Protein 1M5W (pdb70)

Secondary structure (DSSP, 8-state):
---EEEEE-HHHHHHHHTSS---S-HHHHHHHHHTTT-SEEEEE--TT-SSS-HHHHHHHHHH-SSEEEEEE-SSHHHHHHHHHH--SEEEE----SS-SS--S---SGGGHHHHHHHHHHHHHTT-EEEEEE-S-HHHHHHHHHTT-SEEEEE-HHHHH--SHHHHHHHHHHHHHHHHHHHHTT-EEEEESS--TTTHHHHHT-TTEEEEEE-HHHHHHHHHH-HHHHHHHHHHHHHHHH-/---EEEEE-HHHHHHHHTTTSS-S-HHHHHHHHHTTT-SEEEEE--TT-SSS-HHHHHHHHHH-SSEEEEEE-SSHHHHHHHHHH--SEEEE---SSSSTTBSSSB--GGGHHHHHHHHHHHHHTT-EEEEEE-S-HHHHHHHHHTT-SEEEEE-HHHHH-SSHHHHHHHHHHHHHHHHHHHHTT-EEEEESS--TTTHHHHHTSTTEEEEEE-HHHHHHHHHH-HHHHHHHHHHHHHHH--/---EEEEE-HHHHHHHHTSSS-PSPHHHHHHHHHTTT-SEEEEE--TT-SSS-HHHHHHHHHH-SSEEEEEEESSHHHHHHHHHH--SEEEEE---TT-SS--S----GGGHHHHHHHHHHHHHTT-EEEEEE-S-HHHHHHHHHHT-SEEEEE-HHHHH-SSHHHHHHHHHHHHHHHHHHHHTT-EEEEESS--TTTHHHHHT-TTEEEEEE-HHHHHHHHHH-HHHHHHHHHHHHHHHH-/---EEEEE-HHHHHHHHTTT-S-S-HHHHHHHHHTTT-SEEEEE--TT-SSS-HHHHHHHHHH-SS-EEEEE-S-HHHHHHHHHH--SEEEE---STTTB-SSSSB-SGGGHHHHHHHHHHHHHTT-EEEEEE-S-HHHHHHHHHHT-SEEEE--HHHHT-SSHHHHHHHHHHHHHHHHHHHHTT-EEEE-SS--TTTHHHHHT-TTEEEEEE-HHHHHHHHHH-HHHHHHHHHHHHHHHH-/---EEEEE-HHHHHHHTTTT---S-HHHHHHHHHTTT-SEEEEE--TT-SSS-HHHHHHHHHH-SS-EEEEE-SSHHHHHHHHHH--SEEEE---STT-SSSSSS--TTTSHHHHHHHHHHHHTTT-EEEEEE-S-HHHHHHHHHTT-SEEEE-THHHHH-SSHHHHHHHHHHHHHHHHHHHHTT-EEEE-SS--TTTHHHHHT-TTEEEEEE-HHHHHHHHHH-HHHHHHHHHHHHHHHH-/---EEEEE-HHHHHHHHTTT---S-HHHHHHHHHTTT-SEEEEE--TT-SSS-HHHHHHHHHH-SSEEEEEE-S-HHHHHHHHHH--SEEEE---SSSSB-SSS-B--GGGHHHHHHHHHHHHTTTPEEEEEE-S-HHHHHHHHHHT-SEEEEE-HHHHH-SSHHHHHHHHHHHHHHHHHHHHTT-EEEEESS--TTTHHHHHT-TTEEEEEE-HHHHHHHHHH-HHHHHHHHHHHHHHHH-/---EEEEE-HHHHHHHHHHTSS-S-HHHHHHHHHTTT-SEEEEE--TT-SSS-HHHHHHHHHH-SS-EEEEE-S-HHHHHHHHHH--SEEEE---STTS-SSS-----GGGHHHHHHHHHHHHTTTPEEEEEE-S-HHHHHHHHHTT-SEEEEE-HHHHH--SHHHHHHHHHHHHHHHHHHHHTT-EEEEESS--TTTHHHHHT-TTEEEEEE-HHHHHHHHHH-HHHHHHHHHHHHHHHH-/---EEEEE-HHHHHHHHTSS---S-HHHHHHHHHTTT-SEEEEE--TT-SSS-HHHHHHHHHH-SS-EEEEE-SSHHHHHHHHHH--SEEEE---SGGGB-SSSSB--GGGHHHHHHHHHHHHHTT-EEEEEE-S-TTHHHHHHHTT-SEEEEE-HHHHH--SHHHHHHHHHHHHHHHHHHHHTT-EEEEESS--TTTHHHHHT-TTEEEEEE-HHHHHHHHHH-HHHHHHHHHHHHHHHT-

Nearest PDB structures (foldseek):
  1ho1-assembly1_C  TM=9.970E-01  e=2.681E-41  Escherichia coli
  6rg0-assembly2_B  TM=9.934E-01  e=9.640E-39  Escherichia coli K-12
  3f4n-assembly2_C  TM=9.989E-01  e=5.238E-37  Yersinia pestis
  5dlc-assembly2_D  TM=9.945E-01  e=2.257E-33  Pseudomonas aeruginosa
  3gk0-assembly1_A  TM=9.957E-01  e=3.121E-33  Burkholderia pseudomallei 1710b

Organism: Escherichia coli (strain K12) (NCBI:txid83333)

CATH classification: 3.20.20.70

Foldseek 3Di:
DDEAEEEEAQVQQLVCLVDVHCPPPVLVLLVLLVVQRHQEYEYECEPLNNGPHLVNLVVCLVRHPHFYEYEYEQDPVVLVSCLVSVTQEYEYAHHDSPDPDGPFADQLVVPLVSLLVSLVSSVVSVYQYEYTHALDLSSLVSCVVSPHQHYEHECAQLLPDPDPVSNVVSLVSNLVSLVSSVVSNHQYAYEDNDALPRVLSVLLRVRHHYYYYYDRLVVVCVPVNNSVSSNSSNVSSVVSND/DDEAEEEEAQVQQLVCVVDVDCPPPVLVLQVLLVVQGHQEYEYECEPVNNGPHPVNLVVCLVRHPHFYEYEYELDPVVLVSCLVSVTQEYEHFHPPQPDPQDPQTGDCLVPLVSLLCSQVSNVVSNHQYEGEEALDPSRLVSCVVSPHQEYEHECVQLLVQPDPVSNVVSLVSNLVSLVVSVVSVHQYAYEDNDALPRVLSVLLSVRHHYYYYYVRLVVVCVPVNNSCSSNSSNVSSRVSHD/DDEAEEEEAQVQQLVCVVDVHCPPPVLVLLVLLVVQGHQEYEYECEPVSNGPHLVNLQVCLVRHPHFYEYEYALDPVVLVSCLVSLTQEYEHAHDDDPDPDGDAFDDLPVQVVSLLVSCVSSVVSVHQYEGEHALDPRRLVSCLVSPHQHYEHECAQLLVDDDPVSNVVSLVSNLVSLVVSVVSNHQYAYEDNDALPRVLSVLLRPSHHYYYYYPRLVVCCVPVHNSCSSNSVNVSSVVSND/DDEAEEEEAQVQQLVCVVVVHCPPPSLVLLVLLVVQGHQYYEYECEPVNNGPHPVNLVVCLVRHPHFYEYEYAQDPVVLVVCLVSVGQEYEHFDDDPVQADPVGFGDCLVVVVSLLVSCVSNVVSVYQYEGEGELDPSRLLSCLVSPHQEYEYECPQLLPQPDPVSNVVSLVSNLVSLVSSVVSNHQYAYEDNDALPRVLSVLLRPRHHYYYYYDRLVVVCVVVNNSVSSNSSNVSSVVSND/DDEAEEAEAQVQQLVQVVDVHCPPPVLVLQVLLVVQGHQEYEYECAPVRNGPHPVNLVVCLVRHPHFYEYEYELDPVVLVVCLVSVTQEYEYFAHPPPGDAPDRFHQCLVPLPSLLVSCVSNVVSNYQYEGEGALDPSSLVSCLVSPRQHYEHECPQLLPDPDPVSNVVRLVSNLVSLVSNVVSNHQYAYEDNDALPRQLSVLLRVRHHYYYYYVRLVVVCVVVNNSCSSNSSSVSSVVSHD/DAEAEEEEAQVQQLVQLVDVHCPPPSLVLQVLLVVQGHQEYEYECEPVSNGPHLVNLVVCLVRHPHFYEYEYELDPVVLVSCLVSVGQEYEYADDDPNAADPVGFHNLLVVLPSLLVSCCSNVVSVYQYEGEGELDLSSLVSCLVSPHQEYEHECQQLLPDPDPVSNVVRLVSNLVSLVSSVVSNHQYAYEDNDALPRQLSVLLNVRHHYYYYYVRLVVVCVPVNNSCSSNSSNVSSNVSND/DDEAEEEEAQVQQLVCVVVVHCPPPSLVLQVLLVVQGHQYYEYECEPVRNGPHPVNLVVCLVRHPHFYEYEYALDPVVLVVCLVSVTQEYEHADDPPQFDPPQTFGNCLVVLVSLLVSQVSSVVSNYQYEGGGALDDSSLVSCVVSPHQEYEHECQQLLPQDDPVSNVVSLVSVLVSLVSSVVSNHQYAYEDNDALPRVLSVLLRVSHHYYYYYVNLVVVCVPVHNSVSSNSSSVSSRVSVD/DDEAEEEEAQVQQLVQVVDVHCPPPSLVLQVLLVVQGHQEYEYECEPVNNGPHPVSLVVCLVRHPHFYEYEYELDPVVLVSCLVSVTQEYEYADDDPVQADPVGFGQLLVPLVSLLVSLVSSVVSNYQYEGEGELDPRSLVSCLVSPHQEYEYECQQLLVDDDPVSNVVSLVSNLVSLVVSVVSNHQYEYEDSDALVNLLSVLLRVRHHYYYYYDRLVVVCVPVNNSVSSNSSNVSSVVSVD

Radius of gyration: 36.1 Å; Cα contacts (8 Å, |Δi|>4): 4221; chains: 8; bounding box: 92×96×103 Å

Sequence (1936 aa):
AELLLGVNIDHIATLRNARGTAYPDPVQAAFIAEQAGADGITVHLREDRRHITDRDVRILRQTLDTRMNLEMAVTEEMLAIAVETKPHFCCLVPEKRQEVTTEGGLDVAGQRDKMRDACKRLADAGIQVSLFIDADEEQIKAAAEVGAPFIEIHTGCYADAKTDAEQAQELARIAKAATFAASLGLKVNAGHGLTYHNVKAIAAIPEMHELNIGHAIIGRAVMTGLKDAVAEMKRLMLEARGAELLLGVNIDHIATLRNARGTAYPDPVQAAFIAEQAGADGITVHLREDRRHITDRDVRILRQTLDTRMNLEMAVTEEMLAIAVETKPHFCCLVPEKRQEVTTEGGLDVAGQRDKMRDACKRLADAGIQVSLFIDADEEQIKAAAEVGAPFIEIHTGCYADAKTDAEQAQELARIAKAATFAASLGLKVNAGHGLTYHNVKAIAAIPEMHELNIGHAIIGRAVMTGLKDAVAEMKRLMLEARGAELLLGVNIDHIATLRNARGTAYPDPVQAAFIAEQAGADGITVHLREDRRHITDRDVRILRQTLDTRMNLEMAVTEEMLAIAVETKPHFCCLVPEKRQEVTTEGGLDVAGQRDKMRDACKRLADAGIQVSLFIDADEEQIKAAAEVGAPFIEIHTGCYADAKTDAEQAQELARIAKAATFAASLGLKVNAGHGLTYHNVKAIAAIPEMHELNIGHAIIGRAVMTGLKDAVAEMKRLMLEARGAELLLGVNIDHIATLRNARGTAYPDPVQAAFIAEQAGADGITVHLREDRRHITDRDVRILRQTLDTRMNLEMAVTEEMLAIAVETKPHFCCLVPEKRQEVTTEGGLDVAGQRDKMRDACKRLADAGIQVSLFIDADEEQIKAAAEVGAPFIEIHTGCYADAKTDAEQAQELARIAKAATFAASLGLKVNAGHGLTYHNVKAIAAIPEMHELNIGHAIIGRAVMTGLKDAVAEMKRLMLEARGAELLLGVNIDHIATLRNARGTAYPDPVQAAFIAEQAGADGITVHLREDRRHITDRDVRILRQTLDTRMNLEMAVTEEMLAIAVETKPHFCCLVPEKRQEVTTEGGLDVAGQRDKMRDACKRLADAGIQVSLFIDADEEQIKAAAEVGAPFIEIHTGCYADAKTDAEQAQELARIAKAATFAASLGLKVNAGHGLTYHNVKAIAAIPEMHELNIGHAIIGRAVMTGLKDAVAEMKRLMLEARGAELLLGVNIDHIATLRNARGTAYPDPVQAAFIAEQAGADGITVHLREDRRHITDRDVRILRQTLDTRMNLEMAVTEEMLAIAVETKPHFCCLVPEKRQEVTTEGGLDVAGQRDKMRDACKRLADAGIQVSLFIDADEEQIKAAAEVGAPFIEIHTGCYADAKTDAEQAQELARIAKAATFAASLGLKVNAGHGLTYHNVKAIAAIPEMHELNIGHAIIGRAVMTGLKDAVAEMKRLMLEARGAELLLGVNIDHIATLRNARGTAYPDPVQAAFIAEQAGADGITVHLREDRRHITDRDVRILRQTLDTRMNLEMAVTEEMLAIAVETKPHFCCLVPEKRQEVTTEGGLDVAGQRDKMRDACKRLADAGIQVSLFIDADEEQIKAAAEVGAPFIEIHTGCYADAKTDAEQAQELARIAKAATFAASLGLKVNAGHGLTYHNVKAIAAIPEMHELNIGHAIIGRAVMTGLKDAVAEMKRLMLEARGAELLLGVNIDHIATLRNARGTAYPDPVQAAFIAEQAGADGITVHLREDRRHITDRDVRILRQTLDTRMNLEMAVTEEMLAIAVETKPHFCCLVPEKRQEVTTEGGLDVAGQRDKMRDACKRLADAGIQVSLFIDADEEQIKAAAEVGAPFIEIHTGCYADAKTDAEQAQELARIAKAATFAASLGLKVNAGHGLTYHNVKAIAAIPEMHELNIGHAIIGRAVMTGLKDAVAEMKRLMLEARG

Solvent-accessible surface area: 69215 Å² total; per-residue (Å²): 127,117,5,36,0,0,0,20,0,10,13,0,0,25,0,16,54,45,70,89,39,65,47,3,8,0,0,9,0,2,7,25,0,3,42,14,22,1,25,3,0,0,0,3,0,11,36,63,61,80,7,0,36,61,61,0,2,117,0,0,105,71,5,23,69,17,81,6,10,0,18,1,6,17,42,108,74,1,16,42,48,0,41,147,17,98,2,48,21,0,1,0,6,24,15,115,103,158,17,99,29,13,101,14,18,6,67,0,21,54,63,84,117,99,2,74,101,0,4,88,86,0,56,127,16,64,4,52,1,6,0,6,0,52,8,47,90,116,32,0,106,0,0,35,72,0,45,1,55,15,0,6,0,19,0,2,72,6,26,102,20,183,80,73,82,65,63,61,120,29,52,61,109,5,32,154,4,0,74,45,0,42,89,50,66,13,105,2,12,0,0,40,24,3,27,25,76,20,0,40,35,1,0,53,9,105,52,3,41,11,0,8,5,12,8,5,0,0,3,18,0,1,14,39,4,0,106,75,0,0,43,44,0,30,105,21,0,45,68,23,48,116,127,70,0,35,0,0,0,19,0,9,26,2,0,29,0,16,56,41,73,84,38,61,41,2,5,0,0,9,0,2,9,24,0,4,44,10,19,1,25,5,1,1,0,24,0,24,80,77,57,146,14,0,36,64,58,0,4,117,0,0,105,72,8,25,67,18,64,6,9,1,18,0,10,19,42,108,76,1,18,45,52,0,41,130,16,109,1,42,18,0,1,0,12,21,18,122,195,158,78,139,26,21,102,30,0,0,27,0,20,58,25,75,102,96,0,88,88,1,6,130,88,0,54,116,25,65,5,38,0,5,0,18,0,20,5,50,81,100,10,0,106,0,0,28,93,7,49,3,42,1,0,5,0,31,0,6,72,5,26,108,22,181,70,55,75,74,50,59,134,39,52,59,100,5,36,149,1,0,77,56,0,46,84,64,65,13,83,1,11,0,0,68,29,1,25,22,72,17,0,68,35,0,0,50,10,98,48,2,49,10,0,11,2,12,16,5,0,1,2,21,0,0,13,32,1,3,111,72,0,0,41,45,0,28,110,20,0,29,68,30,39,91,116,87,1,36,0,0,0,20,0,8,15,1,0,20,0,17,55,49,64,92,38,62,42,2,7,0,0,8,0,1,9,30,0,4,43,12,21,1,26,3,0,1,0,10,0,9,66,42,72,88,13,0,34,61,61,0,3,117,0,0,106,70,7,27,64,18,56,5,9,2,18,0,8,12,50,116,103,2,17,46,44,0,42,158,22,100,1,50,22,0,1,0,4,34,33,133,135,185,10,96,34,17,90,35,18,12,67,0,20,67,61,85,106,107,1,94,92,1,6,128,90,0,55,105,16,61,7,50,3,6,0,6,0,40,4,54,105,112,30,0,77,0,0,30,81,7,54,4,49,7,0,5,0,18,0,1,57,8,28,95,20,176,81,60,80,78,52,62,128,26,44,52,95,4,25,154,0,0,71,69,0,47,86,49,64,10,93,2,13,0,0,38,19,2,24,24,72,21,0,38,46,0,0,51,11,94,53,1,60,10,0,11,3,12,8,7,0,0,3,21,0,0,15,46,4,1,108,61,0,0,43,46,0,27,102,21,0,36,58,26,50,107,128,88,2,36,0,0,0,19,0,9,16,0,0,22,2,16,53,47,102,67,41,64,48,2,7,0,0,10,0,2,8,34,0,4,46,14,22,1,27,1,0,0,0,22,1,49,90,81,57,148,14,0,34,65,64,0,5,119,0,0,101,70,6,25,64,35,43,5,9,0,24,0,3,13,35,119,81,1,4,51,52,0,43,147,22,96,1,50,23,0,2,0,14,19,48,122,231,166,14,60,34,154,46,18,0,2,39,0,18,60,32,80,114,93,1,97,72,0,6,126,82,0,57,99,19,62,6,47,2,6,0,14,0,7,3,55,91,83,19,0,83,1,0,35,95,6,50,3,48,5,0,5,0,18,0,9,40,5,26,112,23,178,74,65,80,54,59,64,116,28,41,58,63,0,30,100,1,0,74,56,0,46,90,63,62,7,107,2,11,0,4,70,27,2,25,22,73,18,0,39,44,0,0,50,8,103,48,2,62,10,0,12,5,11,8,6,0,1,3,21,0,0,9,51,4,0,109,68,0,0,42,38,0,27,111,18,0,39,56,25,52,106,129,113,8,36,0,0,0,18,0,10,18,0,0,21,1,17,54,21,48,89,42,61,49,3,7,0,0,16,0,2,8,33,0,3,38,12,19,1,33,5,0,1,0,7,2,11,110,86,53,114,8,0,36,70,57,0,5,114,0,0,105,68,5,27,58,29,81,5,10,0,23,0,20,20,46,117,78,2,9,54,37,0,53,152,23,101,1,47,27,0,1,0,14,9,66,62,168,113,48,111,22,114,117,12,0,4,40,0,18,54,52,88,105,99,2,100,81,1,6,135,98,0,60,100,18,63,5,48,1,8,0,8,0,16,8,54,63,95,23,0,98,0,0,32,77,9,51,2,47,5,0,2,0,28,0,7,53,6,32,110,22,178,73,62,80,55,63,62,130,31,43,58,96,3,28,129,2,0,73,47,0,45,86,62,65,11,103,2,11,0,4,57,15,1,22,23,76,14,0,46,41,0,0,51,12,102,50,3,42,14,0,7,2,8,5,6,0,0,3,20,0,0,12,49,4,1,97,67,0,0,44,48,0,30,102,22,0,44,67,27,44,114,153,76,0,39,0,0,0,19,0,8,23,0,0,25,0,18,54,31,41,77,38,66,50,2,6,0,0,13,0,2,9,30,0,3,40,10,17,1,32,5,1,0,0,17,0,39,112,89,64,130,10,0,38,62,52,0,3,119,0,0,100,70,8,26,68,20,71,5,12,0,21,0,3,6,40,109,75,1,15,37,53,0,40,152,22,107,1,56,23,0,1,0,12,21,19,181,147,56,6,44,31,154,53,21,0,0,37,0,22,58,45,71,102,84,0,102,94,1,4,130,87,0,53,100,13,62,6,44,1,10,0,19,0,7,11,58,90,86,14,0,103,0,0,34,103,7,49,4,48,8,0,5,0,18,0,4,44,4,28,101,25,179,75,47,79,74,55,59,118,16,49,41,77,5,36,144,3,0,73,44,0,44,88,75,64,12,105,1,14,0,0,73,13,1,25,24,73,17,0,65,37,0,0,51,10,108,53,2,51,12,0,11,2,10,8,6,0,0,2,21,0,1,14,33,4,0,116,65,0,0,42,52,0,28,108,20,0,37,64,25,58,111,116,96,1,44,0,0,0,20,1,9,10,0,0,16,0,19,50,46,123,62,44,60,47,3,8,0,0,10,0,2,7,25,0,5,41,10,21,1,38,7,0,1,0,26,0,55,69,88,49,115,5,0,38,69,59,0,4,118,0,0,103,72,7,26,65,27,88,5,9,0,18,0,1,10,38,111,92,0,11,48,54,0,46,145,23,100,2,55,30,0,0,0,13,23,46,104,200,14,93,46,118,116,30,9,0,1,35,0,37,58,32,84,110,90,0,87,82,1,4,132,88,0,59,103,24,60,4,55,2,8,0,15,1,5,12,60,90,114,9,2,103,0,0,33,107,9,50,4,54,5,0,5,1,19,0,6,36,6,22,95,25,175,64,74,77,86,53,62,132,26,47,39,76,3,29,141,5,0,75,51,0,44,88,58,67,11,112,2,13,0,0,80,18,2,24,24,75,15,0,49,44,0,0,53,10,99,52,1,58,12,0,10,2,10,7,5,0,2,4,27,0,2,14,42,3,2,112,59,0,0,44,57,0,32,109,25,0,44,66,21,41,110,120,98,3,31,0,0,0,18,1,9,15,0,0,24,3,16,57,44,87,93,40,62,47,2,6,0,0,13,0,2,8,36,0,3,37,10,21,1,28,5,0,0,0,22,0,40,86,86,52,155,14,0,34,67,57,0,4,118,0,0,104,70,6,27,60,28,63,6,10,0,21,0,4,12,44,115,79,2,4,52,39,0,53,146,20,112,1,47,25,0,0,0,13,22,42,117,209,147,18,50,37,154,47,22,0,2,36,0,26,56,26,94,117,91,0,109,77,0,5,136,84,0,59,105,21,59,6,58,2,9,0,15,0,6,11,56,111,100,14,7,96,1,0,33,76,6,53,3,48,8,0,5,2,15,0,7,51,10,32,114,12,143,53,62,75,58,57,61,124,32,48,58,77,2,27,152,16,0,74,57,0,42,88,63,61,14,95,2,12,0,0,73,22,2,27,25,74,17,0,50,33,0,0,49,12,94,53,1,52,11,0,10,2,11,5,7,0,2,2,22,0,0,14,50,4,1,108,65,0,0,43,41,0,28,108,20,0,44,62,24,59,112

InterPro domains:
  IPR004569 Pyridoxal phosphate (active vitamin B6) biosynthesis PdxJ [MF_00279] (1-243)
  IPR004569 Pyridoxal phosphate (active vitamin B6) biosynthesis PdxJ [PF03740] (6-238)
  IPR004569 Pyridoxal phosphate (active vitamin B6) biosynthesis PdxJ [PTHR30456] (4-242)
  IPR004569 Pyridoxal phosphate (active vitamin B6) biosynthesis PdxJ [TIGR00559] (6-239)
  IPR004569 Pyridoxal phosphate (active vitamin B6) biosynthesis PdxJ [cd00003] (5-238)
  IPR013785 Aldolase-type TIM barrel [G3DSA:3.20.20.70] (1-243)
  IPR036130 Pyridoxine 5'-phosphate synthase [SSF63892] (4-241)

GO terms:
  GO:0005829 cytosol (C, IDA)
  GO:0033856 pyridoxine 5'-phosphate synthase activity (F, IDA)
  GO:0042802 identical protein binding (F, IDA)
  GO:0008615 pyridoxine biosynthetic process (P, IMP)
  GO:0005829 cytosol (C, HDA)

B-factor: mean 33.82, std 7.11, range [15.05, 55.72]

Structure (mmCIF, N/CA/C/O backbone):
data_1M5W
#
_entry.id   1M5W
#
_cell.length_a   100.007
_cell.length_b   129.404
_cell.length_c   176.088
_cell.angle_alpha   90.00
_cell.angle_beta   90.00
_cell.angle_gamma   90.00
#
_symmetry.space_group_name_H-M   'P 21 21 21'
#
loop_
_entity.id
_entity.type
_entity.pdbx_description
1 polymer 'Pyridoxal phosphate biosynthetic protein pdxJ'
2 non-polymer 1-DEOXY-D-XYLULOSE-5-PHOSPHATE
3 non-polymer 'PHOSPHATE ION'
4 water water
#
loop_
_atom_site.group_PDB
_atom_site.id
_atom_site.type_symbol
_atom_site.label_atom_id
_atom_site.label_alt_id
_atom_site.label_comp_id
_atom_site.label_asym_id
_atom_site.label_entity_id
_atom_site.label_seq_id
_atom_site.pdbx_PDB_ins_code
_atom_site.Cartn_x
_atom_site.Cartn_y
_atom_site.Cartn_z
_atom_site.occupancy
_atom_site.B_iso_or_equiv
_atom_site.auth_seq_id
_atom_site.auth_comp_id
_atom_site.auth_asym_id
_atom_site.auth_atom_id
_atom_site.pdbx_PDB_model_num
ATOM 1 N N . ALA A 1 2 ? 11.595 -10.970 43.291 1.00 46.47 2 ALA A N 1
ATOM 2 C CA . ALA A 1 2 ? 11.451 -9.540 43.669 1.00 45.74 2 ALA A CA 1
ATOM 3 C C . ALA A 1 2 ? 12.619 -9.112 44.551 1.00 44.15 2 ALA A C 1
ATOM 4 O O . ALA A 1 2 ? 12.589 -8.052 45.180 1.00 43.26 2 ALA A O 1
ATOM 6 N N . GLU A 1 3 ? 13.641 -9.960 44.606 1.00 42.58 3 GLU A N 1
ATOM 7 C CA . GLU A 1 3 ? 14.836 -9.677 45.396 1.00 41.68 3 GLU A CA 1
ATOM 8 C C . GLU A 1 3 ? 15.719 -8.692 44.648 1.00 38.29 3 GLU A C 1
ATOM 9 O O . GLU A 1 3 ? 15.771 -8.697 43.415 1.00 38.70 3 GLU A O 1
ATOM 15 N N . LEU A 1 4 ? 16.400 -7.839 45.403 1.00 34.77 4 LEU A N 1
ATOM 16 C CA . LEU A 1 4 ? 17.267 -6.831 44.818 1.00 31.09 4 LEU A CA 1
ATOM 17 C C . LEU A 1 4 ? 18.698 -7.099 45.244 1.00 29.88 4 LEU A C 1
ATOM 18 O O . LEU A 1 4 ? 19.006 -7.105 46.437 1.00 27.70 4 LEU A O 1
ATOM 23 N N . LEU A 1 5 ? 19.570 -7.321 44.264 1.00 27.20 5 LEU A N 1
ATOM 24 C CA . LEU A 1 5 ? 20.974 -7.610 44.539 1.00 28.11 5 LEU A CA 1
ATOM 25 C C . LEU A 1 5 ? 21.873 -6.380 44.405 1.00 27.12 5 LEU A C 1
ATOM 26 O O . LEU A 1 5 ? 21.498 -5.403 43.767 1.00 27.84 5 LEU A O 1
ATOM 31 N N . LEU A 1 6 ? 23.051 -6.442 45.019 1.00 26.64 6 LEU A N 1
ATOM 32 C CA . LEU A 1 6 ? 24.005 -5.345 44.970 1.00 26.50 6 LEU A CA 1
ATOM 33 C C . LEU A 1 6 ? 25.316 -5.845 44.367 1.00 25.43 6 LEU A C 1
ATOM 34 O O . LEU A 1 6 ? 25.898 -6.826 44.841 1.00 27.06 6 LEU A O 1
ATOM 39 N N . GLY A 1 7 ? 25.770 -5.179 43.317 1.00 24.73 7 GLY A N 1
ATOM 40 C CA . GLY A 1 7 ? 27.032 -5.553 42.720 1.00 24.09 7 GLY A CA 1
ATOM 41 C C . GLY A 1 7 ? 27.955 -4.416 43.102 1.00 24.08 7 GLY A C 1
ATOM 42 O O . GLY A 1 7 ? 27.624 -3.255 42.867 1.00 26.61 7 GLY A O 1
ATOM 43 N N . VAL A 1 8 ? 29.092 -4.717 43.713 1.00 23.63 8 VAL A N 1
ATOM 44 C CA . VAL A 1 8 ? 30.013 -3.652 44.100 1.00 23.21 8 VAL A CA 1
ATOM 45 C C . VAL A 1 8 ? 31.195 -3.536 43.151 1.00 24.69 8 VAL A C 1
ATOM 46 O O . VAL A 1 8 ? 32.007 -4.458 43.042 1.00 26.25 8 VAL A O 1
ATOM 50 N N . ASN A 1 9 ? 31.279 -2.394 42.471 1.00 23.57 9 ASN A N 1
ATOM 51 C CA . ASN A 1 9 ? 32.367 -2.116 41.532 1.00 24.56 9 ASN A CA 1
ATOM 52 C C . ASN A 1 9 ? 33.537 -1.563 42.345 1.00 23.48 9 ASN A C 1
ATOM 53 O O . ASN A 1 9 ? 33.445 -0.484 42.942 1.00 22.25 9 ASN A O 1
ATOM 58 N N . ILE A 1 10 ? 34.636 -2.310 42.368 1.00 22.66 10 ILE A N 1
ATOM 59 C CA . ILE A 1 10 ? 35.804 -1.905 43.130 1.00 22.79 10 ILE A CA 1
ATOM 60 C C . ILE A 1 10 ? 36.901 -1.219 42.320 1.00 23.52 10 ILE A C 1
ATOM 61 O O . ILE A 1 10 ? 38.024 -1.076 42.800 1.00 22.98 10 ILE A O 1
ATOM 66 N N . ASP A 1 11 ? 36.579 -0.768 41.109 1.00 24.08 11 ASP A N 1
ATOM 67 C CA . ASP A 1 11 ? 37.568 -0.101 40.258 1.00 24.90 11 ASP A CA 1
ATOM 68 C C . ASP A 1 11 ? 38.345 0.999 40.973 1.00 26.39 11 ASP A C 1
ATOM 69 O O . ASP A 1 11 ? 39.572 1.070 40.875 1.00 26.52 11 ASP A O 1
ATOM 74 N N . HIS A 1 12 ? 37.635 1.861 41.694 1.00 24.45 12 HIS A N 1
ATOM 75 C CA . HIS A 1 12 ? 38.312 2.974 42.339 1.00 26.23 12 HIS A CA 1
ATOM 76 C C . HIS A 1 12 ? 39.263 2.638 43.478 1.00 26.81 12 HIS A C 1
ATOM 77 O O . HIS A 1 12 ? 39.968 3.514 43.985 1.00 28.21 12 HIS A O 1
ATOM 84 N N . ILE A 1 13 ? 39.296 1.368 43.870 1.00 25.79 13 ILE A N 1
ATOM 85 C CA . ILE A 1 13 ? 40.228 0.933 44.898 1.00 24.88 13 ILE A CA 1
ATOM 86 C C . ILE A 1 13 ? 41.566 0.947 44.150 1.00 25.74 13 ILE A C 1
ATOM 87 O O . ILE A 1 13 ? 42.564 1.484 44.635 1.00 26.25 13 ILE A O 1
ATOM 92 N N . ALA A 1 14 ? 41.561 0.385 42.944 1.00 26.12 14 ALA A N 1
ATOM 93 C CA . ALA A 1 14 ? 42.758 0.353 42.105 1.00 26.83 14 ALA A CA 1
ATOM 94 C C . ALA A 1 14 ? 43.162 1.763 41.655 1.00 27.89 14 ALA A C 1
ATOM 95 O O . ALA A 1 14 ? 44.325 2.008 41.329 1.00 28.18 14 ALA A O 1
ATOM 97 N N . THR A 1 15 ? 42.200 2.680 41.608 1.00 28.94 15 THR A N 1
ATOM 98 C CA . THR A 1 15 ? 42.499 4.057 41.219 1.00 29.77 15 THR A CA 1
ATOM 99 C C . THR A 1 15 ? 43.503 4.624 42.222 1.00 32.16 15 THR A C 1
ATOM 100 O O . THR A 1 15 ? 44.519 5.210 41.846 1.00 33.22 15 THR A O 1
ATOM 104 N N . LEU A 1 16 ? 43.209 4.440 43.505 1.00 32.35 16 LEU A N 1
ATOM 105 C CA . LEU A 1 16 ? 44.083 4.916 44.566 1.00 32.71 16 LEU A CA 1
ATOM 106 C C . LEU A 1 16 ? 45.421 4.169 44.560 1.00 32.64 16 LEU A C 1
ATOM 107 O O . LEU A 1 16 ? 46.468 4.758 44.830 1.00 34.40 16 LEU A O 1
ATOM 112 N N . ARG A 1 17 ? 45.393 2.878 44.240 1.00 30.16 17 ARG A N 1
ATOM 113 C CA . ARG A 1 17 ? 46.619 2.078 44.199 1.00 28.35 17 ARG A CA 1
ATOM 114 C C . ARG A 1 17 ? 47.524 2.528 43.065 1.00 30.55 17 ARG A C 1
ATOM 115 O O . ARG A 1 17 ? 48.717 2.778 43.252 1.00 31.11 17 ARG A O 1
ATOM 123 N N . ASN A 1 18 ? 46.935 2.607 41.880 1.00 31.19 18 ASN A N 1
ATOM 124 C CA . ASN A 1 18 ? 47.648 2.990 40.678 1.00 33.66 18 ASN A CA 1
ATOM 125 C C . ASN A 1 18 ? 48.175 4.425 40.703 1.00 34.80 18 ASN A C 1
ATOM 126 O O . ASN A 1 18 ? 49.061 4.774 39.925 1.00 36.66 18 ASN A O 1
ATOM 131 N N . ALA A 1 19 ? 47.641 5.250 41.599 1.00 36.06 19 ALA A N 1
ATOM 132 C CA . ALA A 1 19 ? 48.113 6.623 41.713 1.00 38.44 19 ALA A CA 1
ATOM 133 C C . ALA A 1 19 ? 49.607 6.579 42.070 1.00 38.46 19 ALA A C 1
ATOM 134 O O . ALA A 1 19 ? 50.328 7.554 41.882 1.00 39.57 19 ALA A O 1
ATOM 136 N N . ARG A 1 20 ? 50.054 5.438 42.590 1.00 40.16 20 ARG A N 1
ATOM 137 C CA . ARG A 1 20 ? 51.451 5.203 42.945 1.00 40.39 20 ARG A CA 1
ATOM 138 C C . ARG A 1 20 ? 51.807 3.859 42.334 1.00 41.50 20 ARG A C 1
ATOM 139 O O . ARG A 1 20 ? 50.940 3.162 41.811 1.00 41.79 20 ARG A O 1
ATOM 147 N N . GLY A 1 21 ? 53.074 3.478 42.396 1.00 41.90 21 GLY A N 1
ATOM 148 C CA . GLY A 1 21 ? 53.435 2.185 41.844 1.00 41.59 21 GLY A CA 1
ATOM 149 C C . GLY A 1 21 ? 53.270 1.126 42.918 1.00 40.12 21 GLY A C 1
ATOM 150 O O . GLY A 1 21 ? 53.688 -0.019 42.754 1.00 41.64 21 GLY A O 1
ATOM 151 N N . THR A 1 22 ? 52.649 1.510 44.027 1.00 39.87 22 THR A N 1
ATOM 152 C CA . THR A 1 22 ? 52.463 0.595 45.148 1.00 38.14 22 THR A CA 1
ATOM 153 C C . THR A 1 22 ? 51.545 -0.573 44.814 1.00 36.97 22 THR A C 1
ATOM 154 O O . THR A 1 22 ? 50.999 -0.654 43.713 1.00 37.37 22 THR A O 1
ATOM 158 N N . ALA A 1 23 ? 51.381 -1.474 45.777 1.00 34.25 23 ALA A N 1
ATOM 159 C CA . ALA A 1 23 ? 50.527 -2.640 45.602 1.00 31.36 23 ALA A CA 1
ATOM 160 C C . ALA A 1 23 ? 49.259 -2.466 46.433 1.00 29.28 23 ALA A C 1
ATOM 161 O O . ALA A 1 23 ? 48.293 -3.221 46.285 1.00 29.69 23 ALA A O 1
ATOM 163 N N . TYR A 1 24 ? 49.276 -1.466 47.310 1.00 27.99 24 TYR A N 1
ATOM 164 C CA . TYR A 1 24 ? 48.140 -1.157 48.172 1.00 28.27 24 TYR A CA 1
ATOM 165 C C . TYR A 1 24 ? 47.520 0.166 47.725 1.00 26.61 24 TYR A C 1
ATOM 166 O O . TYR A 1 24 ? 48.212 1.041 47.199 1.00 26.56 24 TYR A O 1
ATOM 175 N N . PRO A 1 25 ? 46.194 0.308 47.887 1.00 26.27 25 PRO A N 1
ATOM 176 C CA . PRO A 1 25 ? 45.287 -0.704 48.450 1.00 24.22 25 PRO A CA 1
ATOM 177 C C . PRO A 1 25 ? 45.041 -1.771 47.395 1.00 24.38 25 PRO A C 1
ATOM 178 O O . PRO A 1 25 ? 44.952 -1.455 46.211 1.00 26.44 25 PRO A O 1
ATOM 182 N N . ASP A 1 26 ? 44.940 -3.025 47.817 1.00 25.27 26 ASP A N 1
ATOM 183 C CA . ASP A 1 26 ? 44.724 -4.115 46.882 1.00 25.04 26 ASP A CA 1
ATOM 184 C C . ASP A 1 26 ? 43.241 -4.435 46.702 1.00 24.23 26 ASP A C 1
ATOM 185 O O . ASP A 1 26 ? 42.521 -4.673 47.678 1.00 24.98 26 ASP A O 1
ATOM 190 N N . PRO A 1 27 ? 42.762 -4.427 45.450 1.00 25.03 27 PRO A N 1
ATOM 191 C CA . PRO A 1 27 ? 41.355 -4.731 45.175 1.00 24.73 27 PRO A CA 1
ATOM 192 C C . PRO A 1 27 ? 40.952 -6.082 45.765 1.00 24.88 27 PRO A C 1
ATOM 193 O O . PRO A 1 27 ? 39.805 -6.274 46.158 1.00 25.01 27 PRO A O 1
ATOM 197 N N . VAL A 1 28 ? 41.900 -7.016 45.819 1.00 23.71 28 VAL A N 1
ATOM 198 C CA . VAL A 1 28 ? 41.625 -8.341 46.372 1.00 22.51 28 VAL A CA 1
ATOM 199 C C . VAL A 1 28 ? 41.083 -8.230 47.796 1.00 22.44 28 VAL A C 1
ATOM 200 O O . VAL A 1 28 ? 40.149 -8.956 48.164 1.00 22.28 28 VAL A O 1
ATOM 204 N N . GLN A 1 29 ? 41.655 -7.327 48.595 1.00 21.84 29 GLN A N 1
ATOM 205 C CA . GLN A 1 29 ? 41.192 -7.135 49.973 1.00 20.60 29 GLN A CA 1
ATOM 206 C C . GLN A 1 29 ? 39.791 -6.552 49.993 1.00 20.87 29 GLN A C 1
ATOM 207 O O . GLN A 1 29 ? 38.926 -7.006 50.739 1.00 21.54 29 GLN A O 1
ATOM 213 N N . ALA A 1 30 ? 39.574 -5.530 49.178 1.00 21.78 30 ALA A N 1
ATOM 214 C CA . ALA A 1 30 ? 38.271 -4.875 49.130 1.00 20.99 30 ALA A CA 1
ATOM 215 C C . ALA A 1 30 ? 37.167 -5.858 48.772 1.00 21.44 30 ALA A C 1
ATOM 216 O O . ALA A 1 30 ? 36.082 -5.810 49.336 1.00 22.68 30 ALA A O 1
ATOM 218 N N . ALA A 1 31 ? 37.439 -6.750 47.827 1.00 22.60 31 ALA A N 1
ATOM 219 C CA . ALA A 1 31 ? 36.427 -7.723 47.426 1.00 22.81 31 ALA A CA 1
ATOM 220 C C . ALA A 1 31 ? 35.925 -8.543 48.625 1.00 23.28 31 ALA A C 1
ATOM 221 O O . ALA A 1 31 ? 34.719 -8.651 48.824 1.00 25.84 31 ALA A O 1
ATOM 223 N N . PHE A 1 32 ? 36.830 -9.103 49.429 1.00 22.52 32 PHE A N 1
ATOM 224 C CA . PHE A 1 32 ? 36.410 -9.875 50.609 1.00 23.79 32 PHE A CA 1
ATOM 225 C C . PHE A 1 32 ? 35.553 -9.026 51.542 1.00 24.12 32 PHE A C 1
ATOM 226 O O . PHE A 1 32 ? 34.509 -9.468 52.018 1.00 23.75 32 PHE A O 1
ATOM 234 N N . ILE A 1 33 ? 36.019 -7.810 51.816 1.00 22.88 33 ILE A N 1
ATOM 235 C CA . ILE A 1 33 ? 35.296 -6.896 52.692 1.00 23.30 33 ILE A CA 1
ATOM 236 C C . ILE A 1 33 ? 33.880 -6.655 52.176 1.00 24.51 33 ILE A C 1
ATOM 237 O O . ILE A 1 33 ? 32.897 -6.822 52.913 1.00 25.50 33 ILE A O 1
ATOM 242 N N . ALA A 1 34 ? 33.773 -6.277 50.905 1.00 23.37 34 ALA A N 1
ATOM 243 C CA . ALA A 1 34 ? 32.467 -6.003 50.304 1.00 22.95 34 ALA A CA 1
ATOM 244 C C . ALA A 1 34 ? 31.562 -7.236 50.242 1.00 23.17 34 ALA A C 1
ATOM 245 O O . ALA A 1 34 ? 30.373 -7.157 50.551 1.00 23.34 34 ALA A O 1
ATOM 247 N N . GLU A 1 35 ? 32.132 -8.373 49.854 1.00 23.50 35 GLU A N 1
ATOM 248 C CA . GLU A 1 35 ? 31.370 -9.619 49.742 1.00 23.41 35 GLU A CA 1
ATOM 249 C C . GLU A 1 35 ? 30.765 -10.065 51.065 1.00 22.76 35 GLU A C 1
ATOM 250 O O . GLU A 1 35 ? 29.771 -10.788 51.098 1.00 26.00 35 GLU A O 1
ATOM 256 N N . GLN A 1 36 ? 31.375 -9.648 52.162 1.00 22.68 36 GLN A N 1
ATOM 257 C CA . GLN A 1 36 ? 30.879 -10.043 53.465 1.00 22.11 36 GLN A CA 1
ATOM 258 C C . GLN A 1 36 ? 30.101 -8.924 54.143 1.00 23.03 36 GLN A C 1
ATOM 259 O O . GLN A 1 36 ? 29.679 -9.065 55.293 1.00 24.00 36 GLN A O 1
ATOM 265 N N . ALA A 1 37 ? 29.893 -7.824 53.419 1.00 23.61 37 ALA A N 1
ATOM 266 C CA . ALA A 1 37 ? 29.174 -6.678 53.966 1.00 22.84 37 ALA A CA 1
ATOM 267 C C . ALA A 1 37 ? 27.893 -6.306 53.228 1.00 24.42 37 ALA A C 1
ATOM 268 O O . ALA A 1 37 ? 27.305 -5.257 53.501 1.00 24.35 37 ALA A O 1
ATOM 270 N N . GLY A 1 38 ? 27.463 -7.152 52.299 1.00 24.69 38 GLY A N 1
ATOM 271 C CA . GLY A 1 38 ? 26.251 -6.856 51.562 1.00 26.91 38 GLY A CA 1
ATOM 272 C C . GLY A 1 38 ? 26.394 -6.956 50.057 1.00 27.47 38 GLY A C 1
ATOM 273 O O . GLY A 1 38 ? 25.411 -6.765 49.334 1.00 29.45 38 GLY A O 1
ATOM 274 N N . ALA A 1 39 ? 27.603 -7.250 49.580 1.00 27.07 39 ALA A N 1
ATOM 275 C CA . ALA A 1 39 ? 27.833 -7.376 48.143 1.00 28.69 39 ALA A CA 1
ATOM 276 C C . ALA A 1 39 ? 27.434 -8.768 47.689 1.00 29.13 39 ALA A C 1
ATOM 277 O O . ALA A 1 39 ? 27.887 -9.769 48.243 1.00 29.92 39 ALA A O 1
ATOM 279 N N . ASP A 1 40 ? 26.576 -8.824 46.678 1.00 26.61 40 ASP A N 1
ATOM 280 C CA . ASP A 1 40 ? 26.112 -10.096 46.140 1.00 27.15 40 ASP A CA 1
ATOM 281 C C . ASP A 1 40 ? 26.984 -10.493 44.956 1.00 25.63 40 ASP A C 1
ATOM 282 O O . ASP A 1 40 ? 26.855 -11.584 44.394 1.00 26.50 40 ASP A O 1
ATOM 287 N N . GLY A 1 41 ? 27.883 -9.592 44.591 1.00 25.82 41 GLY A N 1
ATOM 288 C CA . GLY A 1 41 ? 28.774 -9.849 43.483 1.00 23.86 41 GLY A CA 1
ATOM 289 C C . GLY A 1 41 ? 29.789 -8.731 43.417 1.00 23.50 41 GLY A C 1
ATOM 290 O O . GLY A 1 41 ? 29.594 -7.660 43.999 1.00 23.43 41 GLY A O 1
ATOM 291 N N . ILE A 1 42 ? 30.883 -8.974 42.715 1.00 24.66 42 ILE A N 1
ATOM 292 C CA . ILE A 1 42 ? 31.910 -7.959 42.586 1.00 23.79 42 ILE A CA 1
ATOM 293 C C . ILE A 1 42 ? 32.092 -7.615 41.121 1.00 23.97 42 ILE A C 1
ATOM 294 O O . ILE A 1 42 ? 32.144 -8.494 40.264 1.00 25.04 42 ILE A O 1
ATOM 299 N N . THR A 1 43 ? 32.171 -6.320 40.838 1.00 24.60 43 THR A N 1
ATOM 300 C CA . THR A 1 43 ? 32.341 -5.843 39.480 1.00 24.97 43 THR A CA 1
ATOM 301 C C . THR A 1 43 ? 33.691 -5.166 39.319 1.00 25.65 43 THR A C 1
ATOM 302 O O . THR A 1 43 ? 34.149 -4.461 40.208 1.00 25.48 43 THR A O 1
ATOM 306 N N . VAL A 1 44 ? 34.353 -5.434 38.201 1.00 26.68 44 VAL A N 1
ATOM 307 C CA . VAL A 1 44 ? 35.621 -4.780 37.888 1.00 28.21 44 VAL A CA 1
ATOM 308 C C . VAL A 1 44 ? 35.575 -4.466 36.391 1.00 27.90 44 VAL A C 1
ATOM 309 O O . VAL A 1 44 ? 35.057 -5.255 35.600 1.00 29.56 44 VAL A O 1
ATOM 313 N N . HIS A 1 45 ? 36.071 -3.295 36.012 1.00 27.68 45 HIS A N 1
ATOM 314 C CA . HIS A 1 45 ? 36.101 -2.900 34.607 1.00 27.57 45 HIS A CA 1
ATOM 315 C C . HIS A 1 45 ? 37.563 -2.950 34.156 1.00 28.11 45 HIS A C 1
ATOM 316 O O . HIS A 1 45 ? 38.399 -2.182 34.633 1.00 26.03 45 HIS A O 1
ATOM 323 N N . LEU A 1 46 ? 37.879 -3.886 33.264 1.00 27.45 46 LEU A N 1
ATOM 324 C CA . LEU A 1 46 ? 39.239 -4.007 32.753 1.00 29.18 46 LEU A CA 1
ATOM 325 C C . LEU A 1 46 ? 39.309 -3.052 31.564 1.00 28.91 46 LEU A C 1
ATOM 326 O O . LEU A 1 46 ? 38.888 -3.396 30.461 1.00 29.04 46 LEU A O 1
ATOM 331 N N . ARG A 1 47 ? 39.799 -1.842 31.801 1.00 29.70 47 ARG A N 1
ATOM 332 C CA . ARG A 1 47 ? 39.930 -0.857 30.735 1.00 33.16 47 ARG A CA 1
ATOM 333 C C . ARG A 1 47 ? 41.137 -1.192 29.864 1.00 32.80 47 ARG A C 1
ATOM 334 O O . ARG A 1 47 ? 42.140 -1.716 30.349 1.00 31.75 47 ARG A O 1
ATOM 342 N N . GLU A 1 48 ? 41.031 -0.890 28.575 1.00 34.45 48 GLU A N 1
ATOM 343 C CA . GLU A 1 48 ? 42.109 -1.169 27.639 1.00 34.59 48 GLU A CA 1
ATOM 344 C C . GLU A 1 48 ? 43.411 -0.545 28.127 1.00 33.76 48 GLU A C 1
ATOM 345 O O . GLU A 1 48 ? 44.473 -1.159 28.024 1.00 33.82 48 GLU A O 1
ATOM 351 N N . ASP A 1 49 ? 43.321 0.667 28.673 1.00 34.23 49 ASP A N 1
ATOM 352 C CA . ASP A 1 49 ? 44.491 1.378 29.189 1.00 35.37 49 ASP A CA 1
ATOM 353 C C . ASP A 1 49 ? 44.891 0.892 30.580 1.00 35.47 49 ASP A C 1
ATOM 354 O O . ASP A 1 49 ? 45.879 1.364 31.150 1.00 34.59 49 ASP A O 1
ATOM 359 N N . ARG A 1 50 ? 44.116 -0.042 31.126 1.00 33.50 50 ARG A N 1
ATOM 360 C CA . ARG A 1 50 ? 44.404 -0.596 32.444 1.00 32.86 50 ARG A CA 1
ATOM 361 C C . ARG A 1 50 ? 44.668 0.522 33.453 1.00 32.63 50 ARG A C 1
ATOM 362 O O . ARG A 1 50 ? 45.576 0.416 34.282 1.00 32.69 50 ARG A O 1
ATOM 370 N N . ARG A 1 51 ? 43.886 1.595 33.384 1.00 33.46 51 ARG A N 1
ATOM 371 C CA . ARG A 1 51 ? 44.085 2.739 34.278 1.00 33.19 51 ARG A CA 1
ATOM 372 C C . ARG A 1 51 ? 43.937 2.406 35.761 1.00 31.47 51 ARG A C 1
ATOM 373 O O . ARG A 1 51 ? 44.647 2.970 36.594 1.00 30.63 51 ARG A O 1
ATOM 381 N N . HIS A 1 52 ? 43.001 1.520 36.096 1.00 29.74 52 HIS A N 1
ATOM 382 C CA . HIS A 1 52 ? 42.816 1.117 37.487 1.00 27.87 52 HIS A CA 1
ATOM 383 C C . HIS A 1 52 ? 42.944 -0.395 37.622 1.00 27.02 52 HIS A C 1
ATOM 384 O O . HIS A 1 52 ? 44.008 -0.883 37.996 1.00 27.41 52 HIS A O 1
ATOM 391 N N . ILE A 1 53 ? 41.887 -1.141 37.308 1.00 25.32 53 ILE A N 1
ATOM 392 C CA . ILE A 1 53 ? 41.949 -2.600 37.385 1.00 25.73 53 ILE A CA 1
ATOM 393 C C . ILE A 1 53 ? 42.947 -3.121 36.343 1.00 26.00 53 ILE A C 1
ATOM 394 O O . ILE A 1 53 ? 42.958 -2.671 35.191 1.00 27.26 53 ILE A O 1
ATOM 399 N N . THR A 1 54 ? 43.791 -4.060 36.760 1.00 26.70 54 THR A N 1
ATOM 400 C CA . THR A 1 54 ? 44.812 -4.639 35.891 1.00 26.64 54 THR A CA 1
ATOM 401 C C . THR A 1 54 ? 44.519 -6.091 35.549 1.00 27.18 54 THR A C 1
ATOM 402 O O . THR A 1 54 ? 43.592 -6.689 36.094 1.00 25.85 54 THR A O 1
ATOM 406 N N . ASP A 1 55 ? 45.323 -6.660 34.655 1.00 27.21 55 ASP A N 1
ATOM 407 C CA . ASP A 1 55 ? 45.139 -8.051 34.265 1.00 27.97 55 ASP A CA 1
ATOM 408 C C . ASP A 1 55 ? 45.401 -8.939 35.476 1.00 28.24 55 ASP A C 1
ATOM 409 O O . ASP A 1 55 ? 44.733 -9.961 35.680 1.00 27.00 55 ASP A O 1
ATOM 414 N N . ARG A 1 56 ? 46.375 -8.530 36.286 1.00 27.80 56 ARG A N 1
ATOM 415 C CA . ARG A 1 56 ? 46.718 -9.258 37.510 1.00 28.46 56 ARG A CA 1
ATOM 416 C C . ARG A 1 56 ? 45.471 -9.305 38.401 1.00 27.95 56 ARG A C 1
ATOM 417 O O . ARG A 1 56 ? 45.132 -10.344 38.973 1.00 27.86 56 ARG A O 1
ATOM 425 N N . ASP A 1 57 ? 44.808 -8.159 38.527 1.00 26.84 57 ASP A N 1
ATOM 426 C CA . ASP A 1 57 ? 43.612 -8.067 39.343 1.00 27.30 57 ASP A CA 1
ATOM 427 C C . ASP A 1 57 ? 42.550 -9.074 38.890 1.00 26.78 57 ASP A C 1
ATOM 428 O O . ASP A 1 57 ? 42.101 -9.902 39.681 1.00 29.10 57 ASP A O 1
ATOM 433 N N . VAL A 1 58 ? 42.154 -9.021 37.624 1.00 27.84 58 VAL A N 1
ATOM 434 C CA . VAL A 1 58 ? 41.140 -9.951 37.124 1.00 27.49 58 VAL A CA 1
ATOM 435 C C . VAL A 1 58 ? 41.550 -11.399 37.402 1.00 27.56 58 VAL A C 1
ATOM 436 O O . VAL A 1 58 ? 40.748 -12.193 37.896 1.00 27.75 58 VAL A O 1
ATOM 440 N N . ARG A 1 59 ? 42.802 -11.729 37.089 1.00 26.52 59 ARG A N 1
ATOM 441 C CA . ARG A 1 59 ? 43.328 -13.074 37.306 1.00 27.24 59 ARG A CA 1
ATOM 442 C C . ARG A 1 59 ? 43.256 -13.558 38.763 1.00 26.49 59 ARG A C 1
ATOM 443 O O . ARG A 1 59 ? 42.870 -14.695 39.018 1.00 26.35 59 ARG A O 1
ATOM 451 N N . ILE A 1 60 ? 43.637 -12.711 39.714 1.00 25.88 60 ILE A N 1
ATOM 452 C CA . ILE A 1 60 ? 43.600 -13.121 41.109 1.00 26.44 60 ILE A CA 1
ATOM 453 C C . ILE A 1 60 ? 42.175 -13.109 41.661 1.00 27.28 60 ILE A C 1
ATOM 454 O O . ILE A 1 60 ? 41.774 -14.030 42.385 1.00 28.06 60 ILE A O 1
ATOM 459 N N . LEU A 1 61 ? 41.402 -12.091 41.300 1.00 25.75 61 LEU A N 1
ATOM 460 C CA . LEU A 1 61 ? 40.012 -11.996 41.742 1.00 25.23 61 LEU A CA 1
ATOM 461 C C . LEU A 1 61 ? 39.199 -13.225 41.333 1.00 24.66 61 LEU A C 1
ATOM 462 O O . LEU A 1 61 ? 38.437 -13.765 42.137 1.00 24.86 61 LEU A O 1
ATOM 467 N N . ARG A 1 62 ? 39.362 -13.675 40.091 1.00 25.61 62 ARG A N 1
ATOM 468 C CA . ARG A 1 62 ? 38.601 -14.831 39.613 1.00 26.06 62 ARG A CA 1
ATOM 469 C C . ARG A 1 62 ? 38.800 -16.023 40.537 1.00 26.64 62 ARG A C 1
ATOM 470 O O . ARG A 1 62 ? 37.925 -16.880 40.648 1.00 27.09 62 ARG A O 1
ATOM 478 N N . GLN A 1 63 ? 39.963 -16.053 41.186 1.00 24.77 63 GLN A N 1
ATOM 479 C CA . GLN A 1 63 ? 40.336 -17.110 42.106 1.00 27.16 63 GLN A CA 1
ATOM 480 C C . GLN A 1 63 ? 39.974 -16.843 43.571 1.00 27.15 63 GLN A C 1
ATOM 481 O O . GLN A 1 63 ? 39.778 -17.782 44.340 1.00 30.52 63 GLN A O 1
ATOM 487 N N . THR A 1 64 ? 39.871 -15.580 43.969 1.00 26.15 64 THR A N 1
ATOM 488 C CA . THR A 1 64 ? 39.552 -15.288 45.367 1.00 24.72 64 THR A CA 1
ATOM 489 C C . THR A 1 64 ? 38.111 -14.880 45.661 1.00 25.14 64 THR A C 1
ATOM 490 O O . THR A 1 64 ? 37.655 -14.998 46.798 1.00 25.12 64 THR A O 1
ATOM 494 N N . LEU A 1 65 ? 37.395 -14.385 44.659 1.00 25.56 65 LEU A N 1
ATOM 495 C CA . LEU A 1 65 ? 36.013 -13.982 44.880 1.00 26.50 65 LEU A CA 1
ATOM 496 C C . LEU A 1 65 ? 35.206 -15.166 45.393 1.00 27.63 65 LEU A C 1
ATOM 497 O O . LEU A 1 65 ? 35.385 -16.299 44.940 1.00 27.20 65 LEU A O 1
ATOM 502 N N . ASP A 1 66 ? 34.332 -14.901 46.353 1.00 27.61 66 ASP A N 1
ATOM 503 C CA . ASP A 1 66 ? 33.488 -15.944 46.924 1.00 29.47 66 ASP A CA 1
ATOM 504 C C . ASP A 1 66 ? 32.120 -15.855 46.245 1.00 28.91 66 ASP A C 1
ATOM 505 O O . ASP A 1 66 ? 31.313 -16.786 46.300 1.00 30.01 66 ASP A O 1
ATOM 510 N N . THR A 1 67 ? 31.874 -14.718 45.604 1.00 29.03 67 THR A N 1
ATOM 511 C CA . THR A 1 67 ? 30.630 -14.485 44.879 1.00 30.58 67 THR A CA 1
ATOM 512 C C . THR A 1 67 ? 30.945 -14.409 43.389 1.00 31.26 67 THR A C 1
ATOM 513 O O . THR A 1 67 ? 32.109 -14.445 42.990 1.00 33.96 67 THR A O 1
ATOM 517 N N . ARG A 1 68 ? 29.917 -14.278 42.564 1.00 32.01 68 ARG A N 1
ATOM 518 C CA . ARG A 1 68 ? 30.132 -14.210 41.126 1.00 31.17 68 ARG A CA 1
ATOM 519 C C . ARG A 1 68 ? 30.886 -12.952 40.696 1.00 29.97 68 ARG A C 1
ATOM 520 O O . ARG A 1 68 ? 30.734 -11.878 41.294 1.00 30.28 68 ARG A O 1
ATOM 528 N N . MET A 1 69 ? 31.704 -13.096 39.658 1.00 28.43 69 MET A N 1
ATOM 529 C CA . MET A 1 69 ? 32.458 -11.979 39.114 1.00 27.30 69 MET A CA 1
ATOM 530 C C . MET A 1 69 ? 31.698 -11.361 37.953 1.00 26.74 69 MET A C 1
ATOM 531 O O . MET A 1 69 ? 31.137 -12.076 37.114 1.00 26.63 69 MET A O 1
ATOM 536 N N . ASN A 1 70 ? 31.667 -10.032 37.918 1.00 26.66 70 ASN A N 1
ATOM 537 C CA . ASN A 1 70 ? 31.033 -9.320 36.816 1.00 26.42 70 ASN A CA 1
ATOM 538 C C . ASN A 1 70 ? 32.142 -8.530 36.148 1.00 27.48 70 ASN A C 1
ATOM 539 O O . ASN A 1 70 ? 32.635 -7.542 36.693 1.00 28.97 70 ASN A O 1
ATOM 544 N N . LEU A 1 71 ? 32.535 -8.992 34.967 1.00 26.72 71 LEU A N 1
ATOM 545 C CA . LEU A 1 71 ? 33.602 -8.375 34.196 1.00 27.21 71 LEU A CA 1
ATOM 546 C C . LEU A 1 71 ? 33.085 -7.346 33.173 1.00 26.28 71 LEU A C 1
ATOM 547 O O . LEU A 1 71 ? 32.438 -7.717 32.190 1.00 26.26 71 LEU A O 1
ATOM 552 N N . GLU A 1 72 ? 33.357 -6.063 33.431 1.00 27.37 72 GLU A N 1
ATOM 553 C CA . GLU A 1 72 ? 32.978 -4.956 32.539 1.00 28.00 72 GLU A CA 1
ATOM 554 C C . GLU A 1 72 ? 34.140 -4.721 31.586 1.00 28.30 72 GLU A C 1
ATOM 555 O O . GLU A 1 72 ? 35.280 -4.558 32.018 1.00 28.71 72 GLU A O 1
ATOM 561 N N . MET A 1 73 ? 33.845 -4.672 30.294 1.00 27.12 73 MET A N 1
ATOM 562 C CA . MET A 1 73 ? 34.881 -4.498 29.280 1.00 28.64 73 MET A CA 1
ATOM 563 C C . MET A 1 73 ? 34.267 -4.030 27.974 1.00 29.38 73 MET A C 1
ATOM 564 O O . MET A 1 73 ? 33.081 -4.247 27.726 1.00 27.83 73 MET A O 1
ATOM 569 N N . ALA A 1 74 ? 35.091 -3.399 27.143 1.00 30.75 74 ALA A N 1
ATOM 570 C CA . ALA A 1 74 ? 34.666 -2.923 25.830 1.00 32.02 74 ALA A CA 1
ATOM 571 C C . ALA A 1 74 ? 34.657 -4.127 24.881 1.00 32.86 74 ALA A C 1
ATOM 572 O O . ALA A 1 74 ? 35.233 -5.171 25.197 1.00 32.11 74 ALA A O 1
ATOM 574 N N . VAL A 1 75 ? 34.015 -3.977 23.723 1.00 33.58 75 VAL A N 1
ATOM 575 C CA . VAL A 1 75 ? 33.918 -5.055 22.741 1.00 34.80 75 VAL A CA 1
ATOM 576 C C . VAL A 1 75 ? 35.066 -5.056 21.741 1.00 35.35 75 VAL A C 1
ATOM 577 O O . VAL A 1 75 ? 35.000 -4.413 20.691 1.00 35.74 75 VAL A O 1
ATOM 581 N N . THR A 1 76 ? 36.122 -5.781 22.076 1.00 35.00 76 THR A N 1
ATOM 582 C CA . THR A 1 76 ? 37.282 -5.882 21.209 1.00 33.46 76 THR A CA 1
ATOM 583 C C . THR A 1 76 ? 37.762 -7.316 21.296 1.00 34.15 76 THR A C 1
ATOM 584 O O . THR A 1 76 ? 37.453 -8.023 22.260 1.00 33.19 76 THR A O 1
ATOM 588 N N . GLU A 1 77 ? 38.511 -7.752 20.292 1.00 33.14 77 GLU A N 1
ATOM 589 C CA . GLU A 1 77 ? 39.012 -9.114 20.295 1.00 33.65 77 GLU A CA 1
ATOM 590 C C . GLU A 1 77 ? 39.858 -9.367 21.536 1.00 33.54 77 GLU A C 1
ATOM 591 O O . GLU A 1 77 ? 39.824 -10.458 22.103 1.00 32.57 77 GLU A O 1
ATOM 597 N N . GLU A 1 78 ? 40.614 -8.356 21.957 1.00 33.26 78 GLU A N 1
ATOM 598 C CA . GLU A 1 78 ? 41.463 -8.497 23.133 1.00 33.32 78 GLU A CA 1
ATOM 599 C C . GLU A 1 78 ? 40.617 -8.892 24.335 1.00 33.23 78 GLU A C 1
ATOM 600 O O . GLU A 1 78 ? 40.859 -9.926 24.947 1.00 32.25 78 GLU A O 1
ATOM 606 N N . MET A 1 79 ? 39.616 -8.072 24.657 1.00 32.90 79 MET A N 1
ATOM 607 C CA . MET A 1 79 ? 38.745 -8.332 25.797 1.00 32.15 79 MET A CA 1
ATOM 608 C C . MET A 1 79 ? 37.895 -9.602 25.667 1.00 31.58 79 MET A C 1
ATOM 609 O O . MET A 1 79 ? 37.658 -10.289 26.661 1.00 32.69 79 MET A O 1
ATOM 614 N N . LEU A 1 80 ? 37.433 -9.923 24.461 1.00 31.36 80 LEU A N 1
ATOM 615 C CA . LEU A 1 80 ? 36.634 -11.132 24.276 1.00 31.14 80 LEU A CA 1
ATOM 616 C C . LEU A 1 80 ? 37.471 -12.368 24.628 1.00 31.87 80 LEU A C 1
ATOM 617 O O . LEU A 1 80 ? 36.990 -13.284 25.297 1.00 31.08 80 LEU A O 1
ATOM 622 N N . ALA A 1 81 ? 38.728 -12.379 24.193 1.00 30.50 81 ALA A N 1
ATOM 623 C CA . ALA A 1 81 ? 39.628 -13.494 24.473 1.00 32.49 81 ALA A CA 1
ATOM 624 C C . ALA A 1 81 ? 39.911 -13.601 25.972 1.00 32.62 81 ALA A C 1
ATOM 625 O O . ALA A 1 81 ? 39.926 -14.700 26.534 1.00 33.44 81 ALA A O 1
ATOM 627 N N . ILE A 1 82 ? 40.139 -12.452 26.609 1.00 32.87 82 ILE A N 1
ATOM 628 C CA . ILE A 1 82 ? 40.431 -12.394 28.040 1.00 33.23 82 ILE A CA 1
ATOM 629 C C . ILE A 1 82 ? 39.251 -12.940 28.828 1.00 30.05 82 ILE A C 1
ATOM 630 O O . ILE A 1 82 ? 39.419 -13.778 29.709 1.00 30.24 82 ILE A O 1
ATOM 635 N N . ALA A 1 83 ? 38.054 -12.463 28.507 1.00 30.06 83 ALA A N 1
ATOM 636 C CA . ALA A 1 83 ? 36.858 -12.924 29.206 1.00 30.68 83 ALA A CA 1
ATOM 637 C C . ALA A 1 83 ? 36.645 -14.431 29.022 1.00 30.90 83 ALA A C 1
ATOM 638 O O . ALA A 1 83 ? 36.271 -15.129 29.963 1.00 29.93 83 ALA A O 1
ATOM 640 N N . VAL A 1 84 ? 36.889 -14.932 27.813 1.00 31.86 84 VAL A N 1
ATOM 641 C CA . VAL A 1 84 ? 36.723 -16.356 27.541 1.00 31.26 84 VAL A CA 1
ATOM 642 C C . VAL A 1 84 ? 37.631 -17.232 28.407 1.00 31.86 84 VAL A C 1
ATOM 643 O O . VAL A 1 84 ? 37.176 -18.240 28.949 1.00 31.74 84 VAL A O 1
ATOM 647 N N . GLU A 1 85 ? 38.904 -16.863 28.554 1.00 31.98 85 GLU A N 1
ATOM 648 C CA . GLU A 1 85 ? 39.787 -17.673 29.389 1.00 33.30 85 GLU A CA 1
ATOM 649 C C . GLU A 1 85 ? 39.533 -17.432 30.878 1.00 31.96 85 GLU A C 1
ATOM 650 O O . GLU A 1 85 ? 39.830 -18.290 31.708 1.00 32.33 85 GLU A O 1
ATOM 656 N N . THR A 1 86 ? 38.961 -16.277 31.207 1.00 31.04 86 THR A N 1
ATOM 657 C CA . THR A 1 86 ? 38.674 -15.918 32.597 1.00 31.46 86 THR A CA 1
ATOM 658 C C . THR A 1 86 ? 37.375 -16.544 33.108 1.00 31.24 86 THR A C 1
ATOM 659 O O . THR A 1 86 ? 37.239 -16.826 34.297 1.00 30.70 86 THR A O 1
ATOM 663 N N . LYS A 1 87 ? 36.433 -16.756 32.193 1.00 30.07 87 LYS A N 1
ATOM 664 C CA . LYS A 1 87 ? 35.136 -17.330 32.509 1.00 30.97 87 LYS A CA 1
ATOM 665 C C . LYS A 1 87 ? 34.447 -16.729 33.725 1.00 30.07 87 LYS A C 1
ATOM 666 O O . LYS A 1 87 ? 34.106 -17.432 34.671 1.00 29.15 87 LYS A O 1
ATOM 672 N N . PRO A 1 88 ? 34.237 -15.407 33.712 1.00 30.68 88 PRO A N 1
ATOM 673 C CA . PRO A 1 88 ? 33.568 -14.754 34.840 1.00 29.82 88 PRO A CA 1
ATOM 674 C C . PRO A 1 88 ? 32.119 -15.197 34.753 1.00 29.50 88 PRO A C 1
ATOM 675 O O . PRO A 1 88 ? 31.670 -15.626 33.692 1.00 27.54 88 PRO A O 1
ATOM 679 N N . HIS A 1 89 ? 31.390 -15.094 35.854 1.00 29.30 89 HIS A N 1
ATOM 680 C CA . HIS A 1 89 ? 29.988 -15.482 35.849 1.00 31.09 89 HIS A CA 1
ATOM 681 C C . HIS A 1 89 ? 29.206 -14.550 34.917 1.00 30.66 89 HIS A C 1
ATOM 682 O O . HIS A 1 89 ? 28.363 -14.985 34.131 1.00 29.08 89 HIS A O 1
ATOM 689 N N . PHE A 1 90 ? 29.504 -13.259 35.024 1.00 29.62 90 PHE A N 1
ATOM 690 C CA . PHE A 1 90 ? 28.867 -12.233 34.216 1.00 29.88 90 PHE A CA 1
ATOM 691 C C . PHE A 1 90 ? 29.894 -11.426 33.433 1.00 31.33 90 PHE A C 1
ATOM 692 O O . PHE A 1 90 ? 31.074 -11.355 33.789 1.00 27.76 90 PHE A O 1
ATOM 700 N N . CYS A 1 91 ? 29.410 -10.796 32.373 1.00 31.55 91 CYS A N 1
ATOM 701 C CA . CYS A 1 91 ? 30.226 -9.963 31.515 1.00 33.12 91 CYS A CA 1
ATOM 702 C C . CYS A 1 91 ? 29.349 -8.780 31.122 1.00 33.26 91 CYS A C 1
ATOM 703 O O . CYS A 1 91 ? 28.291 -8.974 30.530 1.00 35.67 91 CYS A O 1
ATOM 706 N N . CYS A 1 92 ? 29.750 -7.562 31.460 1.00 31.32 92 CYS A N 1
ATOM 707 C CA . CYS A 1 92 ? 28.943 -6.412 31.069 1.00 30.25 92 CYS A CA 1
ATOM 708 C C . CYS A 1 92 ? 29.707 -5.621 30.015 1.00 29.81 92 CYS A C 1
ATOM 709 O O . CYS A 1 92 ? 30.791 -5.089 30.277 1.00 30.12 92 CYS A O 1
ATOM 712 N N . LEU A 1 93 ? 29.145 -5.560 28.813 1.00 29.73 93 LEU A N 1
ATOM 713 C CA . LEU A 1 93 ? 29.783 -4.846 27.710 1.00 29.53 93 LEU A CA 1
ATOM 714 C C . LEU A 1 93 ? 29.400 -3.372 27.712 1.00 28.49 93 LEU A C 1
ATOM 715 O O . LEU A 1 93 ? 28.222 -3.019 27.697 1.00 28.03 93 LEU A O 1
ATOM 720 N N . VAL A 1 94 ? 30.409 -2.514 27.719 1.00 30.17 94 VAL A N 1
ATOM 721 C CA . VAL A 1 94 ? 30.180 -1.082 27.755 1.00 30.17 94 VAL A CA 1
ATOM 722 C C . VAL A 1 94 ? 31.003 -0.353 26.703 1.00 32.88 94 VAL A C 1
ATOM 723 O O . VAL A 1 94 ? 31.951 -0.908 26.145 1.00 31.56 94 VAL A O 1
ATOM 727 N N . PRO A 1 95 ? 30.634 0.905 26.410 1.00 33.86 95 PRO A N 1
ATOM 728 C CA . PRO A 1 95 ? 31.370 1.699 25.425 1.00 34.76 95 PRO A CA 1
ATOM 729 C C . PRO A 1 95 ? 32.628 2.186 26.133 1.00 36.98 95 PRO A C 1
ATOM 730 O O . PRO A 1 95 ? 32.595 2.462 27.328 1.00 38.16 95 PRO A O 1
ATOM 734 N N . GLU A 1 96 ? 33.732 2.298 25.410 1.00 37.29 96 GLU A N 1
ATOM 735 C CA . GLU A 1 96 ? 34.966 2.762 26.022 1.00 39.95 96 GLU A CA 1
ATOM 736 C C . GLU A 1 96 ? 35.775 3.585 25.023 1.00 41.49 96 GLU A C 1
ATOM 737 O O . GLU A 1 96 ? 35.863 3.233 23.844 1.00 43.26 96 GLU A O 1
ATOM 743 N N . LYS A 1 97 ? 36.349 4.690 25.489 1.00 43.70 97 LYS A N 1
ATOM 744 C CA . LYS A 1 97 ? 37.133 5.569 24.620 1.00 42.51 97 LYS A CA 1
ATOM 745 C C . LYS A 1 97 ? 38.645 5.533 24.881 1.00 43.28 97 LYS A C 1
ATOM 746 O O . LYS A 1 97 ? 39.434 6.017 24.065 1.00 43.75 97 LYS A O 1
ATOM 752 N N . ARG A 1 98 ? 39.037 4.960 26.016 1.00 43.39 98 ARG A N 1
ATOM 753 C CA . ARG A 1 98 ? 40.447 4.850 26.410 1.00 42.81 98 ARG A CA 1
ATOM 754 C C . ARG A 1 98 ? 41.040 6.183 26.829 1.00 39.74 98 ARG A C 1
ATOM 755 O O . ARG A 1 98 ? 42.257 6.319 26.961 1.00 41.41 98 ARG A O 1
ATOM 763 N N . GLN A 1 99 ? 40.183 7.171 27.042 1.00 38.99 99 GLN A N 1
ATOM 764 C CA . GLN A 1 99 ? 40.664 8.479 27.458 1.00 37.77 99 GLN A CA 1
ATOM 765 C C . GLN A 1 99 ? 39.561 9.216 28.210 1.00 37.12 99 GLN A C 1
ATOM 766 O O . GLN A 1 99 ? 39.771 10.301 28.747 1.00 36.55 99 GLN A O 1
ATOM 772 N N . GLU A 1 100 ? 38.385 8.601 28.245 1.00 35.77 100 GLU A N 1
ATOM 773 C CA . GLU A 1 100 ? 37.225 9.166 28.920 1.00 35.16 100 GLU A CA 1
ATOM 774 C C . GLU A 1 100 ? 37.438 9.245 30.432 1.00 35.25 100 GLU A C 1
ATOM 775 O O . GLU A 1 100 ? 38.365 8.640 30.977 1.00 34.61 100 GLU A O 1
ATOM 781 N N . VAL A 1 101 ? 36.571 10.001 31.099 1.00 34.96 101 VAL A N 1
ATOM 782 C CA . VAL A 1 101 ? 36.628 10.150 32.547 1.00 35.71 101 VAL A CA 1
ATOM 783 C C . VAL A 1 101 ? 35.946 8.914 33.124 1.00 35.08 101 VAL A C 1
ATOM 784 O O . VAL A 1 101 ? 36.372 8.353 34.138 1.00 35.74 101 VAL A O 1
ATOM 788 N N . THR A 1 102 ? 34.892 8.483 32.442 1.00 35.24 102 THR A N 1
ATOM 789 C CA . THR A 1 102 ? 34.128 7.319 32.856 1.00 35.27 102 THR A CA 1
ATOM 790 C C . THR A 1 102 ? 33.238 6.890 31.687 1.00 38.90 102 THR A C 1
ATOM 791 O O . THR A 1 102 ? 33.162 7.580 30.669 1.00 38.40 102 THR A O 1
ATOM 795 N N . THR A 1 103 ? 32.568 5.753 31.822 1.00 37.00 103 THR A N 1
ATOM 796 C CA . THR A 1 103 ? 31.706 5.286 30.750 1.00 37.05 103 THR A CA 1
ATOM 797 C C . THR A 1 103 ? 30.731 6.387 30.335 1.00 35.43 103 THR A C 1
ATOM 798 O O . THR A 1 103 ? 29.924 6.855 31.142 1.00 34.80 103 THR A O 1
ATOM 802 N N . GLU A 1 104 ? 30.820 6.805 29.076 1.00 36.35 104 GLU A N 1
ATOM 803 C CA . GLU A 1 104 ? 29.956 7.858 28.551 1.00 38.35 104 GLU A CA 1
ATOM 804 C C . GLU A 1 104 ? 28.506 7.389 28.555 1.00 38.52 104 GLU A C 1
ATOM 805 O O . GLU A 1 104 ? 27.595 8.121 28.162 1.00 39.02 104 GLU A O 1
ATOM 811 N N . GLY A 1 105 ? 28.305 6.155 29.003 1.00 38.85 105 GLY A N 1
ATOM 812 C CA . GLY A 1 105 ? 26.969 5.597 29.075 1.00 39.33 105 GLY A CA 1
ATOM 813 C C . GLY A 1 105 ? 26.261 5.423 27.748 1.00 38.19 105 GLY A C 1
ATOM 814 O O . GLY A 1 105 ? 26.196 6.346 26.934 1.00 39.64 105 GLY A O 1
ATOM 815 N N . GLY A 1 106 ? 25.716 4.229 27.538 1.00 37.47 106 GLY A N 1
ATOM 816 C CA . GLY A 1 106 ? 25.001 3.947 26.310 1.00 39.52 106 GLY A CA 1
ATOM 817 C C . GLY A 1 106 ? 25.821 3.226 25.256 1.00 39.39 106 GLY A C 1
ATOM 818 O O . GLY A 1 106 ? 26.613 3.843 24.537 1.00 38.21 106 GLY A O 1
ATOM 819 N N . LEU A 1 107 ? 25.639 1.915 25.162 1.00 38.56 107 LEU A N 1
ATOM 820 C CA . LEU A 1 107 ? 26.357 1.137 24.166 1.00 37.60 107 LEU A CA 1
ATOM 821 C C . LEU A 1 107 ? 25.462 1.135 22.931 1.00 36.45 107 LEU A C 1
ATOM 822 O O . LEU A 1 107 ? 24.251 0.959 23.045 1.00 35.50 107 LEU A O 1
ATOM 827 N N . ASP A 1 108 ? 26.041 1.356 21.755 1.00 37.10 108 ASP A N 1
ATOM 828 C CA . ASP A 1 108 ? 25.238 1.343 20.532 1.00 36.44 108 ASP A CA 1
ATOM 829 C C . ASP A 1 108 ? 25.131 -0.090 20.040 1.00 36.46 108 ASP A C 1
ATOM 830 O O . ASP A 1 108 ? 25.972 -0.560 19.273 1.00 37.80 108 ASP A O 1
ATOM 835 N N . VAL A 1 109 ? 24.095 -0.785 20.497 1.00 36.64 109 VAL A N 1
ATOM 836 C CA . VAL A 1 109 ? 23.870 -2.171 20.109 1.00 36.54 109 VAL A CA 1
ATOM 837 C C . VAL A 1 109 ? 23.175 -2.237 18.744 1.00 37.99 109 VAL A C 1
ATOM 838 O O . VAL A 1 109 ? 23.573 -3.013 17.880 1.00 36.25 109 VAL A O 1
ATOM 842 N N . ALA A 1 110 ? 22.149 -1.410 18.550 1.00 37.21 110 ALA A N 1
ATOM 843 C CA . ALA A 1 110 ? 21.417 -1.389 17.287 1.00 36.98 110 ALA A CA 1
ATOM 844 C C . ALA A 1 110 ? 22.311 -0.939 16.135 1.00 36.55 110 ALA A C 1
ATOM 845 O O . ALA A 1 110 ? 22.113 -1.342 14.989 1.00 37.65 110 ALA A O 1
ATOM 847 N N . GLY A 1 111 ? 23.290 -0.093 16.440 1.00 37.32 111 GLY A N 1
ATOM 848 C CA . GLY A 1 111 ? 24.198 0.394 15.416 1.00 37.58 111 GLY A CA 1
ATOM 849 C C . GLY A 1 111 ? 25.410 -0.488 15.169 1.00 38.54 111 GLY A C 1
ATOM 850 O O . GLY A 1 111 ? 26.259 -0.161 14.339 1.00 37.96 111 GLY A O 1
ATOM 851 N N . GLN A 1 112 ? 25.495 -1.597 15.900 1.00 38.53 112 GLN A N 1
ATOM 852 C CA . GLN A 1 112 ? 26.597 -2.557 15.774 1.00 38.96 112 GLN A CA 1
ATOM 853 C C . GLN A 1 112 ? 26.072 -3.981 15.940 1.00 38.99 112 GLN A C 1
ATOM 854 O O . GLN A 1 112 ? 26.716 -4.827 16.565 1.00 38.97 112 GLN A O 1
ATOM 860 N N . ARG A 1 113 ? 24.896 -4.234 15.373 1.00 40.03 113 ARG A N 1
ATOM 861 C CA . ARG A 1 113 ? 24.250 -5.543 15.444 1.00 40.71 113 ARG A CA 1
ATOM 862 C C . ARG A 1 113 ? 25.211 -6.714 15.239 1.00 41.60 113 ARG A C 1
ATOM 863 O O . ARG A 1 113 ? 25.439 -7.501 16.156 1.00 42.28 113 ARG A O 1
ATOM 871 N N . ASP A 1 114 ? 25.761 -6.832 14.030 1.00 40.89 114 ASP A N 1
ATOM 872 C CA . ASP A 1 114 ? 26.679 -7.929 13.715 1.00 41.20 114 ASP A CA 1
ATOM 873 C C . ASP A 1 114 ? 27.746 -8.149 14.781 1.00 39.79 114 ASP A C 1
ATOM 874 O O . ASP A 1 114 ? 27.847 -9.245 15.333 1.00 38.71 114 ASP A O 1
ATOM 879 N N . LYS A 1 115 ? 28.542 -7.119 15.064 1.00 38.81 115 LYS A N 1
ATOM 880 C CA . LYS A 1 115 ? 29.599 -7.235 16.063 1.00 38.49 115 LYS A CA 1
ATOM 881 C C . LYS A 1 115 ? 29.072 -7.732 17.405 1.00 37.97 115 LYS A C 1
ATOM 882 O O . LYS A 1 115 ? 29.646 -8.638 18.017 1.00 38.32 115 LYS A O 1
ATOM 888 N N . MET A 1 116 ? 27.977 -7.138 17.866 1.00 36.88 116 MET A N 1
ATOM 889 C CA . MET A 1 116 ? 27.403 -7.530 19.148 1.00 35.88 116 MET A CA 1
ATOM 890 C C . MET A 1 116 ? 26.870 -8.950 19.151 1.00 35.92 116 MET A C 1
ATOM 891 O O . MET A 1 116 ? 27.033 -9.682 20.131 1.00 35.73 116 MET A O 1
ATOM 896 N N . ARG A 1 117 ? 26.229 -9.345 18.061 1.00 35.03 117 ARG A N 1
ATOM 897 C CA . ARG A 1 117 ? 25.696 -10.695 17.964 1.00 35.04 117 ARG A CA 1
ATOM 898 C C . ARG A 1 117 ? 26.820 -11.723 18.148 1.00 34.20 117 ARG A C 1
ATOM 899 O O . ARG A 1 117 ? 26.653 -12.709 18.870 1.00 32.41 117 ARG A O 1
ATOM 907 N N . ASP A 1 118 ? 27.955 -11.488 17.487 1.00 34.86 118 ASP A N 1
ATOM 908 C CA . ASP A 1 118 ? 29.115 -12.378 17.583 1.00 35.36 118 ASP A CA 1
ATOM 909 C C . ASP A 1 118 ? 29.705 -12.356 18.984 1.00 34.87 118 ASP A C 1
ATOM 910 O O . ASP A 1 118 ? 30.175 -13.377 19.483 1.00 33.69 118 ASP A O 1
ATOM 915 N N . ALA A 1 119 ? 29.698 -11.185 19.608 1.00 35.22 119 ALA A N 1
ATOM 916 C CA . ALA A 1 119 ? 30.244 -11.057 20.947 1.00 34.51 119 ALA A CA 1
ATOM 917 C C . ALA A 1 119 ? 29.399 -11.847 21.936 1.00 34.19 119 ALA A C 1
ATOM 918 O O . ALA A 1 119 ? 29.926 -12.623 22.732 1.00 33.27 119 ALA A O 1
ATOM 920 N N . CYS A 1 120 ? 28.086 -11.657 21.876 1.00 33.31 120 CYS A N 1
ATOM 921 C CA . CYS A 1 120 ? 27.189 -12.343 22.792 1.00 32.82 120 CYS A CA 1
ATOM 922 C C . CYS A 1 120 ? 27.248 -13.867 22.687 1.00 33.98 120 CYS A C 1
ATOM 923 O O . CYS A 1 120 ? 27.177 -14.571 23.697 1.00 34.52 120 CYS A O 1
ATOM 926 N N . LYS A 1 121 ? 27.407 -14.380 21.473 1.00 34.40 121 LYS A N 1
ATOM 927 C CA . LYS A 1 121 ? 27.469 -15.822 21.278 1.00 34.31 121 LYS A CA 1
ATOM 928 C C . LYS A 1 121 ? 28.788 -16.417 21.762 1.00 33.76 121 LYS A C 1
ATOM 929 O O . LYS A 1 121 ? 28.809 -17.470 22.401 1.00 35.01 121 LYS A O 1
ATOM 935 N N . ARG A 1 122 ? 29.892 -15.748 21.460 1.00 33.28 122 ARG A N 1
ATOM 936 C CA . ARG A 1 122 ? 31.190 -16.249 21.884 1.00 33.96 122 ARG A CA 1
ATOM 937 C C . ARG A 1 122 ? 31.261 -16.302 23.407 1.00 32.88 122 ARG A C 1
ATOM 938 O O . ARG A 1 122 ? 31.773 -17.262 23.982 1.00 31.03 122 ARG A O 1
ATOM 946 N N . LEU A 1 123 ? 30.742 -15.270 24.061 1.00 32.38 123 LEU A N 1
ATOM 947 C CA . LEU A 1 123 ? 30.758 -15.239 25.512 1.00 31.90 123 LEU A CA 1
ATOM 948 C C . LEU A 1 123 ? 29.814 -16.317 26.058 1.00 31.24 123 LEU A C 1
ATOM 949 O O . LEU A 1 123 ? 30.183 -17.072 26.958 1.00 32.06 123 LEU A O 1
ATOM 954 N N . ALA A 1 124 ? 28.605 -16.413 25.513 1.00 30.45 124 ALA A N 1
ATOM 955 C CA . ALA A 1 124 ? 27.675 -17.430 25.991 1.00 30.19 124 ALA A CA 1
ATOM 956 C C . ALA A 1 124 ? 28.256 -18.827 25.793 1.00 29.89 124 ALA A C 1
ATOM 957 O O . ALA A 1 124 ? 28.023 -19.722 26.607 1.00 31.00 124 ALA A O 1
ATOM 959 N N . ASP A 1 125 ? 28.991 -19.036 24.706 1.00 31.35 125 ASP A N 1
ATOM 960 C CA . ASP A 1 125 ? 29.579 -20.354 24.477 1.00 33.10 125 ASP A CA 1
ATOM 961 C C . ASP A 1 125 ? 30.552 -20.708 25.587 1.00 33.07 125 ASP A C 1
ATOM 962 O O . ASP A 1 125 ? 30.807 -21.886 25.838 1.00 34.22 125 ASP A O 1
ATOM 967 N N . ALA A 1 126 ? 31.091 -19.691 26.252 1.00 32.94 126 ALA A N 1
ATOM 968 C CA . ALA A 1 126 ? 32.019 -19.915 27.352 1.00 33.77 126 ALA A CA 1
ATOM 969 C C . ALA A 1 126 ? 31.243 -19.976 28.669 1.00 33.34 126 ALA A C 1
ATOM 970 O O . ALA A 1 126 ? 31.837 -19.933 29.742 1.00 35.92 126 ALA A O 1
ATOM 972 N N . GLY A 1 127 ? 29.917 -20.071 28.581 1.00 35.30 127 GLY A N 1
ATOM 973 C CA . GLY A 1 127 ? 29.094 -20.152 29.776 1.00 33.68 127 GLY A CA 1
ATOM 974 C C . GLY A 1 127 ? 28.982 -18.857 30.553 1.00 32.26 127 GLY A C 1
ATOM 975 O O . GLY A 1 127 ? 28.653 -18.864 31.742 1.00 32.66 127 GLY A O 1
ATOM 976 N N . ILE A 1 128 ? 29.247 -17.747 29.873 1.00 31.13 128 ILE A N 1
ATOM 977 C CA . ILE A 1 128 ? 29.191 -16.427 30.485 1.00 28.61 128 ILE A CA 1
ATOM 978 C C . ILE A 1 128 ? 27.852 -15.766 30.182 1.00 28.14 128 ILE A C 1
ATOM 979 O O . ILE A 1 128 ? 27.427 -15.741 29.033 1.00 27.02 128 ILE A O 1
ATOM 984 N N . GLN A 1 129 ? 27.185 -15.257 31.213 1.00 27.57 129 GLN A N 1
ATOM 985 C CA . GLN A 1 129 ? 25.906 -14.581 31.036 1.00 29.07 129 GLN A CA 1
ATOM 986 C C . GLN A 1 129 ? 26.211 -13.136 30.697 1.00 29.85 129 GLN A C 1
ATOM 987 O O . GLN A 1 129 ? 26.765 -12.396 31.513 1.00 29.62 129 GLN A O 1
ATOM 993 N N . VAL A 1 130 ? 25.839 -12.735 29.490 1.00 29.13 130 VAL A N 1
ATOM 994 C CA . VAL A 1 130 ? 26.124 -11.393 29.010 1.00 29.88 130 VAL A CA 1
ATOM 995 C C . VAL A 1 130 ? 25.115 -10.312 29.372 1.00 30.60 130 VAL A C 1
ATOM 996 O O . VAL A 1 130 ? 23.902 -10.524 29.359 1.00 31.91 130 VAL A O 1
ATOM 1000 N N . SER A 1 131 ? 25.642 -9.148 29.726 1.00 30.02 131 SER A N 1
ATOM 1001 C CA . SER A 1 131 ? 24.816 -8.000 30.064 1.00 29.51 131 SER A CA 1
ATOM 1002 C C . SER A 1 131 ? 25.279 -6.837 29.204 1.00 29.50 131 SER A C 1
ATOM 1003 O O . SER A 1 131 ? 26.472 -6.558 29.120 1.00 30.21 131 SER A O 1
ATOM 1006 N N . LEU A 1 132 ? 24.344 -6.157 28.561 1.00 29.73 132 LEU A N 1
ATOM 1007 C CA . LEU A 1 132 ? 24.717 -5.031 27.730 1.00 30.92 132 LEU A CA 1
ATOM 1008 C C . LEU A 1 132 ? 24.381 -3.712 28.427 1.00 30.01 132 LEU A C 1
ATOM 1009 O O . LEU A 1 132 ? 23.243 -3.491 28.841 1.00 30.38 132 LEU A O 1
ATOM 1014 N N . PHE A 1 133 ? 25.385 -2.858 28.582 1.00 29.58 133 PHE A N 1
ATOM 1015 C CA . PHE A 1 133 ? 25.190 -1.566 29.223 1.00 31.13 133 PHE A CA 1
ATOM 1016 C C . PHE A 1 133 ? 24.627 -0.609 28.167 1.00 30.99 133 PHE A C 1
ATOM 1017 O O . PHE A 1 133 ? 25.330 -0.217 27.236 1.00 33.47 133 PHE A O 1
ATOM 1025 N N . ILE A 1 134 ? 23.352 -0.250 28.302 1.00 31.27 134 ILE A N 1
ATOM 1026 C CA . ILE A 1 134 ? 22.698 0.636 27.337 1.00 32.58 134 ILE A CA 1
ATOM 1027 C C . ILE A 1 134 ? 21.835 1.745 27.954 1.00 32.60 134 ILE A C 1
ATOM 1028 O O . ILE A 1 134 ? 21.627 1.794 29.168 1.00 31.66 134 ILE A O 1
ATOM 1033 N N . ASP A 1 135 ? 21.316 2.618 27.094 1.00 32.25 135 ASP A N 1
ATOM 1034 C CA . ASP A 1 135 ? 20.470 3.719 27.521 1.00 32.49 135 ASP A CA 1
ATOM 1035 C C . ASP A 1 135 ? 19.036 3.249 27.690 1.00 32.68 135 ASP A C 1
ATOM 1036 O O . ASP A 1 135 ? 18.649 2.195 27.167 1.00 32.84 135 ASP A O 1
ATOM 1041 N N . ALA A 1 136 ? 18.250 4.026 28.426 1.00 29.88 136 ALA A N 1
ATOM 1042 C CA . ALA A 1 136 ? 16.850 3.688 28.644 1.00 30.09 136 ALA A CA 1
ATOM 1043 C C . ALA A 1 136 ? 16.096 4.044 27.366 1.00 30.51 136 ALA A C 1
ATOM 1044 O O . ALA A 1 136 ? 15.280 4.968 27.338 1.00 29.08 136 ALA A O 1
ATOM 1046 N N . ASP A 1 137 ? 16.392 3.285 26.316 1.00 31.64 137 ASP A N 1
ATOM 1047 C CA . ASP A 1 137 ? 15.813 3.477 24.988 1.00 33.21 137 ASP A CA 1
ATOM 1048 C C . ASP A 1 137 ? 15.299 2.157 24.428 1.00 34.44 137 ASP A C 1
ATOM 1049 O O . ASP A 1 137 ? 16.042 1.176 24.349 1.00 33.87 137 ASP A O 1
ATOM 1054 N N . GLU A 1 138 ? 14.028 2.136 24.037 1.00 35.82 138 GLU A N 1
ATOM 1055 C CA . GLU A 1 138 ? 13.414 0.920 23.503 1.00 37.07 138 GLU A CA 1
ATOM 1056 C C . GLU A 1 138 ? 14.146 0.290 22.315 1.00 36.57 138 GLU A C 1
ATOM 1057 O O . GLU A 1 138 ? 14.260 -0.933 22.238 1.00 37.00 138 GLU A O 1
ATOM 1063 N N . GLU A 1 139 ? 14.653 1.114 21.402 1.00 36.93 139 GLU A N 1
ATOM 1064 C CA . GLU A 1 139 ? 15.365 0.594 20.239 1.00 37.99 139 GLU A CA 1
ATOM 1065 C C . GLU A 1 139 ? 16.642 -0.154 20.654 1.00 37.24 139 GLU A C 1
ATOM 1066 O O . GLU A 1 139 ? 16.882 -1.284 20.213 1.00 37.00 139 GLU A O 1
ATOM 1072 N N . GLN A 1 140 ? 17.453 0.475 21.500 1.00 35.57 140 GLN A N 1
ATOM 1073 C CA . GLN A 1 140 ? 18.686 -0.144 21.980 1.00 34.65 140 GLN A CA 1
ATOM 1074 C C . GLN A 1 140 ? 18.430 -1.425 22.761 1.00 33.41 140 GLN A C 1
ATOM 1075 O O . GLN A 1 140 ? 19.203 -2.387 22.681 1.00 33.09 140 GLN A O 1
ATOM 1081 N N . ILE A 1 141 ? 17.340 -1.430 23.520 1.00 34.09 141 ILE A N 1
ATOM 1082 C CA . ILE A 1 141 ? 16.960 -2.589 24.320 1.00 33.69 141 ILE A CA 1
ATOM 1083 C C . ILE A 1 141 ? 16.481 -3.747 23.440 1.00 34.73 141 ILE A C 1
ATOM 1084 O O . ILE A 1 141 ? 16.865 -4.894 23.658 1.00 34.22 141 ILE A O 1
ATOM 1089 N N . LYS A 1 142 ? 15.643 -3.450 22.452 1.00 35.46 142 LYS A N 1
ATOM 1090 C CA . LYS A 1 142 ? 15.157 -4.489 21.556 1.00 35.28 142 LYS A CA 1
ATOM 1091 C C . LYS A 1 142 ? 16.379 -5.104 20.886 1.00 34.93 142 LYS A C 1
ATOM 1092 O O . LYS A 1 142 ? 16.481 -6.324 20.747 1.00 34.61 142 LYS A O 1
ATOM 1098 N N . ALA A 1 143 ? 17.308 -4.245 20.484 1.00 33.87 143 ALA A N 1
ATOM 1099 C CA . ALA A 1 143 ? 18.539 -4.681 19.838 1.00 35.06 143 ALA A CA 1
ATOM 1100 C C . ALA A 1 143 ? 19.373 -5.544 20.784 1.00 35.06 143 ALA A C 1
ATOM 1101 O O . ALA A 1 143 ? 20.123 -6.418 20.342 1.00 36.85 143 ALA A O 1
ATOM 1103 N N . ALA A 1 144 ? 19.236 -5.300 22.085 1.00 34.37 144 ALA A N 1
ATOM 1104 C CA . ALA A 1 144 ? 19.972 -6.067 23.084 1.00 33.47 144 ALA A CA 1
ATOM 1105 C C . ALA A 1 144 ? 19.476 -7.511 23.124 1.00 35.11 144 ALA A C 1
ATOM 1106 O O . ALA A 1 144 ? 20.272 -8.446 23.051 1.00 34.51 144 ALA A O 1
ATOM 1108 N N . ALA A 1 145 ? 18.162 -7.692 23.242 1.00 34.28 145 ALA A N 1
ATOM 1109 C CA . ALA A 1 145 ? 17.576 -9.031 23.283 1.00 36.02 145 ALA A CA 1
ATOM 1110 C C . ALA A 1 145 ? 17.603 -9.685 21.903 1.00 37.31 145 ALA A C 1
ATOM 1111 O O . ALA A 1 145 ? 17.515 -10.909 21.783 1.00 37.59 145 ALA A O 1
ATOM 1113 N N . GLU A 1 146 ? 17.721 -8.862 20.866 1.00 37.57 146 GLU A N 1
ATOM 1114 C CA . GLU A 1 146 ? 17.757 -9.359 19.499 1.00 39.37 146 GLU A CA 1
ATOM 1115 C C . GLU A 1 146 ? 19.101 -10.029 19.200 1.00 39.14 146 GLU A C 1
ATOM 1116 O O . GLU A 1 146 ? 19.166 -10.969 18.408 1.00 37.88 146 GLU A O 1
ATOM 1122 N N . VAL A 1 147 ? 20.171 -9.559 19.839 1.00 37.89 147 VAL A N 1
ATOM 1123 C CA . VAL A 1 147 ? 21.497 -10.140 19.612 1.00 36.40 147 VAL A CA 1
ATOM 1124 C C . VAL A 1 147 ? 21.850 -11.271 20.571 1.00 35.99 147 VAL A C 1
ATOM 1125 O O . VAL A 1 147 ? 22.975 -11.770 20.546 1.00 36.53 147 VAL A O 1
ATOM 1129 N N . GLY A 1 148 ? 20.903 -11.655 21.423 1.00 35.32 148 GLY A N 1
ATOM 1130 C CA . GLY A 1 148 ? 21.141 -12.751 22.347 1.00 35.66 148 GLY A CA 1
ATOM 1131 C C . GLY A 1 148 ? 21.340 -12.419 23.817 1.00 35.15 148 GLY A C 1
ATOM 1132 O O . GLY A 1 148 ? 21.024 -13.237 24.683 1.00 36.93 148 GLY A O 1
ATOM 1133 N N . ALA A 1 149 ? 21.853 -11.227 24.107 1.00 34.72 149 ALA A N 1
ATOM 1134 C CA . ALA A 1 149 ? 22.117 -10.802 25.485 1.00 33.51 149 ALA A CA 1
ATOM 1135 C C . ALA A 1 149 ? 20.993 -11.115 26.470 1.00 33.42 149 ALA A C 1
ATOM 1136 O O . ALA A 1 149 ? 19.876 -10.620 26.330 1.00 33.25 149 ALA A O 1
ATOM 1138 N N . PRO A 1 150 ? 21.278 -11.946 27.490 1.00 32.85 150 PRO A N 1
ATOM 1139 C CA . PRO A 1 150 ? 20.262 -12.301 28.486 1.00 31.92 150 PRO A CA 1
ATOM 1140 C C . PRO A 1 150 ? 19.999 -11.187 29.498 1.00 31.92 150 PRO A C 1
ATOM 1141 O O . PRO A 1 150 ? 18.924 -11.120 30.089 1.00 29.61 150 PRO A O 1
ATOM 1145 N N . PHE A 1 151 ? 20.989 -10.313 29.677 1.00 32.70 151 PHE A N 1
ATOM 1146 C CA . PHE A 1 151 ? 20.918 -9.196 30.623 1.00 32.16 151 PHE A CA 1
ATOM 1147 C C . PHE A 1 151 ? 21.201 -7.836 29.975 1.00 32.43 151 PHE A C 1
ATOM 1148 O O . PHE A 1 151 ? 21.823 -7.752 28.918 1.00 31.80 151 PHE A O 1
ATOM 1156 N N . ILE A 1 152 ? 20.737 -6.779 30.632 1.00 32.48 152 ILE A N 1
ATOM 1157 C CA . ILE A 1 152 ? 21.006 -5.414 30.205 1.00 31.17 152 ILE A CA 1
ATOM 1158 C C . ILE A 1 152 ? 21.181 -4.600 31.486 1.00 30.46 152 ILE A C 1
ATOM 1159 O O . ILE A 1 152 ? 20.660 -4.971 32.538 1.00 30.09 152 ILE A O 1
ATOM 1164 N N . GLU A 1 153 ? 21.944 -3.516 31.403 1.00 30.06 153 GLU A N 1
ATOM 1165 C CA . GLU A 1 153 ? 22.139 -2.634 32.547 1.00 30.06 153 GLU A CA 1
ATOM 1166 C C . GLU A 1 153 ? 21.852 -1.218 32.078 1.00 29.58 153 GLU A C 1
ATOM 1167 O O . GLU A 1 153 ? 22.653 -0.614 31.359 1.00 28.47 153 GLU A O 1
ATOM 1173 N N . ILE A 1 154 ? 20.700 -0.695 32.488 1.00 29.27 154 ILE A N 1
ATOM 1174 C CA . ILE A 1 154 ? 20.295 0.650 32.109 1.00 26.67 154 ILE A CA 1
ATOM 1175 C C . ILE A 1 154 ? 21.182 1.712 32.750 1.00 26.70 154 ILE A C 1
ATOM 1176 O O . ILE A 1 154 ? 21.389 1.721 33.965 1.00 24.61 154 ILE A O 1
ATOM 1181 N N . HIS A 1 155 ? 21.706 2.600 31.915 1.00 28.03 155 HIS A N 1
ATOM 1182 C CA . HIS A 1 155 ? 22.575 3.680 32.367 1.00 30.44 155 HIS A CA 1
ATOM 1183 C C . HIS A 1 155 ? 21.796 4.663 33.239 1.00 29.25 155 HIS A C 1
ATOM 1184 O O . HIS A 1 155 ? 20.846 5.280 32.770 1.00 31.22 155 HIS A O 1
ATOM 1191 N N . THR A 1 156 ? 22.202 4.830 34.495 1.00 29.61 156 THR A N 1
ATOM 1192 C CA . THR A 1 156 ? 21.494 5.758 35.379 1.00 29.29 156 THR A CA 1
ATOM 1193 C C . THR A 1 156 ? 22.201 7.092 35.572 1.00 30.62 156 THR A C 1
ATOM 1194 O O . THR A 1 156 ? 21.798 7.894 36.415 1.00 31.30 156 THR A O 1
ATOM 1198 N N . GLY A 1 157 ? 23.239 7.333 34.776 1.00 29.67 157 GLY A N 1
ATOM 1199 C CA . GLY A 1 157 ? 23.994 8.571 34.885 1.00 31.85 157 GLY A CA 1
ATOM 1200 C C . GLY A 1 157 ? 23.208 9.852 34.642 1.00 33.38 157 GLY A C 1
ATOM 1201 O O . GLY A 1 157 ? 23.447 10.858 35.309 1.00 34.59 157 GLY A O 1
ATOM 1202 N N . CYS A 1 158 ? 22.279 9.837 33.691 1.00 33.09 158 CYS A N 1
ATOM 1203 C CA . CYS A 1 158 ? 21.495 11.035 33.410 1.00 33.70 158 CYS A CA 1
ATOM 1204 C C . CYS A 1 158 ? 20.592 11.322 34.598 1.00 32.02 158 CYS A C 1
ATOM 1205 O O . CYS A 1 158 ? 20.397 12.476 34.979 1.00 32.62 158 CYS A O 1
ATOM 1208 N N . TYR A 1 159 ? 20.042 10.264 35.181 1.00 31.02 159 TYR A N 1
ATOM 1209 C CA . TYR A 1 159 ? 19.193 10.416 36.353 1.00 29.48 159 TYR A CA 1
ATOM 1210 C C . TYR A 1 159 ? 20.027 10.977 37.505 1.00 29.96 159 TYR A C 1
ATOM 1211 O O . TYR A 1 159 ? 19.601 11.893 38.199 1.00 30.52 159 TYR A O 1
ATOM 1220 N N . ALA A 1 160 ? 21.220 10.439 37.712 1.00 29.99 160 ALA A N 1
ATOM 1221 C CA . ALA A 1 160 ? 22.054 10.945 38.790 1.00 32.71 160 ALA A CA 1
ATOM 1222 C C . ALA A 1 160 ? 22.503 12.378 38.513 1.00 33.61 160 ALA A C 1
ATOM 1223 O O . ALA A 1 160 ? 22.638 13.165 39.434 1.00 33.40 160 ALA A O 1
ATOM 1225 N N . ASP A 1 161 ? 22.725 12.728 37.250 1.00 36.56 161 ASP A N 1
ATOM 1226 C CA . ASP A 1 161 ? 23.192 14.078 36.939 1.00 39.14 161 ASP A CA 1
ATOM 1227 C C . ASP A 1 161 ? 22.117 15.137 36.760 1.00 39.56 161 ASP A C 1
ATOM 1228 O O . ASP A 1 161 ? 22.437 16.288 36.502 1.00 40.54 161 ASP A O 1
ATOM 1233 N N . ALA A 1 162 ? 20.851 14.757 36.892 1.00 39.67 162 ALA A N 1
ATOM 1234 C CA . ALA A 1 162 ? 19.766 15.718 36.736 1.00 41.17 162 ALA A CA 1
ATOM 1235 C C . ALA A 1 162 ? 20.030 16.939 37.610 1.00 41.87 162 ALA A C 1
ATOM 1236 O O . ALA A 1 162 ? 20.367 16.814 38.788 1.00 42.98 162 ALA A O 1
ATOM 1238 N N . LYS A 1 163 ? 19.871 18.118 37.023 1.00 42.60 163 LYS A N 1
ATOM 1239 C CA . LYS A 1 163 ? 20.103 19.352 37.743 1.00 42.83 163 LYS A CA 1
ATOM 1240 C C . LYS A 1 163 ? 18.862 19.966 38.392 1.00 42.76 163 LYS A C 1
ATOM 1241 O O . LYS A 1 163 ? 18.977 20.863 39.225 1.00 43.04 163 LYS A O 1
ATOM 1247 N N . THR A 1 164 ? 17.682 19.476 38.031 1.00 40.75 164 THR A N 1
ATOM 1248 C CA . THR A 1 164 ? 16.445 19.994 38.606 1.00 40.53 164 THR A CA 1
ATOM 1249 C C . THR A 1 164 ? 15.496 18.852 38.950 1.00 39.76 164 THR A C 1
ATOM 1250 O O . THR A 1 164 ? 15.615 17.758 38.407 1.00 38.41 164 THR A O 1
ATOM 1254 N N . ASP A 1 165 ? 14.554 19.106 39.850 1.00 39.43 165 ASP A N 1
ATOM 1255 C CA . ASP A 1 165 ? 13.598 18.077 40.232 1.00 40.23 165 ASP A CA 1
ATOM 1256 C C . ASP A 1 165 ? 12.831 17.539 39.028 1.00 39.55 165 ASP A C 1
ATOM 1257 O O . ASP A 1 165 ? 12.651 16.324 38.887 1.00 37.91 165 ASP A O 1
ATOM 1262 N N . ALA A 1 166 ? 12.364 18.440 38.168 1.00 38.49 166 ALA A N 1
ATOM 1263 C CA . ALA A 1 166 ? 11.603 18.033 36.987 1.00 37.35 166 ALA A CA 1
ATOM 1264 C C . ALA A 1 166 ? 12.455 17.144 36.089 1.00 35.70 166 ALA A C 1
ATOM 1265 O O . ALA A 1 166 ? 11.991 16.119 35.592 1.00 35.05 166 ALA A O 1
ATOM 1267 N N . GLU A 1 167 ? 13.704 17.540 35.878 1.00 34.85 167 GLU A N 1
ATOM 1268 C CA . GLU A 1 167 ? 14.591 16.743 35.050 1.00 34.66 167 GLU A CA 1
ATOM 1269 C C . GLU A 1 167 ? 14.842 15.381 35.705 1.00 32.88 167 GLU A C 1
ATOM 1270 O O . GLU A 1 167 ? 14.867 14.359 35.021 1.00 32.49 167 GLU A O 1
ATOM 1276 N N . GLN A 1 168 ? 14.998 15.353 37.026 1.00 32.23 168 GLN A N 1
ATOM 1277 C CA . GLN A 1 168 ? 15.244 14.079 37.702 1.00 31.86 168 GLN A CA 1
ATOM 1278 C C . GLN A 1 168 ? 14.052 13.134 37.637 1.00 31.27 168 GLN A C 1
ATOM 1279 O O . GLN A 1 168 ? 14.219 11.947 37.369 1.00 31.56 168 GLN A O 1
ATOM 1285 N N . ALA A 1 169 ? 12.853 13.653 37.880 1.00 29.16 169 ALA A N 1
ATOM 1286 C CA . ALA A 1 169 ? 11.652 12.822 37.844 1.00 31.14 169 ALA A CA 1
ATOM 1287 C C . ALA A 1 169 ? 11.407 12.287 36.438 1.00 31.17 169 ALA A C 1
ATOM 1288 O O . ALA A 1 169 ? 10.894 11.184 36.273 1.00 32.05 169 ALA A O 1
ATOM 1290 N N . GLN A 1 170 ? 11.756 13.083 35.429 1.00 32.16 170 GLN A N 1
ATOM 1291 C CA . GLN A 1 170 ? 11.580 12.650 34.054 1.00 32.00 170 GLN A CA 1
ATOM 1292 C C . GLN A 1 170 ? 12.535 11.484 33.762 1.00 31.59 170 GLN A C 1
ATOM 1293 O O . GLN A 1 170 ? 12.137 10.476 33.182 1.00 30.15 170 GLN A O 1
ATOM 1299 N N . GLU A 1 171 ? 13.789 11.610 34.178 1.00 31.70 171 GLU A N 1
ATOM 1300 C CA . GLU A 1 171 ? 14.754 10.543 33.936 1.00 31.61 171 GLU A CA 1
ATOM 1301 C C . GLU A 1 171 ? 14.450 9.286 34.744 1.00 31.22 171 GLU A C 1
ATOM 1302 O O . GLU A 1 171 ? 14.821 8.184 34.347 1.00 31.09 171 GLU A O 1
ATOM 1308 N N . LEU A 1 172 ? 13.778 9.454 35.876 1.00 29.81 172 LEU A N 1
ATOM 1309 C CA . LEU A 1 172 ? 13.411 8.325 36.718 1.00 30.51 172 LEU A CA 1
ATOM 1310 C C . LEU A 1 172 ? 12.287 7.589 36.003 1.00 30.51 172 LEU A C 1
ATOM 1311 O O . LEU A 1 172 ? 12.279 6.359 35.916 1.00 29.95 172 LEU A O 1
ATOM 1316 N N . ALA A 1 173 ? 11.326 8.354 35.496 1.00 29.87 173 ALA A N 1
ATOM 1317 C CA . ALA A 1 173 ? 10.197 7.770 34.787 1.00 28.97 173 ALA A CA 1
ATOM 1318 C C . ALA A 1 173 ? 10.683 7.020 33.547 1.00 28.74 173 ALA A C 1
ATOM 1319 O O . ALA A 1 173 ? 10.192 5.936 33.228 1.00 29.35 173 ALA A O 1
ATOM 1321 N N . ARG A 1 174 ? 11.664 7.597 32.859 1.00 28.85 174 ARG A N 1
ATOM 1322 C CA . ARG A 1 174 ? 12.227 6.992 31.649 1.00 30.53 174 ARG A CA 1
ATOM 1323 C C . ARG A 1 174 ? 12.862 5.626 31.956 1.00 32.00 174 ARG A C 1
ATOM 1324 O O . ARG A 1 174 ? 12.604 4.630 31.270 1.00 32.21 174 ARG A O 1
ATOM 1332 N N . ILE A 1 175 ? 13.699 5.590 32.987 1.00 31.57 175 ILE A N 1
ATOM 1333 C CA . ILE A 1 175 ? 14.350 4.346 33.399 1.00 31.47 175 ILE A CA 1
ATOM 1334 C C . ILE A 1 175 ? 13.303 3.302 33.789 1.00 31.42 175 ILE A C 1
ATOM 1335 O O . ILE A 1 175 ? 13.396 2.134 33.402 1.00 31.07 175 ILE A O 1
ATOM 1340 N N . ALA A 1 176 ? 12.306 3.720 34.559 1.00 31.37 176 ALA A N 1
ATOM 1341 C CA . ALA A 1 176 ? 11.259 2.801 34.982 1.00 31.41 176 ALA A CA 1
ATOM 1342 C C . ALA A 1 176 ? 10.505 2.250 33.772 1.00 32.78 176 ALA A C 1
ATOM 1343 O O . ALA A 1 176 ? 10.342 1.036 33.627 1.00 33.76 176 ALA A O 1
ATOM 1345 N N . LYS A 1 177 ? 10.040 3.150 32.909 1.00 33.67 177 LYS A N 1
ATOM 1346 C CA . LYS A 1 177 ? 9.310 2.757 31.705 1.00 33.40 177 LYS A CA 1
ATOM 1347 C C . LYS A 1 177 ? 10.170 1.761 30.928 1.00 31.53 177 LYS A C 1
ATOM 1348 O O . LYS A 1 177 ? 9.706 0.685 30.561 1.00 31.23 177 LYS A O 1
ATOM 1354 N N . ALA A 1 178 ? 11.430 2.115 30.700 1.00 30.03 178 ALA A N 1
ATOM 1355 C CA . ALA A 1 178 ? 12.332 1.233 29.973 1.00 30.40 178 ALA A CA 1
ATOM 1356 C C . ALA A 1 178 ? 12.499 -0.137 30.645 1.00 31.76 178 ALA A C 1
ATOM 1357 O O . ALA A 1 178 ? 12.568 -1.163 29.959 1.00 32.97 178 ALA A O 1
ATOM 1359 N N . ALA A 1 179 ? 12.572 -0.163 31.976 1.00 32.06 179 ALA A N 1
ATOM 1360 C CA . ALA A 1 179 ? 12.747 -1.424 32.704 1.00 32.10 179 ALA A CA 1
ATOM 1361 C C . ALA A 1 179 ? 11.598 -2.378 32.412 1.00 33.09 179 ALA A C 1
ATOM 1362 O O . ALA A 1 179 ? 11.799 -3.562 32.132 1.00 33.29 179 ALA A O 1
ATOM 1364 N N . THR A 1 180 ? 10.387 -1.847 32.497 1.00 34.77 180 THR A N 1
ATOM 1365 C CA . THR A 1 180 ? 9.186 -2.620 32.232 1.00 34.26 180 THR A CA 1
ATOM 1366 C C . THR A 1 180 ? 9.230 -3.175 30.816 1.00 34.89 180 THR A C 1
ATOM 1367 O O . THR A 1 180 ? 8.869 -4.329 30.574 1.00 36.35 180 THR A O 1
ATOM 1371 N N . PHE A 1 181 ? 9.671 -2.335 29.884 1.00 34.03 181 PHE A N 1
ATOM 1372 C CA . PHE A 1 181 ? 9.775 -2.716 28.481 1.00 34.60 181 PHE A CA 1
ATOM 1373 C C . PHE A 1 181 ? 10.771 -3.865 28.293 1.00 35.64 181 PHE A C 1
ATOM 1374 O O . PHE A 1 181 ? 10.479 -4.847 27.613 1.00 34.28 181 PHE A O 1
ATOM 1382 N N . ALA A 1 182 ? 11.945 -3.745 28.898 1.00 34.13 182 ALA A N 1
ATOM 1383 C CA . ALA A 1 182 ? 12.960 -4.780 28.770 1.00 34.56 182 ALA A CA 1
ATOM 1384 C C . ALA A 1 182 ? 12.477 -6.092 29.381 1.00 33.57 182 ALA A C 1
ATOM 1385 O O . ALA A 1 182 ? 12.766 -7.168 28.860 1.00 35.44 182 ALA A O 1
ATOM 1387 N N . ALA A 1 183 ? 11.739 -5.999 30.483 1.00 33.85 183 ALA A N 1
ATOM 1388 C CA . ALA A 1 183 ? 11.217 -7.186 31.154 1.00 34.59 183 ALA A CA 1
ATOM 1389 C C . ALA A 1 183 ? 10.223 -7.943 30.276 1.00 36.61 183 ALA A C 1
ATOM 1390 O O . ALA A 1 183 ? 10.212 -9.179 30.247 1.00 36.51 183 ALA A O 1
ATOM 1392 N N . SER A 1 184 ? 9.390 -7.197 29.555 1.00 36.94 184 SER A N 1
ATOM 1393 C CA . SER A 1 184 ? 8.388 -7.812 28.686 1.00 37.86 184 SER A CA 1
ATOM 1394 C C . SER A 1 184 ? 9.055 -8.593 27.554 1.00 37.86 184 SER A C 1
ATOM 1395 O O . SER A 1 184 ? 8.422 -9.430 26.910 1.00 38.35 184 SER A O 1
ATOM 1398 N N . LEU A 1 185 ? 10.335 -8.313 27.318 1.00 38.14 185 LEU A N 1
ATOM 1399 C CA . LEU A 1 185 ? 11.098 -8.997 26.278 1.00 36.93 185 LEU A CA 1
ATOM 1400 C C . LEU A 1 185 ? 11.827 -10.210 26.845 1.00 36.91 185 LEU A C 1
ATOM 1401 O O . LEU A 1 185 ? 12.583 -10.874 26.135 1.00 38.89 185 LEU A O 1
ATOM 1406 N N . GLY A 1 186 ? 11.605 -10.502 28.121 1.00 36.51 186 GLY A N 1
ATOM 1407 C CA . GLY A 1 186 ? 12.274 -11.638 28.733 1.00 37.10 186 GLY A CA 1
ATOM 1408 C C . GLY A 1 186 ? 13.676 -11.324 29.233 1.00 36.54 186 GLY A C 1
ATOM 1409 O O . GLY A 1 186 ? 14.386 -12.216 29.696 1.00 38.07 186 GLY A O 1
ATOM 1410 N N . LEU A 1 187 ? 14.075 -10.059 29.146 1.00 35.35 187 LEU A N 1
ATOM 1411 C CA . LEU A 1 187 ? 15.400 -9.638 29.599 1.00 34.85 187 LEU A CA 1
ATOM 1412 C C . LEU A 1 187 ? 15.467 -9.427 31.111 1.00 33.91 187 LEU A C 1
ATOM 1413 O O . LEU A 1 187 ? 14.459 -9.145 31.760 1.00 32.63 187 LEU A O 1
ATOM 1418 N N . LYS A 1 188 ? 16.666 -9.569 31.666 1.00 33.65 188 LYS A N 1
ATOM 1419 C CA . LYS A 1 188 ? 16.882 -9.349 33.087 1.00 33.38 188 LYS A CA 1
ATOM 1420 C C . LYS A 1 188 ? 17.446 -7.931 33.129 1.00 32.63 188 LYS A C 1
ATOM 1421 O O . LYS A 1 188 ? 18.342 -7.598 32.354 1.00 33.56 188 LYS A O 1
ATOM 1427 N N . VAL A 1 189 ? 16.931 -7.093 34.022 1.00 32.50 189 VAL A N 1
ATOM 1428 C CA . VAL A 1 189 ? 17.390 -5.713 34.069 1.00 31.19 189 VAL A CA 1
ATOM 1429 C C . VAL A 1 189 ? 18.103 -5.256 35.333 1.00 29.57 189 VAL A C 1
ATOM 1430 O O . VAL A 1 189 ? 17.600 -5.397 36.445 1.00 28.96 189 VAL A O 1
ATOM 1434 N N . ASN A 1 190 ? 19.301 -4.718 35.124 1.00 28.28 190 ASN A N 1
ATOM 1435 C CA . ASN A 1 190 ? 20.139 -4.186 36.180 1.00 26.61 190 ASN A CA 1
ATOM 1436 C C . ASN A 1 190 ? 20.273 -2.697 35.866 1.00 27.91 190 ASN A C 1
ATOM 1437 O O . ASN A 1 190 ? 19.818 -2.238 34.813 1.00 29.00 190 ASN A O 1
ATOM 1442 N N . ALA A 1 191 ? 20.895 -1.950 36.773 1.00 28.17 191 ALA A N 1
ATOM 1443 C CA . ALA A 1 191 ? 21.103 -0.515 36.583 1.00 28.92 191 ALA A CA 1
ATOM 1444 C C . ALA A 1 191 ? 22.359 -0.098 37.323 1.00 29.76 191 ALA A C 1
ATOM 1445 O O . ALA A 1 191 ? 22.793 -0.779 38.252 1.00 29.01 191 ALA A O 1
ATOM 1447 N N . GLY A 1 192 ? 22.954 1.012 36.904 1.00 32.89 192 GLY A N 1
ATOM 1448 C CA . GLY A 1 192 ? 24.159 1.477 37.558 1.00 35.13 192 GLY A CA 1
ATOM 1449 C C . GLY A 1 192 ? 24.796 2.686 36.902 1.00 36.05 192 GLY A C 1
ATOM 1450 O O . GLY A 1 192 ? 24.451 3.058 35.776 1.00 38.24 192 GLY A O 1
ATOM 1451 N N . HIS A 1 193 ? 25.741 3.272 37.629 1.00 36.49 193 HIS A N 1
ATOM 1452 C CA . HIS A 1 193 ? 26.495 4.460 37.245 1.00 35.22 193 HIS A CA 1
ATOM 1453 C C . HIS A 1 193 ? 25.837 5.699 37.821 1.00 32.91 193 HIS A C 1
ATOM 1454 O O . HIS A 1 193 ? 24.695 6.040 37.490 1.00 32.00 193 HIS A O 1
ATOM 1461 N N . GLY A 1 194 ? 26.573 6.355 38.706 1.00 30.30 194 GLY A N 1
ATOM 1462 C CA . GLY A 1 194 ? 26.085 7.564 39.337 1.00 29.47 194 GLY A CA 1
ATOM 1463 C C . GLY A 1 194 ? 25.176 7.381 40.542 1.00 27.83 194 GLY A C 1
ATOM 1464 O O . GLY A 1 194 ? 24.785 8.372 41.152 1.00 29.32 194 GLY A O 1
ATOM 1465 N N . LEU A 1 195 ? 24.820 6.150 40.902 1.00 26.24 195 LEU A N 1
ATOM 1466 C CA . LEU A 1 195 ? 23.950 5.979 42.066 1.00 25.32 195 LEU A CA 1
ATOM 1467 C C . LEU A 1 195 ? 24.706 6.326 43.343 1.00 25.53 195 LEU A C 1
ATOM 1468 O O . LEU A 1 195 ? 25.867 5.947 43.513 1.00 24.42 195 LEU A O 1
ATOM 1473 N N . THR A 1 196 ? 24.042 7.066 44.227 1.00 24.03 196 THR A N 1
ATOM 1474 C CA . THR A 1 196 ? 24.643 7.486 45.483 1.00 23.97 196 THR A CA 1
ATOM 1475 C C . THR A 1 196 ? 23.737 7.097 46.642 1.00 24.24 196 THR A C 1
ATOM 1476 O O . THR A 1 196 ? 22.671 6.503 46.448 1.00 23.23 196 THR A O 1
ATOM 1480 N N . TYR A 1 197 ? 24.170 7.429 47.851 1.00 23.80 197 TYR A N 1
ATOM 1481 C CA . TYR A 1 197 ? 23.394 7.128 49.037 1.00 24.10 197 TYR A CA 1
ATOM 1482 C C . TYR A 1 197 ? 22.145 8.012 49.111 1.00 25.26 197 TYR A C 1
ATOM 1483 O O . TYR A 1 197 ? 21.261 7.767 49.930 1.00 26.83 197 TYR A O 1
ATOM 1492 N N . HIS A 1 198 ? 22.065 9.022 48.246 1.00 25.71 198 HIS A N 1
ATOM 1493 C CA . HIS A 1 198 ? 20.915 9.928 48.251 1.00 27.42 198 HIS A CA 1
ATOM 1494 C C . HIS A 1 198 ? 19.947 9.806 47.069 1.00 28.18 198 HIS A C 1
ATOM 1495 O O . HIS A 1 198 ? 18.898 10.448 47.071 1.00 28.25 198 HIS A O 1
ATOM 1502 N N . ASN A 1 199 ? 20.278 8.972 46.081 1.00 27.34 199 ASN A N 1
ATOM 1503 C CA . ASN A 1 199 ? 19.398 8.795 44.928 1.00 27.82 199 ASN A CA 1
ATOM 1504 C C . ASN A 1 199 ? 19.172 7.329 44.565 1.00 27.95 199 ASN A C 1
ATOM 1505 O O . ASN A 1 199 ? 18.488 7.021 43.592 1.00 29.01 199 ASN A O 1
ATOM 1510 N N . VAL A 1 200 ? 19.742 6.420 45.347 1.00 27.15 200 VAL A N 1
ATOM 1511 C CA . VAL A 1 200 ? 19.588 5.001 45.058 1.00 26.39 200 VAL A CA 1
ATOM 1512 C C . VAL A 1 200 ? 18.177 4.465 45.301 1.00 26.27 200 VAL A C 1
ATOM 1513 O O . VAL A 1 200 ? 17.678 3.659 44.520 1.00 28.63 200 VAL A O 1
ATOM 1517 N N . LYS A 1 201 ? 17.528 4.922 46.363 1.00 26.38 201 LYS A N 1
ATOM 1518 C CA . LYS A 1 201 ? 16.199 4.430 46.698 1.00 27.98 201 LYS A CA 1
ATOM 1519 C C . LYS A 1 201 ? 15.182 4.468 45.575 1.00 27.25 201 LYS A C 1
ATOM 1520 O O . LYS A 1 201 ? 14.418 3.519 45.401 1.00 27.82 201 LYS A O 1
ATOM 1526 N N . ALA A 1 202 ? 15.171 5.558 44.819 1.00 27.23 202 ALA A N 1
ATOM 1527 C CA . ALA A 1 202 ? 14.242 5.694 43.705 1.00 28.76 202 ALA A CA 1
ATOM 1528 C C . ALA A 1 202 ? 14.449 4.590 42.658 1.00 28.85 202 ALA A C 1
ATOM 1529 O O . ALA A 1 202 ? 13.489 4.116 42.054 1.00 27.65 202 ALA A O 1
ATOM 1531 N N . ILE A 1 203 ? 15.700 4.181 42.444 1.00 29.65 203 ILE A N 1
ATOM 1532 C CA . ILE A 1 203 ? 16.003 3.118 41.472 1.00 28.05 203 ILE A CA 1
ATOM 1533 C C . ILE A 1 203 ? 15.718 1.734 42.043 1.00 27.81 203 ILE A C 1
ATOM 1534 O O . ILE A 1 203 ? 15.254 0.845 41.332 1.00 26.79 203 ILE A O 1
ATOM 1539 N N . ALA A 1 204 ? 16.027 1.548 43.323 1.00 28.17 204 ALA A N 1
ATOM 1540 C CA . ALA A 1 204 ? 15.797 0.273 43.988 1.00 27.95 204 ALA A CA 1
ATOM 1541 C C . ALA A 1 204 ? 14.306 -0.051 43.962 1.00 29.54 204 ALA A C 1
ATOM 1542 O O . ALA A 1 204 ? 13.918 -1.206 43.820 1.00 28.85 204 ALA A O 1
ATOM 1544 N N . ALA A 1 205 ? 13.483 0.989 44.079 1.00 29.81 205 ALA A N 1
ATOM 1545 C CA . ALA A 1 205 ? 12.028 0.858 44.086 1.00 30.34 205 ALA A CA 1
ATOM 1546 C C . ALA A 1 205 ? 11.435 0.302 42.789 1.00 30.28 205 ALA A C 1
ATOM 1547 O O . ALA A 1 205 ? 10.327 -0.227 42.789 1.00 32.35 205 ALA A O 1
ATOM 1549 N N . ILE A 1 206 ? 12.161 0.433 41.684 1.00 30.09 206 ILE A N 1
ATOM 1550 C CA . ILE A 1 206 ? 11.683 -0.076 40.404 1.00 30.58 206 ILE A CA 1
ATOM 1551 C C . ILE A 1 206 ? 11.614 -1.601 40.479 1.00 32.22 206 ILE A C 1
ATOM 1552 O O . ILE A 1 206 ? 12.642 -2.277 40.530 1.00 31.35 206 ILE A O 1
ATOM 1557 N N . PRO A 1 207 ? 10.389 -2.159 40.472 1.00 32.78 207 PRO A N 1
ATOM 1558 C CA . PRO A 1 207 ? 10.143 -3.601 40.551 1.00 33.81 207 PRO A CA 1
ATOM 1559 C C . PRO A 1 207 ? 11.032 -4.468 39.674 1.00 33.34 207 PRO A C 1
ATOM 1560 O O . PRO A 1 207 ? 11.612 -5.450 40.141 1.00 34.52 207 PRO A O 1
ATOM 1564 N N . GLU A 1 208 ? 11.141 -4.106 38.404 1.00 32.43 208 GLU A N 1
ATOM 1565 C CA . GLU A 1 208 ? 11.925 -4.900 37.464 1.00 31.99 208 GLU A CA 1
ATOM 1566 C C . GLU A 1 208 ? 13.418 -5.022 37.731 1.00 31.46 208 GLU A C 1
ATOM 1567 O O . GLU A 1 208 ? 14.045 -5.972 37.258 1.00 31.49 208 GLU A O 1
ATOM 1573 N N . MET A 1 209 ? 13.998 -4.081 38.472 1.00 31.59 209 MET A N 1
ATOM 1574 C CA . MET A 1 209 ? 15.436 -4.144 38.744 1.00 31.20 209 MET A CA 1
ATOM 1575 C C . MET A 1 209 ? 15.866 -5.408 39.479 1.00 30.34 209 MET A C 1
ATOM 1576 O O . MET A 1 209 ? 15.294 -5.775 40.503 1.00 31.09 209 MET A O 1
ATOM 1581 N N . HIS A 1 210 ? 16.897 -6.058 38.947 1.00 30.84 210 HIS A N 1
ATOM 1582 C CA . HIS A 1 210 ? 17.434 -7.285 39.523 1.00 31.97 210 HIS A CA 1
ATOM 1583 C C . HIS A 1 210 ? 18.701 -7.033 40.352 1.00 30.42 210 HIS A C 1
ATOM 1584 O O . HIS A 1 210 ? 18.792 -7.480 41.493 1.00 30.04 210 HIS A O 1
ATOM 1591 N N . GLU A 1 211 ? 19.671 -6.322 39.780 1.00 29.68 211 GLU A N 1
ATOM 1592 C CA . GLU A 1 211 ? 20.914 -6.002 40.488 1.00 28.59 211 GLU A CA 1
ATOM 1593 C C . GLU A 1 211 ? 21.409 -4.592 40.169 1.00 27.02 211 GLU A C 1
ATOM 1594 O O . GLU A 1 211 ? 21.380 -4.154 39.019 1.00 26.36 211 GLU A O 1
ATOM 1600 N N . LEU A 1 212 ? 21.858 -3.880 41.195 1.00 26.47 212 LEU A N 1
ATOM 1601 C CA . LEU A 1 212 ? 22.395 -2.544 40.999 1.00 26.96 212 LEU A CA 1
ATOM 1602 C C . LEU A 1 212 ? 23.908 -2.637 41.166 1.00 27.97 212 LEU A C 1
ATOM 1603 O O . LEU A 1 212 ? 24.403 -3.246 42.121 1.00 28.31 212 LEU A O 1
ATOM 1608 N N . ASN A 1 213 ? 24.639 -2.051 40.225 1.00 29.16 213 ASN A N 1
ATOM 1609 C CA . ASN A 1 213 ? 26.089 -2.056 40.289 1.00 31.59 213 ASN A CA 1
ATOM 1610 C C . ASN A 1 213 ? 26.495 -0.650 40.665 1.00 30.13 213 ASN A C 1
ATOM 1611 O O . ASN A 1 213 ? 26.223 0.307 39.937 1.00 29.34 213 ASN A O 1
ATOM 1616 N N . ILE A 1 214 ? 27.129 -0.534 41.823 1.00 28.19 214 ILE A N 1
ATOM 1617 C CA . ILE A 1 214 ? 27.554 0.755 42.334 1.00 25.70 214 ILE A CA 1
ATOM 1618 C C . ILE A 1 214 ? 29.029 0.710 42.691 1.00 25.41 214 ILE A C 1
ATOM 1619 O O . ILE A 1 214 ? 29.502 -0.257 43.286 1.00 25.47 214 ILE A O 1
ATOM 1624 N N . GLY A 1 215 ? 29.762 1.757 42.332 1.00 23.80 215 GLY A N 1
ATOM 1625 C CA . GLY A 1 215 ? 31.180 1.772 42.635 1.00 22.53 215 GLY A CA 1
ATOM 1626 C C . GLY A 1 215 ? 31.664 3.022 43.340 1.00 20.43 215 GLY A C 1
ATOM 1627 O O . GLY A 1 215 ? 31.797 3.040 44.562 1.00 21.74 215 GLY A O 1
ATOM 1628 N N . HIS A 1 216 ? 31.898 4.074 42.564 1.00 22.44 216 HIS A N 1
ATOM 1629 C CA . HIS A 1 216 ? 32.421 5.332 43.077 1.00 22.76 216 HIS A CA 1
ATOM 1630 C C . HIS A 1 216 ? 31.825 5.882 44.376 1.00 23.16 216 HIS A C 1
ATOM 1631 O O . HIS A 1 216 ? 32.574 6.207 45.298 1.00 23.40 216 HIS A O 1
ATOM 1638 N N . ALA A 1 217 ? 30.501 5.998 44.455 1.00 22.55 217 ALA A N 1
ATOM 1639 C CA . ALA A 1 217 ? 29.863 6.516 45.668 1.00 22.64 217 ALA A CA 1
ATOM 1640 C C . ALA A 1 217 ? 30.238 5.699 46.904 1.00 23.46 217 ALA A C 1
ATOM 1641 O O . ALA A 1 217 ? 30.470 6.253 47.984 1.00 23.19 217 ALA A O 1
ATOM 1643 N N . ILE A 1 218 ? 30.298 4.382 46.745 1.00 24.37 218 ILE A N 1
ATOM 1644 C CA . ILE A 1 218 ? 30.657 3.502 47.851 1.00 23.32 218 ILE A CA 1
ATOM 1645 C C . ILE A 1 218 ? 32.105 3.713 48.264 1.00 23.32 218 ILE A C 1
ATOM 1646 O O . ILE A 1 218 ? 32.403 3.924 49.441 1.00 25.34 218 ILE A O 1
ATOM 1651 N N . ILE A 1 219 ? 33.009 3.667 47.294 1.00 23.84 219 ILE A N 1
ATOM 1652 C CA . ILE A 1 219 ? 34.414 3.857 47.608 1.00 22.99 219 ILE A CA 1
ATOM 1653 C C . ILE A 1 219 ? 34.613 5.246 48.213 1.00 22.76 219 ILE A C 1
ATOM 1654 O O . ILE A 1 219 ? 35.383 5.407 49.156 1.00 23.86 219 ILE A O 1
ATOM 1659 N N . GLY A 1 220 ? 33.914 6.241 47.675 1.00 22.01 220 GLY A N 1
ATOM 1660 C CA . GLY A 1 220 ? 34.026 7.590 48.204 1.00 22.78 220 GLY A CA 1
ATOM 1661 C C . GLY A 1 220 ? 33.629 7.642 49.670 1.00 21.76 220 GLY A C 1
ATOM 1662 O O . GLY A 1 220 ? 34.205 8.406 50.449 1.00 22.00 220 GLY A O 1
ATOM 1663 N N . ARG A 1 221 ? 32.631 6.838 50.038 1.00 21.19 221 ARG A N 1
ATOM 1664 C CA . ARG A 1 221 ? 32.158 6.757 51.413 1.00 18.76 221 ARG A CA 1
ATOM 1665 C C . ARG A 1 221 ? 33.198 5.985 52.217 1.00 21.09 221 ARG A C 1
ATOM 1666 O O . ARG A 1 221 ? 33.591 6.393 53.312 1.00 20.71 221 ARG A O 1
ATOM 1674 N N . ALA A 1 222 ? 33.648 4.870 51.654 1.00 21.46 222 ALA A N 1
ATOM 1675 C CA . ALA A 1 222 ? 34.623 4.014 52.315 1.00 22.46 222 ALA A CA 1
ATOM 1676 C C . ALA A 1 222 ? 35.872 4.715 52.856 1.00 23.54 222 ALA A C 1
ATOM 1677 O O . ALA A 1 222 ? 36.331 4.364 53.936 1.00 26.38 222 ALA A O 1
ATOM 1679 N N . VAL A 1 223 ? 36.434 5.688 52.137 1.00 24.80 223 VAL A N 1
ATOM 1680 C CA . VAL A 1 223 ? 37.643 6.351 52.646 1.00 26.86 223 VAL A CA 1
ATOM 1681 C C . VAL A 1 223 ? 37.376 7.075 53.958 1.00 27.77 223 VAL A C 1
ATOM 1682 O O . VAL A 1 223 ? 38.288 7.313 54.743 1.00 27.54 223 VAL A O 1
ATOM 1686 N N . MET A 1 224 ? 36.116 7.416 54.197 1.00 27.92 224 MET A N 1
ATOM 1687 C CA . MET A 1 224 ? 35.761 8.086 55.429 1.00 28.80 224 MET A CA 1
ATOM 1688 C C . MET A 1 224 ? 35.362 7.069 56.506 1.00 29.22 224 MET A C 1
ATOM 1689 O O . MET A 1 224 ? 35.949 7.044 57.583 1.00 32.84 224 MET A O 1
ATOM 1694 N N . THR A 1 225 ? 34.391 6.211 56.195 1.00 29.94 225 THR A N 1
ATOM 1695 C CA . THR A 1 225 ? 33.873 5.229 57.153 1.00 28.72 225 THR A CA 1
ATOM 1696 C C . THR A 1 225 ? 34.392 3.796 57.071 1.00 28.05 225 THR A C 1
ATOM 1697 O O . THR A 1 225 ? 34.078 2.987 57.937 1.00 28.78 225 THR A O 1
ATOM 1701 N N . GLY A 1 226 ? 35.175 3.476 56.047 1.00 28.10 226 GLY A N 1
ATOM 1702 C CA . GLY A 1 226 ? 35.659 2.114 55.891 1.00 24.06 226 GLY A CA 1
ATOM 1703 C C . GLY A 1 226 ? 34.733 1.391 54.924 1.00 23.02 226 GLY A C 1
ATOM 1704 O O . GLY A 1 226 ? 33.538 1.671 54.903 1.00 23.58 226 GLY A O 1
ATOM 1705 N N . LEU A 1 227 ? 35.264 0.452 54.146 1.00 22.00 227 LEU A N 1
ATOM 1706 C CA . LEU A 1 227 ? 34.483 -0.265 53.136 1.00 23.92 227 LEU A CA 1
ATOM 1707 C C . LEU A 1 227 ? 33.298 -1.099 53.633 1.00 23.11 227 LEU A C 1
ATOM 1708 O O . LEU A 1 227 ? 32.283 -1.197 52.949 1.00 23.79 227 LEU A O 1
ATOM 1713 N N . LYS A 1 228 ? 33.445 -1.716 54.802 1.00 23.52 228 LYS A N 1
ATOM 1714 C CA . LYS A 1 228 ? 32.379 -2.547 55.362 1.00 24.34 228 LYS A CA 1
ATOM 1715 C C . LYS A 1 228 ? 31.108 -1.737 55.616 1.00 24.24 228 LYS A C 1
ATOM 1716 O O . LYS A 1 228 ? 30.026 -2.073 55.120 1.00 23.87 228 LYS A O 1
ATOM 1722 N N . ASP A 1 229 ? 31.230 -0.664 56.384 1.00 23.86 229 ASP A N 1
ATOM 1723 C CA . ASP A 1 229 ? 30.048 0.141 56.657 1.00 23.72 229 ASP A CA 1
ATOM 1724 C C . ASP A 1 229 ? 29.519 0.801 55.393 1.00 23.33 229 ASP A C 1
ATOM 1725 O O . ASP A 1 229 ? 28.308 0.966 55.238 1.00 22.27 229 ASP A O 1
ATOM 1730 N N . ALA A 1 230 ? 30.412 1.171 54.481 1.00 21.37 230 ALA A N 1
ATOM 1731 C CA . ALA A 1 230 ? 29.971 1.811 53.240 1.00 22.06 230 ALA A CA 1
ATOM 1732 C C . ALA A 1 230 ? 29.081 0.871 52.431 1.00 21.81 230 ALA A C 1
ATOM 1733 O O . ALA A 1 230 ? 28.024 1.273 51.926 1.00 23.44 230 ALA A O 1
ATOM 1735 N N . VAL A 1 231 ? 29.517 -0.378 52.302 1.00 21.04 231 VAL A N 1
ATOM 1736 C CA . VAL A 1 231 ? 28.740 -1.371 51.572 1.00 20.55 231 VAL A CA 1
ATOM 1737 C C . VAL A 1 231 ? 27.450 -1.702 52.326 1.00 22.52 231 VAL A C 1
ATOM 1738 O O . VAL A 1 231 ? 26.369 -1.729 51.740 1.00 21.79 231 VAL A O 1
ATOM 1742 N N . ALA A 1 232 ? 27.565 -1.950 53.629 1.00 22.14 232 ALA A N 1
ATOM 1743 C CA . ALA A 1 232 ? 26.394 -2.292 54.435 1.00 24.07 232 ALA A CA 1
ATOM 1744 C C . ALA A 1 232 ? 25.329 -1.198 54.365 1.00 24.41 232 ALA A C 1
ATOM 1745 O O . ALA A 1 232 ? 24.133 -1.490 54.279 1.00 24.45 232 ALA A O 1
ATOM 1747 N N . GLU A 1 233 ? 25.776 0.056 54.395 1.00 24.01 233 GLU A N 1
ATOM 1748 C CA . GLU A 1 233 ? 24.878 1.208 54.328 1.00 26.34 233 GLU A CA 1
ATOM 1749 C C . GLU A 1 233 ? 24.076 1.183 53.031 1.00 25.66 233 GLU A C 1
ATOM 1750 O O . GLU A 1 233 ? 22.845 1.287 53.040 1.00 26.23 233 GLU A O 1
ATOM 1756 N N . MET A 1 234 ? 24.788 1.031 51.918 1.00 23.48 234 MET A N 1
ATOM 1757 C CA . MET A 1 234 ? 24.170 1.005 50.598 1.00 23.36 234 MET A CA 1
ATOM 1758 C C . MET A 1 234 ? 23.156 -0.124 50.460 1.00 23.72 234 MET A C 1
ATOM 1759 O O . MET A 1 234 ? 22.045 0.085 49.975 1.00 21.97 234 MET A O 1
ATOM 1764 N N . LYS A 1 235 ? 23.545 -1.317 50.897 1.00 24.42 235 LYS A N 1
ATOM 1765 C CA . LYS A 1 235 ? 22.665 -2.478 50.806 1.00 24.37 235 LYS A CA 1
ATOM 1766 C C . LYS A 1 235 ? 21.386 -2.294 51.615 1.00 24.82 235 LYS A C 1
ATOM 1767 O O . LYS A 1 235 ? 20.300 -2.683 51.178 1.00 25.27 235 LYS A O 1
ATOM 1773 N N . ARG A 1 236 ? 21.519 -1.706 52.799 1.00 25.40 236 ARG A N 1
ATOM 1774 C CA . ARG A 1 236 ? 20.373 -1.484 53.673 1.00 26.80 236 ARG A CA 1
ATOM 1775 C C . ARG A 1 236 ? 19.377 -0.518 53.033 1.00 26.36 236 ARG A C 1
ATOM 1776 O O . ARG A 1 236 ? 18.171 -0.758 53.058 1.00 26.28 236 ARG A O 1
ATOM 1784 N N . LEU A 1 237 ? 19.884 0.570 52.457 1.00 26.35 237 LEU A N 1
ATOM 1785 C CA . LEU A 1 237 ? 19.026 1.556 51.804 1.00 25.54 237 LEU A CA 1
ATOM 1786 C C . LEU A 1 237 ? 18.279 0.911 50.629 1.00 27.06 237 LEU A C 1
ATOM 1787 O O . LEU A 1 237 ? 17.095 1.182 50.398 1.00 26.70 237 LEU A O 1
ATOM 1792 N N . MET A 1 238 ? 18.963 0.050 49.886 1.00 25.15 238 MET A N 1
ATOM 1793 C CA . MET A 1 238 ? 18.319 -0.606 48.757 1.00 24.60 238 MET A CA 1
ATOM 1794 C C . MET A 1 238 ? 17.189 -1.512 49.225 1.00 25.62 238 MET A C 1
ATOM 1795 O O . MET A 1 238 ? 16.102 -1.476 48.659 1.00 25.78 238 MET A O 1
ATOM 1800 N N . LEU A 1 239 ? 17.437 -2.316 50.257 1.00 25.98 239 LEU A N 1
ATOM 1801 C CA . LEU A 1 239 ? 16.398 -3.208 50.749 1.00 28.16 239 LEU A CA 1
ATOM 1802 C C . LEU A 1 239 ? 15.230 -2.425 51.342 1.00 28.72 239 LEU A C 1
ATOM 1803 O O . LEU A 1 239 ? 14.082 -2.843 51.214 1.00 30.00 239 LEU A O 1
ATOM 1808 N N . GLU A 1 240 ? 15.510 -1.291 51.979 1.00 27.53 240 GLU A N 1
ATOM 1809 C CA . GLU A 1 240 ? 14.437 -0.484 52.549 1.00 27.47 240 GLU A CA 1
ATOM 1810 C C . GLU A 1 240 ? 13.520 0.010 51.434 1.00 29.07 240 GLU A C 1
ATOM 1811 O O . GLU A 1 240 ? 12.293 0.015 51.578 1.00 28.18 240 GLU A O 1
ATOM 1817 N N . ALA A 1 241 ? 14.117 0.394 50.311 1.00 29.71 241 ALA A N 1
ATOM 1818 C CA . ALA A 1 241 ? 13.362 0.890 49.168 1.00 29.77 241 ALA A CA 1
ATOM 1819 C C . ALA A 1 241 ? 12.483 -0.199 48.557 1.00 31.48 241 ALA A C 1
ATOM 1820 O O . ALA A 1 241 ? 11.417 0.096 48.020 1.00 29.97 241 ALA A O 1
ATOM 1822 N N . ARG A 1 242 ? 12.934 -1.448 48.636 1.00 32.49 242 ARG A N 1
ATOM 1823 C CA . ARG A 1 242 ? 12.182 -2.576 48.095 1.00 37.20 242 ARG A CA 1
ATOM 1824 C C . ARG A 1 242 ? 11.081 -3.042 49.029 1.00 39.53 242 ARG A C 1
ATOM 1825 O O . ARG A 1 242 ? 10.109 -3.648 48.589 1.00 41.98 242 ARG A O 1
ATOM 1833 N N . GLY A 1 243 ? 11.248 -2.766 50.320 1.00 42.40 243 GLY A N 1
ATOM 1834 C CA . GLY A 1 243 ? 10.275 -3.170 51.323 1.00 47.24 243 GLY A CA 1
ATOM 1835 C C . GLY A 1 243 ? 8.813 -2.914 50.990 1.00 49.51 243 GLY A C 1
ATOM 1836 O O . GLY A 1 243 ? 7.997 -3.849 51.126 1.00 33.82 243 GLY A O 1
ATOM 1838 N N . ALA B 1 2 ? 54.330 14.259 90.334 1.00 39.23 2 ALA B N 1
ATOM 1839 C CA . ALA B 1 2 ? 54.291 12.806 90.002 1.00 39.57 2 ALA B CA 1
ATOM 1840 C C . ALA B 1 2 ? 53.261 12.563 88.906 1.00 39.91 2 ALA B C 1
ATOM 1841 O O . ALA B 1 2 ? 53.497 12.875 87.741 1.00 40.62 2 ALA B O 1
ATOM 1843 N N . GLU B 1 3 ? 52.109 12.018 89.272 1.00 38.80 3 GLU B N 1
ATOM 1844 C CA . GLU B 1 3 ? 51.094 11.764 88.273 1.00 38.89 3 GLU B CA 1
ATOM 1845 C C . GLU B 1 3 ? 50.333 13.037 87.900 1.00 36.15 3 GLU B C 1
ATOM 1846 O O . GLU B 1 3 ? 50.388 14.047 88.605 1.00 35.57 3 GLU B O 1
ATOM 1852 N N . LEU B 1 4 ? 49.647 12.972 86.766 1.00 33.36 4 LEU B N 1
ATOM 1853 C CA . LEU B 1 4 ? 48.865 14.081 86.253 1.00 31.53 4 LEU B CA 1
ATOM 1854 C C . LEU B 1 4 ? 47.395 13.671 86.249 1.00 30.72 4 LEU B C 1
ATOM 1855 O O . LEU B 1 4 ? 47.050 12.583 85.790 1.00 33.16 4 LEU B O 1
ATOM 1860 N N . LEU B 1 5 ? 46.530 14.545 86.746 1.00 30.79 5 LEU B N 1
ATOM 1861 C CA . LEU B 1 5 ? 45.107 14.241 86.797 1.00 29.89 5 LEU B CA 1
ATOM 1862 C C . LEU B 1 5 ? 44.315 15.042 85.787 1.00 28.57 5 LEU B C 1
ATOM 1863 O O . LEU B 1 5 ? 44.751 16.100 85.336 1.00 27.82 5 LEU B O 1
ATOM 1868 N N . LEU B 1 6 ? 43.137 14.540 85.440 1.00 26.76 6 LEU B N 1
ATOM 1869 C CA . LEU B 1 6 ? 42.291 15.236 84.488 1.00 26.49 6 LEU B CA 1
ATOM 1870 C C . LEU B 1 6 ? 40.966 15.593 85.150 1.00 25.56 6 LEU B C 1
ATOM 1871 O O . LEU B 1 6 ? 40.271 14.728 85.683 1.00 25.86 6 LEU B O 1
ATOM 1876 N N . GLY B 1 7 ? 40.633 16.875 85.121 1.00 24.79 7 GLY B N 1
ATOM 1877 C CA . GLY B 1 7 ? 39.379 17.335 85.683 1.00 23.90 7 GLY B CA 1
ATOM 1878 C C . GLY B 1 7 ? 38.553 17.791 84.501 1.00 23.89 7 GLY B C 1
ATOM 1879 O O . GLY B 1 7 ? 38.981 18.659 83.739 1.00 24.81 7 GLY B O 1
ATOM 1880 N N . VAL B 1 8 ? 37.379 17.198 84.320 1.00 23.92 8 VAL B N 1
ATOM 1881 C CA . VAL B 1 8 ? 36.535 17.572 83.195 1.00 23.62 8 VAL B CA 1
ATOM 1882 C C . VAL B 1 8 ? 35.441 18.554 83.588 1.00 22.90 8 VAL B C 1
ATOM 1883 O O . VAL B 1 8 ? 34.598 18.252 84.430 1.00 24.52 8 VAL B O 1
ATOM 1887 N N . ASN B 1 9 ? 35.454 19.721 82.951 1.00 23.58 9 ASN B N 1
ATOM 1888 C CA . ASN B 1 9 ? 34.453 20.758 83.190 1.00 22.63 9 ASN B CA 1
ATOM 1889 C C . ASN B 1 9 ? 33.293 20.488 82.235 1.00 23.75 9 ASN B C 1
ATOM 1890 O O . ASN B 1 9 ? 33.459 20.567 81.014 1.00 23.22 9 ASN B O 1
ATOM 1895 N N . ILE B 1 10 ? 32.121 20.185 82.784 1.00 23.32 10 ILE B N 1
ATOM 1896 C CA . ILE B 1 10 ? 30.969 19.885 81.955 1.00 23.46 10 ILE B CA 1
ATOM 1897 C C . ILE B 1 10 ? 30.004 21.047 81.775 1.00 24.01 10 ILE B C 1
ATOM 1898 O O . ILE B 1 10 ? 28.866 20.836 81.367 1.00 26.03 10 ILE B O 1
ATOM 1903 N N . ASP B 1 11 ? 30.467 22.264 82.060 1.00 25.22 11 ASP B N 1
ATOM 1904 C CA . ASP B 1 11 ? 29.643 23.465 81.923 1.00 25.37 11 ASP B CA 1
ATOM 1905 C C . ASP B 1 11 ? 28.923 23.546 80.577 1.00 26.29 11 ASP B C 1
ATOM 1906 O O . ASP B 1 11 ? 27.722 23.811 80.524 1.00 24.66 11 ASP B O 1
ATOM 1911 N N . HIS B 1 12 ? 29.641 23.311 79.482 1.00 24.64 12 HIS B N 1
ATOM 1912 C CA . HIS B 1 12 ? 29.013 23.439 78.168 1.00 26.98 12 HIS B CA 1
ATOM 1913 C C . HIS B 1 12 ? 27.954 22.404 77.811 1.00 27.24 12 HIS B C 1
ATOM 1914 O O . HIS B 1 12 ? 27.260 22.544 76.804 1.00 25.33 12 HIS B O 1
ATOM 1921 N N . ILE B 1 13 ? 27.826 21.366 78.633 1.00 27.76 13 ILE B N 1
ATOM 1922 C CA . ILE B 1 13 ? 26.769 20.383 78.417 1.00 25.83 13 ILE B CA 1
ATOM 1923 C C . ILE B 1 13 ? 25.519 21.204 78.756 1.00 26.60 13 ILE B C 1
ATOM 1924 O O . ILE B 1 13 ? 24.513 21.165 78.051 1.00 27.00 13 ILE B O 1
ATOM 1929 N N . ALA B 1 14 ? 25.621 21.973 79.837 1.00 26.14 14 ALA B N 1
ATOM 1930 C CA . ALA B 1 14 ? 24.517 22.807 80.291 1.00 25.89 14 ALA B CA 1
ATOM 1931 C C . ALA B 1 14 ? 24.239 23.951 79.324 1.00 27.05 14 ALA B C 1
ATOM 1932 O O . ALA B 1 14 ? 23.094 24.374 79.171 1.00 28.72 14 ALA B O 1
ATOM 1934 N N . THR B 1 15 ? 25.286 24.446 78.672 1.00 28.26 15 THR B N 1
ATOM 1935 C CA . THR B 1 15 ? 25.130 25.524 77.716 1.00 29.21 15 THR B CA 1
ATOM 1936 C C . THR B 1 15 ? 24.168 25.069 76.628 1.00 30.19 15 THR B C 1
ATOM 1937 O O . THR B 1 15 ? 23.229 25.779 76.266 1.00 31.78 15 THR B O 1
ATOM 1941 N N . LEU B 1 16 ? 24.414 23.872 76.112 1.00 30.14 16 LEU B N 1
ATOM 1942 C CA . LEU B 1 16 ? 23.585 23.304 75.062 1.00 30.83 16 LEU B CA 1
ATOM 1943 C C . LEU B 1 16 ? 22.156 23.060 75.557 1.00 30.69 16 LEU B C 1
ATOM 1944 O O . LEU B 1 16 ? 21.199 23.253 74.811 1.00 32.08 16 LEU B O 1
ATOM 1949 N N . ARG B 1 17 ? 22.009 22.636 76.808 1.00 29.48 17 ARG B N 1
ATOM 1950 C CA . ARG B 1 17 ? 20.681 22.382 77.365 1.00 30.11 17 ARG B CA 1
ATOM 1951 C C . ARG B 1 17 ? 19.912 23.687 77.573 1.00 32.53 17 ARG B C 1
ATOM 1952 O O . ARG B 1 17 ? 18.762 23.816 77.162 1.00 31.38 17 ARG B O 1
ATOM 1960 N N . ASN B 1 18 ? 20.564 24.638 78.233 1.00 34.21 18 ASN B N 1
ATOM 1961 C CA . ASN B 1 18 ? 19.979 25.938 78.521 1.00 35.99 18 ASN B CA 1
ATOM 1962 C C . ASN B 1 18 ? 19.626 26.679 77.241 1.00 37.58 18 ASN B C 1
ATOM 1963 O O . ASN B 1 18 ? 18.778 27.571 77.248 1.00 37.86 18 ASN B O 1
ATOM 1968 N N . ALA B 1 19 ? 20.278 26.308 76.143 1.00 38.45 19 ALA B N 1
ATOM 1969 C CA . ALA B 1 19 ? 20.009 26.929 74.851 1.00 39.44 19 ALA B CA 1
ATOM 1970 C C . ALA B 1 19 ? 18.505 26.835 74.649 1.00 40.97 19 ALA B C 1
ATOM 1971 O O . ALA B 1 19 ? 17.872 27.744 74.119 1.00 41.71 19 ALA B O 1
ATOM 1973 N N . ARG B 1 20 ? 17.940 25.717 75.080 1.00 40.94 20 ARG B N 1
ATOM 1974 C CA . ARG B 1 20 ? 16.508 25.503 74.989 1.00 42.62 20 ARG B CA 1
ATOM 1975 C C . ARG B 1 20 ? 16.036 25.412 76.440 1.00 42.88 20 ARG B C 1
ATOM 1976 O O . ARG B 1 20 ? 16.834 25.595 77.357 1.00 44.39 20 ARG B O 1
ATOM 1984 N N . GLY B 1 21 ? 14.758 25.141 76.668 1.00 42.96 21 GLY B N 1
ATOM 1985 C CA . GLY B 1 21 ? 14.298 25.065 78.045 1.00 43.17 21 GLY B CA 1
ATOM 1986 C C . GLY B 1 21 ? 14.144 23.638 78.526 1.00 42.29 21 GLY B C 1
ATOM 1987 O O . GLY B 1 21 ? 13.485 23.393 79.529 1.00 42.77 21 GLY B O 1
ATOM 1988 N N . THR B 1 22 ? 14.771 22.704 77.814 1.00 40.57 22 THR B N 1
ATOM 1989 C CA . THR B 1 22 ? 14.684 21.280 78.125 1.00 37.46 22 THR B CA 1
ATOM 1990 C C . THR B 1 22 ? 15.618 20.812 79.232 1.00 36.59 22 THR B C 1
ATOM 1991 O O . THR B 1 22 ? 16.455 21.570 79.726 1.00 36.54 22 THR B O 1
ATOM 1995 N N . ALA B 1 23 ? 15.472 19.546 79.610 1.00 34.54 23 ALA B N 1
ATOM 1996 C CA . ALA B 1 23 ? 16.298 18.949 80.657 1.00 33.93 23 ALA B CA 1
ATOM 1997 C C . ALA B 1 23 ? 17.500 18.184 80.092 1.00 32.98 23 ALA B C 1
ATOM 1998 O O . ALA B 1 23 ? 18.319 17.652 80.846 1.00 33.58 23 ALA B O 1
ATOM 2000 N N . TYR B 1 24 ? 17.591 18.119 78.764 1.00 31.77 24 TYR B N 1
ATOM 2001 C CA . TYR B 1 24 ? 18.691 17.422 78.093 1.00 29.44 24 TYR B CA 1
ATOM 2002 C C . TYR B 1 24 ? 19.447 18.410 77.210 1.00 28.10 24 TYR B C 1
ATOM 2003 O O . TYR B 1 24 ? 18.864 19.371 76.711 1.00 26.77 24 TYR B O 1
ATOM 2012 N N . PRO B 1 25 ? 20.768 18.212 77.048 1.00 27.48 25 PRO B N 1
ATOM 2013 C CA . PRO B 1 25 ? 21.523 17.120 77.660 1.00 26.28 25 PRO B CA 1
ATOM 2014 C C . PRO B 1 25 ? 21.704 17.464 79.132 1.00 25.34 25 PRO B C 1
ATOM 2015 O O . PRO B 1 25 ? 21.925 18.626 79.476 1.00 26.87 25 PRO B O 1
ATOM 2019 N N . ASP B 1 26 ? 21.598 16.449 79.986 1.00 23.76 26 ASP B N 1
ATOM 2020 C CA . ASP B 1 26 ? 21.714 16.595 81.432 1.00 23.78 26 ASP B CA 1
ATOM 2021 C C . ASP B 1 26 ? 23.163 16.431 81.872 1.00 24.27 26 ASP B C 1
ATOM 2022 O O . ASP B 1 26 ? 23.793 15.411 81.576 1.00 23.71 26 ASP B O 1
ATOM 2027 N N . PRO B 1 27 ? 23.716 17.437 82.571 1.00 23.51 27 PRO B N 1
ATOM 2028 C CA . PRO B 1 27 ? 25.107 17.357 83.038 1.00 22.84 27 PRO B CA 1
ATOM 2029 C C . PRO B 1 27 ? 25.346 16.104 83.883 1.00 22.66 27 PRO B C 1
ATOM 2030 O O . PRO B 1 27 ? 26.447 15.555 83.903 1.00 22.16 27 PRO B O 1
ATOM 2034 N N . VAL B 1 28 ? 24.309 15.665 84.593 1.00 21.50 28 VAL B N 1
ATOM 2035 C CA . VAL B 1 28 ? 24.416 14.472 85.431 1.00 20.36 28 VAL B CA 1
ATOM 2036 C C . VAL B 1 28 ? 24.831 13.246 84.610 1.00 22.61 28 VAL B C 1
ATOM 2037 O O . VAL B 1 28 ? 25.602 12.413 85.088 1.00 22.47 28 VAL B O 1
ATOM 2041 N N . GLN B 1 29 ? 24.323 13.125 83.384 1.00 23.47 29 GLN B N 1
ATOM 2042 C CA . GLN B 1 29 ? 24.706 11.990 82.549 1.00 24.59 29 GLN B CA 1
ATOM 2043 C C . GLN B 1 29 ? 26.161 12.153 82.111 1.00 24.23 29 GLN B C 1
ATOM 2044 O O . GLN B 1 29 ? 26.956 11.232 82.220 1.00 22.45 29 GLN B O 1
ATOM 2050 N N . ALA B 1 30 ? 26.506 13.338 81.623 1.00 24.06 30 ALA B N 1
ATOM 2051 C CA . ALA B 1 30 ? 27.866 13.620 81.167 1.00 22.90 30 ALA B CA 1
ATOM 2052 C C . ALA B 1 30 ? 28.905 13.284 82.236 1.00 22.69 30 ALA B C 1
ATOM 2053 O O . ALA B 1 30 ? 29.962 12.729 81.937 1.00 24.40 30 ALA B O 1
ATOM 2055 N N . ALA B 1 31 ? 28.593 13.612 83.485 1.00 23.02 31 ALA B N 1
ATOM 2056 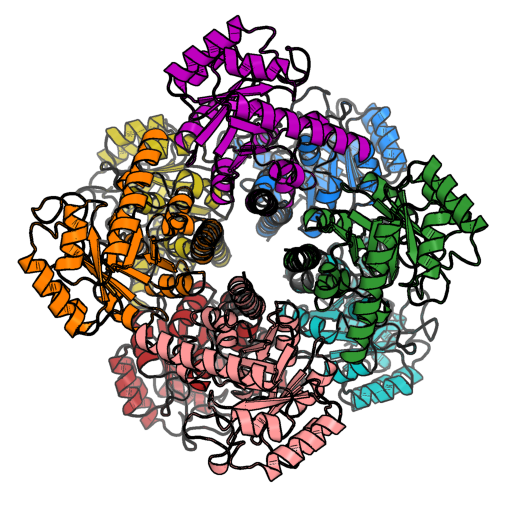C CA . ALA B 1 31 ? 29.505 13.348 84.595 1.00 22.91 31 ALA B CA 1
ATOM 2057 C C . ALA B 1 31 ? 29.842 11.859 84.724 1.00 22.80 31 ALA B C 1
ATOM 2058 O O . ALA B 1 31 ? 31.009 11.501 84.903 1.00 22.33 31 ALA B O 1
ATOM 2060 N N . PHE B 1 32 ? 28.832 10.991 84.644 1.00 20.59 32 PHE B N 1
ATOM 2061 C CA . PHE B 1 32 ? 29.093 9.554 84.731 1.00 20.08 32 PHE B CA 1
ATOM 2062 C C . PHE B 1 32 ? 29.979 9.104 83.578 1.00 21.15 32 PHE B C 1
ATOM 2063 O O . PHE B 1 32 ? 30.930 8.347 83.772 1.00 21.61 32 PHE B O 1
ATOM 2071 N N . ILE B 1 33 ? 29.649 9.553 82.370 1.00 20.74 33 ILE B N 1
ATOM 2072 C CA . ILE B 1 33 ? 30.426 9.169 81.198 1.00 20.72 33 ILE B CA 1
ATOM 2073 C C . ILE B 1 33 ? 31.878 9.595 81.371 1.00 21.88 33 ILE B C 1
ATOM 2074 O O . ILE B 1 33 ? 32.798 8.795 81.194 1.00 21.64 33 ILE B O 1
ATOM 2079 N N . ALA B 1 34 ? 32.081 10.851 81.748 1.00 21.99 34 ALA B N 1
ATOM 2080 C CA . ALA B 1 34 ? 33.427 11.376 81.936 1.00 22.55 34 ALA B CA 1
ATOM 2081 C C . ALA B 1 34 ? 34.214 10.615 83.010 1.00 24.76 34 ALA B C 1
ATOM 2082 O O . ALA B 1 34 ? 35.335 10.160 82.761 1.00 26.71 34 ALA B O 1
ATOM 2084 N N . GLU B 1 35 ? 33.618 10.460 84.191 1.00 23.92 35 GLU B N 1
ATOM 2085 C CA . GLU B 1 35 ? 34.276 9.764 85.294 1.00 24.41 35 GLU B CA 1
ATOM 2086 C C . GLU B 1 35 ? 34.651 8.326 84.976 1.00 24.43 35 GLU B C 1
ATOM 2087 O O . GLU B 1 35 ? 35.425 7.700 85.709 1.00 25.92 35 GLU B O 1
ATOM 2093 N N . GLN B 1 36 ? 34.101 7.784 83.900 1.00 24.60 36 GLN B N 1
ATOM 2094 C CA . GLN B 1 36 ? 34.397 6.401 83.552 1.00 23.31 36 GLN B CA 1
ATOM 2095 C C . GLN B 1 36 ? 35.287 6.262 82.341 1.00 22.74 36 GLN B C 1
ATOM 2096 O O . GLN B 1 36 ? 35.659 5.149 81.959 1.00 23.98 36 GLN B O 1
ATOM 2102 N N . ALA B 1 37 ? 35.663 7.406 81.773 1.00 23.85 37 ALA B N 1
ATOM 2103 C CA . ALA B 1 37 ? 36.499 7.436 80.583 1.00 22.81 37 ALA B CA 1
ATOM 2104 C C . ALA B 1 37 ? 37.812 8.197 80.735 1.00 23.50 37 ALA B C 1
ATOM 2105 O O . ALA B 1 37 ? 38.442 8.527 79.733 1.00 24.52 37 ALA B O 1
ATOM 2107 N N . GLY B 1 38 ? 38.226 8.485 81.968 1.00 23.47 38 GLY B N 1
ATOM 2108 C CA . GLY B 1 38 ? 39.481 9.196 82.146 1.00 22.75 38 GLY B CA 1
ATOM 2109 C C . GLY B 1 38 ? 39.468 10.369 83.105 1.00 23.03 38 GLY B C 1
ATOM 2110 O O . GLY B 1 38 ? 40.529 10.814 83.550 1.00 25.63 38 GLY B O 1
ATOM 2111 N N . ALA B 1 39 ? 38.284 10.882 83.424 1.00 22.64 39 ALA B N 1
ATOM 2112 C CA . ALA B 1 39 ? 38.178 12.004 84.344 1.00 22.01 39 ALA B CA 1
ATOM 2113 C C . ALA B 1 39 ? 38.426 11.557 85.776 1.00 23.45 39 ALA B C 1
ATOM 2114 O O . ALA B 1 39 ? 37.852 10.566 86.236 1.00 25.15 39 ALA B O 1
ATOM 2116 N N . ASP B 1 40 ? 39.274 12.302 86.477 1.00 22.90 40 ASP B N 1
ATOM 2117 C CA . ASP B 1 40 ? 39.626 12.010 87.867 1.00 24.33 40 ASP B CA 1
ATOM 2118 C C . ASP B 1 40 ? 38.900 12.965 88.801 1.00 23.07 40 ASP B C 1
ATOM 2119 O O . ASP B 1 40 ? 39.165 12.997 89.996 1.00 25.76 40 ASP B O 1
ATOM 2124 N N . GLY B 1 41 ? 37.995 13.745 88.218 1.00 25.59 41 GLY B N 1
ATOM 2125 C CA . GLY B 1 41 ? 37.202 14.703 88.957 1.00 23.76 41 GLY B CA 1
ATOM 2126 C C . GLY B 1 41 ? 36.294 15.416 87.973 1.00 25.03 41 GLY B C 1
ATOM 2127 O O . GLY B 1 41 ? 36.525 15.363 86.760 1.00 25.23 41 GLY B O 1
ATOM 2128 N N . ILE B 1 42 ? 35.251 16.070 88.475 1.00 23.58 42 ILE B N 1
ATOM 2129 C CA . ILE B 1 42 ? 34.324 16.802 87.609 1.00 23.72 42 ILE B CA 1
ATOM 2130 C C . ILE B 1 42 ? 34.225 18.238 88.088 1.00 22.72 42 ILE B C 1
ATOM 2131 O O . ILE B 1 42 ? 34.056 18.497 89.279 1.00 23.78 42 ILE B O 1
ATOM 2136 N N . THR B 1 43 ? 34.338 19.172 87.152 1.00 23.52 43 THR B N 1
ATOM 2137 C CA . THR B 1 43 ? 34.280 20.595 87.477 1.00 23.59 43 THR B CA 1
ATOM 2138 C C . THR B 1 43 ? 33.042 21.288 86.914 1.00 23.81 43 THR B C 1
ATOM 2139 O O . THR B 1 43 ? 32.643 21.022 85.786 1.00 24.13 43 THR B O 1
ATOM 2143 N N . VAL B 1 44 ? 32.430 22.164 87.704 1.00 24.30 44 VAL B N 1
ATOM 2144 C CA . VAL B 1 44 ? 31.282 22.936 87.243 1.00 25.76 44 VAL B CA 1
ATOM 2145 C C . VAL B 1 44 ? 31.450 24.333 87.811 1.00 24.97 44 VAL B C 1
ATOM 2146 O O . VAL B 1 44 ? 31.913 24.501 88.943 1.00 28.48 44 VAL B O 1
ATOM 2150 N N . HIS B 1 45 ? 31.124 25.337 87.006 1.00 26.21 45 HIS B N 1
ATOM 2151 C CA . HIS B 1 45 ? 31.231 26.731 87.438 1.00 27.75 45 HIS B CA 1
ATOM 2152 C C . HIS B 1 45 ? 29.809 27.262 87.598 1.00 27.16 45 HIS B C 1
ATOM 2153 O O . HIS B 1 45 ? 29.112 27.451 86.610 1.00 28.01 45 HIS B O 1
ATOM 2160 N N . LEU B 1 46 ? 29.373 27.468 88.837 1.00 27.07 46 LEU B N 1
ATOM 2161 C CA . LEU B 1 46 ? 28.027 27.980 89.093 1.00 28.67 46 LEU B CA 1
ATOM 2162 C C . LEU B 1 46 ? 28.120 29.503 89.026 1.00 28.83 46 LEU B C 1
ATOM 2163 O O . LEU B 1 46 ? 28.528 30.145 89.993 1.00 29.46 46 LEU B O 1
ATOM 2168 N N . ARG B 1 47 ? 27.770 30.072 87.875 1.00 29.84 47 ARG B N 1
ATOM 2169 C CA . ARG B 1 47 ? 27.819 31.521 87.682 1.00 32.12 47 ARG B CA 1
ATOM 2170 C C . ARG B 1 47 ? 26.679 32.194 88.438 1.00 33.81 47 ARG B C 1
ATOM 2171 O O . ARG B 1 47 ? 25.607 31.613 88.594 1.00 33.71 47 ARG B O 1
ATOM 2179 N N . GLU B 1 48 ? 26.898 33.416 88.915 1.00 36.10 48 GLU B N 1
ATOM 2180 C CA . GLU B 1 48 ? 25.845 34.101 89.657 1.00 39.00 48 GLU B CA 1
ATOM 2181 C C . GLU B 1 48 ? 24.614 34.277 88.775 1.00 38.62 48 GLU B C 1
ATOM 2182 O O . GLU B 1 48 ? 23.489 34.293 89.264 1.00 40.32 48 GLU B O 1
ATOM 2188 N N . ASP B 1 49 ? 24.833 34.386 87.470 1.00 38.58 49 ASP B N 1
ATOM 2189 C CA . ASP B 1 49 ? 23.730 34.547 86.528 1.00 39.84 49 ASP B CA 1
ATOM 2190 C C . ASP B 1 49 ? 23.175 33.188 86.084 1.00 38.60 49 ASP B C 1
ATOM 2191 O O . ASP B 1 49 ? 22.216 33.118 85.311 1.00 36.88 49 ASP B O 1
ATOM 2196 N N . ARG B 1 50 ? 23.792 32.113 86.572 1.00 38.76 50 ARG B N 1
ATOM 2197 C CA . ARG B 1 50 ? 23.367 30.752 86.245 1.00 38.29 50 ARG B CA 1
ATOM 2198 C C . ARG B 1 50 ? 23.246 30.539 84.733 1.00 37.35 50 ARG B C 1
ATOM 2199 O O . ARG B 1 50 ? 22.296 29.910 84.256 1.00 37.31 50 ARG B O 1
ATOM 2207 N N . ARG B 1 51 ? 24.214 31.067 83.987 1.00 37.54 51 ARG B N 1
ATOM 2208 C CA . ARG B 1 51 ? 24.237 30.960 82.528 1.00 36.77 51 ARG B CA 1
ATOM 2209 C C . ARG B 1 51 ? 24.077 29.526 82.019 1.00 35.74 51 ARG B C 1
ATOM 2210 O O . ARG B 1 51 ? 23.277 29.261 81.119 1.00 32.31 51 ARG B O 1
ATOM 2218 N N . HIS B 1 52 ? 24.857 28.609 82.583 1.00 34.08 52 HIS B N 1
ATOM 2219 C CA . HIS B 1 52 ? 24.781 27.203 82.194 1.00 31.80 52 HIS B CA 1
ATOM 2220 C C . HIS B 1 52 ? 24.457 26.328 83.399 1.00 31.57 52 HIS B C 1
ATOM 2221 O O . HIS B 1 52 ? 23.289 26.030 83.658 1.00 30.88 52 HIS B O 1
ATOM 2228 N N . ILE B 1 53 ? 25.485 25.917 84.136 1.00 29.93 53 ILE B N 1
ATOM 2229 C CA . ILE B 1 53 ? 25.287 25.107 85.327 1.00 28.49 53 ILE B CA 1
ATOM 2230 C C . ILE B 1 53 ? 24.338 25.858 86.262 1.00 28.75 53 ILE B C 1
ATOM 2231 O O . ILE B 1 53 ? 24.484 27.061 86.470 1.00 28.45 53 ILE B O 1
ATOM 2236 N N . THR B 1 54 ? 23.367 25.145 86.823 1.00 27.14 54 THR B N 1
ATOM 2237 C CA . THR B 1 54 ? 22.386 25.745 87.725 1.00 27.51 54 THR B CA 1
ATOM 2238 C C . THR B 1 54 ? 22.499 25.174 89.136 1.00 27.54 54 THR B C 1
ATOM 2239 O O . THR B 1 54 ? 23.323 24.288 89.386 1.00 27.72 54 THR B O 1
ATOM 2243 N N . ASP B 1 55 ? 21.672 25.673 90.056 1.00 27.70 55 ASP B N 1
ATOM 2244 C CA . ASP B 1 55 ? 21.695 25.173 91.428 1.00 25.81 55 ASP B CA 1
ATOM 2245 C C . ASP B 1 55 ? 21.253 23.720 91.450 1.00 26.63 55 ASP B C 1
ATOM 2246 O O . ASP B 1 55 ? 21.814 22.909 92.182 1.00 25.15 55 ASP B O 1
ATOM 2251 N N . ARG B 1 56 ? 20.254 23.385 90.637 1.00 26.76 56 ARG B N 1
ATOM 2252 C CA . ARG B 1 56 ? 19.787 22.004 90.577 1.00 26.64 56 ARG B CA 1
ATOM 2253 C C . ARG B 1 56 ? 20.981 21.125 90.205 1.00 26.35 56 ARG B C 1
ATOM 2254 O O . ARG B 1 56 ? 21.250 20.115 90.857 1.00 25.50 56 ARG B O 1
ATOM 2262 N N . ASP B 1 57 ? 21.698 21.517 89.156 1.00 26.33 57 ASP B N 1
ATOM 2263 C CA . ASP B 1 57 ? 22.855 20.735 88.706 1.00 26.65 57 ASP B CA 1
ATOM 2264 C C . ASP B 1 57 ? 23.831 20.456 89.854 1.00 25.74 57 ASP B C 1
ATOM 2265 O O . ASP B 1 57 ? 24.235 19.310 90.079 1.00 25.81 57 ASP B O 1
ATOM 2270 N N . VAL B 1 58 ? 24.202 21.496 90.590 1.00 25.39 58 VAL B N 1
ATOM 2271 C CA . VAL B 1 58 ? 25.155 21.327 91.682 1.00 24.62 58 VAL B CA 1
ATOM 2272 C C . VAL B 1 58 ? 24.623 20.424 92.787 1.00 25.61 58 VAL B C 1
ATOM 2273 O O . VAL B 1 58 ? 25.356 19.607 93.355 1.00 22.72 58 VAL B O 1
ATOM 2277 N N . ARG B 1 59 ? 23.337 20.566 93.081 1.00 25.38 59 ARG B N 1
ATOM 2278 C CA . ARG B 1 59 ? 22.704 19.758 94.116 1.00 26.24 59 ARG B CA 1
ATOM 2279 C C . ARG B 1 59 ? 22.677 18.266 93.755 1.00 24.19 59 ARG B C 1
ATOM 2280 O O . ARG B 1 59 ? 22.993 17.425 94.592 1.00 23.84 59 ARG B O 1
ATOM 2288 N N . ILE B 1 60 ? 22.318 17.931 92.517 1.00 24.75 60 ILE B N 1
ATOM 2289 C CA . ILE B 1 60 ? 22.258 16.520 92.134 1.00 24.11 60 ILE B CA 1
ATOM 2290 C C . ILE B 1 60 ? 23.636 15.910 91.913 1.00 23.40 60 ILE B C 1
ATOM 2291 O O . ILE B 1 60 ? 23.890 14.773 92.309 1.00 24.80 60 ILE B O 1
ATOM 2296 N N . LEU B 1 61 ? 24.516 16.676 91.276 1.00 22.29 61 LEU B N 1
ATOM 2297 C CA . LEU B 1 61 ? 25.875 16.242 91.004 1.00 22.43 61 LEU B CA 1
ATOM 2298 C C . LEU B 1 61 ? 26.598 15.870 92.303 1.00 21.41 61 LEU B C 1
ATOM 2299 O O . LEU B 1 61 ? 27.324 14.884 92.342 1.00 23.05 61 LEU B O 1
ATOM 2304 N N . ARG B 1 62 ? 26.404 16.658 93.360 1.00 24.56 62 ARG B N 1
ATOM 2305 C CA . ARG B 1 62 ? 27.059 16.362 94.629 1.00 24.39 62 ARG B CA 1
ATOM 2306 C C . ARG B 1 62 ? 26.623 14.993 95.132 1.00 26.49 62 ARG B C 1
ATOM 2307 O O . ARG B 1 62 ? 27.352 14.318 95.863 1.00 25.90 62 ARG B O 1
ATOM 2315 N N . GLN B 1 63 ? 25.432 14.582 94.715 1.00 26.41 63 GLN B N 1
ATOM 2316 C CA . GLN B 1 63 ? 24.860 13.300 95.106 1.00 28.00 63 GLN B CA 1
ATOM 2317 C C . GLN B 1 63 ? 25.169 12.146 94.147 1.00 26.89 63 GLN B C 1
ATOM 2318 O O . GLN B 1 63 ? 25.204 10.987 94.560 1.00 28.63 63 GLN B O 1
ATOM 2324 N N . THR B 1 64 ? 25.389 12.461 92.875 1.00 24.62 64 THR B N 1
ATOM 2325 C CA . THR B 1 64 ? 25.674 11.433 91.884 1.00 24.39 64 THR B CA 1
ATOM 2326 C C . THR B 1 64 ? 27.154 11.229 91.537 1.00 25.00 64 THR B C 1
ATOM 2327 O O . THR B 1 64 ? 27.533 10.134 91.106 1.00 25.85 64 THR B O 1
ATOM 2331 N N . LEU B 1 65 ? 27.985 12.255 91.722 1.00 24.21 65 LEU B N 1
ATOM 2332 C CA . LEU B 1 65 ? 29.408 12.140 91.399 1.00 25.15 65 LEU B CA 1
ATOM 2333 C C . LEU B 1 65 ? 30.105 11.020 92.155 1.00 25.10 65 LEU B C 1
ATOM 2334 O O . LEU B 1 65 ? 29.944 10.864 93.367 1.00 25.67 65 LEU B O 1
ATOM 2339 N N . ASP B 1 66 ? 30.870 10.229 91.412 1.00 27.29 66 ASP B N 1
ATOM 2340 C CA . ASP B 1 66 ? 31.625 9.116 91.979 1.00 28.05 66 ASP B CA 1
ATOM 2341 C C . ASP B 1 66 ? 33.046 9.605 92.320 1.00 29.24 66 ASP B C 1
ATOM 2342 O O . ASP B 1 66 ? 33.779 8.964 93.083 1.00 27.25 66 ASP B O 1
ATOM 2347 N N . THR B 1 67 ? 33.415 10.752 91.754 1.00 29.38 67 THR B N 1
ATOM 2348 C CA . THR B 1 67 ? 34.735 11.359 91.956 1.00 29.34 67 THR B CA 1
ATOM 2349 C C . THR B 1 67 ? 34.640 12.724 92.662 1.00 30.67 67 THR B C 1
ATOM 2350 O O . THR B 1 67 ? 33.548 13.234 92.893 1.00 30.78 67 THR B O 1
ATOM 2354 N N . ARG B 1 68 ? 35.782 13.328 92.978 1.00 31.21 68 ARG B N 1
ATOM 2355 C CA . ARG B 1 68 ? 35.773 14.617 93.662 1.00 31.22 68 ARG B CA 1
ATOM 2356 C C . ARG B 1 68 ? 35.158 15.753 92.827 1.00 30.51 68 ARG B C 1
ATOM 2357 O O . ARG B 1 68 ? 35.439 15.888 91.637 1.00 28.83 68 ARG B O 1
ATOM 2365 N N . MET B 1 69 ? 34.309 16.560 93.458 1.00 28.95 69 MET B N 1
ATOM 2366 C CA . MET B 1 69 ? 33.686 17.679 92.770 1.00 27.10 69 MET B CA 1
ATOM 2367 C C . MET B 1 69 ? 34.493 18.954 92.996 1.00 26.71 69 MET B C 1
ATOM 2368 O O . MET B 1 69 ? 34.874 19.275 94.129 1.00 27.16 69 MET B O 1
ATOM 2373 N N . ASN B 1 70 ? 34.748 19.667 91.902 1.00 26.44 70 ASN B N 1
ATOM 2374 C CA . ASN B 1 70 ? 35.475 20.937 91.921 1.00 27.14 70 ASN B CA 1
ATOM 2375 C C . ASN B 1 70 ? 34.457 22.007 91.555 1.00 27.48 70 ASN B C 1
ATOM 2376 O O . ASN B 1 70 ? 33.981 22.053 90.422 1.00 28.29 70 ASN B O 1
ATOM 2381 N N . LEU B 1 71 ? 34.126 22.863 92.515 1.00 26.78 71 LEU B N 1
ATOM 2382 C CA . LEU B 1 71 ? 33.148 23.921 92.299 1.00 27.20 71 LEU B CA 1
ATOM 2383 C C . LEU B 1 71 ? 33.841 25.256 91.992 1.00 28.96 71 LEU B C 1
ATOM 2384 O O . LEU B 1 71 ? 34.530 25.799 92.850 1.00 29.93 71 LEU B O 1
ATOM 2389 N N . GLU B 1 72 ? 33.672 25.771 90.774 1.00 29.36 72 GLU B N 1
ATOM 2390 C CA . GLU B 1 72 ? 34.262 27.055 90.403 1.00 30.46 72 GLU B CA 1
ATOM 2391 C C . GLU B 1 72 ? 33.203 28.114 90.667 1.00 30.72 72 GLU B C 1
ATOM 2392 O O . GLU B 1 72 ? 32.068 27.998 90.203 1.00 30.35 72 GLU B O 1
ATOM 2398 N N . MET B 1 73 ? 33.574 29.157 91.396 1.00 31.18 73 MET B N 1
ATOM 2399 C CA . MET B 1 73 ? 32.619 30.202 91.739 1.00 32.01 73 MET B CA 1
ATOM 2400 C C . MET B 1 73 ? 33.351 31.495 92.013 1.00 31.02 73 MET B C 1
ATOM 2401 O O . MET B 1 73 ? 34.566 31.505 92.217 1.00 29.93 73 MET B O 1
ATOM 2406 N N . ALA B 1 74 ? 32.594 32.585 92.015 1.00 30.00 74 ALA B N 1
ATOM 2407 C CA . ALA B 1 74 ? 33.141 33.906 92.301 1.00 31.66 74 ALA B CA 1
ATOM 2408 C C . ALA B 1 74 ? 33.217 34.055 93.821 1.00 32.09 74 ALA B C 1
ATOM 2409 O O . ALA B 1 74 ? 32.581 33.298 94.552 1.00 32.70 74 ALA B O 1
ATOM 2411 N N . VAL B 1 75 ? 34.002 35.021 94.290 1.00 33.06 75 VAL B N 1
ATOM 2412 C CA . VAL B 1 75 ? 34.152 35.263 95.721 1.00 33.63 75 VAL B CA 1
ATOM 2413 C C . VAL B 1 75 ? 33.028 36.178 96.213 1.00 34.78 75 VAL B C 1
ATOM 2414 O O . VAL B 1 75 ? 33.117 37.398 96.096 1.00 34.89 75 VAL B O 1
ATOM 2418 N N . THR B 1 76 ? 31.961 35.586 96.740 1.00 35.95 76 THR B N 1
ATOM 2419 C CA . THR B 1 76 ? 30.833 36.362 97.250 1.00 36.62 76 THR B CA 1
ATOM 2420 C C . THR B 1 76 ? 30.212 35.602 98.412 1.00 37.21 76 THR B C 1
ATOM 2421 O O . THR B 1 76 ? 30.453 34.405 98.578 1.00 36.54 76 THR B O 1
ATOM 2425 N N . GLU B 1 77 ? 29.415 36.296 99.218 1.00 36.19 77 GLU B N 1
ATOM 2426 C CA . GLU B 1 77 ? 28.781 35.658 100.354 1.00 36.36 77 GLU B CA 1
ATOM 2427 C C . GLU B 1 77 ? 27.815 34.573 99.889 1.00 35.60 77 GLU B C 1
ATOM 2428 O O . GLU B 1 77 ? 27.737 33.498 100.488 1.00 35.74 77 GLU B O 1
ATOM 2434 N N . GLU B 1 78 ? 27.073 34.859 98.826 1.00 34.31 78 GLU B N 1
ATOM 2435 C CA . GLU B 1 78 ? 26.128 33.884 98.298 1.00 35.16 78 GLU B CA 1
ATOM 2436 C C . GLU B 1 78 ? 26.866 32.595 97.928 1.00 34.40 78 GLU B C 1
ATOM 2437 O O . GLU B 1 78 ? 26.512 31.509 98.390 1.00 34.80 78 GLU B O 1
ATOM 2443 N N . MET B 1 79 ? 27.901 32.722 97.105 1.00 33.75 79 MET B N 1
ATOM 2444 C CA . MET B 1 79 ? 28.680 31.559 96.679 1.00 33.19 79 MET B CA 1
ATOM 2445 C C . MET B 1 79 ? 29.377 30.857 97.836 1.00 31.66 79 MET B C 1
ATOM 2446 O O . MET B 1 79 ? 29.406 29.629 97.893 1.00 30.85 79 MET B O 1
ATOM 2451 N N . LEU B 1 80 ? 29.962 31.632 98.744 1.00 31.79 80 LEU B N 1
ATOM 2452 C CA . LEU B 1 80 ? 30.626 31.050 99.897 1.00 30.21 80 LEU B CA 1
ATOM 2453 C C . LEU B 1 80 ? 29.630 30.232 100.707 1.00 29.45 80 LEU B C 1
ATOM 2454 O O . LEU B 1 80 ? 29.967 29.175 101.231 1.00 30.87 80 LEU B O 1
ATOM 2459 N N . ALA B 1 81 ? 28.401 30.723 100.807 1.00 30.09 81 ALA B N 1
ATOM 2460 C CA . ALA B 1 81 ? 27.370 30.030 101.570 1.00 29.23 81 ALA B CA 1
ATOM 2461 C C . ALA B 1 81 ? 27.004 28.722 100.885 1.00 27.87 81 ALA B C 1
ATOM 2462 O O . ALA B 1 81 ? 26.859 27.692 101.540 1.00 27.37 81 ALA B O 1
ATOM 2464 N N . ILE B 1 82 ? 26.869 28.774 99.564 1.00 28.72 82 ILE B N 1
ATOM 2465 C CA . ILE B 1 82 ? 26.511 27.598 98.782 1.00 28.93 82 ILE B CA 1
ATOM 2466 C C . ILE B 1 82 ? 27.607 26.539 98.852 1.00 28.76 82 ILE B C 1
ATOM 2467 O O . ILE B 1 82 ? 27.326 25.352 99.003 1.00 29.12 82 ILE B O 1
ATOM 2472 N N . ALA B 1 83 ? 28.859 26.971 98.741 1.00 29.23 83 ALA B N 1
ATOM 2473 C CA . ALA B 1 83 ? 29.988 26.042 98.792 1.00 28.59 83 ALA B CA 1
ATOM 2474 C C . ALA B 1 83 ? 30.057 25.328 100.137 1.00 29.73 83 ALA B C 1
ATOM 2475 O O . ALA B 1 83 ? 30.180 24.100 100.200 1.00 28.43 83 ALA B O 1
ATOM 2477 N N . VAL B 1 84 ? 29.970 26.098 101.214 1.00 30.31 84 VAL B N 1
ATOM 2478 C CA . VAL B 1 84 ? 30.025 25.533 102.553 1.00 33.33 84 VAL B CA 1
ATOM 2479 C C . VAL B 1 84 ? 28.929 24.499 102.749 1.00 33.23 84 VAL B C 1
ATOM 2480 O O . VAL B 1 84 ? 29.148 23.461 103.363 1.00 34.10 84 VAL B O 1
ATOM 2484 N N . GLU B 1 85 ? 27.747 24.780 102.223 1.00 34.60 85 GLU B N 1
ATOM 2485 C CA . GLU B 1 85 ? 26.644 23.849 102.372 1.00 34.71 85 GLU B CA 1
ATOM 2486 C C . GLU B 1 85 ? 26.827 22.622 101.466 1.00 33.12 85 GLU B C 1
ATOM 2487 O O . GLU B 1 85 ? 26.540 21.500 101.867 1.00 33.03 85 GLU B O 1
ATOM 2493 N N . THR B 1 86 ? 27.339 22.841 100.259 1.00 31.52 86 THR B N 1
ATOM 2494 C CA . THR B 1 86 ? 27.553 21.768 99.286 1.00 29.87 86 THR B CA 1
ATOM 2495 C C . THR B 1 86 ? 28.722 20.842 99.637 1.00 29.25 86 THR B C 1
ATOM 2496 O O . THR B 1 86 ? 28.683 19.637 99.362 1.00 28.72 86 THR B O 1
ATOM 2500 N N . LYS B 1 87 ? 29.755 21.408 100.250 1.00 29.17 87 LYS B N 1
ATOM 2501 C CA . LYS B 1 87 ? 30.930 20.647 100.646 1.00 29.00 87 LYS B CA 1
ATOM 2502 C C . LYS B 1 87 ? 31.607 19.917 99.494 1.00 28.19 87 LYS B C 1
ATOM 2503 O O . LYS B 1 87 ? 31.834 18.714 99.550 1.00 28.48 87 LYS B O 1
ATOM 2509 N N . PRO B 1 88 ? 31.924 20.637 98.414 1.00 28.73 88 PRO B N 1
ATOM 2510 C CA . PRO B 1 88 ? 32.591 19.957 97.302 1.00 27.53 88 PRO B CA 1
ATOM 2511 C C . PRO B 1 88 ? 33.998 19.666 97.821 1.00 28.01 88 PRO B C 1
ATOM 2512 O O . PRO B 1 88 ? 34.421 20.288 98.790 1.00 25.16 88 PRO B O 1
ATOM 2516 N N . HIS B 1 89 ? 34.724 18.740 97.200 1.00 28.02 89 HIS B N 1
ATOM 2517 C CA . HIS B 1 89 ? 36.079 18.437 97.659 1.00 30.21 89 HIS B CA 1
ATOM 2518 C C . HIS B 1 89 ? 36.988 19.625 97.341 1.00 30.59 89 HIS B C 1
ATOM 2519 O O . HIS B 1 89 ? 37.869 19.970 98.128 1.00 30.36 89 HIS B O 1
ATOM 2526 N N . PHE B 1 90 ? 36.764 20.248 96.185 1.00 30.18 90 PHE B N 1
ATOM 2527 C CA . PHE B 1 90 ? 37.554 21.405 95.781 1.00 30.72 90 PHE B CA 1
ATOM 2528 C C . PHE B 1 90 ? 36.672 22.600 95.514 1.00 31.41 90 PHE B C 1
ATOM 2529 O O . PHE B 1 90 ? 35.479 22.461 95.274 1.00 29.72 90 PHE B O 1
ATOM 2537 N N . CYS B 1 91 ? 37.275 23.779 95.562 1.00 32.54 91 CYS B N 1
ATOM 2538 C CA . CYS B 1 91 ? 36.565 25.005 95.273 1.00 34.07 91 CYS B CA 1
ATOM 2539 C C . CYS B 1 91 ? 37.544 25.959 94.608 1.00 35.11 91 CYS B C 1
ATOM 2540 O O . CYS B 1 91 ? 38.547 26.360 95.205 1.00 36.80 91 CYS B O 1
ATOM 2543 N N . CYS B 1 92 ? 37.256 26.302 93.360 1.00 32.78 92 CYS B N 1
ATOM 2544 C CA . CYS B 1 92 ? 38.108 27.206 92.606 1.00 33.04 92 CYS B CA 1
ATOM 2545 C C . CYS B 1 92 ? 37.487 28.590 92.484 1.00 32.07 92 CYS B C 1
ATOM 2546 O O . CYS B 1 92 ? 36.443 28.769 91.858 1.00 31.47 92 CYS B O 1
ATOM 2549 N N . LEU B 1 93 ? 38.154 29.566 93.088 1.00 32.98 93 LEU B N 1
ATOM 2550 C CA . LEU B 1 93 ? 37.707 30.947 93.072 1.00 31.02 93 LEU B CA 1
ATOM 2551 C C . LEU B 1 93 ? 38.146 31.610 91.776 1.00 31.92 93 LEU B C 1
ATOM 2552 O O . LEU B 1 93 ? 39.323 31.561 91.406 1.00 32.79 93 LEU B O 1
ATOM 2557 N N . VAL B 1 94 ? 37.198 32.232 91.087 1.00 32.28 94 VAL B N 1
ATOM 2558 C CA . VAL B 1 94 ? 37.502 32.889 89.824 1.00 34.33 94 VAL B CA 1
ATOM 2559 C C . VAL B 1 94 ? 36.794 34.231 89.705 1.00 35.28 94 VAL B C 1
ATOM 2560 O O . VAL B 1 94 ? 35.810 34.476 90.391 1.00 35.95 94 VAL B O 1
ATOM 2564 N N . PRO B 1 95 ? 37.314 35.130 88.849 1.00 36.27 95 PRO B N 1
ATOM 2565 C CA . PRO B 1 95 ? 36.724 36.459 88.628 1.00 37.50 95 PRO B CA 1
ATOM 2566 C C . PRO B 1 95 ? 35.474 36.239 87.790 1.00 40.03 95 PRO B C 1
ATOM 2567 O O . PRO B 1 95 ? 35.442 35.296 87.002 1.00 40.83 95 PRO B O 1
ATOM 2571 N N . GLU B 1 96 ? 34.462 37.093 87.933 1.00 42.68 96 GLU B N 1
ATOM 2572 C CA . GLU B 1 96 ? 33.243 36.918 87.151 1.00 43.31 96 GLU B CA 1
ATOM 2573 C C . GLU B 1 96 ? 32.656 38.194 86.553 1.00 43.96 96 GLU B C 1
ATOM 2574 O O . GLU B 1 96 ? 32.361 39.151 87.272 1.00 43.26 96 GLU B O 1
ATOM 2580 N N . LYS B 1 97 ? 32.488 38.168 85.228 1.00 43.00 97 LYS B N 1
ATOM 2581 C CA . LYS B 1 97 ? 31.937 39.262 84.408 1.00 44.62 97 LYS B CA 1
ATOM 2582 C C . LYS B 1 97 ? 33.012 39.989 83.588 1.00 46.18 97 LYS B C 1
ATOM 2583 O O . LYS B 1 97 ? 32.715 40.600 82.556 1.00 46.34 97 LYS B O 1
ATOM 2589 N N . ARG B 1 98 ? 34.259 39.908 84.047 1.00 47.88 98 ARG B N 1
ATOM 2590 C CA . ARG B 1 98 ? 35.397 40.533 83.369 1.00 47.28 98 ARG B CA 1
ATOM 2591 C C . ARG B 1 98 ? 35.121 41.991 82.995 1.00 48.96 98 ARG B C 1
ATOM 2592 O O . ARG B 1 98 ? 35.174 42.373 81.822 1.00 49.27 98 ARG B O 1
ATOM 2600 N N . GLN B 1 99 ? 34.826 42.793 84.014 1.00 49.55 99 GLN B N 1
ATOM 2601 C CA . GLN B 1 99 ? 34.539 44.219 83.858 1.00 49.59 99 GLN B CA 1
ATOM 2602 C C . GLN B 1 99 ? 34.424 44.773 85.277 1.00 48.03 99 GLN B C 1
ATOM 2603 O O . GLN B 1 99 ? 33.559 45.597 85.580 1.00 48.05 99 GLN B O 1
ATOM 2609 N N . GLU B 1 100 ? 35.299 44.295 86.153 1.00 47.32 100 GLU B N 1
ATOM 2610 C CA . GLU B 1 100 ? 35.279 44.729 87.542 1.00 47.86 100 GLU B CA 1
ATOM 2611 C C . GLU B 1 100 ? 36.686 44.863 88.066 1.00 47.10 100 GLU B C 1
ATOM 2612 O O . GLU B 1 100 ? 37.655 44.671 87.330 1.00 48.25 100 GLU B O 1
ATOM 2618 N N . VAL B 1 101 ? 36.791 45.192 89.348 1.00 49.77 101 VAL B N 1
ATOM 2619 C CA . VAL B 1 101 ? 38.090 45.342 89.991 1.00 49.78 101 VAL B CA 1
ATOM 2620 C C . VAL B 1 101 ? 38.536 44.005 90.574 1.00 49.38 101 VAL B C 1
ATOM 2621 O O . VAL B 1 101 ? 39.461 43.939 91.388 1.00 50.09 101 VAL B O 1
ATOM 2625 N N . THR B 1 102 ? 37.876 42.932 90.150 1.00 49.01 102 THR B N 1
ATOM 2626 C CA . THR B 1 102 ? 38.224 41.593 90.640 1.00 48.34 102 THR B CA 1
ATOM 2627 C C . THR B 1 102 ? 38.945 40.794 89.552 1.00 47.94 102 THR B C 1
ATOM 2628 O O . THR B 1 102 ? 39.579 39.766 89.822 1.00 46.58 102 THR B O 1
ATOM 2632 N N . THR B 1 103 ? 38.859 41.299 88.324 1.00 48.18 103 THR B N 1
ATOM 2633 C CA . THR B 1 103 ? 39.483 40.657 87.181 1.00 47.94 103 THR B CA 1
ATOM 2634 C C . THR B 1 103 ? 40.477 41.558 86.455 1.00 47.95 103 THR B C 1
ATOM 2635 O O . THR B 1 103 ? 40.295 42.776 86.359 1.00 48.67 103 THR B O 1
ATOM 2639 N N . GLU B 1 104 ? 41.522 40.925 85.936 1.00 44.07 104 GLU B N 1
ATOM 2640 C CA . GLU B 1 104 ? 42.571 41.585 85.167 1.00 44.52 104 GLU B CA 1
ATOM 2641 C C . GLU B 1 104 ? 43.107 40.530 84.196 1.00 44.11 104 GLU B C 1
ATOM 2642 O O . GLU B 1 104 ? 43.834 40.829 83.247 1.00 43.45 104 GLU B O 1
ATOM 2648 N N . GLY B 1 105 ? 42.697 39.293 84.463 1.00 39.93 105 GLY B N 1
ATOM 2649 C CA . GLY B 1 105 ? 43.059 38.128 83.673 1.00 38.22 105 GLY B CA 1
ATOM 2650 C C . GLY B 1 105 ? 42.565 36.970 84.524 1.00 37.38 105 GLY B C 1
ATOM 2651 O O . GLY B 1 105 ? 41.527 36.363 84.257 1.00 37.82 105 GLY B O 1
ATOM 2652 N N . GLY B 1 106 ? 43.328 36.675 85.570 1.00 36.26 106 GLY B N 1
ATOM 2653 C CA . GLY B 1 106 ? 42.958 35.636 86.510 1.00 42.96 106 GLY B CA 1
ATOM 2654 C C . GLY B 1 106 ? 42.352 36.383 87.687 1.00 42.34 106 GLY B C 1
ATOM 2655 O O . GLY B 1 106 ? 41.913 37.529 87.532 1.00 39.19 106 GLY B O 1
ATOM 2656 N N . LEU B 1 107 ? 42.337 35.755 88.858 1.00 41.17 107 LEU B N 1
ATOM 2657 C CA . LEU B 1 107 ? 41.790 36.379 90.053 1.00 40.28 107 LEU B CA 1
ATOM 2658 C C . LEU B 1 107 ? 42.805 37.352 90.632 1.00 39.85 107 LEU B C 1
ATOM 2659 O O . 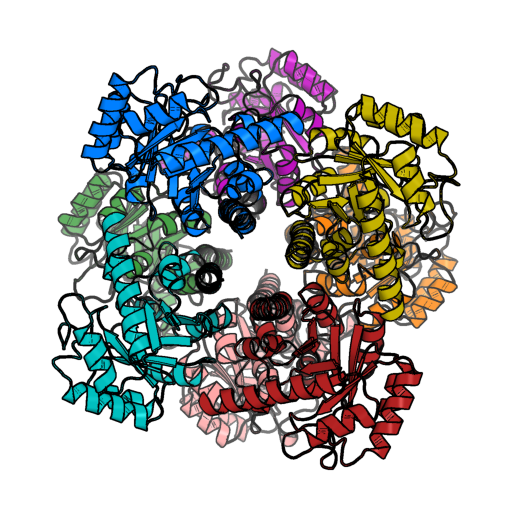LEU B 1 107 ? 44.000 37.060 90.670 1.00 39.98 107 LEU B O 1
ATOM 2664 N N . ASP B 1 108 ? 42.333 38.508 91.080 1.00 38.17 108 ASP B N 1
ATOM 2665 C CA . ASP B 1 108 ? 43.225 39.489 91.689 1.00 38.01 108 ASP B CA 1
ATOM 2666 C C . ASP B 1 108 ? 43.276 39.182 93.183 1.00 36.51 108 ASP B C 1
ATOM 2667 O O . ASP B 1 108 ? 42.437 39.653 93.949 1.00 38.17 108 ASP B O 1
ATOM 2672 N N . VAL B 1 109 ? 44.250 38.377 93.590 1.00 35.23 109 VAL B N 1
ATOM 2673 C CA . VAL B 1 109 ? 44.398 38.013 94.991 1.00 35.98 109 VAL B CA 1
ATOM 2674 C C . VAL B 1 109 ? 45.207 39.091 95.713 1.00 37.10 109 VAL B C 1
ATOM 2675 O O . VAL B 1 109 ? 44.827 39.540 96.793 1.00 37.49 109 VAL B O 1
ATOM 2679 N N . ALA B 1 110 ? 46.301 39.527 95.095 1.00 37.15 110 ALA B N 1
ATOM 2680 C CA . ALA B 1 110 ? 47.161 40.558 95.677 1.00 36.76 110 ALA B CA 1
ATOM 2681 C C . ALA B 1 110 ? 46.395 41.830 96.027 1.00 35.90 110 ALA B C 1
ATOM 2682 O O . ALA B 1 110 ? 46.660 42.457 97.053 1.00 37.65 110 ALA B O 1
ATOM 2684 N N . GLY B 1 111 ? 45.446 42.207 95.178 1.00 36.08 111 GLY B N 1
ATOM 2685 C CA . GLY B 1 111 ? 44.676 43.411 95.428 1.00 37.01 111 GLY B CA 1
ATOM 2686 C C . GLY B 1 111 ? 43.493 43.254 96.367 1.00 37.55 111 GLY B C 1
ATOM 2687 O O . GLY B 1 111 ? 42.866 44.248 96.735 1.00 39.65 111 GLY B O 1
ATOM 2688 N N . GLN B 1 112 ? 43.185 42.020 96.760 1.00 37.65 112 GLN B N 1
ATOM 2689 C CA . GLN B 1 112 ? 42.064 41.761 97.657 1.00 37.71 112 GLN B CA 1
ATOM 2690 C C . GLN B 1 112 ? 42.501 40.759 98.709 1.00 37.62 112 GLN B C 1
ATOM 2691 O O . GLN B 1 112 ? 41.760 39.841 99.059 1.00 37.88 112 GLN B O 1
ATOM 2697 N N . ARG B 1 113 ? 43.705 40.964 99.226 1.00 38.13 113 ARG B N 1
ATOM 2698 C CA . ARG B 1 113 ? 44.292 40.071 100.216 1.00 39.38 113 ARG B CA 1
ATOM 2699 C C . ARG B 1 113 ? 43.374 39.767 101.403 1.00 39.40 113 ARG B C 1
ATOM 2700 O O . ARG B 1 113 ? 43.317 38.627 101.873 1.00 40.22 113 ARG B O 1
ATOM 2708 N N . ASP B 1 114 ? 42.656 40.774 101.886 1.00 39.24 114 ASP B N 1
ATOM 2709 C CA . ASP B 1 114 ? 41.739 40.576 103.005 1.00 38.96 114 ASP B CA 1
ATOM 2710 C C . ASP B 1 114 ? 40.553 39.683 102.610 1.00 37.90 114 ASP B C 1
ATOM 2711 O O . ASP B 1 114 ? 40.235 38.722 103.311 1.00 37.40 114 ASP B O 1
ATOM 2716 N N . LYS B 1 115 ? 39.912 39.992 101.485 1.00 37.43 115 LYS B N 1
ATOM 2717 C CA . LYS B 1 115 ? 38.772 39.205 101.026 1.00 35.98 115 LYS B CA 1
ATOM 2718 C C . LYS B 1 115 ? 39.144 37.747 100.795 1.00 35.00 115 LYS B C 1
ATOM 2719 O O . LYS B 1 115 ? 38.407 36.837 101.183 1.00 35.13 115 LYS B O 1
ATOM 2725 N N . MET B 1 116 ? 40.284 37.521 100.155 1.00 34.94 116 MET B N 1
ATOM 2726 C CA . MET B 1 116 ? 40.714 36.159 99.876 1.00 34.89 116 MET B CA 1
ATOM 2727 C C . MET B 1 116 ? 41.118 35.393 101.132 1.00 35.60 116 MET B C 1
ATOM 2728 O O . MET B 1 116 ? 40.862 34.190 101.237 1.00 36.27 116 MET B O 1
ATOM 2733 N N . ARG B 1 117 ? 41.746 36.077 102.087 1.00 33.57 117 ARG B N 1
ATOM 2734 C CA . ARG B 1 117 ? 42.161 35.427 103.330 1.00 33.82 117 ARG B CA 1
ATOM 2735 C C . ARG B 1 117 ? 40.934 34.852 104.029 1.00 33.58 117 ARG B C 1
ATOM 2736 O O . ARG B 1 117 ? 40.944 33.714 104.491 1.00 31.62 117 ARG B O 1
ATOM 2744 N N . ASP B 1 118 ? 39.878 35.654 104.096 1.00 33.70 118 ASP B N 1
ATOM 2745 C CA . ASP B 1 118 ? 38.643 35.242 104.734 1.00 35.07 118 ASP B CA 1
ATOM 2746 C C . ASP B 1 118 ? 37.979 34.109 103.945 1.00 34.20 118 ASP B C 1
ATOM 2747 O O . ASP B 1 118 ? 37.494 33.147 104.528 1.00 34.09 118 ASP B O 1
ATOM 2752 N N . ALA B 1 119 ? 37.974 34.221 102.621 1.00 33.37 119 ALA B N 1
ATOM 2753 C CA . ALA B 1 119 ? 37.374 33.196 101.776 1.00 33.14 119 ALA B CA 1
ATOM 2754 C C . ALA B 1 119 ? 38.068 31.848 101.966 1.00 32.88 119 ALA B C 1
ATOM 2755 O O . ALA B 1 119 ? 37.411 30.826 102.179 1.00 33.02 119 ALA B O 1
ATOM 2757 N N . CYS B 1 120 ? 39.397 31.847 101.904 1.00 32.55 120 CYS B N 1
ATOM 2758 C CA . CYS B 1 120 ? 40.153 30.607 102.056 1.00 32.55 120 CYS B CA 1
ATOM 2759 C C . CYS B 1 120 ? 39.922 29.977 103.414 1.00 33.56 120 CYS B C 1
ATOM 2760 O O . CYS B 1 120 ? 39.766 28.758 103.537 1.00 31.99 120 CYS B O 1
ATOM 2763 N N . LYS B 1 121 ? 39.881 30.817 104.441 1.00 34.49 121 LYS B N 1
ATOM 2764 C CA . LYS B 1 121 ? 39.673 30.321 105.788 1.00 35.43 121 LYS B CA 1
ATOM 2765 C C . LYS B 1 121 ? 38.252 29.780 105.948 1.00 35.40 121 LYS B C 1
ATOM 2766 O O . LYS B 1 121 ? 38.040 28.711 106.523 1.00 35.07 121 LYS B O 1
ATOM 2772 N N . ARG B 1 122 ? 37.286 30.527 105.430 1.00 35.48 122 ARG B N 1
ATOM 2773 C CA . ARG B 1 122 ? 35.886 30.139 105.512 1.00 35.20 122 ARG B CA 1
ATOM 2774 C C . ARG B 1 122 ? 35.684 28.780 104.825 1.00 35.27 122 ARG B C 1
ATOM 2775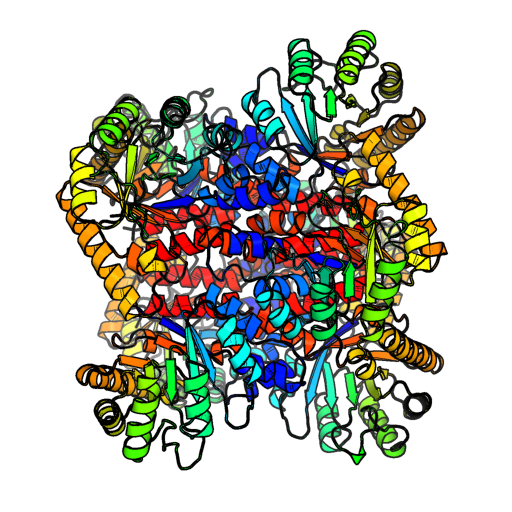 O O . ARG B 1 122 ? 35.076 27.861 105.387 1.00 33.98 122 ARG B O 1
ATOM 2783 N N . LEU B 1 123 ? 36.211 28.643 103.613 1.00 34.95 123 LEU B N 1
ATOM 2784 C CA . LEU B 1 123 ? 36.063 27.387 102.885 1.00 34.07 123 LEU B CA 1
ATOM 2785 C C . LEU B 1 123 ? 36.884 26.256 103.510 1.00 34.46 123 LEU B C 1
ATOM 2786 O O . LEU B 1 123 ? 36.392 25.134 103.644 1.00 34.43 123 LEU B O 1
ATOM 2791 N N . ALA B 1 124 ? 38.120 26.542 103.913 1.00 34.59 124 ALA B N 1
ATOM 2792 C CA . ALA B 1 124 ? 38.941 25.505 104.526 1.00 35.72 124 ALA B CA 1
ATOM 2793 C C . ALA B 1 124 ? 38.293 24.981 105.806 1.00 37.76 124 ALA B C 1
ATOM 2794 O O . ALA B 1 124 ? 38.373 23.787 106.103 1.00 38.26 124 ALA B O 1
ATOM 2796 N N . ASP B 1 125 ? 37.650 25.858 106.571 1.00 37.59 125 ASP B N 1
ATOM 2797 C CA . ASP B 1 125 ? 37.017 25.401 107.801 1.00 37.59 125 ASP B CA 1
ATOM 2798 C C . ASP B 1 125 ? 35.919 24.385 107.525 1.00 37.27 125 ASP B C 1
ATOM 2799 O O . ASP B 1 125 ? 35.604 23.566 108.387 1.00 37.19 125 ASP B O 1
ATOM 2804 N N . ALA B 1 126 ? 35.330 24.440 106.334 1.00 35.69 126 ALA B N 1
ATOM 2805 C CA . ALA B 1 126 ? 34.269 23.505 105.988 1.00 34.90 126 ALA B CA 1
ATOM 2806 C C . ALA B 1 126 ? 34.841 22.217 105.400 1.00 34.91 126 ALA B C 1
ATOM 2807 O O . ALA B 1 126 ? 34.098 21.341 104.958 1.00 33.59 126 ALA B O 1
ATOM 2809 N N . GLY B 1 127 ? 36.164 22.100 105.416 1.00 34.12 127 GLY B N 1
ATOM 2810 C CA . GLY B 1 127 ? 36.808 20.913 104.881 1.00 34.14 127 GLY B CA 1
ATOM 2811 C C . GLY B 1 127 ? 36.926 20.924 103.368 1.00 32.66 127 GLY B C 1
ATOM 2812 O O . GLY B 1 127 ? 36.912 19.874 102.729 1.00 34.22 127 GLY B O 1
ATOM 2813 N N . ILE B 1 128 ? 37.059 22.117 102.795 1.00 32.55 128 ILE B N 1
ATOM 2814 C CA . ILE B 1 128 ? 37.171 22.279 101.350 1.00 31.58 128 ILE B CA 1
ATOM 2815 C C . ILE B 1 128 ? 38.574 22.693 100.900 1.00 32.02 128 ILE B C 1
ATOM 2816 O O . ILE B 1 128 ? 39.164 23.592 101.487 1.00 33.28 128 ILE B O 1
ATOM 2821 N N . GLN B 1 129 ? 39.112 22.043 99.869 1.00 31.28 129 GLN B N 1
ATOM 2822 C CA . GLN B 1 129 ? 40.436 22.414 99.371 1.00 31.82 129 GLN B CA 1
ATOM 2823 C C . GLN B 1 129 ? 40.266 23.527 98.350 1.00 31.55 129 GLN B C 1
ATOM 2824 O O . GLN B 1 129 ? 39.654 23.334 97.294 1.00 32.52 129 GLN B O 1
ATOM 2830 N N . VAL B 1 130 ? 40.822 24.690 98.664 1.00 30.91 130 VAL B N 1
ATOM 2831 C CA . VAL B 1 130 ? 40.692 25.851 97.800 1.00 29.21 130 VAL B CA 1
ATOM 2832 C C . VAL B 1 130 ? 41.786 26.075 96.769 1.00 30.00 130 VAL B C 1
ATOM 2833 O O . VAL B 1 130 ? 42.979 25.913 97.038 1.00 30.06 130 VAL B O 1
ATOM 2837 N N . SER B 1 131 ? 41.349 26.474 95.584 1.00 29.24 131 SER B N 1
ATOM 2838 C CA . SER B 1 131 ? 42.249 26.757 94.483 1.00 30.01 131 SER B CA 1
ATOM 2839 C C . SER B 1 131 ? 41.918 28.155 93.962 1.00 30.28 131 SER B C 1
ATOM 2840 O O . SER B 1 131 ? 40.751 28.487 93.750 1.00 30.02 131 SER B O 1
ATOM 2843 N N . LEU B 1 132 ? 42.950 28.970 93.777 1.00 31.27 132 LEU B N 1
ATOM 2844 C CA . LEU B 1 132 ? 42.788 30.322 93.264 1.00 29.94 132 LEU B CA 1
ATOM 2845 C C . LEU B 1 132 ? 43.204 30.342 91.796 1.00 29.54 132 LEU B C 1
ATOM 2846 O O . LEU B 1 132 ? 44.332 29.974 91.456 1.00 28.12 132 LEU B O 1
ATOM 2851 N N . PHE B 1 133 ? 42.277 30.755 90.936 1.00 27.55 133 PHE B N 1
ATOM 2852 C CA . PHE B 1 133 ? 42.512 30.837 89.496 1.00 29.44 133 PHE B CA 1
ATOM 2853 C C . PHE B 1 133 ? 43.210 32.178 89.233 1.00 29.28 133 PHE B C 1
ATOM 2854 O O . PHE B 1 133 ? 42.586 33.229 89.353 1.00 29.09 133 PHE B O 1
ATOM 2862 N N . ILE B 1 134 ? 44.504 32.138 88.908 1.00 29.52 134 ILE B N 1
ATOM 2863 C CA . ILE B 1 134 ? 45.289 33.355 88.663 1.00 31.86 134 ILE B CA 1
ATOM 2864 C C . ILE B 1 134 ? 46.252 33.229 87.481 1.00 32.93 134 ILE B C 1
ATOM 2865 O O . ILE B 1 134 ? 46.571 32.122 87.048 1.00 32.28 134 ILE B O 1
ATOM 2870 N N . ASP B 1 135 ? 46.734 34.365 86.979 1.00 35.20 135 ASP B N 1
ATOM 2871 C CA . ASP B 1 135 ? 47.674 34.346 85.865 1.00 37.34 135 ASP B CA 1
ATOM 2872 C C . ASP B 1 135 ? 49.032 33.914 86.400 1.00 36.41 135 ASP B C 1
ATOM 2873 O O . ASP B 1 135 ? 49.238 33.850 87.614 1.00 35.49 135 ASP B O 1
ATOM 2878 N N . ALA B 1 136 ? 49.944 33.607 85.482 1.00 37.58 136 ALA B N 1
ATOM 2879 C CA . ALA B 1 136 ? 51.298 33.192 85.826 1.00 38.73 136 ALA B CA 1
ATOM 2880 C C . ALA B 1 136 ? 52.074 34.450 86.207 1.00 39.52 136 ALA B C 1
ATOM 2881 O O . ALA B 1 136 ? 53.077 34.796 85.580 1.00 40.74 136 ALA B O 1
ATOM 2883 N N . ASP B 1 137 ? 51.585 35.120 87.247 1.00 40.08 137 ASP B N 1
ATOM 2884 C CA . ASP B 1 137 ? 52.154 36.365 87.756 1.00 41.57 137 ASP B CA 1
ATOM 2885 C C . ASP B 1 137 ? 52.765 36.196 89.147 1.00 41.76 137 ASP B C 1
ATOM 2886 O O . ASP B 1 137 ? 52.112 35.707 90.070 1.00 42.73 137 ASP B O 1
ATOM 2891 N N . GLU B 1 138 ? 54.016 36.627 89.287 1.00 43.41 138 GLU B N 1
ATOM 2892 C CA . GLU B 1 138 ? 54.755 36.532 90.545 1.00 44.29 138 GLU B CA 1
ATOM 2893 C C . GLU B 1 138 ? 53.994 37.074 91.760 1.00 43.46 138 GLU B C 1
ATOM 2894 O O . GLU B 1 138 ? 53.938 36.422 92.807 1.00 43.72 138 GLU B O 1
ATOM 2900 N N . GLU B 1 139 ? 53.422 38.269 91.620 1.00 43.31 139 GLU B N 1
ATOM 2901 C CA . GLU B 1 139 ? 52.680 38.904 92.710 1.00 43.53 139 GLU B CA 1
ATOM 2902 C C . GLU B 1 139 ? 51.462 38.071 93.122 1.00 42.38 139 GLU B C 1
ATOM 2903 O O . GLU B 1 139 ? 51.250 37.809 94.307 1.00 42.94 139 GLU B O 1
ATOM 2909 N N . GLN B 1 140 ? 50.665 37.651 92.144 1.00 40.37 140 GLN B N 1
ATOM 2910 C CA . GLN B 1 140 ? 49.473 36.851 92.426 1.00 38.19 140 GLN B CA 1
ATOM 2911 C C . GLN B 1 140 ? 49.810 35.506 93.067 1.00 37.77 140 GLN B C 1
ATOM 2912 O O . GLN B 1 140 ? 49.142 35.071 94.007 1.00 39.58 140 GLN B O 1
ATOM 2918 N N . ILE B 1 141 ? 50.847 34.849 92.554 1.00 37.63 141 ILE B N 1
ATOM 2919 C CA . ILE B 1 141 ? 51.270 33.557 93.083 1.00 36.93 141 ILE B CA 1
ATOM 2920 C C . ILE B 1 141 ? 51.662 33.655 94.560 1.00 36.59 141 ILE B C 1
ATOM 2921 O O . ILE B 1 141 ? 51.199 32.866 95.386 1.00 34.24 141 ILE B O 1
ATOM 2926 N N . LYS B 1 142 ? 52.505 34.625 94.897 1.00 36.60 142 LYS B N 1
ATOM 2927 C CA . LYS B 1 142 ? 52.921 34.800 96.282 1.00 35.94 142 LYS B CA 1
ATOM 2928 C C . LYS B 1 142 ? 51.723 35.123 97.157 1.00 33.52 142 LYS B C 1
ATOM 2929 O O . LYS B 1 142 ? 51.625 34.651 98.286 1.00 31.25 142 LYS B O 1
ATOM 2935 N N . ALA B 1 143 ? 50.817 35.936 96.631 1.00 33.34 143 ALA B N 1
ATOM 2936 C CA . ALA B 1 143 ? 49.632 36.320 97.377 1.00 34.69 143 ALA B CA 1
ATOM 2937 C C . ALA B 1 143 ? 48.744 35.113 97.663 1.00 35.31 143 ALA B C 1
ATOM 2938 O O . ALA B 1 143 ? 48.158 35.008 98.740 1.00 33.56 143 ALA B O 1
ATOM 2940 N N . ALA B 1 144 ? 48.655 34.198 96.700 1.00 35.27 144 ALA B N 1
ATOM 2941 C CA . ALA B 1 144 ? 47.836 32.999 96.860 1.00 35.33 144 ALA B CA 1
ATOM 2942 C C . ALA B 1 144 ? 48.351 32.156 98.018 1.00 34.83 144 ALA B C 1
ATOM 2943 O O . ALA B 1 144 ? 47.572 31.677 98.840 1.00 36.22 144 ALA B O 1
ATOM 2945 N N . ALA B 1 145 ? 49.665 31.974 98.088 1.00 35.00 145 ALA B N 1
ATOM 2946 C CA . ALA B 1 145 ? 50.239 31.193 99.168 1.00 36.01 145 ALA B CA 1
ATOM 2947 C C . ALA B 1 145 ? 50.065 31.936 100.493 1.00 36.38 145 ALA B C 1
ATOM 2948 O O . ALA B 1 145 ? 49.738 31.320 101.505 1.00 37.28 145 ALA B O 1
ATOM 2950 N N . GLU B 1 146 ? 50.262 33.254 100.479 1.00 38.36 146 GLU B N 1
ATOM 2951 C CA . GLU B 1 146 ? 50.133 34.071 101.691 1.00 41.27 146 GLU B CA 1
ATOM 2952 C C . GLU B 1 146 ? 48.729 33.964 102.277 1.00 41.61 146 GLU B C 1
ATOM 2953 O O . GLU B 1 146 ? 48.569 33.830 103.488 1.00 42.35 146 GLU B O 1
ATOM 2959 N N . VAL B 1 147 ? 47.724 34.005 101.405 1.00 41.11 147 VAL B N 1
ATOM 2960 C CA . VAL B 1 147 ? 46.316 33.919 101.795 1.00 40.11 147 VAL B CA 1
ATOM 2961 C C . VAL B 1 147 ? 45.937 32.536 102.332 1.00 39.45 147 VAL B C 1
ATOM 2962 O O . VAL B 1 147 ? 44.850 32.345 102.879 1.00 37.83 147 VAL B O 1
ATOM 2966 N N . GLY B 1 148 ? 46.839 31.574 102.170 1.00 38.94 148 GLY B N 1
ATOM 2967 C CA . GLY B 1 148 ? 46.588 30.235 102.672 1.00 38.16 148 GLY B CA 1
ATOM 2968 C C . GLY B 1 148 ? 45.963 29.224 101.725 1.00 37.87 148 GLY B C 1
ATOM 2969 O O . GLY B 1 148 ? 45.692 28.097 102.136 1.00 38.42 148 GLY B O 1
ATOM 2970 N N . ALA B 1 149 ? 45.723 29.602 100.473 1.00 37.65 149 ALA B N 1
ATOM 2971 C CA . ALA B 1 149 ? 45.128 28.671 99.515 1.00 37.22 149 ALA B CA 1
ATOM 2972 C C . ALA B 1 149 ? 46.079 27.505 99.259 1.00 36.98 149 ALA B C 1
ATOM 2973 O O . ALA B 1 149 ? 47.281 27.696 99.080 1.00 36.49 149 ALA B O 1
ATOM 2975 N N . PRO B 1 150 ? 45.547 26.275 99.264 1.00 35.97 150 PRO B N 1
ATOM 2976 C CA . PRO B 1 150 ? 46.291 25.032 99.036 1.00 36.01 150 PRO B CA 1
ATOM 2977 C C . PRO B 1 150 ? 46.759 24.868 97.584 1.00 34.65 150 PRO B C 1
ATOM 2978 O O . PRO B 1 150 ? 47.886 24.437 97.326 1.00 34.15 150 PRO B O 1
ATOM 2982 N N . PHE B 1 151 ? 45.872 25.205 96.649 1.00 34.58 151 PHE B N 1
ATOM 2983 C CA . PHE B 1 151 ? 46.130 25.093 95.211 1.00 33.24 151 PHE B CA 1
ATOM 2984 C C . PHE B 1 151 ? 45.949 26.419 94.491 1.00 32.38 151 PHE B C 1
ATOM 2985 O O . PHE B 1 151 ? 45.330 27.350 95.007 1.00 31.77 151 PHE B O 1
ATOM 2993 N N . ILE B 1 152 ? 46.481 26.477 93.277 1.00 32.20 152 ILE B N 1
ATOM 2994 C CA . ILE B 1 152 ? 46.305 27.632 92.413 1.00 32.97 152 ILE B CA 1
ATOM 2995 C C . ILE B 1 152 ? 46.108 27.026 91.031 1.00 31.80 152 ILE B C 1
ATOM 2996 O O . ILE B 1 152 ? 46.565 25.912 90.769 1.00 31.58 152 ILE B O 1
ATOM 3001 N N . GLU B 1 153 ? 45.387 27.724 90.168 1.00 32.00 153 GLU B N 1
ATOM 3002 C CA . GLU B 1 153 ? 45.185 27.241 88.815 1.00 32.72 153 GLU B CA 1
ATOM 3003 C C . GLU B 1 153 ? 45.643 28.352 87.887 1.00 31.89 153 GLU B C 1
ATOM 3004 O O . GLU B 1 153 ? 45.032 29.421 87.832 1.00 33.69 153 GLU B O 1
ATOM 3010 N N . ILE B 1 154 ? 46.737 28.094 87.176 1.00 32.31 154 ILE B N 1
ATOM 3011 C CA . ILE B 1 154 ? 47.312 29.061 86.249 1.00 32.55 154 ILE B CA 1
ATOM 3012 C C . ILE B 1 154 ? 46.415 29.234 85.031 1.00 32.19 154 ILE B C 1
ATOM 3013 O O . ILE B 1 154 ? 45.971 28.257 84.435 1.00 32.55 154 ILE B O 1
ATOM 3018 N N . HIS B 1 155 ? 46.155 30.485 84.670 1.00 33.03 155 HIS B N 1
ATOM 3019 C CA . HIS B 1 155 ? 45.328 30.809 83.517 1.00 32.88 155 HIS B CA 1
ATOM 3020 C C . HIS B 1 155 ? 46.155 30.521 82.262 1.00 33.39 155 HIS B C 1
ATOM 3021 O O . HIS B 1 155 ? 47.107 31.244 81.962 1.00 33.48 155 HIS B O 1
ATOM 3028 N N . THR B 1 156 ? 45.798 29.462 81.538 1.00 32.39 156 THR B N 1
ATOM 3029 C CA . THR B 1 156 ? 46.524 29.086 80.323 1.00 29.97 156 THR B CA 1
ATOM 3030 C C . THR B 1 156 ? 45.917 29.703 79.062 1.00 31.36 156 THR B C 1
ATOM 3031 O O . THR B 1 156 ? 46.248 29.325 77.936 1.00 29.93 156 THR B O 1
ATOM 3035 N N . GLY B 1 157 ? 45.034 30.672 79.265 1.00 31.34 157 GLY B N 1
ATOM 3036 C CA . GLY B 1 157 ? 44.388 31.334 78.145 1.00 33.59 157 GLY B CA 1
ATOM 3037 C C . GLY B 1 157 ? 45.347 31.965 77.150 1.00 35.11 157 GLY B C 1
ATOM 3038 O O . GLY B 1 157 ? 45.325 31.620 75.970 1.00 36.02 157 GLY B O 1
ATOM 3039 N N . CYS B 1 158 ? 46.185 32.886 77.615 1.00 35.08 158 CYS B N 1
ATOM 3040 C CA . CYS B 1 158 ? 47.132 33.562 76.736 1.00 37.58 158 CYS B CA 1
ATOM 3041 C C . CYS B 1 158 ? 47.940 32.564 75.915 1.00 36.35 158 CYS B C 1
ATOM 3042 O O . CYS B 1 158 ? 48.250 32.809 74.747 1.00 35.81 158 CYS B O 1
ATOM 3045 N N . TYR B 1 159 ? 48.274 31.437 76.530 1.00 34.74 159 TYR B N 1
ATOM 3046 C CA . TYR B 1 159 ? 49.032 30.400 75.849 1.00 35.18 159 TYR B CA 1
ATOM 3047 C C . TYR B 1 159 ? 48.169 29.763 74.758 1.00 35.44 159 TYR B C 1
ATOM 3048 O O . TYR B 1 159 ? 48.615 29.574 73.625 1.00 36.87 159 TYR B O 1
ATOM 3057 N N . ALA B 1 160 ? 46.925 29.453 75.096 1.00 36.09 160 ALA B N 1
ATOM 3058 C CA . ALA B 1 160 ? 46.020 28.851 74.129 1.00 38.65 160 ALA B CA 1
ATOM 3059 C C . ALA B 1 160 ? 45.678 29.840 73.011 1.00 38.89 160 ALA B C 1
ATOM 3060 O O . ALA B 1 160 ? 45.388 29.435 71.891 1.00 40.29 160 ALA B O 1
ATOM 3062 N N . ASP B 1 161 ? 45.719 31.134 73.311 1.00 39.89 161 ASP B N 1
ATOM 3063 C CA . ASP B 1 161 ? 45.398 32.144 72.309 1.00 41.23 161 ASP B CA 1
ATOM 3064 C C . ASP B 1 161 ? 46.600 32.685 71.533 1.00 40.71 161 ASP B C 1
ATOM 3065 O O . ASP B 1 161 ? 46.443 33.515 70.634 1.00 40.42 161 ASP B O 1
ATOM 3070 N N . ALA B 1 162 ? 47.797 32.224 71.881 1.00 41.08 162 ALA B N 1
ATOM 3071 C CA . ALA B 1 162 ? 49.013 32.663 71.197 1.00 42.16 162 ALA B CA 1
ATOM 3072 C C . ALA B 1 162 ? 48.818 32.598 69.680 1.00 42.69 162 ALA B C 1
ATOM 3073 O O . ALA B 1 162 ? 48.557 31.529 69.119 1.00 42.35 162 ALA B O 1
ATOM 3075 N N . LYS B 1 163 ? 48.957 33.749 69.025 1.00 43.54 163 LYS B N 1
ATOM 3076 C CA . LYS B 1 163 ? 48.787 33.853 67.577 1.00 44.23 163 LYS B CA 1
ATOM 3077 C C . LYS B 1 163 ? 49.884 33.168 66.765 1.00 44.34 163 LYS B C 1
ATOM 3078 O O . LYS B 1 163 ? 49.604 32.545 65.739 1.00 44.16 163 LYS B O 1
ATOM 3084 N N . THR B 1 164 ? 51.125 33.284 67.229 1.00 43.78 164 THR B N 1
ATOM 3085 C CA . THR B 1 164 ? 52.272 32.699 66.536 1.00 43.46 164 THR B CA 1
ATOM 3086 C C . THR B 1 164 ? 53.008 31.649 67.375 1.00 44.41 164 THR B C 1
ATOM 3087 O O . THR B 1 164 ? 52.724 31.481 68.559 1.00 44.06 164 THR B O 1
ATOM 3091 N N . ASP B 1 165 ? 53.960 30.951 66.757 1.00 44.42 165 ASP B N 1
ATOM 3092 C CA . ASP B 1 165 ? 54.739 29.934 67.460 1.00 45.27 165 ASP B CA 1
ATOM 3093 C C . ASP B 1 165 ? 55.638 30.592 68.497 1.00 45.04 165 ASP B C 1
ATOM 3094 O O . ASP B 1 165 ? 55.849 30.051 69.580 1.00 45.41 165 ASP B O 1
ATOM 3099 N N . ALA B 1 166 ? 56.172 31.762 68.158 1.00 44.67 166 ALA B N 1
ATOM 3100 C CA . ALA B 1 166 ? 57.051 32.490 69.068 1.00 43.95 166 ALA B CA 1
ATOM 3101 C C . ALA B 1 166 ? 56.266 32.904 70.306 1.00 43.18 166 ALA B C 1
ATOM 3102 O O . ALA B 1 166 ? 56.728 32.739 71.433 1.00 43.05 166 ALA B O 1
ATOM 3104 N N . GLU B 1 167 ? 55.082 33.460 70.081 1.00 43.26 167 GLU B N 1
ATOM 3105 C CA . GLU B 1 167 ? 54.232 33.887 71.176 1.00 43.58 167 GLU B CA 1
ATOM 3106 C C . GLU B 1 167 ? 53.893 32.737 72.104 1.00 42.47 167 GLU B C 1
ATOM 3107 O O . GLU B 1 167 ? 53.981 32.871 73.328 1.00 41.00 167 GLU B O 1
ATOM 3113 N N . GLN B 1 168 ? 53.502 31.606 71.526 1.00 40.68 168 GLN B N 1
ATOM 3114 C CA . GLN B 1 168 ? 53.135 30.453 72.340 1.00 40.00 168 GLN B CA 1
ATOM 3115 C C . GLN B 1 168 ? 54.341 29.957 73.130 1.00 38.17 168 GLN B C 1
ATOM 3116 O O . GLN B 1 168 ? 54.197 29.488 74.256 1.00 37.32 168 GLN B O 1
ATOM 3122 N N . ALA B 1 169 ? 55.529 30.082 72.546 1.00 38.07 169 ALA B N 1
ATOM 3123 C CA . ALA B 1 169 ? 56.755 29.643 73.209 1.00 37.99 169 ALA B CA 1
ATOM 3124 C C . ALA B 1 169 ? 56.992 30.459 74.477 1.00 38.18 169 ALA B C 1
ATOM 3125 O O . ALA B 1 169 ? 57.342 29.914 75.521 1.00 37.87 169 ALA B O 1
ATOM 3127 N N . GLN B 1 170 ? 56.805 31.771 74.361 1.00 40.25 170 GLN B N 1
ATOM 3128 C CA . GLN B 1 170 ? 56.979 32.703 75.472 1.00 41.05 170 GLN B CA 1
ATOM 3129 C C . GLN B 1 170 ? 56.022 32.362 76.606 1.00 40.64 170 GLN B C 1
ATOM 3130 O O . GLN B 1 170 ? 56.425 32.189 77.761 1.00 40.02 170 GLN B O 1
ATOM 3136 N N . GLU B 1 171 ? 54.745 32.272 76.258 1.00 39.81 171 GLU B N 1
ATOM 3137 C CA . GLU B 1 171 ? 53.702 31.945 77.223 1.00 39.26 171 GLU B CA 1
ATOM 3138 C C . GLU B 1 171 ? 53.953 30.619 77.925 1.00 37.12 171 GLU B C 1
ATOM 3139 O O . GLU B 1 171 ? 53.705 30.488 79.123 1.00 37.03 171 GLU B O 1
ATOM 3145 N N . LEU B 1 172 ? 54.438 29.633 77.177 1.00 36.57 172 LEU B N 1
ATOM 3146 C CA . LEU B 1 172 ? 54.722 28.321 77.750 1.00 36.85 172 LEU B CA 1
ATOM 3147 C C . LEU B 1 172 ? 55.815 28.476 78.797 1.00 36.67 172 LEU B C 1
ATOM 3148 O O . LEU B 1 172 ? 55.742 27.900 79.880 1.00 36.67 172 LEU B O 1
ATOM 3153 N N . ALA B 1 173 ? 56.834 29.258 78.459 1.00 37.31 173 ALA B N 1
ATOM 3154 C CA . ALA B 1 173 ? 57.951 29.485 79.365 1.00 36.95 173 ALA B CA 1
ATOM 3155 C C . ALA B 1 173 ? 57.483 30.270 80.576 1.00 35.89 173 ALA B C 1
ATOM 3156 O O . ALA B 1 173 ? 57.886 29.993 81.699 1.00 35.64 173 ALA B O 1
ATOM 3158 N N . ARG B 1 174 ? 56.622 31.251 80.347 1.00 36.52 174 ARG B N 1
ATOM 3159 C CA . ARG B 1 174 ? 56.115 32.047 81.444 1.00 36.01 174 ARG B CA 1
ATOM 3160 C C . ARG B 1 174 ? 55.307 31.170 82.409 1.00 35.78 174 ARG B C 1
ATOM 3161 O O . ARG B 1 174 ? 55.305 31.413 83.617 1.00 35.77 174 ARG B O 1
ATOM 3169 N N . ILE B 1 175 ? 54.633 30.149 81.873 1.00 35.06 175 ILE B N 1
ATOM 3170 C CA . ILE B 1 175 ? 53.828 29.230 82.687 1.00 33.90 175 ILE B CA 1
ATOM 3171 C C . ILE B 1 175 ? 54.743 28.277 83.447 1.00 34.01 175 ILE B C 1
ATOM 3172 O O . ILE B 1 175 ? 54.618 28.110 84.663 1.00 33.69 175 ILE B O 1
ATOM 3177 N N . ALA B 1 176 ? 55.659 27.646 82.715 1.00 35.40 176 ALA B N 1
ATOM 3178 C CA . ALA B 1 176 ? 56.612 26.704 83.295 1.00 36.37 176 ALA B CA 1
ATOM 3179 C C . ALA B 1 176 ? 57.378 27.351 84.449 1.00 37.38 176 ALA B C 1
ATOM 3180 O O . ALA B 1 176 ? 57.642 26.710 85.468 1.00 37.55 176 ALA B O 1
ATOM 3182 N N . LYS B 1 177 ? 57.725 28.624 84.285 1.00 37.74 177 LYS B N 1
ATOM 3183 C CA . LYS B 1 177 ? 58.458 29.346 85.318 1.00 38.89 177 LYS B CA 1
ATOM 3184 C C . LYS B 1 177 ? 57.568 29.593 86.529 1.00 39.03 177 LYS B C 1
ATOM 3185 O O . LYS B 1 177 ? 57.995 29.423 87.667 1.00 39.89 177 LYS B O 1
ATOM 3191 N N . ALA B 1 178 ? 56.330 29.996 86.272 1.00 38.81 178 ALA B N 1
ATOM 3192 C CA . ALA B 1 178 ? 55.379 30.267 87.338 1.00 37.19 178 ALA B CA 1
ATOM 3193 C C . ALA B 1 178 ? 55.056 29.003 88.132 1.00 37.30 178 ALA B C 1
ATOM 3194 O O . ALA B 1 178 ? 54.816 29.066 89.339 1.00 37.93 178 ALA B O 1
ATOM 3196 N N . ALA B 1 179 ? 55.064 27.857 87.457 1.00 36.78 179 ALA B N 1
ATOM 3197 C CA . ALA B 1 179 ? 54.771 26.583 88.104 1.00 35.81 179 ALA B CA 1
ATOM 3198 C C . ALA B 1 179 ? 55.851 26.220 89.112 1.00 36.55 179 ALA B C 1
ATOM 3199 O O . ALA B 1 179 ? 55.557 25.884 90.262 1.00 35.84 179 ALA B O 1
ATOM 3201 N N . THR B 1 180 ? 57.107 26.278 88.683 1.00 36.50 180 THR B N 1
ATOM 3202 C CA . THR B 1 180 ? 58.211 25.944 89.578 1.00 35.47 180 THR B CA 1
ATOM 3203 C C . THR B 1 180 ? 58.223 26.887 90.786 1.00 34.91 180 THR B C 1
ATOM 3204 O O . THR B 1 180 ? 58.432 26.455 91.921 1.00 32.80 180 THR B O 1
ATOM 3208 N N . PHE B 1 181 ? 57.985 28.171 90.531 1.00 35.48 181 PHE B N 1
ATOM 3209 C CA . PHE B 1 181 ? 57.955 29.182 91.586 1.00 37.47 181 PHE B CA 1
ATOM 3210 C C . PHE B 1 181 ? 56.840 28.941 92.606 1.00 38.46 181 PHE B C 1
ATOM 3211 O O . PHE B 1 181 ? 57.002 29.223 93.795 1.00 39.03 181 PHE B O 1
ATOM 3219 N N . ALA B 1 182 ? 55.707 28.425 92.139 1.00 39.80 182 ALA B N 1
ATOM 3220 C CA . ALA B 1 182 ? 54.575 28.153 93.022 1.00 39.13 182 ALA B CA 1
ATOM 3221 C C . ALA B 1 182 ? 54.813 26.884 93.834 1.00 38.43 182 ALA B C 1
ATOM 3222 O O . ALA B 1 182 ? 54.376 26.776 94.980 1.00 38.26 182 ALA B O 1
ATOM 3224 N N . ALA B 1 183 ? 55.517 25.929 93.237 1.00 37.42 183 ALA B N 1
ATOM 3225 C CA . ALA B 1 183 ? 55.816 24.670 93.905 1.00 36.89 183 ALA B CA 1
ATOM 3226 C C . ALA B 1 183 ? 56.832 24.892 95.021 1.00 38.60 183 ALA B C 1
ATOM 3227 O O . ALA B 1 183 ? 56.859 24.152 96.007 1.00 38.23 183 ALA B O 1
ATOM 3229 N N . SER B 1 184 ? 57.666 25.916 94.869 1.00 39.31 184 SER B N 1
ATOM 3230 C CA . SER B 1 184 ? 58.679 26.202 95.880 1.00 39.70 184 SER B CA 1
ATOM 3231 C C . SER B 1 184 ? 58.034 26.871 97.094 1.00 40.87 184 SER B C 1
ATOM 3232 O O . SER B 1 184 ? 58.592 26.850 98.190 1.00 41.53 184 SER B O 1
ATOM 3235 N N . LEU B 1 185 ? 56.857 27.463 96.891 1.00 41.41 185 LEU B N 1
ATOM 3236 C CA . LEU B 1 185 ? 56.128 28.107 97.982 1.00 41.39 185 LEU B CA 1
ATOM 3237 C C . LEU B 1 185 ? 55.207 27.089 98.651 1.00 41.28 185 LEU B C 1
ATOM 3238 O O . LEU B 1 185 ? 54.358 27.444 99.471 1.00 42.45 185 LEU B O 1
ATOM 3243 N N . GLY B 1 186 ? 55.374 25.822 98.280 1.00 41.46 186 GLY B N 1
ATOM 3244 C CA . GLY B 1 186 ? 54.567 24.755 98.850 1.00 39.16 186 GLY B CA 1
ATOM 3245 C C . GLY B 1 186 ? 53.184 24.604 98.237 1.00 38.99 186 GLY B C 1
ATOM 3246 O O . GLY B 1 186 ? 52.370 23.802 98.702 1.00 37.78 186 GLY B O 1
ATOM 3247 N N . LEU B 1 187 ? 52.920 25.360 97.178 1.00 38.58 187 LEU B N 1
ATOM 3248 C CA . LEU B 1 187 ? 51.620 25.312 96.516 1.00 37.77 187 LEU B CA 1
ATOM 3249 C C . LEU B 1 187 ? 51.500 24.236 95.452 1.00 37.61 187 LEU B C 1
ATOM 3250 O O . LEU B 1 187 ? 52.468 23.903 94.773 1.00 36.68 187 LEU B O 1
ATOM 3255 N N . LYS B 1 188 ? 50.295 23.694 95.319 1.00 37.70 188 LYS B N 1
ATOM 3256 C CA . LYS B 1 188 ? 50.031 22.690 94.308 1.00 36.63 188 LYS B CA 1
ATOM 3257 C C . LYS B 1 188 ? 49.459 23.455 93.128 1.00 34.64 188 LYS B C 1
ATOM 3258 O O . LYS B 1 188 ? 48.587 24.303 93.289 1.00 34.15 188 LYS B O 1
ATOM 3264 N N . VAL B 1 189 ? 49.972 23.159 91.943 1.00 34.81 189 VAL B N 1
ATOM 3265 C CA . VAL B 1 189 ? 49.571 23.871 90.746 1.00 32.15 189 VAL B CA 1
ATOM 3266 C C . VAL B 1 189 ? 48.743 23.084 89.735 1.00 32.33 189 VAL B C 1
ATOM 3267 O O . VAL B 1 189 ? 49.092 21.966 89.337 1.00 30.39 189 VAL B O 1
ATOM 3271 N N . ASN B 1 190 ? 47.637 23.701 89.331 1.00 32.83 190 ASN B N 1
ATOM 3272 C CA . ASN B 1 190 ? 46.732 23.136 88.341 1.00 33.46 190 ASN B CA 1
ATOM 3273 C C . ASN B 1 190 ? 46.733 24.092 87.160 1.00 33.28 190 ASN B C 1
ATOM 3274 O O . ASN B 1 190 ? 47.433 25.105 87.180 1.00 33.37 190 ASN B O 1
ATOM 3279 N N . ALA B 1 191 ? 45.963 23.764 86.131 1.00 33.64 191 ALA B N 1
ATOM 3280 C CA . ALA B 1 191 ? 45.883 24.598 84.946 1.00 33.94 191 ALA B CA 1
ATOM 3281 C C . ALA B 1 191 ? 44.690 24.191 84.097 1.00 36.60 191 ALA B C 1
ATOM 3282 O O . ALA B 1 191 ? 44.113 23.116 84.283 1.00 34.99 191 ALA B O 1
ATOM 3284 N N . GLY B 1 192 ? 44.325 25.065 83.166 1.00 38.15 192 GLY B N 1
ATOM 3285 C CA . GLY B 1 192 ? 43.202 24.798 82.292 1.00 39.96 192 GLY B CA 1
ATOM 3286 C C . GLY B 1 192 ? 42.702 26.074 81.651 1.00 40.70 192 GLY B C 1
ATOM 3287 O O . GLY B 1 192 ? 43.245 27.155 81.883 1.00 43.93 192 GLY B O 1
ATOM 3288 N N . HIS B 1 193 ? 41.651 25.937 80.857 1.00 41.06 193 HIS B N 1
ATOM 3289 C CA . HIS B 1 193 ? 41.039 27.045 80.143 1.00 41.03 193 HIS B CA 1
ATOM 3290 C C . HIS B 1 193 ? 41.779 27.209 78.838 1.00 38.90 193 HIS B C 1
ATOM 3291 O O . HIS B 1 193 ? 42.976 27.494 78.822 1.00 39.77 193 HIS B O 1
ATOM 3298 N N . GLY B 1 194 ? 41.060 26.984 77.745 1.00 37.35 194 GLY B N 1
ATOM 3299 C CA . GLY B 1 194 ? 41.648 27.111 76.426 1.00 33.78 194 GLY B CA 1
ATOM 3300 C C . GLY B 1 194 ? 42.520 25.949 75.988 1.00 31.43 194 GLY B C 1
ATOM 3301 O O . GLY B 1 194 ? 43.013 25.957 74.864 1.00 33.23 194 GLY B O 1
ATOM 3302 N N . LEU B 1 195 ? 42.740 24.955 76.844 1.00 29.95 195 LEU B N 1
ATOM 3303 C CA . LEU B 1 195 ? 43.570 23.840 76.414 1.00 28.33 195 LEU B CA 1
ATOM 3304 C C . LEU B 1 195 ? 42.772 22.952 75.454 1.00 28.88 195 LEU B C 1
ATOM 3305 O O . LEU B 1 195 ? 41.569 22.727 75.637 1.00 29.07 195 LEU B O 1
ATOM 3310 N N . THR B 1 196 ? 43.449 22.471 74.418 1.00 28.41 196 THR B N 1
ATOM 3311 C CA . THR B 1 196 ? 42.831 21.640 73.395 1.00 27.32 196 THR B CA 1
ATOM 3312 C C . THR B 1 196 ? 43.676 20.404 73.174 1.00 27.23 196 THR B C 1
ATOM 3313 O O . THR B 1 196 ? 44.744 20.257 73.762 1.00 26.15 196 THR B O 1
ATOM 3317 N N . TYR B 1 197 ? 43.197 19.531 72.296 1.00 25.60 197 TYR B N 1
ATOM 3318 C CA . TYR B 1 197 ? 43.911 18.307 71.968 1.00 26.05 197 TYR B CA 1
ATOM 3319 C C . TYR B 1 197 ? 45.243 18.586 71.268 1.00 27.00 197 TYR B C 1
ATOM 3320 O O . TYR B 1 197 ? 46.081 17.694 71.145 1.00 26.03 197 TYR B O 1
ATOM 3329 N N . HIS B 1 198 ? 45.441 19.826 70.823 1.00 27.32 198 HIS B N 1
ATOM 3330 C CA . HIS B 1 198 ? 46.665 20.175 70.114 1.00 27.30 198 HIS B CA 1
ATOM 3331 C C . HIS B 1 198 ? 47.678 21.027 70.864 1.00 26.28 198 HIS B C 1
ATOM 3332 O O . HIS B 1 198 ? 48.781 21.241 70.375 1.00 26.29 198 HIS B O 1
ATOM 3339 N N . ASN B 1 199 ? 47.320 21.519 72.045 1.00 27.89 199 ASN B N 1
ATOM 3340 C CA . ASN B 1 199 ? 48.269 22.317 72.811 1.00 27.80 199 ASN B CA 1
ATOM 3341 C C . ASN B 1 199 ? 48.369 21.839 74.249 1.00 27.90 199 ASN B C 1
ATOM 3342 O O . ASN B 1 199 ? 49.102 22.410 75.045 1.00 26.50 199 ASN B O 1
ATOM 3347 N N . VAL B 1 200 ? 47.643 20.775 74.578 1.00 26.11 200 VAL B N 1
ATOM 3348 C CA . VAL B 1 200 ? 47.660 20.261 75.939 1.00 24.73 200 VAL B CA 1
ATOM 3349 C C . VAL B 1 200 ? 48.969 19.592 76.344 1.00 24.08 200 VAL B C 1
ATOM 3350 O O . VAL B 1 200 ? 49.380 19.704 77.491 1.00 23.07 200 VAL B O 1
ATOM 3354 N N . LYS B 1 201 ? 49.632 18.905 75.417 1.00 24.82 201 LYS B N 1
ATOM 3355 C CA . LYS B 1 201 ? 50.871 18.208 75.766 1.00 26.05 201 LYS B CA 1
ATOM 3356 C C . LYS B 1 201 ? 51.980 19.046 76.405 1.00 26.91 201 LYS B C 1
ATOM 3357 O O . LYS B 1 201 ? 52.598 18.603 77.372 1.00 29.49 201 LYS B O 1
ATOM 3363 N N . ALA B 1 202 ? 52.236 20.241 75.881 1.00 27.78 202 ALA B N 1
ATOM 3364 C CA . ALA B 1 202 ? 53.285 21.094 76.439 1.00 29.14 202 ALA B CA 1
ATOM 3365 C C . ALA B 1 202 ? 53.006 21.445 77.896 1.00 29.25 202 ALA B C 1
ATOM 3366 O O . ALA B 1 202 ? 53.927 21.569 78.701 1.00 29.30 202 ALA B O 1
ATOM 3368 N N . ILE B 1 203 ? 51.733 21.598 78.235 1.00 29.17 203 ILE B N 1
ATOM 3369 C CA . ILE B 1 203 ? 51.370 21.934 79.605 1.00 28.44 203 ILE B CA 1
ATOM 3370 C C . ILE B 1 203 ? 51.477 20.706 80.500 1.00 27.81 203 ILE B C 1
ATOM 3371 O O . ILE B 1 203 ? 52.025 20.770 81.602 1.00 28.67 203 ILE B O 1
ATOM 3376 N N . ALA B 1 204 ? 50.958 19.582 80.018 1.00 28.61 204 ALA B N 1
ATOM 3377 C CA . ALA B 1 204 ? 51.002 18.334 80.772 1.00 27.53 204 ALA B CA 1
ATOM 3378 C C . ALA B 1 204 ? 52.445 17.913 81.030 1.00 29.05 204 ALA B C 1
ATOM 3379 O O . ALA B 1 204 ? 52.724 17.133 81.943 1.00 27.22 204 ALA B O 1
ATOM 3381 N N . ALA B 1 205 ? 53.364 18.427 80.218 1.00 28.77 205 ALA B N 1
ATOM 3382 C CA . ALA B 1 205 ? 54.775 18.091 80.374 1.00 29.74 205 ALA B CA 1
ATOM 3383 C C . ALA B 1 205 ? 55.415 18.813 81.564 1.00 30.60 205 ALA B C 1
ATOM 3384 O O . ALA B 1 205 ? 56.402 18.343 82.123 1.00 31.51 205 ALA B O 1
ATOM 3386 N N . ILE B 1 206 ? 54.863 19.955 81.952 1.00 32.14 206 ILE B N 1
ATOM 3387 C CA . ILE B 1 206 ? 55.402 20.694 83.091 1.00 33.55 206 ILE B CA 1
ATOM 3388 C C . ILE B 1 206 ? 55.236 19.803 84.328 1.00 33.53 206 ILE B C 1
ATOM 3389 O O . ILE B 1 206 ? 54.115 19.559 84.775 1.00 33.40 206 ILE B O 1
ATOM 3394 N N . PRO B 1 207 ? 56.353 19.317 84.900 1.00 33.26 207 PRO B N 1
ATOM 3395 C CA . PRO B 1 207 ? 56.375 18.440 86.078 1.00 33.78 207 PRO B CA 1
ATOM 3396 C C . PRO B 1 207 ? 55.523 18.870 87.270 1.00 33.46 207 PRO B C 1
ATOM 3397 O O . PRO B 1 207 ? 54.923 18.029 87.943 1.00 33.51 207 PRO B O 1
ATOM 3401 N N . GLU B 1 208 ? 55.476 20.172 87.529 1.00 33.56 208 GLU B N 1
ATOM 3402 C CA . GLU B 1 208 ? 54.714 20.709 88.652 1.00 33.68 208 GLU B CA 1
ATOM 3403 C C . GLU B 1 208 ? 53.194 20.551 88.553 1.00 33.38 208 GLU B C 1
ATOM 3404 O O . GLU B 1 208 ? 52.506 20.521 89.574 1.00 34.12 208 GLU B O 1
ATOM 3410 N N . MET B 1 209 ? 52.664 20.456 87.339 1.00 32.11 209 MET B N 1
ATOM 3411 C CA . MET B 1 209 ? 51.218 20.336 87.175 1.00 31.38 209 MET B CA 1
ATOM 3412 C C . MET B 1 209 ? 50.638 19.096 87.851 1.00 31.22 209 MET B C 1
ATOM 3413 O O . MET B 1 209 ? 51.125 17.978 87.669 1.00 31.27 209 MET B O 1
ATOM 3418 N N . HIS B 1 210 ? 49.588 19.311 88.635 1.00 30.62 210 HIS B N 1
ATOM 3419 C CA . HIS B 1 210 ? 48.934 18.227 89.347 1.00 30.72 210 HIS B CA 1
ATOM 3420 C C . HIS B 1 210 ? 47.672 17.750 88.629 1.00 30.50 210 HIS B C 1
ATOM 3421 O O . HIS B 1 210 ? 47.461 16.550 88.434 1.00 30.69 210 HIS B O 1
ATOM 3428 N N . GLU B 1 211 ? 46.833 18.702 88.245 1.00 30.10 211 GLU B N 1
ATOM 3429 C CA . GLU B 1 211 ? 45.597 18.380 87.561 1.00 30.27 211 GLU B CA 1
ATOM 3430 C C . GLU B 1 211 ? 45.219 19.440 86.544 1.00 29.40 211 GLU B C 1
ATOM 3431 O O . GLU B 1 211 ? 45.297 20.637 86.823 1.00 30.07 211 GLU B O 1
ATOM 3437 N N . LEU B 1 212 ? 44.823 18.999 85.356 1.00 27.10 212 LEU B N 1
ATOM 3438 C CA . LEU B 1 212 ? 44.397 19.931 84.328 1.00 27.07 212 LEU B CA 1
ATOM 3439 C C . LEU B 1 212 ? 42.878 19.856 84.285 1.00 28.52 212 LEU B C 1
ATOM 3440 O O . LEU B 1 212 ? 42.300 18.766 84.282 1.00 27.47 212 LEU B O 1
ATOM 3445 N N . ASN B 1 213 ? 42.240 21.021 84.302 1.00 29.97 213 ASN B N 1
ATOM 3446 C CA . ASN B 1 213 ? 40.792 21.109 84.235 1.00 30.01 213 ASN B CA 1
ATOM 3447 C C . ASN B 1 213 ? 40.452 21.642 82.845 1.00 30.17 213 ASN B C 1
ATOM 3448 O O . ASN B 1 213 ? 40.748 22.798 82.516 1.00 32.32 213 ASN B O 1
ATOM 3453 N N . ILE B 1 214 ? 39.843 20.784 82.031 1.00 28.16 214 ILE B N 1
ATOM 3454 C CA . ILE B 1 214 ? 39.479 21.122 80.654 1.00 27.57 214 ILE B CA 1
ATOM 3455 C C . ILE B 1 214 ? 37.981 21.029 80.433 1.00 25.60 214 ILE B C 1
ATOM 3456 O O . ILE B 1 214 ? 37.349 20.058 80.848 1.00 25.64 214 ILE B O 1
ATOM 3461 N N . GLY B 1 215 ? 37.422 22.027 79.760 1.00 25.85 215 GLY B N 1
ATOM 3462 C CA . GLY B 1 215 ? 35.999 22.014 79.496 1.00 24.75 215 GLY B CA 1
ATOM 3463 C C . GLY B 1 215 ? 35.622 22.048 78.027 1.00 23.74 215 GLY B C 1
ATOM 3464 O O . GLY B 1 215 ? 35.403 21.011 77.402 1.00 22.27 215 GLY B O 1
ATOM 3465 N N . HIS B 1 216 ? 35.571 23.255 77.474 1.00 25.22 216 HIS B N 1
ATOM 3466 C CA . HIS B 1 216 ? 35.177 23.488 76.089 1.00 26.83 216 HIS B CA 1
ATOM 3467 C C . HIS B 1 216 ? 35.749 22.566 75.007 1.00 26.79 216 HIS B C 1
ATOM 3468 O O . HIS B 1 216 ? 34.994 22.011 74.205 1.00 27.72 216 HIS B O 1
ATOM 3475 N N . ALA B 1 217 ? 37.070 22.397 74.974 1.00 27.30 217 ALA B N 1
ATOM 3476 C CA . ALA B 1 217 ? 37.693 21.542 73.959 1.00 26.17 217 ALA B CA 1
ATOM 3477 C C . ALA B 1 217 ? 37.102 20.136 73.950 1.00 25.53 217 ALA B C 1
ATOM 3478 O O . ALA B 1 217 ? 36.824 19.559 72.891 1.00 24.83 217 ALA B O 1
ATOM 3480 N N . ILE B 1 218 ? 36.918 19.584 75.140 1.00 25.30 218 ILE B N 1
ATOM 3481 C CA . ILE B 1 218 ? 36.365 18.239 75.282 1.00 25.86 218 ILE B CA 1
ATOM 3482 C C . ILE B 1 218 ? 34.914 18.167 74.817 1.00 24.34 218 ILE B C 1
ATOM 3483 O O . ILE B 1 218 ? 34.532 17.247 74.103 1.00 24.45 218 ILE B O 1
ATOM 3488 N N . ILE B 1 219 ? 34.095 19.128 75.223 1.00 25.05 219 ILE B N 1
ATOM 3489 C CA . ILE B 1 219 ? 32.707 19.091 74.800 1.00 24.01 219 ILE B CA 1
ATOM 3490 C C . ILE B 1 219 ? 32.578 19.338 73.297 1.00 23.56 219 ILE B C 1
ATOM 3491 O O . ILE B 1 219 ? 31.697 18.777 72.643 1.00 23.07 219 ILE B O 1
ATOM 3496 N N . GLY B 1 220 ? 33.464 20.168 72.753 1.00 24.38 220 GLY B N 1
ATOM 3497 C CA . GLY B 1 220 ? 33.440 20.444 71.329 1.00 23.49 220 GLY B CA 1
ATOM 3498 C C . GLY B 1 220 ? 33.771 19.187 70.546 1.00 23.19 220 GLY B C 1
ATOM 3499 O O . GLY B 1 220 ? 33.235 18.963 69.459 1.00 25.00 220 GLY B O 1
ATOM 3500 N N . ARG B 1 221 ? 34.667 18.364 71.083 1.00 22.61 221 ARG B N 1
ATOM 3501 C CA . ARG B 1 221 ? 35.024 17.122 70.416 1.00 22.86 221 ARG B CA 1
ATOM 3502 C C . ARG B 1 221 ? 33.837 16.170 70.545 1.00 23.46 221 ARG B C 1
ATOM 3503 O O . ARG B 1 221 ? 33.415 15.566 69.566 1.00 24.66 221 ARG B O 1
ATOM 3511 N N . ALA B 1 222 ? 33.289 16.072 71.753 1.00 23.22 222 ALA B N 1
ATOM 3512 C CA . ALA B 1 222 ? 32.168 15.179 72.049 1.00 24.63 222 ALA B CA 1
ATOM 3513 C C . ALA B 1 222 ? 30.964 15.253 71.115 1.00 25.45 222 ALA B C 1
ATOM 3514 O O . ALA B 1 222 ? 30.358 14.229 70.815 1.00 27.07 222 ALA B O 1
ATOM 3516 N N . VAL B 1 223 ? 30.592 16.449 70.675 1.00 25.81 223 VAL B N 1
ATOM 3517 C CA . VAL B 1 223 ? 29.448 16.566 69.782 1.00 28.07 223 VAL B CA 1
ATOM 3518 C C . VAL B 1 223 ? 29.694 15.764 68.515 1.00 28.91 223 VAL B C 1
ATOM 3519 O O . VAL B 1 223 ? 28.757 15.370 67.834 1.00 29.76 223 VAL B O 1
ATOM 3523 N N . MET B 1 224 ? 30.964 15.517 68.215 1.00 28.21 224 MET B N 1
ATOM 3524 C CA . MET B 1 224 ? 31.339 14.758 67.039 1.00 29.93 224 MET B CA 1
ATOM 3525 C C . MET B 1 224 ? 31.579 13.287 67.372 1.00 30.73 224 MET B C 1
ATOM 3526 O O . MET B 1 224 ? 30.900 12.413 66.846 1.00 33.92 224 MET B O 1
ATOM 3531 N N . THR B 1 225 ? 32.540 13.031 68.255 1.00 29.78 225 THR B N 1
ATOM 3532 C CA . THR B 1 225 ? 32.930 11.675 68.646 1.00 28.60 225 THR B CA 1
ATOM 3533 C C . THR B 1 225 ? 32.206 11.064 69.841 1.00 26.54 225 THR B C 1
ATOM 3534 O O . THR B 1 225 ? 32.311 9.866 70.068 1.00 27.75 225 THR B O 1
ATOM 3538 N N . GLY B 1 226 ? 31.500 11.876 70.616 1.00 25.98 226 GLY B N 1
ATOM 3539 C CA . GLY B 1 226 ? 30.825 11.359 71.794 1.00 23.85 226 GLY B CA 1
ATOM 3540 C C . GLY B 1 226 ? 31.750 11.623 72.972 1.00 23.44 226 GLY B C 1
ATOM 3541 O O . GLY B 1 226 ? 32.968 11.610 72.806 1.00 23.35 226 GLY B O 1
ATOM 3542 N N . LEU B 1 227 ? 31.184 11.846 74.154 1.00 24.07 227 LEU B N 1
ATOM 3543 C CA . LEU B 1 227 ? 31.959 12.157 75.349 1.00 26.07 227 LEU B CA 1
ATOM 3544 C C . LEU B 1 227 ? 32.979 11.136 75.793 1.00 26.47 227 LEU B C 1
ATOM 3545 O O . LEU B 1 227 ? 34.092 11.496 76.183 1.00 24.86 227 LEU B O 1
ATOM 3550 N N . LYS B 1 228 ? 32.599 9.867 75.778 1.00 26.49 228 LYS B N 1
ATOM 3551 C CA . LYS B 1 228 ? 33.519 8.834 76.228 1.00 27.12 228 LYS B CA 1
ATOM 3552 C C . LYS B 1 228 ? 34.844 9.004 75.498 1.00 27.31 228 LYS B C 1
ATOM 3553 O O . LYS B 1 228 ? 35.894 9.205 76.111 1.00 24.97 228 LYS B O 1
ATOM 3559 N N . ASP B 1 229 ? 34.769 8.931 74.177 1.00 26.58 229 ASP B N 1
ATOM 3560 C CA . ASP B 1 229 ? 35.925 9.077 73.298 1.00 28.24 229 ASP B CA 1
ATOM 3561 C C . ASP B 1 229 ? 36.701 10.355 73.566 1.00 26.85 229 ASP B C 1
ATOM 3562 O O . ASP B 1 229 ? 37.924 10.333 73.694 1.00 25.44 229 ASP B O 1
ATOM 3567 N N . ALA B 1 230 ? 35.979 11.469 73.618 1.00 25.06 230 ALA B N 1
ATOM 3568 C CA . ALA B 1 230 ? 36.582 12.775 73.847 1.00 24.27 230 ALA B CA 1
ATOM 3569 C C . ALA B 1 230 ? 37.436 12.829 75.104 1.00 24.15 230 ALA B C 1
ATOM 3570 O O . ALA B 1 230 ? 38.553 13.331 75.073 1.00 24.60 230 ALA B O 1
ATOM 3572 N N . VAL B 1 231 ? 36.906 12.312 76.206 1.00 23.36 231 VAL B N 1
ATOM 3573 C CA . VAL B 1 231 ? 37.620 12.325 77.470 1.00 22.13 231 VAL B CA 1
ATOM 3574 C C . VAL B 1 231 ? 38.793 11.354 77.466 1.00 22.91 231 VAL B C 1
ATOM 3575 O O . VAL B 1 231 ? 39.890 11.698 77.898 1.00 21.53 231 VAL B O 1
ATOM 3579 N N . ALA B 1 232 ? 38.556 10.139 76.980 1.00 22.76 232 ALA B N 1
ATOM 3580 C CA . ALA B 1 232 ? 39.608 9.122 76.914 1.00 23.88 232 ALA B CA 1
ATOM 3581 C C . ALA B 1 232 ? 40.778 9.646 76.080 1.00 24.62 232 ALA B C 1
ATOM 3582 O O . ALA B 1 232 ? 41.941 9.483 76.449 1.00 23.92 232 ALA B O 1
ATOM 3584 N N . GLU B 1 233 ? 40.446 10.283 74.959 1.00 24.34 233 GLU B N 1
ATOM 3585 C CA . GLU B 1 233 ? 41.438 10.847 74.052 1.00 25.62 233 GLU B CA 1
ATOM 3586 C C . GLU B 1 233 ? 42.321 11.843 74.804 1.00 23.59 233 GLU B C 1
ATOM 3587 O O . GLU B 1 233 ? 43.550 11.734 74.792 1.00 25.44 233 GLU B O 1
ATOM 3593 N N . MET B 1 234 ? 41.686 12.804 75.467 1.00 22.32 234 MET B N 1
ATOM 3594 C CA . MET B 1 234 ? 42.406 13.841 76.206 1.00 22.12 234 MET B CA 1
ATOM 3595 C C . MET B 1 234 ? 43.282 13.291 77.331 1.00 21.99 234 MET B C 1
ATOM 3596 O O . MET B 1 234 ? 44.404 13.765 77.544 1.00 23.84 234 MET B O 1
ATOM 3601 N N . LYS B 1 235 ? 42.768 12.306 78.059 1.00 21.13 235 LYS B N 1
ATOM 3602 C CA . LYS B 1 235 ? 43.524 11.711 79.149 1.00 22.52 235 LYS B CA 1
ATOM 3603 C C . LYS B 1 235 ? 44.754 10.983 78.616 1.00 23.42 235 LYS B C 1
ATOM 3604 O O . LYS B 1 235 ? 45.842 11.105 79.178 1.00 25.19 235 LYS B O 1
ATOM 3610 N N . ARG B 1 236 ? 44.592 10.246 77.520 1.00 23.22 236 ARG B N 1
ATOM 3611 C CA . ARG B 1 236 ? 45.715 9.512 76.935 1.00 24.79 236 ARG B CA 1
ATOM 3612 C C . ARG B 1 236 ? 46.818 10.464 76.493 1.00 24.94 236 ARG B C 1
ATOM 3613 O O . ARG B 1 236 ? 47.997 10.187 76.690 1.00 25.57 236 ARG B O 1
ATOM 3621 N N . LEU B 1 237 ? 46.435 11.583 75.886 1.00 24.17 237 LEU B N 1
ATOM 3622 C CA . LEU B 1 237 ? 47.423 12.557 75.433 1.00 24.03 237 LEU B CA 1
ATOM 3623 C C . LEU B 1 237 ? 48.202 13.102 76.624 1.00 26.85 237 LEU B C 1
ATOM 3624 O O . LEU B 1 237 ? 49.433 13.184 76.587 1.00 26.80 237 LEU B O 1
ATOM 3629 N N . MET B 1 238 ? 47.478 13.483 77.674 1.00 26.14 238 MET B N 1
ATOM 3630 C CA . MET B 1 238 ? 48.105 14.003 78.883 1.00 27.18 238 MET B CA 1
ATOM 3631 C C . MET B 1 238 ? 49.090 13.001 79.468 1.00 28.25 238 MET B C 1
ATOM 3632 O O . MET B 1 238 ? 50.228 13.352 79.787 1.00 28.14 238 MET B O 1
ATOM 3637 N N . LEU B 1 239 ? 48.671 11.747 79.596 1.00 27.73 239 LEU B N 1
ATOM 3638 C CA . LEU B 1 239 ? 49.570 10.758 80.164 1.00 28.23 239 LEU B CA 1
ATOM 3639 C C . LEU B 1 239 ? 50.780 10.479 79.271 1.00 28.55 239 LEU B C 1
ATOM 3640 O O . LEU B 1 239 ? 51.843 10.131 79.782 1.00 28.56 239 LEU B O 1
ATOM 3645 N N . GLU B 1 240 ? 50.632 10.642 77.955 1.00 28.03 240 GLU B N 1
ATOM 3646 C CA . GLU B 1 240 ? 51.749 10.428 77.037 1.00 28.74 240 GLU B CA 1
ATOM 3647 C C . GLU B 1 240 ? 52.792 11.527 77.270 1.00 29.19 240 GLU B C 1
ATOM 3648 O O . GLU B 1 240 ? 53.986 11.250 77.342 1.00 28.42 240 GLU B O 1
ATOM 3654 N N . ALA B 1 241 ? 52.336 12.768 77.411 1.00 30.63 241 ALA B N 1
ATOM 3655 C CA . ALA B 1 241 ? 53.242 13.891 77.626 1.00 31.92 241 ALA B CA 1
ATOM 3656 C C . ALA B 1 241 ? 53.965 13.848 78.972 1.00 33.35 241 ALA B C 1
ATOM 3657 O O . ALA B 1 241 ? 55.124 14.242 79.065 1.00 33.69 241 ALA B O 1
ATOM 3659 N N . ARG B 1 242 ? 53.276 13.374 80.007 1.00 34.75 242 ARG B N 1
ATOM 3660 C CA . ARG B 1 242 ? 53.830 13.317 81.358 1.00 37.24 242 ARG B CA 1
ATOM 3661 C C . ARG B 1 242 ? 54.576 12.044 81.713 1.00 39.96 242 ARG B C 1
ATOM 3662 O O . ARG B 1 242 ? 55.803 12.007 81.683 1.00 39.66 242 ARG B O 1
ATOM 3670 N N . GLY B 1 243 ? 53.814 11.022 82.098 1.00 44.26 243 GLY B N 1
ATOM 3671 C CA . GLY B 1 243 ? 54.387 9.738 82.478 1.00 45.37 243 GLY B CA 1
ATOM 3672 C C . GLY B 1 243 ? 55.490 9.330 81.534 1.00 45.97 243 GLY B C 1
ATOM 3673 O O . GLY B 1 243 ? 56.507 8.772 81.996 1.00 33.82 243 GLY B O 1
ATOM 3675 N N . ALA C 1 2 ? 66.172 -4.329 71.551 1.00 41.16 2 ALA C N 1
ATOM 3676 C CA . ALA C 1 2 ? 65.916 -4.565 70.104 1.00 41.81 2 ALA C CA 1
ATOM 3677 C C . ALA C 1 2 ? 64.414 -4.600 69.803 1.00 41.53 2 ALA C C 1
ATOM 3678 O O . ALA C 1 2 ? 63.591 -4.753 70.706 1.00 40.84 2 ALA C O 1
ATOM 3680 N N . GLU C 1 3 ? 64.061 -4.467 68.529 1.00 41.55 3 GLU C N 1
ATOM 3681 C CA . GLU C 1 3 ? 62.659 -4.483 68.130 1.00 42.85 3 GLU C CA 1
ATOM 3682 C C . GLU C 1 3 ? 62.175 -5.928 68.093 1.00 41.18 3 GLU C C 1
ATOM 3683 O O . GLU C 1 3 ? 62.949 -6.852 67.816 1.00 41.50 3 GLU C O 1
ATOM 3689 N N . LEU C 1 4 ? 60.894 -6.117 68.394 1.00 37.41 4 LEU C N 1
ATOM 3690 C CA . LEU C 1 4 ? 60.284 -7.443 68.401 1.00 34.66 4 LEU C CA 1
ATOM 3691 C C . LEU C 1 4 ? 59.206 -7.492 67.319 1.00 32.31 4 LEU C C 1
ATOM 3692 O O . LEU C 1 4 ? 58.304 -6.667 67.307 1.00 33.64 4 LEU C O 1
ATOM 3697 N N . LEU C 1 5 ? 59.317 -8.459 66.415 1.00 30.92 5 LEU C N 1
ATOM 3698 C CA . LEU C 1 5 ? 58.375 -8.625 65.316 1.00 29.37 5 LEU C CA 1
ATOM 3699 C C . LEU C 1 5 ? 57.430 -9.793 65.545 1.00 27.52 5 LEU C C 1
ATOM 3700 O O . LEU C 1 5 ? 57.756 -10.745 66.251 1.00 26.48 5 LEU C O 1
ATOM 3705 N N . LEU C 1 6 ? 56.271 -9.734 64.902 1.00 25.36 6 LEU C N 1
ATOM 3706 C CA . LEU C 1 6 ? 55.282 -10.784 65.049 1.00 24.61 6 LEU C CA 1
ATOM 3707 C C . LEU C 1 6 ? 54.964 -11.392 63.692 1.00 24.19 6 LEU C C 1
ATOM 3708 O O . LEU C 1 6 ? 54.652 -10.680 62.738 1.00 25.19 6 LEU C O 1
ATOM 3713 N N . GLY C 1 7 ? 55.066 -12.712 63.601 1.00 23.99 7 GLY C N 1
ATOM 3714 C CA . GLY C 1 7 ? 54.749 -13.382 62.356 1.00 24.44 7 GLY C CA 1
ATOM 3715 C C . GLY C 1 7 ? 53.489 -14.174 62.614 1.00 25.07 7 GLY C C 1
ATOM 3716 O O . GLY C 1 7 ? 53.504 -15.086 63.432 1.00 26.77 7 GLY C O 1
ATOM 3717 N N . VAL C 1 8 ? 52.390 -13.822 61.955 1.00 25.36 8 VAL C N 1
ATOM 3718 C CA . VAL C 1 8 ? 51.156 -14.562 62.168 1.00 22.78 8 VAL C CA 1
ATOM 3719 C C . VAL C 1 8 ? 51.109 -15.763 61.234 1.00 21.46 8 VAL C C 1
ATOM 3720 O O . VAL C 1 8 ? 51.318 -15.642 60.024 1.00 22.44 8 VAL C O 1
ATOM 3724 N N . ASN C 1 9 ? 50.880 -16.935 61.810 1.00 23.87 9 ASN C N 1
ATOM 3725 C CA . ASN C 1 9 ? 50.779 -18.155 61.027 1.00 24.95 9 ASN C CA 1
ATOM 3726 C C . ASN C 1 9 ? 49.280 -18.356 60.819 1.00 24.40 9 ASN C C 1
ATOM 3727 O O . ASN C 1 9 ? 48.524 -18.456 61.785 1.00 23.41 9 ASN C O 1
ATOM 3732 N N . ILE C 1 10 ? 48.854 -18.431 59.563 1.00 24.58 10 ILE C N 1
ATOM 3733 C CA . ILE C 1 10 ? 47.438 -18.570 59.258 1.00 24.25 10 ILE C CA 1
ATOM 3734 C C . ILE C 1 10 ? 46.996 -19.953 58.813 1.00 24.38 10 ILE C C 1
ATOM 3735 O O . ILE C 1 10 ? 45.917 -20.103 58.237 1.00 24.34 10 ILE C O 1
ATOM 3740 N N . ASP C 1 11 ? 47.815 -20.961 59.110 1.00 23.07 11 ASP C N 1
ATOM 3741 C CA . ASP C 1 11 ? 47.507 -22.346 58.753 1.00 25.31 11 ASP C CA 1
ATOM 3742 C C . ASP C 1 11 ? 46.125 -22.769 59.238 1.00 24.85 11 ASP C C 1
ATOM 3743 O O . ASP C 1 11 ? 45.382 -23.407 58.502 1.00 28.21 11 ASP C O 1
ATOM 3748 N N . HIS C 1 12 ? 45.777 -22.411 60.470 1.00 25.41 12 HIS C N 1
ATOM 3749 C CA . HIS C 1 12 ? 44.495 -22.837 60.999 1.00 26.35 12 HIS C CA 1
ATOM 3750 C C . HIS C 1 12 ? 43.264 -22.234 60.347 1.00 26.16 12 HIS C C 1
ATOM 3751 O O . HIS C 1 12 ? 42.150 -22.726 60.569 1.00 25.75 12 HIS C O 1
ATOM 3758 N N . ILE C 1 13 ? 43.445 -21.176 59.553 1.00 25.37 13 ILE C N 1
ATOM 3759 C CA . ILE C 1 13 ? 42.315 -20.609 58.825 1.00 24.24 13 ILE C CA 1
ATOM 3760 C C . ILE C 1 13 ? 42.019 -21.663 57.749 1.00 24.48 13 ILE C C 1
ATOM 3761 O O . ILE C 1 13 ? 40.865 -21.977 57.461 1.00 25.17 13 ILE C O 1
ATOM 3766 N N . ALA C 1 14 ? 43.078 -22.228 57.171 1.00 25.74 14 ALA C N 1
ATOM 3767 C CA . ALA C 1 14 ? 42.917 -23.256 56.152 1.00 24.80 14 ALA C CA 1
ATOM 3768 C C . ALA C 1 14 ? 42.419 -24.561 56.766 1.00 26.21 14 ALA C C 1
ATOM 3769 O O . ALA C 1 14 ? 41.701 -25.318 56.110 1.00 25.79 14 ALA C O 1
ATOM 3771 N N . THR C 1 15 ? 42.795 -24.842 58.012 1.00 26.51 15 THR C N 1
ATOM 3772 C CA . THR C 1 15 ? 42.331 -26.080 58.626 1.00 29.46 15 THR C CA 1
ATOM 3773 C C . THR C 1 15 ? 40.812 -26.015 58.720 1.00 30.17 15 THR C C 1
ATOM 3774 O O . THR C 1 15 ? 40.132 -27.030 58.606 1.00 31.15 15 THR C O 1
ATOM 3778 N N . LEU C 1 16 ? 40.287 -24.807 58.889 1.00 29.58 16 LEU C N 1
ATOM 3779 C CA . LEU C 1 16 ? 38.851 -24.601 58.997 1.00 29.94 16 LEU C CA 1
ATOM 3780 C C . LEU C 1 16 ? 38.176 -24.733 57.632 1.00 29.04 16 LEU C C 1
ATOM 3781 O O . LEU C 1 16 ? 37.074 -25.274 57.515 1.00 28.42 16 LEU C O 1
ATOM 3786 N N . ARG C 1 17 ? 38.839 -24.226 56.598 1.00 28.80 17 ARG C N 1
ATOM 3787 C CA . ARG C 1 17 ? 38.301 -24.286 55.236 1.00 27.82 17 ARG C CA 1
ATOM 3788 C C . ARG C 1 17 ? 38.247 -25.731 54.748 1.00 29.43 17 ARG C C 1
ATOM 3789 O O . ARG C 1 17 ? 37.223 -26.197 54.237 1.00 28.90 17 ARG C O 1
ATOM 3797 N N . ASN C 1 18 ? 39.372 -26.418 54.916 1.00 29.12 18 ASN C N 1
ATOM 3798 C CA . ASN C 1 18 ? 39.540 -27.805 54.511 1.00 30.54 18 ASN C CA 1
ATOM 3799 C C . ASN C 1 18 ? 38.566 -28.775 55.191 1.00 32.02 18 ASN C C 1
ATOM 3800 O O . ASN C 1 18 ? 38.291 -29.852 54.664 1.00 32.29 18 ASN C O 1
ATOM 3805 N N . ALA C 1 19 ? 38.051 -28.403 56.359 1.00 32.77 19 ALA C N 1
ATOM 3806 C CA . ALA C 1 19 ? 37.089 -29.256 57.052 1.00 35.27 19 ALA C CA 1
ATOM 3807 C C . ALA C 1 19 ? 35.957 -29.573 56.068 1.00 36.80 19 ALA C C 1
ATOM 3808 O O . ALA C 1 19 ? 35.310 -30.611 56.167 1.00 37.85 19 ALA C O 1
ATOM 3810 N N . ARG C 1 20 ? 35.732 -28.658 55.126 1.00 37.38 20 ARG C N 1
ATOM 3811 C CA . ARG C 1 20 ? 34.730 -28.798 54.061 1.00 39.33 20 ARG C CA 1
ATOM 3812 C C . ARG C 1 20 ? 35.429 -28.536 52.720 1.00 38.81 20 ARG C C 1
ATOM 3813 O O . ARG C 1 20 ? 36.577 -28.097 52.687 1.00 40.18 20 ARG C O 1
ATOM 3821 N N . GLY C 1 21 ? 34.743 -28.784 51.613 1.00 39.05 21 GLY C N 1
ATOM 3822 C CA . GLY C 1 21 ? 35.369 -28.545 50.322 1.00 39.22 21 GLY C CA 1
ATOM 3823 C C . GLY C 1 21 ? 35.230 -27.112 49.834 1.00 38.41 21 GLY C C 1
ATOM 3824 O O . GLY C 1 21 ? 35.557 -26.804 48.691 1.00 38.25 21 GLY C O 1
ATOM 3825 N N . THR C 1 22 ? 34.764 -26.239 50.720 1.00 37.51 22 THR C N 1
ATOM 3826 C CA . THR C 1 22 ? 34.533 -24.828 50.418 1.00 37.48 22 THR C CA 1
ATOM 3827 C C . THR C 1 22 ? 35.799 -23.989 50.230 1.00 36.29 22 THR C C 1
ATOM 3828 O O . THR C 1 22 ? 36.911 -24.446 50.496 1.00 36.47 22 THR C O 1
ATOM 3832 N N . ALA C 1 23 ? 35.623 -22.748 49.786 1.00 34.81 23 ALA C N 1
ATOM 3833 C CA . ALA C 1 23 ? 36.764 -21.854 49.589 1.00 33.12 23 ALA C CA 1
ATOM 3834 C C . ALA C 1 23 ? 36.977 -20.938 50.801 1.00 30.66 23 ALA C C 1
ATOM 3835 O O . ALA C 1 23 ? 38.061 -20.375 50.976 1.00 29.98 23 ALA C O 1
ATOM 3837 N N . TYR C 1 24 ? 35.941 -20.797 51.627 1.00 27.69 24 TYR C N 1
ATOM 3838 C CA . TYR C 1 24 ? 35.986 -19.967 52.833 1.00 27.55 24 TYR C CA 1
ATOM 3839 C C . TYR C 1 24 ? 36.188 -20.827 54.093 1.00 24.88 24 TYR C C 1
ATOM 3840 O O . TYR C 1 24 ? 35.764 -21.976 54.134 1.00 27.27 24 TYR C O 1
ATOM 3849 N N . PRO C 1 25 ? 36.890 -20.299 55.111 1.00 24.42 25 PRO C N 1
ATOM 3850 C CA . PRO C 1 25 ? 37.473 -18.959 55.111 1.00 24.78 25 PRO C CA 1
ATOM 3851 C C . PRO C 1 25 ? 38.744 -18.995 54.274 1.00 24.57 25 PRO C C 1
ATOM 3852 O O . PRO C 1 25 ? 39.448 -20.001 54.262 1.00 27.98 25 PRO C O 1
ATOM 3856 N N . ASP C 1 26 ? 39.038 -17.898 53.584 1.00 26.34 26 ASP C N 1
ATOM 3857 C CA . ASP C 1 26 ? 40.208 -17.842 52.713 1.00 25.78 26 ASP C CA 1
ATOM 3858 C C . ASP C 1 26 ? 41.433 -17.249 53.385 1.00 25.52 26 ASP C C 1
ATOM 3859 O O . ASP C 1 26 ? 41.386 -16.121 53.874 1.00 24.51 26 ASP C O 1
ATOM 3864 N N . PRO C 1 27 ? 42.547 -18.002 53.418 1.00 23.37 27 PRO C N 1
ATOM 3865 C CA . PRO C 1 27 ? 43.776 -17.513 54.039 1.00 22.58 27 PRO C CA 1
ATOM 3866 C C . PRO C 1 27 ? 44.229 -16.171 53.445 1.00 22.44 27 PRO C C 1
ATOM 3867 O O . PRO C 1 27 ? 44.887 -15.382 54.121 1.00 23.12 27 PRO C O 1
ATOM 3871 N N . VAL C 1 28 ? 43.871 -15.915 52.185 1.00 22.20 28 VAL C N 1
ATOM 3872 C CA . VAL C 1 28 ? 44.255 -14.665 51.519 1.00 23.39 28 VAL C CA 1
ATOM 3873 C C . VAL C 1 28 ? 43.647 -13.463 52.241 1.00 24.47 28 VAL C C 1
ATOM 3874 O O . VAL C 1 28 ? 44.292 -12.428 52.391 1.00 23.44 28 VAL C O 1
ATOM 3878 N N . GLN C 1 29 ? 42.412 -13.613 52.707 1.00 23.36 29 GLN C N 1
ATOM 3879 C CA . GLN C 1 29 ? 41.725 -12.547 53.435 1.00 22.56 29 GLN C CA 1
ATOM 3880 C C . GLN C 1 29 ? 42.346 -12.358 54.809 1.00 22.69 29 GLN C C 1
ATOM 3881 O O . GLN C 1 29 ? 42.573 -11.236 55.255 1.00 24.01 29 GLN C O 1
ATOM 3887 N N . ALA C 1 30 ? 42.607 -13.470 55.487 1.00 22.86 30 ALA C N 1
ATOM 3888 C CA . ALA C 1 30 ? 43.204 -13.414 56.813 1.00 23.11 30 ALA C CA 1
ATOM 3889 C C . ALA C 1 30 ? 44.552 -12.693 56.760 1.00 21.79 30 ALA C C 1
ATOM 3890 O O . ALA C 1 30 ? 44.890 -11.927 57.664 1.00 22.54 30 ALA C O 1
ATOM 3892 N N . ALA C 1 31 ? 45.324 -12.950 55.708 1.00 22.75 31 ALA C N 1
ATOM 3893 C CA . ALA C 1 31 ? 46.638 -12.318 55.561 1.00 22.20 31 ALA C CA 1
ATOM 3894 C C . ALA C 1 31 ? 46.511 -10.797 55.581 1.00 21.55 31 ALA C C 1
ATOM 3895 O O . ALA C 1 31 ? 47.232 -10.116 56.315 1.00 22.33 31 ALA C O 1
ATOM 3897 N N . PHE C 1 32 ? 45.591 -10.263 54.783 1.00 21.14 32 PHE C N 1
ATOM 3898 C CA . PHE C 1 32 ? 45.386 -8.818 54.743 1.00 20.76 32 PHE C CA 1
ATOM 3899 C C . PHE C 1 32 ? 45.049 -8.256 56.120 1.00 21.21 32 PHE C C 1
ATOM 3900 O O . PHE C 1 32 ? 45.670 -7.291 56.573 1.00 22.75 32 PHE C O 1
ATOM 3908 N N . ILE C 1 33 ? 44.074 -8.867 56.785 1.00 19.98 33 ILE C N 1
ATOM 3909 C CA . ILE C 1 33 ? 43.650 -8.431 58.116 1.00 20.13 33 ILE C CA 1
ATOM 3910 C C . ILE C 1 33 ? 44.802 -8.446 59.117 1.00 19.78 33 ILE C C 1
ATOM 3911 O O . ILE C 1 33 ? 45.014 -7.470 59.853 1.00 19.56 33 ILE C O 1
ATOM 3916 N N . ALA C 1 34 ? 45.541 -9.555 59.147 1.00 19.19 34 ALA C N 1
ATOM 3917 C CA . ALA C 1 34 ? 46.659 -9.702 60.076 1.00 23.67 34 ALA C CA 1
ATOM 3918 C C . ALA C 1 34 ? 47.750 -8.665 59.804 1.00 22.57 34 ALA C C 1
ATOM 3919 O O . ALA C 1 34 ? 48.260 -8.047 60.729 1.00 25.53 34 ALA C O 1
ATOM 3921 N N . GLU C 1 35 ? 48.098 -8.483 58.532 1.00 23.98 35 GLU C N 1
ATOM 3922 C CA . GLU C 1 35 ? 49.126 -7.523 58.143 1.00 24.37 35 GLU C CA 1
ATOM 3923 C C . GLU C 1 35 ? 48.771 -6.085 58.492 1.00 24.48 35 GLU C C 1
ATOM 3924 O O . GLU C 1 35 ? 49.645 -5.228 58.609 1.00 25.49 35 GLU C O 1
ATOM 3930 N N . GLN C 1 36 ? 47.484 -5.812 58.641 1.00 24.74 36 GLN C N 1
ATOM 3931 C CA . GLN C 1 36 ? 47.061 -4.469 58.973 1.00 22.42 36 GLN C CA 1
ATOM 3932 C C . GLN C 1 36 ? 46.683 -4.329 60.446 1.00 23.18 36 GLN C C 1
ATOM 3933 O O . GLN C 1 36 ? 46.298 -3.253 60.898 1.00 25.48 36 GLN C O 1
ATOM 3939 N N . ALA C 1 37 ? 46.853 -5.412 61.203 1.00 22.47 37 ALA C N 1
ATOM 3940 C CA . ALA C 1 37 ? 46.515 -5.408 62.626 1.00 22.23 37 ALA C CA 1
ATOM 3941 C C . ALA C 1 37 ? 47.695 -5.637 63.569 1.00 21.84 37 ALA C C 1
ATOM 3942 O O . ALA C 1 37 ? 47.500 -5.758 64.779 1.00 22.53 37 ALA C O 1
ATOM 3944 N N . GLY C 1 38 ? 48.909 -5.707 63.031 1.00 23.90 38 GLY C N 1
ATOM 3945 C CA . GLY C 1 38 ? 50.054 -5.923 63.890 1.00 23.64 38 GLY C CA 1
ATOM 3946 C C . GLY C 1 38 ? 51.031 -6.979 63.420 1.00 23.49 38 GLY C C 1
ATOM 3947 O O . GLY C 1 38 ? 52.092 -7.139 64.028 1.00 24.11 38 GLY C O 1
ATOM 3948 N N . ALA C 1 39 ? 50.680 -7.708 62.363 1.00 23.35 39 ALA C N 1
ATOM 3949 C CA . ALA C 1 39 ? 51.563 -8.737 61.819 1.00 23.70 39 ALA C CA 1
ATOM 3950 C C . ALA C 1 39 ? 52.653 -8.090 60.969 1.00 25.19 39 ALA C C 1
ATOM 3951 O O . ALA C 1 39 ? 52.376 -7.283 60.073 1.00 25.77 39 ALA C O 1
ATOM 3953 N N . ASP C 1 40 ? 53.894 -8.451 61.259 1.00 25.80 40 ASP C N 1
ATOM 3954 C CA . ASP C 1 40 ? 55.039 -7.919 60.539 1.00 26.15 40 ASP C CA 1
ATOM 3955 C C . ASP C 1 40 ? 55.420 -8.847 59.400 1.00 26.24 40 ASP C C 1
ATOM 3956 O O . ASP C 1 40 ? 56.262 -8.525 58.563 1.00 27.33 40 ASP C O 1
ATOM 3961 N N . GLY C 1 41 ? 54.764 -9.999 59.381 1.00 23.88 41 GLY C N 1
ATOM 3962 C CA . GLY C 1 41 ? 54.992 -10.997 58.360 1.00 24.15 41 GLY C CA 1
ATOM 3963 C C . GLY C 1 41 ? 53.937 -12.073 58.496 1.00 23.87 41 GLY C C 1
ATOM 3964 O O . GLY C 1 41 ? 53.309 -12.209 59.545 1.00 23.72 41 GLY C O 1
ATOM 3965 N N . ILE C 1 42 ? 53.725 -12.825 57.422 1.00 23.40 42 ILE C N 1
ATOM 3966 C CA . ILE C 1 42 ? 52.750 -13.910 57.423 1.00 24.15 42 ILE C CA 1
ATOM 3967 C C . ILE C 1 42 ? 53.482 -15.228 57.216 1.00 24.29 42 ILE C C 1
ATOM 3968 O O . ILE C 1 42 ? 54.287 -15.363 56.302 1.00 24.53 42 ILE C O 1
ATOM 3973 N N . THR C 1 43 ? 53.183 -16.196 58.071 1.00 25.65 43 THR C N 1
ATOM 3974 C CA . THR C 1 43 ? 53.796 -17.508 58.009 1.00 26.44 43 THR C CA 1
ATOM 3975 C C . THR C 1 43 ? 52.771 -18.552 57.580 1.00 27.82 43 THR C C 1
ATOM 3976 O O . THR C 1 43 ? 51.612 -18.516 58.000 1.00 25.28 43 THR C O 1
ATOM 3980 N N . VAL C 1 44 ? 53.195 -19.458 56.710 1.00 27.17 44 VAL C N 1
ATOM 3981 C CA . VAL C 1 44 ? 52.339 -20.548 56.266 1.00 28.93 44 VAL C CA 1
ATOM 3982 C C . VAL C 1 44 ? 53.219 -21.792 56.219 1.00 31.08 44 VAL C C 1
ATOM 3983 O O . VAL C 1 44 ? 54.398 -21.721 55.863 1.00 31.06 44 VAL C O 1
ATOM 3987 N N . HIS C 1 45 ? 52.648 -22.926 56.598 1.00 31.06 45 HIS C N 1
ATOM 3988 C CA . HIS C 1 45 ? 53.375 -24.184 56.591 1.00 30.84 45 HIS C CA 1
ATOM 3989 C C . HIS C 1 45 ? 52.715 -25.063 55.546 1.00 31.60 45 HIS C C 1
ATOM 3990 O O . HIS C 1 45 ? 51.589 -25.534 55.732 1.00 31.23 45 HIS C O 1
ATOM 3997 N N . LEU C 1 46 ? 53.408 -25.246 54.428 1.00 29.87 46 LEU C N 1
ATOM 3998 C CA . LEU C 1 46 ? 52.908 -26.078 53.347 1.00 30.85 46 LEU C CA 1
ATOM 3999 C C . LEU C 1 46 ? 53.309 -27.514 53.673 1.00 31.29 46 LEU C C 1
ATOM 4000 O O . LEU C 1 46 ? 54.454 -27.911 53.437 1.00 32.09 46 LEU C O 1
ATOM 4005 N N . ARG C 1 47 ? 52.376 -28.284 54.225 1.00 30.90 47 ARG C N 1
ATOM 4006 C CA . ARG C 1 47 ? 52.645 -29.675 54.585 1.00 31.79 47 ARG C CA 1
ATOM 4007 C C . ARG C 1 47 ? 52.584 -30.570 53.354 1.00 31.72 47 ARG C C 1
ATOM 4008 O O . ARG C 1 47 ? 51.820 -30.301 52.428 1.00 30.53 47 ARG C O 1
ATOM 4016 N N . GLU C 1 48 ? 53.386 -31.632 53.333 1.00 32.26 48 GLU C N 1
ATOM 4017 C CA . GLU C 1 48 ? 53.366 -32.524 52.178 1.00 34.96 48 GLU C CA 1
ATOM 4018 C C . GLU C 1 48 ? 51.956 -33.105 51.987 1.00 33.96 48 GLU C C 1
ATOM 4019 O O . GLU C 1 48 ? 51.520 -33.296 50.854 1.00 34.50 48 GLU C O 1
ATOM 4025 N N . ASP C 1 49 ? 51.238 -33.375 53.078 1.00 34.80 49 ASP C N 1
ATOM 4026 C CA . ASP C 1 49 ? 49.880 -33.913 52.947 1.00 35.43 49 ASP C CA 1
ATOM 4027 C C . ASP C 1 49 ? 48.852 -32.797 52.714 1.00 35.42 49 ASP C C 1
ATOM 4028 O O . ASP C 1 49 ? 47.642 -33.041 52.714 1.00 35.20 49 ASP C O 1
ATOM 4033 N N . ARG C 1 50 ? 49.348 -31.581 52.507 1.00 34.89 50 ARG C N 1
ATOM 4034 C CA . ARG C 1 50 ? 48.502 -30.415 52.266 1.00 34.14 50 ARG C CA 1
ATOM 4035 C C . ARG C 1 50 ? 47.284 -30.458 53.180 1.00 33.76 50 ARG C C 1
ATOM 4036 O O . ARG C 1 50 ? 46.158 -30.262 52.735 1.00 33.58 50 ARG C O 1
ATOM 4044 N N . ARG C 1 51 ? 47.539 -30.720 54.459 1.00 33.68 51 ARG C N 1
ATOM 4045 C CA . ARG C 1 51 ? 46.510 -30.811 55.485 1.00 33.18 51 ARG C CA 1
ATOM 4046 C C . ARG C 1 51 ? 45.682 -29.527 55.573 1.00 32.22 51 ARG C C 1
ATOM 4047 O O . ARG C 1 51 ? 44.458 -29.578 55.648 1.00 29.54 51 ARG C O 1
ATOM 4055 N N . HIS C 1 52 ? 46.345 -28.376 55.573 1.00 29.74 52 HIS C N 1
ATOM 4056 C CA . HIS C 1 52 ? 45.620 -27.117 55.639 1.00 29.41 52 HIS C CA 1
ATOM 4057 C C . HIS C 1 52 ? 46.013 -26.172 54.510 1.00 27.84 52 HIS C C 1
ATOM 4058 O O . HIS C 1 52 ? 45.280 -26.051 53.530 1.00 27.30 52 HIS C O 1
ATOM 4065 N N . ILE C 1 53 ? 47.152 -25.498 54.636 1.00 28.29 53 ILE C N 1
ATOM 4066 C CA . ILE C 1 53 ? 47.599 -24.614 53.571 1.00 27.03 53 ILE C CA 1
ATOM 4067 C C . ILE C 1 53 ? 47.866 -25.496 52.351 1.00 27.54 53 ILE C C 1
ATOM 4068 O O . ILE C 1 53 ? 48.370 -26.613 52.489 1.00 29.61 53 ILE C O 1
ATOM 4073 N N . THR C 1 54 ? 47.517 -24.993 51.171 1.00 26.56 54 THR C N 1
ATOM 4074 C CA . THR C 1 54 ? 47.698 -25.719 49.912 1.00 27.27 54 THR C CA 1
ATOM 4075 C C . THR C 1 54 ? 48.639 -24.957 48.988 1.00 27.80 54 THR C C 1
ATOM 4076 O O . THR C 1 54 ? 49.027 -23.827 49.279 1.00 29.05 54 THR C O 1
ATOM 4080 N N . ASP C 1 55 ? 48.983 -25.577 47.862 1.00 28.84 55 ASP C N 1
ATOM 4081 C CA . ASP C 1 55 ? 49.854 -24.956 46.871 1.00 28.40 55 ASP C CA 1
ATOM 4082 C C . ASP C 1 55 ? 49.183 -23.703 46.324 1.00 27.62 55 ASP C C 1
ATOM 4083 O O . ASP C 1 55 ? 49.843 -22.693 46.067 1.00 25.99 55 ASP C O 1
ATOM 4088 N N . ARG C 1 56 ? 47.864 -23.783 46.157 1.00 25.22 56 ARG C N 1
ATOM 4089 C CA . ARG C 1 56 ? 47.056 -22.669 45.672 1.00 24.50 56 ARG C CA 1
ATOM 4090 C C . ARG C 1 56 ? 47.238 -21.472 46.597 1.00 24.40 56 ARG C C 1
ATOM 4091 O O . ARG C 1 56 ? 47.492 -20.365 46.142 1.00 26.79 56 ARG C O 1
ATOM 4099 N N . ASP C 1 57 ? 47.115 -21.701 47.899 1.00 25.27 57 ASP C N 1
ATOM 4100 C CA . ASP C 1 57 ? 47.259 -20.619 48.868 1.00 23.87 57 ASP C CA 1
ATOM 4101 C C . ASP C 1 57 ? 48.628 -19.954 48.755 1.00 24.72 57 ASP C C 1
ATOM 4102 O O . ASP C 1 57 ? 48.719 -18.738 48.592 1.00 22.43 57 ASP C O 1
ATOM 4107 N N . VAL C 1 58 ? 49.693 -20.750 48.831 1.00 24.75 58 VAL C N 1
ATOM 4108 C CA . VAL C 1 58 ? 51.048 -20.213 48.733 1.00 26.64 58 VAL C CA 1
ATOM 4109 C C . VAL C 1 58 ? 51.255 -19.405 47.451 1.00 28.71 58 VAL C C 1
ATOM 4110 O O . VAL C 1 58 ? 51.852 -18.325 47.482 1.00 28.75 58 VAL C O 1
ATOM 4114 N N . ARG C 1 59 ? 50.754 -19.918 46.331 1.00 29.11 59 ARG C N 1
ATOM 4115 C CA . ARG C 1 59 ? 50.896 -19.229 45.050 1.00 30.82 59 ARG C CA 1
ATOM 4116 C C . ARG C 1 59 ? 50.230 -17.854 45.072 1.00 30.50 59 ARG C C 1
ATOM 4117 O O . ARG C 1 59 ? 50.826 -16.873 44.638 1.00 31.11 59 ARG C O 1
ATOM 4125 N N . ILE C 1 60 ? 48.999 -17.783 45.573 1.00 29.64 60 ILE C N 1
ATOM 4126 C CA . ILE C 1 60 ? 48.285 -16.508 45.629 1.00 28.11 60 ILE C CA 1
ATOM 4127 C C . ILE C 1 60 ? 48.902 -15.585 46.673 1.00 28.75 60 ILE C C 1
ATOM 4128 O O . ILE C 1 60 ? 49.210 -14.424 46.383 1.00 29.07 60 ILE C O 1
ATOM 4133 N N . LEU C 1 61 ? 49.101 -16.104 47.881 1.00 28.63 61 LEU C N 1
ATOM 4134 C CA . LEU C 1 61 ? 49.697 -15.316 48.960 1.00 28.68 61 LEU C CA 1
ATOM 4135 C C . LEU C 1 61 ? 50.966 -14.592 48.504 1.00 28.75 61 LEU C C 1
ATOM 4136 O O . LEU C 1 61 ? 51.177 -13.416 48.824 1.00 27.76 61 LEU C O 1
ATOM 4141 N N . ARG C 1 62 ? 51.808 -15.283 47.743 1.00 29.27 62 ARG C N 1
ATOM 4142 C CA . ARG C 1 62 ? 53.043 -14.669 47.261 1.00 28.90 62 ARG C CA 1
ATOM 4143 C C . ARG C 1 62 ? 52.771 -13.421 46.425 1.00 28.11 62 ARG C C 1
ATOM 4144 O O . ARG C 1 62 ? 53.622 -12.538 46.325 1.00 27.48 62 ARG C O 1
ATOM 4152 N N . GLN C 1 63 ? 51.590 -13.353 45.817 1.00 27.06 63 GLN C N 1
ATOM 4153 C CA . GLN C 1 63 ? 51.228 -12.206 44.987 1.00 27.37 63 GLN C CA 1
ATOM 4154 C C . GLN C 1 63 ? 50.414 -11.132 45.710 1.00 27.03 63 GLN C C 1
ATOM 4155 O O . GLN C 1 63 ? 50.370 -9.985 45.261 1.00 26.81 63 GLN C O 1
ATOM 4161 N N . THR C 1 64 ? 49.784 -11.495 46.824 1.00 24.99 64 THR C N 1
ATOM 4162 C CA . THR C 1 64 ? 48.953 -10.554 47.568 1.00 25.62 64 THR C CA 1
ATOM 4163 C C . THR C 1 64 ? 49.558 -10.010 48.855 1.00 25.40 64 THR C C 1
ATOM 4164 O O . THR C 1 64 ? 49.239 -8.902 49.273 1.00 25.78 64 THR C O 1
ATOM 4168 N N . LEU C 1 65 ? 50.425 -10.790 49.487 1.00 24.60 65 LEU C N 1
ATOM 4169 C CA . LEU C 1 65 ? 51.060 -10.361 50.725 1.00 25.62 65 LEU C CA 1
ATOM 4170 C C . LEU C 1 65 ? 51.703 -8.987 50.563 1.00 26.99 65 LEU C C 1
ATOM 4171 O O . LEU C 1 65 ? 52.296 -8.686 49.528 1.00 25.38 65 LEU C O 1
ATOM 4176 N N . ASP C 1 66 ? 51.571 -8.158 51.591 1.00 28.31 66 ASP C N 1
ATOM 4177 C CA . ASP C 1 66 ? 52.130 -6.818 51.577 1.00 30.10 66 ASP C CA 1
ATOM 4178 C C . ASP C 1 66 ? 53.410 -6.828 52.403 1.00 29.72 66 ASP C C 1
ATOM 4179 O O . ASP C 1 66 ? 54.233 -5.918 52.307 1.00 29.71 66 ASP C O 1
ATOM 4184 N N . THR C 1 67 ? 53.564 -7.873 53.214 1.00 30.43 67 THR C N 1
ATOM 4185 C CA . THR C 1 67 ? 54.742 -8.047 54.063 1.00 31.72 67 THR C CA 1
ATOM 4186 C C . THR C 1 67 ? 55.491 -9.302 53.615 1.00 33.21 67 THR C C 1
ATOM 4187 O O . THR C 1 67 ? 55.021 -10.032 52.747 1.00 34.36 67 THR C O 1
ATOM 4191 N N . ARG C 1 68 ? 56.646 -9.562 54.210 1.00 35.87 68 ARG C N 1
ATOM 4192 C CA . ARG C 1 68 ? 57.418 -10.726 53.815 1.00 35.52 68 ARG C CA 1
ATOM 4193 C C . ARG C 1 68 ? 56.759 -12.053 54.173 1.00 34.60 68 ARG C C 1
ATOM 4194 O O . ARG C 1 68 ? 56.149 -12.212 55.238 1.00 32.98 68 ARG C O 1
ATOM 4202 N N . MET C 1 69 ? 56.887 -13.007 53.261 1.00 34.04 69 MET C N 1
ATOM 4203 C CA . MET C 1 69 ? 56.323 -14.324 53.468 1.00 33.89 69 MET C CA 1
ATOM 4204 C C . MET C 1 69 ? 57.337 -15.247 54.135 1.00 34.02 69 MET C C 1
ATOM 4205 O O . MET C 1 69 ? 58.522 -15.228 53.806 1.00 36.11 69 MET C O 1
ATOM 4210 N N . ASN C 1 70 ? 56.862 -16.043 55.085 1.00 33.64 70 ASN C N 1
ATOM 4211 C CA . ASN C 1 70 ? 57.699 -17.017 55.774 1.00 32.90 70 ASN C CA 1
ATOM 4212 C C . ASN C 1 70 ? 57.080 -18.373 55.471 1.00 33.75 70 ASN C C 1
ATOM 4213 O O . ASN C 1 70 ? 55.996 -18.696 55.964 1.00 32.40 70 ASN C O 1
ATOM 4218 N N . LEU C 1 71 ? 57.759 -19.169 54.654 1.00 33.14 71 LEU C N 1
ATOM 4219 C CA . LEU C 1 71 ? 57.241 -20.484 54.289 1.00 33.79 71 LEU C CA 1
ATOM 4220 C C . LEU C 1 71 ? 57.883 -21.571 55.135 1.00 33.70 71 LEU C C 1
ATOM 4221 O O . LEU C 1 71 ? 59.083 -21.805 55.035 1.00 33.12 71 LEU C O 1
ATOM 4226 N N . GLU C 1 72 ? 57.091 -22.216 55.986 1.00 33.29 72 GLU C N 1
ATOM 4227 C CA . GLU C 1 72 ? 57.614 -23.302 56.811 1.00 34.87 72 GLU C CA 1
ATOM 4228 C C . GLU C 1 72 ? 57.397 -24.568 56.005 1.00 34.62 72 GLU C C 1
ATOM 4229 O O . GLU C 1 72 ? 56.336 -24.759 55.410 1.00 33.40 72 GLU C O 1
ATOM 4235 N N . MET C 1 73 ? 58.408 -25.427 55.980 1.00 34.86 73 MET C N 1
ATOM 4236 C CA . MET C 1 73 ? 58.337 -26.640 55.188 1.00 35.96 73 MET C CA 1
ATOM 4237 C C . MET C 1 73 ? 59.311 -27.704 55.664 1.00 36.06 73 MET C C 1
ATOM 4238 O O . MET C 1 73 ? 60.235 -27.430 56.431 1.00 34.54 73 MET C O 1
ATOM 4243 N N . ALA C 1 74 ? 59.093 -28.922 55.183 1.00 36.69 74 ALA C N 1
ATOM 4244 C CA . ALA C 1 74 ? 59.948 -30.050 55.512 1.00 36.49 74 ALA C CA 1
ATOM 4245 C C . ALA C 1 74 ? 61.139 -30.002 54.562 1.00 37.00 74 ALA C C 1
ATOM 4246 O O . ALA C 1 74 ? 61.026 -29.518 53.436 1.00 35.47 74 ALA C O 1
ATOM 4248 N N . VAL C 1 75 ? 62.279 -30.515 55.003 1.00 38.70 75 VAL C N 1
ATOM 4249 C CA . VAL C 1 75 ? 63.462 -30.500 54.155 1.00 40.28 75 VAL C CA 1
ATOM 4250 C C . VAL C 1 75 ? 63.442 -31.670 53.176 1.00 41.08 75 VAL C C 1
ATOM 4251 O O . VAL C 1 75 ? 64.162 -32.654 53.362 1.00 42.39 75 VAL C O 1
ATOM 4255 N N . THR C 1 76 ? 62.603 -31.563 52.146 1.00 41.69 76 THR C N 1
ATOM 4256 C CA . THR C 1 76 ? 62.490 -32.604 51.125 1.00 41.54 76 THR C CA 1
ATOM 4257 C C . THR C 1 76 ? 62.635 -31.990 49.740 1.00 41.32 76 THR C C 1
ATOM 4258 O O . THR C 1 76 ? 62.379 -30.802 49.549 1.00 42.01 76 THR C O 1
ATOM 4262 N N . GLU C 1 77 ? 63.039 -32.804 48.770 1.00 42.50 77 GLU C N 1
ATOM 4263 C CA . GLU C 1 77 ? 63.214 -32.330 47.401 1.00 41.62 77 GLU C CA 1
ATOM 4264 C C . GLU C 1 77 ? 61.956 -31.618 46.894 1.00 41.13 77 GLU C C 1
ATOM 4265 O O . GLU C 1 77 ? 62.042 -30.582 46.230 1.00 40.49 77 GLU C O 1
ATOM 4271 N N . GLU C 1 78 ? 60.795 -32.190 47.201 1.00 39.67 78 GLU C N 1
ATOM 4272 C CA . GLU C 1 78 ? 59.512 -31.618 46.798 1.00 40.00 78 GLU C CA 1
ATOM 4273 C C . GLU C 1 78 ? 59.358 -30.176 47.283 1.00 38.83 78 GLU C C 1
ATOM 4274 O O . GLU C 1 78 ? 58.995 -29.282 46.518 1.00 38.23 78 GLU C O 1
ATOM 4280 N N . MET C 1 79 ? 59.635 -29.949 48.560 1.00 38.02 79 MET C N 1
ATOM 4281 C CA . MET C 1 79 ? 59.482 -28.613 49.098 1.00 37.36 79 MET C CA 1
ATOM 4282 C C . MET C 1 79 ? 60.600 -27.669 48.659 1.00 37.56 79 MET C C 1
ATOM 4283 O O . MET C 1 79 ? 60.333 -26.528 48.281 1.00 36.64 79 MET C O 1
ATOM 4288 N N . LEU C 1 80 ? 61.844 -28.135 48.688 1.00 36.70 80 LEU C N 1
ATOM 4289 C CA . LEU C 1 80 ? 62.946 -27.286 48.259 1.00 36.21 80 LEU C CA 1
ATOM 4290 C C . LEU C 1 80 ? 62.655 -26.698 46.875 1.00 35.09 80 LEU C C 1
ATOM 4291 O O . LEU C 1 80 ? 62.927 -25.525 46.628 1.00 35.77 80 LEU C O 1
ATOM 4296 N N . ALA C 1 81 ? 62.080 -27.504 45.984 1.00 35.61 81 ALA C N 1
ATOM 4297 C CA . ALA C 1 81 ? 61.759 -27.049 44.630 1.00 35.09 81 ALA C CA 1
ATOM 4298 C C . ALA C 1 81 ? 60.682 -25.970 44.611 1.00 35.19 81 ALA C C 1
ATOM 4299 O O . ALA C 1 81 ? 60.786 -24.990 43.876 1.00 35.85 81 ALA C O 1
ATOM 4301 N N . ILE C 1 82 ? 59.637 -26.166 45.403 1.00 35.44 82 ILE C N 1
ATOM 4302 C CA . ILE C 1 82 ? 58.547 -25.207 45.463 1.00 35.51 82 ILE C CA 1
ATOM 4303 C C . ILE C 1 82 ? 59.061 -23.910 46.060 1.00 35.10 82 ILE C C 1
ATOM 4304 O O . ILE C 1 82 ? 58.728 -22.826 45.585 1.00 36.41 82 ILE C O 1
ATOM 4309 N N . ALA C 1 83 ? 59.886 -24.030 47.094 1.00 36.10 83 ALA C N 1
ATOM 4310 C CA . ALA C 1 83 ? 60.452 -22.860 47.758 1.00 36.62 83 ALA C CA 1
ATOM 4311 C C . ALA C 1 83 ? 61.240 -21.978 46.795 1.00 36.16 83 ALA C C 1
ATOM 4312 O O . ALA C 1 83 ? 61.047 -20.762 46.758 1.00 37.62 83 ALA C O 1
ATOM 4314 N N . VAL C 1 84 ? 62.113 -22.596 46.006 1.00 37.00 84 VAL C N 1
ATOM 4315 C CA . VAL C 1 84 ? 62.939 -21.866 45.050 1.00 36.50 84 VAL C CA 1
ATOM 4316 C C . VAL C 1 84 ? 62.102 -21.125 44.016 1.00 36.89 84 VAL C C 1
ATOM 4317 O O . VAL C 1 84 ? 62.414 -19.991 43.645 1.00 37.04 84 VAL C O 1
ATOM 4321 N N . GLU C 1 85 ? 61.030 -21.756 43.553 1.00 36.96 85 GLU C N 1
ATOM 4322 C CA . GLU C 1 85 ? 60.178 -21.117 42.559 1.00 36.83 85 GLU C CA 1
ATOM 4323 C C . GLU C 1 85 ? 59.333 -20.010 43.187 1.00 36.13 85 GLU C C 1
ATOM 4324 O O . GLU C 1 85 ? 59.059 -18.994 42.551 1.00 35.96 85 GLU C O 1
ATOM 4330 N N . THR C 1 86 ? 58.929 -20.211 44.437 1.00 34.36 86 THR C N 1
ATOM 4331 C CA . THR C 1 86 ? 58.113 -19.229 45.144 1.00 34.68 86 THR C CA 1
ATOM 4332 C C . THR C 1 86 ? 58.931 -18.044 45.646 1.00 34.71 86 THR C C 1
ATOM 4333 O O . THR C 1 86 ? 58.427 -16.924 45.759 1.00 34.77 86 THR C O 1
ATOM 4337 N N . LYS C 1 87 ? 60.193 -18.301 45.962 1.00 34.89 87 LYS C N 1
ATOM 4338 C CA . LYS C 1 87 ? 61.074 -17.258 46.454 1.00 35.02 87 LYS C CA 1
ATOM 4339 C C . LYS C 1 87 ? 60.465 -16.410 47.579 1.00 35.43 87 LYS C C 1
ATOM 4340 O O . LYS C 1 87 ? 60.275 -15.196 47.428 1.00 35.46 87 LYS C O 1
ATOM 4346 N N . PRO C 1 88 ? 60.111 -17.043 48.712 1.00 33.40 88 PRO C N 1
ATOM 4347 C CA . PRO C 1 88 ? 59.542 -16.261 49.810 1.00 34.15 88 PRO C CA 1
ATOM 4348 C C . PRO C 1 88 ? 60.714 -15.565 50.483 1.00 35.03 88 PRO C C 1
ATOM 4349 O O . PRO C 1 88 ? 61.865 -15.983 50.317 1.00 34.30 88 PRO C O 1
ATOM 4353 N N . HIS C 1 89 ? 60.431 -14.511 51.237 1.00 35.07 89 HIS C N 1
ATOM 4354 C CA . HIS C 1 89 ? 61.490 -13.788 51.917 1.00 36.35 89 HIS C CA 1
ATOM 4355 C C . HIS C 1 89 ? 62.183 -14.700 52.925 1.00 36.92 89 HIS C C 1
ATOM 4356 O O . HIS C 1 89 ? 63.414 -14.738 53.011 1.00 35.93 89 HIS C O 1
ATOM 4363 N N . PHE C 1 90 ? 61.372 -15.425 53.689 1.00 35.99 90 PHE C N 1
ATOM 4364 C CA . PHE C 1 90 ? 61.862 -16.338 54.709 1.00 36.55 90 PHE C CA 1
ATOM 4365 C C . PHE C 1 90 ? 61.424 -17.773 54.455 1.00 37.28 90 PHE C C 1
ATOM 4366 O O . PHE C 1 90 ? 60.390 -18.031 53.834 1.00 36.23 90 PHE C O 1
ATOM 4374 N N . CYS C 1 91 ? 62.223 -18.700 54.967 1.00 38.70 91 CYS C N 1
ATOM 4375 C CA . CYS C 1 91 ? 61.954 -20.124 54.836 1.00 40.65 91 CYS C CA 1
ATOM 4376 C C . CYS C 1 91 ? 62.360 -20.786 56.151 1.00 39.93 91 CYS C C 1
ATOM 4377 O O . CYS C 1 91 ? 63.514 -20.689 56.564 1.00 40.30 91 CYS C O 1
ATOM 4380 N N . CYS C 1 92 ? 61.416 -21.449 56.812 1.00 38.56 92 CYS C N 1
ATOM 4381 C CA . CYS C 1 92 ? 61.708 -22.120 58.076 1.00 36.58 92 CYS C CA 1
ATOM 4382 C C . CYS C 1 92 ? 61.586 -23.626 57.874 1.00 35.48 92 CYS C C 1
ATOM 4383 O O . CYS C 1 92 ? 60.496 -24.146 57.637 1.00 34.59 92 CYS C O 1
ATOM 4386 N N . LEU C 1 93 ? 62.715 -24.323 57.949 1.00 35.56 93 LEU C N 1
ATOM 4387 C CA . LEU C 1 93 ? 62.723 -25.765 57.773 1.00 34.39 93 LEU C CA 1
ATOM 4388 C C . LEU C 1 93 ? 62.358 -26.434 59.099 1.00 34.28 93 LEU C C 1
ATOM 4389 O O . LEU C 1 93 ? 62.947 -26.138 60.137 1.00 36.61 93 LEU C O 1
ATOM 4394 N N . VAL C 1 94 ? 61.377 -27.328 59.060 1.00 35.11 94 VAL C N 1
ATOM 4395 C CA . VAL C 1 94 ? 60.929 -28.023 60.262 1.00 35.36 94 VAL C CA 1
ATOM 4396 C C . VAL C 1 94 ? 60.780 -29.517 59.976 1.00 35.53 94 VAL C C 1
ATOM 4397 O O . VAL C 1 94 ? 60.743 -29.932 58.814 1.00 36.59 94 VAL C O 1
ATOM 4401 N N . PRO C 1 95 ? 60.709 -30.346 61.034 1.00 37.53 95 PRO C N 1
ATOM 4402 C CA . PRO C 1 95 ? 60.552 -31.793 60.864 1.00 38.33 95 PRO C CA 1
ATOM 4403 C C . PRO C 1 95 ? 59.087 -32.013 60.518 1.00 39.78 95 PRO C C 1
ATOM 4404 O O . PRO C 1 95 ? 58.247 -31.203 60.894 1.00 39.42 95 PRO C O 1
ATOM 4408 N N . GLU C 1 96 ? 58.769 -33.091 59.809 1.00 40.47 96 GLU C N 1
ATOM 4409 C CA . GLU C 1 96 ? 57.380 -33.316 59.436 1.00 41.64 96 GLU C CA 1
ATOM 4410 C C . GLU C 1 96 ? 57.050 -34.791 59.268 1.00 42.13 96 GLU C C 1
ATOM 4411 O O . GLU C 1 96 ? 57.875 -35.577 58.802 1.00 42.17 96 GLU C O 1
ATOM 4417 N N . LYS C 1 97 ? 55.832 -35.150 59.658 1.00 41.56 97 LYS C N 1
ATOM 4418 C CA . LYS C 1 97 ? 55.332 -36.515 59.563 1.00 41.29 97 LYS C CA 1
ATOM 4419 C C . LYS C 1 97 ? 53.852 -36.452 59.212 1.00 40.76 97 LYS C C 1
ATOM 4420 O O . LYS C 1 97 ? 53.146 -35.539 59.639 1.00 41.66 97 LYS C O 1
ATOM 4426 N N . ARG C 1 98 ? 53.385 -37.427 58.438 1.00 41.76 98 ARG C N 1
ATOM 4427 C CA . ARG C 1 98 ? 51.986 -37.465 58.016 1.00 40.43 98 ARG C CA 1
ATOM 4428 C C . ARG C 1 98 ? 50.975 -37.667 59.141 1.00 36.69 98 ARG C C 1
ATOM 4429 O O . ARG C 1 98 ? 49.906 -37.053 59.131 1.00 37.33 98 ARG C O 1
ATOM 4437 N N . GLN C 1 99 ? 51.298 -38.519 60.110 1.00 36.76 99 GLN C N 1
ATOM 4438 C CA . GLN C 1 99 ? 50.373 -38.762 61.213 1.00 37.27 99 GLN C CA 1
ATOM 4439 C C . GLN C 1 99 ? 50.638 -37.914 62.456 1.00 36.96 99 GLN C C 1
ATOM 4440 O O . GLN C 1 99 ? 50.201 -38.262 63.552 1.00 37.94 99 GLN C O 1
ATOM 4446 N N . GLU C 1 100 ? 51.338 -36.798 62.295 1.00 36.14 100 GLU C N 1
ATOM 4447 C CA . GLU C 1 100 ? 51.619 -35.940 63.439 1.00 37.14 100 GLU C CA 1
ATOM 4448 C C . GLU C 1 100 ? 50.519 -34.891 63.606 1.00 40.81 100 GLU C C 1
ATOM 4449 O O . GLU C 1 100 ? 49.985 -34.376 62.622 1.00 40.05 100 GLU C O 1
ATOM 4455 N N . VAL C 1 101 ? 50.188 -34.585 64.858 1.00 40.64 101 VAL C N 1
ATOM 4456 C CA . VAL C 1 101 ? 49.168 -33.586 65.177 1.00 41.20 101 VAL C CA 1
ATOM 4457 C C . VAL C 1 101 ? 49.678 -32.203 64.776 1.00 40.26 101 VAL C C 1
ATOM 4458 O O . VAL C 1 101 ? 48.929 -31.370 64.263 1.00 40.49 101 VAL C O 1
ATOM 4462 N N . THR C 1 102 ? 50.961 -31.964 65.023 1.00 39.47 102 THR C N 1
ATOM 4463 C CA . THR C 1 102 ? 51.588 -30.695 64.676 1.00 38.93 102 THR C CA 1
ATOM 4464 C C . THR C 1 102 ? 53.107 -30.892 64.684 1.00 40.52 102 THR C C 1
ATOM 4465 O O . THR C 1 102 ? 53.596 -32.009 64.882 1.00 40.03 102 THR C O 1
ATOM 4469 N N . THR C 1 103 ? 53.853 -29.816 64.461 1.00 40.16 103 THR C N 1
ATOM 4470 C CA . THR C 1 103 ? 55.306 -29.904 64.457 1.00 41.25 103 THR C CA 1
ATOM 4471 C C . THR C 1 103 ? 55.767 -30.357 65.832 1.00 40.68 103 THR C C 1
ATOM 4472 O O . THR C 1 103 ? 55.576 -29.652 66.821 1.00 38.36 103 THR C O 1
ATOM 4476 N N . GLU C 1 104 ? 56.358 -31.546 65.893 1.00 38.06 104 GLU C N 1
ATOM 4477 C CA . GLU C 1 104 ? 56.839 -32.109 67.153 1.00 38.89 104 GLU C CA 1
ATOM 4478 C C . GLU C 1 104 ? 58.134 -31.427 67.609 1.00 38.89 104 GLU C C 1
ATOM 4479 O O . GLU C 1 104 ? 58.249 -30.203 67.554 1.00 40.62 104 GLU C O 1
ATOM 4485 N N . GLY C 1 105 ? 59.104 -32.220 68.053 1.00 38.12 105 GLY C N 1
ATOM 4486 C CA . GLY C 1 105 ? 60.364 -31.661 68.510 1.00 36.94 105 GLY C CA 1
ATOM 4487 C C . GLY C 1 105 ? 61.023 -30.786 67.464 1.00 36.11 105 GLY C C 1
ATOM 4488 O O . GLY C 1 105 ? 60.418 -30.454 66.444 1.00 36.15 105 GLY C O 1
ATOM 4489 N N . GLY C 1 106 ? 62.272 -30.410 67.713 1.00 37.03 106 GLY C N 1
ATOM 4490 C CA . GLY C 1 106 ? 62.980 -29.576 66.765 1.00 38.62 106 GLY C CA 1
ATOM 4491 C C . GLY C 1 106 ? 63.519 -30.386 65.607 1.00 38.56 106 GLY C C 1
ATOM 4492 O O . GLY C 1 106 ? 63.355 -31.606 65.547 1.00 39.71 106 GLY C O 1
ATOM 4493 N N . LEU C 1 107 ? 64.165 -29.694 64.678 1.00 38.47 107 LEU C N 1
ATOM 4494 C CA . LEU C 1 107 ? 64.752 -30.328 63.502 1.00 38.04 107 LEU C CA 1
ATOM 4495 C C . LEU C 1 107 ? 66.162 -30.804 63.857 1.00 43.31 107 LEU C C 1
ATOM 4496 O O . LEU C 1 107 ? 66.948 -30.064 64.454 1.00 42.46 107 LEU C O 1
ATOM 4501 N N . ASP C 1 108 ? 66.475 -32.045 63.500 1.00 43.81 108 ASP C N 1
ATOM 4502 C CA . ASP C 1 108 ? 67.790 -32.611 63.784 1.00 43.84 108 ASP C CA 1
ATOM 4503 C C . ASP C 1 108 ? 68.806 -32.109 62.764 1.00 43.33 108 ASP C C 1
ATOM 4504 O O . ASP C 1 108 ? 68.834 -32.563 61.620 1.00 45.54 108 ASP C O 1
ATOM 4509 N N . VAL C 1 109 ? 69.632 -31.160 63.184 1.00 43.00 109 VAL C N 1
ATOM 4510 C CA . VAL C 1 109 ? 70.650 -30.597 62.312 1.00 42.79 109 VAL C CA 1
ATOM 4511 C C . VAL C 1 109 ? 71.976 -31.337 62.513 1.00 44.55 109 VAL C C 1
ATOM 4512 O O . VAL C 1 109 ? 72.772 -31.453 61.584 1.00 44.49 109 VAL C O 1
ATOM 4516 N N . ALA C 1 110 ? 72.209 -31.848 63.719 1.00 43.55 110 ALA C N 1
ATOM 4517 C CA . ALA C 1 110 ? 73.452 -32.571 63.992 1.00 43.08 110 ALA C CA 1
ATOM 4518 C C . ALA C 1 110 ? 73.588 -33.807 63.108 1.00 43.80 110 ALA C C 1
ATOM 4519 O O . ALA C 1 110 ? 74.369 -33.820 62.156 1.00 44.37 110 ALA C O 1
ATOM 4521 N N . GLY C 1 111 ? 72.825 -34.846 63.431 1.00 42.97 111 GLY C N 1
ATOM 4522 C CA . GLY C 1 111 ? 72.881 -36.079 62.665 1.00 42.60 111 GLY C CA 1
ATOM 4523 C C . GLY C 1 111 ? 72.266 -35.964 61.284 1.00 42.57 111 GLY C C 1
ATOM 4524 O O . GLY C 1 111 ? 71.640 -36.903 60.787 1.00 42.09 111 GLY C O 1
ATOM 4525 N N . GLN C 1 112 ? 72.456 -34.815 60.648 1.00 41.88 112 GLN C N 1
ATOM 4526 C CA . GLN C 1 112 ? 71.890 -34.598 59.327 1.00 41.78 112 GLN C CA 1
ATOM 4527 C C . GLN C 1 112 ? 72.475 -33.318 58.763 1.00 43.84 112 GLN C C 1
ATOM 4528 O O . GLN C 1 112 ? 71.777 -32.520 58.139 1.00 43.25 112 GLN C O 1
ATOM 4534 N N . ARG C 1 113 ? 73.771 -33.137 58.989 1.00 42.81 113 ARG C N 1
ATOM 4535 C CA . ARG C 1 113 ? 74.483 -31.952 58.532 1.00 42.40 113 ARG C CA 1
ATOM 4536 C C . ARG C 1 113 ? 74.499 -31.724 57.023 1.00 45.97 113 ARG C C 1
ATOM 4537 O O . ARG C 1 113 ? 74.026 -30.689 56.547 1.00 46.74 113 ARG C O 1
ATOM 4545 N N . ASP C 1 114 ? 75.041 -32.675 56.267 1.00 45.23 114 ASP C N 1
ATOM 4546 C CA . ASP C 1 114 ? 75.105 -32.522 54.819 1.00 44.53 114 ASP C CA 1
ATOM 4547 C C . ASP C 1 114 ? 73.741 -32.228 54.208 1.00 41.57 114 ASP C C 1
ATOM 4548 O O . ASP C 1 114 ? 73.636 -31.449 53.262 1.00 41.21 114 ASP C O 1
ATOM 4553 N N . LYS C 1 115 ? 72.692 -32.846 54.738 1.00 41.60 115 LYS C N 1
ATOM 4554 C CA . LYS C 1 115 ? 71.361 -32.600 54.198 1.00 42.70 115 LYS C CA 1
ATOM 4555 C C . LYS C 1 115 ? 70.965 -31.133 54.405 1.00 41.66 115 LYS C C 1
ATOM 4556 O O . LYS C 1 115 ? 70.487 -30.487 53.478 1.00 41.44 115 LYS C O 1
ATOM 4562 N N . MET C 1 116 ? 71.184 -30.607 55.607 1.00 42.38 116 MET C N 1
ATOM 4563 C CA . MET C 1 116 ? 70.840 -29.219 55.901 1.00 43.64 116 MET C CA 1
ATOM 4564 C C . MET C 1 116 ? 71.767 -28.216 55.216 1.00 43.82 116 MET C C 1
ATOM 4565 O O . MET C 1 116 ? 71.376 -27.081 54.935 1.00 43.78 116 MET C O 1
ATOM 4570 N N . ARG C 1 117 ? 73.001 -28.632 54.960 1.00 44.08 117 ARG C N 1
ATOM 4571 C CA . ARG C 1 117 ? 73.981 -27.768 54.312 1.00 43.52 117 ARG C CA 1
ATOM 4572 C C . ARG C 1 117 ? 73.550 -27.449 52.886 1.00 43.13 117 ARG C C 1
ATOM 4573 O O . ARG C 1 117 ? 73.564 -26.295 52.460 1.00 44.41 117 ARG C O 1
ATOM 4581 N N . ASP C 1 118 ? 73.165 -28.487 52.154 1.00 42.83 118 ASP C N 1
ATOM 4582 C CA . ASP C 1 118 ? 72.734 -28.339 50.770 1.00 42.04 118 ASP C CA 1
ATOM 4583 C C . ASP C 1 118 ? 71.417 -27.588 50.661 1.00 40.65 118 ASP C C 1
ATOM 4584 O O . ASP C 1 118 ? 71.190 -26.855 49.695 1.00 40.54 118 ASP C O 1
ATOM 4589 N N . ALA C 1 119 ? 70.549 -27.776 51.648 1.00 40.83 119 ALA C N 1
ATOM 4590 C CA . ALA C 1 119 ? 69.257 -27.103 51.658 1.00 41.30 119 ALA C CA 1
ATOM 4591 C C . ALA C 1 119 ? 69.450 -25.596 51.826 1.00 40.66 119 ALA C C 1
ATOM 4592 O O . ALA C 1 119 ? 68.928 -24.815 51.036 1.00 41.92 119 ALA C O 1
ATOM 4594 N N . CYS C 1 120 ? 70.198 -25.197 52.852 1.00 40.50 120 CYS C N 1
ATOM 4595 C CA . CYS C 1 120 ? 70.454 -23.782 53.112 1.00 41.11 120 CYS C CA 1
ATOM 4596 C C . CYS C 1 120 ? 71.096 -23.086 51.918 1.00 41.68 120 CYS C C 1
ATOM 4597 O O . CYS C 1 120 ? 70.772 -21.939 51.608 1.00 43.04 120 CYS C O 1
ATOM 4600 N N . LYS C 1 121 ? 72.007 -23.780 51.244 1.00 41.52 121 LYS C N 1
ATOM 4601 C CA . LYS C 1 121 ? 72.682 -23.202 50.090 1.00 42.07 121 LYS C CA 1
ATOM 4602 C C . LYS C 1 121 ? 71.715 -23.046 48.915 1.00 40.27 121 LYS C C 1
ATOM 4603 O O . LYS C 1 121 ? 71.707 -22.010 48.256 1.00 39.51 121 LYS C O 1
ATOM 4609 N N . ARG C 1 122 ? 70.901 -24.067 48.647 1.00 40.08 122 ARG C N 1
ATOM 4610 C CA . ARG C 1 122 ? 69.944 -23.992 47.538 1.00 40.94 122 ARG C CA 1
ATOM 4611 C C . ARG C 1 122 ? 68.971 -22.841 47.730 1.00 40.41 122 ARG C C 1
ATOM 4612 O O . ARG C 1 122 ? 68.727 -22.052 46.810 1.00 41.68 122 ARG C O 1
ATOM 4620 N N . LEU C 1 123 ? 68.404 -22.755 48.927 1.00 40.12 123 LEU C N 1
ATOM 4621 C CA . LEU C 1 123 ? 67.457 -21.692 49.231 1.00 39.64 123 LEU C CA 1
ATOM 4622 C C . LEU C 1 123 ? 68.174 -20.351 49.206 1.00 39.80 123 LEU C C 1
ATOM 4623 O O . LEU C 1 123 ? 67.632 -19.347 48.735 1.00 38.96 123 LEU C O 1
ATOM 4628 N N . ALA C 1 124 ? 69.405 -20.334 49.703 1.00 41.21 124 ALA C N 1
ATOM 4629 C CA . ALA C 1 124 ? 70.174 -19.095 49.716 1.00 42.03 124 ALA C CA 1
ATOM 4630 C C . ALA C 1 124 ? 70.410 -18.581 48.297 1.00 42.50 124 ALA C C 1
ATOM 4631 O O . ALA C 1 124 ? 70.327 -17.377 48.046 1.00 43.44 124 ALA C O 1
ATOM 4633 N N . ASP C 1 125 ? 70.691 -19.491 47.367 1.00 42.66 125 ASP C N 1
ATOM 4634 C CA . ASP C 1 125 ? 70.930 -19.099 45.980 1.00 42.14 125 ASP C CA 1
ATOM 4635 C C . ASP C 1 125 ? 69.702 -18.433 45.362 1.00 42.02 125 ASP C C 1
ATOM 4636 O O . ASP C 1 125 ? 69.822 -17.612 44.446 1.00 40.83 125 ASP C O 1
ATOM 4641 N N . ALA C 1 126 ? 68.522 -18.793 45.861 1.00 42.12 126 ALA C N 1
ATOM 4642 C CA . ALA C 1 126 ? 67.273 -18.220 45.364 1.00 41.41 126 ALA C CA 1
ATOM 4643 C C . ALA C 1 126 ? 66.990 -16.880 46.044 1.00 40.44 126 ALA C C 1
ATOM 4644 O O . ALA C 1 126 ? 66.059 -16.171 45.663 1.00 41.80 126 ALA C O 1
ATOM 4646 N N . GLY C 1 127 ? 67.800 -16.544 47.047 1.00 40.01 127 GLY C N 1
ATOM 4647 C CA . GLY C 1 127 ? 67.634 -15.286 47.756 1.00 39.84 127 GLY C CA 1
ATOM 4648 C C . GLY C 1 127 ? 66.729 -15.373 48.971 1.00 40.52 127 GLY C C 1
ATOM 4649 O O . GLY C 1 127 ? 66.170 -14.372 49.422 1.00 41.26 127 GLY C O 1
ATOM 4650 N N . ILE C 1 128 ? 66.595 -16.579 49.508 1.00 40.36 128 ILE C N 1
ATOM 4651 C CA . ILE C 1 128 ? 65.755 -16.817 50.670 1.00 38.42 128 ILE C CA 1
ATOM 4652 C C . ILE C 1 128 ? 66.572 -16.895 51.950 1.00 39.48 128 ILE C C 1
ATOM 4653 O O . ILE C 1 128 ? 67.637 -17.514 51.983 1.00 39.57 128 ILE C O 1
ATOM 4658 N N . GLN C 1 129 ? 66.074 -16.261 53.005 1.00 38.64 129 GLN C N 1
ATOM 4659 C CA . GLN C 1 129 ? 66.752 -16.297 54.294 1.00 38.14 129 GLN C CA 1
ATOM 4660 C C . GLN C 1 129 ? 66.195 -17.490 55.054 1.00 38.15 129 GLN C C 1
ATOM 4661 O O . GLN C 1 129 ? 65.019 -17.518 55.424 1.00 38.42 129 GLN C O 1
ATOM 4667 N N . VAL C 1 130 ? 67.052 -18.477 55.286 1.00 37.44 130 VAL C N 1
ATOM 4668 C CA . VAL C 1 130 ? 66.643 -19.706 55.956 1.00 36.45 130 VAL C CA 1
ATOM 4669 C C . VAL C 1 130 ? 66.734 -19.709 57.470 1.00 37.25 130 VAL C C 1
ATOM 4670 O O . VAL C 1 130 ? 67.726 -19.272 58.053 1.00 37.45 130 VAL C O 1
ATOM 4674 N N . SER C 1 131 ? 65.687 -20.228 58.100 1.00 35.76 131 SER C N 1
ATOM 4675 C CA . SER C 1 131 ? 65.644 -20.329 59.547 1.00 34.80 131 SER C CA 1
ATOM 4676 C C . SER C 1 131 ? 65.483 -21.796 59.887 1.00 35.88 131 SER C C 1
ATOM 4677 O O . SER C 1 131 ? 64.730 -22.507 59.224 1.00 37.05 131 SER C O 1
ATOM 4680 N N . LEU C 1 132 ? 66.211 -22.257 60.898 1.00 36.33 132 LEU C N 1
ATOM 4681 C CA . LEU C 1 132 ? 66.120 -23.649 61.305 1.00 37.67 132 LEU C CA 1
ATOM 4682 C C . LEU C 1 132 ? 65.354 -23.781 62.612 1.00 37.58 132 LEU C C 1
ATOM 4683 O O . LEU C 1 132 ? 65.723 -23.195 63.628 1.00 39.26 132 LEU C O 1
ATOM 4688 N N . PHE C 1 133 ? 64.275 -24.553 62.568 1.00 38.62 133 PHE C N 1
ATOM 4689 C CA . PHE C 1 133 ? 63.420 -24.778 63.727 1.00 38.72 133 PHE C CA 1
ATOM 4690 C C . PHE C 1 133 ? 63.986 -25.905 64.590 1.00 39.26 133 PHE C C 1
ATOM 4691 O O . PHE C 1 133 ? 63.790 -27.077 64.285 1.00 39.98 133 PHE C O 1
ATOM 4699 N N . ILE C 1 134 ? 64.686 -25.556 65.667 1.00 41.33 134 ILE C N 1
ATOM 4700 C CA . ILE C 1 134 ? 65.274 -26.574 66.536 1.00 42.57 134 ILE C CA 1
ATOM 4701 C C . ILE C 1 134 ? 64.965 -26.364 68.021 1.00 42.96 134 ILE C C 1
ATOM 4702 O O . ILE C 1 134 ? 64.476 -25.309 68.431 1.00 43.85 134 ILE C O 1
ATOM 4707 N N . ASP C 1 135 ? 65.252 -27.380 68.828 1.00 43.65 135 ASP C N 1
ATOM 4708 C CA . ASP C 1 135 ? 65.008 -27.293 70.261 1.00 43.68 135 ASP C CA 1
ATOM 4709 C C . ASP C 1 135 ? 66.051 -26.386 70.890 1.00 43.35 135 ASP C C 1
ATOM 4710 O O . ASP C 1 135 ? 67.024 -26.011 70.240 1.00 43.70 135 ASP C O 1
ATOM 4715 N N . ALA C 1 136 ? 65.850 -26.026 72.152 1.00 43.43 136 ALA C N 1
ATOM 4716 C CA . ALA C 1 136 ? 66.803 -25.162 72.837 1.00 44.21 136 ALA C CA 1
ATOM 4717 C C . ALA C 1 136 ? 67.977 -26.027 73.271 1.00 45.01 136 ALA C C 1
ATOM 4718 O O . ALA C 1 136 ? 68.292 -26.126 74.457 1.00 45.64 136 ALA C O 1
ATOM 4720 N N . ASP C 1 137 ? 68.625 -26.638 72.284 1.00 45.91 137 ASP C N 1
ATOM 4721 C CA . ASP C 1 137 ? 69.749 -27.539 72.509 1.00 47.80 137 ASP C CA 1
ATOM 4722 C C . ASP C 1 137 ? 71.074 -26.959 72.008 1.00 48.02 137 ASP C C 1
ATOM 4723 O O . ASP C 1 137 ? 71.222 -26.618 70.833 1.00 47.70 137 ASP C O 1
ATOM 4728 N N . GLU C 1 138 ? 72.036 -26.845 72.921 1.00 48.69 138 GLU C N 1
ATOM 4729 C CA . GLU C 1 138 ? 73.355 -26.301 72.599 1.00 48.40 138 GLU C CA 1
ATOM 4730 C C . GLU C 1 138 ? 74.006 -26.986 71.394 1.00 47.74 138 GLU C C 1
ATOM 4731 O O . GLU C 1 138 ? 74.697 -26.339 70.598 1.00 46.84 138 GLU C O 1
ATOM 4737 N N . GLU C 1 139 ? 73.777 -28.290 71.254 1.00 46.31 139 GLU C N 1
ATOM 4738 C CA . GLU C 1 139 ? 74.348 -29.036 70.139 1.00 46.49 139 GLU C CA 1
ATOM 4739 C C . GLU C 1 139 ? 73.636 -28.718 68.831 1.00 46.23 139 GLU C C 1
ATOM 4740 O O . GLU C 1 139 ? 74.257 -28.678 67.768 1.00 45.60 139 GLU C O 1
ATOM 4746 N N . GLN C 1 140 ? 72.327 -28.498 68.906 1.00 45.75 140 GLN C N 1
ATOM 4747 C CA . GLN C 1 140 ? 71.556 -28.178 67.712 1.00 44.42 140 GLN C CA 1
ATOM 4748 C C . GLN C 1 140 ? 71.895 -26.768 67.245 1.00 43.72 140 GLN C C 1
ATOM 4749 O O . GLN C 1 140 ? 71.910 -26.485 66.048 1.00 43.86 140 GLN C O 1
ATOM 4755 N N . ILE C 1 141 ? 72.171 -25.889 68.200 1.00 43.86 141 ILE C N 1
ATOM 4756 C CA . ILE C 1 141 ? 72.502 -24.503 67.889 1.00 43.33 141 ILE C CA 1
ATOM 4757 C C . ILE C 1 141 ? 73.824 -24.397 67.149 1.00 44.03 141 ILE C C 1
ATOM 4758 O O . ILE C 1 141 ? 73.956 -23.626 66.196 1.00 44.10 141 ILE C O 1
ATOM 4763 N N . LYS C 1 142 ? 74.807 -25.173 67.595 1.00 45.14 142 LYS C N 1
ATOM 4764 C CA . LYS C 1 142 ? 76.127 -25.159 66.973 1.00 44.92 142 LYS C CA 1
ATOM 4765 C C . LYS C 1 142 ? 76.033 -25.629 65.518 1.00 44.19 142 LYS C C 1
ATOM 4766 O O . LYS C 1 142 ? 76.681 -25.073 64.626 1.00 43.83 142 LYS C O 1
ATOM 4772 N N . ALA C 1 143 ? 75.220 -26.656 65.287 1.00 42.54 143 ALA C N 1
ATOM 4773 C CA . ALA C 1 143 ? 75.035 -27.200 63.950 1.00 42.47 143 ALA C CA 1
ATOM 4774 C C . ALA C 1 143 ? 74.421 -26.160 63.015 1.00 43.17 143 ALA C C 1
ATOM 4775 O O . ALA C 1 143 ? 74.945 -25.895 61.929 1.00 42.90 143 ALA C O 1
ATOM 4777 N N . ALA C 1 144 ? 73.310 -25.568 63.446 1.00 42.42 144 ALA C N 1
ATOM 4778 C CA . ALA C 1 144 ? 72.628 -24.558 62.646 1.00 41.70 144 ALA C CA 1
ATOM 4779 C C . ALA C 1 144 ? 73.616 -23.515 62.147 1.00 41.43 144 ALA C C 1
ATOM 4780 O O . ALA C 1 144 ? 73.635 -23.184 60.958 1.00 42.62 144 ALA C O 1
ATOM 4782 N N . ALA C 1 145 ? 74.444 -23.002 63.050 1.00 40.93 145 ALA C N 1
ATOM 4783 C CA . ALA C 1 145 ? 75.425 -21.996 62.668 1.00 41.18 145 ALA C CA 1
ATOM 4784 C C . ALA C 1 145 ? 76.473 -22.556 61.714 1.00 42.71 145 ALA C C 1
ATOM 4785 O O . ALA C 1 145 ? 77.015 -21.828 60.883 1.00 44.19 145 ALA C O 1
ATOM 4787 N N . GLU C 1 146 ? 76.749 -23.851 61.815 1.00 43.57 146 GLU C N 1
ATOM 4788 C CA . GLU C 1 146 ? 77.755 -24.467 60.953 1.00 45.48 146 GLU C CA 1
ATOM 4789 C C . GLU C 1 146 ? 77.269 -24.846 59.561 1.00 45.56 146 GLU C C 1
ATOM 4790 O O . GLU C 1 146 ? 78.058 -24.864 58.614 1.00 45.22 146 GLU C O 1
ATOM 4796 N N . VAL C 1 147 ? 75.978 -25.147 59.432 1.00 44.92 147 VAL C N 1
ATOM 4797 C CA . VAL C 1 147 ? 75.425 -25.509 58.133 1.00 44.13 147 VAL C CA 1
ATOM 4798 C C . VAL C 1 147 ? 75.248 -24.279 57.257 1.00 44.02 147 VAL C C 1
ATOM 4799 O O . VAL C 1 147 ? 75.042 -24.396 56.051 1.00 45.46 147 VAL C O 1
ATOM 4803 N N . GLY C 1 148 ? 75.329 -23.101 57.868 1.00 44.18 148 GLY C N 1
ATOM 4804 C CA . GLY C 1 148 ? 75.200 -21.867 57.111 1.00 43.50 148 GLY C CA 1
ATOM 4805 C C . GLY C 1 148 ? 73.878 -21.135 57.234 1.00 44.05 148 GLY C C 1
ATOM 4806 O O . GLY C 1 148 ? 73.650 -20.157 56.521 1.00 45.47 148 GLY C O 1
ATOM 4807 N N . ALA C 1 149 ? 73.008 -21.597 58.129 1.00 43.27 149 ALA C N 1
ATOM 4808 C CA . ALA C 1 149 ? 71.705 -20.958 58.326 1.00 41.95 149 ALA C CA 1
ATOM 4809 C C . ALA C 1 149 ? 71.866 -19.705 59.173 1.00 40.42 149 ALA C C 1
ATOM 4810 O O . ALA C 1 149 ? 72.488 -19.737 60.225 1.00 42.38 149 ALA C O 1
ATOM 4812 N N . PRO C 1 150 ? 71.308 -18.576 58.718 1.00 39.45 150 PRO C N 1
ATOM 4813 C CA . PRO C 1 150 ? 71.408 -17.312 59.456 1.00 39.49 150 PRO C CA 1
ATOM 4814 C C . PRO C 1 150 ? 70.449 -17.209 60.635 1.00 39.74 150 PRO C C 1
ATOM 4815 O O . PRO C 1 150 ? 70.741 -16.541 61.629 1.00 40.44 150 PRO C O 1
ATOM 4819 N N . PHE C 1 151 ? 69.303 -17.872 60.515 1.00 38.99 151 PHE C N 1
ATOM 4820 C CA . PHE C 1 151 ? 68.288 -17.860 61.561 1.00 38.14 151 PHE C CA 1
ATOM 4821 C C . PHE C 1 151 ? 68.044 -19.251 62.134 1.00 37.99 151 PHE C C 1
ATOM 4822 O O . PHE C 1 151 ? 68.406 -20.265 61.535 1.00 38.46 151 PHE C O 1
ATOM 4830 N N . ILE C 1 152 ? 67.416 -19.269 63.304 1.00 38.16 152 ILE C N 1
ATOM 4831 C CA . ILE C 1 152 ? 67.015 -20.492 63.983 1.00 37.77 152 ILE C CA 1
ATOM 4832 C C . ILE C 1 152 ? 65.779 -20.096 64.779 1.00 38.25 152 ILE C C 1
ATOM 4833 O O . ILE C 1 152 ? 65.715 -18.997 65.336 1.00 38.45 152 ILE C O 1
ATOM 4838 N N . GLU C 1 153 ? 64.786 -20.973 64.805 1.00 37.34 153 GLU C N 1
ATOM 4839 C CA . GLU C 1 153 ? 63.581 -20.715 65.576 1.00 36.70 153 GLU C CA 1
ATOM 4840 C C . GLU C 1 153 ? 63.570 -21.746 66.694 1.00 36.70 153 GLU C C 1
ATOM 4841 O O . GLU C 1 153 ? 63.592 -22.953 66.435 1.00 37.38 153 GLU C O 1
ATOM 4847 N N . ILE C 1 154 ? 63.554 -21.268 67.937 1.00 36.76 154 ILE C N 1
ATOM 4848 C CA . ILE C 1 154 ? 63.565 -22.152 69.101 1.00 36.63 154 ILE C CA 1
ATOM 4849 C C . ILE C 1 154 ? 62.173 -22.672 69.441 1.00 37.95 154 ILE C C 1
ATOM 4850 O O . ILE C 1 154 ? 61.253 -21.897 69.691 1.00 38.01 154 ILE C O 1
ATOM 4855 N N . HIS C 1 155 ? 62.028 -23.990 69.439 1.00 37.80 155 HIS C N 1
ATOM 4856 C CA . HIS C 1 155 ? 60.753 -24.615 69.744 1.00 37.88 155 HIS C CA 1
ATOM 4857 C C . HIS C 1 155 ? 60.322 -24.277 71.172 1.00 38.72 155 HIS C C 1
ATOM 4858 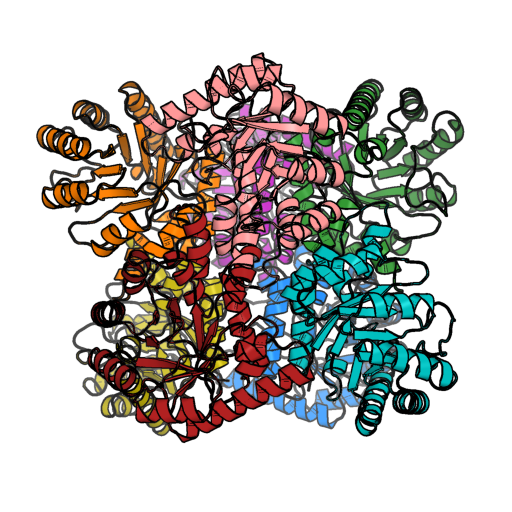O O . HIS C 1 155 ? 61.030 -24.578 72.135 1.00 38.98 155 HIS C O 1
ATOM 4865 N N . THR C 1 156 ? 59.165 -23.635 71.306 1.00 36.67 156 THR C N 1
ATOM 4866 C CA . THR C 1 156 ? 58.652 -23.254 72.623 1.00 34.59 156 THR C CA 1
ATOM 4867 C C . THR C 1 156 ? 57.496 -24.137 73.076 1.00 35.01 156 THR C C 1
ATOM 4868 O O . THR C 1 156 ? 56.830 -23.851 74.072 1.00 32.59 156 THR C O 1
ATOM 4872 N N . GLY C 1 157 ? 57.276 -25.218 72.340 1.00 35.00 157 GLY C N 1
ATOM 4873 C CA . GLY C 1 157 ? 56.208 -26.141 72.670 1.00 36.43 157 GLY C CA 1
ATOM 4874 C C . GLY C 1 157 ? 56.322 -26.741 74.060 1.00 37.37 157 GLY C C 1
ATOM 4875 O O . GLY C 1 157 ? 55.314 -26.904 74.741 1.00 37.48 157 GLY C O 1
ATOM 4876 N N . CYS C 1 158 ? 57.534 -27.076 74.494 1.00 37.81 158 CYS C N 1
ATOM 4877 C CA . CYS C 1 158 ? 57.704 -27.653 75.825 1.00 39.24 158 CYS C CA 1
ATOM 4878 C C . CYS C 1 158 ? 57.368 -26.608 76.874 1.00 37.85 158 CYS C C 1
ATOM 4879 O O . CYS C 1 158 ? 56.683 -26.902 77.853 1.00 38.94 158 CYS C O 1
ATOM 4882 N N . TYR C 1 159 ? 57.867 -25.392 76.664 1.00 37.62 159 TYR C N 1
ATOM 4883 C CA . TYR C 1 159 ? 57.615 -24.270 77.568 1.00 36.20 159 TYR C CA 1
ATOM 4884 C C . TYR C 1 159 ? 56.112 -24.078 77.757 1.00 35.81 159 TYR C C 1
ATOM 4885 O O . TYR C 1 159 ? 55.626 -24.027 78.881 1.00 36.41 159 TYR C O 1
ATOM 4894 N N . ALA C 1 160 ? 55.386 -23.994 76.650 1.00 35.02 160 ALA C N 1
ATOM 4895 C CA . ALA C 1 160 ? 53.942 -23.800 76.680 1.00 36.16 160 ALA C CA 1
ATOM 4896 C C . ALA C 1 160 ? 53.187 -25.010 77.224 1.00 37.44 160 ALA C C 1
ATOM 4897 O O . ALA C 1 160 ? 52.071 -24.871 77.724 1.00 35.42 160 ALA C O 1
ATOM 4899 N N . ASP C 1 161 ? 53.797 -26.190 77.129 1.00 39.11 161 ASP C N 1
ATOM 4900 C CA . ASP C 1 161 ? 53.166 -27.422 77.602 1.00 41.82 161 ASP C CA 1
ATOM 4901 C C . ASP C 1 161 ? 53.437 -27.752 79.073 1.00 42.50 161 ASP C C 1
ATOM 4902 O O . ASP C 1 161 ? 52.855 -28.692 79.616 1.00 42.88 161 ASP C O 1
ATOM 4907 N N . ALA C 1 162 ? 54.316 -26.989 79.715 1.00 43.49 162 ALA C N 1
ATOM 4908 C CA . ALA C 1 162 ? 54.651 -27.223 81.120 1.00 44.72 162 ALA C CA 1
ATOM 4909 C C . ALA C 1 162 ? 53.388 -27.333 81.978 1.00 46.27 162 ALA C C 1
ATOM 4910 O O . ALA C 1 162 ? 52.456 -26.539 81.825 1.00 47.19 162 ALA C O 1
ATOM 4912 N N . LYS C 1 163 ? 53.372 -28.314 82.879 1.00 47.27 163 LYS C N 1
ATOM 4913 C CA . LYS C 1 163 ? 52.229 -28.558 83.755 1.00 47.53 163 LYS C CA 1
ATOM 4914 C C . LYS C 1 163 ? 52.294 -27.730 85.033 1.00 47.80 163 LYS C C 1
ATOM 4915 O O . LYS C 1 163 ? 51.292 -27.151 85.469 1.00 49.54 163 LYS C O 1
ATOM 4921 N N . THR C 1 164 ? 53.480 -27.680 85.628 1.00 46.69 164 THR C N 1
ATOM 4922 C CA . THR C 1 164 ? 53.693 -26.933 86.857 1.00 45.31 164 THR C CA 1
ATOM 4923 C C . THR C 1 164 ? 54.464 -25.651 86.585 1.00 45.85 164 THR C C 1
ATOM 4924 O O . THR C 1 164 ? 55.124 -25.524 85.553 1.00 45.42 164 THR C O 1
ATOM 4928 N N . ASP C 1 165 ? 54.369 -24.702 87.512 1.00 45.77 165 ASP C N 1
ATOM 4929 C CA . ASP C 1 165 ? 55.068 -23.426 87.381 1.00 45.77 165 ASP C CA 1
ATOM 4930 C C . ASP C 1 165 ? 56.574 -23.620 87.419 1.00 44.53 165 ASP C C 1
ATOM 4931 O O . ASP C 1 165 ? 57.328 -22.870 86.797 1.00 45.06 165 ASP C O 1
ATOM 4936 N N . ALA C 1 166 ? 57.011 -24.630 88.159 1.00 45.12 166 ALA C N 1
ATOM 4937 C CA . ALA C 1 166 ? 58.435 -24.911 88.284 1.00 44.77 166 ALA C CA 1
ATOM 4938 C C . ALA C 1 166 ? 59.005 -25.479 86.988 1.00 44.70 166 ALA C C 1
ATOM 4939 O O . ALA C 1 166 ? 60.134 -25.162 86.607 1.00 43.89 166 ALA C O 1
ATOM 4941 N N . GLU C 1 167 ? 58.233 -26.326 86.318 1.00 44.03 167 GLU C N 1
ATOM 4942 C CA . GLU C 1 167 ? 58.698 -26.915 85.074 1.00 44.84 167 GLU C CA 1
ATOM 4943 C C . GLU C 1 167 ? 58.764 -25.854 83.995 1.00 45.02 167 GLU C C 1
ATOM 4944 O O . GLU C 1 167 ? 59.643 -25.874 83.133 1.00 44.35 167 GLU C O 1
ATOM 4950 N N . GLN C 1 168 ? 57.817 -24.929 84.043 1.00 44.34 168 GLN C N 1
ATOM 4951 C CA . GLN C 1 168 ? 57.770 -23.858 83.068 1.00 43.89 168 GLN C CA 1
ATOM 4952 C C . GLN C 1 168 ? 58.973 -22.937 83.235 1.00 42.40 168 GLN C C 1
ATOM 4953 O O . GLN C 1 168 ? 59.564 -22.503 82.253 1.00 41.57 168 GLN C O 1
ATOM 4959 N N . ALA C 1 169 ? 59.346 -22.657 84.482 1.00 42.43 169 ALA C N 1
ATOM 4960 C CA . ALA C 1 169 ? 60.491 -21.790 84.754 1.00 41.09 169 ALA C CA 1
ATOM 4961 C C . ALA C 1 169 ? 61.760 -22.422 84.203 1.00 41.65 169 ALA C C 1
ATOM 4962 O O . ALA C 1 169 ? 62.669 -21.729 83.738 1.00 41.29 169 ALA C O 1
ATOM 4964 N N . GLN C 1 170 ? 61.811 -23.749 84.263 1.00 42.40 170 GLN C N 1
ATOM 4965 C CA . GLN C 1 170 ? 62.957 -24.500 83.770 1.00 43.25 170 GLN C CA 1
ATOM 4966 C C . GLN C 1 170 ? 63.067 -24.377 82.251 1.00 42.63 170 GLN C C 1
ATOM 4967 O O . GLN C 1 170 ? 64.138 -24.083 81.719 1.00 42.00 170 GLN C O 1
ATOM 4973 N N . GLU C 1 171 ? 61.957 -24.599 81.557 1.00 42.36 171 GLU C N 1
ATOM 4974 C CA . GLU C 1 171 ? 61.952 -24.497 80.105 1.00 41.41 171 GLU C CA 1
ATOM 4975 C C . GLU C 1 171 ? 62.274 -23.079 79.676 1.00 41.05 171 GLU C C 1
ATOM 4976 O O . GLU C 1 171 ? 62.985 -22.866 78.694 1.00 41.22 171 GLU C O 1
ATOM 4982 N N . LEU C 1 172 ? 61.751 -22.111 80.423 1.00 40.19 172 LEU C N 1
ATOM 4983 C CA . LEU C 1 172 ? 61.975 -20.704 80.130 1.00 39.82 172 LEU C CA 1
ATOM 4984 C C . LEU C 1 172 ? 63.461 -20.359 80.251 1.00 40.26 172 LEU C C 1
ATOM 4985 O O . LEU C 1 172 ? 64.034 -19.718 79.366 1.00 40.38 172 LEU C O 1
ATOM 4990 N N . ALA C 1 173 ? 64.084 -20.786 81.344 1.00 40.17 173 ALA C N 1
ATOM 4991 C CA . ALA C 1 173 ? 65.507 -20.525 81.554 1.00 39.73 173 ALA C CA 1
ATOM 4992 C C . ALA C 1 173 ? 66.307 -21.212 80.453 1.00 39.89 173 ALA C C 1
ATOM 4993 O O . ALA C 1 173 ? 67.285 -20.664 79.942 1.00 39.75 173 ALA C O 1
ATOM 4995 N N . ARG C 1 174 ? 65.870 -22.414 80.083 1.00 40.53 174 ARG C N 1
ATOM 4996 C CA . ARG C 1 174 ? 66.520 -23.197 79.034 1.00 41.04 174 ARG C CA 1
ATOM 4997 C C . ARG C 1 174 ? 66.504 -22.460 77.699 1.00 41.71 174 ARG C C 1
ATOM 4998 O O . ARG C 1 174 ? 67.519 -22.392 76.997 1.00 42.06 174 ARG C O 1
ATOM 5006 N N . ILE C 1 175 ? 65.336 -21.926 77.351 1.00 40.67 175 ILE C N 1
ATOM 5007 C CA . ILE C 1 175 ? 65.164 -21.180 76.110 1.00 39.22 175 ILE C CA 1
ATOM 5008 C C . ILE C 1 175 ? 66.041 -19.927 76.123 1.00 39.79 175 ILE C C 1
ATOM 5009 O O . ILE C 1 175 ? 66.823 -19.710 75.206 1.00 38.84 175 ILE C O 1
ATOM 5014 N N . ALA C 1 176 ? 65.914 -19.120 77.175 1.00 40.43 176 ALA C N 1
ATOM 5015 C CA . ALA C 1 176 ? 66.686 -17.885 77.305 1.00 41.52 176 ALA C CA 1
ATOM 5016 C C . ALA C 1 176 ? 68.181 -18.123 77.121 1.00 41.80 176 ALA C C 1
ATOM 5017 O O . ALA C 1 176 ? 68.839 -17.446 76.323 1.00 42.62 176 ALA C O 1
ATOM 5019 N N . LYS C 1 177 ? 68.718 -19.081 77.866 1.00 42.49 177 LYS C N 1
ATOM 5020 C CA . LYS C 1 177 ? 70.135 -19.392 77.763 1.00 42.98 177 LYS C CA 1
ATOM 5021 C C . LYS C 1 177 ? 70.449 -19.797 76.330 1.00 42.85 177 LYS C C 1
ATOM 5022 O O . LYS C 1 177 ? 71.353 -19.248 75.703 1.00 41.59 177 LYS C O 1
ATOM 5028 N N . ALA C 1 178 ? 69.684 -20.749 75.808 1.00 42.44 178 ALA C N 1
ATOM 5029 C CA . ALA C 1 178 ? 69.886 -21.215 74.445 1.00 42.42 178 ALA C CA 1
ATOM 5030 C C . ALA C 1 178 ? 69.874 -20.043 73.471 1.00 42.69 178 ALA C C 1
ATOM 5031 O O . ALA C 1 178 ? 70.658 -20.013 72.521 1.00 43.42 178 ALA C O 1
ATOM 5033 N N . ALA C 1 179 ? 68.998 -19.070 73.707 1.00 42.91 179 ALA C N 1
ATOM 5034 C CA . ALA C 1 179 ? 68.907 -17.910 72.823 1.00 42.65 179 ALA C CA 1
ATOM 5035 C C . ALA C 1 179 ? 70.152 -17.034 72.926 1.00 42.95 179 ALA C C 1
ATOM 5036 O O . ALA C 1 179 ? 70.603 -16.446 71.939 1.00 41.74 179 ALA C O 1
ATOM 5038 N N . THR C 1 180 ? 70.698 -16.940 74.132 1.00 42.66 180 THR C N 1
ATOM 5039 C CA . THR C 1 180 ? 71.887 -16.126 74.378 1.00 43.03 180 THR C CA 1
ATOM 5040 C C . THR C 1 180 ? 73.107 -16.699 73.662 1.00 42.69 180 THR C C 1
ATOM 5041 O O . THR C 1 180 ? 73.882 -15.966 73.044 1.00 44.00 180 THR C O 1
ATOM 5045 N N . PHE C 1 181 ? 73.272 -18.013 73.753 1.00 43.65 181 PHE C N 1
ATOM 5046 C CA . PHE C 1 181 ? 74.388 -18.691 73.107 1.00 43.31 181 PHE C CA 1
ATOM 5047 C C . PHE C 1 181 ? 74.291 -18.593 71.583 1.00 43.25 181 PHE C C 1
ATOM 5048 O O . PHE C 1 181 ? 75.293 -18.387 70.894 1.00 43.65 181 PHE C O 1
ATOM 5056 N N . ALA C 1 182 ? 73.081 -18.741 71.057 1.00 42.06 182 ALA C N 1
ATOM 5057 C CA . ALA C 1 182 ? 72.862 -18.671 69.618 1.00 41.33 182 ALA C CA 1
ATOM 5058 C C . ALA C 1 182 ? 73.392 -17.358 69.069 1.00 40.54 182 ALA C C 1
ATOM 5059 O O . ALA C 1 182 ? 74.022 -17.319 68.015 1.00 39.76 182 ALA C O 1
ATOM 5061 N N . ALA C 1 183 ? 73.117 -16.283 69.799 1.00 42.35 183 ALA C N 1
ATOM 5062 C CA . ALA C 1 183 ? 73.541 -14.948 69.407 1.00 43.58 183 ALA C CA 1
ATOM 5063 C C . ALA C 1 183 ? 75.058 -14.819 69.363 1.00 45.01 183 ALA C C 1
ATOM 5064 O O . ALA C 1 183 ? 75.600 -14.105 68.515 1.00 45.87 183 ALA C O 1
ATOM 5066 N N . SER C 1 184 ? 75.748 -15.496 70.275 1.00 45.62 184 SER C N 1
ATOM 5067 C CA . SER C 1 184 ? 77.207 -15.419 70.296 1.00 46.85 184 SER C CA 1
ATOM 5068 C C . SER C 1 184 ? 77.770 -16.072 69.037 1.00 47.28 184 SER C C 1
ATOM 5069 O O . SER C 1 184 ? 78.866 -15.734 68.583 1.00 48.68 184 SER C O 1
ATOM 5072 N N . LEU C 1 185 ? 77.011 -17.005 68.472 1.00 46.54 185 LEU C N 1
ATOM 5073 C CA . LEU C 1 185 ? 77.427 -17.694 67.256 1.00 45.21 185 LEU C CA 1
ATOM 5074 C C . LEU C 1 185 ? 77.011 -16.914 66.016 1.00 44.53 185 LEU C C 1
ATOM 5075 O O . LEU C 1 185 ? 77.117 -17.413 64.895 1.00 45.38 185 LEU C O 1
ATOM 5080 N N . GLY C 1 186 ? 76.542 -15.686 66.222 1.00 44.74 186 GLY C N 1
ATOM 5081 C CA . GLY C 1 186 ? 76.123 -14.855 65.105 1.00 43.94 186 GLY C CA 1
ATOM 5082 C C . GLY C 1 186 ? 74.742 -15.187 64.563 1.00 43.78 186 GLY C C 1
ATOM 5083 O O . GLY C 1 186 ? 74.297 -14.592 63.580 1.00 43.32 186 GLY C O 1
ATOM 5084 N N . LEU C 1 187 ? 74.063 -16.138 65.199 1.00 43.24 187 LEU C N 1
ATOM 5085 C CA . LEU C 1 187 ? 72.722 -16.546 64.776 1.00 42.24 187 LEU C CA 1
ATOM 5086 C C . LEU C 1 187 ? 71.635 -15.575 65.232 1.00 42.11 187 LEU C C 1
ATOM 5087 O O . LEU C 1 187 ? 71.668 -15.070 66.359 1.00 41.91 187 LEU C O 1
ATOM 5092 N N . LYS C 1 188 ? 70.676 -15.313 64.348 1.00 41.97 188 LYS C N 1
ATOM 5093 C CA . LYS C 1 188 ? 69.538 -14.448 64.666 1.00 42.24 188 LYS C CA 1
ATOM 5094 C C . LYS C 1 188 ? 68.467 -15.402 65.199 1.00 42.13 188 LYS C C 1
ATOM 5095 O O . LYS C 1 188 ? 68.120 -16.377 64.538 1.00 41.90 188 LYS C O 1
ATOM 5101 N N . VAL C 1 189 ? 67.935 -15.118 66.382 1.00 40.86 189 VAL C N 1
ATOM 5102 C CA . VAL C 1 189 ? 66.974 -16.026 66.994 1.00 39.70 189 VAL C CA 1
ATOM 5103 C C . VAL C 1 189 ? 65.486 -15.663 67.024 1.00 39.64 189 VAL C C 1
ATOM 5104 O O . VAL C 1 189 ? 65.098 -14.561 67.421 1.00 39.50 189 VAL C O 1
ATOM 5108 N N . ASN C 1 190 ? 64.658 -16.612 66.591 1.00 38.12 190 ASN C N 1
ATOM 5109 C CA . ASN C 1 190 ? 63.207 -16.450 66.604 1.00 36.86 190 ASN C CA 1
ATOM 5110 C C . ASN C 1 190 ? 62.669 -17.555 67.498 1.00 37.03 190 ASN C C 1
ATOM 5111 O O . ASN C 1 190 ? 63.398 -18.473 67.881 1.00 36.56 190 ASN C O 1
ATOM 5116 N N . ALA C 1 191 ? 61.392 -17.459 67.842 1.00 35.79 191 ALA C N 1
ATOM 5117 C CA . ALA C 1 191 ? 60.754 -18.465 68.679 1.00 35.24 191 ALA C CA 1
ATOM 5118 C C . ALA C 1 191 ? 59.311 -18.622 68.240 1.00 36.18 191 ALA C C 1
ATOM 5119 O O . ALA C 1 191 ? 58.750 -17.736 67.598 1.00 33.94 191 ALA C O 1
ATOM 5121 N N . GLY C 1 192 ? 58.719 -19.754 68.589 1.00 36.33 192 GLY C N 1
ATOM 5122 C CA . GLY C 1 192 ? 57.348 -19.999 68.218 1.00 36.97 192 GLY C CA 1
ATOM 5123 C C . GLY C 1 192 ? 56.906 -21.407 68.558 1.00 38.02 192 GLY C C 1
ATOM 5124 O O . GLY C 1 192 ? 57.721 -22.289 68.875 1.00 38.44 192 GLY C O 1
ATOM 5125 N N . HIS C 1 193 ? 55.593 -21.592 68.475 1.00 37.55 193 HIS C N 1
ATOM 5126 C CA . HIS C 1 193 ? 54.886 -22.839 68.753 1.00 36.86 193 HIS C CA 1
ATOM 5127 C C . HIS C 1 193 ? 54.359 -22.931 70.184 1.00 35.73 193 HIS C C 1
ATOM 5128 O O . HIS C 1 193 ? 55.122 -22.994 71.158 1.00 34.47 193 HIS C O 1
ATOM 5135 N N . GLY C 1 194 ? 53.034 -22.931 70.292 1.00 33.69 194 GLY C N 1
ATOM 5136 C CA . GLY C 1 194 ? 52.386 -23.036 71.583 1.00 31.74 194 GLY C CA 1
ATOM 5137 C C . GLY C 1 194 ? 52.289 -21.732 72.349 1.00 32.16 194 GLY C C 1
ATOM 5138 O O . GLY C 1 194 ? 51.788 -21.724 73.470 1.00 33.10 194 GLY C O 1
ATOM 5139 N N . LEU C 1 195 ? 52.761 -20.628 71.773 1.00 30.87 195 LEU C N 1
ATOM 5140 C CA . LEU C 1 195 ? 52.674 -19.356 72.484 1.00 28.71 195 LEU C CA 1
ATOM 5141 C C . LEU C 1 195 ? 51.225 -18.875 72.488 1.00 27.44 195 LEU C C 1
ATOM 5142 O O . LEU C 1 195 ? 50.552 -18.865 71.455 1.00 27.92 195 LEU C O 1
ATOM 5147 N N . THR C 1 196 ? 50.757 -18.508 73.676 1.00 29.29 196 THR C N 1
ATOM 5148 C CA . THR C 1 196 ? 49.388 -18.052 73.891 1.00 28.08 196 THR C CA 1
ATOM 5149 C C . THR C 1 196 ? 49.362 -16.640 74.437 1.00 27.72 196 THR C C 1
ATOM 5150 O O . THR C 1 196 ? 50.406 -16.032 74.657 1.00 27.85 196 THR C O 1
ATOM 5154 N N . TYR C 1 197 ? 48.157 -16.123 74.665 1.00 25.89 197 TYR C N 1
ATOM 5155 C CA . TYR C 1 197 ? 48.014 -14.787 75.211 1.00 24.10 197 TYR C CA 1
ATOM 5156 C C . TYR C 1 197 ? 48.438 -14.755 76.675 1.00 25.40 197 TYR C C 1
ATOM 5157 O O . TYR C 1 197 ? 48.703 -13.686 77.221 1.00 25.40 197 TYR C O 1
ATOM 5166 N N . HIS C 1 198 ? 48.530 -15.916 77.317 1.00 26.12 198 HIS C N 1
ATOM 5167 C CA . HIS C 1 198 ? 48.928 -15.916 78.727 1.00 26.74 198 HIS C CA 1
ATOM 5168 C C . HIS C 1 198 ? 50.361 -16.375 79.030 1.00 26.63 198 HIS C C 1
ATOM 5169 O O . HIS C 1 198 ? 50.754 -16.442 80.195 1.00 27.05 198 HIS C O 1
ATOM 5176 N N . ASN C 1 199 ? 51.150 -16.683 78.004 1.00 27.36 199 ASN C N 1
ATOM 5177 C CA . ASN C 1 199 ? 52.531 -17.085 78.254 1.00 28.67 199 ASN C CA 1
ATOM 5178 C C . ASN C 1 199 ? 53.513 -16.480 77.266 1.00 29.26 199 ASN C C 1
ATOM 5179 O O . ASN C 1 199 ? 54.696 -16.817 77.272 1.00 29.08 199 ASN C O 1
ATOM 5184 N N . VAL C 1 200 ? 53.033 -15.569 76.429 1.00 28.29 200 VAL C N 1
ATOM 5185 C CA . VAL C 1 200 ? 53.905 -14.966 75.431 1.00 28.35 200 VAL C CA 1
ATOM 5186 C C . VAL C 1 200 ? 54.875 -13.923 75.991 1.00 29.40 200 VAL C C 1
ATOM 5187 O O . VAL C 1 200 ? 56.012 -13.822 75.529 1.00 29.77 200 VAL C O 1
ATOM 5191 N N . LYS C 1 201 ? 54.442 -13.166 76.996 1.00 28.92 201 LYS C N 1
ATOM 5192 C CA . LYS C 1 201 ? 55.288 -12.119 77.566 1.00 29.71 201 LYS C CA 1
ATOM 5193 C C . LYS C 1 201 ? 56.656 -12.549 78.086 1.00 31.79 201 LYS C C 1
ATOM 5194 O O . LYS C 1 201 ? 57.651 -11.862 77.847 1.00 30.87 201 LYS C O 1
ATOM 5200 N N . ALA C 1 202 ? 56.718 -13.677 78.787 1.00 32.21 202 ALA C N 1
ATOM 5201 C CA . ALA C 1 202 ? 57.992 -14.155 79.320 1.00 32.82 202 ALA C CA 1
ATOM 5202 C C . ALA C 1 202 ? 58.975 -14.463 78.186 1.00 33.51 202 ALA C C 1
ATOM 5203 O O . ALA C 1 202 ? 60.191 -14.323 78.348 1.00 31.31 202 ALA C O 1
ATOM 5205 N N . ILE C 1 203 ? 58.440 -14.896 77.046 1.00 32.33 203 ILE C N 1
ATOM 5206 C CA . ILE C 1 203 ? 59.260 -15.217 75.880 1.00 33.02 203 ILE C CA 1
ATOM 5207 C C . ILE C 1 203 ? 59.664 -13.944 75.137 1.00 31.93 203 ILE C C 1
ATOM 5208 O O . ILE C 1 203 ? 60.807 -13.805 74.695 1.00 31.52 203 ILE C O 1
ATOM 5213 N N . ALA C 1 204 ? 58.719 -13.016 75.001 1.00 31.41 204 ALA C N 1
ATOM 5214 C CA . ALA C 1 204 ? 58.970 -11.744 74.326 1.00 31.54 204 ALA C CA 1
ATOM 5215 C C . ALA C 1 204 ? 59.991 -10.924 75.108 1.00 32.78 204 ALA C C 1
ATOM 5216 O O . ALA C 1 2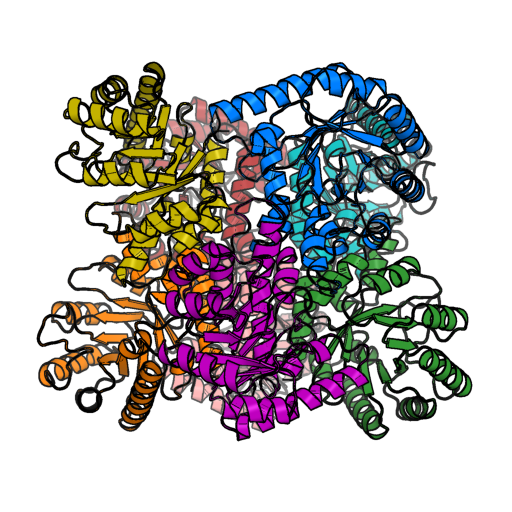04 ? 60.584 -9.979 74.584 1.00 33.51 204 ALA C O 1
ATOM 5218 N N . ALA C 1 205 ? 60.179 -11.288 76.372 1.00 34.17 205 ALA C N 1
ATOM 5219 C CA . ALA C 1 205 ? 61.117 -10.597 77.253 1.00 35.97 205 ALA C CA 1
ATOM 5220 C C . ALA C 1 205 ? 62.577 -10.918 76.927 1.00 35.50 205 ALA C C 1
ATOM 5221 O O . ALA C 1 205 ? 63.470 -10.119 77.219 1.00 37.61 205 ALA C O 1
ATOM 5223 N N . ILE C 1 206 ? 62.808 -12.084 76.327 1.00 36.24 206 ILE C N 1
ATOM 5224 C CA . ILE C 1 206 ? 64.151 -12.518 75.936 1.00 36.33 206 ILE C CA 1
ATOM 5225 C C . ILE C 1 206 ? 64.697 -11.499 74.939 1.00 36.77 206 ILE C C 1
ATOM 5226 O O . ILE C 1 206 ? 64.186 -11.376 73.831 1.00 35.38 206 ILE C O 1
ATOM 5231 N N . PRO C 1 207 ? 65.751 -10.756 75.326 1.00 37.42 207 PRO C N 1
ATOM 5232 C CA . PRO C 1 207 ? 66.385 -9.733 74.492 1.00 37.50 207 PRO C CA 1
ATOM 5233 C C . PRO C 1 207 ? 66.808 -10.198 73.112 1.00 37.70 207 PRO C C 1
ATOM 5234 O O . PRO C 1 207 ? 66.640 -9.476 72.128 1.00 38.85 207 PRO C O 1
ATOM 5238 N N . GLU C 1 208 ? 67.354 -11.403 73.034 1.00 38.05 208 GLU C N 1
ATOM 5239 C CA . GLU C 1 208 ? 67.827 -11.913 71.758 1.00 38.36 208 GLU C CA 1
ATOM 5240 C C . GLU C 1 208 ? 66.728 -12.177 70.742 1.00 37.93 208 GLU C C 1
ATOM 5241 O O . GLU C 1 208 ? 66.979 -12.109 69.541 1.00 38.77 208 GLU C O 1
ATOM 5247 N N . MET C 1 209 ? 65.515 -12.465 71.211 1.00 38.19 209 MET C N 1
ATOM 5248 C CA . MET C 1 209 ? 64.406 -12.755 70.301 1.00 36.46 209 MET C CA 1
ATOM 5249 C C . MET C 1 209 ? 64.155 -11.680 69.247 1.00 35.83 209 MET C C 1
ATOM 5250 O O . MET C 1 209 ? 64.031 -10.496 69.557 1.00 36.08 209 MET C O 1
ATOM 5255 N N . HIS C 1 210 ? 64.083 -12.109 67.992 1.00 35.45 210 HIS C N 1
ATOM 5256 C CA . HIS C 1 210 ? 63.856 -11.197 66.882 1.00 35.50 210 HIS C CA 1
ATOM 5257 C C . HIS C 1 210 ? 62.398 -11.159 66.415 1.00 34.35 210 HIS C C 1
ATOM 5258 O O . HIS C 1 210 ? 61.827 -10.083 66.223 1.00 33.78 210 HIS C O 1
ATOM 5265 N N . GLU C 1 211 ? 61.813 -12.333 66.211 1.00 32.99 211 GLU C N 1
ATOM 5266 C CA . GLU C 1 211 ? 60.424 -12.438 65.774 1.00 32.74 211 GLU C CA 1
ATOM 5267 C C . GLU C 1 211 ? 59.764 -13.666 66.388 1.00 32.48 211 GLU C C 1
ATOM 5268 O O . GLU C 1 211 ? 60.388 -14.720 66.511 1.00 30.54 211 GLU C O 1
ATOM 5274 N N . LEU C 1 212 ? 58.503 -13.525 66.784 1.00 29.78 212 LEU C N 1
ATOM 5275 C CA . LEU C 1 212 ? 57.767 -14.646 67.343 1.00 29.81 212 LEU C CA 1
ATOM 5276 C C . LEU C 1 212 ? 56.753 -15.052 66.281 1.00 30.17 212 LEU C C 1
ATOM 5277 O O . LEU C 1 212 ? 56.051 -14.202 65.731 1.00 30.37 212 LEU C O 1
ATOM 5282 N N . ASN C 1 213 ? 56.711 -16.343 65.961 1.00 30.49 213 ASN C N 1
ATOM 5283 C CA . ASN C 1 213 ? 55.766 -16.862 64.970 1.00 32.05 213 ASN C CA 1
ATOM 5284 C C . ASN C 1 213 ? 54.656 -17.552 65.736 1.00 31.20 213 ASN C C 1
ATOM 5285 O O . ASN C 1 213 ? 54.861 -18.617 66.309 1.00 32.54 213 ASN C O 1
ATOM 5290 N N . ILE C 1 214 ? 53.474 -16.939 65.730 1.00 30.21 214 ILE C N 1
ATOM 5291 C CA . ILE C 1 214 ? 52.326 -17.455 66.469 1.00 25.96 214 ILE C CA 1
ATOM 5292 C C . ILE C 1 214 ? 51.117 -17.699 65.572 1.00 24.60 214 ILE C C 1
ATOM 5293 O O . ILE C 1 214 ? 50.725 -16.825 64.802 1.00 22.35 214 ILE C O 1
ATOM 5298 N N . GLY C 1 215 ? 50.526 -18.883 65.678 1.00 22.19 215 GLY C N 1
ATOM 5299 C CA . GLY C 1 215 ? 49.381 -19.191 64.848 1.00 22.71 215 GLY C CA 1
ATOM 5300 C C . GLY C 1 215 ? 48.147 -19.652 65.599 1.00 23.43 215 GLY C C 1
ATOM 5301 O O . GLY C 1 215 ? 47.227 -18.866 65.813 1.00 23.31 215 GLY C O 1
ATOM 5302 N N . HIS C 1 216 ? 48.130 -20.919 66.001 1.00 24.47 216 HIS C N 1
ATOM 5303 C CA . HIS C 1 216 ? 46.988 -21.507 66.695 1.00 24.54 216 HIS C CA 1
ATOM 5304 C C . HIS C 1 216 ? 46.264 -20.612 67.702 1.00 24.25 216 HIS C C 1
ATOM 5305 O O . HIS C 1 216 ? 45.051 -20.418 67.606 1.00 23.60 216 HIS C O 1
ATOM 5312 N N . ALA C 1 217 ? 47.004 -20.084 68.669 1.00 22.54 217 ALA C N 1
ATOM 5313 C CA . ALA C 1 217 ? 46.421 -19.225 69.697 1.00 23.67 217 ALA C CA 1
ATOM 5314 C C . ALA C 1 217 ? 45.679 -18.011 69.130 1.00 23.85 217 ALA C C 1
ATOM 5315 O O . ALA C 1 217 ? 44.616 -17.623 69.635 1.00 24.29 217 ALA C O 1
ATOM 5317 N N . ILE C 1 218 ? 46.241 -17.404 68.086 1.00 22.65 218 ILE C N 1
ATOM 5318 C CA . ILE C 1 218 ? 45.613 -16.248 67.445 1.00 22.90 218 ILE C CA 1
ATOM 5319 C C . ILE C 1 218 ? 44.302 -16.645 66.764 1.00 22.34 218 ILE C C 1
ATOM 5320 O O . ILE C 1 218 ? 43.288 -15.979 66.943 1.00 22.34 218 ILE C O 1
ATOM 5325 N N . ILE C 1 219 ? 44.341 -17.715 65.971 1.00 21.79 219 ILE C N 1
ATOM 5326 C CA . ILE C 1 219 ? 43.161 -18.170 65.241 1.00 21.96 219 ILE C CA 1
ATOM 5327 C C . ILE C 1 219 ? 42.090 -18.639 66.224 1.00 22.66 219 ILE C C 1
ATOM 5328 O O . ILE C 1 219 ? 40.894 -18.469 65.984 1.00 21.87 219 ILE C O 1
ATOM 5333 N N . GLY C 1 220 ? 42.536 -19.230 67.327 1.00 21.33 220 GLY C N 1
ATOM 5334 C CA . GLY C 1 220 ? 41.620 -19.715 68.339 1.00 23.77 220 GLY C CA 1
ATOM 5335 C C . GLY C 1 220 ? 40.891 -18.549 68.967 1.00 24.07 220 GLY C C 1
ATOM 5336 O O . GLY C 1 220 ? 39.706 -18.624 69.299 1.00 25.01 220 GLY C O 1
ATOM 5337 N N . ARG C 1 221 ? 41.620 -17.458 69.139 1.00 22.99 221 ARG C N 1
ATOM 5338 C CA . ARG C 1 221 ? 41.052 -16.254 69.697 1.00 25.26 221 ARG C CA 1
ATOM 5339 C C . ARG C 1 221 ? 40.165 -15.564 68.655 1.00 24.93 221 ARG C C 1
ATOM 5340 O O . ARG C 1 221 ? 39.078 -15.070 68.967 1.00 25.55 221 ARG C O 1
ATOM 5348 N N . ALA C 1 222 ? 40.620 -15.560 67.408 1.00 23.36 222 ALA C N 1
ATOM 5349 C CA . ALA C 1 222 ? 39.890 -14.911 66.325 1.00 21.95 222 ALA C CA 1
ATOM 5350 C C . ALA C 1 222 ? 38.475 -15.424 66.090 1.00 23.67 222 ALA C C 1
ATOM 5351 O O . ALA C 1 222 ? 37.594 -14.643 65.734 1.00 21.61 222 ALA C O 1
ATOM 5353 N N . VAL C 1 223 ? 38.246 -16.722 66.260 1.00 25.05 223 VAL C N 1
ATOM 5354 C CA . VAL C 1 223 ? 36.898 -17.230 66.036 1.00 28.48 223 VAL C CA 1
ATOM 5355 C C . VAL C 1 223 ? 35.930 -16.545 66.994 1.00 29.94 223 VAL C C 1
ATOM 5356 O O . VAL C 1 223 ? 34.732 -16.468 66.745 1.00 31.84 223 VAL C O 1
ATOM 5360 N N . MET C 1 224 ? 36.456 -15.992 68.073 1.00 29.60 224 MET C N 1
ATOM 5361 C CA . MET C 1 224 ? 35.597 -15.320 69.019 1.00 30.53 224 MET C CA 1
ATOM 5362 C C . MET C 1 224 ? 35.487 -13.802 68.831 1.00 30.51 224 MET C C 1
ATOM 5363 O O . MET C 1 224 ? 34.389 -13.277 68.669 1.00 29.78 224 MET C O 1
ATOM 5368 N N . THR C 1 225 ? 36.628 -13.116 68.834 1.00 28.78 225 THR C N 1
ATOM 5369 C CA . THR C 1 225 ? 36.702 -11.659 68.720 1.00 26.71 225 THR C CA 1
ATOM 5370 C C . THR C 1 225 ? 36.982 -11.125 67.308 1.00 25.96 225 THR C C 1
ATOM 5371 O O . THR C 1 225 ? 36.840 -9.929 67.060 1.00 26.53 225 THR C O 1
ATOM 5375 N N . GLY C 1 226 ? 37.368 -12.006 66.391 1.00 23.13 226 GLY C N 1
ATOM 5376 C CA . GLY C 1 226 ? 37.684 -11.582 65.037 1.00 22.92 226 GLY C CA 1
ATOM 5377 C C . GLY C 1 226 ? 39.199 -11.506 64.913 1.00 21.11 226 GLY C C 1
ATOM 5378 O O . GLY C 1 226 ? 39.876 -11.212 65.897 1.00 22.20 226 GLY C O 1
ATOM 5379 N N . LEU C 1 227 ? 39.733 -11.743 63.720 1.00 22.49 227 LEU C N 1
ATOM 5380 C CA . LEU C 1 227 ? 41.179 -11.738 63.512 1.00 22.84 227 LEU C CA 1
ATOM 5381 C C . LEU C 1 227 ? 41.894 -10.426 63.841 1.00 24.12 227 LEU C C 1
ATOM 5382 O O . LEU C 1 227 ? 42.977 -10.444 64.432 1.00 24.65 227 LEU C O 1
ATOM 5387 N N . LYS C 1 228 ? 41.303 -9.292 63.466 1.00 23.58 228 LYS C N 1
ATOM 5388 C CA . LYS C 1 228 ? 41.941 -7.996 63.725 1.00 24.57 228 LYS C CA 1
ATOM 5389 C C . LYS C 1 228 ? 42.313 -7.806 65.190 1.00 25.80 228 LYS C C 1
ATOM 5390 O O . LYS C 1 228 ? 43.480 -7.575 65.524 1.00 24.61 228 LYS C O 1
ATOM 5396 N N . ASP C 1 229 ? 41.307 -7.882 66.059 1.00 23.69 229 ASP C N 1
ATOM 5397 C CA . ASP C 1 229 ? 41.536 -7.709 67.486 1.00 25.21 229 ASP C CA 1
ATOM 5398 C C . ASP C 1 229 ? 42.456 -8.811 68.040 1.00 23.56 229 ASP C C 1
ATOM 5399 O O . ASP C 1 229 ? 43.251 -8.563 68.943 1.00 22.65 229 ASP C O 1
ATOM 5404 N N . ALA C 1 230 ? 42.348 -10.022 67.504 1.00 22.91 230 ALA C N 1
ATOM 5405 C CA . ALA C 1 230 ? 43.173 -11.124 67.988 1.00 22.26 230 ALA C CA 1
ATOM 5406 C C . ALA C 1 230 ? 44.656 -10.865 67.732 1.00 21.98 230 ALA C C 1
ATOM 5407 O O . ALA C 1 230 ? 45.509 -11.150 68.583 1.00 21.60 230 ALA C O 1
ATOM 5409 N N . VAL C 1 231 ? 44.956 -10.322 66.559 1.00 22.71 231 VAL C N 1
ATOM 5410 C CA . VAL C 1 231 ? 46.331 -10.011 66.183 1.00 22.62 231 VAL C CA 1
ATOM 5411 C C . VAL C 1 231 ? 46.810 -8.753 66.914 1.00 23.35 231 VAL C C 1
ATOM 5412 O O . VAL C 1 231 ? 47.897 -8.737 67.500 1.00 24.05 231 VAL C O 1
ATOM 5416 N N . ALA C 1 232 ? 45.985 -7.711 66.913 1.00 23.10 232 ALA C N 1
ATOM 5417 C CA . ALA C 1 232 ? 46.351 -6.483 67.603 1.00 22.40 232 ALA C CA 1
ATOM 5418 C C . ALA C 1 232 ? 46.632 -6.799 69.066 1.00 23.32 232 ALA C C 1
ATOM 5419 O O . ALA C 1 232 ? 47.610 -6.307 69.637 1.00 23.84 232 ALA C O 1
ATOM 5421 N N . GLU C 1 233 ? 45.772 -7.607 69.680 1.00 22.79 233 GLU C N 1
ATOM 5422 C CA . GLU C 1 233 ? 45.978 -7.969 71.079 1.00 25.30 233 GLU C CA 1
ATOM 5423 C C . GLU C 1 233 ? 47.360 -8.585 71.287 1.00 23.75 233 GLU C C 1
ATOM 5424 O O . GLU C 1 233 ? 48.115 -8.152 72.161 1.00 25.11 233 GLU C O 1
ATOM 5430 N N . MET C 1 234 ? 47.690 -9.589 70.481 1.00 23.98 234 MET C N 1
ATOM 5431 C CA . MET C 1 234 ? 48.976 -10.277 70.592 1.00 22.95 234 MET C CA 1
ATOM 5432 C C . MET C 1 234 ? 50.180 -9.348 70.425 1.00 23.30 234 MET C C 1
ATOM 5433 O O . MET C 1 234 ? 51.131 -9.408 71.206 1.00 20.21 234 MET C O 1
ATOM 5438 N N . LYS C 1 235 ? 50.141 -8.490 69.411 1.00 21.05 235 LYS C N 1
ATOM 5439 C CA . LYS C 1 235 ? 51.245 -7.564 69.168 1.00 24.38 235 LYS C CA 1
ATOM 5440 C C . LYS C 1 235 ? 51.448 -6.656 70.374 1.00 24.03 235 LYS C C 1
ATOM 5441 O O . LYS C 1 235 ? 52.573 -6.466 70.836 1.00 24.96 235 LYS C O 1
ATOM 5447 N N . ARG C 1 236 ? 50.355 -6.101 70.891 1.00 24.38 236 ARG C N 1
ATOM 5448 C CA . ARG C 1 236 ? 50.441 -5.205 72.038 1.00 24.58 236 ARG C CA 1
ATOM 5449 C C . ARG C 1 236 ? 51.115 -5.879 73.235 1.00 24.08 236 ARG C C 1
ATOM 5450 O O . ARG C 1 236 ? 51.985 -5.285 73.878 1.00 24.49 236 ARG C O 1
ATOM 5458 N N . LEU C 1 237 ? 50.710 -7.109 73.542 1.00 23.63 237 LEU C N 1
ATOM 5459 C CA . LEU C 1 237 ? 51.305 -7.831 74.669 1.00 24.28 237 LEU C CA 1
ATOM 5460 C C . LEU C 1 237 ? 52.803 -7.976 74.468 1.00 24.96 237 LEU C C 1
ATOM 5461 O O . LEU C 1 237 ? 53.598 -7.789 75.390 1.00 25.73 237 LEU C O 1
ATOM 5466 N N . MET C 1 238 ? 53.181 -8.304 73.245 1.00 24.76 238 MET C N 1
ATOM 5467 C CA . MET C 1 238 ? 54.580 -8.514 72.925 1.00 26.32 238 MET C CA 1
ATOM 5468 C C . MET C 1 238 ? 55.401 -7.249 73.109 1.00 28.31 238 MET C C 1
ATOM 5469 O O . MET C 1 238 ? 56.504 -7.296 73.657 1.00 27.23 238 MET C O 1
ATOM 5474 N N . LEU C 1 239 ? 54.870 -6.122 72.645 1.00 26.44 239 LEU C N 1
ATOM 5475 C CA . LEU C 1 239 ? 55.585 -4.865 72.782 1.00 27.00 239 LEU C CA 1
ATOM 5476 C C . LEU C 1 239 ? 55.645 -4.444 74.260 1.00 27.01 239 LEU C C 1
ATOM 5477 O O . LEU C 1 239 ? 56.642 -3.854 74.698 1.00 25.79 239 LEU C O 1
ATOM 5482 N N . GLU C 1 240 ? 54.606 -4.752 75.039 1.00 24.89 240 GLU C N 1
ATOM 5483 C CA . GLU C 1 240 ? 54.635 -4.410 76.466 1.00 25.51 240 GLU C CA 1
ATOM 5484 C C . GLU C 1 240 ? 55.750 -5.217 77.150 1.00 26.61 240 GLU C C 1
ATOM 5485 O O . GLU C 1 240 ? 56.450 -4.700 78.026 1.00 27.00 240 GLU C O 1
ATOM 5491 N N . ALA C 1 241 ? 55.935 -6.472 76.748 1.00 25.65 241 ALA C N 1
ATOM 5492 C CA . ALA C 1 241 ? 56.984 -7.289 77.362 1.00 28.03 241 ALA C CA 1
ATOM 5493 C C . ALA C 1 241 ? 58.388 -6.776 77.030 1.00 29.93 241 ALA C C 1
ATOM 5494 O O . ALA C 1 241 ? 59.274 -6.806 77.879 1.00 29.78 241 ALA C O 1
ATOM 5496 N N . ARG C 1 242 ? 58.588 -6.316 75.800 1.00 32.76 242 ARG C N 1
ATOM 5497 C CA . ARG C 1 242 ? 59.891 -5.809 75.380 1.00 37.45 242 ARG C CA 1
ATOM 5498 C C . ARG C 1 242 ? 60.175 -4.448 75.999 1.00 39.96 242 ARG C C 1
ATOM 5499 O O . ARG C 1 242 ? 61.280 -4.187 76.474 1.00 40.58 242 ARG C O 1
ATOM 5507 N N . GLY C 1 243 ? 59.169 -3.582 75.972 1.00 40.71 243 GLY C N 1
ATOM 5508 C CA . GLY C 1 243 ? 59.304 -2.253 76.531 1.00 45.26 243 GLY C CA 1
ATOM 5509 C C . GLY C 1 243 ? 58.518 -2.109 77.820 1.00 47.51 243 GLY C C 1
ATOM 5510 O O . GLY C 1 243 ? 57.433 -1.490 77.794 1.00 33.82 243 GLY C O 1
ATOM 5512 N N . ALA D 1 2 ? -1.435 -0.495 68.161 1.00 43.33 2 ALA D N 1
ATOM 5513 C CA . ALA D 1 2 ? -0.400 -1.313 67.471 1.00 44.02 2 ALA D CA 1
ATOM 5514 C C . ALA D 1 2 ? 0.997 -0.995 68.015 1.00 42.94 2 ALA D C 1
ATOM 5515 O O . ALA D 1 2 ? 1.919 -1.793 67.880 1.00 43.73 2 ALA D O 1
ATOM 5517 N N . GLU D 1 3 ? 1.148 0.174 68.628 1.00 43.03 3 GLU D N 1
ATOM 5518 C CA . GLU D 1 3 ? 2.427 0.592 69.190 1.00 42.49 3 GLU D CA 1
ATOM 5519 C C . GLU D 1 3 ? 2.795 -0.242 70.428 1.00 41.30 3 GLU D C 1
ATOM 5520 O O . GLU D 1 3 ? 1.964 -0.439 71.320 1.00 40.56 3 GLU D O 1
ATOM 5526 N N . LEU D 1 4 ? 4.034 -0.735 70.479 1.00 38.07 4 LEU D N 1
ATOM 5527 C CA . LEU D 1 4 ? 4.492 -1.539 71.615 1.00 35.87 4 LEU D CA 1
ATOM 5528 C C . LEU D 1 4 ? 5.608 -0.800 72.343 1.00 34.73 4 LEU D C 1
ATOM 5529 O O . LEU D 1 4 ? 6.628 -0.463 71.746 1.00 34.15 4 LEU D O 1
ATOM 5534 N N . LEU D 1 5 ? 5.428 -0.564 73.635 1.00 32.26 5 LEU D N 1
ATOM 5535 C CA . LEU D 1 5 ? 6.437 0.157 74.391 1.00 32.04 5 LEU D CA 1
ATOM 5536 C C . LEU D 1 5 ? 7.272 -0.751 75.298 1.00 30.33 5 LEU D C 1
ATOM 5537 O O . LEU D 1 5 ? 6.881 -1.879 75.601 1.00 29.72 5 LEU D O 1
ATOM 5542 N N . LEU D 1 6 ? 8.433 -0.253 75.709 1.00 29.20 6 LEU D N 1
ATOM 5543 C CA . LEU D 1 6 ? 9.317 -1.008 76.581 1.00 27.71 6 LEU D CA 1
ATOM 5544 C C . LEU D 1 6 ? 9.651 -0.210 77.836 1.00 26.37 6 LEU D C 1
ATOM 5545 O O . LEU D 1 6 ? 10.143 0.919 77.764 1.00 27.06 6 LEU D O 1
ATOM 5550 N N . GLY D 1 7 ? 9.350 -0.804 78.984 1.00 26.06 7 GLY D N 1
ATOM 5551 C CA . GLY D 1 7 ? 9.644 -0.174 80.254 1.00 26.91 7 GLY D CA 1
ATOM 5552 C C . GLY D 1 7 ? 10.772 -0.978 80.869 1.00 26.81 7 GLY D C 1
ATOM 5553 O O . GLY D 1 7 ? 10.602 -2.158 81.172 1.00 28.78 7 GLY D O 1
ATOM 5554 N N . VAL D 1 8 ? 11.933 -0.356 81.038 1.00 24.87 8 VAL D N 1
ATOM 5555 C CA . VAL D 1 8 ? 13.078 -1.056 81.603 1.00 24.25 8 VAL D CA 1
ATOM 5556 C C . VAL D 1 8 ? 13.148 -0.917 83.118 1.00 23.76 8 VAL D C 1
ATOM 5557 O O . VAL D 1 8 ? 13.185 0.186 83.656 1.00 24.70 8 VAL D O 1
ATOM 5561 N N . ASN D 1 9 ? 13.155 -2.056 83.797 1.00 23.70 9 ASN D N 1
ATOM 5562 C CA . ASN D 1 9 ? 13.228 -2.087 85.243 1.00 25.37 9 ASN D CA 1
ATOM 5563 C C . ASN D 1 9 ? 14.706 -2.213 85.605 1.00 24.46 9 ASN D C 1
ATOM 5564 O O . ASN D 1 9 ? 15.353 -3.203 85.264 1.00 25.73 9 ASN D O 1
ATOM 5569 N N . ILE D 1 10 ? 15.232 -1.206 86.291 1.00 24.50 10 ILE D N 1
ATOM 5570 C CA . ILE D 1 10 ? 16.638 -1.182 86.675 1.00 23.56 10 ILE D CA 1
ATOM 5571 C C . ILE D 1 10 ? 16.946 -1.599 88.117 1.00 23.42 10 ILE D C 1
ATOM 5572 O O . ILE D 1 10 ? 18.038 -1.322 88.623 1.00 23.21 10 ILE D O 1
ATOM 5577 N N . ASP D 1 11 ? 16.002 -2.279 88.769 1.00 23.24 11 ASP D N 1
ATOM 5578 C CA . ASP D 1 11 ? 16.174 -2.720 90.160 1.00 23.73 11 ASP D CA 1
ATOM 5579 C C . ASP D 1 11 ? 17.482 -3.467 90.383 1.00 25.12 11 ASP D C 1
ATOM 5580 O O . ASP D 1 11 ? 18.202 -3.200 91.335 1.00 26.87 11 ASP D O 1
ATOM 5585 N N . HIS D 1 12 ? 17.771 -4.424 89.509 1.00 25.42 12 HIS D N 1
ATOM 5586 C CA . HIS D 1 12 ? 18.970 -5.226 89.668 1.00 26.14 12 HIS D CA 1
ATOM 5587 C C . HIS D 1 12 ? 20.276 -4.453 89.536 1.00 26.23 12 HIS D C 1
ATOM 5588 O O . HIS D 1 12 ? 21.343 -4.967 89.873 1.00 26.02 12 HIS D O 1
ATOM 5595 N N . ILE D 1 13 ? 20.200 -3.221 89.044 1.00 24.43 13 ILE D N 1
ATOM 5596 C CA . ILE D 1 13 ? 21.399 -2.398 88.972 1.00 24.45 13 ILE D CA 1
ATOM 5597 C C . ILE D 1 13 ? 21.679 -2.118 90.460 1.00 26.49 13 ILE D C 1
ATOM 5598 O O . ILE D 1 13 ? 22.817 -2.210 90.911 1.00 28.58 13 ILE D O 1
ATOM 5603 N N . ALA D 1 14 ? 20.624 -1.810 91.220 1.00 26.28 14 ALA D N 1
ATOM 5604 C CA . ALA D 1 14 ? 20.750 -1.534 92.653 1.00 28.09 14 ALA D CA 1
ATOM 5605 C C . ALA D 1 14 ? 21.159 -2.783 93.431 1.00 27.51 14 ALA D C 1
ATOM 5606 O O . ALA D 1 14 ? 21.867 -2.693 94.432 1.00 27.21 14 ALA D O 1
ATOM 5608 N N . THR D 1 15 ? 20.704 -3.942 92.967 1.00 27.80 15 THR D N 1
ATOM 5609 C CA . THR D 1 15 ? 21.026 -5.209 93.612 1.00 28.33 15 THR D CA 1
ATOM 5610 C C . THR D 1 15 ? 22.541 -5.369 93.653 1.00 29.61 15 THR D C 1
ATOM 5611 O O . THR D 1 15 ? 23.119 -5.672 94.698 1.00 30.82 15 THR D O 1
ATOM 5615 N N . LEU D 1 16 ? 23.180 -5.146 92.511 1.00 29.03 16 LEU D N 1
ATOM 5616 C CA . LEU D 1 16 ? 24.629 -5.255 92.432 1.00 29.50 16 LEU D CA 1
ATOM 5617 C C . LEU D 1 16 ? 25.284 -4.199 93.315 1.00 28.25 16 LEU D C 1
ATOM 5618 O O . LEU D 1 16 ? 26.255 -4.485 94.010 1.00 27.99 16 LEU D O 1
ATOM 5623 N N . ARG D 1 17 ? 24.755 -2.979 93.301 1.00 26.59 17 ARG D N 1
ATOM 5624 C CA . ARG D 1 17 ? 25.330 -1.931 94.134 1.00 27.79 17 ARG D CA 1
ATOM 5625 C C . ARG D 1 17 ? 25.204 -2.266 95.623 1.00 28.06 17 ARG D C 1
ATOM 5626 O O . ARG D 1 17 ? 26.194 -2.253 96.357 1.00 28.00 17 ARG D O 1
ATOM 5634 N N . ASN D 1 18 ? 23.990 -2.579 96.064 1.00 27.86 18 ASN D N 1
ATOM 5635 C CA . ASN D 1 18 ? 23.740 -2.887 97.469 1.00 29.64 18 ASN D CA 1
ATOM 5636 C C . ASN D 1 18 ? 24.558 -4.053 98.040 1.00 31.60 18 ASN D C 1
ATOM 5637 O O . ASN D 1 18 ? 24.799 -4.111 99.247 1.00 32.83 18 ASN D O 1
ATOM 5642 N N . ALA D 1 19 ? 24.997 -4.967 97.181 1.00 32.72 19 ALA D N 1
ATOM 5643 C CA . ALA D 1 19 ? 25.786 -6.110 97.630 1.00 33.65 19 ALA D CA 1
ATOM 5644 C C . ALA D 1 19 ? 27.074 -5.691 98.348 1.00 34.72 19 ALA D C 1
ATOM 5645 O O . ALA D 1 19 ? 27.616 -6.453 99.148 1.00 35.14 19 ALA D O 1
ATOM 5647 N N . ARG D 1 20 ? 27.563 -4.487 98.063 1.00 35.66 20 ARG D N 1
ATOM 5648 C CA . ARG D 1 20 ? 28.784 -3.987 98.699 1.00 36.34 20 ARG D CA 1
ATOM 5649 C C . ARG D 1 20 ? 28.578 -2.670 99.434 1.00 35.94 20 ARG D C 1
ATOM 5650 O O . ARG D 1 20 ? 29.472 -2.203 100.132 1.00 35.85 20 ARG D O 1
ATOM 5658 N N . GLY D 1 21 ? 27.410 -2.062 99.263 1.00 35.25 21 GLY D N 1
ATOM 5659 C CA . GLY D 1 21 ? 27.145 -0.800 99.928 1.00 33.78 21 GLY D CA 1
ATOM 5660 C C . GLY D 1 21 ? 27.856 0.373 99.275 1.00 33.42 21 GLY D C 1
ATOM 5661 O O . GLY D 1 21 ? 27.956 1.446 99.866 1.00 33.05 21 GLY D O 1
ATOM 5662 N N . THR D 1 22 ? 28.350 0.177 98.055 1.00 31.23 22 THR D N 1
ATOM 5663 C CA . THR D 1 22 ? 29.056 1.239 97.336 1.00 30.48 22 THR D CA 1
ATOM 5664 C C . THR D 1 22 ? 28.053 2.152 96.647 1.00 29.11 22 THR D C 1
ATOM 5665 O O . THR D 1 22 ? 26.852 1.921 96.728 1.00 28.66 22 THR D O 1
ATOM 5669 N N . ALA D 1 23 ? 28.530 3.195 95.976 1.00 28.52 23 ALA D N 1
ATOM 5670 C CA . ALA D 1 23 ? 27.608 4.090 95.283 1.00 27.04 23 ALA D CA 1
ATOM 5671 C C . ALA D 1 23 ? 27.388 3.597 93.856 1.00 26.99 23 ALA D C 1
ATOM 5672 O O . ALA D 1 23 ? 26.427 3.981 93.194 1.00 25.83 23 ALA D O 1
ATOM 5674 N N . TYR D 1 24 ? 28.281 2.736 93.385 1.00 26.79 24 TYR D N 1
ATOM 5675 C CA . TYR D 1 24 ? 28.178 2.218 92.027 1.00 26.70 24 TYR D CA 1
ATOM 5676 C C . TYR D 1 24 ? 27.809 0.746 92.063 1.00 24.98 24 TYR D C 1
ATOM 5677 O O . TYR D 1 24 ? 28.069 0.062 93.043 1.00 26.77 24 TYR D O 1
ATOM 5686 N N . PRO D 1 25 ? 27.146 0.251 91.015 1.00 25.67 25 PRO D N 1
ATOM 5687 C CA . PRO D 1 25 ? 26.735 1.017 89.841 1.00 24.99 25 PRO D CA 1
ATOM 5688 C C . PRO D 1 25 ? 25.491 1.798 90.264 1.00 25.74 25 PRO D C 1
ATOM 5689 O O . PRO D 1 25 ? 24.645 1.282 90.995 1.00 24.73 25 PRO D O 1
ATOM 5693 N N . ASP D 1 26 ? 25.399 3.039 89.801 1.00 25.00 26 ASP D N 1
ATOM 5694 C CA . ASP D 1 26 ? 24.306 3.938 90.155 1.00 24.36 26 ASP D CA 1
ATOM 5695 C C . ASP D 1 26 ? 23.089 3.826 89.237 1.00 24.74 26 ASP D C 1
ATOM 5696 O O . ASP D 1 26 ? 23.188 4.017 88.028 1.00 23.22 26 ASP D O 1
ATOM 5701 N N . PRO D 1 27 ? 21.920 3.513 89.808 1.00 24.35 27 PRO D N 1
ATOM 5702 C CA . PRO D 1 27 ? 20.708 3.392 89.003 1.00 25.44 27 PRO D CA 1
ATOM 5703 C C . PRO D 1 27 ? 20.504 4.600 88.098 1.00 25.11 27 PRO D C 1
ATOM 5704 O O . PRO D 1 27 ? 20.028 4.471 86.975 1.00 24.89 27 PRO D O 1
ATOM 5708 N N . VAL D 1 28 ? 20.871 5.774 88.597 1.00 25.85 28 VAL D N 1
ATOM 5709 C CA . VAL D 1 28 ? 20.704 7.017 87.855 1.00 23.89 28 VAL D CA 1
ATOM 5710 C C . VAL D 1 28 ? 21.430 6.979 86.514 1.00 22.97 28 VAL D C 1
ATOM 5711 O O . VAL D 1 28 ? 20.932 7.516 85.527 1.00 21.04 28 VAL D O 1
ATOM 5715 N N . GLN D 1 29 ? 22.613 6.371 86.481 1.00 22.26 29 GLN D N 1
ATOM 5716 C CA . GLN D 1 29 ? 23.357 6.258 85.232 1.00 21.04 29 GLN D CA 1
ATOM 5717 C C . GLN D 1 29 ? 22.639 5.257 84.319 1.00 21.40 29 GLN D C 1
ATOM 5718 O O . GLN D 1 29 ? 22.478 5.485 83.126 1.00 21.79 29 GLN D O 1
ATOM 5724 N N . ALA D 1 30 ? 22.203 4.138 84.885 1.00 21.10 30 ALA D N 1
ATOM 5725 C CA . ALA D 1 30 ? 21.530 3.127 84.079 1.00 20.97 30 ALA D CA 1
ATOM 5726 C C . ALA D 1 30 ? 20.328 3.719 83.369 1.00 21.00 30 ALA D C 1
ATOM 5727 O O . ALA D 1 30 ? 20.086 3.415 82.205 1.00 23.38 30 ALA D O 1
ATOM 5729 N N . ALA D 1 31 ? 19.571 4.551 84.078 1.00 23.19 31 ALA D N 1
ATOM 5730 C CA . ALA D 1 31 ? 18.392 5.189 83.506 1.00 20.56 31 ALA D CA 1
ATOM 5731 C C . ALA D 1 31 ? 18.725 5.998 82.255 1.00 21.20 31 ALA D C 1
ATOM 5732 O O . ALA D 1 31 ? 18.007 5.916 81.260 1.00 22.28 31 ALA D O 1
ATOM 5734 N N . PHE D 1 32 ? 19.798 6.785 82.287 1.00 22.81 32 PHE D N 1
ATOM 5735 C CA . PHE D 1 32 ? 20.156 7.558 81.099 1.00 21.05 32 PHE D CA 1
ATOM 5736 C C . PHE D 1 32 ? 20.467 6.639 79.934 1.00 22.76 32 PHE D C 1
ATOM 5737 O O . PHE D 1 32 ? 20.014 6.873 78.816 1.00 21.42 32 PHE D O 1
ATOM 5745 N N . ILE D 1 33 ? 21.234 5.586 80.200 1.00 19.05 33 ILE D N 1
ATOM 5746 C CA . ILE D 1 33 ? 21.590 4.643 79.152 1.00 22.21 33 ILE D CA 1
ATOM 5747 C C . ILE D 1 33 ? 20.336 4.015 78.542 1.00 20.17 33 ILE D C 1
ATOM 5748 O O . ILE D 1 33 ? 20.135 4.073 77.335 1.00 21.83 33 ILE D O 1
ATOM 5753 N N . ALA D 1 34 ? 19.487 3.430 79.379 1.00 22.00 34 ALA D N 1
ATOM 5754 C CA . ALA D 1 34 ? 18.277 2.778 78.882 1.00 20.73 34 ALA D CA 1
ATOM 5755 C C . ALA D 1 34 ? 17.358 3.697 78.068 1.00 20.91 34 ALA D C 1
ATOM 5756 O O . ALA D 1 34 ? 16.903 3.313 76.983 1.00 20.36 34 ALA D O 1
ATOM 5758 N N . GLU D 1 35 ? 17.079 4.890 78.596 1.00 21.94 35 GLU D N 1
ATOM 5759 C CA . GLU D 1 35 ? 16.207 5.859 77.927 1.00 23.44 35 GLU D CA 1
ATOM 5760 C C . GLU D 1 35 ? 16.746 6.284 76.569 1.00 24.62 35 GLU D C 1
ATOM 5761 O O . GLU D 1 35 ? 16.008 6.799 75.731 1.00 27.12 35 GLU D O 1
ATOM 5767 N N . GLN D 1 36 ? 18.038 6.085 76.350 1.00 23.64 36 GLN D N 1
ATOM 5768 C CA . GLN D 1 36 ? 18.625 6.469 75.082 1.00 23.00 36 GLN D CA 1
ATOM 5769 C C . GLN D 1 36 ? 18.918 5.256 74.198 1.00 24.21 36 GLN D C 1
ATOM 5770 O O . GLN D 1 36 ? 19.464 5.405 73.112 1.00 26.64 36 GLN D O 1
ATOM 5776 N N . ALA D 1 37 ? 18.497 4.071 74.645 1.00 24.42 37 ALA D N 1
ATOM 5777 C CA . ALA D 1 37 ? 18.741 2.831 73.912 1.00 22.55 37 ALA D CA 1
ATOM 5778 C C . ALA D 1 37 ? 17.492 2.017 73.573 1.00 22.96 37 ALA D C 1
ATOM 5779 O O . ALA D 1 37 ? 17.605 0.883 73.108 1.00 24.92 37 ALA D O 1
ATOM 5781 N N . GLY D 1 38 ? 16.311 2.585 73.806 1.00 23.19 38 GLY D N 1
ATOM 5782 C CA . GLY D 1 38 ? 15.091 1.871 73.490 1.00 22.11 38 GLY D CA 1
ATOM 5783 C C . GLY D 1 38 ? 14.046 1.817 74.582 1.00 24.12 38 GLY D C 1
ATOM 5784 O O . GLY D 1 38 ? 12.957 1.293 74.359 1.00 26.08 38 GLY D O 1
ATOM 5785 N N . ALA D 1 39 ? 14.357 2.341 75.762 1.00 23.15 39 ALA D N 1
ATOM 5786 C CA . ALA D 1 39 ? 13.390 2.323 76.855 1.00 24.94 39 ALA D CA 1
ATOM 5787 C C . ALA D 1 39 ? 12.406 3.480 76.736 1.00 25.71 39 ALA D C 1
ATOM 5788 O O . ALA D 1 39 ? 12.805 4.633 76.585 1.00 26.42 39 ALA D O 1
ATOM 5790 N N . ASP D 1 40 ? 11.119 3.176 76.806 1.00 26.14 40 ASP D N 1
ATOM 5791 C CA . ASP D 1 40 ? 10.123 4.222 76.705 1.00 27.60 40 ASP D CA 1
ATOM 5792 C C . ASP D 1 40 ? 9.759 4.719 78.088 1.00 26.54 40 ASP D C 1
ATOM 5793 O O . ASP D 1 40 ? 8.985 5.663 78.252 1.00 28.68 40 ASP D O 1
ATOM 5798 N N . GLY D 1 41 ? 10.348 4.073 79.083 1.00 26.58 41 GLY D N 1
ATOM 5799 C CA . GLY D 1 41 ? 10.103 4.447 80.455 1.00 25.90 41 GLY D CA 1
ATOM 5800 C C . GLY D 1 41 ? 11.010 3.638 81.346 1.00 26.18 41 GLY D C 1
ATOM 5801 O O . GLY D 1 41 ? 11.589 2.636 80.914 1.00 27.46 41 GLY D O 1
ATOM 5802 N N . ILE D 1 42 ? 11.133 4.075 82.591 1.00 25.75 42 ILE D N 1
ATOM 5803 C CA . ILE D 1 42 ? 11.967 3.388 83.552 1.00 23.55 42 ILE D CA 1
ATOM 5804 C C . ILE D 1 42 ? 11.107 2.920 84.710 1.00 27.11 42 ILE D C 1
ATOM 5805 O O . ILE D 1 42 ? 10.277 3.668 85.234 1.00 29.01 42 ILE D O 1
ATOM 5810 N N . THR D 1 43 ? 11.294 1.663 85.084 1.00 26.62 43 THR D N 1
ATOM 5811 C CA . THR D 1 43 ? 10.554 1.079 86.181 1.00 29.57 43 THR D CA 1
ATOM 5812 C C . THR D 1 43 ? 11.472 0.804 87.357 1.00 29.55 43 THR D C 1
ATOM 5813 O O . THR D 1 43 ? 12.590 0.314 87.192 1.00 31.35 43 THR D O 1
ATOM 5817 N N . VAL D 1 44 ? 10.991 1.149 88.543 1.00 30.16 44 VAL D N 1
ATOM 5818 C CA . VAL D 1 44 ? 11.726 0.924 89.775 1.00 30.79 44 VAL D CA 1
ATOM 5819 C C . VAL D 1 44 ? 10.750 0.422 90.818 1.00 31.49 44 VAL D C 1
ATOM 5820 O O . VAL D 1 44 ? 9.680 0.998 91.013 1.00 32.55 44 VAL D O 1
ATOM 5824 N N . HIS D 1 45 ? 11.131 -0.662 91.478 1.00 30.86 45 HIS D N 1
ATOM 5825 C CA . HIS D 1 45 ? 10.304 -1.258 92.508 1.00 30.09 45 HIS D CA 1
ATOM 5826 C C . HIS D 1 45 ? 10.828 -0.863 93.881 1.00 30.07 45 HIS D C 1
ATOM 5827 O O . HIS D 1 45 ? 11.868 -1.353 94.310 1.00 29.94 45 HIS D O 1
ATOM 5834 N N . LEU D 1 46 ? 10.110 0.024 94.567 1.00 29.59 46 LEU D N 1
ATOM 5835 C CA . LEU D 1 46 ? 10.518 0.448 95.903 1.00 30.60 46 LEU D CA 1
ATOM 5836 C C . LEU D 1 46 ? 10.043 -0.603 96.901 1.00 30.87 46 LEU D C 1
ATOM 5837 O O . LEU D 1 46 ? 8.901 -0.556 97.363 1.00 30.61 46 LEU D O 1
ATOM 5842 N N . ARG D 1 47 ? 10.912 -1.553 97.229 1.00 30.78 47 ARG D N 1
ATOM 5843 C CA . ARG D 1 47 ? 10.543 -2.596 98.174 1.00 32.23 47 ARG D CA 1
ATOM 5844 C C . ARG D 1 47 ? 10.477 -2.019 99.574 1.00 33.37 47 ARG D C 1
ATOM 5845 O O . ARG D 1 47 ? 11.277 -1.162 99.949 1.00 33.61 47 ARG D O 1
ATOM 5853 N N . GLU D 1 48 ? 9.512 -2.484 100.350 1.00 33.52 48 GLU D N 1
ATOM 5854 C CA . GLU D 1 48 ? 9.355 -1.989 101.704 1.00 34.78 48 GLU D CA 1
ATOM 5855 C C . GLU D 1 48 ? 10.672 -2.163 102.464 1.00 34.16 48 GLU D C 1
ATOM 5856 O O . GLU D 1 48 ? 11.057 -1.313 103.272 1.00 32.19 48 GLU D O 1
ATOM 5862 N N . ASP D 1 49 ? 11.377 -3.256 102.191 1.00 32.48 49 ASP D N 1
ATOM 5863 C CA . ASP D 1 49 ? 12.647 -3.488 102.864 1.00 33.60 49 ASP D CA 1
ATOM 5864 C C . ASP D 1 49 ? 13.826 -2.830 102.132 1.00 32.86 49 ASP D C 1
ATOM 5865 O O . ASP D 1 49 ? 14.981 -2.975 102.544 1.00 33.66 49 ASP D O 1
ATOM 5870 N N . ARG D 1 50 ? 13.526 -2.091 101.065 1.00 33.06 50 ARG D N 1
ATOM 5871 C CA . ARG D 1 50 ? 14.557 -1.405 100.281 1.00 33.55 50 ARG D CA 1
ATOM 5872 C C . ARG D 1 50 ? 15.689 -2.352 99.881 1.00 33.32 50 ARG D C 1
ATOM 5873 O O . ARG D 1 50 ? 16.854 -1.967 99.903 1.00 34.57 50 ARG D O 1
ATOM 5881 N N . ARG D 1 51 ? 15.341 -3.587 99.529 1.00 34.22 51 ARG D N 1
ATOM 5882 C CA . ARG D 1 51 ? 16.321 -4.593 99.131 1.00 34.96 51 ARG D CA 1
ATOM 5883 C C . ARG D 1 51 ? 17.292 -4.103 98.052 1.00 34.13 51 ARG D C 1
ATOM 5884 O O . ARG D 1 51 ? 18.498 -4.362 98.119 1.00 34.03 51 ARG D O 1
ATOM 5892 N N . HIS D 1 52 ? 16.766 -3.400 97.057 1.00 33.84 52 HIS D N 1
ATOM 5893 C CA . HIS D 1 52 ? 17.596 -2.870 95.985 1.00 31.95 52 HIS D CA 1
ATOM 5894 C C . HIS D 1 52 ? 17.391 -1.366 95.834 1.00 30.18 52 HIS D C 1
ATOM 5895 O O . HIS D 1 52 ? 18.176 -0.580 96.370 1.00 30.17 52 HIS D O 1
ATOM 5902 N N . ILE D 1 53 ? 16.347 -0.954 95.123 1.00 29.99 53 ILE D N 1
ATOM 5903 C CA . ILE D 1 53 ? 16.087 0.474 94.947 1.00 29.95 53 ILE D CA 1
ATOM 5904 C C . ILE D 1 53 ? 15.837 1.092 96.326 1.00 29.12 53 ILE D C 1
ATOM 5905 O O . ILE D 1 53 ? 15.162 0.501 97.174 1.00 29.01 53 ILE D O 1
ATOM 5910 N N . THR D 1 54 ? 16.404 2.273 96.549 1.00 29.22 54 THR D N 1
ATOM 5911 C CA . THR D 1 54 ? 16.254 2.967 97.822 1.00 28.55 54 THR D CA 1
ATOM 5912 C C . THR D 1 54 ? 15.477 4.247 97.633 1.00 27.95 54 THR D C 1
ATOM 5913 O O . THR D 1 54 ? 15.161 4.639 96.512 1.00 27.51 54 THR D O 1
ATOM 5917 N N . ASP D 1 55 ? 15.190 4.912 98.742 1.00 29.57 55 ASP D N 1
ATOM 5918 C CA . ASP D 1 55 ? 14.450 6.158 98.690 1.00 30.00 55 ASP D CA 1
ATOM 5919 C C . ASP D 1 55 ? 15.202 7.231 97.920 1.00 28.85 55 ASP D C 1
ATOM 5920 O O . ASP D 1 55 ? 14.595 7.997 97.160 1.00 26.26 55 ASP D O 1
ATOM 5925 N N . ARG D 1 56 ? 16.523 7.282 98.091 1.00 29.66 56 ARG D N 1
ATOM 5926 C CA . ARG D 1 56 ? 17.308 8.294 97.377 1.00 30.30 56 ARG D CA 1
ATOM 5927 C C . ARG D 1 56 ? 17.230 8.043 95.877 1.00 29.06 56 ARG D C 1
ATOM 5928 O O . ARG D 1 56 ? 17.133 8.980 95.084 1.00 30.77 56 ARG D O 1
ATOM 5936 N N . ASP D 1 57 ? 17.255 6.769 95.494 1.00 29.22 57 ASP D N 1
ATOM 5937 C CA . ASP D 1 57 ? 17.188 6.400 94.083 1.00 27.80 57 ASP D CA 1
ATOM 5938 C C . ASP D 1 57 ? 15.902 6.979 93.483 1.00 28.87 57 ASP D C 1
ATOM 5939 O O . ASP D 1 57 ? 15.933 7.665 92.460 1.00 29.96 57 ASP D O 1
ATOM 5944 N N . VAL D 1 58 ? 14.770 6.720 94.127 1.00 29.63 58 VAL D N 1
ATOM 5945 C CA . VAL D 1 58 ? 13.515 7.243 93.611 1.00 30.83 58 VAL D CA 1
ATOM 5946 C C . VAL D 1 58 ? 13.533 8.767 93.588 1.00 30.34 58 VAL D C 1
ATOM 5947 O O . VAL D 1 58 ? 13.073 9.390 92.631 1.00 30.38 58 VAL D O 1
ATOM 5951 N N . ARG D 1 59 ? 14.070 9.363 94.647 1.00 30.70 59 ARG D N 1
ATOM 5952 C CA . ARG D 1 59 ? 14.139 10.817 94.756 1.00 30.58 59 ARG D CA 1
ATOM 5953 C C . ARG D 1 59 ? 14.925 11.467 93.606 1.00 30.01 59 ARG D C 1
ATOM 5954 O O . ARG D 1 59 ? 14.435 12.397 92.961 1.00 30.67 59 ARG D O 1
ATOM 5962 N N . ILE D 1 60 ? 16.132 10.974 93.342 1.00 28.64 60 ILE D N 1
ATOM 5963 C CA . ILE D 1 60 ? 16.959 11.525 92.275 1.00 28.24 60 ILE D CA 1
ATOM 5964 C C . ILE D 1 60 ? 16.390 11.179 90.909 1.00 26.64 60 ILE D C 1
ATOM 5965 O O . ILE D 1 60 ? 16.333 12.027 90.019 1.00 28.41 60 ILE D O 1
ATOM 5970 N N . LEU D 1 61 ? 15.991 9.926 90.737 1.00 26.11 61 LEU D N 1
ATOM 5971 C CA . LEU D 1 61 ? 15.428 9.479 89.472 1.00 27.66 61 LEU D CA 1
ATOM 5972 C C . LEU D 1 61 ? 14.271 10.371 89.044 1.00 27.51 61 LEU D C 1
ATOM 5973 O O . LEU D 1 61 ? 14.202 10.772 87.886 1.00 26.50 61 LEU D O 1
ATOM 5978 N N . ARG D 1 62 ? 13.371 10.703 89.969 1.00 30.19 62 ARG D N 1
ATOM 5979 C CA . ARG D 1 62 ? 12.234 11.546 89.601 1.00 29.63 62 ARG D CA 1
ATOM 5980 C C . ARG D 1 62 ? 12.699 12.872 89.018 1.00 28.15 62 ARG D C 1
ATOM 5981 O O . ARG D 1 62 ? 11.977 13.514 88.265 1.00 30.35 62 ARG D O 1
ATOM 5989 N N . GLN D 1 63 ? 13.917 13.271 89.364 1.00 29.50 63 GLN D N 1
ATOM 5990 C CA . GLN D 1 63 ? 14.480 14.531 88.895 1.00 29.16 63 GLN D CA 1
ATOM 5991 C C . GLN D 1 63 ? 15.382 14.413 87.668 1.00 30.09 63 GLN D C 1
ATOM 5992 O O . GLN D 1 63 ? 15.598 15.397 86.956 1.00 30.20 63 GLN D O 1
ATOM 5998 N N . THR D 1 64 ? 15.911 13.220 87.417 1.00 28.41 64 THR D N 1
ATOM 5999 C CA . THR D 1 64 ? 16.807 13.028 86.284 1.00 28.28 64 THR D CA 1
ATOM 6000 C C . THR D 1 64 ? 16.195 12.307 85.085 1.00 29.85 64 THR D C 1
ATOM 6001 O O . THR D 1 64 ? 16.672 12.458 83.959 1.00 28.98 64 THR D O 1
ATOM 6005 N N . LEU D 1 65 ? 15.143 11.528 85.318 1.00 29.12 65 LEU D N 1
ATOM 6006 C CA . LEU D 1 65 ? 14.493 10.810 84.226 1.00 28.56 65 LEU D CA 1
ATOM 6007 C C . LEU D 1 65 ? 14.042 11.757 83.125 1.00 29.76 65 LEU D C 1
ATOM 6008 O O . LEU D 1 65 ? 13.408 12.775 83.393 1.00 29.64 65 LEU D O 1
ATOM 6013 N N . ASP D 1 66 ? 14.374 11.402 81.887 1.00 29.06 66 ASP D N 1
ATOM 6014 C CA . ASP D 1 66 ? 13.995 12.176 80.713 1.00 31.37 66 ASP D CA 1
ATOM 6015 C C . ASP D 1 66 ? 12.642 11.662 80.231 1.00 32.31 66 ASP D C 1
ATOM 6016 O O . ASP D 1 66 ? 11.904 12.374 79.547 1.00 33.34 66 ASP D O 1
ATOM 6021 N N . THR D 1 67 ? 12.313 10.423 80.576 1.00 32.76 67 THR D N 1
ATOM 6022 C CA . THR D 1 67 ? 11.035 9.881 80.135 1.00 33.80 67 THR D CA 1
ATOM 6023 C C . THR D 1 67 ? 9.977 9.939 81.228 1.00 34.03 67 THR D C 1
ATOM 6024 O O . THR D 1 67 ? 9.742 11.001 81.810 1.00 34.86 67 THR D O 1
ATOM 6028 N N . ARG D 1 68 ? 9.328 8.813 81.496 1.00 35.63 68 ARG D N 1
ATOM 6029 C CA . ARG D 1 68 ? 8.296 8.757 82.526 1.00 36.43 68 ARG D CA 1
ATOM 6030 C C . ARG D 1 68 ? 8.626 7.660 83.538 1.00 35.62 68 ARG D C 1
ATOM 6031 O O . ARG D 1 68 ? 9.139 6.610 83.165 1.00 36.52 68 ARG D O 1
ATOM 6039 N N . MET D 1 69 ? 8.357 7.907 84.816 1.00 33.46 69 MET D N 1
ATOM 6040 C CA . MET D 1 69 ? 8.643 6.909 85.837 1.00 31.52 69 MET D CA 1
ATOM 6041 C C . MET D 1 69 ? 7.473 5.970 86.119 1.00 30.14 69 MET D C 1
ATOM 6042 O O . MET D 1 69 ? 6.307 6.383 86.152 1.00 29.15 69 MET D O 1
ATOM 6047 N N . ASN D 1 70 ? 7.809 4.700 86.312 1.00 28.42 70 ASN D N 1
ATOM 6048 C CA . ASN D 1 70 ? 6.840 3.669 86.652 1.00 30.80 70 ASN D CA 1
ATOM 6049 C C . ASN D 1 70 ? 7.302 3.077 87.978 1.00 31.28 70 ASN D C 1
ATOM 6050 O O . ASN D 1 70 ? 8.232 2.273 88.030 1.00 30.62 70 ASN D O 1
ATOM 6055 N N . LEU D 1 71 ? 6.651 3.504 89.053 1.00 31.32 71 LEU D N 1
ATOM 6056 C CA . LEU D 1 71 ? 6.974 3.044 90.393 1.00 32.03 71 LEU D CA 1
ATOM 6057 C C . LEU D 1 71 ? 6.172 1.811 90.784 1.00 33.33 71 LEU D C 1
ATOM 6058 O O . LEU D 1 71 ? 4.936 1.842 90.833 1.00 33.11 71 LEU D O 1
ATOM 6063 N N . GLU D 1 72 ? 6.891 0.725 91.046 1.00 33.77 72 GLU D N 1
ATOM 6064 C CA . GLU D 1 72 ? 6.287 -0.533 91.475 1.00 34.94 72 GLU D CA 1
ATOM 6065 C C . GLU D 1 72 ? 6.375 -0.544 92.989 1.00 33.90 72 GLU D C 1
ATOM 6066 O O . GLU D 1 72 ? 7.432 -0.258 93.559 1.00 33.72 72 GLU D O 1
ATOM 6072 N N . MET D 1 73 ? 5.273 -0.904 93.637 1.00 32.78 73 MET D N 1
ATOM 6073 C CA . MET D 1 73 ? 5.209 -0.881 95.098 1.00 32.05 73 MET D CA 1
ATOM 6074 C C . MET D 1 73 ? 3.986 -1.640 95.606 1.00 32.93 73 MET D C 1
ATOM 6075 O O . MET D 1 73 ? 3.035 -1.839 94.861 1.00 30.38 73 MET D O 1
ATOM 6080 N N . ALA D 1 74 ? 4.010 -2.040 96.873 1.00 34.01 74 ALA D N 1
ATOM 6081 C CA . ALA D 1 74 ? 2.879 -2.739 97.466 1.00 36.32 74 ALA D CA 1
ATOM 6082 C C . ALA D 1 74 ? 1.883 -1.678 97.954 1.00 36.85 74 ALA D C 1
ATOM 6083 O O . ALA D 1 74 ? 2.209 -0.488 98.017 1.00 35.21 74 ALA D O 1
ATOM 6085 N N . VAL D 1 75 ? 0.675 -2.113 98.301 1.00 38.21 75 VAL D N 1
ATOM 6086 C CA . VAL D 1 75 ? -0.370 -1.208 98.779 1.00 39.05 75 VAL D CA 1
ATOM 6087 C C . VAL D 1 75 ? -0.285 -1.007 100.292 1.00 39.82 75 VAL D C 1
ATOM 6088 O O . VAL D 1 75 ? -0.787 -1.823 101.063 1.00 39.36 75 VAL D O 1
ATOM 6092 N N . THR D 1 76 ? 0.359 0.080 100.710 1.00 39.34 76 THR D N 1
ATOM 6093 C CA . THR D 1 76 ? 0.513 0.402 102.125 1.00 38.55 76 THR D CA 1
ATOM 6094 C C . THR D 1 76 ? 0.503 1.919 102.272 1.00 39.60 76 THR D C 1
ATOM 6095 O O . THR D 1 76 ? 0.940 2.635 101.370 1.00 39.55 76 THR D O 1
ATOM 6099 N N . GLU D 1 77 ? -0.001 2.413 103.399 1.00 39.15 77 GLU D N 1
ATOM 6100 C CA . GLU D 1 77 ? -0.037 3.853 103.632 1.00 39.18 77 GLU D CA 1
ATOM 6101 C C . GLU D 1 77 ? 1.328 4.492 103.392 1.00 38.33 77 GLU D C 1
ATOM 6102 O O . GLU D 1 77 ? 1.413 5.630 102.919 1.00 38.73 77 GLU D O 1
ATOM 6108 N N . GLU D 1 78 ? 2.392 3.765 103.725 1.00 37.42 78 GLU D N 1
ATOM 6109 C CA . GLU D 1 78 ? 3.735 4.289 103.527 1.00 37.63 78 GLU D CA 1
ATOM 6110 C C . GLU D 1 78 ? 3.975 4.528 102.050 1.00 37.19 78 GLU D C 1
ATOM 6111 O O . GLU D 1 78 ? 4.385 5.618 101.654 1.00 36.41 78 GLU D O 1
ATOM 6117 N N . MET D 1 79 ? 3.711 3.503 101.240 1.00 37.27 79 MET D N 1
ATOM 6118 C CA . MET D 1 79 ? 3.908 3.585 99.793 1.00 36.78 79 MET D CA 1
ATOM 6119 C C . MET D 1 79 ? 2.914 4.513 99.099 1.00 36.69 79 MET D C 1
ATOM 6120 O O . MET D 1 79 ? 3.279 5.221 98.162 1.00 36.22 79 MET D O 1
ATOM 6125 N N . LEU D 1 80 ? 1.660 4.513 99.545 1.00 37.58 80 LEU D N 1
ATOM 6126 C CA . LEU D 1 80 ? 0.672 5.395 98.929 1.00 37.31 80 LEU D CA 1
ATOM 6127 C C . LEU D 1 80 ? 1.136 6.836 99.096 1.00 37.31 80 LEU D C 1
ATOM 6128 O O . LEU D 1 80 ? 1.134 7.612 98.144 1.00 37.02 80 LEU D O 1
ATOM 6133 N N . ALA D 1 81 ? 1.554 7.187 100.306 1.00 37.34 81 ALA D N 1
ATOM 6134 C CA . ALA D 1 81 ? 2.014 8.541 100.576 1.00 37.41 81 ALA D CA 1
ATOM 6135 C C . ALA D 1 81 ? 3.213 8.879 99.690 1.00 38.02 81 ALA D C 1
ATOM 6136 O O . ALA D 1 81 ? 3.279 9.965 99.112 1.00 38.09 81 ALA D O 1
ATOM 6138 N N . ILE D 1 82 ? 4.163 7.948 99.597 1.00 38.36 82 ILE D N 1
ATOM 6139 C CA . ILE D 1 82 ? 5.357 8.133 98.769 1.00 37.38 82 ILE D CA 1
ATOM 6140 C C . ILE D 1 82 ? 4.991 8.417 97.318 1.00 37.13 82 ILE D C 1
ATOM 6141 O O . ILE D 1 82 ? 5.539 9.324 96.679 1.00 35.53 82 ILE D O 1
ATOM 6146 N N . ALA D 1 83 ? 4.062 7.622 96.801 1.00 37.01 83 ALA D N 1
ATOM 6147 C CA . ALA D 1 83 ? 3.603 7.762 95.423 1.00 37.19 83 ALA D CA 1
ATOM 6148 C C . ALA D 1 83 ? 3.019 9.144 95.148 1.00 36.94 83 ALA D C 1
ATOM 6149 O O . ALA D 1 83 ? 3.340 9.772 94.139 1.00 36.52 83 ALA D O 1
ATOM 6151 N N . VAL D 1 84 ? 2.162 9.623 96.045 1.00 38.02 84 VAL D N 1
ATOM 6152 C CA . VAL D 1 84 ? 1.535 10.929 95.859 1.00 37.95 84 VAL D CA 1
ATOM 6153 C C . VAL D 1 84 ? 2.537 12.071 95.964 1.00 38.85 84 VAL D C 1
ATOM 6154 O O . VAL D 1 84 ? 2.389 13.100 95.314 1.00 40.51 84 VAL D O 1
ATOM 6158 N N . GLU D 1 85 ? 3.569 11.875 96.772 1.00 39.00 85 GLU D N 1
ATOM 6159 C CA . GLU D 1 85 ? 4.588 12.894 96.954 1.00 39.74 85 GLU D CA 1
ATOM 6160 C C . GLU D 1 85 ? 5.570 12.875 95.781 1.00 38.84 85 GLU D C 1
ATOM 6161 O O . GLU D 1 85 ? 6.096 13.914 95.370 1.00 38.36 85 GLU D O 1
ATOM 6167 N N . THR D 1 86 ? 5.810 11.688 95.239 1.00 37.42 86 THR D N 1
ATOM 6168 C CA . THR D 1 86 ? 6.743 11.552 94.125 1.00 37.20 86 THR D CA 1
ATOM 6169 C C . THR D 1 86 ? 6.119 11.917 92.781 1.00 37.22 86 THR D C 1
ATOM 6170 O O . THR D 1 86 ? 6.798 12.432 91.888 1.00 36.69 86 THR D O 1
ATOM 6174 N N . LYS D 1 87 ? 4.828 11.645 92.632 1.00 36.83 87 LYS D N 1
ATOM 6175 C CA . LYS D 1 87 ? 4.131 11.959 91.387 1.00 36.67 87 LYS D CA 1
ATOM 6176 C C . LYS D 1 87 ? 4.662 11.170 90.190 1.00 35.75 87 LYS D C 1
ATOM 6177 O O . LYS D 1 87 ? 4.995 11.747 89.160 1.00 34.84 87 LYS D O 1
ATOM 6183 N N . PRO D 1 88 ? 4.766 9.840 90.318 1.00 36.02 88 PRO D N 1
ATOM 6184 C CA . PRO D 1 88 ? 5.265 9.058 89.184 1.00 35.17 88 PRO D CA 1
ATOM 6185 C C . PRO D 1 88 ? 4.183 9.049 88.108 1.00 37.03 88 PRO D C 1
ATOM 6186 O O . PRO D 1 88 ? 2.991 9.107 88.422 1.00 35.95 88 PRO D O 1
ATOM 6190 N N . HIS D 1 89 ? 4.597 8.992 86.845 1.00 37.42 89 HIS D N 1
ATOM 6191 C CA . HIS D 1 89 ? 3.649 8.981 85.737 1.00 37.06 89 HIS D CA 1
ATOM 6192 C C . HIS D 1 89 ? 2.778 7.750 85.889 1.00 37.89 89 HIS D C 1
ATOM 6193 O O . HIS D 1 89 ? 1.563 7.801 85.703 1.00 36.64 89 HIS D O 1
ATOM 6200 N N . PHE D 1 90 ? 3.426 6.643 86.231 1.00 36.26 90 PHE D N 1
ATOM 6201 C CA . PHE D 1 90 ? 2.751 5.372 86.411 1.00 35.96 90 PHE D CA 1
ATOM 6202 C C . PHE D 1 90 ? 3.046 4.720 87.750 1.00 35.93 90 PHE D C 1
ATOM 6203 O O . PHE D 1 90 ? 4.103 4.924 88.340 1.00 35.10 90 PHE D O 1
ATOM 6211 N N . CYS D 1 91 ? 2.102 3.916 88.219 1.00 35.61 91 CYS D N 1
ATOM 6212 C CA . CYS D 1 91 ? 2.265 3.202 89.471 1.00 36.13 91 CYS D CA 1
ATOM 6213 C C . CYS D 1 91 ? 1.790 1.776 89.251 1.00 35.79 91 CYS D C 1
ATOM 6214 O O . CYS D 1 91 ? 0.686 1.563 88.757 1.00 38.45 91 CYS D O 1
ATOM 6217 N N . CYS D 1 92 ? 2.618 0.794 89.575 1.00 34.34 92 CYS D N 1
ATOM 6218 C CA . CYS D 1 92 ? 2.168 -0.580 89.422 1.00 33.59 92 CYS D CA 1
ATOM 6219 C C . CYS D 1 92 ? 2.074 -1.168 90.819 1.00 34.07 92 CYS D C 1
ATOM 6220 O O . CYS D 1 92 ? 3.062 -1.232 91.555 1.00 34.48 92 CYS D O 1
ATOM 6223 N N . LEU D 1 93 ? 0.863 -1.569 91.188 1.00 34.33 93 LEU D N 1
ATOM 6224 C CA . LEU D 1 93 ? 0.608 -2.137 92.501 1.00 34.06 93 LEU D CA 1
ATOM 6225 C C . LEU D 1 93 ? 0.937 -3.621 92.477 1.00 34.40 93 LEU D C 1
ATOM 6226 O O . LEU D 1 93 ? 0.385 -4.377 91.681 1.00 34.56 93 LEU D O 1
ATOM 6231 N N . VAL D 1 94 ? 1.847 -4.028 93.354 1.00 35.09 94 VAL D N 1
ATOM 6232 C CA . VAL D 1 94 ? 2.266 -5.418 93.417 1.00 35.41 94 VAL D CA 1
ATOM 6233 C C . VAL D 1 94 ? 2.227 -5.940 94.837 1.00 37.32 94 VAL D C 1
ATOM 6234 O O . VAL D 1 94 ? 2.300 -5.173 95.796 1.00 38.85 94 VAL D O 1
ATOM 6238 N N . PRO D 1 95 ? 2.115 -7.262 94.992 1.00 38.98 95 PRO D N 1
ATOM 6239 C CA . PRO D 1 95 ? 2.075 -7.866 96.321 1.00 39.39 95 PRO D CA 1
ATOM 6240 C C . PRO D 1 95 ? 3.471 -8.090 96.893 1.00 41.11 95 PRO D C 1
ATOM 6241 O O . PRO D 1 95 ? 4.419 -8.371 96.157 1.00 41.61 95 PRO D O 1
ATOM 6245 N N . GLU D 1 96 ? 3.593 -7.955 98.207 1.00 41.77 96 GLU D N 1
ATOM 6246 C CA . GLU D 1 96 ? 4.866 -8.183 98.866 1.00 42.22 96 GLU D CA 1
ATOM 6247 C C . GLU D 1 96 ? 4.718 -9.058 100.111 1.00 40.87 96 GLU D C 1
ATOM 6248 O O . GLU D 1 96 ? 5.676 -9.717 100.523 1.00 41.99 96 GLU D O 1
ATOM 6254 N N . LYS D 1 97 ? 3.524 -9.076 100.702 1.00 41.68 97 LYS D N 1
ATOM 6255 C CA . LYS D 1 97 ? 3.279 -9.896 101.892 1.00 42.21 97 LYS D CA 1
ATOM 6256 C C . LYS D 1 97 ? 2.583 -11.196 101.515 1.00 42.83 97 LYS D C 1
ATOM 6257 O O . LYS D 1 97 ? 1.869 -11.262 100.516 1.00 42.88 97 LYS D O 1
ATOM 6263 N N . ARG D 1 98 ? 2.795 -12.227 102.323 1.00 42.33 98 ARG D N 1
ATOM 6264 C CA . ARG D 1 98 ? 2.197 -13.535 102.083 1.00 42.26 98 ARG D CA 1
ATOM 6265 C C . ARG D 1 98 ? 0.682 -13.464 101.897 1.00 42.80 98 ARG D C 1
ATOM 6266 O O . ARG D 1 98 ? 0.117 -14.156 101.043 1.00 42.53 98 ARG D O 1
ATOM 6274 N N . GLN D 1 99 ? 0.019 -12.626 102.688 1.00 42.30 99 GLN D N 1
ATOM 6275 C CA . GLN D 1 99 ? -1.436 -12.502 102.595 1.00 43.15 99 GLN D CA 1
ATOM 6276 C C . GLN D 1 99 ? -1.899 -11.603 101.451 1.00 39.95 99 GLN D C 1
ATOM 6277 O O . GLN D 1 99 ? -3.087 -11.289 101.343 1.00 38.24 99 GLN D O 1
ATOM 6283 N N . GLU D 1 100 ? -0.962 -11.206 100.594 1.00 38.40 100 GLU D N 1
ATOM 6284 C CA . GLU D 1 100 ? -1.277 -10.338 99.458 1.00 37.41 100 GLU D CA 1
ATOM 6285 C C . GLU D 1 100 ? -1.066 -11.050 98.125 1.00 40.96 100 GLU D C 1
ATOM 6286 O O . GLU D 1 100 ? -1.710 -10.720 97.128 1.00 40.51 100 GLU D O 1
ATOM 6292 N N . VAL D 1 101 ? -0.161 -12.028 98.124 1.00 41.56 101 VAL D N 1
ATOM 6293 C CA . VAL D 1 101 ? 0.176 -12.800 96.928 1.00 41.44 101 VAL D CA 1
ATOM 6294 C C . VAL D 1 101 ? -0.799 -13.952 96.707 1.00 41.56 101 VAL D C 1
ATOM 6295 O O . VAL D 1 101 ? -1.301 -14.529 97.670 1.00 41.95 101 VAL D O 1
ATOM 6299 N N . THR D 1 102 ? -1.066 -14.282 95.445 1.00 41.94 102 THR D N 1
ATOM 6300 C CA . THR D 1 102 ? -1.965 -15.388 95.123 1.00 42.01 102 THR D CA 1
ATOM 6301 C C . THR D 1 102 ? -1.159 -16.670 94.902 1.00 42.11 102 THR D C 1
ATOM 6302 O O . THR D 1 102 ? 0.051 -16.712 95.158 1.00 42.70 102 THR D O 1
ATOM 6306 N N . THR D 1 103 ? -1.834 -17.714 94.431 1.00 42.03 103 THR D N 1
ATOM 6307 C CA . THR D 1 103 ? -1.183 -19.000 94.178 1.00 42.73 103 THR D CA 1
ATOM 6308 C C . THR D 1 103 ? -0.130 -18.841 93.085 1.00 39.68 103 THR D C 1
ATOM 6309 O O . THR D 1 103 ? 1.007 -19.304 93.219 1.00 39.89 103 THR D O 1
ATOM 6313 N N . GLU D 1 104 ? -0.524 -18.172 92.005 1.00 39.43 104 GLU D N 1
ATOM 6314 C CA . GLU D 1 104 ? 0.356 -17.947 90.865 1.00 39.00 104 GLU D CA 1
ATOM 6315 C C . GLU D 1 104 ? 1.419 -16.872 91.123 1.00 38.00 104 GLU D C 1
ATOM 6316 O O . GLU D 1 104 ? 2.522 -16.938 90.572 1.00 38.96 104 GLU D O 1
ATOM 6322 N N . GLY D 1 105 ? 1.091 -15.886 91.954 1.00 38.84 105 GLY D N 1
ATOM 6323 C CA . GLY D 1 105 ? 2.052 -14.839 92.261 1.00 39.52 105 GLY D CA 1
ATOM 6324 C C . GLY D 1 105 ? 1.584 -13.413 92.028 1.00 39.46 105 GLY D C 1
ATOM 6325 O O . GLY D 1 105 ? 2.262 -12.462 92.417 1.00 40.80 105 GLY D O 1
ATOM 6326 N N . GLY D 1 106 ? 0.430 -13.253 91.392 1.00 42.79 106 GLY D N 1
ATOM 6327 C CA . GLY D 1 106 ? -0.080 -11.919 91.135 1.00 41.62 106 GLY D CA 1
ATOM 6328 C C . GLY D 1 106 ? -0.742 -11.300 92.352 1.00 42.23 106 GLY D C 1
ATOM 6329 O O . GLY D 1 106 ? -0.805 -11.919 93.416 1.00 42.23 106 GLY D O 1
ATOM 6330 N N . LEU D 1 107 ? -1.238 -10.075 92.191 1.00 41.82 107 LEU D N 1
ATOM 6331 C CA . LEU D 1 107 ? -1.909 -9.353 93.267 1.00 41.48 107 LEU D CA 1
ATOM 6332 C C . LEU D 1 107 ? -3.334 -9.876 93.419 1.00 41.80 107 LEU D C 1
ATOM 6333 O O . LEU D 1 107 ? -3.964 -10.290 92.443 1.00 42.22 107 LEU D O 1
ATOM 6338 N N . ASP D 1 108 ? -3.840 -9.856 94.646 1.00 42.94 108 ASP D N 1
ATOM 6339 C CA . ASP D 1 108 ? -5.189 -10.327 94.922 1.00 42.11 108 ASP D CA 1
ATOM 6340 C C . ASP D 1 108 ? -6.112 -9.122 95.028 1.00 42.44 108 ASP D C 1
ATOM 6341 O O . ASP D 1 108 ? -6.325 -8.580 96.111 1.00 43.33 108 ASP D O 1
ATOM 6346 N N . VAL D 1 109 ? -6.643 -8.697 93.889 1.00 42.42 109 VAL D N 1
ATOM 6347 C CA . VAL D 1 109 ? -7.538 -7.554 93.844 1.00 42.67 109 VAL D CA 1
ATOM 6348 C C . VAL D 1 109 ? -8.946 -7.997 94.205 1.00 42.85 109 VAL D C 1
ATOM 6349 O O . VAL D 1 109 ? -9.650 -7.313 94.940 1.00 43.97 109 VAL D O 1
ATOM 6353 N N . ALA D 1 110 ? -9.350 -9.146 93.681 1.00 41.73 110 ALA D N 1
ATOM 6354 C CA . ALA D 1 110 ? -10.675 -9.669 93.950 1.00 42.09 110 ALA D CA 1
ATOM 6355 C C . ALA D 1 110 ? -10.899 -9.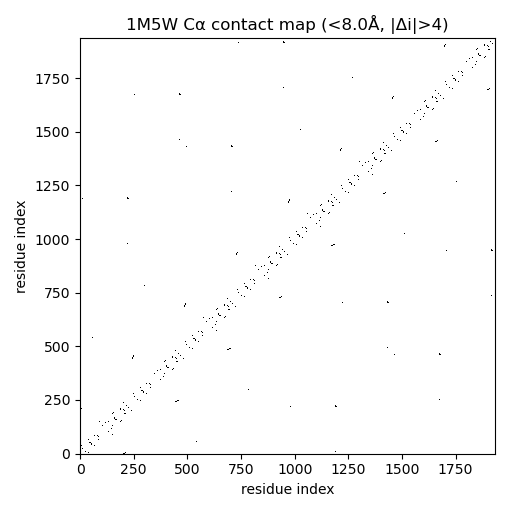813 95.446 1.00 42.22 110 ALA D C 1
ATOM 6356 O O . ALA D 1 110 ? -11.947 -9.428 95.966 1.00 43.15 110 ALA D O 1
ATOM 6358 N N . GLY D 1 111 ? -9.902 -10.352 96.139 1.00 42.55 111 GLY D N 1
ATOM 6359 C CA . GLY D 1 111 ? -10.016 -10.553 97.574 1.00 42.03 111 GLY D CA 1
ATOM 6360 C C . GLY D 1 111 ? -9.899 -9.313 98.444 1.00 42.54 111 GLY D C 1
ATOM 6361 O O . GLY D 1 111 ? -10.297 -9.336 99.611 1.00 42.30 111 GLY D O 1
ATOM 6362 N N . GLN D 1 112 ? -9.357 -8.233 97.882 1.00 42.71 112 GLN D N 1
ATOM 6363 C CA . GLN D 1 112 ? -9.179 -6.977 98.610 1.00 42.35 112 GLN D CA 1
ATOM 6364 C C . GLN D 1 112 ? -9.742 -5.802 97.813 1.00 42.17 112 GLN D C 1
ATOM 6365 O O . GLN D 1 112 ? -9.107 -4.753 97.722 1.00 42.49 112 GLN D O 1
ATOM 6371 N N . ARG D 1 113 ? -10.929 -5.981 97.240 1.00 43.99 113 ARG D N 1
ATOM 6372 C CA . ARG D 1 113 ? -11.560 -4.933 96.436 1.00 43.75 113 ARG D CA 1
ATOM 6373 C C . ARG D 1 113 ? -11.624 -3.565 97.111 1.00 43.02 113 ARG D C 1
ATOM 6374 O O . ARG D 1 113 ? -11.426 -2.534 96.461 1.00 42.21 113 ARG D O 1
ATOM 6382 N N . ASP D 1 114 ? -11.908 -3.547 98.408 1.00 42.14 114 ASP D N 1
ATOM 6383 C CA . ASP D 1 114 ? -11.993 -2.287 99.137 1.00 42.69 114 ASP D CA 1
ATOM 6384 C C . ASP D 1 114 ? -10.639 -1.604 99.203 1.00 42.46 114 ASP D C 1
ATOM 6385 O O . ASP D 1 114 ? -10.523 -0.412 98.901 1.00 42.30 114 ASP D O 1
ATOM 6390 N N . LYS D 1 115 ? -9.618 -2.358 99.603 1.00 43.74 115 LYS D N 1
ATOM 6391 C CA . LYS D 1 115 ? -8.276 -1.802 99.701 1.00 42.08 115 LYS D CA 1
ATOM 6392 C C . LYS D 1 115 ? -7.823 -1.255 98.349 1.00 43.43 115 LYS D C 1
ATOM 6393 O O . LYS D 1 115 ? -7.248 -0.169 98.276 1.00 42.53 115 LYS D O 1
ATOM 6399 N N . MET D 1 116 ? -8.087 -1.995 97.277 1.00 43.05 116 MET D N 1
ATOM 6400 C CA . MET D 1 116 ? -7.681 -1.538 95.956 1.00 43.02 116 MET D CA 1
ATOM 6401 C C . MET D 1 116 ? -8.504 -0.362 95.450 1.00 43.51 116 MET D C 1
ATOM 6402 O O . MET D 1 116 ? -7.957 0.574 94.864 1.00 42.80 116 MET D O 1
ATOM 6407 N N . ARG D 1 117 ? -9.816 -0.401 95.665 1.00 43.78 117 ARG D N 1
ATOM 6408 C CA . ARG D 1 117 ? -10.676 0.681 95.187 1.00 43.66 117 ARG D CA 1
ATOM 6409 C C . ARG D 1 117 ? -10.167 2.025 95.684 1.00 42.94 117 ARG D C 1
ATOM 6410 O O . ARG D 1 117 ? -10.128 2.999 94.937 1.00 43.15 117 ARG D O 1
ATOM 6418 N N . ASP D 1 118 ? -9.774 2.055 96.955 1.00 43.91 118 ASP D N 1
ATOM 6419 C CA . ASP D 1 118 ? -9.260 3.259 97.609 1.00 43.03 118 ASP D CA 1
ATOM 6420 C C . ASP D 1 118 ? -7.920 3.675 97.023 1.00 42.63 118 ASP D C 1
ATOM 6421 O O . ASP D 1 118 ? -7.748 4.800 96.533 1.00 41.68 118 ASP D O 1
ATOM 6426 N N . ALA D 1 119 ? -6.964 2.756 97.102 1.00 42.93 119 ALA D N 1
ATOM 6427 C CA . ALA D 1 119 ? -5.615 2.995 96.592 1.00 41.92 119 ALA D CA 1
ATOM 6428 C C . ALA D 1 119 ? -5.654 3.574 95.176 1.00 41.16 119 ALA D C 1
ATOM 6429 O O . ALA D 1 119 ? -4.930 4.521 94.858 1.00 40.78 119 ALA D O 1
ATOM 6431 N N . CYS D 1 120 ? -6.510 3.010 94.328 1.00 41.17 120 CYS D N 1
ATOM 6432 C CA . CYS D 1 120 ? -6.621 3.493 92.959 1.00 41.45 120 CYS D CA 1
ATOM 6433 C C . CYS D 1 120 ? -7.145 4.932 92.909 1.00 42.37 120 CYS D C 1
ATOM 6434 O O . CYS D 1 120 ? -6.621 5.751 92.154 1.00 43.96 120 CYS D O 1
ATOM 6437 N N . LYS D 1 121 ? -8.169 5.250 93.701 1.00 42.68 121 LYS D N 1
ATOM 6438 C CA . LYS D 1 121 ? -8.707 6.612 93.702 1.00 43.31 121 LYS D CA 1
ATOM 6439 C C . LYS D 1 121 ? -7.672 7.598 94.237 1.00 42.74 121 LYS D C 1
ATOM 6440 O O . LYS D 1 121 ? -7.478 8.665 93.664 1.00 43.72 121 LYS D O 1
ATOM 6446 N N . ARG D 1 122 ? -7.022 7.250 95.344 1.00 42.64 122 ARG D N 1
ATOM 6447 C CA . ARG D 1 122 ? -6.014 8.131 95.923 1.00 42.13 122 ARG D CA 1
ATOM 6448 C C . ARG D 1 122 ? -4.917 8.470 94.914 1.00 41.54 122 ARG D C 1
ATOM 6449 O O . ARG D 1 122 ? -4.555 9.636 94.751 1.00 41.03 122 ARG D O 1
ATOM 6457 N N . LEU D 1 123 ? -4.381 7.456 94.241 1.00 41.47 123 LEU D N 1
ATOM 6458 C CA . LEU D 1 123 ? -3.323 7.697 93.261 1.00 40.12 123 LEU D CA 1
ATOM 6459 C C . LEU D 1 123 ? -3.872 8.490 92.079 1.00 41.23 123 LEU D C 1
ATOM 6460 O O . LEU D 1 123 ? -3.278 9.489 91.655 1.00 40.14 123 LEU D O 1
ATOM 6465 N N . ALA D 1 124 ? -5.020 8.053 91.566 1.00 41.00 124 ALA D N 1
ATOM 6466 C CA . ALA D 1 124 ? -5.654 8.719 90.437 1.00 41.95 124 ALA D CA 1
ATOM 6467 C C . ALA D 1 124 ? -5.877 10.205 90.700 1.00 42.32 124 ALA D C 1
ATOM 6468 O O . ALA D 1 124 ? -5.781 11.021 89.782 1.00 43.52 124 ALA D O 1
ATOM 6470 N N . ASP D 1 125 ? -6.177 10.561 91.947 1.00 42.49 125 ASP D N 1
ATOM 6471 C CA . ASP D 1 125 ? -6.398 11.968 92.282 1.00 41.81 125 ASP D CA 1
ATOM 6472 C C . ASP D 1 125 ? -5.090 12.740 92.264 1.00 41.66 125 ASP D C 1
ATOM 6473 O O . ASP D 1 125 ? -5.072 13.951 92.038 1.00 41.16 125 ASP D O 1
ATOM 6478 N N . ALA D 1 126 ? -3.991 12.032 92.498 1.00 40.72 126 ALA D N 1
ATOM 6479 C CA . ALA D 1 126 ? -2.682 12.664 92.493 1.00 40.81 126 ALA D CA 1
ATOM 6480 C C . ALA D 1 126 ? -2.191 12.787 91.056 1.00 41.29 126 ALA D C 1
ATOM 6481 O O . ALA D 1 126 ? -1.102 13.308 90.802 1.00 41.61 126 ALA D O 1
ATOM 6483 N N . GLY D 1 127 ? -3.012 12.304 90.124 1.00 41.28 127 GLY D N 1
ATOM 6484 C CA . GLY D 1 127 ? -2.667 12.351 88.712 1.00 40.24 127 GLY D CA 1
ATOM 6485 C C . GLY D 1 127 ? -1.779 11.203 88.259 1.00 39.91 127 GLY D C 1
ATOM 6486 O O . GLY D 1 127 ? -1.035 11.331 87.284 1.00 40.11 127 GLY D O 1
ATOM 6487 N N . ILE D 1 128 ? -1.885 10.072 88.949 1.00 38.48 128 ILE D N 1
ATOM 6488 C CA . ILE D 1 128 ? -1.075 8.895 88.660 1.00 37.32 128 ILE D CA 1
ATOM 6489 C C . ILE D 1 128 ? -1.867 7.747 88.029 1.00 37.91 128 ILE D C 1
ATOM 6490 O O . ILE D 1 128 ? -2.883 7.302 88.575 1.00 37.32 128 ILE D O 1
ATOM 6495 N N . GLN D 1 129 ? -1.388 7.269 86.878 1.00 38.00 129 GLN D N 1
ATOM 6496 C CA . GLN D 1 129 ? -2.033 6.164 86.165 1.00 37.08 129 GLN D CA 1
ATOM 6497 C C . GLN D 1 129 ? -1.603 4.857 86.801 1.00 36.97 129 GLN D C 1
ATOM 6498 O O . GLN D 1 129 ? -0.429 4.486 86.759 1.00 36.53 129 GLN D O 1
ATOM 6504 N N . VAL D 1 130 ? -2.566 4.151 87.380 1.00 35.99 130 VAL D N 1
ATOM 6505 C CA . VAL D 1 130 ? -2.283 2.913 88.083 1.00 35.78 130 VAL D CA 1
ATOM 6506 C C . VAL D 1 130 ? -2.484 1.632 87.291 1.00 36.73 130 VAL D C 1
ATOM 6507 O O . VAL D 1 130 ? -3.414 1.504 86.492 1.00 37.65 130 VAL D O 1
ATOM 6511 N N . SER D 1 131 ? -1.576 0.693 87.512 1.00 35.96 131 SER D N 1
ATOM 6512 C CA . SER D 1 131 ? -1.636 -0.601 86.870 1.00 36.63 131 SER D CA 1
ATOM 6513 C C . SER D 1 131 ? -1.662 -1.648 87.971 1.00 37.49 131 SER D C 1
ATOM 6514 O O . SER D 1 131 ? -0.995 -1.496 88.996 1.00 38.09 131 SER D O 1
ATOM 6517 N N . LEU D 1 132 ? -2.445 -2.701 87.764 1.00 38.78 132 LEU D N 1
ATOM 6518 C CA . LEU D 1 132 ? -2.552 -3.777 88.743 1.00 39.23 132 LEU D CA 1
ATOM 6519 C C . LEU D 1 132 ? -1.853 -5.033 88.227 1.00 39.33 132 LEU D C 1
ATOM 6520 O O . LEU D 1 132 ? -2.182 -5.540 87.159 1.00 40.68 132 LEU D O 1
ATOM 6525 N N . PHE D 1 133 ? -0.889 -5.527 88.994 1.00 37.91 133 PHE D N 1
ATOM 6526 C CA . PHE D 1 133 ? -0.142 -6.716 88.614 1.00 37.62 133 PHE D CA 1
ATOM 6527 C C . PHE D 1 133 ? -0.872 -7.977 89.074 1.00 38.00 133 PHE D C 1
ATOM 6528 O O . PHE D 1 133 ? -0.756 -8.389 90.228 1.00 37.28 133 PHE D O 1
ATOM 6536 N N . ILE D 1 134 ? -1.629 -8.580 88.159 1.00 38.79 134 ILE D N 1
ATOM 6537 C CA . ILE D 1 134 ? -2.396 -9.787 88.456 1.00 38.38 134 ILE D CA 1
ATOM 6538 C C . ILE D 1 134 ? -2.117 -10.932 87.485 1.00 39.26 134 ILE D C 1
ATOM 6539 O O . ILE D 1 134 ? -1.555 -10.726 86.405 1.00 39.52 134 ILE D O 1
ATOM 6544 N N . ASP D 1 135 ? -2.538 -12.137 87.871 1.00 40.47 135 ASP D N 1
ATOM 6545 C CA . ASP D 1 135 ? -2.349 -13.326 87.048 1.00 41.46 135 ASP D CA 1
ATOM 6546 C C . ASP D 1 135 ? -3.325 -13.299 85.884 1.00 40.12 135 ASP D C 1
ATOM 6547 O O . ASP D 1 135 ? -4.210 -12.446 85.821 1.00 40.33 135 ASP D O 1
ATOM 6552 N N . ALA D 1 136 ? -3.158 -14.239 84.961 1.00 39.54 136 ALA D N 1
ATOM 6553 C CA . ALA D 1 136 ? -4.050 -14.342 83.811 1.00 39.52 136 ALA D CA 1
ATOM 6554 C C . ALA D 1 136 ? -5.310 -15.053 84.305 1.00 39.70 136 ALA D C 1
ATOM 6555 O O . ALA D 1 136 ? -5.591 -16.182 83.907 1.00 40.53 136 ALA D O 1
ATOM 6557 N N . ASP D 1 137 ? -6.062 -14.375 85.170 1.00 41.48 137 ASP D N 1
ATOM 6558 C CA . ASP D 1 137 ? -7.273 -14.935 85.764 1.00 43.72 137 ASP D CA 1
ATOM 6559 C C . ASP D 1 137 ? -8.477 -14.033 85.508 1.00 44.39 137 ASP D C 1
ATOM 6560 O O . ASP D 1 137 ? -8.461 -12.849 85.848 1.00 44.44 137 ASP D O 1
ATOM 6565 N N . GLU D 1 138 ? -9.526 -14.597 84.916 1.00 44.90 138 GLU D N 1
ATOM 6566 C CA . GLU D 1 138 ? -10.731 -13.829 84.606 1.00 44.36 138 GLU D CA 1
ATOM 6567 C C . GLU D 1 138 ? -11.326 -13.126 85.830 1.00 44.33 138 GLU D C 1
ATOM 6568 O O . GLU D 1 138 ? -11.770 -11.975 85.759 1.00 45.35 138 GLU D O 1
ATOM 6574 N N . GLU D 1 139 ? -11.337 -13.827 86.953 1.00 43.78 139 GLU D N 1
ATOM 6575 C CA . GLU D 1 139 ? -11.867 -13.280 88.190 1.00 44.02 139 GLU D CA 1
ATOM 6576 C C . GLU D 1 139 ? -11.056 -12.050 88.632 1.00 43.68 139 GLU D C 1
ATOM 6577 O O . GLU D 1 139 ? -11.616 -11.026 89.043 1.00 42.29 139 GLU D O 1
ATOM 6583 N N . GLN D 1 140 ? -9.732 -12.147 88.534 1.00 42.34 140 GLN D N 1
ATOM 6584 C CA . GLN D 1 140 ? -8.867 -11.034 88.921 1.00 41.86 140 GLN D CA 1
ATOM 6585 C C . GLN D 1 140 ? -8.975 -9.872 87.944 1.00 41.17 140 GLN D C 1
ATOM 6586 O O . GLN D 1 140 ? -8.813 -8.716 88.333 1.00 41.17 140 GLN D O 1
ATOM 6592 N N . ILE D 1 141 ? -9.260 -10.175 86.679 1.00 41.18 141 ILE D N 1
ATOM 6593 C CA . ILE D 1 141 ? -9.385 -9.142 85.651 1.00 42.29 141 ILE D CA 1
ATOM 6594 C C . ILE D 1 141 ? -10.649 -8.309 85.874 1.00 41.86 141 ILE D C 1
ATOM 6595 O O . ILE D 1 141 ? -10.607 -7.079 85.845 1.00 41.82 141 ILE D O 1
ATOM 6600 N N . LYS D 1 142 ? -11.772 -8.989 86.092 1.00 42.78 142 LYS D N 1
ATOM 6601 C CA . LYS D 1 142 ? -13.047 -8.320 86.326 1.00 42.64 142 LYS D CA 1
ATOM 6602 C C . LYS D 1 142 ? -12.924 -7.346 87.495 1.00 41.74 142 LYS D C 1
ATOM 6603 O O . LYS D 1 142 ? -13.366 -6.199 87.414 1.00 42.05 142 LYS D O 1
ATOM 6609 N N . ALA D 1 143 ? -12.297 -7.799 88.573 1.00 41.01 143 ALA D N 1
ATOM 6610 C CA . ALA D 1 143 ? -12.106 -6.962 89.753 1.00 41.18 143 ALA D CA 1
ATOM 6611 C C . ALA D 1 143 ? -11.263 -5.721 89.454 1.00 41.56 143 ALA D C 1
ATOM 6612 O O . ALA D 1 143 ? -11.423 -4.683 90.099 1.00 40.79 143 ALA D O 1
ATOM 6614 N N . ALA D 1 144 ? -10.375 -5.828 88.467 1.00 41.39 144 ALA D N 1
ATOM 6615 C CA . ALA D 1 144 ? -9.512 -4.713 88.091 1.00 41.06 144 ALA D CA 1
ATOM 6616 C C . ALA D 1 144 ? -10.293 -3.583 87.429 1.00 41.38 144 ALA D C 1
ATOM 6617 O O . ALA D 1 144 ? -10.020 -2.406 87.669 1.00 41.49 144 ALA D O 1
ATOM 6619 N N . ALA D 1 145 ? -11.264 -3.935 86.594 1.00 41.03 145 ALA D N 1
ATOM 6620 C CA . ALA D 1 145 ? -12.066 -2.924 85.912 1.00 42.24 145 ALA D CA 1
ATOM 6621 C C . ALA D 1 145 ? -13.014 -2.235 86.888 1.00 42.55 145 ALA D C 1
ATOM 6622 O O . ALA D 1 145 ? -13.175 -1.013 86.865 1.00 43.59 145 ALA D O 1
ATOM 6624 N N . GLU D 1 146 ? -13.641 -3.031 87.745 1.00 44.72 146 GLU D N 1
ATOM 6625 C CA . GLU D 1 146 ? -14.581 -2.513 88.735 1.00 46.00 146 GLU D CA 1
ATOM 6626 C C . GLU D 1 146 ? -13.861 -1.626 89.746 1.00 45.33 146 GLU D C 1
ATOM 6627 O O . GLU D 1 146 ? -14.384 -0.589 90.157 1.00 44.62 146 GLU D O 1
ATOM 6633 N N . VAL D 1 147 ? -12.660 -2.037 90.142 1.00 44.41 147 VAL D N 1
ATOM 6634 C CA . VAL D 1 147 ? -11.880 -1.280 91.113 1.00 43.27 147 VAL D CA 1
ATOM 6635 C C . VAL D 1 147 ? -11.489 0.092 90.568 1.00 42.90 147 VAL D C 1
ATOM 6636 O O . VAL D 1 147 ? -11.163 0.995 91.335 1.00 41.71 147 VAL D O 1
ATOM 6640 N N . GLY D 1 148 ? -11.520 0.239 89.245 1.00 42.49 148 GLY D N 1
ATOM 6641 C CA . GLY D 1 148 ? -11.188 1.515 88.635 1.00 42.47 148 GLY D CA 1
ATOM 6642 C C . GLY D 1 148 ? -9.811 1.652 88.005 1.00 41.29 148 GLY D C 1
ATOM 6643 O O . GLY D 1 148 ? -9.511 2.674 87.389 1.00 41.83 148 GLY D O 1
ATOM 6644 N N . ALA D 1 149 ? -8.967 0.637 88.144 1.00 41.32 149 ALA D N 1
ATOM 6645 C CA . ALA D 1 149 ? -7.620 0.702 87.572 1.00 40.73 149 ALA D CA 1
ATOM 6646 C C . ALA D 1 149 ? -7.653 0.728 86.045 1.00 40.09 149 ALA D C 1
ATOM 6647 O O . ALA D 1 149 ? -8.251 -0.145 85.415 1.00 41.08 149 ALA D O 1
ATOM 6649 N N . PRO D 1 150 ? -7.000 1.728 85.428 1.00 39.96 150 PRO D N 1
ATOM 6650 C CA . PRO D 1 150 ? -6.968 1.850 83.967 1.00 39.74 150 PRO D CA 1
ATOM 6651 C C . PRO D 1 150 ? -6.064 0.818 83.288 1.00 39.88 150 PRO D C 1
ATOM 6652 O O . PRO D 1 150 ? -6.341 0.378 82.170 1.00 40.44 150 PRO D O 1
ATOM 6656 N N . PHE D 1 151 ? -4.985 0.438 83.969 1.00 39.92 151 PHE D N 1
ATOM 6657 C CA . PHE D 1 151 ? -4.047 -0.544 83.434 1.00 39.07 151 PHE D CA 1
ATOM 6658 C C . PHE D 1 151 ? -4.019 -1.819 84.267 1.00 38.96 151 PHE D C 1
ATOM 6659 O O . PHE D 1 151 ? -4.552 -1.865 85.375 1.00 40.78 151 PHE D O 1
ATOM 6667 N N . ILE D 1 152 ? -3.387 -2.848 83.716 1.00 38.55 152 ILE D N 1
ATOM 6668 C CA . ILE D 1 152 ? -3.209 -4.127 84.391 1.00 38.67 152 ILE D CA 1
ATOM 6669 C C . ILE D 1 152 ? -1.971 -4.757 83.771 1.00 37.47 152 ILE D C 1
ATOM 6670 O O . ILE D 1 152 ? -1.766 -4.674 82.561 1.00 38.45 152 ILE D O 1
ATOM 6675 N N . GLU D 1 153 ? -1.133 -5.371 84.589 1.00 36.97 153 GLU D N 1
ATOM 6676 C CA . GLU D 1 153 ? 0.049 -6.022 84.055 1.00 36.94 153 GLU D CA 1
ATOM 6677 C C . GLU D 1 153 ? -0.038 -7.511 84.365 1.00 36.03 153 GLU D C 1
ATOM 6678 O O . GLU D 1 153 ? 0.018 -7.919 85.526 1.00 37.70 153 GLU D O 1
ATOM 6684 N N . ILE D 1 154 ? -0.181 -8.317 83.315 1.00 35.77 154 ILE D N 1
ATOM 6685 C CA . ILE D 1 154 ? -0.293 -9.766 83.459 1.00 37.51 154 ILE D CA 1
ATOM 6686 C C . ILE D 1 154 ? 1.034 -10.407 83.850 1.00 37.24 154 ILE D C 1
ATOM 6687 O O . ILE D 1 154 ? 2.079 -10.097 83.276 1.00 37.60 154 ILE D O 1
ATOM 6692 N N . HIS D 1 155 ? 0.980 -11.292 84.840 1.00 37.12 155 HIS D N 1
ATOM 6693 C CA . HIS D 1 155 ? 2.166 -11.991 85.327 1.00 37.51 155 HIS D CA 1
ATOM 6694 C C . HIS D 1 155 ? 2.589 -13.032 84.296 1.00 36.80 155 HIS D C 1
ATOM 6695 O O . HIS D 1 155 ? 1.957 -14.082 84.172 1.00 36.15 155 HIS D O 1
ATOM 6702 N N . THR D 1 156 ? 3.649 -12.743 83.550 1.00 35.32 156 THR D N 1
ATOM 6703 C CA . THR D 1 156 ? 4.126 -13.673 82.533 1.00 33.67 156 THR D CA 1
ATOM 6704 C C . THR D 1 156 ? 5.093 -14.702 83.131 1.00 33.70 156 THR D C 1
ATOM 6705 O O . THR D 1 156 ? 5.689 -15.507 82.412 1.00 33.04 156 THR D O 1
ATOM 6709 N N . GLY D 1 157 ? 5.216 -14.684 84.457 1.00 34.36 157 GLY D N 1
ATOM 6710 C CA . GLY D 1 157 ? 6.100 -15.607 85.152 1.00 35.18 157 GLY D CA 1
ATOM 6711 C C . GLY D 1 157 ? 5.873 -17.076 84.838 1.00 39.27 157 GLY D C 1
ATOM 6712 O O . GLY D 1 157 ? 6.830 -17.811 84.568 1.00 38.31 157 GLY D O 1
ATOM 6713 N N . CYS D 1 158 ? 4.617 -17.515 84.887 1.00 39.98 158 CYS D N 1
ATOM 6714 C CA . CYS D 1 158 ? 4.289 -18.913 84.594 1.00 40.63 158 CYS D CA 1
ATOM 6715 C C . CYS D 1 158 ? 4.698 -19.243 83.172 1.00 39.32 158 CYS D C 1
ATOM 6716 O O . CYS D 1 158 ? 5.311 -20.279 82.908 1.00 39.43 158 CYS D O 1
ATOM 6719 N N . TYR D 1 159 ? 4.346 -18.355 82.253 1.00 37.45 159 TYR D N 1
ATOM 6720 C CA . TYR D 1 159 ? 4.709 -18.551 80.866 1.00 35.75 159 TYR D CA 1
ATOM 6721 C C . TYR D 1 159 ? 6.224 -18.697 80.724 1.00 35.85 159 TYR D C 1
ATOM 6722 O O . TYR D 1 159 ? 6.702 -19.509 79.937 1.00 34.84 159 TYR D O 1
ATOM 6731 N N . ALA D 1 160 ? 6.982 -17.920 81.488 1.00 35.39 160 ALA D N 1
ATOM 6732 C CA . ALA D 1 160 ? 8.435 -17.991 81.394 1.00 36.60 160 ALA D CA 1
ATOM 6733 C C . ALA D 1 160 ? 9.015 -19.249 82.030 1.00 37.67 160 ALA D C 1
ATOM 6734 O O . ALA D 1 160 ? 10.010 -19.790 81.550 1.00 38.83 160 ALA D O 1
ATOM 6736 N N . ASP D 1 161 ? 8.400 -19.711 83.113 1.00 39.97 161 ASP D N 1
ATOM 6737 C CA . ASP D 1 161 ? 8.870 -20.897 83.822 1.00 41.33 161 ASP D CA 1
ATOM 6738 C C . ASP D 1 161 ? 8.356 -22.208 83.243 1.00 41.44 161 ASP D C 1
ATOM 6739 O O . ASP D 1 161 ? 8.576 -23.269 83.823 1.00 41.59 161 ASP D O 1
ATOM 6744 N N . ALA D 1 162 ? 7.680 -22.137 82.101 1.00 40.89 162 ALA D N 1
ATOM 6745 C CA . ALA D 1 162 ? 7.139 -23.332 81.458 1.00 42.00 162 ALA D CA 1
ATOM 6746 C C . ALA D 1 162 ? 8.223 -24.403 81.309 1.00 43.14 162 ALA D C 1
ATOM 6747 O O . ALA D 1 162 ? 9.343 -24.103 80.896 1.00 42.64 162 ALA D O 1
ATOM 6749 N N . LYS D 1 163 ? 7.894 -25.647 81.652 1.00 44.13 163 LYS D N 1
ATOM 6750 C CA . LYS D 1 163 ? 8.865 -26.735 81.552 1.00 44.50 163 LYS D CA 1
ATOM 6751 C C . LYS D 1 163 ? 8.893 -27.435 80.191 1.00 45.05 163 LYS D C 1
ATOM 6752 O O . LYS D 1 163 ? 9.930 -27.958 79.783 1.00 45.74 163 LYS D O 1
ATOM 6758 N N . THR D 1 164 ? 7.767 -27.447 79.487 1.00 44.13 164 THR D N 1
ATOM 6759 C CA . THR D 1 164 ? 7.718 -28.087 78.179 1.00 44.10 164 THR D CA 1
ATOM 6760 C C . THR D 1 164 ? 7.115 -27.146 77.146 1.00 44.27 164 THR D C 1
ATOM 6761 O O . THR D 1 164 ? 6.487 -26.147 77.490 1.00 43.15 164 THR D O 1
ATOM 6765 N N . ASP D 1 165 ? 7.316 -27.479 75.875 1.00 43.81 165 ASP D N 1
ATOM 6766 C CA . ASP D 1 165 ? 6.790 -26.692 74.772 1.00 43.95 165 ASP D CA 1
ATOM 6767 C C . ASP D 1 165 ? 5.265 -26.598 74.855 1.00 43.54 165 ASP D C 1
ATOM 6768 O O . ASP D 1 165 ? 4.696 -25.518 74.706 1.00 42.62 165 ASP D O 1
ATOM 6773 N N . ALA D 1 166 ? 4.603 -27.725 75.097 1.00 43.25 166 ALA D N 1
ATOM 6774 C CA . ALA D 1 166 ? 3.146 -27.726 75.190 1.00 43.76 166 ALA D CA 1
ATOM 6775 C C . ALA D 1 166 ? 2.701 -26.898 76.391 1.00 43.26 166 ALA D C 1
ATOM 6776 O O . ALA D 1 166 ? 1.728 -26.146 76.322 1.00 43.38 166 ALA D O 1
ATOM 6778 N N . GLU D 1 167 ? 3.426 -27.048 77.492 1.00 43.67 167 GLU D N 1
ATOM 6779 C CA . GLU D 1 167 ? 3.122 -26.327 78.716 1.00 43.98 167 GLU D CA 1
ATOM 6780 C C . GLU D 1 167 ? 3.259 -24.826 78.483 1.00 43.56 167 GLU D C 1
ATOM 6781 O O . GLU D 1 167 ? 2.442 -24.036 78.957 1.00 43.83 167 GLU D O 1
ATOM 6787 N N . GLN D 1 168 ? 4.286 -24.431 77.740 1.00 42.41 168 GLN D N 1
ATOM 6788 C CA . GLN D 1 168 ? 4.494 -23.019 77.470 1.00 41.54 168 GLN D CA 1
ATOM 6789 C C . GLN D 1 168 ? 3.439 -22.456 76.535 1.00 39.97 168 GLN D C 1
ATOM 6790 O O . GLN D 1 168 ? 2.949 -21.350 76.745 1.00 40.73 168 GLN D O 1
ATOM 6796 N N . ALA D 1 169 ? 3.096 -23.206 75.494 1.00 39.45 169 ALA D N 1
ATOM 6797 C CA . ALA D 1 169 ? 2.090 -22.736 74.547 1.00 39.16 169 ALA D CA 1
ATOM 6798 C C . ALA D 1 169 ? 0.769 -22.563 75.285 1.00 38.75 169 ALA D C 1
ATOM 6799 O O . ALA D 1 169 ? -0.010 -21.661 74.984 1.00 39.63 169 ALA D O 1
ATOM 6801 N N . GLN D 1 170 ? 0.529 -23.435 76.257 1.00 40.14 170 GLN D N 1
ATOM 6802 C CA . GLN D 1 170 ? -0.690 -23.376 77.046 1.00 41.51 170 GLN D CA 1
ATOM 6803 C C . GLN D 1 170 ? -0.750 -22.068 77.835 1.00 41.07 170 GLN D C 1
ATOM 6804 O O . GLN D 1 170 ? -1.763 -21.369 77.813 1.00 42.06 170 GLN D O 1
ATOM 6810 N N . GLU D 1 171 ? 0.339 -21.728 78.520 1.00 40.85 171 GLU D N 1
ATOM 6811 C CA . GLU D 1 171 ? 0.386 -20.488 79.296 1.00 40.01 171 GLU D CA 1
ATOM 6812 C C . GLU D 1 171 ? 0.219 -19.279 78.383 1.00 39.28 171 GLU D C 1
ATOM 6813 O O . GLU D 1 171 ? -0.419 -18.290 78.754 1.00 37.91 171 GLU D O 1
ATOM 6819 N N . LEU D 1 172 ? 0.805 -19.363 77.190 1.00 38.26 172 LEU D N 1
ATOM 6820 C CA . LEU D 1 172 ? 0.719 -18.280 76.219 1.00 38.14 172 LEU D CA 1
ATOM 6821 C C . LEU D 1 172 ? -0.738 -18.070 75.825 1.00 38.05 172 LEU D C 1
ATOM 6822 O O . LEU D 1 172 ? -1.200 -16.934 75.706 1.00 37.33 172 LEU D O 1
ATOM 6827 N N . ALA D 1 173 ? -1.467 -19.165 75.626 1.00 36.78 173 ALA D N 1
ATOM 6828 C CA . ALA D 1 173 ? -2.870 -19.051 75.253 1.00 38.39 173 ALA D CA 1
ATOM 6829 C C . ALA D 1 173 ? -3.625 -18.340 76.371 1.00 37.58 173 ALA D C 1
ATOM 6830 O O . ALA D 1 173 ? -4.425 -17.438 76.110 1.00 39.41 173 ALA D O 1
ATOM 6832 N N . ARG D 1 174 ? -3.356 -18.733 77.613 1.00 38.16 174 ARG D N 1
ATOM 6833 C CA . ARG D 1 174 ? -4.002 -18.122 78.774 1.00 39.15 174 ARG D CA 1
ATOM 6834 C C . ARG D 1 174 ? -3.827 -16.617 78.800 1.00 39.11 174 ARG D C 1
ATOM 6835 O O . ARG D 1 174 ? -4.784 -15.860 78.959 1.00 39.37 174 ARG D O 1
ATOM 6843 N N . ILE D 1 175 ? -2.579 -16.191 78.687 1.00 37.89 175 ILE D N 1
ATOM 6844 C CA . ILE D 1 175 ? -2.266 -14.776 78.708 1.00 36.93 175 ILE D CA 1
ATOM 6845 C C . ILE D 1 175 ? -2.925 -14.059 77.538 1.00 36.20 175 ILE D C 1
ATOM 6846 O O . ILE D 1 175 ? -3.508 -12.993 77.707 1.00 35.44 175 ILE D O 1
ATOM 6851 N N . ALA D 1 176 ? -2.840 -14.660 76.354 1.00 37.26 176 ALA D N 1
ATOM 6852 C CA . ALA D 1 176 ? -3.427 -14.074 75.156 1.00 38.79 176 ALA D CA 1
ATOM 6853 C C . ALA D 1 176 ? -4.940 -13.912 75.300 1.00 40.93 176 ALA D C 1
ATOM 6854 O O . ALA D 1 176 ? -5.515 -12.922 74.839 1.00 42.06 176 ALA D O 1
ATOM 6856 N N . LYS D 1 177 ? -5.579 -14.887 75.941 1.00 41.02 177 LYS D N 1
ATOM 6857 C CA . LYS D 1 177 ? -7.023 -14.850 76.144 1.00 41.61 177 LYS D CA 1
ATOM 6858 C C . LYS D 1 177 ? -7.353 -13.850 77.250 1.00 41.75 177 LYS D C 1
ATOM 6859 O O . LYS D 1 177 ? -8.367 -13.150 77.191 1.00 42.43 177 LYS D O 1
ATOM 6865 N N . ALA D 1 178 ? -6.484 -13.775 78.254 1.00 41.38 178 ALA D N 1
ATOM 6866 C CA . ALA D 1 178 ? -6.688 -12.845 79.358 1.00 41.78 178 ALA D CA 1
ATOM 6867 C C . ALA D 1 178 ? -6.510 -11.406 78.876 1.00 41.68 178 ALA D C 1
ATOM 6868 O O . ALA D 1 178 ? -7.216 -10.503 79.328 1.00 41.11 178 ALA D O 1
ATOM 6870 N N . ALA D 1 179 ? -5.575 -11.199 77.950 1.00 40.71 179 ALA D N 1
ATOM 6871 C CA . ALA D 1 179 ? -5.314 -9.868 77.407 1.00 40.25 179 ALA D CA 1
ATOM 6872 C C . ALA D 1 179 ? -6.502 -9.369 76.594 1.00 39.90 179 ALA D C 1
ATOM 6873 O O . ALA D 1 179 ? -6.908 -8.214 76.709 1.00 38.73 179 ALA D O 1
ATOM 6875 N N . THR D 1 180 ? -7.056 -10.244 75.765 1.00 40.08 180 THR D N 1
ATOM 6876 C CA . THR D 1 180 ? -8.195 -9.883 74.935 1.00 40.76 180 THR D CA 1
ATOM 6877 C C . THR D 1 180 ? -9.398 -9.585 75.822 1.00 41.95 180 THR D C 1
ATOM 6878 O O . THR D 1 180 ? -10.105 -8.595 75.621 1.00 42.79 180 THR D O 1
ATOM 6882 N N . PHE D 1 181 ? -9.621 -10.456 76.802 1.00 41.93 181 PHE D N 1
ATOM 6883 C CA . PHE D 1 181 ? -10.725 -10.295 77.741 1.00 41.70 181 PHE D CA 1
ATOM 6884 C C . PHE D 1 181 ? -10.605 -8.977 78.497 1.00 42.41 181 PHE D C 1
ATOM 6885 O O . PHE D 1 181 ? -11.588 -8.246 78.661 1.00 41.71 181 PHE D O 1
ATOM 6893 N N . ALA D 1 182 ? -9.398 -8.677 78.966 1.00 40.58 182 ALA D N 1
ATOM 6894 C CA . ALA D 1 182 ? -9.172 -7.440 79.709 1.00 40.59 182 ALA D CA 1
ATOM 6895 C C . ALA D 1 182 ? -9.555 -6.248 78.855 1.00 40.67 182 ALA D C 1
ATOM 6896 O O . ALA D 1 182 ? -10.219 -5.314 79.322 1.00 40.39 182 ALA D O 1
ATOM 6898 N N . ALA D 1 183 ? -9.132 -6.289 77.596 1.00 40.67 183 ALA D N 1
ATOM 6899 C CA . ALA D 1 183 ? -9.428 -5.220 76.654 1.00 40.96 183 ALA D CA 1
ATOM 6900 C C . ALA D 1 183 ? -10.937 -4.997 76.476 1.00 42.14 183 ALA D C 1
ATOM 6901 O O . ALA D 1 183 ? -11.396 -3.853 76.406 1.00 41.07 183 ALA D O 1
ATOM 6903 N N . SER D 1 184 ? -11.705 -6.083 76.404 1.00 42.92 184 SER D N 1
ATOM 6904 C CA . SER D 1 184 ? -13.153 -5.962 76.235 1.00 44.07 184 SER D CA 1
ATOM 6905 C C . SER D 1 184 ? -13.751 -5.247 77.437 1.00 44.99 184 SER D C 1
ATOM 6906 O O . SER D 1 184 ? -14.841 -4.679 77.366 1.00 45.95 184 SER D O 1
ATOM 6909 N N . LEU D 1 185 ? -13.018 -5.275 78.543 1.00 45.08 185 LEU D N 1
ATOM 6910 C CA . LEU D 1 185 ? -13.456 -4.640 79.775 1.00 44.46 185 LEU D CA 1
ATOM 6911 C C . LEU D 1 185 ? -13.002 -3.193 79.853 1.00 44.71 185 LEU D C 1
ATOM 6912 O O . LEU D 1 185 ? -13.335 -2.478 80.800 1.00 45.78 185 LEU D O 1
ATOM 6917 N N . GLY D 1 186 ? -12.240 -2.766 78.853 1.00 45.29 186 GLY D N 1
ATOM 6918 C CA . GLY D 1 186 ? -11.747 -1.401 78.828 1.00 44.61 186 GLY D CA 1
ATOM 6919 C C . GLY D 1 186 ? -10.423 -1.257 79.556 1.00 44.13 186 GLY D C 1
ATOM 6920 O O . GLY D 1 186 ? -9.962 -0.147 79.801 1.00 44.54 186 GLY D O 1
ATOM 6921 N N . LEU D 1 187 ? -9.804 -2.382 79.893 1.00 43.12 187 LEU D N 1
ATOM 6922 C CA . LEU D 1 187 ? -8.526 -2.370 80.604 1.00 42.54 187 LEU D CA 1
ATOM 6923 C C . LEU D 1 187 ? -7.330 -2.353 79.668 1.00 42.03 187 LEU D C 1
ATOM 6924 O O . LEU D 1 187 ? -7.180 -3.250 78.842 1.00 43.70 187 LEU D O 1
ATOM 6929 N N . LYS D 1 188 ? -6.475 -1.342 79.793 1.00 41.61 188 LYS D N 1
ATOM 6930 C CA . LYS D 1 188 ? -5.276 -1.285 78.957 1.00 40.30 188 LYS D CA 1
ATOM 6931 C C . LYS D 1 188 ? -4.373 -2.378 79.528 1.00 38.14 188 LYS D C 1
ATOM 6932 O O . LYS D 1 188 ? -4.291 -2.544 80.743 1.00 38.61 188 LYS D O 1
ATOM 6938 N N . VAL D 1 189 ? -3.691 -3.130 78.674 1.00 36.83 189 VAL D N 1
ATOM 6939 C CA . VAL D 1 189 ? -2.886 -4.221 79.201 1.00 36.16 189 VAL D CA 1
ATOM 6940 C C . VAL D 1 189 ? -1.383 -4.218 78.925 1.00 36.16 189 VAL D C 1
ATOM 6941 O O . VAL D 1 189 ? -0.927 -3.942 77.814 1.00 35.60 189 VAL D O 1
ATOM 6945 N N . ASN D 1 190 ? -0.625 -4.513 79.975 1.00 36.02 190 ASN D N 1
ATOM 6946 C CA . ASN D 1 190 ? 0.820 -4.590 79.900 1.00 35.95 190 ASN D CA 1
ATOM 6947 C C . ASN D 1 190 ? 1.218 -5.961 80.417 1.00 36.12 190 ASN D C 1
ATOM 6948 O O . ASN D 1 190 ? 0.370 -6.746 80.838 1.00 38.03 190 ASN D O 1
ATOM 6953 N N . ALA D 1 191 ? 2.510 -6.250 80.385 1.00 35.32 191 ALA D N 1
ATOM 6954 C CA . ALA D 1 191 ? 2.999 -7.526 80.874 1.00 35.51 191 ALA D CA 1
ATOM 6955 C C . ALA D 1 191 ? 4.497 -7.431 81.009 1.00 35.57 191 ALA D C 1
ATOM 6956 O O . ALA D 1 191 ? 5.109 -6.454 80.581 1.00 35.76 191 ALA D O 1
ATOM 6958 N N . GLY D 1 192 ? 5.097 -8.449 81.599 1.00 36.09 192 GLY D N 1
ATOM 6959 C CA . GLY D 1 192 ? 6.532 -8.407 81.754 1.00 37.68 192 GLY D CA 1
ATOM 6960 C C . GLY D 1 192 ? 6.967 -8.867 83.119 1.00 39.64 192 GLY D C 1
ATOM 6961 O O . GLY D 1 192 ? 6.765 -8.190 84.126 1.00 42.05 192 GLY D O 1
ATOM 6962 N N . HIS D 1 193 ? 7.542 -10.057 83.137 1.00 39.38 193 HIS D N 1
ATOM 6963 C CA . HIS D 1 193 ? 8.069 -10.662 84.339 1.00 38.71 193 HIS D CA 1
ATOM 6964 C C . HIS D 1 193 ? 8.581 -12.019 83.908 1.00 36.73 193 HIS D C 1
ATOM 6965 O O . HIS D 1 193 ? 7.813 -12.888 83.497 1.00 36.92 193 HIS D O 1
ATOM 6972 N N . GLY D 1 194 ? 9.895 -12.176 83.971 1.00 35.95 194 GLY D N 1
ATOM 6973 C CA . GLY D 1 194 ? 10.511 -13.424 83.569 1.00 32.44 194 GLY D CA 1
ATOM 6974 C C . GLY D 1 194 ? 10.757 -13.463 82.073 1.00 30.91 194 GLY D C 1
ATOM 6975 O O . GLY D 1 194 ? 11.284 -14.448 81.559 1.00 30.15 194 GLY D O 1
ATOM 6976 N N . LEU D 1 195 ? 10.380 -12.395 81.371 1.00 28.90 195 LEU D N 1
ATOM 6977 C CA . LEU D 1 195 ? 10.578 -12.346 79.931 1.00 28.98 195 LEU D CA 1
ATOM 6978 C C . LEU D 1 195 ? 12.061 -12.230 79.598 1.00 27.68 195 LEU D C 1
ATOM 6979 O O . LEU D 1 195 ? 12.808 -11.478 80.229 1.00 28.80 195 LEU D O 1
ATOM 6984 N N . THR D 1 196 ? 12.479 -12.987 78.595 1.00 28.79 196 THR D N 1
ATOM 6985 C CA . THR D 1 196 ? 13.873 -13.018 78.194 1.00 26.92 196 THR D CA 1
ATOM 6986 C C . THR D 1 196 ? 14.025 -12.726 76.714 1.00 26.80 196 THR D C 1
ATOM 6987 O O . THR D 1 196 ? 13.038 -12.515 76.014 1.00 24.66 196 THR D O 1
ATOM 6991 N N . TYR D 1 197 ? 15.265 -12.696 76.238 1.00 26.12 197 TYR D N 1
ATOM 6992 C CA . TYR D 1 197 ? 15.489 -12.448 74.826 1.00 25.28 197 TYR D CA 1
ATOM 6993 C C . TYR D 1 197 ? 14.940 -13.599 73.990 1.00 26.46 197 TYR D C 1
ATOM 6994 O O . TYR D 1 197 ? 14.753 -13.460 72.785 1.00 25.71 197 TYR D O 1
ATOM 7003 N N . HIS D 1 198 ? 14.656 -14.731 74.625 1.00 26.38 198 HIS D N 1
ATOM 7004 C CA . HIS D 1 198 ? 14.158 -15.871 73.865 1.00 27.81 198 HIS D CA 1
ATOM 7005 C C . HIS D 1 198 ? 12.675 -16.205 73.961 1.00 28.05 198 HIS D C 1
ATOM 7006 O O . HIS D 1 198 ? 12.201 -17.081 73.242 1.00 27.59 198 HIS D O 1
ATOM 7013 N N . ASN D 1 199 ? 11.936 -15.512 74.824 1.00 26.63 199 ASN D N 1
ATOM 7014 C CA . ASN D 1 199 ? 10.502 -15.781 74.953 1.00 27.21 199 ASN D CA 1
ATOM 7015 C C . ASN D 1 199 ? 9.643 -14.535 74.869 1.00 27.53 199 ASN D C 1
ATOM 7016 O O . ASN D 1 199 ? 8.426 -14.616 74.973 1.00 29.46 199 ASN D O 1
ATOM 7021 N N . VAL D 1 200 ? 10.269 -13.381 74.663 1.00 28.35 200 VAL D N 1
ATOM 7022 C CA . VAL D 1 200 ? 9.513 -12.133 74.601 1.00 26.09 200 VAL D CA 1
ATOM 7023 C C . VAL D 1 200 ? 8.639 -11.949 73.356 1.00 26.24 200 VAL D C 1
ATOM 7024 O O . VAL D 1 200 ? 7.559 -11.361 73.444 1.00 26.04 200 VAL D O 1
ATOM 7028 N N . LYS D 1 201 ? 9.094 -12.449 72.207 1.00 27.10 201 LYS D N 1
ATOM 7029 C CA . LYS D 1 201 ? 8.349 -12.286 70.957 1.00 28.33 201 LYS D CA 1
ATOM 7030 C C . LYS D 1 201 ? 6.916 -12.792 70.965 1.00 30.34 201 LYS D C 1
ATOM 7031 O O . LYS D 1 201 ? 6.024 -12.116 70.459 1.00 31.05 201 LYS D O 1
ATOM 7037 N N . ALA D 1 202 ? 6.703 -13.976 71.532 1.00 31.57 202 ALA D N 1
ATOM 7038 C CA . ALA D 1 202 ? 5.371 -14.554 71.597 1.00 33.83 202 ALA D CA 1
ATOM 7039 C C . ALA D 1 202 ? 4.454 -13.621 72.382 1.00 34.99 202 ALA D C 1
ATOM 7040 O O . ALA D 1 202 ? 3.280 -13.462 72.053 1.00 35.40 202 ALA D O 1
ATOM 7042 N N . ILE D 1 203 ? 5.001 -12.985 73.409 1.00 33.37 203 ILE D N 1
ATOM 7043 C CA . ILE D 1 203 ? 4.209 -12.079 74.220 1.00 33.04 203 ILE D CA 1
ATOM 7044 C C . ILE D 1 203 ? 4.017 -10.765 73.485 1.00 33.03 203 ILE D C 1
ATOM 7045 O O . ILE D 1 203 ? 2.906 -10.255 73.391 1.00 35.37 203 ILE D O 1
ATOM 7050 N N . ALA D 1 204 ? 5.108 -10.223 72.960 1.00 32.56 204 ALA D N 1
ATOM 7051 C CA . ALA D 1 204 ? 5.066 -8.971 72.226 1.00 33.69 204 ALA D CA 1
ATOM 7052 C C . ALA D 1 204 ? 4.086 -9.063 71.056 1.00 33.85 204 ALA D C 1
ATOM 7053 O O . ALA D 1 204 ? 3.474 -8.069 70.669 1.00 33.92 204 ALA D O 1
ATOM 7055 N N . ALA D 1 205 ? 3.945 -10.256 70.487 1.00 33.05 205 ALA D N 1
ATOM 7056 C CA . ALA D 1 205 ? 3.031 -10.450 69.362 1.00 34.89 205 ALA D CA 1
ATOM 7057 C C . ALA D 1 205 ? 1.558 -10.269 69.754 1.00 34.21 205 ALA D C 1
ATOM 7058 O O . ALA D 1 205 ? 0.711 -10.046 68.892 1.00 35.74 205 ALA D O 1
ATOM 7060 N N . ILE D 1 206 ? 1.255 -10.367 71.045 1.00 34.54 206 ILE D N 1
ATOM 7061 C CA . ILE D 1 206 ? -0.119 -10.200 71.509 1.00 35.99 206 ILE D CA 1
ATOM 7062 C C . ILE D 1 206 ? -0.570 -8.759 71.235 1.00 36.92 206 ILE D C 1
ATOM 7063 O O . ILE D 1 206 ? -0.030 -7.809 71.802 1.00 36.33 206 ILE D O 1
ATOM 7068 N N . PRO D 1 207 ? -1.559 -8.586 70.340 1.00 37.34 207 PRO D N 1
ATOM 7069 C CA . PRO D 1 207 ? -2.126 -7.296 69.932 1.00 37.81 207 PRO D CA 1
ATOM 7070 C C . PRO D 1 207 ? -2.502 -6.323 71.044 1.00 38.53 207 PRO D C 1
ATOM 7071 O O . PRO D 1 207 ? -2.263 -5.118 70.930 1.00 38.68 207 PRO D O 1
ATOM 7075 N N . GLU D 1 208 ? -3.096 -6.843 72.111 1.00 38.35 208 GLU D N 1
ATOM 7076 C CA . GLU D 1 208 ? -3.527 -6.001 73.219 1.00 37.90 208 GLU D CA 1
ATOM 7077 C C . GLU D 1 208 ? -2.389 -5.378 74.025 1.00 37.80 208 GLU D C 1
ATOM 7078 O O . GLU D 1 208 ? -2.548 -4.285 74.574 1.00 36.20 208 GLU D O 1
ATOM 7084 N N . MET D 1 209 ? -1.248 -6.061 74.099 1.00 36.85 209 MET D N 1
ATOM 7085 C CA . MET D 1 209 ? -0.115 -5.542 74.863 1.00 35.30 209 MET D CA 1
ATOM 7086 C C . MET D 1 209 ? 0.215 -4.100 74.515 1.00 34.50 209 MET D C 1
ATOM 7087 O O . MET D 1 209 ? 0.339 -3.731 73.349 1.00 34.97 209 MET D O 1
ATOM 7092 N N . HIS D 1 210 ? 0.353 -3.283 75.545 1.00 34.04 210 HIS D N 1
ATOM 7093 C CA . HIS D 1 210 ? 0.666 -1.882 75.355 1.00 33.52 210 HIS D CA 1
ATOM 7094 C C . HIS D 1 210 ? 2.135 -1.627 75.686 1.00 32.37 210 HIS D C 1
ATOM 7095 O O . HIS D 1 210 ? 2.839 -0.936 74.953 1.00 32.82 210 HIS D O 1
ATOM 7102 N N . GLU D 1 211 ? 2.598 -2.204 76.787 1.00 34.34 211 GLU D N 1
ATOM 7103 C CA . GLU D 1 211 ? 3.986 -2.034 77.201 1.00 34.01 211 GLU D CA 1
ATOM 7104 C C . GLU D 1 211 ? 4.492 -3.235 77.984 1.00 33.05 211 GLU D C 1
ATOM 7105 O O . GLU D 1 211 ? 3.785 -3.788 78.828 1.00 32.13 211 GLU D O 1
ATOM 7111 N N . LEU D 1 212 ? 5.719 -3.644 77.694 1.00 30.62 212 LEU D N 1
ATOM 7112 C CA . LEU D 1 212 ? 6.312 -4.767 78.399 1.00 29.59 212 LEU D CA 1
ATOM 7113 C C . LEU D 1 212 ? 7.342 -4.184 79.362 1.00 29.32 212 LEU D C 1
ATOM 7114 O O . LEU D 1 212 ? 8.166 -3.362 78.975 1.00 29.04 212 LEU D O 1
ATOM 7119 N N . ASN D 1 213 ? 7.259 -4.582 80.625 1.00 28.88 213 ASN D N 1
ATOM 7120 C CA . ASN D 1 213 ? 8.191 -4.115 81.636 1.00 29.87 213 ASN D CA 1
ATOM 7121 C C . ASN D 1 213 ? 9.141 -5.276 81.895 1.00 30.02 213 ASN D C 1
ATOM 7122 O O . ASN D 1 213 ? 8.758 -6.287 82.482 1.00 30.37 213 ASN D O 1
ATOM 7127 N N . ILE D 1 214 ? 10.379 -5.140 81.433 1.00 27.66 214 ILE D N 1
ATOM 7128 C CA . ILE D 1 214 ? 11.366 -6.199 81.604 1.00 25.93 214 ILE D CA 1
ATOM 7129 C C . ILE D 1 214 ? 12.554 -5.696 82.420 1.00 25.67 214 ILE D C 1
ATOM 7130 O O . ILE D 1 214 ? 12.938 -4.534 82.314 1.00 26.04 214 ILE D O 1
ATOM 7135 N N . GLY D 1 215 ? 13.140 -6.572 83.231 1.00 25.74 215 GLY D N 1
ATOM 7136 C CA . GLY D 1 215 ? 14.265 -6.153 84.039 1.00 25.04 215 GLY D CA 1
ATOM 7137 C C . GLY D 1 215 ? 15.431 -7.108 84.129 1.00 25.88 215 GLY D C 1
ATOM 7138 O O . GLY D 1 215 ? 16.456 -6.912 83.476 1.00 26.38 215 GLY D O 1
ATOM 7139 N N . HIS D 1 216 ? 15.265 -8.162 84.916 1.00 25.44 216 HIS D N 1
ATOM 7140 C CA . HIS D 1 216 ? 16.339 -9.116 85.127 1.00 26.02 216 HIS D CA 1
ATOM 7141 C C . HIS D 1 216 ? 17.024 -9.624 83.863 1.00 24.81 216 HIS D C 1
ATOM 7142 O O . HIS D 1 216 ? 18.248 -9.625 83.797 1.00 25.22 216 HIS D O 1
ATOM 7149 N N . ALA D 1 217 ? 16.259 -10.055 82.865 1.00 23.51 217 ALA D N 1
ATOM 7150 C CA . ALA D 1 217 ? 16.885 -10.545 81.634 1.00 24.52 217 ALA D CA 1
ATOM 7151 C C . ALA D 1 217 ? 17.806 -9.492 81.012 1.00 25.22 217 ALA D C 1
ATOM 7152 O O . ALA D 1 217 ? 18.899 -9.811 80.535 1.00 27.03 217 ALA D O 1
ATOM 7154 N N . ILE D 1 218 ? 17.357 -8.241 81.009 1.00 24.65 218 ILE D N 1
ATOM 7155 C CA . ILE D 1 218 ? 18.148 -7.163 80.432 1.00 24.77 218 ILE D CA 1
ATOM 7156 C C . ILE D 1 218 ? 19.421 -6.835 81.216 1.00 25.38 218 ILE D C 1
ATOM 7157 O O . ILE D 1 218 ? 20.485 -6.614 80.622 1.00 25.76 218 ILE D O 1
ATOM 7162 N N . ILE D 1 219 ? 19.325 -6.795 82.543 1.00 25.37 219 ILE D N 1
ATOM 7163 C CA . ILE D 1 219 ? 20.506 -6.490 83.340 1.00 23.73 219 ILE D CA 1
ATOM 7164 C C . ILE D 1 219 ? 21.493 -7.654 83.349 1.00 24.46 219 ILE D C 1
ATOM 7165 O O . ILE D 1 219 ? 22.705 -7.462 83.495 1.00 23.17 219 ILE D O 1
ATOM 7170 N N . GLY D 1 220 ? 20.969 -8.863 83.192 1.00 22.02 220 GLY D N 1
ATOM 7171 C CA . GLY D 1 220 ? 21.824 -10.030 83.156 1.00 21.77 220 GLY D CA 1
ATOM 7172 C C . GLY D 1 220 ? 22.587 -10.075 81.842 1.00 21.38 220 GLY D C 1
ATOM 7173 O O . GLY D 1 220 ? 23.679 -10.645 81.760 1.00 22.76 220 GLY D O 1
ATOM 7174 N N . ARG D 1 221 ? 22.004 -9.490 80.803 1.00 22.30 221 ARG D N 1
ATOM 7175 C CA . ARG D 1 221 ? 22.656 -9.452 79.497 1.00 22.73 221 ARG D CA 1
ATOM 7176 C C . ARG D 1 221 ? 23.646 -8.306 79.558 1.00 24.27 221 ARG D C 1
ATOM 7177 O O . ARG D 1 221 ? 24.787 -8.418 79.100 1.00 23.14 221 ARG D O 1
ATOM 7185 N N . ALA D 1 222 ? 23.192 -7.203 80.143 1.00 22.04 222 ALA D N 1
ATOM 7186 C CA . ALA D 1 222 ? 24.005 -6.002 80.281 1.00 23.74 222 ALA D CA 1
ATOM 7187 C C . ALA D 1 222 ? 25.401 -6.243 80.869 1.00 25.12 222 ALA D C 1
ATOM 7188 O O . ALA D 1 222 ? 26.376 -5.711 80.355 1.00 28.54 222 ALA D O 1
ATOM 7190 N N . VAL D 1 223 ? 25.502 -7.034 81.933 1.00 27.32 223 VAL D N 1
ATOM 7191 C CA . VAL D 1 223 ? 26.805 -7.302 82.533 1.00 29.81 223 VAL D CA 1
ATOM 7192 C C . VAL D 1 223 ? 27.788 -7.889 81.529 1.00 29.29 223 VAL D C 1
ATOM 7193 O O . VAL D 1 223 ? 29.000 -7.785 81.712 1.00 29.71 223 VAL D O 1
ATOM 7197 N N . MET D 1 224 ? 27.275 -8.518 80.477 1.00 29.40 224 MET D N 1
ATOM 7198 C CA . MET D 1 224 ? 28.150 -9.086 79.461 1.00 30.41 224 MET D CA 1
ATOM 7199 C C . MET D 1 224 ? 28.393 -8.062 78.346 1.00 30.06 224 MET D C 1
ATOM 7200 O O . MET D 1 224 ? 29.536 -7.717 78.045 1.00 31.01 224 MET D O 1
ATOM 7205 N N . THR D 1 225 ? 27.309 -7.537 77.782 1.00 28.80 225 THR D N 1
ATOM 7206 C CA . THR D 1 225 ? 27.384 -6.624 76.643 1.00 27.98 225 THR D CA 1
ATOM 7207 C C . THR D 1 225 ? 27.259 -5.118 76.864 1.00 26.56 225 THR D C 1
ATOM 7208 O O . THR D 1 225 ? 27.445 -4.348 75.921 1.00 29.33 225 THR D O 1
ATOM 7212 N N . GLY D 1 226 ? 26.947 -4.697 78.082 1.00 25.37 226 GLY D N 1
ATOM 7213 C CA . GLY D 1 226 ? 26.757 -3.279 78.338 1.00 23.59 226 GLY D CA 1
ATOM 7214 C C . GLY D 1 226 ? 25.257 -3.039 78.216 1.00 22.63 226 GLY D C 1
ATOM 7215 O O . GLY D 1 226 ? 24.590 -3.699 77.424 1.00 21.91 226 GLY D O 1
ATOM 7216 N N . LEU D 1 227 ? 24.723 -2.110 78.999 1.00 24.68 227 LEU D N 1
ATOM 7217 C CA . LEU D 1 227 ? 23.290 -1.807 79.003 1.00 24.49 227 LEU D CA 1
ATOM 7218 C C . LEU D 1 227 ? 22.740 -1.316 77.669 1.00 23.77 227 LEU D C 1
ATOM 7219 O O . LEU D 1 227 ? 21.648 -1.715 77.271 1.00 26.17 227 LEU D O 1
ATOM 7224 N N . LYS D 1 228 ? 23.474 -0.432 76.995 1.00 24.78 228 LYS D N 1
ATOM 7225 C CA . LYS D 1 228 ? 23.011 0.104 75.721 1.00 23.76 228 LYS D CA 1
ATOM 7226 C C . LYS D 1 228 ? 22.586 -0.980 74.745 1.00 25.03 228 LYS D C 1
ATOM 7227 O O . LYS D 1 228 ? 21.467 -0.955 74.248 1.00 25.10 228 LYS D O 1
ATOM 7233 N N . ASP D 1 229 ? 23.474 -1.935 74.478 1.00 23.47 229 ASP D N 1
ATOM 7234 C CA . ASP D 1 229 ? 23.149 -2.994 73.542 1.00 23.08 229 ASP D CA 1
ATOM 7235 C C . ASP D 1 229 ? 22.078 -3.927 74.086 1.00 22.72 229 ASP D C 1
ATOM 7236 O O . ASP D 1 229 ? 21.260 -4.443 73.321 1.00 20.98 229 ASP D O 1
ATOM 7241 N N . ALA D 1 230 ? 22.087 -4.148 75.400 1.00 21.53 230 ALA D N 1
ATOM 7242 C CA . ALA D 1 230 ? 21.102 -5.029 76.019 1.00 23.69 230 ALA D CA 1
ATOM 7243 C C . ALA D 1 230 ? 19.688 -4.463 75.841 1.00 25.14 230 ALA D C 1
ATOM 7244 O O . ALA D 1 230 ? 18.758 -5.194 75.499 1.00 25.25 230 ALA D O 1
ATOM 7246 N N . VAL D 1 231 ? 19.530 -3.165 76.089 1.00 24.50 231 VAL D N 1
ATOM 7247 C CA . VAL D 1 231 ? 18.232 -2.505 75.935 1.00 24.15 231 VAL D CA 1
ATOM 7248 C C . VAL D 1 231 ? 17.852 -2.457 74.454 1.00 24.26 231 VAL D C 1
ATOM 7249 O O . VAL D 1 231 ? 16.746 -2.857 74.070 1.00 25.50 231 VAL D O 1
ATOM 7253 N N . ALA D 1 232 ? 18.784 -1.992 73.626 1.00 24.74 232 ALA D N 1
ATOM 7254 C CA . ALA D 1 232 ? 18.565 -1.896 72.186 1.00 24.31 232 ALA D CA 1
ATOM 7255 C C . ALA D 1 232 ? 18.128 -3.237 71.598 1.00 23.03 232 ALA D C 1
ATOM 7256 O O . ALA D 1 232 ? 17.159 -3.300 70.839 1.00 25.05 232 ALA D O 1
ATOM 7258 N N . GLU D 1 233 ? 18.833 -4.305 71.960 1.00 22.72 233 GLU D N 1
ATOM 7259 C CA . GLU D 1 233 ? 18.512 -5.645 71.472 1.00 25.43 233 GLU D CA 1
ATOM 7260 C C . GLU D 1 233 ? 17.078 -6.067 71.805 1.00 25.23 233 GLU D C 1
ATOM 7261 O O . GLU D 1 233 ? 16.361 -6.608 70.960 1.00 26.82 233 GLU D O 1
ATOM 7267 N N . MET D 1 234 ? 16.663 -5.827 73.042 1.00 25.17 234 MET D N 1
ATOM 7268 C CA . MET D 1 234 ? 15.320 -6.204 73.462 1.00 24.90 234 MET D CA 1
ATOM 7269 C C . MET D 1 234 ? 14.277 -5.373 72.726 1.00 26.16 234 MET D C 1
ATOM 7270 O O . MET D 1 234 ? 13.255 -5.896 72.283 1.00 25.70 234 MET D O 1
ATOM 7275 N N . LYS D 1 235 ? 14.528 -4.075 72.601 1.00 25.24 235 LYS D N 1
ATOM 7276 C CA . LYS D 1 235 ? 13.577 -3.220 71.907 1.00 26.44 235 LYS D CA 1
ATOM 7277 C C . LYS D 1 235 ? 13.355 -3.683 70.467 1.00 27.81 235 LYS D C 1
ATOM 7278 O O . LYS D 1 235 ? 12.214 -3.726 69.997 1.00 28.35 235 LYS D O 1
ATOM 7284 N N . ARG D 1 236 ? 14.436 -4.039 69.773 1.00 26.28 236 ARG D N 1
ATOM 7285 C CA . ARG D 1 236 ? 14.344 -4.488 68.380 1.00 25.29 236 ARG D CA 1
ATOM 7286 C C . ARG D 1 236 ? 13.530 -5.773 68.237 1.00 25.17 236 ARG D C 1
ATOM 7287 O O . ARG D 1 236 ? 12.735 -5.915 67.310 1.00 22.04 236 ARG D O 1
ATOM 7295 N N . LEU D 1 237 ? 13.763 -6.716 69.146 1.00 24.83 237 LEU D N 1
ATOM 7296 C CA . LEU D 1 237 ? 13.053 -7.986 69.136 1.00 24.75 237 LEU D CA 1
ATOM 7297 C C . LEU D 1 237 ? 11.558 -7.733 69.327 1.00 27.92 237 LEU D C 1
ATOM 7298 O O . LEU D 1 237 ? 10.709 -8.375 68.699 1.00 29.44 237 LEU D O 1
ATOM 7303 N N . MET D 1 238 ? 11.239 -6.781 70.190 1.00 27.41 238 MET D N 1
ATOM 7304 C CA . MET D 1 238 ? 9.850 -6.448 70.469 1.00 27.59 238 MET D CA 1
ATOM 7305 C C . MET D 1 238 ? 9.144 -5.872 69.249 1.00 28.72 238 MET D C 1
ATOM 7306 O O . MET D 1 238 ? 8.037 -6.286 68.911 1.00 29.84 238 MET D O 1
ATOM 7311 N N . LEU D 1 239 ? 9.786 -4.915 68.591 1.00 29.66 239 LEU D N 1
ATOM 7312 C CA . LEU D 1 239 ? 9.206 -4.301 67.413 1.00 29.46 239 LEU D CA 1
ATOM 7313 C C . LEU D 1 239 ? 9.123 -5.319 66.273 1.00 30.22 239 LEU D C 1
ATOM 7314 O O . LEU D 1 239 ? 8.226 -5.243 65.442 1.00 27.70 239 LEU D O 1
ATOM 7319 N N . GLU D 1 240 ? 10.050 -6.274 66.239 1.00 29.55 240 GLU D N 1
ATOM 7320 C CA . GLU D 1 240 ? 10.042 -7.299 65.197 1.00 29.02 240 GLU D CA 1
ATOM 7321 C C . GLU D 1 240 ? 8.816 -8.200 65.314 1.00 29.88 240 GLU D C 1
ATOM 7322 O O . GLU D 1 240 ? 8.211 -8.571 64.312 1.00 30.65 240 GLU D O 1
ATOM 7328 N N . ALA D 1 241 ? 8.459 -8.549 66.541 1.00 29.95 241 ALA D N 1
ATOM 7329 C CA . ALA D 1 241 ? 7.311 -9.398 66.781 1.00 31.58 241 ALA D CA 1
ATOM 7330 C C . ALA D 1 241 ? 6.034 -8.646 66.434 1.00 33.89 241 ALA D C 1
ATOM 7331 O O . ALA D 1 241 ? 5.085 -9.224 65.912 1.00 32.50 241 ALA D O 1
ATOM 7333 N N . ARG D 1 242 ? 6.006 -7.352 66.723 1.00 36.31 242 ARG D N 1
ATOM 7334 C CA . ARG D 1 242 ? 4.814 -6.565 66.439 1.00 40.37 242 ARG D CA 1
ATOM 7335 C C . ARG D 1 242 ? 4.704 -6.096 65.002 1.00 42.86 242 ARG D C 1
ATOM 7336 O O . ARG D 1 242 ? 3.602 -5.969 64.478 1.00 43.40 242 ARG D O 1
ATOM 7344 N N . GLY D 1 243 ? 5.844 -5.844 64.364 1.00 44.76 243 GLY D N 1
ATOM 7345 C CA . GLY D 1 243 ? 5.840 -5.393 62.981 1.00 48.79 243 GLY D CA 1
ATOM 7346 C C . GLY D 1 243 ? 7.192 -5.534 62.292 1.00 51.12 243 GLY D C 1
ATOM 7347 O O . GLY D 1 243 ? 7.646 -4.553 61.667 1.00 33.82 243 GLY D O 1
ATOM 7349 N N . ALA E 1 2 ? 62.087 16.962 71.163 1.00 42.07 2 ALA E N 1
ATOM 7350 C CA . ALA E 1 2 ? 62.078 15.497 70.885 1.00 39.93 2 ALA E CA 1
ATOM 7351 C C . ALA E 1 2 ? 60.686 15.005 70.504 1.00 39.57 2 ALA E C 1
ATOM 7352 O O . ALA E 1 2 ? 60.491 13.822 70.219 1.00 38.97 2 ALA E O 1
ATOM 7354 N N . GLU E 1 3 ? 59.714 15.911 70.502 1.00 38.39 3 GLU E N 1
ATOM 7355 C CA . GLU E 1 3 ? 58.343 15.549 70.140 1.00 38.12 3 GLU E CA 1
ATOM 7356 C C . GLU E 1 3 ? 58.330 15.123 68.669 1.00 36.50 3 GLU E C 1
ATOM 7357 O O . GLU E 1 3 ? 59.078 15.666 67.860 1.00 36.29 3 GLU E O 1
ATOM 7363 N N . LEU E 1 4 ? 57.496 14.144 68.328 1.00 34.36 4 LEU E N 1
ATOM 7364 C CA . LEU E 1 4 ? 57.389 13.672 66.946 1.00 32.26 4 LEU E CA 1
ATOM 7365 C C . LEU E 1 4 ? 55.970 13.985 66.460 1.00 31.20 4 LEU E C 1
ATOM 7366 O O . LEU E 1 4 ? 54.992 13.525 67.049 1.00 30.44 4 LEU E O 1
ATOM 7371 N N . LEU E 1 5 ? 55.866 14.772 65.394 1.00 28.67 5 LEU E N 1
ATOM 7372 C CA . LEU E 1 5 ? 54.573 15.166 64.853 1.00 28.26 5 LEU E CA 1
ATOM 7373 C C . LEU E 1 5 ? 54.196 14.440 63.566 1.00 27.78 5 LEU E C 1
ATOM 7374 O O . LEU E 1 5 ? 55.061 13.984 62.808 1.00 27.17 5 LEU E O 1
ATOM 7379 N N . LEU E 1 6 ? 52.891 14.360 63.322 1.00 26.89 6 LEU E N 1
ATOM 7380 C CA . LEU E 1 6 ? 52.357 13.693 62.142 1.00 25.97 6 LEU E CA 1
ATOM 7381 C C . LEU E 1 6 ? 51.612 14.691 61.263 1.00 27.38 6 LEU E C 1
ATOM 7382 O O . LEU E 1 6 ? 50.726 15.412 61.725 1.00 25.24 6 LEU E O 1
ATOM 7387 N N . GLY E 1 7 ? 52.004 14.740 59.997 1.00 26.51 7 GLY E N 1
ATOM 7388 C CA . GLY E 1 7 ? 51.350 15.607 59.041 1.00 26.70 7 GLY E CA 1
ATOM 7389 C C . GLY E 1 7 ? 50.648 14.655 58.098 1.00 27.68 7 GLY E C 1
ATOM 7390 O O . GLY E 1 7 ? 51.287 13.781 57.498 1.00 28.30 7 GLY E O 1
ATOM 7391 N N . VAL E 1 8 ? 49.332 14.782 57.988 1.00 25.27 8 VAL E N 1
ATOM 7392 C CA . VAL E 1 8 ? 48.586 13.907 57.107 1.00 23.27 8 VAL E CA 1
ATOM 7393 C C . VAL E 1 8 ? 48.338 14.602 55.775 1.00 23.52 8 VAL E C 1
ATOM 7394 O O . VAL E 1 8 ? 47.732 15.673 55.722 1.00 24.29 8 VAL E O 1
ATOM 7398 N N . ASN E 1 9 ? 48.847 14.010 54.701 1.00 23.31 9 ASN E N 1
ATOM 7399 C CA . ASN E 1 9 ? 48.649 14.560 53.366 1.00 24.94 9 ASN E CA 1
ATOM 7400 C C . ASN E 1 9 ? 47.377 13.912 52.824 1.00 25.75 9 ASN E C 1
ATOM 7401 O O . ASN E 1 9 ? 47.296 12.688 52.727 1.00 24.58 9 ASN E O 1
ATOM 7406 N N . ILE E 1 10 ? 46.380 14.718 52.478 1.00 26.34 10 ILE E N 1
ATOM 7407 C CA . ILE E 1 10 ? 45.130 14.156 51.972 1.00 27.86 10 ILE E CA 1
ATOM 7408 C C . ILE E 1 10 ? 44.946 14.294 50.468 1.00 26.58 10 ILE E C 1
ATOM 7409 O O . ILE E 1 10 ? 43.828 14.184 49.976 1.00 25.84 10 ILE E O 1
ATOM 7414 N N . ASP E 1 11 ? 46.039 14.522 49.741 1.00 26.18 11 ASP E N 1
ATOM 7415 C CA . ASP E 1 11 ? 45.966 14.660 48.292 1.00 26.40 11 ASP E CA 1
ATOM 7416 C C . ASP E 1 11 ? 45.138 13.539 47.667 1.00 26.51 11 ASP E C 1
ATOM 7417 O O . ASP E 1 11 ? 44.200 13.804 46.927 1.00 27.14 11 ASP E O 1
ATOM 7422 N N . HIS E 1 12 ? 45.467 12.289 47.981 1.00 26.67 12 HIS E N 1
ATOM 7423 C CA . HIS E 1 12 ? 44.766 11.167 47.369 1.00 28.18 12 HIS E CA 1
ATOM 7424 C C . HIS E 1 12 ? 43.270 11.057 47.633 1.00 28.62 12 HIS E C 1
ATOM 7425 O O . HIS E 1 12 ? 42.581 10.236 47.025 1.00 29.48 12 HIS E O 1
ATOM 7432 N N . ILE E 1 13 ? 42.760 11.880 48.539 1.00 29.16 13 ILE E N 1
ATOM 7433 C CA . ILE E 1 13 ? 41.332 11.885 48.769 1.00 27.80 13 ILE E CA 1
ATOM 7434 C C . ILE E 1 13 ? 40.773 12.606 47.536 1.00 27.14 13 ILE E C 1
ATOM 7435 O O . ILE E 1 13 ? 39.776 12.182 46.952 1.00 25.74 13 ILE E O 1
ATOM 7440 N N . ALA E 1 14 ? 41.453 13.672 47.117 1.00 26.69 14 ALA E N 1
ATOM 7441 C CA . ALA E 1 14 ? 41.042 14.432 45.936 1.00 26.97 14 ALA E CA 1
ATOM 7442 C C . ALA E 1 14 ? 41.230 13.562 44.694 1.00 28.03 14 ALA E C 1
ATOM 7443 O O . ALA E 1 14 ? 40.490 13.688 43.717 1.00 29.00 14 ALA E O 1
ATOM 7445 N N . THR E 1 15 ? 42.231 12.686 44.736 1.00 27.33 15 THR E N 1
ATOM 7446 C CA . THR E 1 15 ? 42.499 11.772 43.631 1.00 27.47 15 THR E CA 1
ATOM 7447 C C . THR E 1 15 ? 41.247 10.942 43.356 1.00 29.14 15 THR E C 1
ATOM 7448 O O . THR E 1 15 ? 40.816 10.791 42.214 1.00 29.16 15 THR E O 1
ATOM 7452 N N . LEU E 1 16 ? 40.667 10.401 44.419 1.00 29.85 16 LEU E N 1
ATOM 7453 C CA . LEU E 1 16 ? 39.469 9.585 44.290 1.00 29.34 16 LEU E CA 1
ATOM 7454 C C . LEU E 1 16 ? 38.277 10.419 43.830 1.00 29.68 16 LEU E C 1
ATOM 7455 O O . LEU E 1 16 ? 37.436 9.950 43.069 1.00 30.48 16 LEU E O 1
ATOM 7460 N N . ARG E 1 17 ? 38.213 11.661 44.292 1.00 29.35 17 ARG E N 1
ATOM 7461 C CA . ARG E 1 17 ? 37.124 12.552 43.920 1.00 28.69 17 ARG E CA 1
ATOM 7462 C C . ARG E 1 17 ? 37.244 12.902 42.447 1.00 29.42 17 ARG E C 1
ATOM 7463 O O . ARG E 1 17 ? 36.284 12.781 41.686 1.00 29.57 17 ARG E O 1
ATOM 7471 N N . ASN E 1 18 ? 38.439 13.337 42.059 1.00 30.05 18 ASN E N 1
ATOM 7472 C CA . ASN E 1 18 ? 38.721 13.739 40.685 1.00 32.06 18 ASN E CA 1
ATOM 7473 C C . ASN E 1 18 ? 38.590 12.628 39.634 1.00 33.92 18 ASN E C 1
ATOM 7474 O O . ASN E 1 18 ? 38.690 12.891 38.434 1.00 34.22 18 ASN E O 1
ATOM 7479 N N . ALA E 1 19 ? 38.356 11.395 40.073 1.00 35.63 19 ALA E N 1
ATOM 7480 C CA . ALA E 1 19 ? 38.175 10.295 39.131 1.00 36.65 19 ALA E CA 1
ATOM 7481 C C . ALA E 1 19 ? 36.858 10.547 38.390 1.00 37.82 19 ALA E C 1
ATOM 7482 O O . ALA E 1 19 ? 36.633 10.020 37.304 1.00 38.78 19 ALA E O 1
ATOM 7484 N N . ARG E 1 20 ? 36.000 11.361 39.003 1.00 39.11 20 ARG E N 1
ATOM 7485 C CA . ARG E 1 20 ? 34.697 11.752 38.456 1.00 39.96 20 ARG E CA 1
ATOM 7486 C C . ARG E 1 20 ? 34.563 13.263 38.647 1.00 40.25 20 ARG E C 1
ATOM 7487 O O . ARG E 1 20 ? 35.419 13.892 39.266 1.00 42.13 20 ARG E O 1
ATOM 7495 N N . GLY E 1 21 ? 33.493 13.855 38.136 1.00 39.79 21 GLY E N 1
ATOM 7496 C CA . GLY E 1 21 ? 33.329 15.282 38.339 1.00 40.27 21 GLY E CA 1
ATOM 7497 C C . GLY E 1 21 ? 32.568 15.554 39.627 1.00 39.90 21 GLY E C 1
ATOM 7498 O O . GLY E 1 21 ? 32.056 16.654 39.815 1.00 40.00 21 GLY E O 1
ATOM 7499 N N . THR E 1 22 ? 32.516 14.559 40.520 1.00 39.74 22 THR E N 1
ATOM 7500 C CA . THR E 1 22 ? 31.781 14.662 41.786 1.00 38.13 22 THR E CA 1
ATOM 7501 C C . THR E 1 22 ? 32.467 15.478 42.882 1.00 36.16 22 THR E C 1
ATOM 7502 O O . THR E 1 22 ? 33.669 15.725 42.819 1.00 35.97 22 THR E O 1
ATOM 7506 N N . ALA E 1 23 ? 31.698 15.899 43.885 1.00 34.98 23 ALA E N 1
ATOM 7507 C CA . ALA E 1 23 ? 32.268 16.670 44.988 1.00 33.22 23 ALA E CA 1
ATOM 7508 C C . ALA E 1 23 ? 32.818 15.749 46.083 1.00 31.96 23 ALA E C 1
ATOM 7509 O O . ALA E 1 23 ? 33.620 16.173 46.913 1.00 30.82 23 ALA E O 1
ATOM 7511 N N . TYR E 1 24 ? 32.387 14.489 46.079 1.00 30.45 24 TYR E N 1
ATOM 7512 C CA . TYR E 1 24 ? 32.843 13.528 47.078 1.00 29.98 24 TYR E CA 1
ATOM 7513 C C . TYR E 1 24 ? 33.809 12.507 46.492 1.00 28.88 24 TYR E C 1
ATOM 7514 O O . TYR E 1 24 ? 33.752 12.196 45.303 1.00 28.54 24 TYR E O 1
ATOM 7523 N N . PRO E 1 25 ? 34.752 12.013 47.314 1.00 27.91 25 PRO E N 1
ATOM 7524 C CA . PRO E 1 25 ? 34.912 12.369 48.727 1.00 25.55 25 PRO E CA 1
ATOM 7525 C C . PRO E 1 25 ? 35.540 13.764 48.864 1.00 26.85 25 PRO E C 1
ATOM 7526 O O . PRO E 1 25 ? 36.437 14.104 48.099 1.00 28.40 25 PRO E O 1
ATOM 7530 N N . ASP E 1 26 ? 35.104 14.553 49.845 1.00 25.53 26 ASP E N 1
ATOM 7531 C CA . ASP E 1 26 ? 35.633 15.913 50.018 1.00 25.80 26 ASP E CA 1
ATOM 7532 C C . ASP E 1 26 ? 36.851 16.015 50.942 1.00 25.32 26 ASP E C 1
ATOM 7533 O O . ASP E 1 26 ? 36.806 15.573 52.086 1.00 24.80 26 ASP E O 1
ATOM 7538 N N . PRO E 1 27 ? 37.959 16.605 50.453 1.00 23.80 27 PRO E N 1
ATOM 7539 C CA . PRO E 1 27 ? 39.168 16.752 51.275 1.00 24.94 27 PRO E CA 1
ATOM 7540 C C . PRO E 1 27 ? 38.840 17.476 52.588 1.00 23.63 27 PRO E C 1
ATOM 7541 O O . PRO E 1 27 ? 39.454 17.228 53.631 1.00 24.68 27 PRO E O 1
ATOM 7545 N N . VAL E 1 28 ? 37.859 18.374 52.530 1.00 24.01 28 VAL E N 1
ATOM 7546 C CA . VAL E 1 28 ? 37.439 19.131 53.713 1.00 23.65 28 VAL E CA 1
ATOM 7547 C C . VAL E 1 28 ? 36.993 18.203 54.843 1.00 23.92 28 VAL E C 1
ATOM 7548 O O . VAL E 1 28 ? 37.336 18.430 56.008 1.00 25.35 28 VAL E O 1
ATOM 7552 N N . GLN E 1 29 ? 36.237 17.162 54.508 1.00 23.61 29 GLN E N 1
ATOM 7553 C CA . GLN E 1 29 ? 35.793 16.215 55.531 1.00 23.04 29 GLN E CA 1
ATOM 7554 C C . GLN E 1 29 ? 36.981 15.422 56.080 1.00 22.16 29 GLN E C 1
ATOM 7555 O O . GLN E 1 29 ? 37.137 15.269 57.292 1.00 22.08 29 GLN E O 1
ATOM 7561 N N . ALA E 1 30 ? 37.825 14.919 55.185 1.00 23.13 30 ALA E N 1
ATOM 7562 C CA . ALA E 1 30 ? 38.995 14.148 55.601 1.00 22.71 30 ALA E CA 1
ATOM 7563 C C . ALA E 1 30 ? 39.879 14.929 56.572 1.00 23.21 30 ALA E C 1
ATOM 7564 O O . ALA E 1 30 ? 40.441 14.353 57.500 1.00 23.08 30 ALA E O 1
ATOM 7566 N N . ALA E 1 31 ? 40.015 16.232 56.331 1.00 23.76 31 ALA E N 1
ATOM 7567 C CA . ALA E 1 31 ? 40.830 17.104 57.173 1.00 23.63 31 ALA E CA 1
ATOM 7568 C C . ALA E 1 31 ? 40.365 17.059 58.625 1.00 23.99 31 ALA E C 1
ATOM 7569 O O . ALA E 1 31 ? 41.166 16.856 59.536 1.00 24.80 31 ALA E O 1
ATOM 7571 N N . PHE E 1 32 ? 39.068 17.253 58.838 1.00 24.80 32 PHE E N 1
ATOM 7572 C CA . PHE E 1 32 ? 38.527 17.226 60.195 1.00 25.33 32 PHE E CA 1
ATOM 7573 C C . PHE E 1 32 ? 38.790 15.878 60.857 1.00 24.27 32 PHE E C 1
ATOM 7574 O O . PHE E 1 32 ? 39.256 15.811 61.992 1.00 23.65 32 PHE E O 1
ATOM 7582 N N . ILE E 1 33 ? 38.481 14.800 60.146 1.00 24.69 33 ILE E N 1
ATOM 7583 C CA . ILE E 1 33 ? 38.694 13.462 60.679 1.00 23.61 33 ILE E CA 1
ATOM 7584 C C . ILE E 1 33 ? 40.146 13.249 61.093 1.00 23.89 33 ILE E C 1
ATOM 7585 O O . ILE E 1 33 ? 40.423 12.828 62.215 1.00 24.62 33 ILE E O 1
ATOM 7590 N N . ALA E 1 34 ? 41.067 13.557 60.190 1.00 23.76 34 ALA E N 1
ATOM 7591 C CA . ALA E 1 34 ? 42.487 13.396 60.470 1.00 22.84 34 ALA E CA 1
ATOM 7592 C C . ALA E 1 34 ? 42.967 14.236 61.660 1.00 21.66 34 ALA E C 1
ATOM 7593 O O . ALA E 1 34 ? 43.675 13.724 62.525 1.00 23.44 34 ALA E O 1
ATOM 7595 N N . GLU E 1 35 ? 42.591 15.516 61.709 1.00 22.53 35 GLU E N 1
ATOM 7596 C CA . GLU E 1 35 ? 43.024 16.398 62.807 1.00 23.69 35 GLU E CA 1
ATOM 7597 C C . GLU E 1 35 ? 42.552 15.927 64.180 1.00 23.58 35 GLU E C 1
ATOM 7598 O O . GLU E 1 35 ? 43.146 16.269 65.197 1.00 24.00 35 GLU E O 1
ATOM 7604 N N . GLN E 1 36 ? 41.483 15.143 64.199 1.00 23.87 36 GLN E N 1
ATOM 7605 C CA . GLN E 1 36 ? 40.932 14.647 65.443 1.00 23.66 36 GLN E CA 1
ATOM 7606 C C . GLN E 1 36 ? 41.335 13.205 65.744 1.00 24.33 36 GLN E C 1
ATOM 7607 O O . GLN E 1 36 ? 40.917 12.639 66.753 1.00 26.15 36 GLN E O 1
ATOM 7613 N N . ALA E 1 37 ? 42.155 12.617 64.878 1.00 25.57 37 ALA E N 1
ATOM 7614 C CA . ALA E 1 37 ? 42.586 11.241 65.078 1.00 24.87 37 ALA E CA 1
ATOM 7615 C C . ALA E 1 37 ? 44.100 11.080 65.194 1.00 23.78 37 ALA E C 1
ATOM 7616 O O . ALA E 1 37 ? 44.605 9.960 65.156 1.00 23.14 37 ALA E O 1
ATOM 7618 N N . GLY E 1 38 ? 44.829 12.184 65.327 1.00 23.29 38 GLY E N 1
ATOM 7619 C CA . GLY E 1 38 ? 46.275 12.067 65.460 1.00 23.24 38 GLY E CA 1
ATOM 7620 C C . GLY E 1 38 ? 47.106 12.970 64.571 1.00 24.36 38 GLY E C 1
ATOM 7621 O O . GLY E 1 38 ? 48.326 13.028 64.723 1.00 25.90 38 GLY E O 1
ATOM 7622 N N . ALA E 1 39 ? 46.450 13.668 63.646 1.00 23.86 39 ALA E N 1
ATOM 7623 C CA . ALA E 1 39 ? 47.137 14.577 62.741 1.00 23.68 39 ALA E CA 1
ATOM 7624 C C . ALA E 1 39 ? 47.423 15.895 63.445 1.00 23.38 39 ALA E C 1
ATOM 7625 O O . ALA E 1 39 ? 46.529 16.504 64.040 1.00 26.21 39 ALA E O 1
ATOM 7627 N N . ASP E 1 40 ? 48.678 16.319 63.367 1.00 24.36 40 ASP E N 1
ATOM 7628 C CA . ASP E 1 40 ? 49.135 17.553 63.985 1.00 23.46 40 ASP E CA 1
ATOM 7629 C C . ASP E 1 40 ? 49.140 18.674 62.962 1.00 25.92 40 ASP E C 1
ATOM 7630 O O . ASP E 1 40 ? 49.316 19.850 63.290 1.00 26.60 40 ASP E O 1
ATOM 7635 N N . GLY E 1 41 ? 48.939 18.282 61.713 1.00 25.50 41 GLY E N 1
ATOM 7636 C CA . GLY E 1 41 ? 48.911 19.233 60.627 1.00 27.38 41 GLY E CA 1
ATOM 7637 C C . GLY E 1 41 ? 48.319 18.541 59.430 1.00 26.47 41 GLY E C 1
ATOM 7638 O O . GLY E 1 41 ? 48.271 17.316 59.381 1.00 27.40 41 GLY E O 1
ATOM 7639 N N . ILE E 1 42 ? 47.844 19.327 58.477 1.00 26.08 42 ILE E N 1
ATOM 7640 C CA . ILE E 1 42 ? 47.281 18.771 57.272 1.00 26.23 42 ILE E CA 1
ATOM 7641 C C . ILE E 1 42 ? 48.152 19.256 56.134 1.00 26.42 42 ILE E C 1
ATOM 7642 O O . ILE E 1 42 ? 48.513 20.432 56.080 1.00 29.22 42 ILE E O 1
ATOM 7647 N N . THR E 1 43 ? 48.514 18.338 55.250 1.00 26.34 43 THR E N 1
ATOM 7648 C CA . THR E 1 43 ? 49.351 18.675 54.114 1.00 26.26 43 THR E CA 1
ATOM 7649 C C . THR E 1 43 ? 48.568 18.482 52.817 1.00 25.51 43 THR E C 1
ATOM 7650 O O . THR E 1 43 ? 47.817 17.513 52.660 1.00 23.53 43 THR E O 1
ATOM 7654 N N . VAL E 1 44 ? 48.738 19.423 51.897 1.00 25.93 44 VAL E N 1
ATOM 7655 C CA . VAL E 1 44 ? 48.097 19.355 50.593 1.00 28.76 44 VAL E CA 1
ATOM 7656 C C . VAL E 1 44 ? 49.106 19.857 49.570 1.00 29.53 44 VAL E C 1
ATOM 7657 O O . VAL E 1 44 ? 49.830 20.820 49.825 1.00 30.38 44 VAL E O 1
ATOM 7661 N N . HIS E 1 45 ? 49.150 19.191 48.422 1.00 29.63 45 HIS E N 1
ATOM 7662 C CA . HIS E 1 45 ? 50.049 19.555 47.332 1.00 31.10 45 HIS E CA 1
ATOM 7663 C C . HIS E 1 45 ? 49.198 20.072 46.175 1.00 31.97 45 HIS E C 1
ATOM 7664 O O . HIS E 1 45 ? 48.467 19.312 45.539 1.00 32.17 45 HIS E O 1
ATOM 7671 N N . LEU E 1 46 ? 49.277 21.372 45.922 1.00 32.14 46 LEU E N 1
ATOM 7672 C CA . LEU E 1 46 ? 48.519 21.973 44.837 1.00 33.18 46 LEU E CA 1
ATOM 7673 C C . LEU E 1 46 ? 49.389 21.905 43.584 1.00 33.67 46 LEU E C 1
ATOM 7674 O O . LEU E 1 46 ? 50.320 22.691 43.409 1.00 33.84 46 LEU E O 1
ATOM 7679 N N . ARG E 1 47 ? 49.082 20.936 42.729 1.00 34.25 47 ARG E N 1
ATOM 7680 C CA . ARG E 1 47 ? 49.820 20.716 41.496 1.00 34.28 47 ARG E CA 1
ATOM 7681 C C . ARG E 1 47 ? 49.440 21.700 40.410 1.00 33.88 47 ARG E C 1
ATOM 7682 O O . ARG E 1 47 ? 48.315 22.205 40.373 1.00 31.13 47 ARG E O 1
ATOM 7690 N N . GLU E 1 48 ? 50.387 21.968 39.518 1.00 34.65 48 GLU E N 1
ATOM 7691 C CA . GLU E 1 48 ? 50.139 22.893 38.427 1.00 35.38 48 GLU E CA 1
ATOM 7692 C C . GLU E 1 48 ? 48.922 22.420 37.630 1.00 34.77 48 GLU E C 1
ATOM 7693 O O . GLU E 1 48 ? 48.046 23.216 37.305 1.00 34.93 48 GLU E O 1
ATOM 7699 N N . ASP E 1 49 ? 48.856 21.124 37.334 1.00 33.82 49 ASP E N 1
ATOM 7700 C CA . ASP E 1 49 ? 47.737 20.589 36.569 1.00 33.09 49 ASP E CA 1
ATOM 7701 C C . ASP E 1 49 ? 46.486 20.365 37.421 1.00 32.86 49 ASP E C 1
ATOM 7702 O O . ASP E 1 49 ? 45.420 20.035 36.894 1.00 30.96 49 ASP E O 1
ATOM 7707 N N . ARG E 1 50 ? 46.627 20.554 38.734 1.00 32.01 50 ARG E N 1
ATOM 7708 C CA . ARG E 1 50 ? 45.532 20.363 39.687 1.00 33.44 50 ARG E CA 1
ATOM 7709 C C . ARG E 1 50 ? 45.023 18.925 39.575 1.00 33.01 50 ARG E C 1
ATOM 7710 O O . ARG E 1 50 ? 43.817 18.690 39.493 1.00 33.67 50 ARG E O 1
ATOM 7718 N N . ARG E 1 51 ? 45.955 17.974 39.552 1.00 33.17 51 ARG E N 1
ATOM 7719 C CA . ARG E 1 51 ? 45.630 16.551 39.435 1.00 36.09 51 ARG E CA 1
ATOM 7720 C C . ARG E 1 51 ? 44.615 16.099 40.483 1.00 34.05 51 ARG E C 1
ATOM 7721 O O . ARG E 1 51 ? 43.678 15.363 40.173 1.00 33.73 51 ARG E O 1
ATOM 7729 N N . HIS E 1 52 ? 44.806 16.526 41.724 1.00 31.98 52 HIS E N 1
ATOM 7730 C CA . HIS E 1 52 ? 43.875 16.161 42.780 1.00 30.96 52 HIS E CA 1
ATOM 7731 C C . HIS E 1 52 ? 43.405 17.394 43.536 1.00 31.50 52 HIS E C 1
ATOM 7732 O O . HIS E 1 52 ? 42.297 17.875 43.306 1.00 32.06 52 HIS E O 1
ATOM 7739 N N . ILE E 1 53 ? 44.244 17.918 44.422 1.00 29.31 53 ILE E N 1
ATOM 7740 C CA . ILE E 1 53 ? 43.884 19.114 45.176 1.00 29.88 53 ILE E CA 1
ATOM 7741 C C . ILE E 1 53 ? 43.647 20.248 44.183 1.00 30.68 53 ILE E C 1
ATOM 7742 O O . ILE E 1 53 ? 44.406 20.415 43.228 1.00 32.02 53 ILE E O 1
ATOM 7747 N N . THR E 1 54 ? 42.579 21.005 44.405 1.00 29.85 54 THR E N 1
ATOM 7748 C CA . THR E 1 54 ? 42.208 22.113 43.536 1.00 29.18 54 THR E CA 1
ATOM 7749 C C . THR E 1 54 ? 42.306 23.437 44.268 1.00 30.93 54 THR E C 1
ATOM 7750 O O . THR E 1 54 ? 42.565 23.482 45.471 1.00 32.33 54 THR E O 1
ATOM 7754 N N . ASP E 1 55 ? 42.085 24.522 43.542 1.00 30.92 55 ASP E N 1
ATOM 7755 C CA . ASP E 1 55 ? 42.132 25.830 44.157 1.00 33.03 55 ASP E CA 1
ATOM 7756 C C . ASP E 1 55 ? 41.025 25.948 45.194 1.00 31.62 55 ASP E C 1
ATOM 7757 O O . ASP E 1 55 ? 41.218 26.573 46.239 1.00 30.47 55 ASP E O 1
ATOM 7762 N N . ARG E 1 56 ? 39.882 25.319 44.917 1.00 31.77 56 ARG E N 1
ATOM 7763 C CA . ARG E 1 56 ? 38.749 25.345 45.843 1.00 33.00 56 ARG E CA 1
ATOM 7764 C C . ARG E 1 56 ? 39.153 24.701 47.165 1.00 32.19 56 ARG E C 1
ATOM 7765 O O . ARG E 1 56 ? 38.871 25.232 48.232 1.00 32.11 56 ARG E O 1
ATOM 7773 N N . ASP E 1 57 ? 39.794 23.537 47.079 1.00 32.17 57 ASP E N 1
ATOM 7774 C CA . ASP E 1 57 ? 40.241 22.804 48.264 1.00 29.98 57 ASP E CA 1
ATOM 7775 C C . ASP E 1 57 ? 41.099 23.685 49.176 1.00 29.65 57 ASP E C 1
ATOM 7776 O O . ASP E 1 57 ? 40.791 23.848 50.353 1.00 28.40 57 ASP E O 1
ATOM 7781 N N . VAL E 1 58 ? 42.172 24.255 48.627 1.00 28.47 58 VAL E N 1
ATOM 7782 C CA . VAL E 1 58 ? 43.076 25.107 49.402 1.00 28.48 58 VAL E CA 1
ATOM 7783 C C . VAL E 1 58 ? 42.352 26.273 50.077 1.00 29.90 58 VAL E C 1
ATOM 7784 O O . VAL E 1 58 ? 42.558 26.543 51.262 1.00 32.46 58 VAL E O 1
ATOM 7788 N N . ARG E 1 59 ? 41.498 26.949 49.318 1.00 32.11 59 ARG E N 1
ATOM 7789 C CA . ARG E 1 59 ? 40.736 28.090 49.808 1.00 31.99 59 ARG E CA 1
ATOM 7790 C C . ARG E 1 59 ? 39.807 27.709 50.965 1.00 31.39 59 ARG E C 1
ATOM 7791 O O . ARG E 1 59 ? 39.751 28.402 51.982 1.00 30.30 59 ARG E O 1
ATOM 7799 N N . ILE E 1 60 ? 39.086 26.600 50.824 1.00 30.44 60 ILE E N 1
ATOM 7800 C CA . ILE E 1 60 ? 38.174 26.192 51.882 1.00 30.85 60 ILE E CA 1
ATOM 7801 C C . ILE E 1 60 ? 38.921 25.650 53.093 1.00 31.40 60 ILE E C 1
ATOM 7802 O O . ILE E 1 60 ? 38.589 25.989 54.233 1.00 32.87 60 ILE E O 1
ATOM 7807 N N . LEU E 1 61 ? 39.941 24.830 52.849 1.00 31.26 61 LEU E N 1
ATOM 7808 C CA . LEU E 1 61 ? 40.746 24.266 53.927 1.00 30.53 61 LEU E CA 1
ATOM 7809 C C . LEU E 1 61 ? 41.358 25.351 54.798 1.00 30.76 61 LEU E C 1
ATOM 7810 O O . LEU E 1 61 ? 41.356 25.240 56.018 1.00 30.42 61 LEU E O 1
ATOM 7815 N N . ARG E 1 62 ? 41.882 26.403 54.181 1.00 31.46 62 ARG E N 1
ATOM 7816 C CA . ARG E 1 62 ? 42.482 27.459 54.977 1.00 32.07 62 ARG E CA 1
ATOM 7817 C C . ARG E 1 62 ? 41.468 28.020 55.968 1.00 30.91 62 ARG E C 1
ATOM 7818 O O . ARG E 1 62 ? 41.839 28.498 57.030 1.00 31.86 62 ARG E O 1
ATOM 7826 N N . GLN E 1 63 ? 40.187 27.957 55.622 1.00 30.88 63 GLN E N 1
ATOM 7827 C CA . GLN E 1 63 ? 39.142 28.478 56.497 1.00 32.76 63 GLN E CA 1
ATOM 7828 C C . GLN E 1 63 ? 38.550 27.415 57.442 1.00 32.76 63 GLN E C 1
ATOM 7829 O O . GLN E 1 63 ? 37.927 27.757 58.449 1.00 33.61 63 GLN E O 1
ATOM 7835 N N . THR E 1 64 ? 38.749 26.134 57.132 1.00 31.76 64 THR E N 1
ATOM 7836 C CA . THR E 1 64 ? 38.196 25.062 57.964 1.00 31.28 64 THR E CA 1
ATOM 7837 C C . THR E 1 64 ? 39.191 24.272 58.805 1.00 30.41 64 THR E C 1
ATOM 7838 O O . THR E 1 64 ? 38.795 23.621 59.773 1.00 30.26 64 THR E O 1
ATOM 7842 N N . LEU E 1 65 ? 40.470 24.307 58.444 1.00 31.46 65 LEU E N 1
ATOM 7843 C CA . LEU E 1 65 ? 41.480 23.574 59.210 1.00 30.82 65 LEU E CA 1
ATOM 7844 C C . LEU E 1 65 ? 41.543 24.067 60.650 1.00 31.10 65 LEU E C 1
ATOM 7845 O O . LEU E 1 65 ? 41.458 25.267 60.910 1.00 30.09 65 LEU E O 1
ATOM 7850 N N . ASP E 1 66 ? 41.685 23.137 61.588 1.00 31.97 66 ASP E N 1
ATOM 7851 C CA . ASP E 1 66 ? 41.782 23.497 62.996 1.00 32.94 66 ASP E CA 1
ATOM 7852 C C . ASP E 1 66 ? 43.250 23.430 63.431 1.00 32.95 66 ASP E C 1
ATOM 7853 O O . ASP E 1 66 ? 43.609 23.923 64.497 1.00 33.76 66 ASP E O 1
ATOM 7858 N N . THR E 1 67 ? 44.103 22.823 62.608 1.00 33.34 67 THR E N 1
ATOM 7859 C CA . THR E 1 67 ? 45.524 22.744 62.949 1.00 33.71 67 THR E CA 1
ATOM 7860 C C . THR E 1 67 ? 46.339 23.690 62.064 1.00 35.52 67 THR E C 1
ATOM 7861 O O . THR E 1 67 ? 46.008 24.869 61.937 1.00 37.29 67 THR E O 1
ATOM 7865 N N . ARG E 1 68 ? 47.397 23.186 61.449 1.00 35.14 68 ARG E N 1
ATOM 7866 C CA . ARG E 1 68 ? 48.232 24.021 60.591 1.00 35.92 68 ARG E CA 1
ATOM 7867 C C . ARG E 1 68 ? 48.243 23.394 59.208 1.00 33.62 68 ARG E C 1
ATOM 7868 O O . ARG E 1 68 ? 48.212 22.171 59.082 1.00 32.78 68 ARG E O 1
ATOM 7876 N N . MET E 1 69 ? 48.258 24.233 58.179 1.00 33.22 69 MET E N 1
ATOM 7877 C CA . MET E 1 69 ? 48.281 23.763 56.801 1.00 32.22 69 MET E CA 1
ATOM 7878 C C . MET E 1 69 ? 49.708 23.802 56.275 1.00 32.18 69 MET E C 1
ATOM 7879 O O . MET E 1 69 ? 50.449 24.763 56.508 1.00 32.47 69 MET E O 1
ATOM 7884 N N . ASN E 1 70 ? 50.093 22.736 55.589 1.00 31.56 70 ASN E N 1
ATOM 7885 C CA . ASN E 1 70 ? 51.407 22.649 54.984 1.00 31.86 70 ASN E CA 1
ATOM 7886 C C . ASN E 1 70 ? 51.125 22.605 53.488 1.00 30.96 70 ASN E C 1
ATOM 7887 O O . ASN E 1 70 ? 50.589 21.624 52.977 1.00 31.49 70 ASN E O 1
ATOM 7892 N N . LEU E 1 71 ? 51.459 23.682 52.788 1.00 30.60 71 LEU E N 1
ATOM 7893 C CA . LEU E 1 71 ? 51.207 23.749 51.357 1.00 30.32 71 LEU E CA 1
ATOM 7894 C C . LEU E 1 71 ? 52.414 23.274 50.560 1.00 31.53 71 LEU E C 1
ATOM 7895 O O . LEU E 1 71 ? 53.427 23.974 50.484 1.00 32.40 71 LEU E O 1
ATOM 7900 N N . GLU E 1 72 ? 52.320 22.077 49.985 1.00 30.77 72 GLU E N 1
ATOM 7901 C CA . GLU E 1 72 ? 53.405 21.550 49.156 1.00 31.79 72 GLU E CA 1
ATOM 7902 C C . GLU E 1 72 ? 53.195 22.132 47.763 1.00 32.07 72 GLU E C 1
ATOM 7903 O O . GLU E 1 72 ? 52.112 22.002 47.189 1.00 32.72 72 GLU E O 1
ATOM 7909 N N . MET E 1 73 ? 54.225 22.760 47.210 1.00 32.15 73 MET E N 1
ATOM 7910 C CA . MET E 1 73 ? 54.088 23.380 45.897 1.00 32.02 73 MET E CA 1
ATOM 7911 C C . MET E 1 73 ? 55.392 23.501 45.123 1.00 32.11 73 MET E C 1
ATOM 7912 O O . MET E 1 73 ? 56.476 23.357 45.677 1.00 30.96 73 MET E O 1
ATOM 7917 N N . ALA E 1 74 ? 55.269 23.780 43.831 1.00 33.84 74 ALA E N 1
ATOM 7918 C CA . ALA E 1 74 ? 56.426 23.959 42.969 1.00 34.53 74 ALA E CA 1
ATOM 7919 C C . ALA E 1 74 ? 56.864 25.419 43.103 1.00 35.23 74 ALA E C 1
ATOM 7920 O O . ALA E 1 74 ? 56.046 26.296 43.408 1.00 35.87 74 ALA E O 1
ATOM 7922 N N . VAL E 1 75 ? 58.147 25.676 42.865 1.00 35.79 75 VAL E N 1
ATOM 7923 C CA . VAL E 1 75 ? 58.700 27.021 42.981 1.00 34.93 75 VAL E CA 1
ATOM 7924 C C . VAL E 1 75 ? 58.443 27.835 41.719 1.00 36.20 75 VAL E C 1
ATOM 7925 O O . VAL E 1 75 ? 59.348 28.055 40.912 1.00 37.72 75 VAL E O 1
ATOM 7929 N N . THR E 1 76 ? 57.200 28.272 41.551 1.00 35.60 76 THR E N 1
ATOM 7930 C CA . THR E 1 76 ? 56.828 29.069 40.397 1.00 34.82 76 THR E CA 1
ATOM 7931 C C . THR E 1 76 ? 56.239 30.388 40.876 1.00 35.59 76 THR E C 1
ATOM 7932 O O . THR E 1 76 ? 56.024 30.596 42.074 1.00 35.24 76 THR E O 1
ATOM 7936 N N . GLU E 1 77 ? 55.984 31.278 39.927 1.00 34.73 77 GLU E N 1
ATOM 7937 C CA . GLU E 1 77 ? 55.425 32.576 40.237 1.00 34.74 77 GLU E CA 1
ATOM 7938 C C . GLU E 1 77 ? 53.976 32.397 40.666 1.00 34.53 77 GLU E C 1
ATOM 7939 O O . GLU E 1 77 ? 53.501 33.047 41.599 1.00 34.16 77 GLU E O 1
ATOM 7945 N N . GLU E 1 78 ? 53.275 31.505 39.979 1.00 34.24 78 GLU E N 1
ATOM 7946 C CA . GLU E 1 78 ? 51.881 31.241 40.298 1.00 34.09 78 GLU E CA 1
ATOM 7947 C C . GLU E 1 78 ? 51.741 30.761 41.737 1.00 33.36 78 GLU E C 1
ATOM 7948 O O . GLU E 1 78 ? 50.969 31.318 42.508 1.00 32.84 78 GLU E O 1
ATOM 7954 N N . MET E 1 79 ? 52.493 29.724 42.091 1.00 33.21 79 MET E N 1
ATOM 7955 C CA . MET E 1 79 ? 52.437 29.159 43.436 1.00 33.43 79 MET E CA 1
ATOM 7956 C C . MET E 1 79 ? 52.858 30.158 44.513 1.00 33.48 79 MET E C 1
ATOM 7957 O O . MET E 1 79 ? 52.105 30.415 45.449 1.00 34.44 79 MET E O 1
ATOM 7962 N N . LEU E 1 80 ? 54.056 30.721 44.386 1.00 33.84 80 LEU E N 1
ATOM 7963 C CA . LEU E 1 80 ? 54.526 31.701 45.360 1.00 33.27 80 LEU E CA 1
ATOM 7964 C C . LEU E 1 80 ? 53.439 32.744 45.607 1.00 33.67 80 LEU E C 1
ATOM 7965 O O . LEU E 1 80 ? 53.237 33.198 46.734 1.00 34.37 80 LEU E O 1
ATOM 7970 N N . ALA E 1 81 ? 52.737 33.118 44.543 1.00 34.52 81 ALA E N 1
ATOM 7971 C CA . ALA E 1 81 ? 51.668 34.101 44.647 1.00 34.39 81 ALA E CA 1
ATOM 7972 C C . ALA E 1 81 ? 50.514 33.531 45.471 1.00 34.39 81 ALA E C 1
ATOM 7973 O O . ALA E 1 81 ? 50.006 34.181 46.390 1.00 34.02 81 ALA E O 1
ATOM 7975 N N . ILE E 1 82 ? 50.089 32.319 45.127 1.00 33.63 82 ILE E N 1
ATOM 7976 C CA . ILE E 1 82 ? 49.006 31.665 45.855 1.00 32.68 82 ILE E CA 1
ATOM 7977 C C . ILE E 1 82 ? 49.405 31.470 47.319 1.00 32.73 82 ILE E C 1
ATOM 7978 O O . ILE E 1 82 ? 48.606 31.704 48.225 1.00 32.14 82 ILE E O 1
ATOM 7983 N N . ALA E 1 83 ? 50.647 31.061 47.557 1.00 32.32 83 ALA E N 1
ATOM 7984 C CA . ALA E 1 83 ? 51.109 30.850 48.924 1.00 32.32 83 ALA E CA 1
ATOM 7985 C C . ALA E 1 83 ? 50.963 32.114 49.771 1.00 33.49 83 ALA E C 1
ATOM 7986 O O . ALA E 1 83 ? 50.457 32.057 50.893 1.00 32.60 83 ALA E O 1
ATOM 7988 N N . VAL E 1 84 ? 51.407 33.252 49.237 1.00 33.90 84 VAL E N 1
ATOM 7989 C CA . VAL E 1 84 ? 51.313 34.517 49.961 1.00 35.99 84 VAL E CA 1
ATOM 7990 C C . VAL E 1 84 ? 49.847 34.903 50.171 1.00 37.32 84 VAL E C 1
ATOM 7991 O O . VAL E 1 84 ? 49.481 35.465 51.205 1.00 38.32 84 VAL E O 1
ATOM 7995 N N . GLU E 1 85 ? 49.014 34.583 49.188 1.00 36.96 85 GLU E N 1
ATOM 7996 C CA . GLU E 1 85 ? 47.582 34.866 49.241 1.00 38.81 85 GLU E CA 1
ATOM 7997 C C . GLU E 1 85 ? 46.925 34.024 50.334 1.00 38.40 85 GLU E C 1
ATOM 7998 O O . GLU E 1 85 ? 46.163 34.537 51.156 1.00 37.97 85 GLU E O 1
ATOM 8004 N N . THR E 1 86 ? 47.241 32.730 50.333 1.00 36.71 86 THR E N 1
ATOM 8005 C CA . THR E 1 86 ? 46.682 31.777 51.288 1.00 35.65 86 THR E CA 1
ATOM 8006 C C . THR E 1 86 ? 47.306 31.861 52.678 1.00 35.45 86 THR E C 1
ATOM 8007 O O . THR E 1 86 ? 46.624 31.697 53.692 1.00 34.12 86 THR E O 1
ATOM 8011 N N . LYS E 1 87 ? 48.606 32.120 52.720 1.00 36.30 87 LYS E N 1
ATOM 8012 C CA . LYS E 1 87 ? 49.327 32.248 53.980 1.00 36.34 87 LYS E CA 1
ATOM 8013 C C . LYS E 1 87 ? 49.281 31.018 54.899 1.00 35.49 87 LYS E C 1
ATOM 8014 O O . LYS E 1 87 ? 48.898 31.111 56.063 1.00 33.45 87 LYS E O 1
ATOM 8020 N N . PRO E 1 88 ? 49.691 29.846 54.383 1.00 35.41 88 PRO E N 1
ATOM 8021 C CA . PRO E 1 88 ? 49.687 28.621 55.190 1.00 35.35 88 PRO E CA 1
ATOM 8022 C C . PRO E 1 88 ? 50.730 28.760 56.283 1.00 35.52 88 PRO E C 1
ATOM 8023 O O . PRO E 1 88 ? 51.644 29.576 56.167 1.00 36.16 88 PRO E O 1
ATOM 8027 N N . HIS E 1 89 ? 50.609 27.958 57.332 1.00 34.25 89 HIS E N 1
ATOM 8028 C CA . HIS E 1 89 ? 51.578 28.017 58.408 1.00 33.33 89 HIS E CA 1
ATOM 8029 C C . HIS E 1 89 ? 52.929 27.581 57.852 1.00 33.79 89 HIS E C 1
ATOM 8030 O O . HIS E 1 89 ? 53.944 28.245 58.073 1.00 30.22 89 HIS E O 1
ATOM 8037 N N . PHE E 1 90 ? 52.919 26.463 57.125 1.00 33.22 90 PHE E N 1
ATOM 8038 C CA . PHE E 1 90 ? 54.124 25.884 56.525 1.00 34.73 90 PHE E CA 1
ATOM 8039 C C . PHE E 1 90 ? 54.015 25.768 55.002 1.00 34.71 90 PHE E C 1
ATOM 8040 O O . PHE E 1 90 ? 52.921 25.750 54.439 1.00 34.50 90 PHE E O 1
ATOM 8048 N N . CYS E 1 91 ? 55.168 25.687 54.346 1.00 34.85 91 CYS E N 1
ATOM 8049 C CA . CYS E 1 91 ? 55.246 25.540 52.891 1.00 36.22 91 CYS E CA 1
ATOM 8050 C C . CYS E 1 91 ? 56.398 24.590 52.605 1.00 34.53 91 CYS E C 1
ATOM 8051 O O . CYS E 1 91 ? 57.480 24.756 53.157 1.00 35.63 91 CYS E O 1
ATOM 8054 N N . CYS E 1 92 ? 56.170 23.595 51.757 1.00 33.96 92 CYS E N 1
ATOM 8055 C CA . CYS E 1 92 ? 57.222 22.650 51.404 1.00 32.59 92 CYS E CA 1
ATOM 8056 C C . CYS E 1 92 ? 57.420 22.721 49.897 1.00 31.91 92 CYS E C 1
ATOM 8057 O O . CYS E 1 92 ? 56.529 22.354 49.124 1.00 31.65 92 CYS E O 1
ATOM 8060 N N . LEU E 1 93 ? 58.584 23.208 49.478 1.00 32.02 93 LEU E N 1
ATOM 8061 C CA . LEU E 1 93 ? 58.880 23.345 48.052 1.00 31.68 93 LEU E CA 1
ATOM 8062 C C . LEU E 1 93 ? 59.354 22.024 47.441 1.00 31.37 93 LEU E C 1
ATOM 8063 O O . LEU E 1 93 ? 60.281 21.391 47.946 1.00 31.10 93 LEU E O 1
ATOM 8068 N N . VAL E 1 94 ? 58.727 21.622 46.340 1.00 31.94 94 VAL E N 1
ATOM 8069 C CA . VAL E 1 94 ? 59.063 20.357 45.687 1.00 32.50 94 VAL E CA 1
ATOM 8070 C C . VAL E 1 94 ? 59.161 20.476 44.161 1.00 35.46 94 VAL E C 1
ATOM 8071 O O . VAL E 1 94 ? 58.708 21.470 43.582 1.00 35.58 94 VAL E O 1
ATOM 8075 N N . PRO E 1 95 ? 59.783 19.477 43.496 1.00 36.81 95 PRO E N 1
ATOM 8076 C CA . PRO E 1 95 ? 59.940 19.447 42.033 1.00 40.21 95 PRO E CA 1
ATOM 8077 C C . PRO E 1 95 ? 58.572 19.160 41.429 1.00 40.80 95 PRO E C 1
ATOM 8078 O O . PRO E 1 95 ? 57.675 18.718 42.140 1.00 41.44 95 PRO E O 1
ATOM 8082 N N . GLU E 1 96 ? 58.408 19.382 40.130 1.00 41.40 96 GLU E N 1
ATOM 8083 C CA . GLU E 1 96 ? 57.117 19.120 39.492 1.00 41.79 96 GLU E CA 1
ATOM 8084 C C . GLU E 1 96 ? 56.623 17.690 39.770 1.00 40.19 96 GLU E C 1
ATOM 8085 O O . GLU E 1 96 ? 57.416 16.801 40.094 1.00 40.36 96 GLU E O 1
ATOM 8091 N N . LYS E 1 97 ? 55.311 17.475 39.636 1.00 41.53 97 LYS E N 1
ATOM 8092 C CA . LYS E 1 97 ? 54.695 16.159 39.869 1.00 41.80 97 LYS E CA 1
ATOM 8093 C C . LYS E 1 97 ? 54.749 15.291 38.609 1.00 42.73 97 LYS E C 1
ATOM 8094 O O . LYS E 1 97 ? 55.620 15.480 37.763 1.00 43.82 97 LYS E O 1
ATOM 8100 N N . ARG E 1 98 ? 53.813 14.345 38.490 1.00 43.11 98 ARG E N 1
ATOM 8101 C CA . ARG E 1 98 ? 53.748 13.440 37.334 1.00 42.34 98 ARG E CA 1
ATOM 8102 C C . ARG E 1 98 ? 55.011 12.576 37.276 1.00 42.54 98 ARG E C 1
ATOM 8103 O O . ARG E 1 98 ? 54.972 11.381 37.569 1.00 42.70 98 ARG E O 1
ATOM 8111 N N . GLN E 1 99 ? 56.127 13.197 36.899 1.00 42.65 99 GLN E N 1
ATOM 8112 C CA . GLN E 1 99 ? 57.427 12.524 36.810 1.00 43.17 99 GLN E CA 1
ATOM 8113 C C . GLN E 1 99 ? 58.573 13.530 37.032 1.00 43.04 99 GLN E C 1
ATOM 8114 O O . GLN E 1 99 ? 59.717 13.302 36.628 1.00 43.56 99 GLN E O 1
ATOM 8120 N N . GLU E 1 100 ? 58.237 14.639 37.693 1.00 43.66 100 GLU E N 1
ATOM 8121 C CA . GLU E 1 100 ? 59.170 15.725 38.018 1.00 43.04 100 GLU E CA 1
ATOM 8122 C C . GLU E 1 100 ? 59.751 16.489 36.828 1.00 43.03 100 GLU E C 1
ATOM 8123 O O . GLU E 1 100 ? 59.471 16.175 35.668 1.00 42.93 100 GLU E O 1
ATOM 8129 N N . VAL E 1 101 ? 60.554 17.505 37.150 1.00 42.43 101 VAL E N 1
ATOM 8130 C CA . VAL E 1 101 ? 61.231 18.359 36.174 1.00 42.15 101 VAL E CA 1
ATOM 8131 C C . VAL E 1 101 ? 62.678 18.525 36.644 1.00 42.25 101 VAL E C 1
ATOM 8132 O O . VAL E 1 101 ? 63.629 18.476 35.846 1.00 42.37 101 VAL E O 1
ATOM 8136 N N . THR E 1 102 ? 62.816 18.731 37.954 1.00 42.46 102 THR E N 1
ATOM 8137 C CA . THR E 1 102 ? 64.105 18.905 38.626 1.00 41.58 102 THR E CA 1
ATOM 8138 C C . THR E 1 102 ? 64.739 17.544 38.906 1.00 41.65 102 THR E C 1
ATOM 8139 O O . THR E 1 102 ? 64.166 16.720 39.616 1.00 41.20 102 THR E O 1
ATOM 8143 N N . THR E 1 103 ? 65.926 17.329 38.338 1.00 42.16 103 THR E N 1
ATOM 8144 C CA . THR E 1 103 ? 66.674 16.075 38.475 1.00 41.64 103 THR E CA 1
ATOM 8145 C C . THR E 1 103 ? 66.446 15.359 39.809 1.00 41.95 103 THR E C 1
ATOM 8146 O O . THR E 1 103 ? 66.484 15.978 40.878 1.00 41.48 103 THR E O 1
ATOM 8150 N N . GLU E 1 104 ? 66.203 14.051 39.716 1.00 41.20 104 GLU E N 1
ATOM 8151 C CA . GLU E 1 104 ? 65.957 13.195 40.863 1.00 40.67 104 GLU E CA 1
ATOM 8152 C C . GLU E 1 104 ? 64.590 13.414 41.517 1.00 40.61 104 GLU E C 1
ATOM 8153 O O . GLU E 1 104 ? 63.773 14.206 41.035 1.00 40.84 104 GLU E O 1
ATOM 8159 N N . GLY E 1 105 ? 64.343 12.704 42.616 1.00 38.13 105 GLY E N 1
ATOM 8160 C CA . GLY E 1 105 ? 63.081 12.852 43.318 1.00 41.85 105 GLY E CA 1
ATOM 8161 C C . GLY E 1 105 ? 63.086 14.114 44.154 1.00 42.67 105 GLY E C 1
ATOM 8162 O O . GLY E 1 105 ? 62.060 14.778 44.315 1.00 42.65 105 GLY E O 1
ATOM 8163 N N . GLY E 1 106 ? 64.260 14.450 44.681 1.00 40.79 106 GLY E N 1
ATOM 8164 C CA . GLY E 1 106 ? 64.393 15.636 45.511 1.00 39.25 106 GLY E CA 1
ATOM 8165 C C . GLY E 1 106 ? 64.559 16.921 44.723 1.00 38.90 106 GLY E C 1
ATOM 8166 O O . GLY E 1 106 ? 64.825 16.896 43.518 1.00 38.17 106 GLY E O 1
ATOM 8167 N N . LEU E 1 107 ? 64.397 18.050 45.406 1.00 37.97 107 LEU E N 1
ATOM 8168 C CA . LEU E 1 107 ? 64.539 19.358 44.774 1.00 39.84 107 LEU E CA 1
ATOM 8169 C C . LEU E 1 107 ? 66.025 19.699 44.674 1.00 40.21 107 LEU E C 1
ATOM 8170 O O . LEU E 1 107 ? 66.802 19.381 45.572 1.00 40.28 107 LEU E O 1
ATOM 8175 N N . ASP E 1 108 ? 66.422 20.336 43.576 1.00 43.04 108 ASP E N 1
ATOM 8176 C CA . ASP E 1 108 ? 67.821 20.711 43.388 1.00 42.54 108 ASP E CA 1
ATOM 8177 C C . ASP E 1 108 ? 68.045 22.118 43.917 1.00 44.64 108 ASP E C 1
ATOM 8178 O O . ASP E 1 108 ? 67.997 23.093 43.168 1.00 44.76 108 ASP E O 1
ATOM 8183 N N . VAL E 1 109 ? 68.283 22.220 45.217 1.00 44.09 109 VAL E N 1
ATOM 8184 C CA . VAL E 1 109 ? 68.514 23.510 45.831 1.00 42.94 109 VAL E CA 1
ATOM 8185 C C . VAL E 1 109 ? 69.932 23.963 45.490 1.00 43.01 109 VAL E C 1
ATOM 8186 O O . VAL E 1 109 ? 70.132 25.085 45.037 1.00 43.79 109 VAL E O 1
ATOM 8190 N N . ALA E 1 110 ? 70.906 23.080 45.691 1.00 43.19 110 ALA E N 1
ATOM 8191 C CA . ALA E 1 110 ? 72.308 23.384 45.413 1.00 43.67 110 ALA E CA 1
ATOM 8192 C C . ALA E 1 110 ? 72.524 23.823 43.970 1.00 44.19 110 ALA E C 1
ATOM 8193 O O . ALA E 1 110 ? 73.462 24.564 43.671 1.00 44.16 110 ALA E O 1
ATOM 8195 N N . GLY E 1 111 ? 71.645 23.365 43.085 1.00 44.39 111 GLY E N 1
ATOM 8196 C CA . GLY E 1 111 ? 71.739 23.710 41.681 1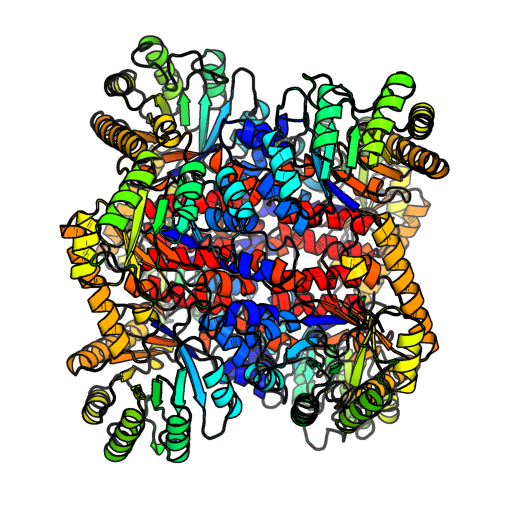.00 43.07 111 GLY E CA 1
ATOM 8197 C C . GLY E 1 111 ? 70.965 24.958 41.298 1.00 43.12 111 GLY E C 1
ATOM 8198 O O . GLY E 1 111 ? 71.218 25.532 40.241 1.00 42.72 111 GLY E O 1
ATOM 8199 N N . GLN E 1 112 ? 70.014 25.377 42.131 1.00 42.57 112 GLN E N 1
ATOM 8200 C CA . GLN E 1 112 ? 69.235 26.584 41.844 1.00 41.71 112 GLN E CA 1
ATOM 8201 C C . GLN E 1 112 ? 69.229 27.471 43.079 1.00 41.98 112 GLN E C 1
ATOM 8202 O O . GLN E 1 112 ? 68.210 28.061 43.439 1.00 40.75 112 GLN E O 1
ATOM 8208 N N . ARG E 1 113 ? 70.398 27.553 43.705 1.00 42.39 113 ARG E N 1
ATOM 8209 C CA . ARG E 1 113 ? 70.623 28.330 44.919 1.00 43.49 113 ARG E CA 1
ATOM 8210 C C . ARG E 1 113 ? 69.948 29.694 44.873 1.00 43.21 113 ARG E C 1
ATOM 8211 O O . ARG E 1 113 ? 69.341 30.137 45.853 1.00 43.65 113 ARG E O 1
ATOM 8219 N N . ASP E 1 114 ? 70.040 30.352 43.726 1.00 43.53 114 ASP E N 1
ATOM 8220 C CA . ASP E 1 114 ? 69.445 31.672 43.561 1.00 44.49 114 ASP E CA 1
ATOM 8221 C C . ASP E 1 114 ? 67.933 31.707 43.545 1.00 43.70 114 ASP E C 1
ATOM 8222 O O . ASP E 1 114 ? 67.310 32.549 44.197 1.00 43.04 114 ASP E O 1
ATOM 8227 N N . LYS E 1 115 ? 67.340 30.810 42.773 1.00 43.17 115 LYS E N 1
ATOM 8228 C CA . LYS E 1 115 ? 65.894 30.759 42.689 1.00 42.95 115 LYS E CA 1
ATOM 8229 C C . LYS E 1 115 ? 65.290 30.495 44.067 1.00 42.41 115 LYS E C 1
ATOM 8230 O O . LYS E 1 115 ? 64.405 31.220 44.508 1.00 42.73 115 LYS E O 1
ATOM 8236 N N . MET E 1 116 ? 65.777 29.459 44.742 1.00 42.12 116 MET E N 1
ATOM 8237 C CA . MET E 1 116 ? 65.264 29.096 46.059 1.00 41.63 116 MET E CA 1
ATOM 8238 C C . MET E 1 116 ? 65.497 30.180 47.109 1.00 41.77 116 MET E C 1
ATOM 8239 O O . MET E 1 116 ? 64.614 30.478 47.919 1.00 40.88 116 MET E O 1
ATOM 8244 N N . ARG E 1 117 ? 66.691 30.766 47.090 1.00 41.48 117 ARG E N 1
ATOM 8245 C CA . ARG E 1 117 ? 67.061 31.819 48.029 1.00 41.20 117 ARG E CA 1
ATOM 8246 C C . ARG E 1 117 ? 66.004 32.930 48.015 1.00 40.45 117 ARG E C 1
ATOM 8247 O O . ARG E 1 117 ? 65.563 33.394 49.069 1.00 39.70 117 ARG E O 1
ATOM 8255 N N . ASP E 1 118 ? 65.591 33.342 46.819 1.00 41.31 118 ASP E N 1
ATOM 8256 C CA . ASP E 1 118 ? 64.578 34.389 46.677 1.00 40.29 118 ASP E CA 1
ATOM 8257 C C . ASP E 1 118 ? 63.186 33.841 47.015 1.00 39.69 118 ASP E C 1
ATOM 8258 O O . ASP E 1 118 ? 62.307 34.586 47.448 1.00 38.85 118 ASP E O 1
ATOM 8263 N N . ALA E 1 119 ? 62.975 32.547 46.796 1.00 37.89 119 ALA E N 1
ATOM 8264 C CA . ALA E 1 119 ? 61.678 31.954 47.110 1.00 37.93 119 ALA E CA 1
ATOM 8265 C C . ALA E 1 119 ? 61.503 31.876 48.625 1.00 36.66 119 ALA E C 1
ATOM 8266 O O . ALA E 1 119 ? 60.447 32.220 49.156 1.00 37.17 119 ALA E O 1
ATOM 8268 N N . CYS E 1 120 ? 62.537 31.416 49.320 1.00 35.40 120 CYS E N 1
ATOM 8269 C CA . CYS E 1 120 ? 62.474 31.299 50.770 1.00 35.28 120 CYS E CA 1
ATOM 8270 C C . CYS E 1 120 ? 62.270 32.638 51.463 1.00 34.90 120 CYS E C 1
ATOM 8271 O O . CYS E 1 120 ? 61.590 32.720 52.486 1.00 34.00 120 CYS E O 1
ATOM 8274 N N . LYS E 1 121 ? 62.861 33.692 50.912 1.00 36.83 121 LYS E N 1
ATOM 8275 C CA . LYS E 1 121 ? 62.716 35.004 51.520 1.00 36.57 121 LYS E CA 1
ATOM 8276 C C . LYS E 1 121 ? 61.321 35.582 51.302 1.00 37.03 121 LYS E C 1
ATOM 8277 O O . LYS E 1 121 ? 60.721 36.138 52.224 1.00 36.58 121 LYS E O 1
ATOM 8283 N N . ARG E 1 122 ? 60.797 35.447 50.088 1.00 36.67 122 ARG E N 1
ATOM 8284 C CA . ARG E 1 122 ? 59.458 35.962 49.786 1.00 37.37 122 ARG E CA 1
ATOM 8285 C C . ARG E 1 122 ? 58.397 35.295 50.662 1.00 36.40 122 ARG E C 1
ATOM 8286 O O . ARG E 1 122 ? 57.438 35.937 51.096 1.00 37.04 122 ARG E O 1
ATOM 8294 N N . LEU E 1 123 ? 58.584 34.002 50.912 1.00 34.95 123 LEU E N 1
ATOM 8295 C CA . LEU E 1 123 ? 57.671 33.231 51.739 1.00 34.77 123 LEU E CA 1
ATOM 8296 C C . LEU E 1 123 ? 57.874 33.565 53.212 1.00 35.24 123 LEU E C 1
ATOM 8297 O O . LEU E 1 123 ? 56.906 33.792 53.938 1.00 35.38 123 LEU E O 1
ATOM 8302 N N . ALA E 1 124 ? 59.128 33.607 53.654 1.00 36.08 124 ALA E N 1
ATOM 8303 C CA . ALA E 1 124 ? 59.408 33.927 55.052 1.00 37.89 124 ALA E CA 1
ATOM 8304 C C . ALA E 1 124 ? 58.884 35.320 55.420 1.00 39.15 124 ALA E C 1
ATOM 8305 O O . ALA E 1 124 ? 58.512 35.574 56.570 1.00 38.49 124 ALA E O 1
ATOM 8307 N N . ASP E 1 125 ? 58.845 36.224 54.446 1.00 39.29 125 ASP E N 1
ATOM 8308 C CA . ASP E 1 125 ? 58.357 37.571 54.709 1.00 40.54 125 ASP E CA 1
ATOM 8309 C C . ASP E 1 125 ? 56.840 37.611 54.798 1.00 40.09 125 ASP E C 1
ATOM 8310 O O . ASP E 1 125 ? 56.261 38.599 55.256 1.00 40.29 125 ASP E O 1
ATOM 8315 N N . ALA E 1 126 ? 56.202 36.535 54.353 1.00 39.31 126 ALA E N 1
ATOM 8316 C CA . ALA E 1 126 ? 54.749 36.424 54.398 1.00 38.36 126 ALA E CA 1
ATOM 8317 C C . ALA E 1 126 ? 54.350 35.728 55.700 1.00 37.82 126 ALA E C 1
ATOM 8318 O O . ALA E 1 126 ? 53.174 35.452 55.934 1.00 38.33 126 ALA E O 1
ATOM 8320 N N . GLY E 1 127 ? 55.345 35.451 56.539 1.00 37.07 127 GLY E N 1
ATOM 8321 C CA . GLY E 1 127 ? 55.099 34.790 57.807 1.00 36.85 127 GLY E CA 1
ATOM 8322 C C . GLY E 1 127 ? 54.920 33.291 57.667 1.00 36.71 127 GLY E C 1
ATOM 8323 O O . GLY E 1 127 ? 54.295 32.656 58.514 1.00 36.71 127 GLY E O 1
ATOM 8324 N N . ILE E 1 128 ? 55.483 32.723 56.605 1.00 35.67 128 ILE E N 1
ATOM 8325 C CA . ILE E 1 128 ? 55.365 31.295 56.344 1.00 35.49 128 ILE E CA 1
ATOM 8326 C C . ILE E 1 128 ? 56.700 30.579 56.534 1.00 36.02 128 ILE E C 1
ATOM 8327 O O . ILE E 1 128 ? 57.736 31.047 56.051 1.00 36.38 128 ILE E O 1
ATOM 8332 N N . GLN E 1 129 ? 56.680 29.460 57.259 1.00 36.02 129 GLN E N 1
ATOM 8333 C CA . GLN E 1 129 ? 57.901 28.690 57.491 1.00 34.92 129 GLN E CA 1
ATOM 8334 C C . GLN E 1 129 ? 58.085 27.741 56.328 1.00 34.54 129 GLN E C 1
ATOM 8335 O O . GLN E 1 129 ? 57.185 26.977 55.980 1.00 33.75 129 GLN E O 1
ATOM 8341 N N . VAL E 1 130 ? 59.265 27.798 55.728 1.00 32.96 130 VAL E N 1
ATOM 8342 C CA . VAL E 1 130 ? 59.552 26.995 54.558 1.00 31.37 130 VAL E CA 1
ATOM 8343 C C . VAL E 1 130 ? 60.363 25.742 54.785 1.00 32.61 130 VAL E C 1
ATOM 8344 O O . VAL E 1 130 ? 61.271 25.697 55.612 1.00 32.73 130 VAL E O 1
ATOM 8348 N N . SER E 1 131 ? 59.995 24.713 54.039 1.00 32.66 131 SER E N 1
ATOM 8349 C CA . SER E 1 131 ? 60.684 23.443 54.091 1.00 33.83 131 SER E CA 1
ATOM 8350 C C . SER E 1 131 ? 61.037 23.080 52.659 1.00 33.65 131 SER E C 1
ATOM 8351 O O . SER E 1 131 ? 60.242 23.289 51.741 1.00 34.61 131 SER E O 1
ATOM 8354 N N . LEU E 1 132 ? 62.238 22.547 52.476 1.00 33.87 132 LEU E N 1
ATOM 8355 C CA . LEU E 1 132 ? 62.701 22.147 51.158 1.00 33.64 132 LEU E CA 1
ATOM 8356 C C . LEU E 1 132 ? 62.755 20.627 51.096 1.00 33.29 132 LEU E C 1
ATOM 8357 O O . LEU E 1 132 ? 63.413 19.991 51.917 1.00 33.34 132 LEU E O 1
ATOM 8362 N N . PHE E 1 133 ? 62.048 20.050 50.132 1.00 32.65 133 PHE E N 1
ATOM 8363 C CA . PHE E 1 133 ? 62.026 18.603 49.959 1.00 32.05 133 PHE E CA 1
ATOM 8364 C C . PHE E 1 133 ? 63.252 18.204 49.148 1.00 32.36 133 PHE E C 1
ATOM 8365 O O . PHE E 1 133 ? 63.342 18.499 47.952 1.00 33.51 133 PHE E O 1
ATOM 8373 N N . ILE E 1 134 ? 64.196 17.535 49.801 1.00 32.49 134 ILE E N 1
ATOM 8374 C CA . ILE E 1 134 ? 65.426 17.113 49.137 1.00 34.50 134 ILE E CA 1
ATOM 8375 C C . ILE E 1 134 ? 65.847 15.692 49.498 1.00 34.90 134 ILE E C 1
ATOM 8376 O O . ILE E 1 134 ? 65.309 15.089 50.427 1.00 36.08 134 ILE E O 1
ATOM 8381 N N . ASP E 1 135 ? 66.824 15.168 48.762 1.00 36.76 135 ASP E N 1
ATOM 8382 C CA . ASP E 1 135 ? 67.338 13.821 49.005 1.00 39.58 135 ASP E CA 1
ATOM 8383 C C . ASP E 1 135 ? 68.326 13.856 50.170 1.00 39.43 135 ASP E C 1
ATOM 8384 O O . ASP E 1 135 ? 68.818 14.923 50.543 1.00 39.92 135 ASP E O 1
ATOM 8389 N N . ALA E 1 136 ? 68.613 12.691 50.742 1.00 39.10 136 ALA E N 1
ATOM 8390 C CA . ALA E 1 136 ? 69.564 12.606 51.843 1.00 39.98 136 ALA E CA 1
ATOM 8391 C C . ALA E 1 136 ? 70.949 12.813 51.238 1.00 41.14 136 ALA E C 1
ATOM 8392 O O . ALA E 1 136 ? 71.677 11.858 50.978 1.00 42.57 136 ALA E O 1
ATOM 8394 N N . ASP E 1 137 ? 71.305 14.074 51.022 1.00 42.81 137 ASP E N 1
ATOM 8395 C CA . ASP E 1 137 ? 72.585 14.418 50.411 1.00 43.71 137 ASP E CA 1
ATOM 8396 C C . ASP E 1 137 ? 73.302 15.567 51.121 1.00 44.88 137 ASP E C 1
ATOM 8397 O O . ASP E 1 137 ? 72.737 16.650 51.290 1.00 44.41 137 ASP E O 1
ATOM 8402 N N . GLU E 1 138 ? 74.555 15.332 51.513 1.00 45.03 138 GLU E N 1
ATOM 8403 C CA . GLU E 1 138 ? 75.346 16.342 52.219 1.00 46.60 138 GLU E CA 1
ATOM 8404 C C . GLU E 1 138 ? 75.328 17.715 51.541 1.00 45.80 138 GLU E C 1
ATOM 8405 O O . GLU E 1 138 ? 75.065 18.724 52.189 1.00 47.18 138 GLU E O 1
ATOM 8411 N N . GLU E 1 139 ? 75.606 17.751 50.242 1.00 46.19 139 GLU E N 1
ATOM 8412 C CA . GLU E 1 139 ? 75.645 19.018 49.505 1.00 45.71 139 GLU E CA 1
ATOM 8413 C C . GLU E 1 139 ? 74.280 19.697 49.413 1.00 44.94 139 GLU E C 1
ATOM 8414 O O . GLU E 1 139 ? 74.157 20.912 49.598 1.00 45.06 139 GLU E O 1
ATOM 8420 N N . GLN E 1 140 ? 73.250 18.911 49.126 1.00 43.72 140 GLN E N 1
ATOM 8421 C CA . GLN E 1 140 ? 71.898 19.448 49.007 1.00 42.46 140 GLN E CA 1
ATOM 8422 C C . GLN E 1 140 ? 71.443 20.101 50.314 1.00 40.02 140 GLN E C 1
ATOM 8423 O O . GLN E 1 140 ? 70.730 21.106 50.302 1.00 38.66 140 GLN E O 1
ATOM 8429 N N . ILE E 1 141 ? 71.877 19.523 51.433 1.00 40.64 141 ILE E N 1
ATOM 8430 C CA . ILE E 1 141 ? 71.551 20.018 52.763 1.00 40.50 141 ILE E CA 1
ATOM 8431 C C . ILE E 1 141 ? 72.281 21.342 53.023 1.00 41.35 141 ILE E C 1
ATOM 8432 O O . ILE E 1 141 ? 71.665 22.345 53.397 1.00 42.30 141 ILE E O 1
ATOM 8437 N N . LYS E 1 142 ? 73.592 21.351 52.815 1.00 41.43 142 LYS E N 1
ATOM 8438 C CA . LYS E 1 142 ? 74.366 22.569 53.021 1.00 39.98 142 LYS E CA 1
ATOM 8439 C C . LYS E 1 142 ? 73.691 23.722 52.266 1.00 39.11 142 LYS E C 1
ATOM 8440 O O . LYS E 1 142 ? 73.565 24.829 52.790 1.00 40.37 142 LYS E O 1
ATOM 8446 N N . ALA E 1 143 ? 73.221 23.435 51.054 1.00 37.46 143 ALA E N 1
ATOM 8447 C CA . ALA E 1 143 ? 72.540 24.420 50.213 1.00 36.56 143 ALA E CA 1
ATOM 8448 C C . ALA E 1 143 ? 71.216 24.885 50.816 1.00 36.30 143 ALA E C 1
ATOM 8449 O O . ALA E 1 143 ? 70.823 26.041 50.659 1.00 35.37 143 ALA E O 1
ATOM 8451 N N . ALA E 1 144 ? 70.519 23.976 51.489 1.00 37.93 144 ALA E N 1
ATOM 8452 C CA . ALA E 1 144 ? 69.246 24.314 52.107 1.00 37.80 144 ALA E CA 1
ATOM 8453 C C . ALA E 1 144 ? 69.498 25.263 53.271 1.00 38.39 144 ALA E C 1
ATOM 8454 O O . ALA E 1 144 ? 68.699 26.157 53.531 1.00 38.06 144 ALA E O 1
ATOM 8456 N N . ALA E 1 145 ? 70.605 25.071 53.979 1.00 39.81 145 ALA E N 1
ATOM 8457 C CA . ALA E 1 145 ? 70.921 25.953 55.094 1.00 41.19 145 ALA E CA 1
ATOM 8458 C C . ALA E 1 145 ? 71.322 27.326 54.558 1.00 42.74 145 ALA E C 1
ATOM 8459 O O . ALA E 1 145 ? 71.018 28.355 55.162 1.00 41.78 145 ALA E O 1
ATOM 8461 N N . GLU E 1 146 ? 72.002 27.333 53.413 1.00 44.06 146 GLU E N 1
ATOM 8462 C CA . GLU E 1 146 ? 72.465 28.572 52.788 1.00 44.63 146 GLU E CA 1
ATOM 8463 C C . GLU E 1 146 ? 71.323 29.489 52.357 1.00 44.04 146 GLU E C 1
ATOM 8464 O O . GLU E 1 146 ? 71.303 30.669 52.711 1.00 44.93 146 GLU E O 1
ATOM 8470 N N . VAL E 1 147 ? 70.380 28.945 51.594 1.00 41.92 147 VAL E N 1
ATOM 8471 C CA . VAL E 1 147 ? 69.242 29.724 51.127 1.00 40.52 147 VAL E CA 1
ATOM 8472 C C . VAL E 1 147 ? 68.387 30.250 52.275 1.00 39.54 147 VAL E C 1
ATOM 8473 O O . VAL E 1 147 ? 67.452 31.017 52.057 1.00 41.25 147 VAL E O 1
ATOM 8477 N N . GLY E 1 148 ? 68.708 29.836 53.496 1.00 38.58 148 GLY E N 1
ATOM 8478 C CA . GLY E 1 148 ? 67.964 30.304 54.653 1.00 37.73 148 GLY E CA 1
ATOM 8479 C C . GLY E 1 148 ? 66.728 29.519 55.069 1.00 37.43 148 GLY E C 1
ATOM 8480 O O . GLY E 1 148 ? 66.091 29.861 56.066 1.00 38.35 148 GLY E O 1
ATOM 8481 N N . ALA E 1 149 ? 66.378 28.472 54.331 1.00 37.57 149 ALA E N 1
ATOM 8482 C CA . ALA E 1 149 ? 65.204 27.677 54.684 1.00 36.65 149 ALA E CA 1
ATOM 8483 C C . ALA E 1 149 ? 65.393 27.058 56.066 1.00 35.34 149 ALA E C 1
ATOM 8484 O O . ALA E 1 149 ? 66.399 26.402 56.325 1.00 36.51 149 ALA E O 1
ATOM 8486 N N . PRO E 1 150 ? 64.434 27.278 56.983 1.00 34.06 150 PRO E N 1
ATOM 8487 C CA . PRO E 1 150 ? 64.545 26.713 58.334 1.00 34.43 150 PRO E CA 1
ATOM 8488 C C . PRO E 1 150 ? 64.276 25.212 58.394 1.00 35.06 150 PRO E C 1
ATOM 8489 O O . PRO E 1 150 ? 64.818 24.502 59.237 1.00 35.45 150 PRO E O 1
ATOM 8493 N N . PHE E 1 151 ? 63.425 24.745 57.496 1.00 35.24 151 PHE E N 1
ATOM 8494 C CA . PHE E 1 151 ? 63.055 23.346 57.452 1.00 35.41 151 PHE E CA 1
ATOM 8495 C C . PHE E 1 151 ? 63.532 22.643 56.195 1.00 35.30 151 PHE E C 1
ATOM 8496 O O . PHE E 1 151 ? 63.812 23.272 55.173 1.00 36.02 151 PHE E O 1
ATOM 8504 N N . ILE E 1 152 ? 63.625 21.325 56.292 1.00 34.49 152 ILE E N 1
ATOM 8505 C CA . ILE E 1 152 ? 63.980 20.494 55.164 1.00 34.68 152 ILE E CA 1
ATOM 8506 C C . ILE E 1 152 ? 63.205 19.208 55.379 1.00 33.44 152 ILE E C 1
ATOM 8507 O O . ILE E 1 152 ? 62.917 18.839 56.520 1.00 33.85 152 ILE E O 1
ATOM 8512 N N . GLU E 1 153 ? 62.845 18.541 54.292 1.00 31.73 153 GLU E N 1
ATOM 8513 C CA . GLU E 1 153 ? 62.148 17.267 54.389 1.00 31.69 153 GLU E CA 1
ATOM 8514 C C . GLU E 1 153 ? 62.909 16.282 53.519 1.00 30.50 153 GLU E C 1
ATOM 8515 O O . GLU E 1 153 ? 62.981 16.442 52.306 1.00 31.52 153 GLU E O 1
ATOM 8521 N N . ILE E 1 154 ? 63.475 15.264 54.154 1.00 32.64 154 ILE E N 1
ATOM 8522 C CA . ILE E 1 154 ? 64.251 14.255 53.460 1.00 33.56 154 ILE E CA 1
ATOM 8523 C C . ILE E 1 154 ? 63.378 13.253 52.706 1.00 35.50 154 ILE E C 1
ATOM 8524 O O . ILE E 1 154 ? 62.400 12.725 53.245 1.00 36.34 154 ILE E O 1
ATOM 8529 N N . HIS E 1 155 ? 63.759 12.996 51.457 1.00 35.63 155 HIS E N 1
ATOM 8530 C CA . HIS E 1 155 ? 63.050 12.070 50.575 1.00 35.96 155 HIS E CA 1
ATOM 8531 C C . HIS E 1 155 ? 63.286 10.627 51.012 1.00 35.44 155 HIS E C 1
ATOM 8532 O O . HIS E 1 155 ? 64.344 10.049 50.758 1.00 35.53 155 HIS E O 1
ATOM 8539 N N . THR E 1 156 ? 62.288 10.048 51.668 1.00 33.70 156 THR E N 1
ATOM 8540 C CA . THR E 1 156 ? 62.387 8.678 52.145 1.00 33.45 156 THR E CA 1
ATOM 8541 C C . THR E 1 156 ? 61.974 7.676 51.079 1.00 34.09 156 THR E C 1
ATOM 8542 O O . THR E 1 156 ? 61.899 6.477 51.342 1.00 35.15 156 THR E O 1
ATOM 8546 N N . GLY E 1 157 ? 61.712 8.177 49.875 1.00 34.50 157 GLY E N 1
ATOM 8547 C CA . GLY E 1 157 ? 61.312 7.314 48.777 1.00 34.76 157 GLY E CA 1
ATOM 8548 C C . GLY E 1 157 ? 62.260 6.158 48.503 1.00 36.04 157 GLY E C 1
ATOM 8549 O O . GLY E 1 157 ? 61.816 5.028 48.313 1.00 34.86 157 GLY E O 1
ATOM 8550 N N . CYS E 1 158 ? 63.563 6.429 48.480 1.00 37.05 158 CYS E N 1
ATOM 8551 C CA . CYS E 1 158 ? 64.549 5.380 48.220 1.00 38.53 158 CYS E CA 1
ATOM 8552 C C . CYS E 1 158 ? 64.478 4.297 49.290 1.00 38.17 158 CYS E C 1
ATOM 8553 O O . CYS E 1 158 ? 64.559 3.105 48.987 1.00 39.21 158 CYS E O 1
ATOM 8556 N N . TYR E 1 159 ? 64.331 4.724 50.540 1.00 37.39 159 TYR E N 1
ATOM 8557 C CA . TYR E 1 159 ? 64.232 3.816 51.677 1.00 35.57 159 TYR E CA 1
ATOM 8558 C C . TYR E 1 159 ? 62.980 2.957 51.564 1.00 35.24 159 TYR E C 1
ATOM 8559 O O . TYR E 1 159 ? 63.021 1.757 51.830 1.00 34.18 159 TYR E O 1
ATOM 8568 N N . ALA E 1 160 ? 61.873 3.576 51.165 1.00 36.23 160 ALA E N 1
ATOM 8569 C CA . ALA E 1 160 ? 60.598 2.873 51.025 1.00 38.16 160 ALA E CA 1
ATOM 8570 C C . ALA E 1 160 ? 60.572 1.855 49.889 1.00 39.48 160 ALA E C 1
ATOM 8571 O O . ALA E 1 160 ? 59.920 0.813 49.998 1.00 39.68 160 ALA E O 1
ATOM 8573 N N . ASP E 1 161 ? 61.289 2.158 48.808 1.00 41.55 161 ASP E N 1
ATOM 8574 C CA . ASP E 1 161 ? 61.341 1.289 47.631 1.00 43.67 161 ASP E CA 1
ATOM 8575 C C . ASP E 1 161 ? 62.364 0.161 47.712 1.00 44.03 161 ASP E C 1
ATOM 8576 O O . ASP E 1 161 ? 62.329 -0.763 46.899 1.00 44.59 161 ASP E O 1
ATOM 8581 N N . ALA E 1 162 ? 63.277 0.249 48.675 1.00 43.58 162 ALA E N 1
ATOM 8582 C CA . ALA E 1 162 ? 64.310 -0.761 48.848 1.00 43.60 162 ALA E CA 1
ATOM 8583 C C . ALA E 1 162 ? 63.740 -2.158 48.623 1.00 44.52 162 ALA E C 1
ATOM 8584 O O . ALA E 1 162 ? 62.744 -2.539 49.247 1.00 44.78 162 ALA E O 1
ATOM 8586 N N . LYS E 1 163 ? 64.378 -2.907 47.724 1.00 45.07 163 LYS E N 1
ATOM 8587 C CA . LYS E 1 163 ? 63.951 -4.265 47.382 1.00 45.81 163 LYS E CA 1
ATOM 8588 C C . LYS E 1 163 ? 64.462 -5.351 48.330 1.00 46.50 163 LYS E C 1
ATOM 8589 O O . LYS E 1 163 ? 63.901 -6.450 48.386 1.00 47.02 163 LYS E O 1
ATOM 8595 N N . THR E 1 164 ? 65.530 -5.063 49.062 1.00 45.61 164 THR E N 1
ATOM 8596 C CA . THR E 1 164 ? 66.069 -6.047 49.991 1.00 45.36 164 THR E CA 1
ATOM 8597 C C . THR E 1 164 ? 66.367 -5.429 51.339 1.00 45.25 164 THR E C 1
ATOM 8598 O O . THR E 1 164 ? 66.514 -4.216 51.456 1.00 45.96 164 THR E O 1
ATOM 8602 N N . ASP E 1 165 ? 66.462 -6.270 52.360 1.00 45.36 165 ASP E N 1
ATOM 8603 C CA . ASP E 1 165 ? 66.747 -5.784 53.701 1.00 45.89 165 ASP E CA 1
ATOM 8604 C C . ASP E 1 165 ? 68.058 -5.008 53.712 1.00 46.36 165 ASP E C 1
ATOM 8605 O O . ASP E 1 165 ? 68.131 -3.899 54.250 1.00 46.89 165 ASP E O 1
ATOM 8610 N N . ALA E 1 166 ? 69.090 -5.591 53.107 1.00 46.36 166 ALA E N 1
ATOM 8611 C CA . ALA E 1 166 ? 70.403 -4.954 53.041 1.00 45.17 166 ALA E CA 1
ATOM 8612 C C . ALA E 1 166 ? 70.293 -3.566 52.422 1.00 45.38 166 ALA E C 1
ATOM 8613 O O . ALA E 1 166 ? 70.838 -2.591 52.946 1.00 46.24 166 ALA E O 1
ATOM 8615 N N . GLU E 1 167 ? 69.597 -3.488 51.294 1.00 45.04 167 GLU E N 1
ATOM 8616 C CA . GLU E 1 167 ? 69.414 -2.223 50.598 1.00 45.68 167 GLU E CA 1
ATOM 8617 C C . GLU E 1 167 ? 68.682 -1.231 51.506 1.00 45.92 167 GLU E C 1
ATOM 8618 O O . GLU E 1 167 ? 69.066 -0.067 51.611 1.00 45.96 167 GLU E O 1
ATOM 8624 N N . GLN E 1 168 ? 67.629 -1.700 52.167 1.00 45.53 168 GLN E N 1
ATOM 8625 C CA . GLN E 1 168 ? 66.843 -0.848 53.056 1.00 43.71 168 GLN E CA 1
ATOM 8626 C C . GLN E 1 168 ? 67.670 -0.268 54.206 1.00 43.38 168 GLN E C 1
ATOM 8627 O O . GLN E 1 168 ? 67.580 0.924 54.506 1.00 43.62 168 GLN E O 1
ATOM 8633 N N . ALA E 1 169 ? 68.477 -1.113 54.843 1.00 42.85 169 ALA E N 1
ATOM 8634 C CA . ALA E 1 169 ? 69.319 -0.688 55.958 1.00 42.61 169 ALA E CA 1
ATOM 8635 C C . ALA E 1 169 ? 70.351 0.340 55.513 1.00 42.24 169 ALA E C 1
ATOM 8636 O O . ALA E 1 169 ? 70.724 1.235 56.275 1.00 41.60 169 ALA E O 1
ATOM 8638 N N . GLN E 1 170 ? 70.810 0.208 54.274 1.00 42.37 170 GLN E N 1
ATOM 8639 C CA . GLN E 1 170 ? 71.796 1.130 53.734 1.00 42.55 170 GLN E CA 1
ATOM 8640 C C . GLN E 1 170 ? 71.134 2.500 53.577 1.00 42.23 170 GLN E C 1
ATOM 8641 O O . GLN E 1 170 ? 71.701 3.522 53.963 1.00 41.55 170 GLN E O 1
ATOM 8647 N N . GLU E 1 171 ? 69.921 2.512 53.030 1.00 41.78 171 GLU E N 1
ATOM 8648 C CA . GLU E 1 171 ? 69.187 3.763 52.835 1.00 41.36 171 GLU E CA 1
ATOM 8649 C C . GLU E 1 171 ? 68.799 4.402 54.167 1.00 39.84 171 GLU E C 1
ATOM 8650 O O . GLU E 1 171 ? 68.762 5.629 54.298 1.00 38.50 171 GLU E O 1
ATOM 8656 N N . LEU E 1 172 ? 68.500 3.564 55.152 1.00 38.40 172 LEU E N 1
ATOM 8657 C CA . LEU E 1 172 ? 68.114 4.052 56.469 1.00 37.68 172 LEU E CA 1
ATOM 8658 C C . LEU E 1 172 ? 69.279 4.799 57.121 1.00 37.56 172 LEU E C 1
ATOM 8659 O O . LEU E 1 172 ? 69.097 5.884 57.680 1.00 35.68 172 LEU E O 1
ATOM 8664 N N . ALA E 1 173 ? 70.477 4.225 57.010 1.00 36.56 173 ALA E N 1
ATOM 8665 C CA . ALA E 1 173 ? 71.701 4.805 57.576 1.00 37.05 173 ALA E CA 1
ATOM 8666 C C . ALA E 1 173 ? 72.070 6.119 56.895 1.00 36.66 173 ALA E C 1
ATOM 8667 O O . ALA E 1 173 ? 72.611 7.032 57.524 1.00 38.02 173 ALA E O 1
ATOM 8669 N N . ARG E 1 174 ? 71.777 6.197 55.603 1.00 36.40 174 ARG E N 1
ATOM 8670 C CA . ARG E 1 174 ? 72.036 7.390 54.815 1.00 36.56 174 ARG E CA 1
ATOM 8671 C C . ARG E 1 174 ? 71.103 8.500 55.309 1.00 36.01 174 ARG E C 1
ATOM 8672 O O . ARG E 1 174 ? 71.495 9.661 55.383 1.00 35.01 174 ARG E O 1
ATOM 8680 N N . ILE E 1 175 ? 69.873 8.132 55.664 1.00 36.70 175 ILE E N 1
ATOM 8681 C CA . ILE E 1 175 ? 68.895 9.104 56.154 1.00 35.67 175 ILE E CA 1
ATOM 8682 C C . ILE E 1 175 ? 69.291 9.646 57.524 1.00 36.09 175 ILE E C 1
ATOM 8683 O O . ILE E 1 175 ? 69.262 10.854 57.758 1.00 36.22 175 ILE E O 1
ATOM 8688 N N . ALA E 1 176 ? 69.661 8.738 58.422 1.00 36.05 176 ALA E N 1
ATOM 8689 C CA . ALA E 1 176 ? 70.063 9.094 59.777 1.00 36.56 176 ALA E CA 1
ATOM 8690 C C . ALA E 1 176 ? 71.271 10.030 59.787 1.00 37.97 176 ALA E C 1
ATOM 8691 O O . ALA E 1 176 ? 71.274 11.055 60.474 1.00 39.04 176 ALA E O 1
ATOM 8693 N N . LYS E 1 177 ? 72.302 9.671 59.031 1.00 38.78 177 LYS E N 1
ATOM 8694 C CA . LYS E 1 177 ? 73.504 10.496 58.962 1.00 40.59 177 LYS E CA 1
ATOM 8695 C C . LYS E 1 177 ? 73.154 11.887 58.427 1.00 39.01 177 LYS E C 1
ATOM 8696 O O . LYS E 1 177 ? 73.570 12.898 58.992 1.00 39.49 177 LYS E O 1
ATOM 8702 N N . ALA E 1 178 ? 72.370 11.932 57.353 1.00 37.94 178 ALA E N 1
ATOM 8703 C CA . ALA E 1 178 ? 71.956 13.197 56.756 1.00 38.22 178 ALA E CA 1
ATOM 8704 C C . ALA E 1 178 ? 71.169 14.071 57.732 1.00 37.95 178 ALA E C 1
ATOM 8705 O O . ALA E 1 178 ? 71.373 15.286 57.797 1.00 38.66 178 ALA E O 1
ATOM 8707 N N . ALA E 1 179 ? 70.261 13.454 58.482 1.00 38.15 179 ALA E N 1
ATOM 8708 C CA . ALA E 1 179 ? 69.442 14.187 59.444 1.00 37.11 179 ALA E CA 1
ATOM 8709 C C . ALA E 1 179 ? 70.304 14.820 60.528 1.00 37.25 179 ALA E C 1
ATOM 8710 O O . ALA E 1 179 ? 70.114 15.979 60.893 1.00 37.18 179 ALA E O 1
ATOM 8712 N N . THR E 1 180 ? 71.255 14.053 61.042 1.00 37.76 180 THR E N 1
ATOM 8713 C CA . THR E 1 180 ? 72.134 14.552 62.086 1.00 39.69 180 THR E CA 1
ATOM 8714 C C . THR E 1 180 ? 72.969 15.715 61.580 1.00 38.78 180 THR E C 1
ATOM 8715 O O . THR E 1 180 ? 73.202 16.693 62.293 1.00 39.30 180 THR E O 1
ATOM 8719 N N . PHE E 1 181 ? 73.422 15.588 60.340 1.00 39.43 181 PHE E N 1
ATOM 8720 C CA . PHE E 1 181 ? 74.235 16.607 59.708 1.00 40.12 181 PHE E CA 1
ATOM 8721 C C . PHE E 1 181 ? 73.395 17.856 59.451 1.00 40.44 181 PHE E C 1
ATOM 8722 O O . PHE E 1 181 ? 73.893 18.975 59.544 1.00 41.54 181 PHE E O 1
ATOM 8730 N N . ALA E 1 182 ? 72.117 17.667 59.136 1.00 38.88 182 ALA E N 1
ATOM 8731 C CA . ALA E 1 182 ? 71.237 18.804 58.878 1.00 39.29 182 ALA E CA 1
ATOM 8732 C C . ALA E 1 182 ? 70.994 19.624 60.148 1.00 38.66 182 ALA E C 1
ATOM 8733 O O . ALA E 1 182 ? 70.972 20.858 60.105 1.00 39.74 182 ALA E O 1
ATOM 8735 N N . ALA E 1 183 ? 70.813 18.941 61.277 1.00 39.68 183 ALA E N 1
ATOM 8736 C CA . ALA E 1 183 ? 70.574 19.625 62.550 1.00 39.03 183 ALA E CA 1
ATOM 8737 C C . ALA E 1 183 ? 71.810 2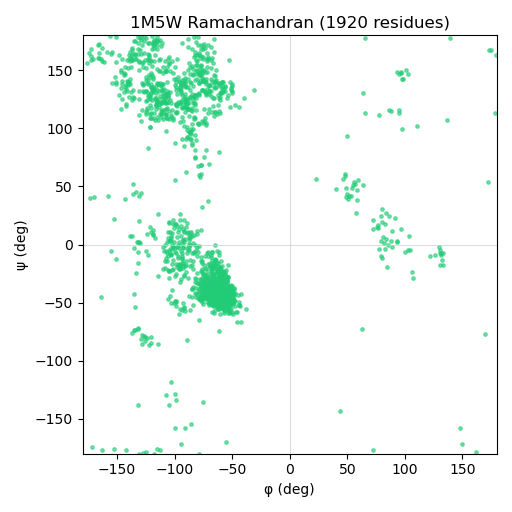0.396 62.999 1.00 40.16 183 ALA E C 1
ATOM 8738 O O . ALA E 1 183 ? 71.707 21.432 63.662 1.00 38.80 183 ALA E O 1
ATOM 8740 N N . SER E 1 184 ? 72.980 19.886 62.635 1.00 40.40 184 SER E N 1
ATOM 8741 C CA . SER E 1 184 ? 74.220 20.547 63.005 1.00 41.36 184 SER E CA 1
ATOM 8742 C C . SER E 1 184 ? 74.331 21.880 62.270 1.00 41.89 184 SER E C 1
ATOM 8743 O O . SER E 1 184 ? 75.088 22.760 62.679 1.00 42.09 184 SER E O 1
ATOM 8746 N N . LEU E 1 185 ? 73.572 22.034 61.188 1.00 41.35 185 LEU E N 1
ATOM 8747 C CA . LEU E 1 185 ? 73.593 23.283 60.434 1.00 40.72 185 LEU E CA 1
ATOM 8748 C C . LEU E 1 185 ? 72.474 24.199 60.894 1.00 39.62 185 LEU E C 1
ATOM 8749 O O . LEU E 1 185 ? 72.231 25.247 60.295 1.00 40.53 185 LEU E O 1
ATOM 8754 N N . GLY E 1 186 ? 71.789 23.792 61.958 1.00 39.22 186 GLY E N 1
ATOM 8755 C CA . GLY E 1 186 ? 70.698 24.590 62.487 1.00 38.65 186 GLY E CA 1
ATOM 8756 C C . GLY E 1 186 ? 69.384 24.387 61.755 1.00 39.77 186 GLY E C 1
ATOM 8757 O O . GLY E 1 186 ? 68.476 25.205 61.863 1.00 40.90 186 GLY E O 1
ATOM 8758 N N . LEU E 1 187 ? 69.276 23.294 61.009 1.00 39.13 187 LEU E N 1
ATOM 8759 C CA . LEU E 1 187 ? 68.056 22.995 60.268 1.00 37.73 187 LEU E CA 1
ATOM 8760 C C . LEU E 1 187 ? 67.150 22.023 61.019 1.00 37.43 187 LEU E C 1
ATOM 8761 O O . LEU E 1 187 ? 67.633 21.118 61.701 1.00 36.53 187 LEU E O 1
ATOM 8766 N N . LYS E 1 188 ? 65.837 22.219 60.908 1.00 37.44 188 LYS E N 1
ATOM 8767 C CA . LYS E 1 188 ? 64.888 21.304 61.540 1.00 36.24 188 LYS E CA 1
ATOM 8768 C C . LYS E 1 188 ? 64.617 20.282 60.439 1.00 35.66 188 LYS E C 1
ATOM 8769 O O . LYS E 1 188 ? 64.530 20.647 59.270 1.00 35.75 188 LYS E O 1
ATOM 8775 N N . VAL E 1 189 ? 64.484 19.009 60.798 1.00 34.48 189 VAL E N 1
ATOM 8776 C CA . VAL E 1 189 ? 64.294 17.973 59.789 1.00 34.13 189 VAL E CA 1
ATOM 8777 C C . VAL E 1 189 ? 63.007 17.154 59.881 1.00 33.74 189 VAL E C 1
ATOM 8778 O O . VAL E 1 189 ? 62.604 16.716 60.960 1.00 33.64 189 VAL E O 1
ATOM 8782 N N . ASN E 1 190 ? 62.379 16.966 58.721 1.00 33.33 190 ASN E N 1
ATOM 8783 C CA . ASN E 1 190 ? 61.149 16.192 58.569 1.00 32.37 190 ASN E CA 1
ATOM 8784 C C . ASN E 1 190 ? 61.448 15.135 57.522 1.00 33.16 190 ASN E C 1
ATOM 8785 O O . ASN E 1 190 ? 62.559 15.061 56.997 1.00 33.30 190 ASN E O 1
ATOM 8790 N N . ALA E 1 191 ? 60.444 14.328 57.209 1.00 33.14 191 ALA E N 1
ATOM 8791 C CA . ALA E 1 191 ? 60.593 13.295 56.202 1.00 33.79 191 ALA E CA 1
ATOM 8792 C C . ALA E 1 191 ? 59.227 12.698 55.936 1.00 35.84 191 ALA E C 1
ATOM 8793 O O . ALA E 1 191 ? 58.219 13.183 56.453 1.00 33.42 191 ALA E O 1
ATOM 8795 N N . GLY E 1 192 ? 59.204 11.654 55.116 1.00 38.65 192 GLY E N 1
ATOM 8796 C CA . GLY E 1 192 ? 57.956 10.985 54.803 1.00 42.28 192 GLY E CA 1
ATOM 8797 C C . GLY E 1 192 ? 57.460 11.161 53.384 1.00 43.35 192 GLY E C 1
ATOM 8798 O O . GLY E 1 192 ? 56.930 12.215 53.036 1.00 46.17 192 GLY E O 1
ATOM 8799 N N . HIS E 1 193 ? 57.652 10.149 52.546 1.00 43.92 193 HIS E N 1
ATOM 8800 C CA . HIS E 1 193 ? 57.152 10.223 51.181 1.00 43.35 193 HIS E CA 1
ATOM 8801 C C . HIS E 1 193 ? 56.466 8.914 50.832 1.00 42.80 193 HIS E C 1
ATOM 8802 O O . HIS E 1 193 ? 55.322 8.889 50.383 1.00 45.19 193 HIS E O 1
ATOM 8809 N N . GLY E 1 194 ? 57.182 7.819 51.018 1.00 41.21 194 GLY E N 1
ATOM 8810 C CA . GLY E 1 194 ? 56.598 6.530 50.727 1.00 36.31 194 GLY E CA 1
ATOM 8811 C C . GLY E 1 194 ? 56.466 5.740 52.007 1.00 35.37 194 GLY E C 1
ATOM 8812 O O . GLY E 1 194 ? 56.457 4.512 51.981 1.00 35.10 194 GLY E O 1
ATOM 8813 N N . LEU E 1 195 ? 56.356 6.446 53.132 1.00 32.28 195 LEU E N 1
ATOM 8814 C CA . LEU E 1 195 ? 56.248 5.785 54.433 1.00 31.14 195 LEU E CA 1
ATOM 8815 C C . LEU E 1 195 ? 54.959 4.978 54.614 1.00 30.49 195 LEU E C 1
ATOM 8816 O O . LEU E 1 195 ? 53.876 5.401 54.215 1.00 31.06 195 LEU E O 1
ATOM 8821 N N . THR E 1 196 ? 55.094 3.807 55.224 1.00 29.05 196 THR E N 1
ATOM 8822 C CA . THR E 1 196 ? 53.961 2.921 55.438 1.00 27.74 196 THR E CA 1
ATOM 8823 C C . THR E 1 196 ? 53.901 2.411 56.858 1.00 25.61 196 THR E C 1
ATOM 8824 O O . THR E 1 196 ? 54.779 2.690 57.682 1.00 24.16 196 THR E O 1
ATOM 8828 N N . TYR E 1 197 ? 52.875 1.620 57.133 1.00 24.65 197 TYR E N 1
ATOM 8829 C CA . TYR E 1 197 ? 52.737 1.074 58.461 1.00 24.33 197 TYR E CA 1
ATOM 8830 C C . TYR E 1 197 ? 53.853 0.093 58.790 1.00 25.63 197 TYR E C 1
ATOM 8831 O O . TYR E 1 197 ? 54.083 -0.200 59.954 1.00 28.09 197 TYR E O 1
ATOM 8840 N N . HIS E 1 198 ? 54.573 -0.384 57.776 1.00 26.49 198 HIS E N 1
ATOM 8841 C CA . HIS E 1 198 ? 55.652 -1.333 58.027 1.00 27.43 198 HIS E CA 1
ATOM 8842 C C . HIS E 1 198 ? 57.066 -0.776 57.970 1.00 28.82 198 HIS E C 1
ATOM 8843 O O . HIS E 1 198 ? 58.013 -1.480 58.312 1.00 28.88 198 HIS E O 1
ATOM 8850 N N . ASN E 1 199 ? 57.231 0.469 57.541 1.00 27.59 199 ASN E N 1
ATOM 8851 C CA . ASN E 1 199 ? 58.577 1.031 57.499 1.00 28.32 199 ASN E CA 1
ATOM 8852 C C . ASN E 1 199 ? 58.721 2.339 58.277 1.00 27.67 199 ASN E C 1
ATOM 8853 O O . ASN E 1 199 ? 59.826 2.844 58.455 1.00 27.08 199 ASN E O 1
ATOM 8858 N N . VAL E 1 200 ? 57.603 2.850 58.788 1.00 28.01 200 VAL E N 1
ATOM 8859 C CA . VAL E 1 200 ? 57.608 4.107 59.525 1.00 26.30 200 VAL E CA 1
ATOM 8860 C C . VAL E 1 200 ? 58.398 4.132 60.827 1.00 27.71 200 VAL E C 1
ATOM 8861 O O . VAL E 1 200 ? 59.037 5.139 61.143 1.00 29.68 200 VAL E O 1
ATOM 8865 N N . LYS E 1 201 ? 58.381 3.046 61.589 1.00 26.64 201 LYS E N 1
ATOM 8866 C CA . LYS E 1 201 ? 59.091 3.055 62.864 1.00 28.94 201 LYS E CA 1
ATOM 8867 C C . LYS E 1 201 ? 60.580 3.403 62.798 1.00 29.69 201 LYS E C 1
ATOM 8868 O O . LYS E 1 201 ? 61.044 4.248 63.559 1.00 29.97 201 LYS E O 1
ATOM 8874 N N . ALA E 1 202 ? 61.317 2.781 61.881 1.00 30.12 202 ALA E N 1
ATOM 8875 C CA . ALA E 1 202 ? 62.751 3.052 61.757 1.00 31.85 202 ALA E CA 1
ATOM 8876 C C . ALA E 1 202 ? 63.038 4.537 61.505 1.00 30.87 202 ALA E C 1
ATOM 8877 O O . ALA E 1 202 ? 64.076 5.060 61.924 1.00 32.14 202 ALA E O 1
ATOM 8879 N N . ILE E 1 203 ? 62.124 5.202 60.805 1.00 30.50 203 ILE E N 1
ATOM 8880 C CA . ILE E 1 203 ? 62.272 6.621 60.491 1.00 29.47 203 ILE E CA 1
ATOM 8881 C C . ILE E 1 203 ? 61.911 7.469 61.707 1.00 29.93 203 ILE E C 1
ATOM 8882 O O . ILE E 1 203 ? 62.653 8.383 62.091 1.00 27.65 203 ILE E O 1
ATOM 8887 N N . ALA E 1 204 ? 60.773 7.156 62.318 1.00 27.93 204 ALA E N 1
ATOM 8888 C CA . ALA E 1 204 ? 60.320 7.875 63.502 1.00 27.20 204 ALA E CA 1
ATOM 8889 C C . ALA E 1 204 ? 61.382 7.744 64.587 1.00 27.48 204 ALA E C 1
ATOM 8890 O O . ALA E 1 204 ? 61.538 8.630 65.421 1.00 27.86 204 ALA E O 1
ATOM 8892 N N . ALA E 1 205 ? 62.123 6.641 64.570 1.00 28.88 205 ALA E N 1
ATOM 8893 C CA . ALA E 1 205 ? 63.156 6.425 65.579 1.00 30.06 205 ALA E CA 1
ATOM 8894 C C . ALA E 1 205 ? 64.345 7.389 65.454 1.00 31.35 205 ALA E C 1
ATOM 8895 O O . ALA E 1 205 ? 65.127 7.535 66.396 1.00 31.62 205 ALA E O 1
ATOM 8897 N N . ILE E 1 206 ? 64.489 8.026 64.293 1.00 32.51 206 ILE E N 1
ATOM 8898 C CA . ILE E 1 206 ? 65.576 8.989 64.067 1.00 33.71 206 ILE E CA 1
ATOM 8899 C C . ILE E 1 206 ? 65.303 10.190 64.977 1.00 34.07 206 ILE E C 1
ATOM 8900 O O . ILE E 1 206 ? 64.320 10.914 64.791 1.00 32.56 206 ILE E O 1
ATOM 8905 N N . PRO E 1 207 ? 66.176 10.419 65.971 1.00 35.00 207 PRO E N 1
ATOM 8906 C CA . PRO E 1 207 ? 66.050 11.520 66.933 1.00 34.98 207 PRO E CA 1
ATOM 8907 C C . PRO E 1 207 ? 65.807 12.924 66.375 1.00 34.95 207 PRO E C 1
ATOM 8908 O O . PRO E 1 207 ? 65.011 13.683 66.926 1.00 35.91 207 PRO E O 1
ATOM 8912 N N . GLU E 1 208 ? 66.479 13.266 65.285 1.00 34.53 208 GLU E N 1
ATOM 8913 C CA . GLU E 1 208 ? 66.344 14.598 64.705 1.00 34.54 208 GLU E CA 1
ATOM 8914 C C . GLU E 1 208 ? 65.004 14.888 64.025 1.00 34.49 208 GLU E C 1
ATOM 8915 O O . GLU E 1 208 ? 64.614 16.051 63.881 1.00 35.72 208 GLU E O 1
ATOM 8921 N N . MET E 1 209 ? 64.296 13.842 63.613 1.00 33.85 209 MET E N 1
ATOM 8922 C CA . MET E 1 209 ? 63.017 14.018 62.928 1.00 33.15 209 MET E CA 1
ATOM 8923 C C . MET E 1 209 ? 62.006 14.799 63.768 1.00 30.66 209 MET E C 1
ATOM 8924 O O . MET E 1 209 ? 61.797 14.501 64.945 1.00 30.36 209 MET E O 1
ATOM 8929 N N . HIS E 1 210 ? 61.387 15.806 63.157 1.00 30.45 210 HIS E N 1
ATOM 8930 C CA . HIS E 1 210 ? 60.397 16.635 63.843 1.00 32.12 210 HIS E CA 1
ATOM 8931 C C . HIS E 1 210 ? 58.971 16.269 63.435 1.00 31.12 210 HIS E C 1
ATOM 8932 O O . HIS E 1 210 ? 58.109 16.067 64.288 1.00 30.76 210 HIS E O 1
ATOM 8939 N N . GLU E 1 211 ? 58.723 16.205 62.131 1.00 32.03 211 GLU E N 1
ATOM 8940 C CA . GLU E 1 211 ? 57.403 15.843 61.637 1.00 32.92 211 GLU E CA 1
ATOM 8941 C C . GLU E 1 211 ? 57.519 14.946 60.418 1.00 33.13 211 GLU E C 1
ATOM 8942 O O . GLU E 1 211 ? 58.357 15.169 59.540 1.00 32.32 211 GLU E O 1
ATOM 8948 N N . LEU E 1 212 ? 56.689 13.911 60.388 1.00 30.27 212 LEU E N 1
ATOM 8949 C CA . LEU E 1 212 ? 56.665 12.994 59.270 1.00 29.95 212 LEU E CA 1
ATOM 8950 C C . LEU E 1 212 ? 55.392 13.322 58.508 1.00 30.91 212 LEU E C 1
ATOM 8951 O O . LEU E 1 212 ? 54.307 13.395 59.087 1.00 29.05 212 LEU E O 1
ATOM 8956 N N . ASN E 1 213 ? 55.544 13.580 57.216 1.00 30.74 213 ASN E N 1
ATOM 8957 C CA . ASN E 1 213 ? 54.409 13.888 56.362 1.00 31.50 213 ASN E CA 1
ATOM 8958 C C . ASN E 1 213 ? 54.115 12.640 55.550 1.00 31.00 213 ASN E C 1
ATOM 8959 O O . ASN E 1 213 ? 54.896 12.252 54.688 1.00 30.31 213 ASN E O 1
ATOM 8964 N N . ILE E 1 214 ? 52.979 12.018 55.844 1.00 30.17 214 ILE E N 1
ATOM 8965 C CA . ILE E 1 214 ? 52.574 10.778 55.203 1.00 28.00 214 ILE E CA 1
ATOM 8966 C C . ILE E 1 214 ? 51.170 10.920 54.634 1.00 28.69 214 ILE E C 1
ATOM 8967 O O . ILE E 1 214 ? 50.287 11.503 55.268 1.00 26.45 214 ILE E O 1
ATOM 8972 N N . GLY E 1 215 ? 50.962 10.390 53.435 1.00 27.78 215 GLY E N 1
ATOM 8973 C CA . GLY E 1 215 ? 49.653 10.495 52.828 1.00 27.65 215 GLY E CA 1
ATOM 8974 C C . GLY E 1 215 ? 49.141 9.212 52.224 1.00 26.96 215 GLY E C 1
ATOM 8975 O O . GLY E 1 215 ? 48.261 8.561 52.778 1.00 26.18 215 GLY E O 1
ATOM 8976 N N . HIS E 1 216 ? 49.718 8.834 51.092 1.00 26.46 216 HIS E N 1
ATOM 8977 C CA . HIS E 1 216 ? 49.278 7.646 50.378 1.00 27.16 216 HIS E CA 1
ATOM 8978 C C . HIS E 1 216 ? 48.982 6.402 51.211 1.00 25.68 216 HIS E C 1
ATOM 8979 O O . HIS E 1 216 ? 47.900 5.829 51.080 1.00 26.98 216 HIS E O 1
ATOM 8986 N N . ALA E 1 217 ? 49.918 5.973 52.056 1.00 23.64 217 ALA E N 1
ATOM 8987 C CA . ALA E 1 217 ? 49.684 4.770 52.865 1.00 23.72 217 ALA E CA 1
ATOM 8988 C C . ALA E 1 217 ? 48.469 4.876 53.784 1.00 23.90 217 ALA E C 1
ATOM 8989 O O . ALA E 1 217 ? 47.745 3.903 53.991 1.00 24.22 217 ALA E O 1
ATOM 8991 N N . ILE E 1 218 ? 48.264 6.057 54.350 1.00 24.66 218 ILE E N 1
ATOM 8992 C CA . ILE E 1 218 ? 47.139 6.270 55.239 1.00 24.80 218 ILE E CA 1
ATOM 8993 C C . ILE E 1 218 ? 45.837 6.232 54.451 1.00 24.44 218 ILE E C 1
ATOM 8994 O O . ILE E 1 218 ? 44.871 5.590 54.864 1.00 26.27 218 ILE E O 1
ATOM 8999 N N . ILE E 1 219 ? 45.814 6.888 53.301 1.00 23.65 219 ILE E N 1
ATOM 9000 C CA . ILE E 1 219 ? 44.601 6.890 52.498 1.00 24.74 219 ILE E CA 1
ATOM 9001 C C . ILE E 1 219 ? 44.294 5.469 51.994 1.00 25.39 219 ILE E C 1
ATOM 9002 O O . ILE E 1 219 ? 43.144 5.027 52.021 1.00 24.96 219 ILE E O 1
ATOM 9007 N N . GLY E 1 220 ? 45.322 4.747 51.557 1.00 24.55 220 GLY E N 1
ATOM 9008 C CA . GLY E 1 220 ? 45.120 3.383 51.087 1.00 23.72 220 GLY E CA 1
ATOM 9009 C C . GLY E 1 220 ? 44.594 2.471 52.187 1.00 22.99 220 GLY E C 1
ATOM 9010 O O . GLY E 1 220 ? 43.830 1.536 51.928 1.00 23.54 220 GLY E O 1
ATOM 9011 N N . ARG E 1 221 ? 45.027 2.721 53.421 1.00 21.69 221 ARG E N 1
ATOM 9012 C CA . ARG E 1 221 ? 44.557 1.942 54.566 1.00 21.34 221 ARG E CA 1
ATOM 9013 C C . ARG E 1 221 ? 43.133 2.402 54.886 1.00 21.13 221 ARG E C 1
ATOM 9014 O O . ARG E 1 221 ? 42.248 1.591 55.186 1.00 20.98 221 ARG E O 1
ATOM 9022 N N . ALA E 1 222 ? 42.918 3.712 54.799 1.00 19.02 222 ALA E N 1
ATOM 9023 C CA . ALA E 1 222 ? 41.609 4.297 55.095 1.00 20.93 222 ALA E CA 1
ATOM 9024 C C . ALA E 1 222 ? 40.465 3.699 54.289 1.00 22.06 222 ALA E C 1
ATOM 9025 O O . ALA E 1 222 ? 39.411 3.404 54.842 1.00 26.21 222 ALA E O 1
ATOM 9027 N N . VAL E 1 223 ? 40.659 3.519 52.988 1.00 24.58 223 VAL E N 1
ATOM 9028 C CA . VAL E 1 223 ? 39.588 2.958 52.168 1.00 26.72 223 VAL E CA 1
ATOM 9029 C C . VAL E 1 223 ? 39.123 1.625 52.725 1.00 26.97 223 VAL E C 1
ATOM 9030 O O . VAL E 1 223 ? 38.008 1.175 52.456 1.00 28.37 223 VAL E O 1
ATOM 9034 N N . MET E 1 224 ? 39.985 0.990 53.506 1.00 27.15 224 MET E N 1
ATOM 9035 C CA . MET E 1 224 ? 39.635 -0.284 54.101 1.00 28.37 224 MET E CA 1
ATOM 9036 C C . MET E 1 224 ? 39.034 -0.124 55.494 1.00 29.90 224 MET E C 1
ATOM 9037 O O . MET E 1 224 ? 37.961 -0.656 55.769 1.00 30.89 224 MET E O 1
ATOM 9042 N N . THR E 1 225 ? 39.708 0.627 56.357 1.00 29.69 225 THR E N 1
ATOM 9043 C CA . THR E 1 225 ? 39.265 0.787 57.735 1.00 27.32 225 THR E CA 1
ATOM 9044 C C . THR E 1 225 ? 38.658 2.120 58.161 1.00 26.86 225 THR E C 1
ATOM 9045 O O . THR E 1 225 ? 38.192 2.241 59.296 1.00 27.02 225 THR E O 1
ATOM 9049 N N . GLY E 1 226 ? 38.669 3.106 57.275 1.00 26.26 226 GLY E N 1
ATOM 9050 C CA . GLY E 1 226 ? 38.142 4.406 57.626 1.00 25.52 226 GLY E CA 1
ATOM 9051 C C . GLY E 1 226 ? 39.320 5.276 58.021 1.00 24.80 226 GLY E C 1
ATOM 9052 O O . GLY E 1 226 ? 40.277 4.804 58.654 1.00 25.68 226 GLY E O 1
ATOM 9053 N N . LEU E 1 227 ? 39.251 6.548 57.650 1.00 24.64 227 LEU E N 1
ATOM 9054 C CA . LEU E 1 227 ? 40.323 7.499 57.940 1.00 25.62 227 LEU E CA 1
ATOM 9055 C C . LEU E 1 227 ? 40.696 7.595 59.411 1.00 25.52 227 LEU E C 1
ATOM 9056 O O . LEU E 1 227 ? 41.882 7.666 59.760 1.00 23.91 227 LEU E O 1
ATOM 9061 N N . LYS E 1 228 ? 39.689 7.643 60.278 1.00 25.81 228 LYS E N 1
ATOM 9062 C CA . LYS E 1 228 ? 39.970 7.763 61.707 1.00 25.94 228 LYS E CA 1
ATOM 9063 C C . LYS E 1 228 ? 40.998 6.745 62.223 1.00 26.67 228 LYS E C 1
ATOM 9064 O O . LYS E 1 228 ? 42.038 7.114 62.785 1.00 25.28 228 LYS E O 1
ATOM 9070 N N . ASP E 1 229 ? 40.694 5.466 62.042 1.00 22.78 229 ASP E N 1
ATOM 9071 C CA . ASP E 1 229 ? 41.587 4.401 62.493 1.00 24.96 229 ASP E CA 1
ATOM 9072 C C . ASP E 1 229 ? 42.937 4.382 61.765 1.00 23.71 229 ASP E C 1
ATOM 9073 O O . ASP E 1 229 ? 43.960 4.040 62.350 1.00 22.21 229 ASP E O 1
ATOM 9078 N N . ALA E 1 230 ? 42.920 4.751 60.489 1.00 23.66 230 ALA E N 1
ATOM 9079 C CA . ALA E 1 230 ? 44.122 4.785 59.672 1.00 22.32 230 ALA E CA 1
ATOM 9080 C C . ALA E 1 230 ? 45.106 5.822 60.216 1.00 23.87 230 ALA E C 1
ATOM 9081 O O . ALA E 1 230 ? 46.305 5.555 60.321 1.00 23.34 230 ALA E O 1
ATOM 9083 N N . VAL E 1 231 ? 44.595 6.995 60.576 1.00 21.92 231 VAL E N 1
ATOM 9084 C CA . VAL E 1 231 ? 45.448 8.056 61.112 1.00 21.78 231 VAL E CA 1
ATOM 9085 C C . VAL E 1 231 ? 45.899 7.746 62.541 1.00 22.07 231 VAL E C 1
ATOM 9086 O O . VAL E 1 231 ? 47.060 7.969 62.901 1.00 23.18 231 VAL E O 1
ATOM 9090 N N . ALA E 1 232 ? 44.991 7.215 63.355 1.00 22.37 232 ALA E N 1
ATOM 9091 C CA . ALA E 1 232 ? 45.329 6.893 64.742 1.00 22.56 232 ALA E CA 1
ATOM 9092 C C . ALA E 1 232 ? 46.387 5.791 64.796 1.00 22.50 232 ALA E C 1
ATOM 9093 O O . ALA E 1 232 ? 47.250 5.790 65.670 1.00 21.94 232 ALA E O 1
ATOM 9095 N N . GLU E 1 233 ? 46.291 4.852 63.864 1.00 22.08 233 GLU E N 1
ATOM 9096 C CA . GLU E 1 233 ? 47.227 3.739 63.769 1.00 24.95 233 GLU E CA 1
ATOM 9097 C C . GLU E 1 233 ? 48.643 4.206 63.460 1.00 23.90 233 GLU E C 1
ATOM 9098 O O . GLU E 1 233 ? 49.615 3.739 64.061 1.00 24.73 233 GLU E O 1
ATOM 9104 N N . MET E 1 234 ? 48.753 5.127 62.510 1.00 23.40 234 MET E N 1
ATOM 9105 C CA . MET E 1 234 ? 50.053 5.645 62.108 1.00 22.52 234 MET E CA 1
ATOM 9106 C C . MET E 1 234 ? 50.646 6.479 63.225 1.00 22.84 234 MET E C 1
ATOM 9107 O O . MET E 1 234 ? 51.842 6.387 63.507 1.00 23.24 234 MET E O 1
ATOM 9112 N N . LYS E 1 235 ? 49.814 7.301 63.859 1.00 22.51 235 LYS E N 1
ATOM 9113 C CA . LYS E 1 235 ? 50.297 8.134 64.947 1.00 21.71 235 LYS E CA 1
ATOM 9114 C C . LYS E 1 235 ? 50.817 7.291 66.111 1.00 24.04 235 LYS E C 1
ATOM 9115 O O . LYS E 1 235 ? 51.842 7.619 66.712 1.00 23.85 235 LYS E O 1
ATOM 9121 N N . ARG E 1 236 ? 50.117 6.199 66.425 1.00 21.87 236 ARG E N 1
ATOM 9122 C CA . ARG E 1 236 ? 50.518 5.305 67.515 1.00 23.05 236 ARG E CA 1
ATOM 9123 C C . ARG E 1 236 ? 51.866 4.646 67.223 1.00 22.42 236 ARG E C 1
ATOM 9124 O O . ARG E 1 236 ? 52.744 4.613 68.080 1.00 22.81 236 ARG E O 1
ATOM 9132 N N . LEU E 1 237 ? 52.030 4.129 66.010 1.00 20.71 237 LEU E N 1
ATOM 9133 C CA . LEU E 1 237 ? 53.278 3.482 65.658 1.00 19.87 237 LEU E CA 1
ATOM 9134 C C . LEU E 1 237 ? 54.402 4.498 65.787 1.00 21.08 237 LEU E C 1
ATOM 9135 O O . LEU E 1 237 ? 55.450 4.206 66.345 1.00 22.18 237 LEU E O 1
ATOM 9140 N N . MET E 1 238 ? 54.171 5.704 65.287 1.00 22.11 238 MET E N 1
ATOM 9141 C CA . MET E 1 238 ? 55.188 6.739 65.361 1.00 24.76 238 MET E CA 1
ATOM 9142 C C . MET E 1 238 ? 55.635 7.052 66.797 1.00 26.21 238 MET E C 1
ATOM 9143 O O . MET E 1 238 ? 56.835 7.062 67.080 1.00 28.15 238 MET E O 1
ATOM 9148 N N . LEU E 1 239 ? 54.692 7.303 67.701 1.00 25.93 239 LEU E N 1
ATOM 9149 C CA . LEU E 1 239 ? 55.059 7.605 69.080 1.00 26.42 239 LEU E CA 1
ATOM 9150 C C . LEU E 1 239 ? 55.736 6.413 69.759 1.00 26.63 239 LEU E C 1
ATOM 9151 O O . LEU E 1 239 ? 56.629 6.592 70.587 1.00 25.31 239 LEU E O 1
ATOM 9156 N N . GLU E 1 240 ? 55.314 5.200 69.416 1.00 26.73 240 GLU E N 1
ATOM 9157 C CA . GLU E 1 240 ? 55.920 4.010 70.002 1.00 27.31 240 GLU E CA 1
ATOM 9158 C C . GLU E 1 240 ? 57.412 3.998 69.678 1.00 29.08 240 GLU E C 1
ATOM 9159 O O . GLU E 1 240 ? 58.248 3.776 70.554 1.00 28.17 240 GLU E O 1
ATOM 9165 N N . ALA E 1 241 ? 57.741 4.271 68.421 1.00 30.09 241 ALA E N 1
ATOM 9166 C CA . ALA E 1 241 ? 59.131 4.281 67.985 1.00 32.07 241 ALA E CA 1
ATOM 9167 C C . ALA E 1 241 ? 59.939 5.401 68.640 1.00 34.74 241 ALA E C 1
ATOM 9168 O O . ALA E 1 241 ? 61.141 5.263 68.831 1.00 32.69 241 ALA E O 1
ATOM 9170 N N . ARG E 1 242 ? 59.271 6.498 68.986 1.00 36.54 242 ARG E N 1
ATOM 9171 C CA . ARG E 1 242 ? 59.929 7.650 69.599 1.00 39.84 242 ARG E CA 1
ATOM 9172 C C . ARG E 1 242 ? 60.224 7.507 71.083 1.00 41.57 242 ARG E C 1
ATOM 9173 O O . ARG E 1 242 ? 61.381 7.507 71.492 1.00 42.50 242 ARG E O 1
ATOM 9181 N N . GLY E 1 243 ? 59.174 7.414 71.894 1.00 44.87 243 GLY E N 1
ATOM 9182 C CA . GLY E 1 243 ? 59.355 7.274 73.330 1.00 47.71 243 GLY E CA 1
ATOM 9183 C C . GLY E 1 243 ? 60.072 5.983 73.681 1.00 50.51 243 GLY E C 1
ATOM 9184 O O . GLY E 1 243 ? 60.907 5.993 74.610 1.00 33.82 243 GLY E O 1
ATOM 9186 N N . ALA F 1 2 ? 4.855 -18.378 64.576 1.00 46.41 2 ALA F N 1
ATOM 9187 C CA . ALA F 1 2 ? 5.651 -19.426 63.888 1.00 47.04 2 ALA F CA 1
ATOM 9188 C C . ALA F 1 2 ? 6.465 -18.813 62.754 1.00 45.81 2 ALA F C 1
ATOM 9189 O O . ALA F 1 2 ? 6.070 -18.869 61.585 1.00 47.09 2 ALA F O 1
ATOM 9191 N N . GLU F 1 3 ? 7.595 -18.216 63.108 1.00 44.30 3 GLU F N 1
ATOM 9192 C CA . GLU F 1 3 ? 8.457 -17.606 62.121 1.00 42.69 3 GLU F CA 1
ATOM 9193 C C . GLU F 1 3 ? 9.595 -18.535 61.756 1.00 39.78 3 GLU F C 1
ATOM 9194 O O . GLU F 1 3 ? 9.382 -19.728 61.516 1.00 37.52 3 GLU F O 1
ATOM 9200 N N . LEU F 1 4 ? 10.804 -17.986 61.709 1.00 35.42 4 LEU F N 1
ATOM 9201 C CA . LEU F 1 4 ? 11.966 -18.779 61.347 1.00 33.38 4 LEU F CA 1
ATOM 9202 C C . LEU F 1 4 ? 13.015 -18.717 62.444 1.00 31.25 4 LEU F C 1
ATOM 9203 O O . LEU F 1 4 ? 13.404 -17.640 62.875 1.00 31.84 4 LEU F O 1
ATOM 9208 N N . LEU F 1 5 ? 13.473 -19.882 62.881 1.00 29.73 5 LEU F N 1
ATOM 9209 C CA . LEU F 1 5 ? 14.477 -19.965 63.932 1.00 29.42 5 LEU F CA 1
ATOM 9210 C C . LEU F 1 5 ? 15.862 -20.266 63.386 1.00 28.92 5 LEU F C 1
ATOM 9211 O O . LEU F 1 5 ? 16.005 -20.800 62.288 1.00 28.56 5 LEU F O 1
ATOM 9216 N N . LEU F 1 6 ? 16.881 -19.924 64.169 1.00 28.47 6 LEU F N 1
ATOM 9217 C CA . LEU F 1 6 ? 18.261 -20.164 63.778 1.00 27.85 6 LEU F CA 1
ATOM 9218 C C . LEU F 1 6 ? 18.981 -21.051 64.792 1.00 27.67 6 LEU F C 1
ATOM 9219 O O . LEU F 1 6 ? 19.064 -20.732 65.977 1.00 29.96 6 LEU F O 1
ATOM 9224 N N . GLY F 1 7 ? 19.458 -22.188 64.307 1.00 26.88 7 GLY F N 1
ATOM 9225 C CA . GLY F 1 7 ? 20.197 -23.105 65.146 1.00 27.71 7 GLY F CA 1
ATOM 9226 C C . GLY F 1 7 ? 21.646 -23.034 64.704 1.00 25.60 7 GLY F C 1
ATOM 9227 O O . GLY F 1 7 ? 21.960 -23.275 63.531 1.00 27.22 7 GLY F O 1
ATOM 9228 N N . VAL F 1 8 ? 22.534 -22.686 65.628 1.00 25.03 8 VAL F N 1
ATOM 9229 C CA . VAL F 1 8 ? 23.950 -22.579 65.297 1.00 24.41 8 VAL F CA 1
ATOM 9230 C C . VAL F 1 8 ? 24.735 -23.807 65.698 1.00 22.81 8 VAL F C 1
ATOM 9231 O O . VAL F 1 8 ? 24.769 -24.189 66.867 1.00 24.29 8 VAL F O 1
ATOM 9235 N N . ASN F 1 9 ? 25.362 -24.421 64.705 1.00 24.35 9 ASN F N 1
ATOM 9236 C CA . ASN F 1 9 ? 26.173 -25.608 64.909 1.00 23.90 9 ASN F CA 1
ATOM 9237 C C . ASN F 1 9 ? 27.609 -25.151 65.166 1.00 24.39 9 ASN F C 1
ATOM 9238 O O . ASN F 1 9 ? 28.237 -24.517 64.307 1.00 23.42 9 ASN F O 1
ATOM 9243 N N . ILE F 1 10 ? 28.118 -25.471 66.355 1.00 24.13 10 ILE F N 1
ATOM 9244 C CA . ILE F 1 10 ? 29.467 -25.080 66.765 1.00 23.64 10 ILE F CA 1
ATOM 9245 C C . ILE F 1 10 ? 30.537 -26.178 66.668 1.00 24.12 10 ILE F C 1
ATOM 9246 O O . ILE F 1 10 ? 31.594 -26.076 67.296 1.00 24.86 10 ILE F O 1
ATOM 9251 N N . ASP F 1 11 ? 30.278 -27.201 65.854 1.00 22.80 11 ASP F N 1
ATOM 9252 C CA . ASP F 1 11 ? 31.233 -28.299 65.665 1.00 24.79 11 ASP F CA 1
ATOM 9253 C C . ASP F 1 11 ? 32.591 -27.794 65.183 1.00 24.77 11 ASP F C 1
ATOM 9254 O O . ASP F 1 11 ? 33.630 -28.288 65.633 1.00 24.27 11 ASP F O 1
ATOM 9259 N N . HIS F 1 12 ? 32.594 -26.826 64.267 1.00 24.74 12 HIS F N 1
ATOM 9260 C CA . HIS F 1 12 ? 33.870 -26.341 63.734 1.00 27.64 12 HIS F CA 1
ATOM 9261 C C . HIS F 1 12 ? 34.697 -25.516 64.708 1.00 26.10 12 HIS F C 1
ATOM 9262 O O . HIS F 1 12 ? 35.829 -25.141 64.397 1.00 26.15 12 HIS F O 1
ATOM 9269 N N . ILE F 1 13 ? 34.119 -25.220 65.872 1.00 25.71 13 ILE F N 1
ATOM 9270 C CA . ILE F 1 13 ? 34.836 -24.500 66.917 1.00 23.79 13 ILE F CA 1
ATOM 9271 C C . ILE F 1 13 ? 35.749 -25.580 67.481 1.00 24.03 13 ILE F C 1
ATOM 9272 O O . ILE F 1 13 ? 36.944 -25.371 67.680 1.00 22.78 13 ILE F O 1
ATOM 9277 N N . ALA F 1 14 ? 35.168 -26.752 67.723 1.00 23.03 14 ALA F N 1
ATOM 9278 C CA . ALA F 1 14 ? 35.913 -27.882 68.259 1.00 25.24 14 ALA F CA 1
ATOM 9279 C C . ALA F 1 14 ? 36.914 -28.354 67.219 1.00 25.74 14 ALA F C 1
ATOM 9280 O O . ALA F 1 14 ? 37.978 -28.851 67.564 1.00 27.89 14 ALA F O 1
ATOM 9282 N N . THR F 1 15 ? 36.564 -28.191 65.946 1.00 26.38 15 THR F N 1
ATOM 9283 C CA . THR F 1 15 ? 37.442 -28.600 64.856 1.00 28.19 15 THR F CA 1
ATOM 9284 C C . THR F 1 15 ? 38.778 -27.876 64.968 1.00 29.02 15 THR F C 1
ATOM 9285 O O . THR F 1 15 ? 39.846 -28.484 64.847 1.00 28.55 15 THR F O 1
ATOM 9289 N N . LEU F 1 16 ? 38.704 -26.579 65.228 1.00 29.67 16 LEU F N 1
ATOM 9290 C CA . LEU F 1 16 ? 39.891 -25.753 65.360 1.00 31.53 16 LEU F CA 1
ATOM 9291 C C . LEU F 1 16 ? 40.696 -26.113 66.610 1.00 29.79 16 LEU F C 1
ATOM 9292 O O . LEU F 1 16 ? 41.927 -26.111 66.593 1.00 29.47 16 LEU F O 1
ATOM 9297 N N . ARG F 1 17 ? 39.989 -26.433 67.687 1.00 30.46 17 ARG F N 1
ATOM 9298 C CA . ARG F 1 17 ? 40.615 -26.798 68.951 1.00 29.34 17 ARG F CA 1
ATOM 9299 C C . ARG F 1 17 ? 41.361 -28.123 68.868 1.00 30.65 17 ARG F C 1
ATOM 9300 O O . ARG F 1 17 ? 42.525 -28.223 69.261 1.00 29.95 17 ARG F O 1
ATOM 9308 N N . ASN F 1 18 ? 40.669 -29.145 68.371 1.00 29.93 18 ASN F N 1
ATOM 9309 C CA . ASN F 1 18 ? 41.233 -30.488 68.237 1.00 31.04 18 ASN F CA 1
ATOM 9310 C C . ASN F 1 18 ? 42.408 -30.520 67.265 1.00 32.08 18 ASN F C 1
ATOM 9311 O O . ASN F 1 18 ? 43.227 -31.444 67.302 1.00 33.09 18 ASN F O 1
ATOM 9316 N N . ALA F 1 19 ? 42.486 -29.521 66.391 1.00 31.27 19 ALA F N 1
ATOM 9317 C CA . ALA F 1 19 ? 43.573 -29.448 65.421 1.00 33.12 19 ALA F CA 1
ATOM 9318 C C . ALA F 1 19 ? 44.891 -29.496 66.175 1.00 34.60 19 ALA F C 1
ATOM 9319 O O . ALA F 1 19 ? 45.881 -30.050 65.700 1.00 36.82 19 ALA F O 1
ATOM 9321 N N . ARG F 1 20 ? 44.886 -28.922 67.367 1.00 35.05 20 ARG F N 1
ATOM 9322 C CA . ARG F 1 20 ? 46.066 -28.901 68.199 1.00 36.84 20 ARG F CA 1
ATOM 9323 C C . ARG F 1 20 ? 45.688 -29.581 69.503 1.00 38.82 20 ARG F C 1
ATOM 9324 O O . ARG F 1 20 ? 44.526 -29.928 69.724 1.00 38.66 20 ARG F O 1
ATOM 9332 N N . GLY F 1 21 ? 46.664 -29.793 70.370 1.00 39.28 21 GLY F N 1
ATOM 9333 C CA . GLY F 1 21 ? 46.345 -30.416 71.642 1.00 43.00 21 GLY F CA 1
ATOM 9334 C C . GLY F 1 21 ? 46.005 -29.354 72.675 1.00 43.64 21 GLY F C 1
ATOM 9335 O O . GLY F 1 21 ? 46.698 -29.232 73.686 1.00 47.08 21 GLY F O 1
ATOM 9336 N N . THR F 1 22 ? 44.943 -28.585 72.433 1.00 41.57 22 THR F N 1
ATOM 9337 C CA . THR F 1 22 ? 44.555 -27.514 73.354 1.00 37.87 22 THR F CA 1
ATOM 9338 C C . THR F 1 22 ? 43.097 -27.572 73.812 1.00 37.18 22 THR F C 1
ATOM 9339 O O . THR F 1 22 ? 42.331 -28.416 73.357 1.00 36.60 22 THR F O 1
ATOM 9343 N N . ALA F 1 23 ? 42.722 -26.677 74.722 1.00 34.24 23 ALA F N 1
ATOM 9344 C CA . ALA F 1 23 ? 41.348 -26.634 75.214 1.00 32.23 23 ALA F CA 1
ATOM 9345 C C . ALA F 1 23 ? 40.602 -25.458 74.586 1.00 30.80 23 ALA F C 1
ATOM 9346 O O . ALA F 1 23 ? 39.390 -25.320 74.740 1.00 29.95 23 ALA F O 1
ATOM 9348 N N . TYR F 1 24 ? 41.344 -24.612 73.878 1.00 29.33 24 TYR F N 1
ATOM 9349 C CA . TYR F 1 24 ? 40.767 -23.456 73.205 1.00 28.50 24 TYR F CA 1
ATOM 9350 C C . TYR F 1 24 ? 40.895 -23.637 71.685 1.00 25.77 24 TYR F C 1
ATOM 9351 O O . TYR F 1 24 ? 41.803 -24.314 71.202 1.00 26.23 24 TYR F O 1
ATOM 9360 N N . PRO F 1 25 ? 39.948 -23.076 70.915 1.00 25.87 25 PRO F N 1
ATOM 9361 C CA . PRO F 1 25 ? 38.818 -22.317 71.449 1.00 25.07 25 PRO F CA 1
ATOM 9362 C C . PRO F 1 25 ? 37.821 -23.318 72.018 1.00 25.53 25 PRO F C 1
ATOM 9363 O O . PRO F 1 25 ? 37.711 -24.446 71.525 1.00 25.34 25 PRO F O 1
ATOM 9367 N N . ASP F 1 26 ? 37.091 -22.891 73.040 1.00 25.15 26 ASP F N 1
ATOM 9368 C CA . ASP F 1 26 ? 36.128 -23.752 73.708 1.00 23.90 26 ASP F CA 1
ATOM 9369 C C . ASP F 1 26 ? 34.713 -23.601 73.171 1.00 23.76 26 ASP F C 1
ATOM 9370 O O . ASP F 1 26 ? 34.145 -22.507 73.179 1.00 23.67 26 ASP F O 1
ATOM 9375 N N . PRO F 1 27 ? 34.125 -24.700 72.679 1.00 23.09 27 PRO F N 1
ATOM 9376 C CA . PRO F 1 27 ? 32.761 -24.605 72.157 1.00 22.31 27 PRO F CA 1
ATOM 9377 C C . PRO F 1 27 ? 31.802 -23.984 73.186 1.00 22.62 27 PRO F C 1
ATOM 9378 O O . PRO F 1 27 ? 30.803 -23.356 72.826 1.00 23.77 27 PRO F O 1
ATOM 9382 N N . VAL F 1 28 ? 32.110 -24.160 74.471 1.00 22.23 28 VAL F N 1
ATOM 9383 C CA . VAL F 1 28 ? 31.283 -23.608 75.547 1.00 22.48 28 VAL F CA 1
ATOM 9384 C C . VAL F 1 28 ? 31.193 -22.083 75.479 1.00 22.48 28 VAL F C 1
ATOM 9385 O O . VAL F 1 28 ? 30.145 -21.505 75.769 1.00 22.08 28 VAL F O 1
ATOM 9389 N N . GLN F 1 29 ? 32.284 -21.431 75.092 1.00 22.02 29 GLN F N 1
ATOM 9390 C CA . GLN F 1 29 ? 32.269 -19.980 74.990 1.00 20.94 29 GLN F CA 1
ATOM 9391 C C . GLN F 1 29 ? 31.471 -19.565 73.762 1.00 20.84 29 GLN F C 1
ATOM 9392 O O . GLN F 1 29 ? 30.664 -18.639 73.814 1.00 20.94 29 GLN F O 1
ATOM 9398 N N . ALA F 1 30 ? 31.711 -20.253 72.653 1.00 21.22 30 ALA F N 1
ATOM 9399 C CA . ALA F 1 30 ? 31.016 -19.951 71.416 1.00 20.37 30 ALA F CA 1
ATOM 9400 C C . ALA F 1 30 ? 29.494 -20.034 71.590 1.00 20.18 30 ALA F C 1
ATOM 9401 O O . ALA F 1 30 ? 28.761 -19.178 71.090 1.00 21.52 30 ALA F O 1
ATOM 9403 N N . ALA F 1 31 ? 29.011 -21.045 72.304 1.00 21.75 31 ALA F N 1
ATOM 9404 C CA . ALA F 1 31 ? 27.569 -21.179 72.509 1.00 21.11 31 ALA F CA 1
ATOM 9405 C C . ALA F 1 31 ? 26.976 -19.920 73.149 1.00 22.63 31 ALA F C 1
ATOM 9406 O O . ALA F 1 31 ? 26.005 -19.379 72.639 1.00 22.95 31 ALA F O 1
ATOM 9408 N N . PHE F 1 32 ? 27.565 -19.446 74.248 1.00 23.73 32 PHE F N 1
ATOM 9409 C CA . PHE F 1 32 ? 27.071 -18.233 74.899 1.00 23.25 32 PHE F CA 1
ATOM 9410 C C . PHE F 1 32 ? 26.987 -17.082 73.905 1.00 24.09 32 PHE F C 1
ATOM 9411 O O . PHE F 1 32 ? 25.969 -16.395 73.817 1.00 24.45 32 PHE F O 1
ATOM 9419 N N . ILE F 1 33 ? 28.075 -16.860 73.171 1.00 24.24 33 ILE F N 1
ATOM 9420 C CA . ILE F 1 33 ? 28.121 -15.791 72.174 1.00 22.81 33 ILE F CA 1
ATOM 9421 C C . ILE F 1 33 ? 26.954 -15.920 71.196 1.00 21.84 33 ILE F C 1
ATOM 9422 O O . ILE F 1 33 ? 26.177 -14.979 71.001 1.00 20.62 33 ILE F O 1
ATOM 9427 N N . ALA F 1 34 ? 26.849 -17.090 70.574 1.00 22.74 34 ALA F N 1
ATOM 9428 C CA . ALA F 1 34 ? 25.798 -17.357 69.596 1.00 22.97 34 ALA F CA 1
ATOM 9429 C C . ALA F 1 34 ? 24.397 -17.130 70.140 1.00 23.77 34 ALA F C 1
ATOM 9430 O O . ALA F 1 34 ? 23.594 -16.422 69.522 1.00 25.28 34 ALA F O 1
ATOM 9432 N N . GLU F 1 35 ? 24.113 -17.727 71.294 1.00 25.22 35 GLU F N 1
ATOM 9433 C CA . GLU F 1 35 ? 22.804 -17.611 71.929 1.00 26.78 35 GLU F CA 1
ATOM 9434 C C . GLU F 1 35 ? 22.411 -16.169 72.217 1.00 26.81 35 GLU F C 1
ATOM 9435 O O . GLU F 1 35 ? 21.235 -15.867 72.366 1.00 27.22 35 GLU F O 1
ATOM 9441 N N . GLN F 1 36 ? 23.398 -15.287 72.307 1.00 27.05 36 GLN F N 1
ATOM 9442 C CA . GLN F 1 36 ? 23.121 -13.897 72.600 1.00 26.00 36 GLN F CA 1
ATOM 9443 C C . GLN F 1 36 ? 23.238 -13.014 71.358 1.00 26.17 36 GLN F C 1
ATOM 9444 O O . GLN F 1 36 ? 23.088 -11.795 71.438 1.00 27.06 36 GLN F O 1
ATOM 9450 N N . ALA F 1 37 ? 23.490 -13.636 70.209 1.00 24.96 37 ALA F N 1
ATOM 9451 C CA . ALA F 1 37 ? 23.643 -12.901 68.956 1.00 24.42 37 ALA F CA 1
ATOM 9452 C C . ALA F 1 37 ? 22.618 -13.255 67.879 1.00 24.52 37 ALA F C 1
ATOM 9453 O O . ALA F 1 37 ? 22.751 -12.817 66.738 1.00 25.46 37 ALA F O 1
ATOM 9455 N N . GLY F 1 38 ? 21.607 -14.049 68.229 1.00 24.01 38 GLY F N 1
ATOM 9456 C CA . GLY F 1 38 ? 20.596 -14.407 67.251 1.00 24.24 38 GLY F CA 1
ATOM 9457 C C . GLY F 1 38 ? 20.284 -15.888 67.178 1.00 25.30 38 GLY F C 1
ATOM 9458 O O . GLY F 1 38 ? 19.339 -16.274 66.501 1.00 24.46 38 GLY F O 1
ATOM 9459 N N . ALA F 1 39 ? 21.068 -16.717 67.865 1.00 25.02 39 ALA F N 1
ATOM 9460 C CA . ALA F 1 39 ? 20.832 -18.155 67.852 1.00 25.32 39 ALA F CA 1
ATOM 9461 C C . ALA F 1 39 ? 19.644 -18.499 68.752 1.00 26.03 39 ALA F C 1
ATOM 9462 O O . ALA F 1 39 ? 19.541 -18.011 69.873 1.00 26.09 39 ALA F O 1
ATOM 9464 N N . ASP F 1 40 ? 18.735 -19.326 68.249 1.00 26.78 40 ASP F N 1
ATOM 9465 C CA . ASP F 1 40 ? 17.568 -19.727 69.026 1.00 25.97 40 ASP F CA 1
ATOM 9466 C C . ASP F 1 40 ? 17.812 -21.104 69.634 1.00 25.52 40 ASP F C 1
ATOM 9467 O O . ASP F 1 40 ? 16.992 -21.637 70.383 1.00 30.17 40 ASP F O 1
ATOM 9472 N N . GLY F 1 41 ? 18.962 -21.670 69.295 1.00 25.16 41 GLY F N 1
ATOM 9473 C CA . GLY F 1 41 ? 19.340 -22.972 69.807 1.00 23.64 41 GLY F CA 1
ATOM 9474 C C . GLY F 1 41 ? 20.764 -23.264 69.387 1.00 22.23 41 GLY F C 1
ATOM 9475 O O . GLY F 1 41 ? 21.329 -22.563 68.542 1.00 22.13 41 GLY F O 1
ATOM 9476 N N . ILE F 1 42 ? 21.347 -24.300 69.970 1.00 23.07 42 ILE F N 1
ATOM 9477 C CA . ILE F 1 42 ? 22.709 -24.676 69.636 1.00 22.05 42 ILE F CA 1
ATOM 9478 C C . ILE F 1 42 ? 22.757 -26.139 69.209 1.00 23.25 42 ILE F C 1
ATOM 9479 O O . ILE F 1 42 ? 22.206 -27.017 69.876 1.00 25.84 42 ILE F O 1
ATOM 9484 N N . THR F 1 43 ? 23.422 -26.385 68.087 1.00 23.83 43 THR F N 1
ATOM 9485 C CA . THR F 1 43 ? 23.569 -27.728 67.548 1.00 23.95 43 THR F CA 1
ATOM 9486 C C . THR F 1 43 ? 25.009 -28.213 67.681 1.00 25.31 43 THR F C 1
ATOM 9487 O O . THR F 1 43 ? 25.965 -27.460 67.466 1.00 22.72 43 THR F O 1
ATOM 9491 N N . VAL F 1 44 ? 25.147 -29.477 68.059 1.00 26.47 44 VAL F N 1
ATOM 9492 C CA . VAL F 1 44 ? 26.450 -30.123 68.190 1.00 26.99 44 VAL F CA 1
ATOM 9493 C C . VAL F 1 44 ? 26.320 -31.554 67.711 1.00 27.36 44 VAL F C 1
ATOM 9494 O O . VAL F 1 44 ? 25.378 -32.255 68.071 1.00 26.86 44 VAL F O 1
ATOM 9498 N N . HIS F 1 45 ? 27.272 -31.978 66.892 1.00 27.34 45 HIS F N 1
ATOM 9499 C CA . HIS F 1 45 ? 27.269 -33.321 66.350 1.00 26.80 45 HIS F CA 1
ATOM 9500 C C . HIS F 1 45 ? 28.373 -34.125 67.023 1.00 27.57 45 HIS F C 1
ATOM 9501 O O . HIS F 1 45 ? 29.563 -33.849 66.871 1.00 25.68 45 HIS F O 1
ATOM 9508 N N . LEU F 1 46 ? 27.958 -35.097 67.825 1.00 26.74 46 LEU F N 1
ATOM 9509 C CA . LEU F 1 46 ? 28.898 -35.958 68.526 1.00 28.53 46 LEU F CA 1
ATOM 9510 C C . LEU F 1 46 ? 29.125 -37.170 67.627 1.00 29.43 46 LEU F C 1
ATOM 9511 O O . LEU F 1 46 ? 28.285 -38.063 67.538 1.00 30.87 46 LEU F O 1
ATOM 9516 N N . ARG F 1 47 ? 30.256 -37.175 66.936 1.00 30.17 47 ARG F N 1
ATOM 9517 C CA . ARG F 1 47 ? 30.601 -38.263 66.027 1.00 33.08 47 ARG F CA 1
ATOM 9518 C C . ARG F 1 47 ? 31.166 -39.444 66.792 1.00 33.48 47 ARG F C 1
ATOM 9519 O O . ARG F 1 47 ? 31.674 -39.290 67.901 1.00 31.97 47 ARG F O 1
ATOM 9527 N N . GLU F 1 48 ? 31.088 -40.622 66.183 1.00 35.18 48 GLU F N 1
ATOM 9528 C CA . GLU F 1 48 ? 31.614 -41.830 66.804 1.00 35.55 48 GLU F CA 1
ATOM 9529 C C . GLU F 1 48 ? 33.115 -41.636 67.036 1.00 34.39 48 GLU F C 1
ATOM 9530 O O . GLU F 1 48 ? 33.627 -41.959 68.101 1.00 31.68 48 GLU F O 1
ATOM 9536 N N . ASP F 1 49 ? 33.809 -41.076 66.048 1.00 34.79 49 ASP F N 1
ATOM 9537 C CA . ASP F 1 49 ? 35.244 -40.848 66.175 1.00 35.64 49 ASP F CA 1
ATOM 9538 C C . ASP F 1 49 ? 35.570 -39.612 67.018 1.00 36.04 49 ASP F C 1
ATOM 9539 O O . ASP F 1 49 ? 36.742 -39.299 67.239 1.00 35.75 49 ASP F O 1
ATOM 9544 N N . ARG F 1 50 ? 34.537 -38.917 67.490 1.00 34.25 50 ARG F N 1
ATOM 9545 C CA . ARG F 1 50 ? 34.733 -37.724 68.308 1.00 34.17 50 ARG F CA 1
ATOM 9546 C C . ARG F 1 50 ? 35.730 -36.774 67.626 1.00 34.64 50 ARG F C 1
ATOM 9547 O O . ARG F 1 50 ? 36.639 -36.230 68.272 1.00 33.75 50 ARG F O 1
ATOM 9555 N N . ARG F 1 51 ? 35.564 -36.601 66.317 1.00 34.90 51 ARG F N 1
ATOM 9556 C CA . ARG F 1 51 ? 36.431 -35.739 65.502 1.00 34.60 51 ARG F CA 1
ATOM 9557 C C . ARG F 1 51 ? 36.589 -34.334 66.062 1.00 33.47 51 ARG F C 1
ATOM 9558 O O . ARG F 1 51 ? 37.702 -33.819 66.205 1.00 32.98 51 ARG F O 1
ATOM 9566 N N . HIS F 1 52 ? 35.458 -33.704 66.343 1.00 30.81 52 HIS F N 1
ATOM 9567 C CA . HIS F 1 52 ? 35.463 -32.360 66.874 1.00 28.97 52 HIS F CA 1
ATOM 9568 C C . HIS F 1 52 ? 34.769 -32.301 68.230 1.00 28.07 52 HIS F C 1
ATOM 9569 O O . HIS F 1 52 ? 35.439 -32.289 69.265 1.00 25.73 52 HIS F O 1
ATOM 9576 N N . ILE F 1 53 ? 33.439 -32.272 68.241 1.00 26.66 53 ILE F N 1
ATOM 9577 C CA . ILE F 1 53 ? 32.718 -32.237 69.509 1.00 27.20 53 ILE F CA 1
ATOM 9578 C C . ILE F 1 53 ? 33.023 -33.515 70.283 1.00 27.39 53 ILE F C 1
ATOM 9579 O O . ILE F 1 53 ? 33.084 -34.599 69.707 1.00 29.19 53 ILE F O 1
ATOM 9584 N N . THR F 1 54 ? 33.226 -33.371 71.589 1.00 28.52 54 THR F N 1
ATOM 9585 C CA . THR F 1 54 ? 33.537 -34.495 72.467 1.00 28.20 54 THR F CA 1
ATOM 9586 C C . THR F 1 54 ? 32.426 -34.714 73.491 1.00 26.78 54 THR F C 1
ATOM 9587 O O . THR F 1 54 ? 31.507 -33.899 73.605 1.00 27.22 54 THR F O 1
ATOM 9591 N N . ASP F 1 55 ? 32.517 -35.814 74.236 1.00 27.77 55 ASP F N 1
ATOM 9592 C CA . ASP F 1 55 ? 31.531 -36.105 75.269 1.00 28.32 55 ASP F CA 1
ATOM 9593 C C . ASP F 1 55 ? 31.590 -34.989 76.309 1.00 28.40 55 ASP F C 1
ATOM 9594 O O . ASP F 1 55 ? 30.559 -34.562 76.833 1.00 28.09 55 ASP F O 1
ATOM 9599 N N . ARG F 1 56 ? 32.800 -34.516 76.608 1.00 27.82 56 ARG F N 1
ATOM 9600 C CA . ARG F 1 56 ? 32.950 -33.442 77.588 1.00 29.43 56 ARG F CA 1
ATOM 9601 C C . ARG F 1 56 ? 32.164 -32.230 77.128 1.00 27.30 56 ARG F C 1
ATOM 9602 O O . ARG F 1 56 ? 31.468 -31.591 77.918 1.00 28.71 56 ARG F O 1
ATOM 9610 N N . ASP F 1 57 ? 32.302 -31.904 75.846 1.00 26.28 57 ASP F N 1
ATOM 9611 C CA . ASP F 1 57 ? 31.591 -30.766 75.278 1.00 24.74 57 ASP F CA 1
ATOM 9612 C C . ASP F 1 57 ? 30.089 -30.947 75.502 1.00 24.99 57 ASP F C 1
ATOM 9613 O O . ASP F 1 57 ? 29.425 -30.053 76.033 1.00 23.07 57 ASP F O 1
ATOM 9618 N N . VAL F 1 58 ? 29.552 -32.104 75.117 1.00 25.00 58 VAL F N 1
ATOM 9619 C CA . VAL F 1 58 ? 28.117 -32.357 75.285 1.00 27.20 58 VAL F CA 1
ATOM 9620 C C . VAL F 1 58 ? 27.712 -32.258 76.754 1.00 28.13 58 VAL F C 1
ATOM 9621 O O . VAL F 1 58 ? 26.726 -31.600 77.087 1.00 28.47 58 VAL F O 1
ATOM 9625 N N . ARG F 1 59 ? 28.488 -32.902 77.623 1.00 29.39 59 ARG F N 1
ATOM 9626 C CA . ARG F 1 59 ? 28.234 -32.901 79.060 1.00 31.41 59 ARG F CA 1
ATOM 9627 C C . ARG F 1 59 ? 28.212 -31.502 79.682 1.00 30.32 59 ARG F C 1
ATOM 9628 O O . ARG F 1 59 ? 27.337 -31.189 80.487 1.00 30.17 59 ARG F O 1
ATOM 9636 N N . ILE F 1 60 ? 29.166 -30.654 79.315 1.00 29.46 60 ILE F N 1
ATOM 9637 C CA . ILE F 1 60 ? 29.210 -29.310 79.880 1.00 27.69 60 ILE F CA 1
ATOM 9638 C C . ILE F 1 60 ? 28.171 -28.383 79.249 1.00 27.04 60 ILE F C 1
ATOM 9639 O O . ILE F 1 60 ? 27.498 -27.641 79.961 1.00 24.59 60 ILE F O 1
ATOM 9644 N N . LEU F 1 61 ? 28.045 -28.419 77.924 1.00 27.40 61 LEU F N 1
ATOM 9645 C CA . LEU F 1 61 ? 27.077 -27.572 77.235 1.00 29.28 61 LEU F CA 1
ATOM 9646 C C . LEU F 1 61 ? 25.654 -27.811 77.715 1.00 27.94 61 LEU F C 1
ATOM 9647 O O . LEU F 1 61 ? 24.841 -26.886 77.737 1.00 28.21 61 LEU F O 1
ATOM 9652 N N . ARG F 1 62 ? 25.337 -29.048 78.083 1.00 29.22 62 ARG F N 1
ATOM 9653 C CA . ARG F 1 62 ? 23.991 -29.354 78.562 1.00 27.63 62 ARG F CA 1
ATOM 9654 C C . ARG F 1 62 ? 23.712 -28.586 79.851 1.00 27.57 62 ARG F C 1
ATOM 9655 O O . ARG F 1 62 ? 22.557 -28.340 80.205 1.00 26.32 62 ARG F O 1
ATOM 9663 N N . GLN F 1 63 ? 24.780 -28.210 80.548 1.00 27.74 63 GLN F N 1
ATOM 9664 C CA . GLN F 1 63 ? 24.660 -27.466 81.798 1.00 29.45 63 GLN F CA 1
ATOM 9665 C C . GLN F 1 63 ? 24.787 -25.954 81.634 1.00 29.06 63 GLN F C 1
ATOM 9666 O O . GLN F 1 63 ? 24.332 -25.197 82.489 1.00 31.55 63 GLN F O 1
ATOM 9672 N N . THR F 1 64 ? 25.399 -25.511 80.541 1.00 27.59 64 THR F N 1
ATOM 9673 C CA . THR F 1 64 ? 25.598 -24.085 80.338 1.00 27.23 64 THR F CA 1
ATOM 9674 C C . THR F 1 64 ? 24.700 -23.416 79.302 1.00 26.06 64 THR F C 1
ATOM 9675 O O . THR F 1 64 ? 24.521 -22.205 79.340 1.00 26.82 64 THR F O 1
ATOM 9679 N N . LEU F 1 65 ? 24.141 -24.183 78.375 1.00 25.92 65 LEU F N 1
ATOM 9680 C CA . LEU F 1 65 ? 23.275 -23.588 77.364 1.00 26.08 65 LEU F CA 1
ATOM 9681 C C . LEU F 1 65 ? 22.080 -22.874 77.979 1.00 26.79 65 LEU F C 1
ATOM 9682 O O . LEU F 1 65 ? 21.484 -23.356 78.942 1.00 27.89 65 LEU F O 1
ATOM 9687 N N . ASP F 1 66 ? 21.741 -21.721 77.420 1.00 27.00 66 ASP F N 1
ATOM 9688 C CA . ASP F 1 66 ? 20.603 -20.952 77.892 1.00 29.98 66 ASP F CA 1
ATOM 9689 C C . ASP F 1 66 ? 19.408 -21.261 76.996 1.00 30.17 66 ASP F C 1
ATOM 9690 O O . ASP F 1 66 ? 18.263 -21.021 77.369 1.00 31.91 66 ASP F O 1
ATOM 9695 N N . THR F 1 67 ? 19.688 -21.783 75.806 1.00 30.97 67 THR F N 1
ATOM 9696 C CA . THR F 1 67 ? 18.639 -22.134 74.852 1.00 31.95 67 THR F CA 1
ATOM 9697 C C . THR F 1 67 ? 18.573 -23.654 74.651 1.00 33.46 67 THR F C 1
ATOM 9698 O O . THR F 1 67 ? 19.326 -24.409 75.269 1.00 36.18 67 THR F O 1
ATOM 9702 N N . ARG F 1 68 ? 17.697 -24.096 73.755 1.00 34.44 68 ARG F N 1
ATOM 9703 C CA . ARG F 1 68 ? 17.525 -25.519 73.493 1.00 34.32 68 ARG F CA 1
ATOM 9704 C C . ARG F 1 68 ? 18.711 -26.171 72.785 1.00 33.93 68 ARG F C 1
ATOM 9705 O O . ARG F 1 68 ? 19.292 -25.596 71.860 1.00 33.23 68 ARG F O 1
ATOM 9713 N N . MET F 1 69 ? 19.076 -27.367 73.238 1.00 33.70 69 MET F N 1
ATOM 9714 C CA . MET F 1 69 ? 20.172 -28.115 72.631 1.00 31.80 69 MET F CA 1
ATOM 9715 C C . MET F 1 69 ? 19.680 -29.108 71.573 1.00 31.69 69 MET F C 1
ATOM 9716 O O . MET F 1 69 ? 18.684 -29.809 71.767 1.00 30.35 69 MET F O 1
ATOM 9721 N N . ASN F 1 70 ? 20.402 -29.167 70.460 1.00 30.55 70 ASN F N 1
ATOM 9722 C CA . ASN F 1 70 ? 20.092 -30.085 69.369 1.00 29.30 70 ASN F CA 1
ATOM 9723 C C . ASN F 1 70 ? 21.330 -30.966 69.192 1.00 30.40 70 ASN F C 1
ATOM 9724 O O . ASN F 1 70 ? 22.385 -30.500 68.751 1.00 29.94 70 ASN F O 1
ATOM 9729 N N . LEU F 1 71 ? 21.197 -32.232 69.584 1.00 29.30 71 LEU F N 1
ATOM 9730 C CA . LEU F 1 71 ? 22.287 -33.199 69.490 1.00 29.00 71 LEU F CA 1
ATOM 9731 C C . LEU F 1 71 ? 22.218 -33.940 68.169 1.00 28.79 71 LEU F C 1
ATOM 9732 O O . LEU F 1 71 ? 21.243 -34.641 67.884 1.00 27.32 71 LEU F O 1
ATOM 9737 N N . GLU F 1 72 ? 23.260 -33.787 67.367 1.00 26.92 72 GLU F N 1
ATOM 9738 C CA . GLU F 1 72 ? 23.332 -34.453 66.082 1.00 29.19 72 GLU F CA 1
ATOM 9739 C C . GLU F 1 72 ? 24.105 -35.737 66.329 1.00 28.29 72 GLU F C 1
ATOM 9740 O O . GLU F 1 72 ? 25.170 -35.715 66.943 1.00 28.35 72 GLU F O 1
ATOM 9746 N N . MET F 1 73 ? 23.575 -36.857 65.860 1.00 28.03 73 MET F N 1
ATOM 9747 C CA . MET F 1 73 ? 24.232 -38.136 66.100 1.00 28.54 73 MET F CA 1
ATOM 9748 C C . MET F 1 73 ? 23.755 -39.258 65.180 1.00 28.88 73 MET F C 1
ATOM 9749 O O . MET F 1 73 ? 22.645 -39.215 64.644 1.00 28.66 73 MET F O 1
ATOM 9754 N N . ALA F 1 74 ? 24.608 -40.269 65.031 1.00 28.67 74 ALA F N 1
ATOM 9755 C CA . ALA F 1 74 ? 24.317 -41.432 64.211 1.00 28.98 74 ALA F CA 1
ATOM 9756 C C . ALA F 1 74 ? 23.452 -42.373 65.026 1.00 29.89 74 ALA F C 1
ATOM 9757 O O . ALA F 1 74 ? 23.494 -42.357 66.259 1.00 29.97 74 ALA F O 1
ATOM 9759 N N . VAL F 1 75 ? 22.673 -43.195 64.332 1.00 30.01 75 VAL F N 1
ATOM 9760 C CA . VAL F 1 75 ? 21.775 -44.134 64.987 1.00 30.41 75 VAL F CA 1
ATOM 9761 C C . VAL F 1 75 ? 22.490 -45.399 65.444 1.00 31.85 75 VAL F C 1
ATOM 9762 O O . VAL F 1 75 ? 22.594 -46.381 64.709 1.00 33.24 75 VAL F O 1
ATOM 9766 N N . THR F 1 76 ? 22.998 -45.359 66.668 1.00 32.93 76 THR F N 1
ATOM 9767 C CA . THR F 1 76 ? 23.695 -46.501 67.238 1.00 33.81 76 THR F CA 1
ATOM 9768 C C . THR F 1 76 ? 23.225 -46.620 68.680 1.00 33.02 76 THR F C 1
ATOM 9769 O O . THR F 1 76 ? 22.690 -45.663 69.238 1.00 33.43 76 THR F O 1
ATOM 9773 N N . GLU F 1 77 ? 23.399 -47.791 69.279 1.00 34.31 77 GLU F N 1
ATOM 9774 C CA . GLU F 1 77 ? 22.981 -47.968 70.657 1.00 34.86 77 GLU F CA 1
ATOM 9775 C C . GLU F 1 77 ? 23.774 -47.033 71.553 1.00 34.98 77 GLU F C 1
ATOM 9776 O O . GLU F 1 77 ? 23.216 -46.420 72.458 1.00 33.36 77 GLU F O 1
ATOM 9782 N N . GLU F 1 78 ? 25.075 -46.926 71.302 1.00 35.60 78 GLU F N 1
ATOM 9783 C CA . GLU F 1 78 ? 25.917 -46.052 72.112 1.00 36.75 78 GLU F CA 1
ATOM 9784 C C . GLU F 1 78 ? 25.380 -44.624 72.143 1.00 36.45 78 GLU F C 1
ATOM 9785 O O . GLU F 1 78 ? 25.275 -44.014 73.207 1.00 37.10 78 GLU F O 1
ATOM 9791 N N . MET F 1 79 ? 25.033 -44.103 70.969 1.00 37.15 79 MET F N 1
ATOM 9792 C CA . MET F 1 79 ? 24.533 -42.735 70.837 1.00 35.44 79 MET F CA 1
ATOM 9793 C C . MET F 1 79 ? 23.132 -42.552 71.425 1.00 35.31 79 MET F C 1
ATOM 9794 O O . MET F 1 79 ? 22.853 -41.547 72.088 1.00 33.95 79 MET F O 1
ATOM 9799 N N . LEU F 1 80 ? 22.245 -43.516 71.187 1.00 35.27 80 LEU F N 1
ATOM 9800 C CA . LEU F 1 80 ? 20.896 -43.429 71.742 1.00 35.48 80 LEU F CA 1
ATOM 9801 C C . LEU F 1 80 ? 21.018 -43.345 73.259 1.00 34.19 80 LEU F C 1
ATOM 9802 O O . LEU F 1 80 ? 20.339 -42.553 73.909 1.00 33.64 80 LEU F O 1
ATOM 9807 N N . ALA F 1 81 ? 21.909 -44.159 73.812 1.00 35.05 81 ALA F N 1
ATOM 9808 C CA . ALA F 1 81 ? 22.125 -44.176 75.247 1.00 34.77 81 ALA F CA 1
ATOM 9809 C C . ALA F 1 81 ? 22.593 -42.805 75.717 1.00 33.77 81 ALA F C 1
ATOM 9810 O O . ALA F 1 81 ? 22.093 -42.280 76.709 1.00 32.10 81 ALA F O 1
ATOM 9812 N N . ILE F 1 82 ? 23.559 -42.229 75.009 1.00 33.79 82 ILE F N 1
ATOM 9813 C CA . ILE F 1 82 ? 24.072 -40.919 75.381 1.00 32.15 82 ILE F CA 1
ATOM 9814 C C . ILE F 1 82 ? 22.965 -39.872 75.332 1.00 31.71 82 ILE F C 1
ATOM 9815 O O . ILE F 1 82 ? 22.874 -39.017 76.208 1.00 32.01 82 ILE F O 1
ATOM 9820 N N . ALA F 1 83 ? 22.120 -39.949 74.309 1.00 31.36 83 ALA F N 1
ATOM 9821 C CA . ALA F 1 83 ? 21.029 -38.993 74.149 1.00 32.16 83 ALA F CA 1
ATOM 9822 C C . ALA F 1 83 ? 20.012 -39.095 75.279 1.00 31.76 83 ALA F C 1
ATOM 9823 O O . ALA F 1 83 ? 19.586 -38.085 75.837 1.00 31.59 83 ALA F O 1
ATOM 9825 N N . VAL F 1 84 ? 19.621 -40.315 75.622 1.00 34.11 84 VAL F N 1
ATOM 9826 C CA . VAL F 1 84 ? 18.658 -40.503 76.698 1.00 34.96 84 VAL F CA 1
ATOM 9827 C C . VAL F 1 84 ? 19.215 -39.940 78.003 1.00 35.37 84 VAL F C 1
ATOM 9828 O O . VAL F 1 84 ? 18.489 -39.332 78.780 1.00 34.92 84 VAL F O 1
ATOM 9832 N N . GLU F 1 85 ? 20.502 -40.154 78.244 1.00 36.67 85 GLU F N 1
ATOM 9833 C CA . GLU F 1 85 ? 21.137 -39.646 79.454 1.00 38.33 85 GLU F CA 1
ATOM 9834 C C . GLU F 1 85 ? 21.233 -38.126 79.429 1.00 36.42 85 GLU F C 1
ATOM 9835 O O . GLU F 1 85 ? 20.953 -37.453 80.420 1.00 35.90 85 GLU F O 1
ATOM 9841 N N . THR F 1 86 ? 21.644 -37.599 78.283 1.00 33.46 86 THR F N 1
ATOM 9842 C CA . THR F 1 86 ? 21.809 -36.164 78.099 1.00 32.00 86 THR F CA 1
ATOM 9843 C C . THR F 1 86 ? 20.495 -35.388 78.064 1.00 31.20 86 THR F C 1
ATOM 9844 O O . THR F 1 86 ? 20.437 -34.231 78.481 1.00 31.13 86 THR F O 1
ATOM 9848 N N . LYS F 1 87 ? 19.443 -36.031 77.571 1.00 32.55 87 LYS F N 1
ATOM 9849 C CA . LYS F 1 87 ? 18.131 -35.400 77.490 1.00 32.11 87 LYS F CA 1
ATOM 9850 C C . LYS F 1 87 ? 18.154 -34.061 76.757 1.00 31.57 87 LYS F C 1
ATOM 9851 O O . LYS F 1 87 ? 17.628 -33.062 77.254 1.00 32.03 87 LYS F O 1
ATOM 9857 N N . PRO F 1 88 ? 18.775 -34.011 75.569 1.00 29.76 88 PRO F N 1
ATOM 9858 C CA . PRO F 1 88 ? 18.793 -32.737 74.851 1.00 29.94 88 PRO F CA 1
ATOM 9859 C C . PRO F 1 88 ? 17.368 -32.401 74.425 1.00 30.53 88 PRO F C 1
ATOM 9860 O O . PRO F 1 88 ? 16.524 -33.289 74.291 1.00 30.64 88 PRO F O 1
ATOM 9864 N N . HIS F 1 89 ? 17.096 -31.122 74.208 1.00 29.85 89 HIS F N 1
ATOM 9865 C CA . HIS F 1 89 ? 15.765 -30.713 73.795 1.00 31.57 89 HIS F CA 1
ATOM 9866 C C . HIS F 1 89 ? 15.465 -31.320 72.422 1.00 32.14 89 HIS F C 1
ATOM 9867 O O . HIS F 1 89 ? 14.367 -31.837 72.170 1.00 29.54 89 HIS F O 1
ATOM 9874 N N . PHE F 1 90 ? 16.460 -31.246 71.542 1.00 31.26 90 PHE F N 1
ATOM 9875 C CA . PHE F 1 90 ? 16.348 -31.767 70.188 1.00 32.18 90 PHE F CA 1
ATOM 9876 C C . PHE F 1 90 ? 17.455 -32.748 69.859 1.00 32.77 90 PHE F C 1
ATOM 9877 O O . PHE F 1 90 ? 18.569 -32.662 70.382 1.00 31.64 90 PHE F O 1
ATOM 9885 N N . CYS F 1 91 ? 17.135 -33.669 68.962 1.00 33.70 91 CYS F N 1
ATOM 9886 C CA . CYS F 1 91 ? 18.084 -34.674 68.516 1.00 34.52 91 CYS F CA 1
ATOM 9887 C C . CYS F 1 91 ? 17.915 -34.861 67.010 1.00 33.49 91 CYS F C 1
ATOM 9888 O O . CYS F 1 91 ? 16.803 -35.071 66.541 1.00 32.62 91 CYS F O 1
ATOM 9891 N N . CYS F 1 92 ? 18.996 -34.760 66.243 1.00 32.68 92 CYS F N 1
ATOM 9892 C CA . CYS F 1 92 ? 18.896 -34.970 64.798 1.00 32.02 92 CYS F CA 1
ATOM 9893 C C . CYS F 1 92 ? 19.723 -36.191 64.396 1.00 31.81 92 CYS F C 1
ATOM 9894 O O . CYS F 1 92 ? 20.938 -36.223 64.601 1.00 31.43 92 CYS F O 1
ATOM 9897 N N . LEU F 1 93 ? 19.050 -37.192 63.834 1.00 29.73 93 LEU F N 1
ATOM 9898 C CA . LEU F 1 93 ? 19.711 -38.418 63.405 1.00 29.37 93 LEU F CA 1
ATOM 9899 C C . LEU F 1 93 ? 20.287 -38.232 62.010 1.00 29.92 93 LEU F C 1
ATOM 9900 O O . LEU F 1 93 ? 19.601 -37.788 61.088 1.00 30.24 93 LEU F O 1
ATOM 9905 N N . VAL F 1 94 ? 21.562 -38.578 61.873 1.00 30.39 94 VAL F N 1
ATOM 9906 C CA . VAL F 1 94 ? 22.284 -38.436 60.620 1.00 30.94 94 VAL F CA 1
ATOM 9907 C C . VAL F 1 94 ? 23.196 -39.657 60.399 1.00 31.76 94 VAL F C 1
ATOM 9908 O O . VAL F 1 94 ? 23.516 -40.373 61.342 1.00 31.21 94 VAL F O 1
ATOM 9912 N N . PRO F 1 95 ? 23.608 -39.914 59.142 1.00 33.31 95 PRO F N 1
ATOM 9913 C CA . PRO F 1 95 ? 24.484 -41.038 58.776 1.00 34.37 95 PRO F CA 1
ATOM 9914 C C . PRO F 1 95 ? 25.930 -40.678 59.068 1.00 35.67 95 PRO F C 1
ATOM 9915 O O . PRO F 1 95 ? 26.305 -39.511 58.979 1.00 36.38 95 PRO F O 1
ATOM 9919 N N . GLU F 1 96 ? 26.746 -41.672 59.389 1.00 37.09 96 GLU F N 1
ATOM 9920 C CA . GLU F 1 96 ? 28.144 -41.407 59.668 1.00 39.89 96 GLU F CA 1
ATOM 9921 C C . GLU F 1 96 ? 29.070 -42.350 58.912 1.00 48.85 96 GLU F C 1
ATOM 9922 O O . GLU F 1 96 ? 29.131 -43.545 59.203 1.00 48.11 96 GLU F O 1
ATOM 9928 N N . LYS F 1 97 ? 29.798 -41.790 57.948 1.00 49.07 97 LYS F N 1
ATOM 9929 C CA . LYS F 1 97 ? 30.728 -42.544 57.108 1.00 53.15 97 LYS F CA 1
ATOM 9930 C C . LYS F 1 97 ? 30.004 -43.774 56.562 1.00 49.76 97 LYS F C 1
ATOM 9931 O O . LYS F 1 97 ? 29.958 -44.817 57.216 1.00 51.34 97 LYS F O 1
ATOM 9937 N N . ARG F 1 98 ? 29.430 -43.630 55.368 1.00 50.20 98 ARG F N 1
ATOM 9938 C CA . ARG F 1 98 ? 28.700 -44.705 54.704 1.00 50.76 98 ARG F CA 1
ATOM 9939 C C . ARG F 1 98 ? 28.203 -45.733 55.710 1.00 51.54 98 ARG F C 1
ATOM 9940 O O . ARG F 1 98 ? 28.509 -46.919 55.613 1.00 53.25 98 ARG F O 1
ATOM 9948 N N . GLN F 1 99 ? 27.440 -45.267 56.691 1.00 51.64 99 GLN F N 1
ATOM 9949 C CA . GLN F 1 99 ? 26.905 -46.156 57.721 1.00 52.72 99 GLN F CA 1
ATOM 9950 C C . GLN F 1 99 ? 25.433 -46.489 57.438 1.00 52.20 99 GLN F C 1
ATOM 9951 O O . GLN F 1 99 ? 24.901 -47.503 57.902 1.00 53.90 99 GLN F O 1
ATOM 9957 N N . GLU F 1 100 ? 24.794 -45.631 56.649 1.00 50.76 100 GLU F N 1
ATOM 9958 C CA . GLU F 1 100 ? 23.395 -45.790 56.268 1.00 47.93 100 GLU F CA 1
ATOM 9959 C C . GLU F 1 100 ? 22.993 -44.513 55.543 1.00 53.69 100 GLU F C 1
ATOM 9960 O O . GLU F 1 100 ? 22.012 -43.853 55.887 1.00 54.31 100 GLU F O 1
ATOM 9966 N N . VAL F 1 101 ? 23.770 -44.168 54.529 1.00 52.23 101 VAL F N 1
ATOM 9967 C CA . VAL F 1 101 ? 23.538 -42.955 53.770 1.00 51.39 101 VAL F CA 1
ATOM 9968 C C . VAL F 1 101 ? 23.103 -43.206 52.320 1.00 51.93 101 VAL F C 1
ATOM 9969 O O . VAL F 1 101 ? 23.458 -44.221 51.709 1.00 52.17 101 VAL F O 1
ATOM 9973 N N . THR F 1 102 ? 22.307 -42.286 51.786 1.00 51.92 102 THR F N 1
ATOM 9974 C CA . THR F 1 102 ? 21.830 -42.381 50.412 1.00 51.88 102 THR F CA 1
ATOM 9975 C C . THR F 1 102 ? 22.853 -41.699 49.512 1.00 52.93 102 THR F C 1
ATOM 9976 O O . THR F 1 102 ? 23.763 -41.031 49.998 1.00 52.20 102 THR F O 1
ATOM 9980 N N . THR F 1 103 ? 22.690 -41.856 48.203 1.00 52.46 103 THR F N 1
ATOM 9981 C CA . THR F 1 103 ? 23.600 -41.247 47.232 1.00 48.65 103 THR F CA 1
ATOM 9982 C C . THR F 1 103 ? 23.814 -39.757 47.506 1.00 48.33 103 THR F C 1
ATOM 9983 O O . THR F 1 103 ? 24.954 -39.292 47.594 1.00 47.49 103 THR F O 1
ATOM 9987 N N . GLU F 1 104 ? 22.716 -39.017 47.645 1.00 47.45 104 GLU F N 1
ATOM 9988 C CA . GLU F 1 104 ? 22.776 -37.583 47.897 1.00 47.52 104 GLU F CA 1
ATOM 9989 C C . GLU F 1 104 ? 23.450 -37.243 49.220 1.00 46.51 104 GLU F C 1
ATOM 9990 O O . GLU F 1 104 ? 24.133 -36.226 49.330 1.00 46.31 104 GLU F O 1
ATOM 9996 N N . GLY F 1 105 ? 23.244 -38.080 50.232 1.00 44.87 105 GLY F N 1
ATOM 9997 C CA . GLY F 1 105 ? 23.874 -37.834 51.516 1.00 39.00 105 GLY F CA 1
ATOM 9998 C C . GLY F 1 105 ? 22.930 -37.899 52.700 1.00 39.91 105 GLY F C 1
ATOM 9999 O O . GLY F 1 105 ? 23.367 -37.830 53.846 1.00 38.79 105 GLY F O 1
ATOM 10000 N N . GLY F 1 106 ? 21.635 -38.026 52.428 1.00 37.96 106 GLY F N 1
ATOM 10001 C CA . GLY F 1 106 ? 20.660 -38.097 53.503 1.00 37.16 106 GLY F CA 1
ATOM 10002 C C . GLY F 1 106 ? 20.636 -39.437 54.218 1.00 38.78 106 GLY F C 1
ATOM 10003 O O . GLY F 1 106 ? 21.267 -40.401 53.783 1.00 36.98 106 GLY F O 1
ATOM 10004 N N . LEU F 1 107 ? 19.902 -39.501 55.324 1.00 33.58 107 LEU F N 1
ATOM 10005 C CA . LEU F 1 107 ? 19.788 -40.735 56.090 1.00 32.72 107 LEU F CA 1
ATOM 10006 C C . LEU F 1 107 ? 18.846 -41.634 55.307 1.00 33.01 107 LEU F C 1
ATOM 10007 O O . LEU F 1 107 ? 17.867 -41.161 54.733 1.00 33.51 107 LEU F O 1
ATOM 10012 N N . ASP F 1 108 ? 19.142 -42.925 55.258 1.00 33.95 108 ASP F N 1
ATOM 10013 C CA . ASP F 1 108 ? 18.254 -43.839 54.556 1.00 35.30 108 ASP F CA 1
ATOM 10014 C C . ASP F 1 108 ? 17.211 -44.302 55.568 1.00 35.30 108 ASP F C 1
ATOM 10015 O O . ASP F 1 108 ? 17.430 -45.267 56.295 1.00 36.45 108 ASP F O 1
ATOM 10020 N N . VAL F 1 109 ? 16.083 -43.605 55.624 1.00 35.97 109 VAL F N 1
ATOM 10021 C CA . VAL F 1 109 ? 15.019 -43.963 56.556 1.00 35.99 109 VAL F CA 1
ATOM 10022 C C . VAL F 1 109 ? 14.134 -45.046 55.944 1.00 37.42 109 VAL F C 1
ATOM 10023 O O . VAL F 1 109 ? 13.696 -45.972 56.629 1.00 37.67 109 VAL F O 1
ATOM 10027 N N . ALA F 1 110 ? 13.895 -44.921 54.643 1.00 38.67 110 ALA F N 1
ATOM 10028 C CA . ALA F 1 110 ? 13.061 -45.849 53.888 1.00 39.38 110 ALA F CA 1
ATOM 10029 C C . ALA F 1 110 ? 13.510 -47.301 53.986 1.00 39.13 110 ALA F C 1
ATOM 10030 O O . ALA F 1 110 ? 12.691 -48.197 54.182 1.00 41.35 110 ALA F O 1
ATOM 10032 N N . GLY F 1 111 ? 14.808 -47.533 53.838 1.00 40.01 111 GLY F N 1
ATOM 10033 C CA . GLY F 1 111 ? 15.311 -48.889 53.896 1.00 39.78 111 GLY F CA 1
ATOM 10034 C C . GLY F 1 111 ? 15.826 -49.284 55.261 1.00 40.83 111 GLY F C 1
ATOM 10035 O O . GLY F 1 111 ? 16.678 -50.162 55.376 1.00 41.10 111 GLY F O 1
ATOM 10036 N N . GLN F 1 112 ? 15.301 -48.648 56.302 1.00 39.95 112 GLN F N 1
ATOM 10037 C CA . GLN F 1 112 ? 15.730 -48.932 57.667 1.00 39.83 112 GLN F CA 1
ATOM 10038 C C . GLN F 1 112 ? 14.611 -48.493 58.605 1.00 38.28 112 GLN F C 1
ATOM 10039 O O . GLN F 1 112 ? 14.857 -47.906 59.660 1.00 37.47 112 GLN F O 1
ATOM 10045 N N . ARG F 1 113 ? 13.378 -48.785 58.216 1.00 37.45 113 ARG F N 1
ATOM 10046 C CA . ARG F 1 113 ? 12.224 -48.379 59.000 1.00 38.43 113 ARG F CA 1
ATOM 10047 C C . ARG F 1 113 ? 12.222 -48.897 60.436 1.00 38.03 113 ARG F C 1
ATOM 10048 O O . ARG F 1 113 ? 11.934 -48.143 61.365 1.00 38.09 113 ARG F O 1
ATOM 10056 N N . ASP F 1 114 ? 12.557 -50.171 60.623 1.00 38.98 114 ASP F N 1
ATOM 10057 C CA . ASP F 1 114 ? 12.577 -50.754 61.961 1.00 39.26 114 ASP F CA 1
ATOM 10058 C C . ASP F 1 114 ? 13.603 -50.109 62.883 1.00 38.55 114 ASP F C 1
ATOM 10059 O O . ASP F 1 114 ? 13.301 -49.797 64.035 1.00 38.20 114 ASP F O 1
ATOM 10064 N N . LYS F 1 115 ? 14.823 -49.927 62.390 1.00 36.54 115 LYS F N 1
ATOM 10065 C CA . LYS F 1 115 ? 15.854 -49.315 63.212 1.00 34.97 115 LYS F CA 1
ATOM 10066 C C . LYS F 1 115 ? 15.442 -47.894 63.575 1.00 33.06 115 LYS F C 1
ATOM 10067 O O . LYS F 1 115 ? 15.657 -47.454 64.702 1.00 33.21 115 LYS F O 1
ATOM 10073 N N . MET F 1 116 ? 14.840 -47.180 62.629 1.00 33.15 116 MET F N 1
ATOM 10074 C CA . MET F 1 116 ? 14.425 -45.809 62.888 1.00 32.71 116 MET F CA 1
ATOM 10075 C C . MET F 1 116 ? 13.233 -45.745 63.823 1.00 32.92 116 MET F C 1
ATOM 10076 O O . MET F 1 116 ? 13.143 -44.853 64.663 1.00 31.82 116 MET F O 1
ATOM 10081 N N . ARG F 1 117 ? 12.306 -46.684 63.662 1.00 33.72 117 ARG F N 1
ATOM 10082 C CA . ARG F 1 117 ? 11.129 -46.729 64.517 1.00 32.84 117 ARG F CA 1
ATOM 10083 C C . ARG F 1 117 ? 11.598 -46.845 65.974 1.00 31.53 117 ARG F C 1
ATOM 10084 O O . ARG F 1 117 ? 11.156 -46.094 66.843 1.00 30.82 117 ARG F O 1
ATOM 10092 N N . ASP F 1 118 ? 12.506 -47.784 66.230 1.00 30.25 118 ASP F N 1
ATOM 10093 C CA . ASP F 1 118 ? 13.027 -48.005 67.574 1.00 31.24 118 ASP F CA 1
ATOM 10094 C C . ASP F 1 118 ? 13.726 -46.775 68.158 1.00 31.28 118 ASP F C 1
ATOM 10095 O O . ASP F 1 118 ? 13.534 -46.440 69.329 1.00 29.61 118 ASP F O 1
ATOM 10100 N N . ALA F 1 119 ? 14.536 -46.113 67.337 1.00 30.21 119 ALA F N 1
ATOM 10101 C CA . ALA F 1 119 ? 15.276 -44.932 67.771 1.00 30.74 119 ALA F CA 1
ATOM 10102 C C . ALA F 1 119 ? 14.356 -43.745 68.067 1.00 28.82 119 ALA F C 1
ATOM 10103 O O . ALA F 1 119 ? 14.513 -43.077 69.092 1.00 28.21 119 ALA F O 1
ATOM 10105 N N . CYS F 1 120 ? 13.406 -43.471 67.178 1.00 28.86 120 CYS F N 1
ATOM 10106 C CA . CYS F 1 120 ? 12.488 -42.360 67.403 1.00 29.12 120 CYS F CA 1
ATOM 10107 C C . CYS F 1 120 ? 11.692 -42.569 68.681 1.00 30.14 120 CYS F C 1
ATOM 10108 O O . CYS F 1 120 ? 11.439 -41.615 69.419 1.00 31.62 120 CYS F O 1
ATOM 10111 N N . LYS F 1 121 ? 11.283 -43.805 68.947 1.00 31.35 121 LYS F N 1
ATOM 10112 C CA . LYS F 1 121 ? 10.516 -44.064 70.158 1.00 31.74 121 LYS F CA 1
ATOM 10113 C C . LYS F 1 121 ? 11.417 -44.005 71.387 1.00 30.49 121 LYS F C 1
ATOM 10114 O O . LYS F 1 121 ? 11.035 -43.460 72.423 1.00 31.60 121 LYS F O 1
ATOM 10120 N N . ARG F 1 122 ? 12.605 -44.585 71.265 1.00 30.69 122 ARG F N 1
ATOM 10121 C CA . ARG F 1 122 ? 13.593 -44.589 72.341 1.00 31.18 122 ARG F CA 1
ATOM 10122 C C . ARG F 1 122 ? 13.818 -43.142 72.801 1.00 30.86 122 ARG F C 1
ATOM 10123 O O . ARG F 1 122 ? 13.782 -42.842 73.999 1.00 29.18 122 ARG F O 1
ATOM 10131 N N . LEU F 1 123 ? 14.009 -42.244 71.834 1.00 31.33 123 LEU F N 1
ATOM 10132 C CA . LEU F 1 123 ? 14.259 -40.829 72.105 1.00 31.42 123 LEU F CA 1
ATOM 10133 C C . LEU F 1 123 ? 13.016 -40.025 72.480 1.00 31.52 123 LEU F C 1
ATOM 10134 O O . LEU F 1 123 ? 13.086 -39.138 73.336 1.00 32.11 123 LEU F O 1
ATOM 10139 N N . ALA F 1 124 ? 11.886 -40.324 71.844 1.00 32.14 124 ALA F N 1
ATOM 10140 C CA . ALA F 1 124 ? 10.641 -39.616 72.148 1.00 31.43 124 ALA F CA 1
ATOM 10141 C C . ALA F 1 124 ? 10.228 -39.878 73.601 1.00 32.06 124 ALA F C 1
ATOM 10142 O O . ALA F 1 124 ? 9.753 -38.975 74.290 1.00 32.62 124 ALA F O 1
ATOM 10144 N N . ASP F 1 125 ? 10.433 -41.109 74.059 1.00 32.57 125 ASP F N 1
ATOM 10145 C CA . ASP F 1 125 ? 10.084 -41.502 75.418 1.00 33.53 125 ASP F CA 1
ATOM 10146 C C . ASP F 1 125 ? 10.959 -40.808 76.460 1.00 35.14 125 ASP F C 1
ATOM 10147 O O . ASP F 1 125 ? 10.600 -40.735 77.638 1.00 35.20 125 ASP F O 1
ATOM 10152 N N . ALA F 1 126 ? 12.119 -40.327 76.029 1.00 33.75 126 ALA F N 1
ATOM 10153 C CA . ALA F 1 126 ? 13.036 -39.628 76.922 1.00 34.03 126 ALA F CA 1
ATOM 10154 C C . ALA F 1 126 ? 12.725 -38.139 76.844 1.00 33.53 126 ALA F C 1
ATOM 10155 O O . ALA F 1 126 ? 13.484 -37.308 77.338 1.00 35.25 126 ALA F O 1
ATOM 10157 N N . GLY F 1 127 ? 11.605 -37.813 76.206 1.00 32.77 127 GLY F N 1
ATOM 10158 C CA . GLY F 1 127 ? 11.202 -36.426 76.070 1.00 32.70 127 GLY F CA 1
ATOM 10159 C C . GLY F 1 127 ? 11.963 -35.623 75.025 1.00 33.03 127 GLY F C 1
ATOM 10160 O O . GLY F 1 127 ? 11.918 -34.393 75.046 1.00 33.75 127 GLY F O 1
ATOM 10161 N N . ILE F 1 128 ? 12.658 -36.308 74.115 1.00 31.18 128 ILE F N 1
ATOM 10162 C CA . ILE F 1 128 ? 13.427 -35.653 73.048 1.00 30.39 128 ILE F CA 1
ATOM 10163 C C . ILE F 1 128 ? 12.601 -35.540 71.764 1.00 29.67 128 ILE F C 1
ATOM 10164 O O . ILE F 1 128 ? 11.913 -36.485 71.381 1.00 30.62 128 ILE F O 1
ATOM 10169 N N . GLN F 1 129 ? 12.685 -34.399 71.089 1.00 29.61 129 GLN F N 1
ATOM 10170 C CA . GLN F 1 129 ? 11.971 -34.221 69.834 1.00 29.32 129 GLN F CA 1
ATOM 10171 C C . GLN F 1 129 ? 12.954 -34.605 68.739 1.00 30.05 129 GLN F C 1
ATOM 10172 O O . GLN F 1 129 ? 14.014 -33.989 68.587 1.00 29.44 129 GLN F O 1
ATOM 10178 N N . VAL F 1 130 ? 12.596 -35.639 67.987 1.00 28.82 130 VAL F N 1
ATOM 10179 C CA . VAL F 1 130 ? 13.457 -36.162 66.934 1.00 29.41 130 VAL F CA 1
ATOM 10180 C C . VAL F 1 130 ? 13.252 -35.666 65.513 1.00 29.49 130 VAL F C 1
ATOM 10181 O O . VAL F 1 130 ? 12.129 -35.587 65.014 1.00 30.85 130 VAL F O 1
ATOM 10185 N N . SER F 1 131 ? 14.367 -35.340 64.869 1.00 28.54 131 SER F N 1
ATOM 10186 C CA . SER F 1 131 ? 14.372 -34.906 63.483 1.00 28.80 131 SER F CA 1
ATOM 10187 C C . SER F 1 131 ? 15.210 -35.918 62.716 1.00 28.66 131 SER F C 1
ATOM 10188 O O . SER F 1 131 ? 16.192 -36.439 63.238 1.00 28.24 131 SER F O 1
ATOM 10191 N N . LEU F 1 132 ? 14.814 -36.200 61.483 1.00 29.33 132 LEU F N 1
ATOM 10192 C CA . LEU F 1 132 ? 15.553 -37.126 60.641 1.00 30.39 132 LEU F CA 1
ATOM 10193 C C . LEU F 1 132 ? 16.158 -36.343 59.481 1.00 30.44 132 LEU F C 1
ATOM 10194 O O . LEU F 1 132 ? 15.450 -35.643 58.749 1.00 31.65 132 LEU F O 1
ATOM 10199 N N . PHE F 1 133 ? 17.471 -36.453 59.316 1.00 30.42 133 PHE F N 1
ATOM 10200 C CA . PHE F 1 133 ? 18.153 -35.746 58.237 1.00 30.58 133 PHE F CA 1
ATOM 10201 C C . PHE F 1 133 ? 18.080 -36.580 56.954 1.00 30.63 133 PHE F C 1
ATOM 10202 O O . PHE F 1 133 ? 18.792 -37.568 56.808 1.00 32.38 133 PHE F O 1
ATOM 10210 N N . ILE F 1 134 ? 17.204 -36.180 56.034 1.00 31.02 134 ILE F N 1
ATOM 10211 C CA . ILE F 1 134 ? 17.033 -36.897 54.773 1.00 31.20 134 ILE F CA 1
ATOM 10212 C C . ILE F 1 134 ? 17.033 -35.979 53.554 1.00 31.44 134 ILE F C 1
ATOM 10213 O O . ILE F 1 134 ? 16.947 -34.752 53.671 1.00 31.27 134 ILE F O 1
ATOM 10218 N N . ASP F 1 135 ? 17.129 -36.596 52.381 1.00 31.97 135 ASP F N 1
ATOM 10219 C CA . ASP F 1 135 ? 17.132 -35.863 51.127 1.00 33.73 135 ASP F CA 1
ATOM 10220 C C . ASP F 1 135 ? 15.715 -35.399 50.836 1.00 33.50 135 ASP F C 1
ATOM 10221 O O . ASP F 1 135 ? 14.751 -35.939 51.373 1.00 34.34 135 ASP F O 1
ATOM 10226 N N . ALA F 1 136 ? 15.601 -34.390 49.986 1.00 32.46 136 ALA F N 1
ATOM 10227 C CA . ALA F 1 136 ? 14.306 -33.863 49.594 1.00 33.70 136 ALA F CA 1
ATOM 10228 C C . ALA F 1 136 ? 13.728 -34.907 48.644 1.00 34.99 136 ALA F C 1
ATOM 10229 O O . ALA F 1 136 ? 13.693 -34.713 47.429 1.00 34.14 136 ALA F O 1
ATOM 10231 N N . ASP F 1 137 ? 13.269 -36.015 49.219 1.00 36.17 137 ASP F N 1
ATOM 10232 C CA . ASP F 1 137 ? 12.741 -37.142 48.454 1.00 37.40 137 ASP F CA 1
ATOM 10233 C C . ASP F 1 137 ? 11.389 -37.617 49.002 1.00 37.95 137 ASP F C 1
ATOM 10234 O O . ASP F 1 137 ? 11.238 -37.804 50.207 1.00 36.76 137 ASP F O 1
ATOM 10239 N N . GLU F 1 138 ? 10.409 -37.816 48.120 1.00 39.61 138 GLU F N 1
ATOM 10240 C CA . GLU F 1 138 ? 9.076 -38.254 48.549 1.00 40.46 138 GLU F CA 1
ATOM 10241 C C . GLU F 1 138 ? 9.130 -39.518 49.404 1.00 40.31 138 GLU F C 1
ATOM 10242 O O . GLU F 1 138 ? 8.618 -39.554 50.525 1.00 40.76 138 GLU F O 1
ATOM 10248 N N . GLU F 1 139 ? 9.753 -40.558 48.866 1.00 40.16 139 GLU F N 1
ATOM 10249 C CA . GLU F 1 139 ? 9.857 -41.835 49.562 1.00 39.69 139 GLU F CA 1
ATOM 10250 C C . GLU F 1 139 ? 10.446 -41.699 50.969 1.00 38.55 139 GLU F C 1
ATOM 10251 O O . GLU F 1 139 ? 9.914 -42.255 51.941 1.00 35.49 139 GLU F O 1
ATOM 10257 N N . GLN F 1 140 ? 11.557 -40.974 51.079 1.00 36.88 140 GLN F N 1
ATOM 10258 C CA . GLN F 1 140 ? 12.187 -40.768 52.383 1.00 34.27 140 GLN F CA 1
ATOM 10259 C C . GLN F 1 140 ? 11.259 -40.005 53.327 1.00 32.32 140 GLN F C 1
ATOM 10260 O O . GLN F 1 140 ? 11.153 -40.339 54.510 1.00 32.47 140 GLN F O 1
ATOM 10266 N N . ILE F 1 141 ? 10.595 -38.978 52.805 1.00 33.11 141 ILE F N 1
ATOM 10267 C CA . ILE F 1 141 ? 9.674 -38.173 53.607 1.00 33.49 141 ILE F CA 1
ATOM 10268 C C . ILE F 1 141 ? 8.576 -39.042 54.201 1.00 33.97 141 ILE F C 1
ATOM 10269 O O . ILE F 1 141 ? 8.266 -38.944 55.391 1.00 33.35 141 ILE F O 1
ATOM 10274 N N . LYS F 1 142 ? 7.987 -39.887 53.359 1.00 34.53 142 LYS F N 1
ATOM 10275 C CA . LYS F 1 142 ? 6.919 -40.782 53.785 1.00 34.64 142 LYS F CA 1
ATOM 10276 C C . LYS F 1 142 ? 7.408 -41.677 54.912 1.00 34.86 142 LYS F C 1
ATOM 10277 O O . LYS F 1 142 ? 6.736 -41.835 55.927 1.00 35.36 142 LYS F O 1
ATOM 10283 N N . ALA F 1 143 ? 8.589 -42.257 54.729 1.00 34.48 143 ALA F N 1
ATOM 10284 C CA . ALA F 1 143 ? 9.160 -43.143 55.730 1.00 34.77 143 ALA F CA 1
ATOM 10285 C C . ALA F 1 143 ? 9.389 -42.437 57.072 1.00 34.65 143 ALA F C 1
ATOM 10286 O O . ALA F 1 143 ? 9.237 -43.046 58.137 1.00 35.74 143 ALA F O 1
ATOM 10288 N N . ALA F 1 144 ? 9.770 -41.162 57.023 1.00 34.74 144 ALA F N 1
ATOM 10289 C CA . ALA F 1 144 ? 10.021 -40.382 58.238 1.00 33.98 144 ALA F CA 1
ATOM 10290 C C . ALA F 1 144 ? 8.716 -40.187 59.004 1.00 34.85 144 ALA F C 1
ATOM 10291 O O . ALA F 1 144 ? 8.683 -40.227 60.240 1.00 35.09 144 ALA F O 1
ATOM 10293 N N . ALA F 1 145 ? 7.646 -39.962 58.251 1.00 36.06 145 ALA F N 1
ATOM 10294 C CA . ALA F 1 145 ? 6.317 -39.774 58.821 1.00 37.21 145 ALA F CA 1
ATOM 10295 C C . ALA F 1 145 ? 5.840 -41.047 59.523 1.00 37.03 145 ALA F C 1
ATOM 10296 O O . ALA F 1 145 ? 5.309 -40.985 60.630 1.00 37.26 145 ALA F O 1
ATOM 10298 N N . GLU F 1 146 ? 6.031 -42.195 58.876 1.00 38.55 146 GLU F N 1
ATOM 10299 C CA . GLU F 1 146 ? 5.626 -43.491 59.433 1.00 39.45 146 GLU F CA 1
ATOM 10300 C C . GLU F 1 146 ? 6.435 -43.875 60.677 1.00 39.97 146 GLU F C 1
ATOM 10301 O O . GLU F 1 146 ? 5.877 -44.373 61.658 1.00 40.98 146 GLU F O 1
ATOM 10307 N N . VAL F 1 147 ? 7.742 -43.634 60.635 1.00 38.72 147 VAL F N 1
ATOM 10308 C CA . VAL F 1 147 ? 8.648 -43.958 61.738 1.00 37.96 147 VAL F CA 1
ATOM 10309 C C . VAL F 1 147 ? 8.278 -43.240 63.028 1.00 35.87 147 VAL F C 1
ATOM 10310 O O . VAL F 1 147 ? 8.661 -43.673 64.114 1.00 34.32 147 VAL F O 1
ATOM 10314 N N . GLY F 1 148 ? 7.541 -42.140 62.903 1.00 36.18 148 GLY F N 1
ATOM 10315 C CA . GLY F 1 148 ? 7.126 -41.391 64.074 1.00 36.49 148 GLY F CA 1
ATOM 10316 C C . GLY F 1 148 ? 7.880 -40.099 64.325 1.00 36.98 148 GLY F C 1
ATOM 10317 O O . GLY F 1 148 ? 7.534 -39.357 65.241 1.00 36.75 148 GLY F O 1
ATOM 10318 N N . ALA F 1 149 ? 8.899 -39.815 63.518 1.00 35.94 149 ALA F N 1
ATOM 10319 C CA . ALA F 1 149 ? 9.685 -38.595 63.694 1.00 34.42 149 ALA F CA 1
ATOM 10320 C C . ALA F 1 149 ? 8.839 -37.333 63.548 1.00 33.48 149 ALA F C 1
ATOM 10321 O O . ALA F 1 149 ? 8.132 -37.157 62.557 1.00 34.09 149 ALA F O 1
ATOM 10323 N N . PRO F 1 150 ? 8.897 -36.437 64.545 1.00 34.04 150 PRO F N 1
ATOM 10324 C CA . PRO F 1 150 ? 8.133 -35.185 64.520 1.00 32.35 150 PRO F CA 1
ATOM 10325 C C . PRO F 1 150 ? 8.720 -34.202 63.510 1.00 31.76 150 PRO F C 1
ATOM 10326 O O . PRO F 1 150 ? 8.005 -33.415 62.884 1.00 29.83 150 PRO F O 1
ATOM 10330 N N . PHE F 1 151 ? 10.038 -34.249 63.374 1.00 30.62 151 PHE F N 1
ATOM 10331 C CA . PHE F 1 151 ? 10.748 -33.357 62.470 1.00 30.74 151 PHE F CA 1
ATOM 10332 C C . PHE F 1 151 ? 11.566 -34.100 61.439 1.00 30.56 151 PHE F C 1
ATOM 10333 O O . PHE F 1 151 ? 11.831 -35.291 61.570 1.00 29.76 151 PHE F O 1
ATOM 10341 N N . ILE F 1 152 ? 11.945 -33.369 60.399 1.00 31.76 152 ILE F N 1
ATOM 10342 C CA . ILE F 1 152 ? 12.830 -33.872 59.363 1.00 31.75 152 ILE F CA 1
ATOM 10343 C C . ILE F 1 152 ? 13.686 -32.653 59.025 1.00 31.33 152 ILE F C 1
ATOM 10344 O O . ILE F 1 152 ? 13.237 -31.510 59.145 1.00 30.20 152 ILE F O 1
ATOM 10349 N N . GLU F 1 153 ? 14.936 -32.882 58.665 1.00 30.20 153 GLU F N 1
ATOM 10350 C CA . GLU F 1 153 ? 15.779 -31.771 58.266 1.00 29.65 153 GLU F CA 1
ATOM 10351 C C . GLU F 1 153 ? 16.227 -32.075 56.848 1.00 28.99 153 GLU F C 1
ATOM 10352 O O . GLU F 1 153 ? 16.975 -33.023 56.606 1.00 30.47 153 GLU F O 1
ATOM 10358 N N . ILE F 1 154 ? 15.747 -31.274 55.909 1.00 29.48 154 ILE F N 1
ATOM 10359 C CA . ILE F 1 154 ? 16.089 -31.465 54.514 1.00 29.98 154 ILE F CA 1
ATOM 10360 C C . ILE F 1 154 ? 17.557 -31.152 54.233 1.00 30.28 154 ILE F C 1
ATOM 10361 O O . ILE F 1 154 ? 18.082 -30.127 54.667 1.00 30.03 154 ILE F O 1
ATOM 10366 N N . HIS F 1 155 ? 18.205 -32.067 53.516 1.00 29.54 155 HIS F N 1
ATOM 10367 C CA . HIS F 1 155 ? 19.613 -31.947 53.136 1.00 31.04 155 HIS F CA 1
ATOM 10368 C C . HIS F 1 155 ? 19.747 -30.908 52.011 1.00 29.56 155 HIS F C 1
ATOM 10369 O O . HIS F 1 155 ? 19.393 -31.177 50.864 1.00 29.96 155 HIS F O 1
ATOM 10376 N N . THR F 1 156 ? 20.263 -29.728 52.343 1.00 29.14 156 THR F N 1
ATOM 10377 C CA . THR F 1 156 ? 20.411 -28.653 51.363 1.00 28.44 156 THR F CA 1
ATOM 10378 C C . THR F 1 156 ? 21.798 -28.558 50.734 1.00 27.56 156 THR F C 1
ATOM 10379 O O . THR F 1 156 ? 22.127 -27.564 50.086 1.00 27.47 156 THR F O 1
ATOM 10383 N N . GLY F 1 157 ? 22.607 -29.590 50.927 1.00 28.81 157 GLY F N 1
ATOM 10384 C CA . GLY F 1 157 ? 23.957 -29.588 50.384 1.00 30.95 157 GLY F CA 1
ATOM 10385 C C . GLY F 1 157 ? 24.053 -29.518 48.871 1.00 32.59 157 GLY F C 1
ATOM 10386 O O . GLY F 1 157 ? 24.966 -28.887 48.319 1.00 31.56 157 GLY F O 1
ATOM 10387 N N . CYS F 1 158 ? 23.118 -30.179 48.191 1.00 32.96 158 CYS F N 1
ATOM 10388 C CA . CYS F 1 158 ? 23.108 -30.187 46.733 1.00 34.15 158 CYS F CA 1
ATOM 10389 C C . CYS F 1 158 ? 22.799 -28.773 46.243 1.00 33.97 158 CYS F C 1
ATOM 10390 O O . CYS F 1 158 ? 23.463 -28.247 45.342 1.00 33.17 158 CYS F O 1
ATOM 10393 N N . TYR F 1 159 ? 21.790 -28.154 46.844 1.00 31.91 159 TYR F N 1
ATOM 10394 C CA . TYR F 1 159 ? 21.437 -26.794 46.477 1.00 29.91 159 TYR F CA 1
ATOM 10395 C C . TYR F 1 159 ? 22.652 -25.900 46.734 1.00 30.65 159 TYR F C 1
ATOM 10396 O O . TYR F 1 159 ? 23.027 -25.095 45.885 1.00 30.91 159 TYR F O 1
ATOM 10405 N N . ALA F 1 160 ? 23.285 -26.067 47.890 1.00 31.18 160 ALA F N 1
ATOM 10406 C CA . ALA F 1 160 ? 24.452 -25.263 48.246 1.00 32.26 160 ALA F CA 1
ATOM 10407 C C . ALA F 1 160 ? 25.663 -25.510 47.342 1.00 33.96 160 ALA F C 1
ATOM 10408 O O . ALA F 1 160 ? 26.521 -24.641 47.200 1.00 31.48 160 ALA F O 1
ATOM 10410 N N . ASP F 1 161 ? 25.738 -26.690 46.734 1.00 36.31 161 ASP F N 1
ATOM 10411 C CA . ASP F 1 161 ? 26.873 -27.008 45.874 1.00 37.53 161 ASP F CA 1
ATOM 10412 C C . ASP F 1 161 ? 26.619 -26.751 44.389 1.00 37.54 161 ASP F C 1
ATOM 10413 O O . ASP F 1 161 ? 27.491 -27.010 43.549 1.00 38.61 161 ASP F O 1
ATOM 10418 N N . ALA F 1 162 ? 25.432 -26.241 44.065 1.00 37.05 162 ALA F N 1
ATOM 10419 C CA . ALA F 1 162 ? 25.072 -25.956 42.676 1.00 36.99 162 ALA F CA 1
ATOM 10420 C C . ALA F 1 162 ? 26.160 -25.132 41.994 1.00 37.64 162 ALA F C 1
ATOM 10421 O O . ALA F 1 162 ? 26.623 -24.129 42.534 1.00 37.64 162 ALA F O 1
ATOM 10423 N N . LYS F 1 163 ? 26.562 -25.555 40.801 1.00 38.48 163 LYS F N 1
ATOM 10424 C CA . LYS F 1 163 ? 27.605 -24.856 40.071 1.00 38.69 163 LYS F CA 1
ATOM 10425 C C . LYS F 1 163 ? 27.107 -23.815 39.072 1.00 38.09 163 LYS F C 1
ATOM 10426 O O . LYS F 1 163 ? 27.895 -23.032 38.553 1.00 38.31 163 LYS F O 1
ATOM 10432 N N . THR F 1 164 ? 25.808 -23.808 38.796 1.00 37.59 164 THR F N 1
ATOM 10433 C CA . THR F 1 164 ? 25.239 -22.821 37.885 1.00 36.54 164 THR F CA 1
ATOM 10434 C C . THR F 1 164 ? 23.939 -22.319 38.486 1.00 36.21 164 THR F C 1
ATOM 10435 O O . THR F 1 164 ? 23.419 -22.910 39.439 1.00 35.46 164 THR F O 1
ATOM 10439 N N . ASP F 1 165 ? 23.412 -21.237 37.924 1.00 35.37 165 ASP F N 1
ATOM 10440 C CA . ASP F 1 165 ? 22.163 -20.661 38.406 1.00 35.88 165 ASP F CA 1
ATOM 10441 C C . ASP F 1 165 ? 20.978 -21.566 38.101 1.00 36.26 165 ASP F C 1
ATOM 10442 O O . ASP F 1 165 ? 20.019 -21.624 38.869 1.00 37.57 165 ASP F O 1
ATOM 10447 N N . ALA F 1 166 ? 21.048 -22.270 36.976 1.00 36.60 166 ALA F N 1
ATOM 10448 C CA . ALA F 1 166 ? 19.974 -23.163 36.574 1.00 36.76 166 ALA F CA 1
ATOM 10449 C C . ALA F 1 166 ? 19.931 -24.381 37.483 1.00 36.89 166 ALA F C 1
ATOM 10450 O O . ALA F 1 166 ? 18.857 -24.842 37.877 1.00 35.01 166 ALA F O 1
ATOM 10452 N N . GLU F 1 167 ? 21.106 -24.907 37.812 1.00 36.81 167 GLU F N 1
ATOM 10453 C CA . GLU F 1 167 ? 21.181 -26.070 38.685 1.00 37.28 167 GLU F CA 1
ATOM 10454 C C . GLU F 1 167 ? 20.697 -25.666 40.077 1.00 36.31 167 GLU F C 1
ATOM 10455 O O . GLU F 1 167 ? 19.981 -26.418 40.747 1.00 35.95 167 GLU F O 1
ATOM 10461 N N . GLN F 1 168 ? 21.082 -24.470 40.510 1.00 36.62 168 GLN F N 1
ATOM 10462 C CA . GLN F 1 168 ? 20.669 -23.977 41.823 1.00 36.36 168 GLN F CA 1
ATOM 10463 C C . GLN F 1 168 ? 19.142 -23.846 41.894 1.00 35.17 168 GLN F C 1
ATOM 10464 O O . GLN F 1 168 ? 18.510 -24.288 42.856 1.00 34.77 168 GLN F O 1
ATOM 10470 N N . ALA F 1 169 ? 18.563 -23.231 40.869 1.00 34.92 169 ALA F N 1
ATOM 10471 C CA . ALA F 1 169 ? 17.120 -23.038 40.795 1.00 35.28 169 ALA F CA 1
ATOM 10472 C C . ALA F 1 169 ? 16.398 -24.383 40.853 1.00 35.77 169 ALA F C 1
ATOM 10473 O O . ALA F 1 169 ? 15.388 -24.534 41.544 1.00 35.28 169 ALA F O 1
ATOM 10475 N N . GLN F 1 170 ? 16.920 -25.359 40.120 1.00 36.87 170 GLN F N 1
ATOM 10476 C CA . GLN F 1 170 ? 16.323 -26.689 40.097 1.00 36.83 170 GLN F CA 1
ATOM 10477 C C . GLN F 1 170 ? 16.337 -27.325 41.488 1.00 35.36 170 GLN F C 1
ATOM 10478 O O . GLN F 1 170 ? 15.345 -27.917 41.924 1.00 33.45 170 GLN F O 1
ATOM 10484 N N . GLU F 1 171 ? 17.454 -27.198 42.196 1.00 33.91 171 GLU F N 1
ATOM 10485 C CA . GLU F 1 171 ? 17.537 -27.781 43.528 1.00 33.98 171 GLU F CA 1
ATOM 10486 C C . GLU F 1 171 ? 16.602 -27.080 44.510 1.00 33.37 171 GLU F C 1
ATOM 10487 O O . GLU F 1 171 ? 15.989 -27.731 45.366 1.00 32.83 171 GLU F O 1
ATOM 10493 N N . LEU F 1 172 ? 16.481 -25.761 44.371 1.00 33.62 172 LEU F N 1
ATOM 10494 C CA . LEU F 1 172 ? 15.616 -24.962 45.241 1.00 34.66 172 LEU F CA 1
ATOM 10495 C C . LEU F 1 172 ? 14.181 -25.460 45.135 1.00 34.53 172 LEU F C 1
ATOM 10496 O O . LEU F 1 172 ? 13.493 -25.646 46.141 1.00 34.41 172 LEU F O 1
ATOM 10501 N N . ALA F 1 173 ? 13.732 -25.647 43.901 1.00 33.69 173 ALA F N 1
ATOM 10502 C CA . ALA F 1 173 ? 12.385 -26.118 43.641 1.00 33.67 173 ALA F CA 1
ATOM 10503 C C . ALA F 1 173 ? 12.171 -27.494 44.264 1.00 32.93 173 ALA F C 1
ATOM 10504 O O . ALA F 1 173 ? 11.089 -27.785 44.761 1.00 33.60 173 ALA F O 1
ATOM 10506 N N . ARG F 1 174 ? 13.197 -28.341 44.236 1.00 33.21 174 ARG F N 1
ATOM 10507 C CA . ARG F 1 174 ? 13.091 -29.675 44.826 1.00 32.52 174 ARG F CA 1
ATOM 10508 C C . ARG F 1 174 ? 12.774 -29.571 46.310 1.00 32.23 174 ARG F C 1
ATOM 10509 O O . ARG F 1 174 ? 11.894 -30.254 46.831 1.00 32.58 174 ARG F O 1
ATOM 10517 N N . ILE F 1 175 ? 13.533 -28.719 46.985 1.00 31.39 175 ILE F N 1
ATOM 10518 C CA . ILE F 1 175 ? 13.388 -28.500 48.411 1.00 31.06 175 ILE F CA 1
ATOM 10519 C C . ILE F 1 175 ? 12.034 -27.900 48.726 1.00 31.71 175 ILE F C 1
ATOM 10520 O O . ILE F 1 175 ? 11.362 -28.329 49.660 1.00 31.96 175 ILE F O 1
ATOM 10525 N N . ALA F 1 176 ? 11.635 -26.905 47.946 1.00 31.63 176 ALA F N 1
ATOM 10526 C CA . ALA F 1 176 ? 10.350 -26.262 48.160 1.00 34.06 176 ALA F CA 1
ATOM 10527 C C . ALA F 1 176 ? 9.216 -27.294 48.091 1.00 35.17 176 ALA F C 1
ATOM 10528 O O . ALA F 1 176 ? 8.301 -27.267 48.915 1.00 35.57 176 ALA F O 1
ATOM 10530 N N . LYS F 1 177 ? 9.287 -28.201 47.115 1.00 36.09 177 LYS F N 1
ATOM 10531 C CA . LYS F 1 177 ? 8.273 -29.247 46.939 1.00 37.84 177 LYS F CA 1
ATOM 10532 C C . LYS F 1 177 ? 8.300 -30.269 48.063 1.00 36.45 177 LYS F C 1
ATOM 10533 O O . LYS F 1 177 ? 7.261 -30.758 48.500 1.00 36.34 177 LYS F O 1
ATOM 10539 N N . ALA F 1 178 ? 9.500 -30.603 48.513 1.00 36.32 178 ALA F N 1
ATOM 10540 C CA . ALA F 1 178 ? 9.658 -31.566 49.588 1.00 36.04 178 ALA F CA 1
ATOM 10541 C C . ALA F 1 178 ? 9.136 -30.958 50.882 1.00 35.68 178 ALA F C 1
ATOM 10542 O O . ALA F 1 178 ? 8.490 -31.636 51.678 1.00 35.72 178 ALA F O 1
ATOM 10544 N N . ALA F 1 179 ? 9.406 -29.673 51.091 1.00 34.34 179 ALA F N 1
ATOM 10545 C CA . ALA F 1 179 ? 8.949 -29.008 52.305 1.00 34.72 179 ALA F CA 1
ATOM 10546 C C . ALA F 1 179 ? 7.427 -29.036 52.402 1.00 34.74 179 ALA F C 1
ATOM 10547 O O . ALA F 1 179 ? 6.871 -29.270 53.470 1.00 34.52 179 ALA F O 1
ATOM 10549 N N . THR F 1 180 ? 6.757 -28.787 51.283 1.00 34.61 180 THR F N 1
ATOM 10550 C CA . THR F 1 180 ? 5.302 -28.775 51.267 1.00 35.41 180 THR F CA 1
ATOM 10551 C C . THR F 1 180 ? 4.698 -30.170 51.437 1.00 35.08 180 THR F C 1
ATOM 10552 O O . THR F 1 180 ? 3.692 -30.337 52.133 1.00 34.64 180 THR F O 1
ATOM 10556 N N . PHE F 1 181 ? 5.316 -31.162 50.805 1.00 35.23 181 PHE F N 1
ATOM 10557 C CA . PHE F 1 181 ? 4.854 -32.543 50.899 1.00 35.34 181 PHE F CA 1
ATOM 10558 C C . PHE F 1 181 ? 5.007 -33.034 52.332 1.00 35.73 181 PHE F C 1
ATOM 10559 O O . PHE F 1 181 ? 4.116 -33.686 52.882 1.00 34.44 181 PHE F O 1
ATOM 10567 N N . ALA F 1 182 ? 6.144 -32.712 52.937 1.00 33.62 182 ALA F N 1
ATOM 10568 C CA . ALA F 1 182 ? 6.412 -33.119 54.306 1.00 33.10 182 ALA F CA 1
ATOM 10569 C C . ALA F 1 182 ? 5.382 -32.511 55.255 1.00 32.40 182 ALA F C 1
ATOM 10570 O O . ALA F 1 182 ? 4.922 -33.170 56.187 1.00 33.01 182 ALA F O 1
ATOM 10572 N N . ALA F 1 183 ? 5.027 -31.253 55.008 1.00 32.33 183 ALA F N 1
ATOM 10573 C CA . ALA F 1 183 ? 4.056 -30.546 55.837 1.00 32.94 183 ALA F CA 1
ATOM 10574 C C . ALA F 1 183 ? 2.653 -31.121 55.692 1.00 33.75 183 ALA F C 1
ATOM 10575 O O . ALA F 1 183 ? 1.878 -31.127 56.648 1.00 34.33 183 ALA F O 1
ATOM 10577 N N . SER F 1 184 ? 2.321 -31.583 54.492 1.00 34.48 184 SER F N 1
ATOM 10578 C CA . SER F 1 184 ? 1.001 -32.153 54.248 1.00 35.52 184 SER F CA 1
ATOM 10579 C C . SER F 1 184 ? 0.893 -33.471 55.000 1.00 35.93 184 SER F C 1
ATOM 10580 O O . SER F 1 184 ? -0.201 -33.977 55.256 1.00 38.43 184 SER F O 1
ATOM 10583 N N . LEU F 1 185 ? 2.045 -34.013 55.374 1.00 35.49 185 LEU F N 1
ATOM 10584 C CA . LEU F 1 185 ? 2.104 -35.283 56.088 1.00 33.66 185 LEU F CA 1
ATOM 10585 C C . LEU F 1 185 ? 2.144 -35.097 57.606 1.00 33.42 185 LEU F C 1
ATOM 10586 O O . LEU F 1 185 ? 2.219 -36.072 58.354 1.00 33.93 185 LEU F O 1
ATOM 10591 N N . GLY F 1 186 ? 2.108 -33.846 58.057 1.00 32.34 186 GLY F N 1
ATOM 10592 C CA . GLY F 1 186 ? 2.134 -33.580 59.483 1.00 34.54 186 GLY F CA 1
ATOM 10593 C C . GLY F 1 186 ? 3.519 -33.340 60.059 1.00 35.50 186 GLY F C 1
ATOM 10594 O O . GLY F 1 186 ? 3.664 -33.168 61.265 1.00 36.37 186 GLY F O 1
ATOM 10595 N N . LEU F 1 187 ? 4.539 -33.331 59.206 1.00 36.22 187 LEU F N 1
ATOM 10596 C CA . LEU F 1 187 ? 5.912 -33.110 59.658 1.00 34.86 187 LEU F CA 1
ATOM 10597 C C . LEU F 1 187 ? 6.284 -31.638 59.702 1.00 33.90 187 LEU F C 1
ATOM 10598 O O . LEU F 1 187 ? 5.775 -30.832 58.923 1.00 34.56 187 LEU F O 1
ATOM 10603 N N . LYS F 1 188 ? 7.184 -31.300 60.616 1.00 33.21 188 LYS F N 1
ATOM 10604 C CA . LYS F 1 188 ? 7.678 -29.941 60.719 1.00 32.78 188 LYS F CA 1
ATOM 10605 C C . LYS F 1 188 ? 8.996 -30.069 59.972 1.00 32.56 188 LYS F C 1
ATOM 10606 O O . LYS F 1 188 ? 9.673 -31.095 60.082 1.00 32.62 188 LYS F O 1
ATOM 10612 N N . VAL F 1 189 ? 9.358 -29.048 59.205 1.00 31.72 189 VAL F N 1
ATOM 10613 C CA . VAL F 1 189 ? 10.567 -29.134 58.404 1.00 29.89 189 VAL F CA 1
ATOM 10614 C C . VAL F 1 189 ? 11.649 -28.106 58.698 1.00 28.80 189 VAL F C 1
ATOM 10615 O O . VAL F 1 189 ? 11.385 -26.911 58.819 1.00 27.26 189 VAL F O 1
ATOM 10619 N N . ASN F 1 190 ? 12.873 -28.609 58.818 1.00 27.68 190 ASN F N 1
ATOM 10620 C CA . ASN F 1 190 ? 14.047 -27.791 59.062 1.00 25.67 190 ASN F CA 1
ATOM 10621 C C . ASN F 1 190 ? 14.975 -27.992 57.867 1.00 27.50 190 ASN F C 1
ATOM 10622 O O . ASN F 1 190 ? 14.721 -28.831 56.998 1.00 29.21 190 ASN F O 1
ATOM 10627 N N . ALA F 1 191 ? 16.056 -27.227 57.829 1.00 28.68 191 ALA F N 1
ATOM 10628 C CA . ALA F 1 191 ? 17.012 -27.344 56.755 1.00 29.54 191 ALA F CA 1
ATOM 10629 C C . ALA F 1 191 ? 18.369 -26.916 57.272 1.00 31.60 191 ALA F C 1
ATOM 10630 O O . ALA F 1 191 ? 18.537 -26.607 58.454 1.00 30.04 191 ALA F O 1
ATOM 10632 N N . GLY F 1 192 ? 19.342 -26.888 56.378 1.00 33.72 192 GLY F N 1
ATOM 10633 C CA . GLY F 1 192 ? 20.671 -26.506 56.790 1.00 36.23 192 GLY F CA 1
ATOM 10634 C C . GLY F 1 192 ? 21.676 -27.404 56.114 1.00 37.28 192 GLY F C 1
ATOM 10635 O O . GLY F 1 192 ? 21.317 -28.340 55.399 1.00 42.14 192 GLY F O 1
ATOM 10636 N N . HIS F 1 193 ? 22.941 -27.121 56.371 1.00 38.17 193 HIS F N 1
ATOM 10637 C CA . HIS F 1 193 ? 24.053 -27.842 55.782 1.00 35.41 193 HIS F CA 1
ATOM 10638 C C . HIS F 1 193 ? 24.368 -27.159 54.476 1.00 32.22 193 HIS F C 1
ATOM 10639 O O . HIS F 1 193 ? 23.550 -27.139 53.552 1.00 30.31 193 HIS F O 1
ATOM 10646 N N . GLY F 1 194 ? 25.556 -26.583 54.413 1.00 30.53 194 GLY F N 1
ATOM 10647 C CA . GLY F 1 194 ? 25.971 -25.903 53.210 1.00 27.61 194 GLY F CA 1
ATOM 10648 C C . GLY F 1 194 ? 25.389 -24.513 53.058 1.00 26.98 194 GLY F C 1
ATOM 10649 O O . GLY F 1 194 ? 25.812 -23.786 52.166 1.00 27.64 194 GLY F O 1
ATOM 10650 N N . LEU F 1 195 ? 24.425 -24.120 53.891 1.00 24.77 195 LEU F N 1
ATOM 10651 C CA . LEU F 1 195 ? 23.863 -22.774 53.738 1.00 24.41 195 LEU F CA 1
ATOM 10652 C C . LEU F 1 195 ? 24.927 -21.716 54.024 1.00 23.59 195 LEU F C 1
ATOM 10653 O O . LEU F 1 195 ? 25.732 -21.872 54.941 1.00 23.71 195 LEU F O 1
ATOM 10658 N N . THR F 1 196 ? 24.926 -20.641 53.237 1.00 23.81 196 THR F N 1
ATOM 10659 C CA . THR F 1 196 ? 25.894 -19.559 53.408 1.00 22.89 196 THR F CA 1
ATOM 10660 C C . THR F 1 196 ? 25.184 -18.211 53.441 1.00 25.04 196 THR F C 1
ATOM 10661 O O . THR F 1 196 ? 23.957 -18.141 53.329 1.00 25.95 196 THR F O 1
ATOM 10665 N N . TYR F 1 197 ? 25.954 -17.137 53.590 1.00 23.69 197 TYR F N 1
ATOM 10666 C CA . TYR F 1 197 ? 25.359 -15.814 53.620 1.00 24.14 197 TYR F CA 1
ATOM 10667 C C . TYR F 1 197 ? 24.801 -15.421 52.253 1.00 23.91 197 TYR F C 1
ATOM 10668 O O . TYR F 1 197 ? 24.000 -14.497 52.157 1.00 25.11 197 TYR F O 1
ATOM 10677 N N . HIS F 1 198 ? 25.200 -16.141 51.202 1.00 24.78 198 HIS F N 1
ATOM 10678 C CA . HIS F 1 198 ? 24.730 -15.823 49.853 1.00 25.65 198 HIS F CA 1
ATOM 10679 C C . HIS F 1 198 ? 23.667 -16.741 49.262 1.00 25.02 198 HIS F C 1
ATOM 10680 O O . HIS F 1 198 ? 23.198 -16.497 48.149 1.00 24.18 198 HIS F O 1
ATOM 10687 N N . ASN F 1 199 ? 23.293 -17.802 49.968 1.00 24.26 199 ASN F N 1
ATOM 10688 C CA . ASN F 1 199 ? 22.242 -18.679 49.444 1.00 23.84 199 ASN F CA 1
ATOM 10689 C C . ASN F 1 199 ? 21.189 -18.990 50.497 1.00 21.77 199 ASN F C 1
ATOM 10690 O O . ASN F 1 199 ? 20.238 -19.737 50.239 1.00 24.53 199 ASN F O 1
ATOM 10695 N N . VAL F 1 200 ? 21.346 -18.407 51.681 1.00 23.25 200 VAL F N 1
ATOM 10696 C CA . VAL F 1 200 ? 20.401 -18.670 52.757 1.00 24.48 200 VAL F CA 1
ATOM 10697 C C . VAL F 1 200 ? 18.994 -18.100 52.542 1.00 25.80 200 VAL F C 1
ATOM 10698 O O . VAL F 1 200 ? 18.009 -18.769 52.847 1.00 27.70 200 VAL F O 1
ATOM 10702 N N . LYS F 1 201 ? 18.879 -16.886 52.016 1.00 23.85 201 LYS F N 1
ATOM 10703 C CA . LYS F 1 201 ? 17.552 -16.292 51.842 1.00 26.75 201 LYS F CA 1
ATOM 10704 C C . LYS F 1 201 ? 16.518 -17.111 51.078 1.00 26.44 201 LYS F C 1
ATOM 10705 O O . LYS F 1 201 ? 15.369 -17.216 51.514 1.00 27.55 201 LYS F O 1
ATOM 10711 N N . ALA F 1 202 ? 16.911 -17.682 49.945 1.00 25.04 202 ALA F N 1
ATOM 10712 C CA . ALA F 1 202 ? 15.979 -18.478 49.157 1.00 27.27 202 ALA F CA 1
ATOM 10713 C C . ALA F 1 202 ? 15.352 -19.625 49.958 1.00 29.12 202 ALA F C 1
ATOM 10714 O O . ALA F 1 202 ? 14.204 -20.005 49.722 1.00 28.91 202 ALA F O 1
ATOM 10716 N N . ILE F 1 203 ? 16.100 -20.170 50.911 1.00 28.56 203 ILE F N 1
ATOM 10717 C CA . ILE F 1 203 ? 15.603 -21.274 51.731 1.00 28.59 203 ILE F CA 1
ATOM 10718 C C . ILE F 1 203 ? 14.768 -20.756 52.888 1.00 28.05 203 ILE F C 1
ATOM 10719 O O . ILE F 1 203 ? 13.781 -21.374 53.286 1.00 28.11 203 ILE F O 1
ATOM 10724 N N . ALA F 1 204 ? 15.184 -19.617 53.424 1.00 28.61 204 ALA F N 1
ATOM 10725 C CA . ALA F 1 204 ? 14.487 -18.985 54.529 1.00 28.87 204 ALA F CA 1
ATOM 10726 C C . ALA F 1 204 ? 13.122 -18.513 54.046 1.00 29.56 204 ALA F C 1
ATOM 10727 O O . ALA F 1 204 ? 12.173 -18.415 54.826 1.00 30.76 204 ALA F O 1
ATOM 10729 N N . ALA F 1 205 ? 13.021 -18.233 52.753 1.00 28.20 205 ALA F N 1
ATOM 10730 C CA . ALA F 1 205 ? 11.764 -17.765 52.180 1.00 29.00 205 ALA F CA 1
ATOM 10731 C C . ALA F 1 205 ? 10.729 -18.882 52.080 1.00 29.82 205 ALA F C 1
ATOM 10732 O O . ALA F 1 205 ? 9.533 -18.611 51.978 1.00 30.25 205 ALA F O 1
ATOM 10734 N N . ILE F 1 206 ? 11.186 -20.133 52.107 1.00 28.58 206 ILE F N 1
ATOM 10735 C CA . ILE F 1 206 ? 10.270 -21.265 52.029 1.00 30.50 206 ILE F CA 1
ATOM 10736 C C . ILE F 1 206 ? 9.400 -21.237 53.284 1.00 30.77 206 ILE F C 1
ATOM 10737 O O . ILE F 1 206 ? 9.883 -21.422 54.392 1.00 31.50 206 ILE F O 1
ATOM 10742 N N . PRO F 1 207 ? 8.091 -21.008 53.115 1.00 32.20 207 PRO F N 1
ATOM 10743 C CA . PRO F 1 207 ? 7.130 -20.939 54.222 1.00 32.31 207 PRO F CA 1
ATOM 10744 C C . PRO F 1 207 ? 7.165 -22.080 55.233 1.00 32.79 207 PRO F C 1
ATOM 10745 O O . PRO F 1 207 ? 7.054 -21.856 56.441 1.00 33.64 207 PRO F O 1
ATOM 10749 N N . GLU F 1 208 ? 7.327 -23.301 54.747 1.00 32.52 208 GLU F N 1
ATOM 10750 C CA . GLU F 1 208 ? 7.330 -24.449 55.629 1.00 33.06 208 GLU F CA 1
ATOM 10751 C C . GLU F 1 208 ? 8.538 -24.575 56.561 1.00 32.36 208 GLU F C 1
ATOM 10752 O O . GLU F 1 208 ? 8.462 -25.264 57.572 1.00 32.99 208 GLU F O 1
ATOM 10758 N N . MET F 1 209 ? 9.643 -23.909 56.245 1.00 32.41 209 MET F N 1
ATOM 10759 C CA . MET F 1 209 ? 10.835 -24.001 57.087 1.00 31.48 209 MET F CA 1
ATOM 10760 C C . MET F 1 209 ? 10.626 -23.478 58.511 1.00 31.16 209 MET F C 1
ATOM 10761 O O . MET F 1 209 ? 10.141 -22.369 58.719 1.00 30.39 209 MET F O 1
ATOM 10766 N N . HIS F 1 210 ? 10.992 -24.299 59.490 1.00 29.58 210 HIS F N 1
ATOM 10767 C CA . HIS F 1 210 ? 10.844 -23.940 60.894 1.00 30.32 210 HIS F CA 1
ATOM 10768 C C . HIS F 1 210 ? 12.148 -23.431 61.507 1.00 29.05 210 HIS F C 1
ATOM 10769 O O . HIS F 1 210 ? 12.183 -22.355 62.102 1.00 29.08 210 HIS F O 1
ATOM 10776 N N . GLU F 1 211 ? 13.214 -24.209 61.360 1.00 29.16 211 GLU F N 1
ATOM 10777 C CA . GLU F 1 211 ? 14.512 -23.815 61.883 1.00 29.10 211 GLU F CA 1
ATOM 10778 C C . GLU F 1 211 ? 15.609 -24.212 60.919 1.00 29.12 211 GLU F C 1
ATOM 10779 O O . GLU F 1 211 ? 15.566 -25.285 60.303 1.00 27.96 211 GLU F O 1
ATOM 10785 N N . LEU F 1 212 ? 16.591 -23.329 60.786 1.00 26.66 212 LEU F N 1
ATOM 10786 C CA . LEU F 1 212 ? 17.730 -23.594 59.926 1.00 26.96 212 LEU F CA 1
ATOM 10787 C C . LEU F 1 212 ? 18.931 -23.813 60.826 1.00 27.35 212 LEU F C 1
ATOM 10788 O O . LEU F 1 212 ? 19.213 -23.019 61.725 1.00 27.65 212 LEU F O 1
ATOM 10793 N N . ASN F 1 213 ? 19.615 -24.922 60.600 1.00 27.91 213 ASN F N 1
ATOM 10794 C CA . ASN F 1 213 ? 20.792 -25.260 61.379 1.00 30.09 213 ASN F CA 1
ATOM 10795 C C . ASN F 1 213 ? 21.980 -25.029 60.469 1.00 28.68 213 ASN F C 1
ATOM 10796 O O . ASN F 1 213 ? 22.183 -25.765 59.510 1.00 30.25 213 ASN F O 1
ATOM 10801 N N . ILE F 1 214 ? 22.744 -23.982 60.766 1.00 28.21 214 ILE F N 1
ATOM 10802 C CA . ILE F 1 214 ? 23.901 -23.610 59.962 1.00 25.27 214 ILE F CA 1
ATOM 10803 C C . ILE F 1 214 ? 25.132 -23.574 60.840 1.00 26.25 214 ILE F C 1
ATOM 10804 O O . ILE F 1 214 ? 25.085 -23.086 61.969 1.00 25.70 214 ILE F O 1
ATOM 10809 N N . GLY F 1 215 ? 26.245 -24.085 60.334 1.00 26.52 215 GLY F N 1
ATOM 10810 C CA . GLY F 1 215 ? 27.443 -24.092 61.148 1.00 25.06 215 GLY F CA 1
ATOM 10811 C C . GLY F 1 215 ? 28.681 -23.569 60.463 1.00 24.42 215 GLY F C 1
ATOM 10812 O O . GLY F 1 215 ? 29.158 -22.476 60.765 1.00 25.34 215 GLY F O 1
ATOM 10813 N N . HIS F 1 216 ? 29.189 -24.353 59.524 1.00 25.10 216 HIS F N 1
ATOM 10814 C CA . HIS F 1 216 ? 30.409 -24.014 58.817 1.00 25.47 216 HIS F CA 1
ATOM 10815 C C . HIS F 1 216 ? 30.541 -22.598 58.263 1.00 25.06 216 HIS F C 1
ATOM 10816 O O . HIS F 1 216 ? 31.572 -21.950 58.466 1.00 24.19 216 HIS F O 1
ATOM 10823 N N . ALA F 1 217 ? 29.526 -22.116 57.554 1.00 23.85 217 ALA F N 1
ATOM 10824 C CA . ALA F 1 217 ? 29.597 -20.767 57.001 1.00 24.71 217 ALA F CA 1
ATOM 10825 C C . ALA F 1 217 ? 29.735 -19.722 58.105 1.00 24.60 217 ALA F C 1
ATOM 10826 O O . ALA F 1 217 ? 30.507 -18.775 57.982 1.00 27.24 217 ALA F O 1
ATOM 10828 N N . ILE F 1 218 ? 29.005 -19.909 59.196 1.00 23.85 218 ILE F N 1
ATOM 10829 C CA . ILE F 1 218 ? 29.058 -18.970 60.306 1.00 20.82 218 ILE F CA 1
ATOM 10830 C C . ILE F 1 218 ? 30.422 -18.949 60.995 1.00 22.66 218 ILE F C 1
ATOM 10831 O O . ILE F 1 218 ? 30.942 -17.876 61.306 1.00 21.87 218 ILE F O 1
ATOM 10836 N N . ILE F 1 219 ? 30.997 -20.127 61.237 1.00 22.20 219 ILE F N 1
ATOM 10837 C CA . ILE F 1 219 ? 32.304 -20.218 61.880 1.00 21.14 219 ILE F CA 1
ATOM 10838 C C . ILE F 1 219 ? 33.337 -19.665 60.893 1.00 23.35 219 ILE F C 1
ATOM 10839 O O . ILE F 1 219 ? 34.332 -19.049 61.291 1.00 22.66 219 ILE F O 1
ATOM 10844 N N . GLY F 1 220 ? 33.079 -19.883 59.604 1.00 22.41 220 GLY F N 1
ATOM 10845 C CA . GLY F 1 220 ? 33.964 -19.396 58.553 1.00 23.60 220 GLY F CA 1
ATOM 10846 C C . GLY F 1 220 ? 34.046 -17.881 58.549 1.00 22.91 220 GLY F C 1
ATOM 10847 O O . GLY F 1 220 ? 35.125 -17.303 58.382 1.00 21.85 220 GLY F O 1
ATOM 10848 N N . ARG F 1 221 ? 32.892 -17.239 58.717 1.00 23.15 221 ARG F N 1
ATOM 10849 C CA . ARG F 1 221 ? 32.816 -15.783 58.779 1.00 23.12 221 ARG F CA 1
ATOM 10850 C C . ARG F 1 221 ? 33.341 -15.311 60.138 1.00 23.19 221 ARG F C 1
ATOM 10851 O O . ARG F 1 221 ? 34.000 -14.284 60.229 1.00 23.88 221 ARG F O 1
ATOM 10859 N N . ALA F 1 222 ? 33.047 -16.067 61.192 1.00 24.09 222 ALA F N 1
ATOM 10860 C CA . ALA F 1 222 ? 33.469 -15.674 62.523 1.00 24.15 222 ALA F CA 1
ATOM 10861 C C . ALA F 1 222 ? 34.974 -15.475 62.667 1.00 25.10 222 ALA F C 1
ATOM 10862 O O . ALA F 1 222 ? 35.398 -14.548 63.352 1.00 22.96 222 ALA F O 1
ATOM 10864 N N . VAL F 1 223 ? 35.782 -16.320 62.026 1.00 25.27 223 VAL F N 1
ATOM 10865 C CA . VAL F 1 223 ? 37.233 -16.184 62.151 1.00 27.78 223 VAL F CA 1
ATOM 10866 C C . VAL F 1 223 ? 37.689 -14.827 61.662 1.00 28.28 223 VAL F C 1
ATOM 10867 O O . VAL F 1 223 ? 38.738 -14.331 62.079 1.00 28.29 223 VAL F O 1
ATOM 10871 N N . MET F 1 224 ? 36.895 -14.222 60.785 1.00 27.45 224 MET F N 1
ATOM 10872 C CA . MET F 1 224 ? 37.224 -12.906 60.269 1.00 28.13 224 MET F CA 1
ATOM 10873 C C . MET F 1 224 ? 36.566 -11.800 61.084 1.00 29.82 224 MET F C 1
ATOM 10874 O O . MET F 1 224 ? 37.246 -10.937 61.628 1.00 31.75 224 MET F O 1
ATOM 10879 N N . THR F 1 225 ? 35.242 -11.861 61.189 1.00 29.27 225 THR F N 1
ATOM 10880 C CA . THR F 1 225 ? 34.458 -10.838 61.870 1.00 27.64 225 THR F CA 1
ATOM 10881 C C . THR F 1 225 ? 34.104 -11.008 63.347 1.00 27.44 225 THR F C 1
ATOM 10882 O O . THR F 1 225 ? 33.608 -10.064 63.964 1.00 28.15 225 THR F O 1
ATOM 10886 N N . GLY F 1 226 ? 34.347 -12.186 63.911 1.00 25.26 226 GLY F N 1
ATOM 10887 C CA . GLY F 1 226 ? 33.984 -12.425 65.300 1.00 23.91 226 GLY F CA 1
ATOM 10888 C C . GLY F 1 226 ? 32.647 -13.158 65.280 1.00 21.86 226 GLY F C 1
ATOM 10889 O O . GLY F 1 226 ? 31.798 -12.850 64.448 1.00 24.16 226 GLY F O 1
ATOM 10890 N N . LEU F 1 227 ? 32.451 -14.106 66.188 1.00 22.36 227 LEU F N 1
ATOM 10891 C CA . LEU F 1 227 ? 31.236 -14.904 66.241 1.00 21.84 227 LEU F CA 1
ATOM 10892 C C . LEU F 1 227 ? 29.945 -14.113 66.417 1.00 23.02 227 LEU F C 1
ATOM 10893 O O . LEU F 1 227 ? 28.913 -14.485 65.851 1.00 21.42 227 LEU F O 1
ATOM 10898 N N . LYS F 1 228 ? 29.995 -13.029 67.189 1.00 23.54 228 LYS F N 1
ATOM 10899 C CA . LYS F 1 228 ? 28.795 -12.232 67.431 1.00 25.10 228 LYS F CA 1
ATOM 10900 C C . LYS F 1 228 ? 28.232 -11.648 66.142 1.00 24.52 228 LYS F C 1
ATOM 10901 O O . LYS F 1 228 ? 27.052 -11.838 65.841 1.00 26.18 228 LYS F O 1
ATOM 10907 N N . ASP F 1 229 ? 29.058 -10.927 65.387 1.00 23.90 229 ASP F N 1
ATOM 10908 C CA . ASP F 1 229 ? 28.585 -10.361 64.128 1.00 24.94 229 ASP F CA 1
ATOM 10909 C C . ASP F 1 229 ? 28.239 -11.475 63.132 1.00 22.67 229 ASP F C 1
ATOM 10910 O O . ASP F 1 229 ? 27.303 -11.336 62.352 1.00 20.71 229 ASP F O 1
ATOM 10915 N N . ALA F 1 230 ? 28.989 -12.573 63.152 1.00 22.15 230 ALA F N 1
ATOM 10916 C CA . ALA F 1 230 ? 28.707 -13.673 62.233 1.00 22.04 230 ALA F CA 1
ATOM 10917 C C . ALA F 1 230 ? 27.300 -14.240 62.449 1.00 23.10 230 ALA F C 1
ATOM 10918 O O . ALA F 1 230 ? 26.572 -14.500 61.489 1.00 22.03 230 ALA F O 1
ATOM 10920 N N . VAL F 1 231 ? 26.931 -14.440 63.709 1.00 21.64 231 VAL F N 1
ATOM 10921 C CA . VAL F 1 231 ? 25.613 -14.973 64.037 1.00 23.57 231 VAL F CA 1
ATOM 10922 C C . VAL F 1 231 ? 24.540 -13.923 63.768 1.00 22.97 231 VAL F C 1
ATOM 10923 O O . VAL F 1 231 ? 23.544 -14.211 63.110 1.00 22.55 231 VAL F O 1
ATOM 10927 N N . ALA F 1 232 ? 24.743 -12.704 64.264 1.00 21.74 232 ALA F N 1
ATOM 10928 C CA . ALA F 1 232 ? 23.756 -11.645 64.054 1.00 22.71 232 ALA F CA 1
ATOM 10929 C C . ALA F 1 232 ? 23.471 -11.439 62.567 1.00 22.89 232 ALA F C 1
ATOM 10930 O O . ALA F 1 232 ? 22.314 -11.260 62.167 1.00 24.14 232 ALA F O 1
ATOM 10932 N N . GLU F 1 233 ? 24.518 -11.453 61.747 1.00 24.13 233 GLU F N 1
ATOM 10933 C CA . GLU F 1 233 ? 24.344 -11.288 60.297 1.00 26.41 233 GLU F CA 1
ATOM 10934 C C . GLU F 1 233 ? 23.417 -12.347 59.702 1.00 24.41 233 GLU F C 1
ATOM 10935 O O . GLU F 1 233 ? 22.434 -12.022 59.035 1.00 22.60 233 GLU F O 1
ATOM 10941 N N . MET F 1 234 ? 23.744 -13.615 59.927 1.00 23.06 234 MET F N 1
ATOM 10942 C CA . MET F 1 234 ? 22.934 -14.700 59.392 1.00 23.70 234 MET F CA 1
ATOM 10943 C C . MET F 1 234 ? 21.469 -14.586 59.823 1.00 24.11 234 MET F C 1
ATOM 10944 O O . MET F 1 234 ? 20.563 -14.750 59.008 1.00 25.33 234 MET F O 1
ATOM 10949 N N . LYS F 1 235 ? 21.235 -14.291 61.099 1.00 23.49 235 LYS F N 1
ATOM 10950 C CA . LYS F 1 235 ? 19.862 -14.180 61.601 1.00 24.09 235 LYS F CA 1
ATOM 10951 C C . LYS F 1 235 ? 19.075 -13.062 60.915 1.00 25.68 235 LYS F C 1
ATOM 10952 O O . LYS F 1 235 ? 17.894 -13.225 60.600 1.00 24.80 235 LYS F O 1
ATOM 10958 N N . ARG F 1 236 ? 19.734 -11.930 60.683 1.00 24.15 236 ARG F N 1
ATOM 10959 C CA . ARG F 1 236 ? 19.079 -10.798 60.036 1.00 26.41 236 ARG F CA 1
ATOM 10960 C C . ARG F 1 236 ? 18.690 -11.172 58.606 1.00 26.07 236 ARG F C 1
ATOM 10961 O O . ARG F 1 236 ? 17.590 -10.852 58.142 1.00 24.85 236 ARG F O 1
ATOM 10969 N N . LEU F 1 237 ? 19.586 -11.866 57.911 1.00 23.40 237 LEU F N 1
ATOM 10970 C CA . LEU F 1 237 ? 19.300 -12.282 56.546 1.00 24.15 237 LEU F CA 1
ATOM 10971 C C . LEU F 1 237 ? 18.072 -13.184 56.524 1.00 23.42 237 LEU F C 1
ATOM 10972 O O . LEU F 1 237 ? 17.170 -13.013 55.699 1.00 25.17 237 LEU F O 1
ATOM 10977 N N . MET F 1 238 ? 18.038 -14.134 57.447 1.00 24.03 238 MET F N 1
ATOM 10978 C CA . MET F 1 238 ? 16.933 -15.069 57.520 1.00 25.72 238 MET F CA 1
ATOM 10979 C C . MET F 1 238 ? 15.601 -14.355 57.820 1.00 26.78 238 MET F C 1
ATOM 10980 O O . MET F 1 238 ? 14.597 -14.633 57.165 1.00 27.12 238 MET F O 1
ATOM 10985 N N . LEU F 1 239 ? 15.589 -13.417 58.767 1.00 26.41 239 LEU F N 1
ATOM 10986 C CA . LEU F 1 239 ? 14.350 -12.682 59.066 1.00 27.64 239 LEU F CA 1
ATOM 10987 C C . LEU F 1 239 ? 13.941 -11.746 57.927 1.00 27.52 239 LEU F C 1
ATOM 10988 O O . LEU F 1 239 ? 12.749 -11.505 57.719 1.00 28.26 239 LEU F O 1
ATOM 10993 N N . GLU F 1 240 ? 14.918 -11.207 57.196 1.00 27.11 240 GLU F N 1
ATOM 10994 C CA . GLU F 1 240 ? 14.594 -10.331 56.062 1.00 27.75 240 GLU F CA 1
ATOM 10995 C C . GLU F 1 240 ? 13.905 -11.161 54.980 1.00 28.94 240 GLU F C 1
ATOM 10996 O O . GLU F 1 240 ? 12.932 -10.723 54.369 1.00 29.68 240 GLU F O 1
ATOM 11002 N N . ALA F 1 241 ? 14.404 -12.374 54.766 1.00 28.27 241 ALA F N 1
ATOM 11003 C CA . ALA F 1 241 ? 13.837 -13.239 53.754 1.00 28.09 241 ALA F CA 1
ATOM 11004 C C . ALA F 1 241 ? 12.434 -13.715 54.114 1.00 30.32 241 ALA F C 1
ATOM 11005 O O . ALA F 1 241 ? 11.600 -13.890 53.237 1.00 30.08 241 ALA F O 1
ATOM 11007 N N . ARG F 1 242 ? 12.170 -13.912 55.399 1.00 32.85 242 ARG F N 1
ATOM 11008 C CA . ARG F 1 242 ? 10.860 -14.367 55.853 1.00 35.94 242 ARG F CA 1
ATOM 11009 C C . ARG F 1 242 ? 9.820 -13.270 55.892 1.00 38.79 242 ARG F C 1
ATOM 11010 O O . ARG F 1 242 ? 8.656 -13.490 55.554 1.00 39.46 242 ARG F O 1
ATOM 11018 N N . GLY F 1 243 ? 10.243 -12.090 56.331 1.00 41.09 243 GLY F N 1
ATOM 11019 C CA . GLY F 1 243 ? 9.331 -10.962 56.423 1.00 44.84 243 GLY F CA 1
ATOM 11020 C C . GLY F 1 243 ? 9.337 -10.062 55.199 1.00 47.91 243 GLY F C 1
ATOM 11021 O O . GLY F 1 243 ? 9.207 -8.830 55.358 1.00 33.82 243 GLY F O 1
ATOM 11023 N N . ALA G 1 2 ? 3.774 8.286 51.670 1.00 40.97 2 ALA G N 1
ATOM 11024 C CA . ALA G 1 2 ? 4.970 8.830 50.966 1.00 41.46 2 ALA G CA 1
ATOM 11025 C C . ALA G 1 2 ? 6.193 8.664 51.859 1.00 40.79 2 ALA G C 1
ATOM 11026 O O . ALA G 1 2 ? 6.065 8.429 53.056 1.00 40.65 2 ALA G O 1
ATOM 11028 N N . GLU G 1 3 ? 7.383 8.786 51.290 1.00 41.65 3 GLU G N 1
ATOM 11029 C CA . GLU G 1 3 ? 8.573 8.632 52.103 1.00 41.52 3 GLU G CA 1
ATOM 11030 C C . GLU G 1 3 ? 8.734 9.836 53.029 1.00 39.13 3 GLU G C 1
ATOM 11031 O O . GLU G 1 3 ? 8.179 10.910 52.773 1.00 38.85 3 GLU G O 1
ATOM 11037 N N . LEU G 1 4 ? 9.478 9.653 54.116 1.00 36.98 4 LEU G N 1
ATOM 11038 C CA . LEU G 1 4 ? 9.698 10.739 55.065 1.00 34.48 4 LEU G CA 1
ATOM 11039 C C . LEU G 1 4 ? 11.160 11.118 55.025 1.00 33.94 4 LEU G C 1
ATOM 11040 O O . LEU G 1 4 ? 12.040 10.260 55.074 1.00 32.66 4 LEU G O 1
ATOM 11045 N N . LEU G 1 5 ? 11.414 12.411 54.933 1.00 31.36 5 LEU G N 1
ATOM 11046 C CA . LEU G 1 5 ? 12.774 12.896 54.887 1.00 31.55 5 LEU G CA 1
ATOM 11047 C C . LEU G 1 5 ? 13.142 13.563 56.211 1.00 30.76 5 LEU G C 1
ATOM 11048 O O . LEU G 1 5 ? 12.282 14.068 56.937 1.00 29.55 5 LEU G O 1
ATOM 11053 N N . LEU G 1 6 ? 14.432 13.539 56.522 1.00 29.64 6 LEU G N 1
ATOM 11054 C CA . LEU G 1 6 ? 14.941 14.127 57.754 1.00 29.70 6 LEU G CA 1
ATOM 11055 C C . LEU G 1 6 ? 15.866 15.294 57.430 1.00 29.37 6 LEU G C 1
ATOM 11056 O O . LEU G 1 6 ? 16.847 15.133 56.701 1.00 28.38 6 LEU G O 1
ATOM 11061 N N . GLY G 1 7 ? 15.544 16.468 57.963 1.00 28.21 7 GLY G N 1
ATOM 11062 C CA . GLY G 1 7 ? 16.383 17.631 57.745 1.00 27.67 7 GLY G CA 1
ATOM 11063 C C . GLY G 1 7 ? 17.042 17.968 59.068 1.00 27.82 7 GLY G C 1
ATOM 11064 O O . GLY G 1 7 ? 16.357 18.370 60.004 1.00 30.34 7 GLY G O 1
ATOM 11065 N N . VAL G 1 8 ? 18.358 17.810 59.158 1.00 26.13 8 VAL G N 1
ATOM 11066 C CA . VAL G 1 8 ? 19.063 18.080 60.407 1.00 24.87 8 VAL G CA 1
ATOM 11067 C C . VAL G 1 8 ? 19.526 19.528 60.578 1.00 24.55 8 VAL G C 1
ATOM 11068 O O . VAL G 1 8 ? 20.274 20.072 59.763 1.00 24.77 8 VAL G O 1
ATOM 11072 N N . ASN G 1 9 ? 19.056 20.143 61.655 1.00 25.39 9 ASN G N 1
ATOM 11073 C CA . ASN G 1 9 ? 19.413 21.514 61.984 1.00 25.06 9 ASN G CA 1
ATOM 11074 C C . ASN G 1 9 ? 20.674 21.486 62.844 1.00 23.80 9 ASN G C 1
ATOM 11075 O O . ASN G 1 9 ? 20.658 20.949 63.953 1.00 24.02 9 ASN G O 1
ATOM 11080 N N . ILE G 1 10 ? 21.753 22.087 62.349 1.00 24.89 10 ILE G N 1
ATOM 11081 C CA . ILE G 1 10 ? 23.016 22.098 63.081 1.00 25.44 10 ILE G CA 1
ATOM 11082 C C . ILE G 1 10 ? 23.316 23.380 63.829 1.00 27.07 10 ILE G C 1
ATOM 11083 O O . ILE G 1 10 ? 24.451 23.586 64.263 1.00 25.98 10 ILE G O 1
ATOM 11088 N N . ASP G 1 11 ? 22.307 24.233 64.002 1.00 27.15 11 ASP G N 1
ATOM 11089 C CA . ASP G 1 11 ? 22.511 25.505 64.716 1.00 29.07 11 ASP G CA 1
ATOM 11090 C C . ASP G 1 11 ? 23.227 25.358 66.062 1.00 28.50 11 ASP G C 1
ATOM 11091 O O . ASP G 1 11 ? 24.161 26.101 66.361 1.00 28.10 11 ASP G O 1
ATOM 11096 N N . HIS G 1 12 ? 22.787 24.406 66.877 1.00 27.77 12 HIS G N 1
ATOM 11097 C CA . HIS G 1 12 ? 23.388 24.261 68.192 1.00 28.75 12 HIS G CA 1
ATOM 11098 C C . HIS G 1 12 ? 24.827 23.791 68.208 1.00 28.43 12 HIS G C 1
ATOM 11099 O O . HIS G 1 12 ? 25.467 23.766 69.263 1.00 28.23 12 HIS G O 1
ATOM 11106 N N . ILE G 1 13 ? 25.344 23.427 67.042 1.00 28.01 13 ILE G N 1
ATOM 11107 C CA . ILE G 1 13 ? 26.741 23.042 66.959 1.00 28.18 13 ILE G CA 1
ATOM 11108 C C . ILE G 1 13 ? 27.437 24.400 67.075 1.00 27.64 13 ILE G C 1
ATOM 11109 O O . ILE G 1 13 ? 28.403 24.563 67.822 1.00 28.73 13 ILE G O 1
ATOM 11114 N N . ALA G 1 14 ? 26.915 25.389 66.351 1.00 29.72 14 ALA G N 1
ATOM 11115 C CA . ALA G 1 14 ? 27.481 26.738 66.377 1.00 30.32 14 ALA G CA 1
ATOM 11116 C C . ALA G 1 14 ? 27.349 27.409 67.747 1.00 32.34 14 ALA G C 1
ATOM 11117 O O . ALA G 1 14 ? 28.246 28.141 68.169 1.00 33.16 14 ALA G O 1
ATOM 11119 N N . THR G 1 15 ? 26.229 27.177 68.428 1.00 32.63 15 THR G N 1
ATOM 11120 C CA . THR G 1 15 ? 26.010 27.770 69.744 1.00 33.77 15 THR G CA 1
ATOM 11121 C C . THR G 1 15 ? 27.134 27.339 70.680 1.00 34.19 15 THR G C 1
ATOM 11122 O O . THR G 1 15 ? 27.646 28.129 71.477 1.00 33.55 15 THR G O 1
ATOM 11126 N N . LEU G 1 16 ? 27.529 26.079 70.554 1.00 32.25 16 LEU G N 1
ATOM 11127 C CA . LEU G 1 16 ? 28.596 25.527 71.371 1.00 32.16 16 LEU G CA 1
ATOM 11128 C C . LEU G 1 16 ? 29.896 26.261 71.053 1.00 31.37 16 LEU G C 1
ATOM 11129 O O . LEU G 1 16 ? 30.615 26.670 71.957 1.00 31.80 16 LEU G O 1
ATOM 11134 N N . ARG G 1 17 ? 30.187 26.446 69.771 1.00 31.46 17 ARG G N 1
ATOM 11135 C CA . ARG G 1 17 ? 31.403 27.131 69.379 1.00 31.40 17 ARG G CA 1
ATOM 11136 C C . ARG G 1 17 ? 31.393 28.597 69.773 1.00 32.86 17 ARG G C 1
ATOM 11137 O O . ARG G 1 17 ? 32.364 29.101 70.332 1.00 31.04 17 ARG G O 1
ATOM 11145 N N . ASN G 1 18 ? 30.293 29.283 69.481 1.00 34.39 18 ASN G N 1
ATOM 11146 C CA . ASN G 1 18 ? 30.176 30.708 69.800 1.00 35.43 18 ASN G CA 1
ATOM 11147 C C . ASN G 1 18 ? 30.236 30.970 71.305 1.00 36.87 18 ASN G C 1
ATOM 11148 O O . ASN G 1 18 ? 30.445 32.105 71.738 1.00 37.59 18 ASN G O 1
ATOM 11153 N N . ALA G 1 19 ? 30.057 29.927 72.109 1.00 36.77 19 ALA G N 1
ATOM 11154 C CA . ALA G 1 19 ? 30.120 30.099 73.555 1.00 37.55 19 ALA G CA 1
ATOM 11155 C C . ALA G 1 19 ? 31.534 30.545 73.921 1.00 37.97 19 ALA G C 1
ATOM 11156 O O . ALA G 1 19 ? 31.724 31.356 74.823 1.00 39.29 19 ALA G O 1
ATOM 11158 N N . ARG G 1 20 ? 32.525 30.012 73.214 1.00 39.14 20 ARG G N 1
ATOM 11159 C CA . ARG G 1 20 ? 33.922 30.377 73.460 1.00 39.80 20 ARG G CA 1
ATOM 11160 C C . ARG G 1 20 ? 34.458 31.203 72.295 1.00 40.27 20 ARG G C 1
ATOM 11161 O O . ARG G 1 20 ? 35.607 31.648 72.310 1.00 42.10 20 ARG G O 1
ATOM 11169 N N . GLY G 1 21 ? 33.615 31.405 71.288 1.00 40.53 21 GLY G N 1
ATOM 11170 C CA . GLY G 1 21 ? 34.025 32.177 70.131 1.00 41.92 21 GLY G CA 1
ATOM 11171 C C . GLY G 1 21 ? 35.258 31.584 69.475 1.00 43.10 21 GLY G C 1
ATOM 11172 O O . GLY G 1 21 ? 36.051 32.277 68.834 1.00 43.60 21 GLY G O 1
ATOM 11173 N N . THR G 1 22 ? 35.436 30.284 69.633 1.00 42.28 22 THR G N 1
ATOM 11174 C CA . THR G 1 22 ? 36.584 29.651 69.030 1.00 41.63 22 THR G CA 1
ATOM 11175 C C . THR G 1 22 ? 36.186 29.158 67.639 1.00 40.19 22 THR G C 1
ATOM 11176 O O . THR G 1 22 ? 35.222 29.655 67.063 1.00 40.13 22 THR G O 1
ATOM 11180 N N . ALA G 1 23 ? 36.909 28.186 67.095 1.00 37.44 23 ALA G N 1
ATOM 11181 C CA . ALA G 1 23 ? 36.580 27.693 65.766 1.00 33.60 23 ALA G CA 1
ATOM 11182 C C . ALA G 1 23 ? 35.782 26.398 65.809 1.00 32.21 23 ALA G C 1
ATOM 11183 O O . ALA G 1 23 ? 35.006 26.100 64.890 1.00 30.00 23 ALA G O 1
ATOM 11185 N N . TYR G 1 24 ? 35.976 25.642 66.887 1.00 30.42 24 TYR G N 1
ATOM 11186 C CA . TYR G 1 24 ? 35.312 24.353 67.099 1.00 30.07 24 TYR G CA 1
ATOM 11187 C C . TYR G 1 24 ? 34.242 24.421 68.189 1.00 27.43 24 TYR G C 1
ATOM 11188 O O . TYR G 1 24 ? 34.359 25.187 69.147 1.00 29.31 24 TYR G O 1
ATOM 11197 N N . PRO G 1 25 ? 33.189 23.597 68.066 1.00 27.54 25 PRO G N 1
ATOM 11198 C CA . PRO G 1 25 ? 33.017 22.659 66.956 1.00 26.60 25 PRO G CA 1
ATOM 11199 C C . PRO G 1 25 ? 32.579 23.393 65.690 1.00 26.15 25 PRO G C 1
ATOM 11200 O O . PRO G 1 25 ? 31.891 24.412 65.760 1.00 27.85 25 PRO G O 1
ATOM 11204 N N . ASP G 1 26 ? 32.983 22.870 64.537 1.00 26.28 26 ASP G N 1
ATOM 11205 C CA . ASP G 1 26 ? 32.672 23.488 63.252 1.00 25.57 26 ASP G CA 1
ATOM 11206 C C . ASP G 1 26 ? 31.424 22.897 62.603 1.00 25.30 26 ASP G C 1
ATOM 11207 O O . ASP G 1 26 ? 31.363 21.697 62.344 1.00 24.79 26 ASP G O 1
ATOM 11212 N N . PRO G 1 27 ? 30.412 23.738 62.331 1.00 24.11 27 PRO G N 1
ATOM 11213 C CA . PRO G 1 27 ? 29.176 23.261 61.705 1.00 24.51 27 PRO G CA 1
ATOM 11214 C C . PRO G 1 27 ? 29.436 22.520 60.385 1.00 25.30 27 PRO G C 1
ATOM 11215 O O . PRO G 1 27 ? 28.680 21.621 60.012 1.00 25.33 27 PRO G O 1
ATOM 11219 N N . VAL G 1 28 ? 30.507 22.892 59.685 1.00 25.25 28 VAL G N 1
ATOM 11220 C CA . VAL G 1 28 ? 30.851 22.258 58.410 1.00 26.31 28 VAL G CA 1
ATOM 11221 C C . VAL G 1 28 ? 31.131 20.761 58.597 1.00 26.47 28 VAL G C 1
ATOM 11222 O O . VAL G 1 28 ? 30.746 19.940 57.758 1.00 28.98 28 VAL G O 1
ATOM 11226 N N . GLN G 1 29 ? 31.802 20.418 59.696 1.00 26.01 29 GLN G N 1
ATOM 11227 C CA . GLN G 1 29 ? 32.112 19.025 60.003 1.00 25.09 29 GLN G CA 1
ATOM 11228 C C . GLN G 1 29 ? 30.835 18.283 60.361 1.00 25.87 29 GLN G C 1
ATOM 11229 O O . GLN G 1 29 ? 30.619 17.154 59.923 1.00 23.13 29 GLN G O 1
ATOM 11235 N N . ALA G 1 30 ? 29.990 18.921 61.163 1.00 23.42 30 ALA G N 1
ATOM 11236 C CA . ALA G 1 30 ? 28.736 18.306 61.561 1.00 22.91 30 ALA G CA 1
ATOM 11237 C C . ALA G 1 30 ? 27.898 17.942 60.332 1.00 22.24 30 ALA G C 1
ATOM 11238 O O . ALA G 1 30 ? 27.279 16.885 60.301 1.00 23.75 30 ALA G O 1
ATOM 11240 N N . ALA G 1 31 ? 27.895 18.805 59.318 1.00 22.21 31 ALA G N 1
ATOM 11241 C CA . ALA G 1 31 ? 27.127 18.561 58.090 1.00 21.74 31 ALA G CA 1
ATOM 11242 C C . ALA G 1 31 ? 27.518 17.253 57.393 1.00 23.78 31 ALA G C 1
ATOM 11243 O O . ALA G 1 31 ? 26.653 16.457 57.037 1.00 22.09 31 ALA G O 1
ATOM 11245 N N . PHE G 1 32 ? 28.818 17.040 57.197 1.00 23.87 32 PHE G N 1
ATOM 11246 C CA . PHE G 1 32 ? 29.303 15.823 56.558 1.00 23.88 32 PHE G CA 1
ATOM 11247 C C . PHE G 1 32 ? 28.827 14.591 57.316 1.00 24.28 32 PHE G C 1
ATOM 11248 O O . PHE G 1 32 ? 28.264 13.677 56.727 1.00 24.40 32 PHE G O 1
ATOM 11256 N N . ILE G 1 33 ? 29.044 14.578 58.629 1.00 24.58 33 ILE G N 1
ATOM 11257 C CA . ILE G 1 33 ? 28.629 13.447 59.450 1.00 23.94 33 ILE G CA 1
ATOM 11258 C C . ILE G 1 33 ? 27.135 13.174 59.322 1.00 24.47 33 ILE G C 1
ATOM 11259 O O . ILE G 1 33 ? 26.727 12.039 59.065 1.00 25.20 33 ILE G O 1
ATOM 11264 N N . ALA G 1 34 ? 26.321 14.214 59.483 1.00 24.01 34 ALA G N 1
ATOM 11265 C CA . ALA G 1 34 ? 24.870 14.066 59.385 1.00 23.64 34 ALA G CA 1
ATOM 11266 C C . ALA G 1 34 ? 24.405 13.554 58.027 1.00 24.11 34 ALA G C 1
ATOM 11267 O O . ALA G 1 34 ? 23.597 12.624 57.955 1.00 24.40 34 ALA G O 1
ATOM 11269 N N . GLU G 1 35 ? 24.912 14.173 56.962 1.00 24.44 35 GLU G N 1
ATOM 11270 C CA . GLU G 1 35 ? 24.548 13.812 55.593 1.00 24.66 35 GLU G CA 1
ATOM 11271 C C . GLU G 1 35 ? 24.884 12.367 55.279 1.00 25.14 35 GLU G C 1
ATOM 11272 O O . GLU G 1 35 ? 24.249 11.743 54.427 1.00 26.91 35 GLU G O 1
ATOM 11278 N N . GLN G 1 36 ? 25.887 11.840 55.973 1.00 24.53 36 GLN G N 1
ATOM 11279 C CA . GLN G 1 36 ? 26.324 10.467 55.768 1.00 24.23 36 GLN G CA 1
ATOM 11280 C C . GLN G 1 36 ? 25.742 9.499 56.798 1.00 24.97 36 GLN G C 1
ATOM 11281 O O . GLN G 1 36 ? 26.096 8.321 56.806 1.00 25.28 36 GLN G O 1
ATOM 11287 N N . ALA G 1 37 ? 24.834 9.990 57.646 1.00 24.29 37 ALA G N 1
ATOM 11288 C CA . ALA G 1 37 ? 24.216 9.147 58.672 1.00 24.50 37 ALA G CA 1
ATOM 11289 C C . ALA G 1 37 ? 22.685 9.208 58.767 1.00 24.69 37 ALA G C 1
ATOM 11290 O O . ALA G 1 37 ? 22.121 8.852 59.802 1.00 26.49 37 ALA G O 1
ATOM 11292 N N . GLY G 1 38 ? 22.014 9.663 57.715 1.00 24.14 38 GLY G N 1
ATOM 11293 C CA . GLY G 1 38 ? 20.563 9.712 57.758 1.00 26.27 38 GLY G CA 1
ATOM 11294 C C . GLY G 1 38 ? 19.928 11.020 57.342 1.00 26.68 38 GLY G C 1
ATOM 11295 O O . GLY G 1 38 ? 18.731 11.062 57.044 1.00 28.16 38 GLY G O 1
ATOM 11296 N N . ALA G 1 39 ? 20.717 12.091 57.329 1.00 27.71 39 ALA G N 1
ATOM 11297 C CA . ALA G 1 39 ? 20.206 13.399 56.930 1.00 28.08 39 ALA G CA 1
ATOM 11298 C C . ALA G 1 39 ? 20.031 13.465 55.423 1.00 29.78 39 ALA G C 1
ATOM 11299 O O . ALA G 1 39 ? 20.914 13.073 54.666 1.00 29.19 39 ALA G O 1
ATOM 11301 N N . ASP G 1 40 ? 18.875 13.961 55.000 1.00 29.84 40 ASP G N 1
ATOM 11302 C CA . ASP G 1 40 ? 18.567 14.109 53.584 1.00 30.48 40 ASP G CA 1
ATOM 11303 C C . ASP G 1 40 ? 18.765 15.575 53.232 1.00 29.72 40 ASP G C 1
ATOM 11304 O O . ASP G 1 40 ? 18.610 15.990 52.085 1.00 31.02 40 ASP G O 1
ATOM 11309 N N . GLY G 1 41 ? 19.112 16.357 54.246 1.00 30.12 41 GLY G N 1
ATOM 11310 C CA . GLY G 1 41 ? 19.338 17.777 54.052 1.00 27.12 41 GLY G CA 1
ATOM 11311 C C . GLY G 1 41 ? 19.813 18.431 55.334 1.00 27.20 41 GLY G C 1
ATOM 11312 O O . GLY G 1 41 ? 19.568 17.928 56.429 1.00 26.15 41 GLY G O 1
ATOM 11313 N N . ILE G 1 42 ? 20.507 19.553 55.205 1.00 26.47 42 ILE G N 1
ATOM 11314 C CA . ILE G 1 42 ? 20.998 20.266 56.372 1.00 28.67 42 ILE G CA 1
ATOM 11315 C C . ILE G 1 42 ? 20.231 21.581 56.471 1.00 28.82 42 ILE G C 1
ATOM 11316 O O . ILE G 1 42 ? 19.980 22.255 55.464 1.00 30.25 42 ILE G O 1
ATOM 11321 N N . THR G 1 43 ? 19.837 21.920 57.690 1.00 28.18 43 THR G N 1
ATOM 11322 C CA . THR G 1 43 ? 19.095 23.141 57.956 1.00 28.08 43 THR G CA 1
ATOM 11323 C C . THR G 1 43 ? 19.943 24.054 58.836 1.00 27.81 43 THR G C 1
ATOM 11324 O O . THR G 1 43 ? 20.617 23.588 59.757 1.00 26.01 43 THR G O 1
ATOM 11328 N N . VAL G 1 44 ? 19.930 25.348 58.527 1.00 27.99 44 VAL G N 1
ATOM 11329 C CA . VAL G 1 44 ? 20.666 26.342 59.307 1.00 28.72 44 VAL G CA 1
ATOM 11330 C C . VAL G 1 44 ? 19.862 27.634 59.363 1.00 29.35 44 VAL G C 1
ATOM 11331 O O . VAL G 1 44 ? 19.382 28.125 58.336 1.00 29.29 44 VAL G O 1
ATOM 11335 N N . HIS G 1 45 ? 19.711 28.172 60.566 1.00 30.15 45 HIS G N 1
ATOM 11336 C CA . HIS G 1 45 ? 18.975 29.412 60.773 1.00 31.45 45 HIS G CA 1
ATOM 11337 C C . HIS G 1 45 ? 19.987 30.556 60.866 1.00 32.37 45 HIS G C 1
ATOM 11338 O O . HIS G 1 45 ? 20.795 30.604 61.788 1.00 32.46 45 HIS G O 1
ATOM 11345 N N . LEU G 1 46 ? 19.955 31.465 59.899 1.00 33.08 46 LEU G N 1
ATOM 11346 C CA . LEU G 1 46 ? 20.870 32.594 59.905 1.00 34.06 46 LEU G CA 1
ATOM 11347 C C . LEU G 1 46 ? 20.158 33.764 60.587 1.00 35.59 46 LEU G C 1
ATOM 11348 O O . LEU G 1 46 ? 19.451 34.529 59.930 1.00 36.19 46 LEU G O 1
ATOM 11353 N N . ARG G 1 47 ? 20.315 33.896 61.901 1.00 36.01 47 ARG G N 1
ATOM 11354 C CA . ARG G 1 47 ? 19.666 34.992 62.625 1.00 36.66 47 ARG G CA 1
ATOM 11355 C C . ARG G 1 47 ? 20.294 36.325 62.213 1.00 38.01 47 ARG G C 1
ATOM 11356 O O . ARG G 1 47 ? 21.461 36.373 61.824 1.00 37.18 47 ARG G O 1
ATOM 11364 N N . GLU G 1 48 ? 19.537 37.416 62.287 1.00 39.31 48 GLU G N 1
ATOM 11365 C CA . GLU G 1 48 ? 20.111 38.701 61.898 1.00 40.78 48 GLU G CA 1
ATOM 11366 C C . GLU G 1 48 ? 21.213 39.089 62.870 1.00 39.38 48 GLU G C 1
ATOM 11367 O O . GLU G 1 48 ? 22.176 39.757 62.499 1.00 38.99 48 GLU G O 1
ATOM 11373 N N . ASP G 1 49 ? 21.068 38.656 64.115 1.00 39.47 49 ASP G N 1
ATOM 11374 C CA . ASP G 1 49 ? 22.057 38.954 65.139 1.00 40.14 49 ASP G CA 1
ATOM 11375 C C . ASP G 1 49 ? 23.130 37.873 65.123 1.00 39.59 49 ASP G C 1
ATOM 11376 O O . ASP G 1 49 ? 24.119 37.954 65.847 1.00 39.19 49 ASP G O 1
ATOM 11381 N N . ARG G 1 50 ? 22.910 36.855 64.291 1.00 38.87 50 ARG G N 1
ATOM 11382 C CA . ARG G 1 50 ? 23.845 35.741 64.133 1.00 37.67 50 ARG G CA 1
ATOM 11383 C C . ARG G 1 50 ? 24.315 35.119 65.450 1.00 36.26 50 ARG G C 1
ATOM 11384 O O . ARG G 1 50 ? 25.511 34.918 65.654 1.00 36.49 50 ARG G O 1
ATOM 11392 N N . ARG G 1 51 ? 23.364 34.812 66.330 1.00 36.99 51 ARG G N 1
ATOM 11393 C CA . ARG G 1 51 ? 23.640 34.209 67.635 1.00 36.60 51 ARG G CA 1
ATOM 11394 C C . ARG G 1 51 ? 24.527 32.969 67.510 1.00 36.03 51 ARG G C 1
ATOM 11395 O O . ARG G 1 51 ? 25.523 32.831 68.227 1.00 34.33 51 ARG G O 1
ATOM 11403 N N . HIS G 1 52 ? 24.141 32.071 66.606 1.00 33.72 52 HIS G N 1
ATOM 11404 C CA . HIS G 1 52 ? 24.876 30.837 66.353 1.00 32.77 52 HIS G CA 1
ATOM 11405 C C . HIS G 1 52 ? 25.476 30.810 64.944 1.00 31.48 52 HIS G C 1
ATOM 11406 O O . HIS G 1 52 ? 26.636 31.181 64.755 1.00 30.66 52 HIS G O 1
ATOM 11413 N N . ILE G 1 53 ? 24.686 30.379 63.964 1.00 30.32 53 ILE G N 1
ATOM 11414 C CA . ILE G 1 53 ? 25.134 30.308 62.574 1.00 30.79 53 ILE G CA 1
ATOM 11415 C C . ILE G 1 53 ? 25.560 31.685 62.059 1.00 30.74 53 ILE G C 1
ATOM 11416 O O . ILE G 1 53 ? 24.844 32.672 62.225 1.00 31.78 53 ILE G O 1
ATOM 11421 N N . THR G 1 54 ? 26.733 31.744 61.439 1.00 30.00 54 THR G N 1
ATOM 11422 C CA . THR G 1 54 ? 27.261 33.002 60.919 1.00 31.82 54 THR G CA 1
ATOM 11423 C C . THR G 1 54 ? 27.300 33.033 59.400 1.00 32.05 54 THR G C 1
ATOM 11424 O O . THR G 1 54 ? 27.075 32.017 58.743 1.00 34.15 54 THR G O 1
ATOM 11428 N N . ASP G 1 55 ? 27.581 34.210 58.845 1.00 31.90 55 ASP G N 1
ATOM 11429 C CA . ASP G 1 55 ? 27.674 34.382 57.394 1.00 32.30 55 ASP G CA 1
ATOM 11430 C C . ASP G 1 55 ? 28.702 33.408 56.841 1.00 31.30 55 ASP G C 1
ATOM 11431 O O . ASP G 1 55 ? 28.496 32.792 55.797 1.00 31.51 55 ASP G O 1
ATOM 11436 N N . ARG G 1 56 ? 29.819 33.294 57.552 1.00 30.65 56 ARG G N 1
ATOM 11437 C CA . ARG G 1 56 ? 30.898 32.400 57.159 1.00 30.37 56 ARG G CA 1
ATOM 11438 C C . ARG G 1 56 ? 30.380 30.968 57.090 1.00 30.89 56 ARG G C 1
ATOM 11439 O O . ARG G 1 56 ? 30.718 30.218 56.175 1.00 31.22 56 ARG G O 1
ATOM 11447 N N . ASP G 1 57 ? 29.549 30.593 58.056 1.00 30.56 57 ASP G N 1
ATOM 11448 C CA . ASP G 1 57 ? 28.998 29.243 58.083 1.00 30.38 57 ASP G CA 1
ATOM 11449 C C . ASP G 1 57 ? 28.214 28.958 56.814 1.00 31.37 57 ASP G C 1
ATOM 11450 O O . ASP G 1 57 ? 28.465 27.968 56.128 1.00 33.26 57 ASP G O 1
ATOM 11455 N N . VAL G 1 58 ? 27.260 29.830 56.503 1.00 30.76 58 VAL G N 1
ATOM 11456 C CA . VAL G 1 58 ? 26.442 29.656 55.311 1.00 32.08 58 VAL G CA 1
ATOM 11457 C C . VAL G 1 58 ? 27.292 29.633 54.048 1.00 32.66 58 VAL G C 1
ATOM 11458 O O . VAL G 1 58 ? 27.106 28.789 53.172 1.00 32.28 58 VAL G O 1
ATOM 11462 N N . ARG G 1 59 ? 28.232 30.565 53.965 1.00 32.95 59 ARG G N 1
ATOM 11463 C CA . ARG G 1 59 ? 29.099 30.656 52.809 1.00 33.22 59 ARG G CA 1
ATOM 11464 C C . ARG G 1 59 ? 29.848 29.343 52.516 1.00 32.38 59 ARG G C 1
ATOM 11465 O O . ARG G 1 59 ? 29.781 28.830 51.399 1.00 31.90 59 ARG G O 1
ATOM 11473 N N . ILE G 1 60 ? 30.541 28.790 53.511 1.00 30.82 60 ILE G N 1
ATOM 11474 C CA . ILE G 1 60 ? 31.279 27.541 53.305 1.00 29.75 60 ILE G CA 1
ATOM 11475 C C . ILE G 1 60 ? 30.334 26.347 53.110 1.00 29.96 60 ILE G C 1
ATOM 11476 O O . ILE G 1 60 ? 30.508 25.545 52.187 1.00 29.40 60 ILE G O 1
ATOM 11481 N N . LEU G 1 61 ? 29.319 26.249 53.961 1.00 29.45 61 LEU G N 1
ATOM 11482 C CA . LEU G 1 61 ? 28.355 25.161 53.862 1.00 30.32 61 LEU G CA 1
ATOM 11483 C C . LEU G 1 61 ? 27.771 25.030 52.457 1.00 30.55 61 LEU G C 1
ATOM 11484 O O . LEU G 1 61 ? 27.619 23.920 51.946 1.00 31.17 61 LEU G O 1
ATOM 11489 N N . ARG G 1 62 ? 27.452 26.151 51.819 1.00 31.26 62 ARG G N 1
ATOM 11490 C CA . ARG G 1 62 ? 26.897 26.091 50.475 1.00 31.27 62 ARG G CA 1
ATOM 11491 C C . ARG G 1 62 ? 27.863 25.416 49.493 1.00 32.10 62 ARG G C 1
ATOM 11492 O O . ARG G 1 62 ? 27.436 24.873 48.475 1.00 31.58 62 ARG G O 1
ATOM 11500 N N . GLN G 1 63 ? 29.157 25.451 49.815 1.00 31.17 63 GLN G N 1
ATOM 11501 C CA . GLN G 1 63 ? 30.205 24.869 48.982 1.00 30.90 63 GLN G CA 1
ATOM 11502 C C . GLN G 1 63 ? 30.628 23.447 49.381 1.00 30.12 63 GLN G C 1
ATOM 11503 O O . GLN G 1 63 ? 31.256 22.738 48.592 1.00 29.08 63 GLN G O 1
ATOM 11509 N N . THR G 1 64 ? 30.295 23.032 50.597 1.00 28.74 64 THR G N 1
ATOM 11510 C CA . THR G 1 64 ? 30.679 21.710 51.070 1.00 28.29 64 THR G CA 1
ATOM 11511 C C . THR G 1 64 ? 29.523 20.734 51.222 1.00 28.56 64 THR G C 1
ATOM 11512 O O . THR G 1 64 ? 29.741 19.526 51.247 1.00 27.42 64 THR G O 1
ATOM 11516 N N . LEU G 1 65 ? 28.302 21.242 51.335 1.00 29.12 65 LEU G N 1
ATOM 11517 C CA . LEU G 1 65 ? 27.145 20.363 51.475 1.00 30.52 65 LEU G CA 1
ATOM 11518 C C . LEU G 1 65 ? 27.032 19.419 50.290 1.00 31.91 65 LEU G C 1
ATOM 11519 O O . LEU G 1 65 ? 27.157 19.836 49.138 1.00 31.59 65 LEU G O 1
ATOM 11524 N N . ASP G 1 66 ? 26.797 18.145 50.578 1.00 31.79 66 ASP G N 1
ATOM 11525 C CA . ASP G 1 66 ? 26.637 17.162 49.520 1.00 32.06 66 ASP G CA 1
ATOM 11526 C C . ASP G 1 66 ? 25.160 16.939 49.222 1.00 32.97 66 ASP G C 1
ATOM 11527 O O . ASP G 1 66 ? 24.814 16.385 48.177 1.00 33.88 66 ASP G O 1
ATOM 11532 N N . THR G 1 67 ? 24.291 17.361 50.139 1.00 33.92 67 THR G N 1
ATOM 11533 C CA . THR G 1 67 ? 22.850 17.210 49.945 1.00 33.18 67 THR G CA 1
ATOM 11534 C C . THR G 1 67 ? 22.191 18.528 49.537 1.00 35.67 67 THR G C 1
ATOM 11535 O O . THR G 1 67 ? 22.506 19.087 48.489 1.00 37.33 67 THR G O 1
ATOM 11539 N N . ARG G 1 68 ? 21.269 19.026 50.350 1.00 35.55 68 ARG G N 1
ATOM 11540 C CA . ARG G 1 68 ? 20.596 20.273 50.015 1.00 36.54 68 ARG G CA 1
ATOM 11541 C C . ARG G 1 68 ? 20.430 21.168 51.245 1.00 35.89 68 ARG G C 1
ATOM 11542 O O . ARG G 1 68 ? 20.119 20.690 52.333 1.00 36.32 68 ARG G O 1
ATOM 11550 N N . MET G 1 69 ? 20.657 22.466 51.072 1.00 34.84 69 MET G N 1
ATOM 11551 C CA . MET G 1 69 ? 20.535 23.401 52.181 1.00 34.46 69 MET G CA 1
ATOM 11552 C C . MET G 1 69 ? 19.122 23.962 52.352 1.00 33.94 69 MET G C 1
ATOM 11553 O O . MET G 1 69 ? 18.412 24.207 51.375 1.00 34.66 69 MET G O 1
ATOM 11558 N N . ASN G 1 70 ? 18.728 24.133 53.613 1.00 33.48 70 ASN G N 1
ATOM 11559 C CA . ASN G 1 70 ? 17.438 24.708 53.999 1.00 32.72 70 ASN G CA 1
ATOM 11560 C C . ASN G 1 70 ? 17.813 25.919 54.856 1.00 32.50 70 ASN G C 1
ATOM 11561 O O . ASN G 1 70 ? 18.178 25.778 56.022 1.00 33.54 70 ASN G O 1
ATOM 11566 N N . LEU G 1 71 ? 17.748 27.103 54.254 1.00 33.63 71 LEU G N 1
ATOM 11567 C CA . LEU G 1 71 ? 18.089 28.343 54.935 1.00 34.76 71 LEU G CA 1
ATOM 11568 C C . LEU G 1 71 ? 16.874 28.916 55.661 1.00 35.48 71 LEU G C 1
ATOM 11569 O O . LEU G 1 71 ? 15.907 29.351 55.026 1.00 35.03 71 LEU G O 1
ATOM 11574 N N . GLU G 1 72 ? 16.917 28.889 56.991 1.00 35.75 72 GLU G N 1
ATOM 11575 C CA . GLU G 1 72 ? 15.841 29.446 57.806 1.00 35.47 72 GLU G CA 1
ATOM 11576 C C . GLU G 1 72 ? 16.249 30.888 58.046 1.00 35.21 72 GLU G C 1
ATOM 11577 O O . GLU G 1 72 ? 17.409 31.167 58.350 1.00 34.46 72 GLU G O 1
ATOM 11583 N N . MET G 1 73 ? 15.302 31.806 57.924 1.00 34.92 73 MET G N 1
ATOM 11584 C CA . MET G 1 73 ? 15.629 33.211 58.088 1.00 35.81 73 MET G CA 1
ATOM 11585 C C . MET G 1 73 ? 14.395 34.063 58.331 1.00 35.64 73 MET G C 1
ATOM 11586 O O . MET G 1 73 ? 13.264 33.600 58.184 1.00 35.16 73 MET G O 1
ATOM 11591 N N . ALA G 1 74 ? 14.625 35.311 58.719 1.00 36.27 74 ALA G N 1
ATOM 11592 C CA . ALA G 1 74 ? 13.532 36.245 58.948 1.00 37.13 74 ALA G CA 1
ATOM 11593 C C . ALA G 1 74 ? 13.231 36.901 57.609 1.00 38.31 74 ALA G C 1
ATOM 11594 O O . ALA G 1 74 ? 14.090 36.955 56.725 1.00 36.53 74 ALA G O 1
ATOM 11596 N N . VAL G 1 75 ? 12.012 37.403 57.459 1.00 39.58 75 VAL G N 1
ATOM 11597 C CA . VAL G 1 75 ? 11.625 38.053 56.220 1.00 40.28 75 VAL G CA 1
ATOM 11598 C C . VAL G 1 75 ? 12.102 39.502 56.214 1.00 41.64 75 VAL G C 1
ATOM 11599 O O . VAL G 1 75 ? 11.339 40.408 56.535 1.00 41.69 75 VAL G O 1
ATOM 11603 N N . THR G 1 76 ? 13.373 39.714 55.884 1.00 42.02 76 THR G N 1
ATOM 11604 C CA . THR G 1 76 ? 13.939 41.060 55.813 1.00 42.12 76 THR G CA 1
ATOM 11605 C C . THR G 1 76 ? 14.667 41.187 54.486 1.00 41.92 76 THR G C 1
ATOM 11606 O O . THR G 1 76 ? 15.184 40.201 53.955 1.00 43.12 76 THR G O 1
ATOM 11610 N N . GLU G 1 77 ? 14.717 42.403 53.956 1.00 41.92 77 GLU G N 1
ATOM 11611 C CA . GLU G 1 77 ? 15.387 42.644 52.683 1.00 41.57 77 GLU G CA 1
ATOM 11612 C C . GLU G 1 77 ? 16.820 42.087 52.692 1.00 41.50 77 GLU G C 1
ATOM 11613 O O . GLU G 1 77 ? 17.281 41.483 51.714 1.00 41.76 77 GLU G O 1
ATOM 11619 N N . GLU G 1 78 ? 17.524 42.294 53.796 1.00 40.11 78 GLU G N 1
ATOM 11620 C CA . GLU G 1 78 ? 18.889 41.796 53.911 1.00 40.55 78 GLU G CA 1
ATOM 11621 C C . GLU G 1 78 ? 18.909 40.280 53.705 1.00 39.86 78 GLU G C 1
ATOM 11622 O O . GLU G 1 78 ? 19.664 39.767 52.879 1.00 40.11 78 GLU G O 1
ATOM 11628 N N . MET G 1 79 ? 18.073 39.572 54.460 1.00 40.18 79 MET G N 1
ATOM 11629 C CA . MET G 1 79 ? 17.996 38.120 54.353 1.00 39.66 79 MET G CA 1
ATOM 11630 C C . MET G 1 79 ? 17.566 37.638 52.971 1.00 40.04 79 MET G C 1
ATOM 11631 O O . MET G 1 79 ? 18.051 36.615 52.487 1.00 38.91 79 MET G O 1
ATOM 11636 N N . LEU G 1 80 ? 16.650 38.361 52.335 1.00 41.01 80 LEU G N 1
ATOM 11637 C CA . LEU G 1 80 ? 16.198 37.965 51.008 1.00 39.70 80 LEU G CA 1
ATOM 11638 C C . LEU G 1 80 ? 17.340 38.045 50.011 1.00 39.34 80 LEU G C 1
ATOM 11639 O O . LEU G 1 80 ? 17.508 37.157 49.186 1.00 40.15 80 LEU G O 1
ATOM 11644 N N . ALA G 1 81 ? 18.125 39.112 50.099 1.00 40.37 81 ALA G N 1
ATOM 11645 C CA . ALA G 1 81 ? 19.255 39.306 49.205 1.00 40.12 81 ALA G CA 1
ATOM 11646 C C . ALA G 1 81 ? 20.296 38.207 49.383 1.00 40.34 81 ALA G C 1
ATOM 11647 O O . ALA G 1 81 ? 21.000 37.855 48.437 1.00 41.78 81 ALA G O 1
ATOM 11649 N N . ILE G 1 82 ? 20.406 37.669 50.593 1.00 40.02 82 ILE G N 1
ATOM 11650 C CA . ILE G 1 82 ? 21.385 36.622 50.847 1.00 39.12 82 ILE G CA 1
ATOM 11651 C C . ILE G 1 82 ? 20.938 35.264 50.319 1.00 38.38 82 ILE G C 1
ATOM 11652 O O . ILE G 1 82 ? 21.717 34.553 49.681 1.00 39.22 82 ILE G O 1
ATOM 11657 N N . ALA G 1 83 ? 19.681 34.914 50.564 1.00 37.30 83 ALA G N 1
ATOM 11658 C CA . ALA G 1 83 ? 19.144 33.646 50.085 1.00 37.47 83 ALA G CA 1
ATOM 11659 C C . ALA G 1 83 ? 19.229 33.598 48.555 1.00 38.43 83 ALA G C 1
ATOM 11660 O O . ALA G 1 83 ? 19.517 32.552 47.967 1.00 39.04 83 ALA G O 1
ATOM 11662 N N . VAL G 1 84 ? 18.983 34.739 47.917 1.00 38.04 84 VAL G N 1
ATOM 11663 C CA . VAL G 1 84 ? 19.040 34.838 46.460 1.00 38.78 84 VAL G CA 1
ATOM 11664 C C . VAL G 1 84 ? 20.469 34.633 45.951 1.00 38.98 84 VAL G C 1
ATOM 11665 O O . VAL G 1 84 ? 20.681 34.098 44.862 1.00 39.19 84 VAL G O 1
ATOM 11669 N N . GLU G 1 85 ? 21.446 35.044 46.751 1.00 40.39 85 GLU G N 1
ATOM 11670 C CA . GLU G 1 85 ? 22.847 34.904 46.375 1.00 41.46 85 GLU G CA 1
ATOM 11671 C C . GLU G 1 85 ? 23.405 33.528 46.724 1.00 41.38 85 GLU G C 1
ATOM 11672 O O . GLU G 1 85 ? 24.202 32.962 45.973 1.00 41.99 85 GLU G O 1
ATOM 11678 N N . THR G 1 86 ? 22.992 32.990 47.866 1.00 40.80 86 THR G N 1
ATOM 11679 C CA . THR G 1 86 ? 23.464 31.676 48.298 1.00 39.97 86 THR G CA 1
ATOM 11680 C C . THR G 1 86 ? 22.767 30.595 47.483 1.00 41.42 86 THR G C 1
ATOM 11681 O O . THR G 1 86 ? 23.321 29.517 47.252 1.00 41.86 86 THR G O 1
ATOM 11685 N N . LYS G 1 87 ? 21.541 30.897 47.066 1.00 40.27 87 LYS G N 1
ATOM 11686 C CA . LYS G 1 87 ? 20.732 29.995 46.261 1.00 40.20 87 LYS G CA 1
ATOM 11687 C C . LYS G 1 87 ? 20.525 28.620 46.904 1.00 40.11 87 LYS G C 1
ATOM 11688 O O . LYS G 1 87 ? 20.821 27.587 46.299 1.00 40.17 87 LYS G O 1
ATOM 11694 N N . PRO G 1 88 ? 20.028 28.587 48.153 1.00 39.18 88 PRO G N 1
ATOM 11695 C CA . PRO G 1 88 ? 19.796 27.302 48.820 1.00 37.54 88 PRO G CA 1
ATOM 11696 C C . PRO G 1 88 ? 18.604 26.631 48.164 1.00 37.86 88 PRO G C 1
ATOM 11697 O O . PRO G 1 88 ? 17.728 27.308 47.624 1.00 37.80 88 PRO G O 1
ATOM 11701 N N . HIS G 1 89 ? 18.563 25.306 48.211 1.00 36.69 89 HIS G N 1
ATOM 11702 C CA . HIS G 1 89 ? 17.459 24.588 47.602 1.00 37.73 89 HIS G CA 1
ATOM 11703 C C . HIS G 1 89 ? 16.163 24.921 48.334 1.00 37.55 89 HIS G C 1
ATOM 11704 O O . HIS G 1 89 ? 15.120 25.122 47.713 1.00 36.00 89 HIS G O 1
ATOM 11711 N N . PHE G 1 90 ? 16.237 24.960 49.662 1.00 38.68 90 PHE G N 1
ATOM 11712 C CA . PHE G 1 90 ? 15.070 25.271 50.478 1.00 39.22 90 PHE G CA 1
ATOM 11713 C C . PHE G 1 90 ? 15.290 26.545 51.279 1.00 40.64 90 PHE G C 1
ATOM 11714 O O . PHE G 1 90 ? 16.424 26.962 51.521 1.00 39.22 90 PHE G O 1
ATOM 11722 N N . CYS G 1 91 ? 14.186 27.157 51.689 1.00 40.74 91 CYS G N 1
ATOM 11723 C CA . CYS G 1 91 ? 14.218 28.380 52.468 1.00 41.80 91 CYS G CA 1
ATOM 11724 C C . CYS G 1 91 ? 12.993 28.316 53.374 1.00 41.55 91 CYS G C 1
ATOM 11725 O O . CYS G 1 91 ? 11.893 28.049 52.904 1.00 42.16 91 CYS G O 1
ATOM 11728 N N . CYS G 1 92 ? 13.193 28.527 54.670 1.00 40.22 92 CYS G N 1
ATOM 11729 C CA . CYS G 1 92 ? 12.099 28.507 55.631 1.00 38.91 92 CYS G CA 1
ATOM 11730 C C . CYS G 1 92 ? 12.040 29.871 56.312 1.00 38.45 92 CYS G C 1
ATOM 11731 O O . CYS G 1 92 ? 12.987 30.284 56.989 1.00 37.21 92 CYS G O 1
ATOM 11734 N N . LEU G 1 93 ? 10.927 30.573 56.119 1.00 36.35 93 LEU G N 1
ATOM 11735 C CA . LEU G 1 93 ? 10.754 31.898 56.706 1.00 35.43 93 LEU G CA 1
ATOM 11736 C C . LEU G 1 93 ? 10.256 31.804 58.143 1.00 34.11 93 LEU G C 1
ATOM 11737 O O . LEU G 1 93 ? 9.224 31.193 58.413 1.00 32.95 93 LEU G O 1
ATOM 11742 N N . VAL G 1 94 ? 11.005 32.405 59.064 1.00 33.26 94 VAL G N 1
ATOM 11743 C CA . VAL G 1 94 ? 10.657 32.374 60.479 1.00 34.28 94 VAL G CA 1
ATOM 11744 C C . VAL G 1 94 ? 10.622 33.766 61.105 1.00 34.46 94 VAL G C 1
ATOM 11745 O O . VAL G 1 94 ? 11.239 34.706 60.602 1.00 35.36 94 VAL G O 1
ATOM 11749 N N . PRO G 1 95 ? 9.888 33.917 62.217 1.00 36.40 95 PRO G N 1
ATOM 11750 C CA . PRO G 1 95 ? 9.795 35.216 62.887 1.00 37.35 95 PRO G CA 1
ATOM 11751 C C . PRO G 1 95 ? 11.002 35.515 63.768 1.00 38.73 95 PRO G C 1
ATOM 11752 O O . PRO G 1 95 ? 11.592 34.607 64.357 1.00 38.64 95 PRO G O 1
ATOM 11756 N N . GLU G 1 96 ? 11.369 36.790 63.856 1.00 38.57 96 GLU G N 1
ATOM 11757 C CA . GLU G 1 96 ? 12.491 37.196 64.698 1.00 39.95 96 GLU G CA 1
ATOM 11758 C C . GLU G 1 96 ? 12.161 38.393 65.586 1.00 38.86 96 GLU G C 1
ATOM 11759 O O . GLU G 1 96 ? 12.876 38.669 66.552 1.00 38.26 96 GLU G O 1
ATOM 11765 N N . LYS G 1 97 ? 11.074 39.090 65.262 1.00 38.20 97 LYS G N 1
ATOM 11766 C CA . LYS G 1 97 ? 10.632 40.254 66.034 1.00 38.51 97 LYS G CA 1
ATOM 11767 C C . LYS G 1 97 ? 9.128 40.138 66.343 1.00 38.13 97 LYS G C 1
ATOM 11768 O O . LYS G 1 97 ? 8.641 39.058 66.671 1.00 38.27 97 LYS G O 1
ATOM 11774 N N . ARG G 1 98 ? 8.400 41.254 66.223 1.00 40.47 98 ARG G N 1
ATOM 11775 C CA . ARG G 1 98 ? 6.952 41.287 66.484 1.00 40.67 98 ARG G CA 1
ATOM 11776 C C . ARG G 1 98 ? 6.169 40.667 65.321 1.00 40.15 98 ARG G C 1
ATOM 11777 O O . ARG G 1 98 ? 5.045 41.072 65.018 1.00 40.16 98 ARG G O 1
ATOM 11785 N N . GLN G 1 99 ? 6.783 39.673 64.683 1.00 38.32 99 GLN G N 1
ATOM 11786 C CA . GLN G 1 99 ? 6.198 38.970 63.548 1.00 40.86 99 GLN G CA 1
ATOM 11787 C C . GLN G 1 99 ? 5.704 37.603 64.011 1.00 41.64 99 GLN G C 1
ATOM 11788 O O . GLN G 1 99 ? 5.339 36.757 63.196 1.00 41.03 99 GLN G O 1
ATOM 11794 N N . GLU G 1 100 ? 5.687 37.411 65.328 1.00 43.86 100 GLU G N 1
ATOM 11795 C CA . GLU G 1 100 ? 5.276 36.157 65.955 1.00 44.30 100 GLU G CA 1
ATOM 11796 C C . GLU G 1 100 ? 3.798 36.126 66.342 1.00 42.63 100 GLU G C 1
ATOM 11797 O O . GLU G 1 100 ? 3.087 37.129 66.241 1.00 42.87 100 GLU G O 1
ATOM 11803 N N . VAL G 1 101 ? 3.349 34.956 66.789 1.00 42.09 101 VAL G N 1
ATOM 11804 C CA . VAL G 1 101 ? 1.971 34.761 67.226 1.00 41.84 101 VAL G CA 1
ATOM 11805 C C . VAL G 1 101 ? 1.966 34.240 68.673 1.00 40.35 101 VAL G C 1
ATOM 11806 O O . VAL G 1 101 ? 1.861 33.033 68.898 1.00 42.55 101 VAL G O 1
ATOM 11810 N N . THR G 1 102 ? 2.069 35.146 69.646 1.00 40.58 102 THR G N 1
ATOM 11811 C CA . THR G 1 102 ? 2.095 34.768 71.067 1.00 41.63 102 THR G CA 1
ATOM 11812 C C . THR G 1 102 ? 3.007 33.552 71.253 1.00 43.01 102 THR G C 1
ATOM 11813 O O . THR G 1 102 ? 4.050 33.465 70.598 1.00 42.08 102 THR G O 1
ATOM 11817 N N . THR G 1 103 ? 2.650 32.630 72.147 1.00 43.37 103 THR G N 1
ATOM 11818 C CA . THR G 1 103 ? 3.472 31.434 72.323 1.00 43.90 103 THR G CA 1
ATOM 11819 C C . THR G 1 103 ? 3.103 30.585 71.113 1.00 43.47 103 THR G C 1
ATOM 11820 O O . THR G 1 103 ? 2.126 30.887 70.418 1.00 43.88 103 THR G O 1
ATOM 11824 N N . GLU G 1 104 ? 3.868 29.529 70.853 1.00 42.18 104 GLU G N 1
ATOM 11825 C CA . GLU G 1 104 ? 3.607 28.700 69.682 1.00 41.19 104 GLU G CA 1
ATOM 11826 C C . GLU G 1 104 ? 3.724 29.717 68.562 1.00 40.85 104 GLU G C 1
ATOM 11827 O O . GLU G 1 104 ? 2.972 29.714 67.585 1.00 41.44 104 GLU G O 1
ATOM 11833 N N . GLY G 1 105 ? 4.689 30.606 68.753 1.00 40.99 105 GLY G N 1
ATOM 11834 C CA . GLY G 1 105 ? 4.942 31.673 67.819 1.00 41.80 105 GLY G CA 1
ATOM 11835 C C . GLY G 1 105 ? 5.342 31.295 66.413 1.00 41.16 105 GLY G C 1
ATOM 11836 O O . GLY G 1 105 ? 6.522 31.334 66.070 1.00 42.63 105 GLY G O 1
ATOM 11837 N N . GLY G 1 106 ? 4.360 30.923 65.600 1.00 42.50 106 GLY G N 1
ATOM 11838 C CA . GLY G 1 106 ? 4.643 30.607 64.217 1.00 41.29 106 GLY G CA 1
ATOM 11839 C C . GLY G 1 106 ? 4.742 31.970 63.560 1.00 39.82 106 GLY G C 1
ATOM 11840 O O . GLY G 1 106 ? 4.430 32.976 64.201 1.00 41.49 106 GLY G O 1
ATOM 11841 N N . LEU G 1 107 ? 5.166 32.028 62.303 1.00 38.86 107 LEU G N 1
ATOM 11842 C CA . LEU G 1 107 ? 5.281 33.309 61.608 1.00 38.34 107 LEU G CA 1
ATOM 11843 C C . LEU G 1 107 ? 3.878 33.865 61.379 1.00 38.17 107 LEU G C 1
ATOM 11844 O O . LEU G 1 107 ? 2.947 33.111 61.087 1.00 36.36 107 LEU G O 1
ATOM 11849 N N . ASP G 1 108 ? 3.724 35.177 61.506 1.00 39.32 108 ASP G N 1
ATOM 11850 C CA . ASP G 1 108 ? 2.421 35.796 61.286 1.00 40.95 108 ASP G CA 1
ATOM 11851 C C . ASP G 1 108 ? 2.275 36.095 59.797 1.00 40.63 108 ASP G C 1
ATOM 11852 O O . ASP G 1 108 ? 2.676 37.159 59.325 1.00 43.31 108 ASP G O 1
ATOM 11857 N N . VAL G 1 109 ? 1.714 35.145 59.058 1.00 40.84 109 VAL G N 1
ATOM 11858 C CA . VAL G 1 109 ? 1.523 35.312 57.622 1.00 40.55 109 VAL G CA 1
ATOM 11859 C C . VAL G 1 109 ? 0.234 36.087 57.339 1.00 40.71 109 VAL G C 1
ATOM 11860 O O . VAL G 1 109 ? 0.246 37.077 56.611 1.00 40.99 109 VAL G O 1
ATOM 11864 N N . ALA G 1 110 ? -0.874 35.634 57.917 1.00 40.93 110 ALA G N 1
ATOM 11865 C CA . ALA G 1 110 ? -2.166 36.289 57.722 1.00 41.39 110 ALA G CA 1
ATOM 11866 C C . ALA G 1 110 ? -2.084 37.785 58.010 1.00 41.54 110 ALA G C 1
ATOM 11867 O O . ALA G 1 110 ? -2.694 38.594 57.308 1.00 43.01 110 ALA G O 1
ATOM 11869 N N . GLY G 1 111 ? -1.327 38.142 59.045 1.00 41.84 111 GLY G N 1
ATOM 11870 C CA . GLY G 1 111 ? -1.177 39.536 59.421 1.00 42.72 111 GLY G CA 1
ATOM 11871 C C . GLY G 1 111 ? -0.160 40.277 58.576 1.00 43.89 111 GLY G C 1
ATOM 11872 O O . GLY G 1 111 ? -0.056 41.502 58.655 1.00 42.88 111 GLY G O 1
ATOM 11873 N N . GLN G 1 112 ? 0.599 39.544 57.768 1.00 42.36 112 GLN G N 1
ATOM 11874 C CA . GLN G 1 112 ? 1.598 40.165 56.900 1.00 41.16 112 GLN G CA 1
ATOM 11875 C C . GLN G 1 112 ? 1.496 39.589 55.488 1.00 41.17 112 GLN G C 1
ATOM 11876 O O . GLN G 1 112 ? 2.507 39.272 54.862 1.00 41.30 112 GLN G O 1
ATOM 11882 N N . ARG G 1 113 ? 0.271 39.472 54.987 1.00 41.26 113 ARG G N 1
ATOM 11883 C CA . ARG G 1 113 ? 0.035 38.917 53.660 1.00 41.56 113 ARG G CA 1
ATOM 11884 C C . ARG G 1 113 ? 0.895 39.520 52.543 1.00 44.78 113 ARG G C 1
ATOM 11885 O O . ARG G 1 113 ? 1.533 38.785 51.783 1.00 44.91 113 ARG G O 1
ATOM 11893 N N . ASP G 1 114 ? 0.929 40.846 52.440 1.00 45.06 114 ASP G N 1
ATOM 11894 C CA . ASP G 1 114 ? 1.726 41.491 51.395 1.00 45.17 114 ASP G CA 1
ATOM 11895 C C . ASP G 1 114 ? 3.230 41.205 51.521 1.00 45.60 114 ASP G C 1
ATOM 11896 O O . ASP G 1 114 ? 3.901 40.941 50.518 1.00 44.37 114 ASP G O 1
ATOM 11901 N N . LYS G 1 115 ? 3.765 41.263 52.738 1.00 45.04 115 LYS G N 1
ATOM 11902 C CA . LYS G 1 115 ? 5.194 41.007 52.933 1.00 44.33 115 LYS G CA 1
ATOM 11903 C C . LYS G 1 115 ? 5.552 39.586 52.503 1.00 43.56 115 LYS G C 1
ATOM 11904 O O . LYS G 1 115 ? 6.462 39.384 51.695 1.00 43.19 115 LYS G O 1
ATOM 11910 N N . MET G 1 116 ? 4.828 38.605 53.029 1.00 43.79 116 MET G N 1
ATOM 11911 C CA . MET G 1 116 ? 5.089 37.210 52.688 1.00 44.15 116 MET G CA 1
ATOM 11912 C C . MET G 1 116 ? 4.920 36.959 51.192 1.00 43.91 116 MET G C 1
ATOM 11913 O O . MET G 1 116 ? 5.724 36.259 50.574 1.00 44.42 116 MET G O 1
ATOM 11918 N N . ARG G 1 117 ? 3.871 37.536 50.609 1.00 45.10 117 ARG G N 1
ATOM 11919 C CA . ARG G 1 117 ? 3.595 37.376 49.179 1.00 44.24 117 ARG G CA 1
ATOM 11920 C C . ARG G 1 117 ? 4.813 37.757 48.322 1.00 43.70 117 ARG G C 1
ATOM 11921 O O . ARG G 1 117 ? 5.222 37.003 47.436 1.00 44.06 117 ARG G O 1
ATOM 11929 N N . ASP G 1 118 ? 5.391 38.927 48.581 1.00 43.73 118 ASP G N 1
ATOM 11930 C CA . ASP G 1 118 ? 6.561 39.381 47.824 1.00 44.22 118 ASP G CA 1
ATOM 11931 C C . ASP G 1 118 ? 7.754 38.456 48.046 1.00 43.28 118 ASP G C 1
ATOM 11932 O O . ASP G 1 118 ? 8.505 38.160 47.117 1.00 43.16 118 ASP G O 1
ATOM 11937 N N . ALA G 1 119 ? 7.922 38.019 49.291 1.00 42.80 119 ALA G N 1
ATOM 11938 C CA . ALA G 1 119 ? 9.008 37.127 49.674 1.00 42.45 119 ALA G CA 1
ATOM 11939 C C . ALA G 1 119 ? 8.960 35.824 48.881 1.00 41.58 119 ALA G C 1
ATOM 11940 O O . ALA G 1 119 ? 9.956 35.421 48.283 1.00 42.26 119 ALA G O 1
ATOM 11942 N N . CYS G 1 120 ? 7.798 35.175 48.884 1.00 42.11 120 CYS G N 1
ATOM 11943 C CA . CYS G 1 120 ? 7.611 33.912 48.179 1.00 41.96 120 CYS G CA 1
ATOM 11944 C C . CYS G 1 120 ? 7.858 34.067 46.686 1.00 42.84 120 CYS G C 1
ATOM 11945 O O . CYS G 1 120 ? 8.476 33.207 46.055 1.00 43.73 120 CYS G O 1
ATOM 11948 N N . LYS G 1 121 ? 7.364 35.163 46.121 1.00 43.14 121 LYS G N 1
ATOM 11949 C CA . LYS G 1 121 ? 7.540 35.431 44.697 1.00 42.55 121 LYS G CA 1
ATOM 11950 C C . LYS G 1 121 ? 9.007 35.750 44.380 1.00 41.22 121 LYS G C 1
ATOM 11951 O O . LYS G 1 121 ? 9.552 35.252 43.401 1.00 42.11 121 LYS G O 1
ATOM 11957 N N . ARG G 1 122 ? 9.651 36.570 45.203 1.00 40.53 122 ARG G N 1
ATOM 11958 C CA . ARG G 1 122 ? 11.048 36.910 44.953 1.00 41.47 122 ARG G CA 1
ATOM 11959 C C . ARG G 1 122 ? 11.965 35.688 45.044 1.00 41.37 122 ARG G C 1
ATOM 11960 O O . ARG G 1 122 ? 12.871 35.518 44.222 1.00 42.64 122 ARG G O 1
ATOM 11968 N N . LEU G 1 123 ? 11.727 34.843 46.043 1.00 40.09 123 LEU G N 1
ATOM 11969 C CA . LEU G 1 123 ? 12.528 33.638 46.242 1.00 39.03 123 LEU G CA 1
ATOM 11970 C C . LEU G 1 123 ? 12.224 32.600 45.159 1.00 39.56 123 LEU G C 1
ATOM 11971 O O . LEU G 1 123 ? 13.139 31.990 44.594 1.00 39.31 123 LEU G O 1
ATOM 11976 N N . ALA G 1 124 ? 10.939 32.409 44.863 1.00 40.52 124 ALA G N 1
ATOM 11977 C CA . ALA G 1 124 ? 10.535 31.451 43.837 1.00 41.59 124 ALA G CA 1
ATOM 11978 C C . ALA G 1 124 ? 11.207 31.782 42.498 1.00 42.29 124 ALA G C 1
ATOM 11979 O O . ALA G 1 124 ? 11.684 30.888 41.792 1.00 40.56 124 ALA G O 1
ATOM 11981 N N . ASP G 1 125 ? 11.261 33.064 42.154 1.00 42.99 125 ASP G N 1
ATOM 11982 C CA . ASP G 1 125 ? 11.896 33.466 40.904 1.00 43.82 125 ASP G CA 1
ATOM 11983 C C . ASP G 1 125 ? 13.371 33.088 40.918 1.00 43.91 125 ASP G C 1
ATOM 11984 O O . ASP G 1 125 ? 14.027 33.076 39.875 1.00 42.78 125 ASP G O 1
ATOM 11989 N N . ALA G 1 126 ? 13.897 32.787 42.101 1.00 43.01 126 ALA G N 1
ATOM 11990 C CA . ALA G 1 126 ? 15.296 32.390 42.211 1.00 41.93 126 ALA G CA 1
ATOM 11991 C C . ALA G 1 126 ? 15.388 30.865 42.242 1.00 40.69 126 ALA G C 1
ATOM 11992 O O . ALA G 1 126 ? 16.478 30.304 42.314 1.00 42.24 126 ALA G O 1
ATOM 11994 N N . GLY G 1 127 ? 14.234 30.206 42.183 1.00 38.92 127 GLY G N 1
ATOM 11995 C CA . GLY G 1 127 ? 14.200 28.753 42.190 1.00 40.15 127 GLY G CA 1
ATOM 11996 C C . GLY G 1 127 ? 14.354 28.129 43.565 1.00 39.31 127 GLY G C 1
ATOM 11997 O O . GLY G 1 127 ? 14.697 26.950 43.687 1.00 41.09 127 GLY G O 1
ATOM 11998 N N . ILE G 1 128 ? 14.104 28.930 44.595 1.00 39.07 128 ILE G N 1
ATOM 11999 C CA . ILE G 1 128 ? 14.200 28.500 45.987 1.00 37.26 128 ILE G CA 1
ATOM 12000 C C . ILE G 1 128 ? 12.820 28.097 46.498 1.00 39.11 128 ILE G C 1
ATOM 12001 O O . ILE G 1 128 ? 11.885 28.904 46.463 1.00 40.92 128 ILE G O 1
ATOM 12006 N N . GLN G 1 129 ? 12.693 26.848 46.950 1.00 38.11 129 GLN G N 1
ATOM 12007 C CA . GLN G 1 129 ? 11.429 26.343 47.486 1.00 38.32 129 GLN G CA 1
ATOM 12008 C C . GLN G 1 129 ? 11.237 26.953 48.863 1.00 37.88 129 GLN G C 1
ATOM 12009 O O . GLN G 1 129 ? 12.021 26.704 49.784 1.00 36.91 129 GLN G O 1
ATOM 12015 N N . VAL G 1 130 ? 10.182 27.746 48.990 1.00 36.43 130 VAL G N 1
ATOM 12016 C CA . VAL G 1 130 ? 9.874 28.450 50.223 1.00 36.11 130 VAL G CA 1
ATOM 12017 C C . VAL G 1 130 ? 8.891 27.739 51.131 1.00 35.81 130 VAL G C 1
ATOM 12018 O O . VAL G 1 130 ? 7.854 27.233 50.694 1.00 36.50 130 VAL G O 1
ATOM 12022 N N . SER G 1 131 ? 9.226 27.723 52.413 1.00 35.56 131 SER G N 1
ATOM 12023 C CA . SER G 1 131 ? 8.385 27.102 53.416 1.00 35.73 131 SER G CA 1
ATOM 12024 C C . SER G 1 131 ? 8.085 28.157 54.468 1.00 33.77 131 SER G C 1
ATOM 12025 O O . SER G 1 131 ? 8.958 28.938 54.840 1.00 33.67 131 SER G O 1
ATOM 12028 N N . LEU G 1 132 ? 6.844 28.197 54.934 1.00 33.89 132 LEU G N 1
ATOM 12029 C CA . LEU G 1 132 ? 6.468 29.160 55.955 1.00 34.78 132 LEU G CA 1
ATOM 12030 C C . LEU G 1 132 ? 6.269 28.435 57.278 1.00 35.14 132 LEU G C 1
ATOM 12031 O O . LEU G 1 132 ? 5.388 27.578 57.403 1.00 34.43 132 LEU G O 1
ATOM 12036 N N . PHE G 1 133 ? 7.103 28.772 58.257 1.00 34.47 133 PHE G N 1
ATOM 12037 C CA . PHE G 1 133 ? 7.020 28.171 59.582 1.00 35.58 133 PHE G CA 1
ATOM 12038 C C . PHE G 1 133 ? 5.895 28.869 60.327 1.00 35.92 133 PHE G C 1
ATOM 12039 O O . PHE G 1 133 ? 6.049 30.006 60.765 1.00 36.57 133 PHE G O 1
ATOM 12047 N N . ILE G 1 134 ? 4.763 28.189 60.456 1.00 36.10 134 ILE G N 1
ATOM 12048 C CA . ILE G 1 134 ? 3.620 28.762 61.139 1.00 38.42 134 ILE G CA 1
ATOM 12049 C C . ILE G 1 134 ? 2.961 27.752 62.055 1.00 38.71 134 ILE G C 1
ATOM 12050 O O . ILE G 1 134 ? 3.111 26.543 61.878 1.00 39.82 134 ILE G O 1
ATOM 12055 N N . ASP G 1 135 ? 2.218 28.254 63.033 1.00 40.24 135 ASP G N 1
ATOM 12056 C CA . ASP G 1 135 ? 1.533 27.383 63.972 1.00 41.15 135 ASP G CA 1
ATOM 12057 C C . ASP G 1 135 ? 0.357 26.674 63.300 1.00 41.75 135 ASP G C 1
ATOM 12058 O O . ASP G 1 135 ? -0.128 27.108 62.257 1.00 41.94 135 ASP G O 1
ATOM 12063 N N . ALA G 1 136 ? -0.087 25.567 63.881 1.00 41.64 136 ALA G N 1
ATOM 12064 C CA . ALA G 1 136 ? -1.200 24.820 63.301 1.00 42.15 136 ALA G CA 1
ATOM 12065 C C . ALA G 1 136 ? -2.512 25.588 63.448 1.00 42.79 136 ALA G C 1
ATOM 12066 O O . ALA G 1 136 ? -3.397 25.177 64.198 1.00 42.66 136 ALA G O 1
ATOM 12068 N N . ASP G 1 137 ? -2.626 26.699 62.720 1.00 43.48 137 ASP G N 1
ATOM 12069 C CA . ASP G 1 137 ? -3.815 27.546 62.757 1.00 43.61 137 ASP G CA 1
ATOM 12070 C C . ASP G 1 137 ? -4.497 27.650 61.393 1.00 44.14 137 ASP G C 1
ATOM 12071 O O . ASP G 1 137 ? -3.838 27.897 60.380 1.00 42.67 137 ASP G O 1
ATOM 12076 N N . GLU G 1 138 ? -5.818 27.475 61.381 1.00 45.22 138 GLU G N 1
ATOM 12077 C CA . GLU G 1 138 ? -6.611 27.540 60.148 1.00 46.06 138 GLU G CA 1
ATOM 12078 C C . GLU G 1 138 ? -6.237 28.740 59.274 1.00 45.68 138 GLU G C 1
ATOM 12079 O O . GLU G 1 138 ? -5.711 28.588 58.171 1.00 46.57 138 GLU G O 1
ATOM 12085 N N . GLU G 1 139 ? -6.518 29.935 59.774 1.00 45.46 139 GLU G N 1
ATOM 12086 C CA . GLU G 1 139 ? -6.223 31.148 59.038 1.00 44.84 139 GLU G CA 1
ATOM 12087 C C . GLU G 1 139 ? -4.778 31.256 58.581 1.00 44.35 139 GLU G C 1
ATOM 12088 O O . GLU G 1 139 ? -4.509 31.716 57.474 1.00 44.36 139 GLU G O 1
ATOM 12094 N N . GLN G 1 140 ? -3.840 30.853 59.430 1.00 43.10 140 GLN G N 1
ATOM 12095 C CA . GLN G 1 140 ? -2.428 30.938 59.064 1.00 41.50 140 GLN G CA 1
ATOM 12096 C C . GLN G 1 140 ? -2.085 30.019 57.898 1.00 40.51 140 GLN G C 1
ATOM 12097 O O . GLN G 1 140 ? -1.251 30.359 57.053 1.00 40.01 140 GLN G O 1
ATOM 12103 N N . ILE G 1 141 ? -2.747 28.864 57.858 1.00 39.12 141 ILE G N 1
ATOM 12104 C CA . ILE G 1 141 ? -2.558 27.876 56.806 1.00 38.47 141 ILE G CA 1
ATOM 12105 C C . ILE G 1 141 ? -3.253 28.350 55.532 1.00 40.16 141 ILE G C 1
ATOM 12106 O O . ILE G 1 141 ? -2.777 28.089 54.424 1.00 39.59 141 ILE G O 1
ATOM 12111 N N . LYS G 1 142 ? -4.385 29.036 55.681 1.00 41.44 142 LYS G N 1
ATOM 12112 C CA . LYS G 1 142 ? -5.100 29.525 54.508 1.00 41.81 142 LYS G CA 1
ATOM 12113 C C . LYS G 1 142 ? -4.354 30.690 53.872 1.00 41.09 142 LYS G C 1
ATOM 12114 O O . LYS G 1 142 ? -4.338 30.830 52.650 1.00 42.89 142 LYS G O 1
ATOM 12120 N N . ALA G 1 143 ? -3.720 31.515 54.695 1.00 41.06 143 ALA G N 1
ATOM 12121 C CA . ALA G 1 143 ? -2.966 32.648 54.179 1.00 40.81 143 ALA G CA 1
ATOM 12122 C C . ALA G 1 143 ? -1.700 32.153 53.490 1.00 41.34 143 ALA G C 1
ATOM 12123 O O . ALA G 1 143 ? -1.269 32.719 52.484 1.00 42.66 143 ALA G O 1
ATOM 12125 N N . ALA G 1 144 ? -1.105 31.097 54.038 1.00 40.83 144 ALA G N 1
ATOM 12126 C CA . ALA G 1 144 ? 0.115 30.523 53.475 1.00 40.19 144 ALA G CA 1
ATOM 12127 C C . ALA G 1 144 ? -0.091 30.128 52.019 1.00 40.04 144 ALA G C 1
ATOM 12128 O O . ALA G 1 144 ? 0.755 30.398 51.162 1.00 39.37 144 ALA G O 1
ATOM 12130 N N . ALA G 1 145 ? -1.211 29.469 51.746 1.00 39.92 145 ALA G N 1
ATOM 12131 C CA . ALA G 1 145 ? -1.525 29.040 50.391 1.00 41.69 145 ALA G CA 1
ATOM 12132 C C . ALA G 1 145 ? -1.945 30.226 49.527 1.00 42.15 145 ALA G C 1
ATOM 12133 O O . ALA G 1 145 ? -1.782 30.198 48.308 1.00 43.78 145 ALA G O 1
ATOM 12135 N N . GLU G 1 146 ? -2.473 31.270 50.161 1.00 43.27 146 GLU G N 1
ATOM 12136 C CA . GLU G 1 146 ? -2.919 32.458 49.436 1.00 43.92 146 GLU G CA 1
ATOM 12137 C C . GLU G 1 146 ? -1.750 33.275 48.890 1.00 43.47 146 GLU G C 1
ATOM 12138 O O . GLU G 1 146 ? -1.797 33.751 47.754 1.00 43.62 146 GLU G O 1
ATOM 12144 N N . VAL G 1 147 ? -0.705 33.433 49.702 1.00 43.75 147 VAL G N 1
ATOM 12145 C CA . VAL G 1 147 ? 0.479 34.193 49.297 1.00 42.50 147 VAL G CA 1
ATOM 12146 C C . VAL G 1 147 ? 1.310 33.416 48.285 1.00 43.31 147 VAL G C 1
ATOM 12147 O O . VAL G 1 147 ? 2.248 33.951 47.690 1.00 45.32 147 VAL G O 1
ATOM 12151 N N . GLY G 1 148 ? 0.968 32.145 48.103 1.00 42.89 148 GLY G N 1
ATOM 12152 C CA . GLY G 1 148 ? 1.681 31.317 47.144 1.00 42.87 148 GLY G CA 1
ATOM 12153 C C . GLY G 1 148 ? 2.801 30.426 47.659 1.00 43.16 148 GLY G C 1
ATOM 12154 O O . GLY G 1 148 ? 3.576 29.890 46.867 1.00 42.29 148 GLY G O 1
ATOM 12155 N N . ALA G 1 149 ? 2.894 30.252 48.973 1.00 42.70 149 ALA G N 1
ATOM 12156 C CA . ALA G 1 149 ? 3.935 29.404 49.539 1.00 41.82 149 ALA G CA 1
ATOM 12157 C C . ALA G 1 149 ? 3.651 27.945 49.199 1.00 41.09 149 ALA G C 1
ATOM 12158 O O . ALA G 1 149 ? 2.535 27.455 49.397 1.00 41.85 149 ALA G O 1
ATOM 12160 N N . PRO G 1 150 ? 4.659 27.235 48.667 1.00 40.89 150 PRO G N 1
ATOM 12161 C CA . PRO G 1 150 ? 4.534 25.822 48.288 1.00 39.08 150 PRO G CA 1
ATOM 12162 C C . PRO G 1 150 ? 4.601 24.888 49.486 1.00 39.61 150 PRO G C 1
ATOM 12163 O O . PRO G 1 150 ? 3.935 23.850 49.527 1.00 38.29 150 PRO G O 1
ATOM 12167 N N . PHE G 1 151 ? 5.418 25.277 50.460 1.00 40.64 151 PHE G N 1
ATOM 12168 C CA . PHE G 1 151 ? 5.609 24.500 51.677 1.00 40.40 151 PHE G CA 1
ATOM 12169 C C . PHE G 1 151 ? 5.222 25.291 52.921 1.00 40.14 151 PHE G C 1
ATOM 12170 O O . PHE G 1 151 ? 5.180 26.521 52.909 1.00 40.15 151 PHE G O 1
ATOM 12178 N N . ILE G 1 152 ? 4.920 24.559 53.985 1.00 39.39 152 ILE G N 1
ATOM 12179 C CA . ILE G 1 152 ? 4.603 25.142 55.275 1.00 36.94 152 ILE G CA 1
ATOM 12180 C C . ILE G 1 152 ? 5.197 24.175 56.284 1.00 36.10 152 ILE G C 1
ATOM 12181 O O . ILE G 1 152 ? 5.268 22.970 56.031 1.00 34.73 152 ILE G O 1
ATOM 12186 N N . GLU G 1 153 ? 5.651 24.706 57.411 1.00 35.61 153 GLU G N 1
ATOM 12187 C CA . GLU G 1 153 ? 6.208 23.870 58.462 1.00 34.98 153 GLU G CA 1
ATOM 12188 C C . GLU G 1 153 ? 5.465 24.156 59.751 1.00 34.14 153 GLU G C 1
ATOM 12189 O O . GLU G 1 153 ? 5.539 25.256 60.303 1.00 33.76 153 GLU G O 1
ATOM 12195 N N . ILE G 1 154 ? 4.747 23.148 60.225 1.00 34.25 154 ILE G N 1
ATOM 12196 C CA . ILE G 1 154 ? 3.972 23.263 61.444 1.00 35.30 154 ILE G CA 1
ATOM 12197 C C . ILE G 1 154 ? 4.845 23.269 62.679 1.00 35.09 154 ILE G C 1
ATOM 12198 O O . ILE G 1 154 ? 5.717 22.412 62.842 1.00 34.79 154 ILE G O 1
ATOM 12203 N N . HIS G 1 155 ? 4.592 24.242 63.548 1.00 33.93 155 HIS G N 1
ATOM 12204 C CA . HIS G 1 155 ? 5.319 24.383 64.801 1.00 35.28 155 HIS G CA 1
ATOM 12205 C C . HIS G 1 155 ? 4.808 23.327 65.773 1.00 34.71 155 HIS G C 1
ATOM 12206 O O . HIS G 1 155 ? 3.703 23.449 66.303 1.00 34.35 155 HIS G O 1
ATOM 12213 N N . THR G 1 156 ? 5.614 22.297 66.007 1.00 33.50 156 THR G N 1
ATOM 12214 C CA . THR G 1 156 ? 5.238 21.220 66.913 1.00 32.98 156 THR G CA 1
ATOM 12215 C C . THR G 1 156 ? 5.760 21.449 68.325 1.00 31.96 156 THR G C 1
ATOM 12216 O O . THR G 1 156 ? 5.790 20.528 69.138 1.00 30.75 156 THR G O 1
ATOM 12220 N N . GLY G 1 157 ? 6.162 22.683 68.612 1.00 33.60 157 GLY G N 1
ATOM 12221 C CA . GLY G 1 157 ? 6.673 23.017 69.933 1.00 33.54 157 GLY G CA 1
ATOM 12222 C C . GLY G 1 157 ? 5.716 22.758 71.089 1.00 34.10 157 GLY G C 1
ATOM 12223 O O . GLY G 1 157 ? 6.103 22.213 72.127 1.00 33.09 157 GLY G O 1
ATOM 12224 N N . CYS G 1 158 ? 4.456 23.142 70.925 1.00 34.07 158 CYS G N 1
ATOM 12225 C CA . CYS G 1 158 ? 3.493 22.932 71.994 1.00 34.27 158 CYS G CA 1
ATOM 12226 C C . CYS G 1 158 ? 3.281 21.442 72.224 1.00 33.90 158 CYS G C 1
ATOM 12227 O O . CYS G 1 158 ? 3.153 20.986 73.360 1.00 32.55 158 CYS G O 1
ATOM 12230 N N . TYR G 1 159 ? 3.270 20.681 71.137 1.00 34.06 159 TYR G N 1
ATOM 12231 C CA . TYR G 1 159 ? 3.120 19.236 71.219 1.00 32.56 159 TYR G CA 1
ATOM 12232 C C . TYR G 1 159 ? 4.308 18.621 71.975 1.00 31.96 159 TYR G C 1
ATOM 12233 O O . TYR G 1 159 ? 4.125 17.769 72.841 1.00 31.49 159 TYR G O 1
ATOM 12242 N N . ALA G 1 160 ? 5.519 19.063 71.647 1.00 32.64 160 ALA G N 1
ATOM 12243 C CA . ALA G 1 160 ? 6.728 18.551 72.289 1.00 34.26 160 ALA G CA 1
ATOM 12244 C C . ALA G 1 160 ? 6.816 18.878 73.785 1.00 35.24 160 ALA G C 1
ATOM 12245 O O . ALA G 1 160 ? 7.337 18.080 74.561 1.00 36.32 160 ALA G O 1
ATOM 12247 N N . ASP G 1 161 ? 6.301 20.043 74.179 1.00 35.67 161 ASP G N 1
ATOM 12248 C CA . ASP G 1 161 ? 6.330 20.495 75.572 1.00 38.46 161 ASP G CA 1
ATOM 12249 C C . ASP G 1 161 ? 5.163 20.036 76.441 1.00 38.50 161 ASP G C 1
ATOM 12250 O O . ASP G 1 161 ? 5.146 20.317 77.643 1.00 39.09 161 ASP G O 1
ATOM 12255 N N . ALA G 1 162 ? 4.188 19.359 75.840 1.00 37.85 162 ALA G N 1
ATOM 12256 C CA . ALA G 1 162 ? 3.023 18.877 76.580 1.00 38.42 162 ALA G CA 1
ATOM 12257 C C . ALA G 1 162 ? 3.489 18.127 77.818 1.00 38.46 162 ALA G C 1
ATOM 12258 O O . ALA G 1 162 ? 4.434 17.352 77.757 1.00 38.02 162 ALA G O 1
ATOM 12260 N N . LYS G 1 163 ? 2.826 18.353 78.944 1.00 38.12 163 LYS G N 1
ATOM 12261 C CA . LYS G 1 163 ? 3.228 17.695 80.175 1.00 38.63 163 LYS G CA 1
ATOM 12262 C C . LYS G 1 163 ? 2.455 16.419 80.475 1.00 38.10 163 LYS G C 1
ATOM 12263 O O . LYS G 1 163 ? 3.003 15.487 81.060 1.00 38.70 163 LYS G O 1
ATOM 12269 N N . THR G 1 164 ? 1.188 16.372 80.073 1.00 35.91 164 THR G N 1
ATOM 12270 C CA . THR G 1 164 ? 0.364 15.193 80.323 1.00 34.86 164 THR G CA 1
ATOM 12271 C C . THR G 1 164 ? 0.017 14.476 79.029 1.00 34.74 164 THR G C 1
ATOM 12272 O O . THR G 1 164 ? 0.090 15.066 77.950 1.00 35.09 164 THR G O 1
ATOM 12276 N N . ASP G 1 165 ? -0.353 13.201 79.127 1.00 34.74 165 ASP G N 1
ATOM 12277 C CA . ASP G 1 165 ? -0.728 12.453 77.932 1.00 35.18 165 ASP G CA 1
ATOM 12278 C C . ASP G 1 165 ? -1.905 13.131 77.244 1.00 35.24 165 ASP G C 1
ATOM 12279 O O . ASP G 1 165 ? -1.939 13.221 76.021 1.00 36.30 165 ASP G O 1
ATOM 12284 N N . ALA G 1 166 ? -2.876 13.599 78.024 1.00 34.88 166 ALA G N 1
ATOM 12285 C CA . ALA G 1 166 ? -4.051 14.249 77.446 1.00 34.32 166 ALA G CA 1
ATOM 12286 C C . ALA G 1 166 ? -3.642 15.501 76.679 1.00 33.66 166 ALA G C 1
ATOM 12287 O O . ALA G 1 166 ? -4.095 15.728 75.559 1.00 34.59 166 ALA G O 1
ATOM 12289 N N . GLU G 1 167 ? -2.784 16.307 77.296 1.00 33.48 167 GLU G N 1
ATOM 12290 C CA . GLU G 1 167 ? -2.297 17.532 76.682 1.00 34.84 167 GLU G CA 1
ATOM 12291 C C . GLU G 1 167 ? -1.611 17.236 75.358 1.00 35.72 167 GLU G C 1
ATOM 12292 O O . GLU G 1 167 ? -1.889 17.878 74.344 1.00 36.06 167 GLU G O 1
ATOM 12298 N N . GLN G 1 168 ? -0.719 16.254 75.367 1.00 35.21 168 GLN G N 1
ATOM 12299 C CA . GLN G 1 168 ? -0.006 15.889 74.152 1.00 35.13 168 GLN G CA 1
ATOM 12300 C C . GLN G 1 168 ? -0.962 15.346 73.091 1.00 33.76 168 GLN G C 1
ATOM 12301 O O . GLN G 1 168 ? -0.835 15.664 71.907 1.00 33.94 168 GLN G O 1
ATOM 12307 N N . ALA G 1 169 ? -1.924 14.533 73.509 1.00 32.89 169 ALA G N 1
ATOM 12308 C CA . ALA G 1 169 ? -2.878 13.984 72.559 1.00 31.78 169 ALA G CA 1
ATOM 12309 C C . ALA G 1 169 ? -3.633 15.112 71.854 1.00 33.29 169 ALA G C 1
ATOM 12310 O O . ALA G 1 169 ? -3.768 15.093 70.627 1.00 33.90 169 ALA G O 1
ATOM 12312 N N . GLN G 1 170 ? -4.109 16.095 72.623 1.00 33.74 170 GLN G N 1
ATOM 12313 C CA . GLN G 1 170 ? -4.852 17.235 72.070 1.00 35.21 170 GLN G CA 1
ATOM 12314 C C . GLN G 1 170 ? -4.002 17.976 71.043 1.00 35.47 170 GLN G C 1
ATOM 12315 O O . GLN G 1 170 ? -4.474 18.310 69.956 1.00 33.84 170 GLN G O 1
ATOM 12321 N N . GLU G 1 171 ? -2.743 18.232 71.393 1.00 35.16 171 GLU G N 1
ATOM 12322 C CA . GLU G 1 171 ? -1.839 18.928 70.487 1.00 34.66 171 GLU G CA 1
ATOM 12323 C C . GLU G 1 171 ? -1.559 18.101 69.243 1.00 33.27 171 GLU G C 1
ATOM 12324 O O . GLU G 1 171 ? -1.443 18.642 68.140 1.00 32.28 171 GLU G O 1
ATOM 12330 N N . LEU G 1 172 ? -1.452 16.787 69.418 1.00 33.48 172 LEU G N 1
ATOM 12331 C CA . LEU G 1 172 ? -1.184 15.899 68.290 1.00 33.89 172 LEU G CA 1
ATOM 12332 C C . LEU G 1 172 ? -2.381 15.939 67.332 1.00 34.76 172 LEU G C 1
ATOM 12333 O O . LEU G 1 172 ? -2.215 15.981 66.113 1.00 31.82 172 LEU G O 1
ATOM 12338 N N . ALA G 1 173 ? -3.589 15.940 67.888 1.00 35.41 173 ALA G N 1
ATOM 12339 C CA . ALA G 1 173 ? -4.783 15.992 67.053 1.00 37.98 173 ALA G CA 1
ATOM 12340 C C . ALA G 1 173 ? -4.742 17.260 66.200 1.00 38.50 173 ALA G C 1
ATOM 12341 O O . ALA G 1 173 ? -4.943 17.203 64.988 1.00 40.22 173 ALA G O 1
ATOM 12343 N N . ARG G 1 174 ? -4.475 18.401 66.832 1.00 40.45 174 ARG G N 1
ATOM 12344 C CA . ARG G 1 174 ? -4.399 19.673 66.114 1.00 40.90 174 ARG G CA 1
ATOM 12345 C C . ARG G 1 174 ? -3.509 19.540 64.884 1.00 41.39 174 ARG G C 1
ATOM 12346 O O . ARG G 1 174 ? -3.948 19.768 63.757 1.00 41.24 174 ARG G O 1
ATOM 12354 N N . ILE G 1 175 ? -2.252 19.174 65.117 1.00 40.30 175 ILE G N 1
ATOM 12355 C CA . ILE G 1 175 ? -1.287 19.002 64.040 1.00 38.20 175 ILE G CA 1
ATOM 12356 C C . ILE G 1 175 ? -1.870 18.135 62.922 1.00 37.82 175 ILE G C 1
ATOM 12357 O O . ILE G 1 175 ? -1.784 18.492 61.754 1.00 38.24 175 ILE G O 1
ATOM 12362 N N . ALA G 1 176 ? -2.463 17.000 63.288 1.00 39.07 176 ALA G N 1
ATOM 12363 C CA . ALA G 1 176 ? -3.042 16.072 62.319 1.00 39.16 176 ALA G CA 1
ATOM 12364 C C . ALA G 1 176 ? -4.109 16.737 61.464 1.00 39.71 176 ALA G C 1
ATOM 12365 O O . ALA G 1 176 ? -4.140 16.567 60.246 1.00 39.25 176 ALA G O 1
ATOM 12367 N N . LYS G 1 177 ? -4.988 17.491 62.111 1.00 40.83 177 LYS G N 1
ATOM 12368 C CA . LYS G 1 177 ? -6.057 18.190 61.409 1.00 41.14 177 LYS G CA 1
ATOM 12369 C C . LYS G 1 177 ? -5.430 19.247 60.517 1.00 39.50 177 LYS G C 1
ATOM 12370 O O . LYS G 1 177 ? -5.801 19.406 59.355 1.00 39.30 177 LYS G O 1
ATOM 12376 N N . ALA G 1 178 ? -4.470 19.972 61.079 1.00 38.93 178 ALA G N 1
ATOM 12377 C CA . ALA G 1 178 ? -3.796 21.033 60.346 1.00 39.43 178 ALA G CA 1
ATOM 12378 C C . ALA G 1 178 ? -3.046 20.531 59.114 1.00 39.53 178 ALA G C 1
ATOM 12379 O O . ALA G 1 178 ? -3.049 21.184 58.069 1.00 39.98 178 ALA G O 1
ATOM 12381 N N . ALA G 1 179 ? -2.399 19.375 59.237 1.00 38.71 179 ALA G N 1
ATOM 12382 C CA . ALA G 1 179 ? -1.649 18.806 58.119 1.00 38.32 179 ALA G CA 1
ATOM 12383 C C . ALA G 1 179 ? -2.598 18.351 57.013 1.00 38.62 179 ALA G C 1
ATOM 12384 O O . ALA G 1 179 ? -2.342 18.558 55.821 1.00 37.82 179 ALA G O 1
ATOM 12386 N N . THR G 1 180 ? -3.684 17.707 57.421 1.00 38.05 180 THR G N 1
ATOM 12387 C CA . THR G 1 180 ? -4.687 17.229 56.481 1.00 38.50 180 THR G CA 1
ATOM 12388 C C . THR G 1 180 ? -5.345 18.425 55.791 1.00 38.37 180 THR G C 1
ATOM 12389 O O . THR G 1 180 ? -5.576 18.406 54.582 1.00 39.17 180 THR G O 1
ATOM 12393 N N . PHE G 1 181 ? -5.630 19.468 56.568 1.00 39.24 181 PHE G N 1
ATOM 12394 C CA . PHE G 1 181 ? -6.255 20.675 56.031 1.00 40.01 181 PHE G CA 1
ATOM 12395 C C . PHE G 1 181 ? -5.341 21.393 55.045 1.00 40.13 181 PHE G C 1
ATOM 12396 O O . PHE G 1 181 ? -5.799 21.919 54.030 1.00 39.95 181 PHE G O 1
ATOM 12404 N N . ALA G 1 182 ? -4.046 21.418 55.340 1.00 40.15 182 ALA G N 1
ATOM 12405 C CA . ALA G 1 182 ? -3.090 22.078 54.454 1.00 39.67 182 ALA G CA 1
ATOM 12406 C C . ALA G 1 182 ? -2.940 21.297 53.155 1.00 39.97 182 ALA G C 1
ATOM 12407 O O . ALA G 1 182 ? -2.798 21.877 52.080 1.00 40.77 182 ALA G O 1
ATOM 12409 N N . ALA G 1 183 ? -2.958 19.975 53.266 1.00 40.49 183 ALA G N 1
ATOM 12410 C CA . ALA G 1 183 ? -2.826 19.117 52.101 1.00 40.35 183 ALA G CA 1
ATOM 12411 C C . ALA G 1 183 ? -3.952 19.390 51.108 1.00 41.14 183 ALA G C 1
ATOM 12412 O O . ALA G 1 183 ? -3.742 19.351 49.896 1.00 40.23 183 ALA G O 1
ATOM 12414 N N . SER G 1 184 ? -5.145 19.674 51.628 1.00 41.49 184 SER G N 1
ATOM 12415 C CA . SER G 1 184 ? -6.296 19.947 50.773 1.00 41.63 184 SER G CA 1
ATOM 12416 C C . SER G 1 184 ? -6.099 21.245 49.988 1.00 42.06 184 SER G C 1
ATOM 12417 O O . SER G 1 184 ? -6.575 21.369 48.858 1.00 43.85 184 SER G O 1
ATOM 12420 N N . LEU G 1 185 ? -5.398 22.209 50.583 1.00 42.53 185 LEU G N 1
ATOM 12421 C CA . LEU G 1 185 ? -5.137 23.483 49.912 1.00 42.57 185 LEU G CA 1
ATOM 12422 C C . LEU G 1 185 ? -3.971 23.396 48.931 1.00 41.76 185 LEU G C 1
ATOM 12423 O O . LEU G 1 185 ? -3.485 24.418 48.447 1.00 43.34 185 LEU G O 1
ATOM 12428 N N . GLY G 1 186 ? -3.520 22.181 48.640 1.00 40.70 186 GLY G N 1
ATOM 12429 C CA . GLY G 1 186 ? -2.409 22.010 47.718 1.00 41.07 186 GLY G CA 1
ATOM 12430 C C . GLY G 1 186 ? -1.051 22.324 48.332 1.00 41.03 186 GLY G C 1
ATOM 12431 O O . GLY G 1 186 ? -0.056 22.476 47.625 1.00 41.22 186 GLY G O 1
ATOM 12432 N N . LEU G 1 187 ? -1.008 22.411 49.655 1.00 40.87 187 LEU G N 1
ATOM 12433 C CA . LEU G 1 187 ? 0.229 22.707 50.364 1.00 39.50 187 LEU G CA 1
ATOM 12434 C C . LEU G 1 187 ? 0.978 21.444 50.773 1.00 39.01 187 LEU G C 1
ATOM 12435 O O . LEU G 1 187 ? 0.370 20.405 51.052 1.00 38.37 187 LEU G O 1
ATOM 12440 N N . LYS G 1 188 ? 2.304 21.540 50.788 1.00 38.68 188 LYS G N 1
ATOM 12441 C CA . LYS G 1 188 ? 3.148 20.433 51.217 1.00 38.18 188 LYS G CA 1
ATOM 12442 C C . LYS G 1 188 ? 3.490 20.787 52.662 1.00 37.58 188 LYS G C 1
ATOM 12443 O O . LYS G 1 188 ? 3.743 21.955 52.969 1.00 36.85 188 LYS G O 1
ATOM 12449 N N . VAL G 1 189 ? 3.503 19.784 53.540 1.00 37.16 189 VAL G N 1
ATOM 12450 C CA . VAL G 1 189 ? 3.737 20.029 54.957 1.00 36.20 189 VAL G CA 1
ATOM 12451 C C . VAL G 1 189 ? 4.932 19.369 55.646 1.00 35.01 189 VAL G C 1
ATOM 12452 O O . VAL G 1 189 ? 5.151 18.160 55.538 1.00 34.54 189 VAL G O 1
ATOM 12456 N N . ASN G 1 190 ? 5.688 20.197 56.364 1.00 34.17 190 ASN G N 1
ATOM 12457 C CA . ASN G 1 190 ? 6.850 19.766 57.127 1.00 33.23 190 ASN G CA 1
ATOM 12458 C C . ASN G 1 190 ? 6.569 20.070 58.588 1.00 34.10 190 ASN G C 1
ATOM 12459 O O . ASN G 1 190 ? 5.595 20.750 58.916 1.00 33.24 190 ASN G O 1
ATOM 12464 N N . ALA G 1 191 ? 7.417 19.550 59.464 1.00 32.65 191 ALA G N 1
ATOM 12465 C CA . ALA G 1 191 ? 7.276 19.786 60.889 1.00 32.86 191 ALA G CA 1
ATOM 12466 C C . ALA G 1 191 ? 8.657 19.718 61.511 1.00 33.82 191 ALA G C 1
ATOM 12467 O O . ALA G 1 191 ? 9.652 19.457 60.831 1.00 32.75 191 ALA G O 1
ATOM 12469 N N . GLY G 1 192 ? 8.704 19.945 62.812 1.00 34.14 192 GLY G N 1
ATOM 12470 C CA . GLY G 1 192 ? 9.961 19.923 63.516 1.00 36.28 192 GLY G CA 1
ATOM 12471 C C . GLY G 1 192 ? 9.857 20.894 64.668 1.00 37.49 192 GLY G C 1
ATOM 12472 O O . GLY G 1 192 ? 8.785 21.429 64.950 1.00 40.12 192 GLY G O 1
ATOM 12473 N N . HIS G 1 193 ? 10.980 21.125 65.326 1.00 37.12 193 HIS G N 1
ATOM 12474 C CA . HIS G 1 193 ? 11.037 22.025 66.460 1.00 35.49 193 HIS G CA 1
ATOM 12475 C C . HIS G 1 193 ? 10.471 21.311 67.676 1.00 33.97 193 HIS G C 1
ATOM 12476 O O . HIS G 1 193 ? 9.278 20.989 67.748 1.00 34.41 193 HIS G O 1
ATOM 12483 N N . GLY G 1 194 ? 11.366 21.035 68.617 1.00 31.80 194 GLY G N 1
ATOM 12484 C CA . GLY G 1 194 ? 10.992 20.357 69.837 1.00 29.21 194 GLY G CA 1
ATOM 12485 C C . GLY G 1 194 ? 10.944 18.843 69.754 1.00 29.46 194 GLY G C 1
ATOM 12486 O O . GLY G 1 194 ? 10.998 18.173 70.780 1.00 29.17 194 GLY G O 1
ATOM 12487 N N . LEU G 1 195 ? 10.856 18.285 68.552 1.00 28.52 195 LEU G N 1
ATOM 12488 C CA . LEU G 1 195 ? 10.784 16.836 68.439 1.00 27.03 195 LEU G CA 1
ATOM 12489 C C . LEU G 1 195 ? 11.987 16.140 69.061 1.00 25.82 195 LEU G C 1
ATOM 12490 O O . LEU G 1 195 ? 13.126 16.597 68.934 1.00 28.28 195 LEU G O 1
ATOM 12495 N N . THR G 1 196 ? 11.716 15.033 69.739 1.00 27.39 196 THR G N 1
ATOM 12496 C CA . THR G 1 196 ? 12.752 14.268 70.413 1.00 26.29 196 THR G CA 1
ATOM 12497 C C . THR G 1 196 ? 12.657 12.809 70.033 1.00 26.96 196 THR G C 1
ATOM 12498 O O . THR G 1 196 ? 11.744 12.399 69.319 1.00 25.23 196 THR G O 1
ATOM 12502 N N . TYR G 1 197 ? 13.602 12.021 70.531 1.00 25.87 197 TYR G N 1
ATOM 12503 C CA . TYR G 1 197 ? 13.609 10.604 70.246 1.00 25.43 197 TYR G CA 1
ATOM 12504 C C . TYR G 1 197 ? 12.394 9.916 70.832 1.00 26.31 197 TYR G C 1
ATOM 12505 O O . TYR G 1 197 ? 12.052 8.813 70.419 1.00 25.10 197 TYR G O 1
ATOM 12514 N N . HIS G 1 198 ? 11.736 10.562 71.791 1.00 27.34 198 HIS G N 1
ATOM 12515 C CA . HIS G 1 198 ? 10.558 9.962 72.417 1.00 27.56 198 HIS G CA 1
ATOM 12516 C C . HIS G 1 198 ? 9.194 10.467 71.948 1.00 28.71 198 HIS G C 1
ATOM 12517 O O . HIS G 1 198 ? 8.176 9.968 72.414 1.00 27.96 198 HIS G O 1
ATOM 12524 N N . ASN G 1 199 ? 9.152 11.441 71.043 1.00 29.98 199 ASN G N 1
ATOM 12525 C CA . ASN G 1 199 ? 7.853 11.927 70.559 1.00 30.37 199 ASN G CA 1
ATOM 12526 C C . ASN G 1 199 ? 7.789 12.152 69.044 1.00 29.02 199 ASN G C 1
ATOM 12527 O O . ASN G 1 199 ? 6.798 12.668 68.526 1.00 27.82 199 ASN G O 1
ATOM 12532 N N . VAL G 1 200 ? 8.844 11.754 68.335 1.00 28.24 200 VAL G N 1
ATOM 12533 C CA . VAL G 1 200 ? 8.895 11.923 66.882 1.00 27.60 200 VAL G CA 1
ATOM 12534 C C . VAL G 1 200 ? 8.001 10.971 66.095 1.00 29.28 200 VAL G C 1
ATOM 12535 O O . VAL G 1 200 ? 7.474 11.339 65.044 1.00 31.25 200 VAL G O 1
ATOM 12539 N N . LYS G 1 201 ? 7.831 9.749 66.585 1.00 28.73 201 LYS G N 1
ATOM 12540 C CA . LYS G 1 201 ? 7.022 8.771 65.860 1.00 30.43 201 LYS G CA 1
ATOM 12541 C C . LYS G 1 201 ? 5.582 9.202 65.590 1.00 31.02 201 LYS G C 1
ATOM 12542 O O . LYS G 1 201 ? 5.084 9.051 64.470 1.00 31.77 201 LYS G O 1
ATOM 12548 N N . ALA G 1 202 ? 4.910 9.733 66.606 1.00 33.18 202 ALA G N 1
ATOM 12549 C CA . ALA G 1 202 ? 3.529 10.186 66.434 1.00 33.77 202 ALA G CA 1
ATOM 12550 C C . ALA G 1 202 ? 3.437 11.207 65.298 1.00 33.20 202 ALA G C 1
ATOM 12551 O O . ALA G 1 202 ? 2.455 11.232 64.553 1.00 32.34 202 ALA G O 1
ATOM 12553 N N . ILE G 1 203 ? 4.466 12.046 65.173 1.00 33.12 203 ILE G N 1
ATOM 12554 C CA . ILE G 1 203 ? 4.516 13.054 64.117 1.00 33.46 203 ILE G CA 1
ATOM 12555 C C . ILE G 1 203 ? 4.888 12.422 62.778 1.00 34.10 203 ILE G C 1
ATOM 12556 O O . ILE G 1 203 ? 4.308 12.753 61.739 1.00 33.96 203 ILE G O 1
ATOM 12561 N N . ALA G 1 204 ? 5.848 11.502 62.799 1.00 32.65 204 ALA G N 1
ATOM 12562 C CA . ALA G 1 204 ? 6.269 10.845 61.562 1.00 33.61 204 ALA G CA 1
ATOM 12563 C C . ALA G 1 204 ? 5.166 9.948 61.006 1.00 33.54 204 ALA G C 1
ATOM 12564 O O . ALA G 1 204 ? 5.158 9.633 59.815 1.00 34.44 204 ALA G O 1
ATOM 12566 N N . ALA G 1 205 ? 4.238 9.546 61.871 1.00 32.57 205 ALA G N 1
ATOM 12567 C CA . ALA G 1 205 ? 3.133 8.687 61.464 1.00 32.89 205 ALA G CA 1
ATOM 12568 C C . ALA G 1 205 ? 2.073 9.468 60.691 1.00 32.85 205 ALA G C 1
ATOM 12569 O O . ALA G 1 205 ? 1.218 8.880 60.028 1.00 33.39 205 ALA G O 1
ATOM 12571 N N . ILE G 1 206 ? 2.122 10.792 60.785 1.00 34.21 206 ILE G N 1
ATOM 12572 C CA . ILE G 1 206 ? 1.169 11.642 60.069 1.00 34.50 206 ILE G CA 1
ATOM 12573 C C . ILE G 1 206 ? 1.516 11.564 58.582 1.00 34.32 206 ILE G C 1
ATOM 12574 O O . ILE G 1 206 ? 2.569 12.031 58.158 1.00 35.07 206 ILE G O 1
ATOM 12579 N N . PRO G 1 207 ? 0.622 10.974 57.771 1.00 35.83 207 PRO G N 1
ATOM 12580 C CA . PRO G 1 207 ? 0.793 10.797 56.323 1.00 36.49 207 PRO G CA 1
ATOM 12581 C C . PRO G 1 207 ? 1.217 12.007 55.502 1.00 35.47 207 PRO G C 1
ATOM 12582 O O . PRO G 1 207 ? 2.064 11.888 54.612 1.00 36.04 207 PRO G O 1
ATOM 12586 N N . GLU G 1 208 ? 0.631 13.161 55.798 1.00 34.59 208 GLU G N 1
ATOM 12587 C CA . GLU G 1 208 ? 0.934 14.383 55.063 1.00 35.52 208 GLU G CA 1
ATOM 12588 C C . GLU G 1 208 ? 2.346 14.911 55.263 1.00 35.55 208 GLU G C 1
ATOM 12589 O O . GLU G 1 208 ? 2.860 15.654 54.425 1.00 36.80 208 GLU G O 1
ATOM 12595 N N . MET G 1 209 ? 2.971 14.540 56.374 1.00 35.23 209 MET G N 1
ATOM 12596 C CA . MET G 1 209 ? 4.317 15.011 56.665 1.00 34.86 209 MET G CA 1
ATOM 12597 C C . MET G 1 209 ? 5.301 14.599 55.572 1.00 34.02 209 MET G C 1
ATOM 12598 O O . MET G 1 209 ? 5.344 13.440 55.167 1.00 34.96 209 MET G O 1
ATOM 12603 N N . HIS G 1 210 ? 6.084 15.555 55.084 1.00 33.20 210 HIS G N 1
ATOM 12604 C CA . HIS G 1 210 ? 7.050 15.264 54.031 1.00 33.66 210 HIS G CA 1
ATOM 12605 C C . HIS G 1 210 ? 8.473 15.237 54.559 1.00 32.95 210 HIS G C 1
ATOM 12606 O O . HIS G 1 210 ? 9.240 14.323 54.258 1.00 33.01 210 HIS G O 1
ATOM 12613 N N . GLU G 1 211 ? 8.820 16.244 55.348 1.00 34.68 211 GLU G N 1
ATOM 12614 C CA . GLU G 1 211 ? 10.147 16.322 55.922 1.00 35.15 211 GLU G CA 1
ATOM 12615 C C . GLU G 1 211 ? 10.110 16.886 57.335 1.00 35.13 211 GLU G C 1
ATOM 12616 O O . GLU G 1 211 ? 9.418 17.872 57.616 1.00 33.08 211 GLU G O 1
ATOM 12622 N N . LEU G 1 212 ? 10.859 16.247 58.226 1.00 33.57 212 LEU G N 1
ATOM 12623 C CA . LEU G 1 212 ? 10.951 16.704 59.600 1.00 32.80 212 LEU G CA 1
ATOM 12624 C C . LEU G 1 212 ? 12.320 17.351 59.743 1.00 33.89 212 LEU G C 1
ATOM 12625 O O . LEU G 1 212 ? 13.337 16.760 59.381 1.00 31.55 212 LEU G O 1
ATOM 12630 N N . ASN G 1 213 ? 12.345 18.580 60.242 1.00 34.85 213 ASN G N 1
ATOM 12631 C CA . ASN G 1 213 ? 13.602 19.286 60.437 1.00 36.02 213 ASN G CA 1
ATOM 12632 C C . ASN G 1 213 ? 13.852 19.328 61.943 1.00 35.01 213 ASN G C 1
ATOM 12633 O O . ASN G 1 213 ? 13.309 20.181 62.648 1.00 36.23 213 ASN G O 1
ATOM 12638 N N . ILE G 1 214 ? 14.666 18.390 62.426 1.00 34.05 214 ILE G N 1
ATOM 12639 C CA . ILE G 1 214 ? 14.995 18.276 63.850 1.00 32.43 214 ILE G CA 1
ATOM 12640 C C . ILE G 1 214 ? 16.418 18.745 64.138 1.00 30.16 214 ILE G C 1
ATOM 12641 O O . ILE G 1 214 ? 17.338 18.440 63.381 1.00 28.55 214 ILE G O 1
ATOM 12646 N N . GLY G 1 215 ? 16.602 19.456 65.246 1.00 29.99 215 GLY G N 1
ATOM 12647 C CA . GLY G 1 215 ? 17.930 19.933 65.580 1.00 28.76 215 GLY G CA 1
ATOM 12648 C C . GLY G 1 215 ? 18.422 19.700 66.999 1.00 27.21 215 GLY G C 1
ATOM 12649 O O . GLY G 1 215 ? 19.276 18.841 67.232 1.00 26.13 215 GLY G O 1
ATOM 12650 N N . HIS G 1 216 ? 17.875 20.455 67.948 1.00 26.58 216 HIS G N 1
ATOM 12651 C CA . HIS G 1 216 ? 18.283 20.383 69.350 1.00 24.85 216 HIS G CA 1
ATOM 12652 C C . HIS G 1 216 ? 18.353 19.001 70.007 1.00 24.23 216 HIS G C 1
ATOM 12653 O O . HIS G 1 216 ? 19.335 18.704 70.682 1.00 23.73 216 HIS G O 1
ATOM 12660 N N . ALA G 1 217 ? 17.334 18.160 69.838 1.00 22.72 217 ALA G N 1
ATOM 12661 C CA . ALA G 1 217 ? 17.374 16.838 70.464 1.00 22.08 217 ALA G CA 1
ATOM 12662 C C . ALA G 1 217 ? 18.534 16.002 69.919 1.00 22.05 217 ALA G C 1
ATOM 12663 O O . ALA G 1 217 ? 19.182 15.267 70.661 1.00 23.91 217 ALA G O 1
ATOM 12665 N N . ILE G 1 218 ? 18.789 16.123 68.621 1.00 23.55 218 ILE G N 1
ATOM 12666 C CA . ILE G 1 218 ? 19.874 15.394 67.971 1.00 24.19 218 ILE G CA 1
ATOM 12667 C C . ILE G 1 218 ? 21.233 15.814 68.535 1.00 24.52 218 ILE G C 1
ATOM 12668 O O . ILE G 1 218 ? 22.041 14.972 68.935 1.00 26.38 218 ILE G O 1
ATOM 12673 N N . ILE G 1 219 ? 21.486 17.115 68.588 1.00 25.28 219 ILE G N 1
ATOM 12674 C CA . ILE G 1 219 ? 22.757 17.587 69.121 1.00 24.77 219 ILE G CA 1
ATOM 12675 C C . ILE G 1 219 ? 22.910 17.249 70.604 1.00 25.60 219 ILE G C 1
ATOM 12676 O O . ILE G 1 219 ? 23.997 16.882 71.060 1.00 25.54 219 ILE G O 1
ATOM 12681 N N . GLY G 1 220 ? 21.819 17.357 71.356 1.00 24.59 220 GLY G N 1
ATOM 12682 C CA . GLY G 1 220 ? 21.878 17.043 72.777 1.00 24.60 220 GLY G CA 1
ATOM 12683 C C . GLY G 1 220 ? 22.181 15.568 72.967 1.00 22.94 220 GLY G C 1
ATOM 12684 O O . GLY G 1 220 ? 22.777 15.149 73.965 1.00 23.38 220 GLY G O 1
ATOM 12685 N N . ARG G 1 221 ? 21.758 14.769 72.001 1.00 24.86 221 ARG G N 1
ATOM 12686 C CA . ARG G 1 221 ? 22.014 13.340 72.063 1.00 25.73 221 ARG G CA 1
ATOM 12687 C C . ARG G 1 221 ? 23.469 13.124 71.650 1.00 23.95 221 ARG G C 1
ATOM 12688 O O . ARG G 1 221 ? 24.204 12.364 72.281 1.00 24.45 221 ARG G O 1
ATOM 12696 N N . ALA G 1 222 ? 23.871 13.806 70.584 1.00 23.48 222 ALA G N 1
ATOM 12697 C CA . ALA G 1 222 ? 25.233 13.702 70.053 1.00 23.94 222 ALA G CA 1
ATOM 12698 C C . ALA G 1 222 ? 26.343 13.924 71.078 1.00 25.42 222 ALA G C 1
ATOM 12699 O O . ALA G 1 222 ? 27.344 13.205 71.068 1.00 26.36 222 ALA G O 1
ATOM 12701 N N . VAL G 1 223 ? 26.186 14.918 71.950 1.00 26.20 223 VAL G N 1
ATOM 12702 C CA . VAL G 1 223 ? 27.221 15.184 72.944 1.00 28.37 223 VAL G CA 1
ATOM 12703 C C . VAL G 1 223 ? 27.534 13.924 73.742 1.00 28.59 223 VAL G C 1
ATOM 12704 O O . VAL G 1 223 ? 28.663 13.728 74.182 1.00 30.09 223 VAL G O 1
ATOM 12708 N N . MET G 1 224 ? 26.541 13.058 73.912 1.00 30.28 224 MET G N 1
ATOM 12709 C CA . MET G 1 224 ? 26.758 11.825 74.654 1.00 31.78 224 MET G CA 1
ATOM 12710 C C . MET G 1 224 ? 27.295 10.684 73.786 1.00 33.32 224 MET G C 1
ATOM 12711 O O . MET G 1 224 ? 28.357 10.135 74.067 1.00 34.96 224 MET G O 1
ATOM 12716 N N . THR G 1 225 ? 26.567 10.361 72.720 1.00 33.72 225 THR G N 1
ATOM 12717 C CA . THR G 1 225 ? 26.903 9.248 71.828 1.00 34.61 225 THR G CA 1
ATOM 12718 C C . THR G 1 225 ? 27.568 9.584 70.493 1.00 31.90 225 THR G C 1
ATOM 12719 O O . THR G 1 225 ? 27.923 8.680 69.736 1.00 32.17 225 THR G O 1
ATOM 12723 N N . GLY G 1 226 ? 27.728 10.868 70.201 1.00 31.20 226 GLY G N 1
ATOM 12724 C CA . GLY G 1 226 ? 28.322 11.262 68.937 1.00 28.51 226 GLY G CA 1
ATOM 12725 C C . GLY G 1 226 ? 27.242 11.509 67.894 1.00 27.46 226 GLY G C 1
ATOM 12726 O O . GLY G 1 226 ? 26.191 10.862 67.903 1.00 26.89 226 GLY G O 1
ATOM 12727 N N . LEU G 1 227 ? 27.518 12.441 66.990 1.00 26.76 227 LEU G N 1
ATOM 12728 C CA . LEU G 1 227 ? 26.598 12.829 65.926 1.00 27.09 227 LEU G CA 1
ATOM 12729 C C . LEU G 1 227 ? 26.096 11.702 65.026 1.00 25.72 227 LEU G C 1
ATOM 12730 O O . LEU G 1 227 ? 24.889 11.570 64.791 1.00 26.15 227 LEU G O 1
ATOM 12735 N N . LYS G 1 228 ? 27.029 10.916 64.496 1.00 23.54 228 LYS G N 1
ATOM 12736 C CA . LYS G 1 228 ? 26.700 9.810 63.600 1.00 25.53 228 LYS G CA 1
ATOM 12737 C C . LYS G 1 228 ? 25.539 8.976 64.131 1.00 24.45 228 LYS G C 1
ATOM 12738 O O . LYS G 1 228 ? 24.521 8.814 63.455 1.00 25.14 228 LYS G O 1
ATOM 12744 N N . ASP G 1 229 ? 25.694 8.439 65.338 1.00 24.75 229 ASP G N 1
ATOM 12745 C CA . ASP G 1 229 ? 24.634 7.622 65.938 1.00 25.31 229 ASP G CA 1
ATOM 12746 C C . ASP G 1 229 ? 23.358 8.419 66.211 1.00 25.08 229 ASP G C 1
ATOM 12747 O O . ASP G 1 229 ? 22.249 7.921 65.975 1.00 23.36 229 ASP G O 1
ATOM 12752 N N . ALA G 1 230 ? 23.512 9.637 66.720 1.00 24.83 230 ALA G N 1
ATOM 12753 C CA . ALA G 1 230 ? 22.369 10.500 67.016 1.00 26.46 230 ALA G CA 1
ATOM 12754 C C . ALA G 1 230 ? 21.466 10.677 65.798 1.00 26.18 230 ALA G C 1
ATOM 12755 O O . ALA G 1 230 ? 20.244 10.560 65.900 1.00 26.83 230 ALA G O 1
ATOM 12757 N N . VAL G 1 231 ? 22.070 10.975 64.650 1.00 27.12 231 VAL G N 1
ATOM 12758 C CA . VAL G 1 231 ? 21.308 11.167 63.414 1.00 25.00 231 VAL G CA 1
ATOM 12759 C C . VAL G 1 231 ? 20.706 9.853 62.931 1.00 26.29 231 VAL G C 1
ATOM 12760 O O . VAL G 1 231 ? 19.537 9.797 62.548 1.00 25.57 231 VAL G O 1
ATOM 12764 N N . ALA G 1 232 ? 21.505 8.788 62.954 1.00 26.11 232 ALA G N 1
ATOM 12765 C CA . ALA G 1 232 ? 21.015 7.486 62.525 1.00 25.08 232 ALA G CA 1
ATOM 12766 C C . ALA G 1 232 ? 19.847 7.027 63.397 1.00 25.25 232 ALA G C 1
ATOM 12767 O O . ALA G 1 232 ? 18.850 6.527 62.880 1.00 25.86 232 ALA G O 1
ATOM 12769 N N . GLU G 1 233 ? 19.967 7.187 64.712 1.00 26.34 233 GLU G N 1
ATOM 12770 C CA . GLU G 1 233 ? 18.889 6.774 65.600 1.00 27.80 233 GLU G CA 1
ATOM 12771 C C . GLU G 1 233 ? 17.593 7.499 65.258 1.00 27.35 233 GLU G C 1
ATOM 12772 O O . GLU G 1 233 ? 16.534 6.872 65.178 1.00 28.15 233 GLU G O 1
ATOM 12778 N N . MET G 1 234 ? 17.669 8.810 65.048 1.00 26.44 234 MET G N 1
ATOM 12779 C CA . MET G 1 234 ? 16.470 9.589 64.727 1.00 26.95 234 MET G CA 1
ATOM 12780 C C . MET G 1 234 ? 15.868 9.145 63.388 1.00 26.96 234 MET G C 1
ATOM 12781 O O . MET G 1 234 ? 14.657 8.936 63.290 1.00 26.30 234 MET G O 1
ATOM 12786 N N . LYS G 1 235 ? 16.711 8.978 62.369 1.00 26.20 235 LYS G N 1
ATOM 12787 C CA . LYS G 1 235 ? 16.240 8.550 61.049 1.00 27.10 235 LYS G CA 1
ATOM 12788 C C . LYS G 1 235 ? 15.522 7.188 61.103 1.00 26.45 235 LYS G C 1
ATOM 12789 O O . LYS G 1 235 ? 14.497 6.997 60.445 1.00 26.72 235 LYS G O 1
ATOM 12795 N N . ARG G 1 236 ? 16.069 6.254 61.879 1.00 27.06 236 ARG G N 1
ATOM 12796 C CA . ARG G 1 236 ? 15.488 4.924 62.019 1.00 26.36 236 ARG G CA 1
ATOM 12797 C C . ARG G 1 236 ? 14.121 4.964 62.687 1.00 27.08 236 ARG G C 1
ATOM 12798 O O . ARG G 1 236 ? 13.206 4.236 62.294 1.00 25.72 236 ARG G O 1
ATOM 12806 N N . LEU G 1 237 ? 13.991 5.817 63.699 1.00 24.44 237 LEU G N 1
ATOM 12807 C CA . LEU G 1 237 ? 12.736 5.964 64.425 1.00 27.25 237 LEU G CA 1
ATOM 12808 C C . LEU G 1 237 ? 11.668 6.502 63.481 1.00 27.27 237 LEU G C 1
ATOM 12809 O O . LEU G 1 237 ? 10.530 6.035 63.480 1.00 28.94 237 LEU G O 1
ATOM 12814 N N . MET G 1 238 ? 12.062 7.469 62.666 1.00 27.49 238 MET G N 1
ATOM 12815 C CA . MET G 1 238 ? 11.176 8.086 61.695 1.00 28.46 238 MET G CA 1
ATOM 12816 C C . MET G 1 238 ? 10.670 7.065 60.673 1.00 29.51 238 MET G C 1
ATOM 12817 O O . MET G 1 238 ? 9.464 6.920 60.489 1.00 28.96 238 MET G O 1
ATOM 12822 N N . LEU G 1 239 ? 11.585 6.353 60.022 1.00 29.41 239 LEU G N 1
ATOM 12823 C CA . LEU G 1 239 ? 11.183 5.364 59.032 1.00 30.44 239 LEU G CA 1
ATOM 12824 C C . LEU G 1 239 ? 10.337 4.241 59.636 1.00 29.34 239 LEU G C 1
ATOM 12825 O O . LEU G 1 239 ? 9.502 3.665 58.946 1.00 29.06 239 LEU G O 1
ATOM 12830 N N . GLU G 1 240 ? 10.556 3.921 60.912 1.00 30.48 240 GLU G N 1
ATOM 12831 C CA . GLU G 1 240 ? 9.778 2.873 61.578 1.00 31.03 240 GLU G CA 1
ATOM 12832 C C . GLU G 1 240 ? 8.345 3.362 61.784 1.00 33.04 240 GLU G C 1
ATOM 12833 O O . GLU G 1 240 ? 7.389 2.602 61.632 1.00 30.82 240 GLU G O 1
ATOM 12839 N N . ALA G 1 241 ? 8.201 4.641 62.112 1.00 33.75 241 ALA G N 1
ATOM 12840 C CA . ALA G 1 241 ? 6.877 5.203 62.334 1.00 36.36 241 ALA G CA 1
ATOM 12841 C C . ALA G 1 241 ? 6.082 5.229 61.032 1.00 36.80 241 ALA G C 1
ATOM 12842 O O . ALA G 1 241 ? 4.955 4.747 60.986 1.00 36.35 241 ALA G O 1
ATOM 12844 N N . ARG G 1 242 ? 6.673 5.798 59.985 1.00 38.21 242 ARG G N 1
ATOM 12845 C CA . ARG G 1 242 ? 6.020 5.895 58.686 1.00 41.26 242 ARG G CA 1
ATOM 12846 C C . ARG G 1 242 ? 5.648 4.529 58.147 1.00 42.21 242 ARG G C 1
ATOM 12847 O O . ARG G 1 242 ? 4.685 4.397 57.392 1.00 41.51 242 ARG G O 1
ATOM 12855 N N . GLY G 1 243 ? 6.438 3.523 58.517 1.00 44.33 243 GLY G N 1
ATOM 12856 C CA . GLY G 1 243 ? 6.175 2.165 58.075 1.00 44.86 243 GLY G CA 1
ATOM 12857 C C . GLY G 1 243 ? 4.784 1.723 58.494 1.00 47.24 243 GLY G C 1
ATOM 12858 O O . GLY G 1 243 ? 4.674 0.947 59.467 1.00 33.82 243 GLY G O 1
ATOM 12860 N N . ALA H 1 2 ? 59.023 -5.717 88.424 1.00 38.01 2 ALA H N 1
ATOM 12861 C CA . ALA H 1 2 ? 58.352 -7.042 88.478 1.00 36.66 2 ALA H CA 1
ATOM 12862 C C . ALA H 1 2 ? 56.978 -6.963 87.806 1.00 36.16 2 ALA H C 1
ATOM 12863 O O . ALA H 1 2 ? 56.318 -5.921 87.829 1.00 36.67 2 ALA H O 1
ATOM 12865 N N . GLU H 1 3 ? 56.553 -8.078 87.220 1.00 34.33 3 GLU H N 1
ATOM 12866 C CA . GLU H 1 3 ? 55.276 -8.153 86.523 1.00 34.78 3 GLU H CA 1
ATOM 12867 C C . GLU H 1 3 ? 54.097 -7.928 87.486 1.00 33.19 3 GLU H C 1
ATOM 12868 O O . GLU H 1 3 ? 54.196 -8.220 88.678 1.00 32.70 3 GLU H O 1
ATOM 12874 N N . LEU H 1 4 ? 52.995 -7.381 86.971 1.00 31.54 4 LEU H N 1
ATOM 12875 C CA . LEU H 1 4 ? 51.807 -7.121 87.787 1.00 29.79 4 LEU H CA 1
ATOM 12876 C C . LEU H 1 4 ? 50.635 -7.827 87.136 1.00 27.33 4 LEU H C 1
ATOM 12877 O O . LEU H 1 4 ? 50.260 -7.515 86.003 1.00 27.28 4 LEU H O 1
ATOM 12882 N N . LEU H 1 5 ? 50.056 -8.777 87.860 1.00 26.93 5 LEU H N 1
ATOM 12883 C CA . LEU H 1 5 ? 48.939 -9.549 87.342 1.00 26.12 5 LEU H CA 1
ATOM 12884 C C . LEU H 1 5 ? 47.561 -9.175 87.891 1.00 24.30 5 LEU H C 1
ATOM 12885 O O . LEU H 1 5 ? 47.413 -8.748 89.040 1.00 23.29 5 LEU H O 1
ATOM 12890 N N . LEU H 1 6 ? 46.551 -9.367 87.051 1.00 25.70 6 LEU H N 1
ATOM 12891 C CA . LEU H 1 6 ? 45.172 -9.071 87.419 1.00 24.43 6 LEU H CA 1
ATOM 12892 C C . LEU H 1 6 ? 44.332 -10.331 87.613 1.00 23.05 6 LEU H C 1
ATOM 12893 O O . LEU H 1 6 ? 44.231 -11.165 86.714 1.00 25.60 6 LEU H O 1
ATOM 12898 N N . GLY H 1 7 ? 43.751 -10.473 88.799 1.00 22.54 7 GLY H N 1
ATOM 12899 C CA . GLY H 1 7 ? 42.882 -11.605 89.063 1.00 24.20 7 GLY H CA 1
ATOM 12900 C C . GLY H 1 7 ? 41.461 -11.053 89.066 1.00 22.70 7 GLY H C 1
ATOM 12901 O O . GLY H 1 7 ? 41.171 -10.142 89.831 1.00 26.08 7 GLY H O 1
ATOM 12902 N N . VAL H 1 8 ? 40.569 -11.567 88.227 1.00 23.04 8 VAL H N 1
ATOM 12903 C CA . VAL H 1 8 ? 39.210 -11.042 88.216 1.00 21.23 8 VAL H CA 1
ATOM 12904 C C . VAL H 1 8 ? 38.237 -11.916 89.024 1.00 20.14 8 VAL H C 1
ATOM 12905 O O . VAL H 1 8 ? 38.062 -13.104 88.733 1.00 21.66 8 VAL H O 1
ATOM 12909 N N . ASN H 1 9 ? 37.621 -11.327 90.051 1.00 22.50 9 ASN H N 1
ATOM 12910 C CA . ASN H 1 9 ? 36.656 -12.041 90.894 1.00 22.95 9 ASN H CA 1
ATOM 12911 C C . ASN H 1 9 ? 35.267 -11.879 90.276 1.00 23.03 9 ASN H C 1
ATOM 12912 O O . ASN H 1 9 ? 34.740 -10.769 90.210 1.00 23.66 9 ASN H O 1
ATOM 12917 N N . ILE H 1 10 ? 34.664 -12.983 89.846 1.00 22.79 10 ILE H N 1
ATOM 12918 C CA . ILE H 1 10 ? 33.356 -12.922 89.199 1.00 23.33 10 ILE H CA 1
ATOM 12919 C C . ILE H 1 10 ? 32.140 -13.199 90.087 1.00 22.92 10 ILE H C 1
ATOM 12920 O O . ILE H 1 10 ? 31.029 -13.327 89.583 1.00 23.57 10 ILE H O 1
ATOM 12925 N N . ASP H 1 11 ? 32.345 -13.260 91.401 1.00 22.87 11 ASP H N 1
ATOM 12926 C CA . ASP H 1 11 ? 31.249 -13.520 92.353 1.00 24.48 11 ASP H CA 1
ATOM 12927 C C . ASP H 1 11 ? 29.959 -12.742 92.112 1.00 23.91 11 ASP H C 1
ATOM 12928 O O . ASP H 1 11 ? 28.873 -13.296 92.210 1.00 23.20 11 ASP H O 1
ATOM 12933 N N . HIS H 1 12 ? 30.085 -11.455 91.812 1.00 25.16 12 HIS H N 1
ATOM 12934 C CA . HIS H 1 12 ? 28.906 -10.627 91.634 1.00 27.33 12 HIS H CA 1
ATOM 12935 C C . HIS H 1 12 ? 28.133 -10.894 90.363 1.00 26.37 12 HIS H C 1
ATOM 12936 O O . HIS H 1 12 ? 27.049 -10.346 90.155 1.00 26.79 12 HIS H O 1
ATOM 12943 N N . ILE H 1 13 ? 28.696 -11.729 89.501 1.00 24.84 13 ILE H N 1
ATOM 12944 C CA . ILE H 1 13 ? 27.982 -12.098 88.304 1.00 24.21 13 ILE H CA 1
ATOM 12945 C C . ILE H 1 13 ? 26.911 -13.039 88.883 1.00 25.36 13 ILE H C 1
ATOM 12946 O O . ILE H 1 13 ? 25.742 -12.953 88.515 1.00 27.12 13 ILE H O 1
ATOM 12951 N N . ALA H 1 14 ? 27.316 -13.903 89.818 1.00 25.73 14 ALA H N 1
ATOM 12952 C CA . ALA H 1 14 ? 26.401 -14.850 90.466 1.00 26.88 14 ALA H CA 1
ATOM 12953 C C . ALA H 1 14 ? 25.398 -14.119 91.360 1.00 27.53 14 ALA H C 1
ATOM 12954 O O . ALA H 1 14 ? 24.270 -14.579 91.561 1.00 25.97 14 ALA H O 1
ATOM 12956 N N . THR H 1 15 ? 25.828 -12.992 91.916 1.00 27.38 15 THR H N 1
ATOM 12957 C CA . THR H 1 15 ? 24.965 -12.188 92.761 1.00 29.19 15 THR H CA 1
ATOM 12958 C C . THR H 1 15 ? 23.731 -11.823 91.933 1.00 31.53 15 THR H C 1
ATOM 12959 O O . THR H 1 15 ? 22.591 -11.955 92.386 1.00 32.44 15 THR H O 1
ATOM 12963 N N . LEU H 1 16 ? 23.969 -11.393 90.701 1.00 29.49 16 LEU H N 1
ATOM 12964 C CA . LEU H 1 16 ? 22.882 -11.018 89.816 1.00 31.24 16 LEU H CA 1
ATOM 12965 C C . LEU H 1 16 ? 22.009 -12.216 89.427 1.00 30.32 16 LEU H C 1
ATOM 12966 O O . LEU H 1 16 ? 20.786 -12.101 89.368 1.00 31.09 16 LEU H O 1
ATOM 12971 N N . ARG H 1 17 ? 22.628 -13.361 89.164 1.00 28.53 17 ARG H N 1
ATOM 12972 C CA . ARG H 1 17 ? 21.874 -14.558 88.802 1.00 29.24 17 ARG H CA 1
ATOM 12973 C C . ARG H 1 17 ? 21.020 -15.032 89.976 1.00 29.77 17 ARG H C 1
ATOM 12974 O O . ARG H 1 17 ? 19.802 -15.126 89.876 1.00 29.59 17 ARG H O 1
ATOM 12982 N N . ASN H 1 18 ? 21.674 -15.329 91.089 1.00 29.86 18 ASN H N 1
ATOM 12983 C CA . ASN H 1 18 ? 20.985 -15.816 92.270 1.00 31.83 18 ASN H CA 1
ATOM 12984 C C . ASN H 1 18 ? 19.835 -14.928 92.729 1.00 33.20 18 ASN H C 1
ATOM 12985 O O . ASN H 1 18 ? 18.981 -15.375 93.488 1.00 36.34 18 ASN H O 1
ATOM 12990 N N . ALA H 1 19 ? 19.797 -13.683 92.266 1.00 35.85 19 ALA H N 1
ATOM 12991 C CA . ALA H 1 19 ? 18.711 -12.788 92.645 1.00 37.51 19 ALA H CA 1
ATOM 12992 C C . ALA H 1 19 ? 17.396 -13.378 92.140 1.00 38.29 19 ALA H C 1
ATOM 12993 O O . ALA H 1 19 ? 16.320 -13.016 92.610 1.00 38.68 19 ALA H O 1
ATOM 12995 N N . ARG H 1 20 ? 17.502 -14.299 91.186 1.00 39.51 20 ARG H N 1
ATOM 12996 C CA . ARG H 1 20 ? 16.353 -14.980 90.598 1.00 40.69 20 ARG H CA 1
ATOM 12997 C C . ARG H 1 20 ? 16.732 -16.449 90.434 1.00 42.04 20 ARG H C 1
ATOM 12998 O O . ARG H 1 20 ? 17.906 -16.805 90.514 1.00 43.64 20 ARG H O 1
ATOM 13006 N N . GLY H 1 21 ? 15.757 -17.311 90.193 1.00 43.15 21 GLY H N 1
ATOM 13007 C CA . GLY H 1 21 ? 16.103 -18.710 90.022 1.00 44.10 21 GLY H CA 1
ATOM 13008 C C . GLY H 1 21 ? 16.689 -18.981 88.644 1.00 43.33 21 GLY H C 1
ATOM 13009 O O . GLY H 1 21 ? 16.838 -20.138 88.246 1.00 45.41 21 GLY H O 1
ATOM 13010 N N . THR H 1 22 ? 17.030 -17.917 87.918 1.00 42.41 22 THR H N 1
ATOM 13011 C CA . THR H 1 22 ? 17.573 -18.041 86.561 1.00 39.80 22 THR H CA 1
ATOM 13012 C C . THR H 1 22 ? 18.964 -18.650 86.496 1.00 37.99 22 THR H C 1
ATOM 13013 O O . THR H 1 22 ? 19.621 -18.833 87.515 1.00 37.67 22 THR H O 1
ATOM 13017 N N . ALA H 1 23 ? 19.412 -18.972 85.289 1.00 35.50 23 ALA H N 1
ATOM 13018 C CA . ALA H 1 23 ? 20.737 -19.551 85.131 1.00 35.76 23 ALA H CA 1
ATOM 13019 C C . ALA H 1 23 ? 21.683 -18.478 84.619 1.00 33.12 23 ALA H C 1
ATOM 13020 O O . ALA H 1 23 ? 22.893 -18.673 84.568 1.00 34.88 23 ALA H O 1
ATOM 13022 N N . TYR H 1 24 ? 21.117 -17.337 84.249 1.00 32.44 24 TYR H N 1
ATOM 13023 C CA . TYR H 1 24 ? 21.892 -16.219 83.717 1.00 33.48 24 TYR H CA 1
ATOM 13024 C C . TYR H 1 24 ? 21.792 -15.029 84.674 1.00 30.97 24 TYR H C 1
ATOM 13025 O O . TYR H 1 24 ? 20.807 -14.882 85.388 1.00 31.10 24 TYR H O 1
ATOM 13034 N N . PRO H 1 25 ? 22.830 -14.178 84.717 1.00 28.10 25 PRO H N 1
ATOM 13035 C CA . PRO H 1 25 ? 24.064 -14.281 83.933 1.00 25.38 25 PRO H CA 1
ATOM 13036 C C . PRO H 1 25 ? 24.909 -15.424 84.506 1.00 23.47 25 PRO H C 1
ATOM 13037 O O . PRO H 1 25 ? 24.969 -15.613 85.723 1.00 24.56 25 PRO H O 1
ATOM 13041 N N . ASP H 1 26 ? 25.543 -16.185 83.622 1.00 24.10 26 ASP H N 1
ATOM 13042 C CA . ASP H 1 26 ? 26.354 -17.328 84.013 1.00 22.89 26 ASP H CA 1
ATOM 13043 C C . ASP H 1 26 ? 27.816 -16.973 84.239 1.00 23.60 26 ASP H C 1
ATOM 13044 O O . ASP H 1 26 ? 28.480 -16.427 83.350 1.00 22.91 26 ASP H O 1
ATOM 13049 N N . PRO H 1 27 ? 28.343 -17.294 85.428 1.00 22.66 27 PRO H N 1
ATOM 13050 C CA . PRO H 1 27 ? 29.742 -17.000 85.732 1.00 22.79 27 PRO H CA 1
ATOM 13051 C C . PRO H 1 27 ? 30.666 -17.603 84.687 1.00 23.09 27 PRO H C 1
ATOM 13052 O O . PRO H 1 27 ? 31.707 -17.029 84.387 1.00 25.01 27 PRO H O 1
ATOM 13056 N N . VAL H 1 28 ? 30.283 -18.752 84.128 1.00 22.89 28 VAL H N 1
ATOM 13057 C CA . VAL H 1 28 ? 31.119 -19.415 83.127 1.00 23.45 28 VAL H CA 1
ATOM 13058 C C . VAL H 1 28 ? 31.398 -18.499 81.933 1.00 23.13 28 VAL H C 1
ATOM 13059 O O . VAL H 1 28 ? 32.523 -18.461 81.426 1.00 23.39 28 VAL H O 1
ATOM 13063 N N . GLN H 1 29 ? 30.379 -17.767 81.483 1.00 22.21 29 GLN H N 1
ATOM 13064 C CA . GLN H 1 29 ? 30.547 -16.857 80.349 1.00 21.51 29 GLN H CA 1
ATOM 13065 C C . GLN H 1 29 ? 31.461 -15.678 80.702 1.00 20.52 29 GLN H C 1
ATOM 13066 O O . GLN H 1 29 ? 32.299 -15.271 79.894 1.00 21.68 29 GLN H O 1
ATOM 13072 N N . ALA H 1 30 ? 31.290 -15.145 81.910 1.00 19.81 30 ALA H N 1
ATOM 13073 C CA . ALA H 1 30 ? 32.075 -14.012 82.395 1.00 19.31 30 ALA H CA 1
ATOM 13074 C C . ALA H 1 30 ? 33.563 -14.345 82.459 1.00 19.83 30 ALA H C 1
ATOM 13075 O O . ALA H 1 30 ? 34.411 -13.490 82.192 1.00 21.27 30 ALA H O 1
ATOM 13077 N N . ALA H 1 31 ? 33.858 -15.589 82.825 1.00 20.20 31 ALA H N 1
ATOM 13078 C CA . ALA H 1 31 ? 35.226 -16.062 82.927 1.00 21.59 31 ALA H CA 1
ATOM 13079 C C . ALA H 1 31 ? 35.920 -16.026 81.563 1.00 21.26 31 ALA H C 1
ATOM 13080 O O . ALA H 1 31 ? 37.060 -15.562 81.475 1.00 23.75 31 ALA H O 1
ATOM 13082 N N . PHE H 1 32 ? 35.256 -16.503 80.505 1.00 21.07 32 PHE H N 1
ATOM 13083 C CA . PHE H 1 32 ? 35.856 -16.476 79.162 1.00 21.87 32 PHE H CA 1
ATOM 13084 C C . PHE H 1 32 ? 36.149 -15.032 78.760 1.00 23.67 32 PHE H C 1
ATOM 13085 O O . PHE H 1 32 ? 37.267 -14.697 78.335 1.00 24.50 32 PHE H O 1
ATOM 13093 N N . ILE H 1 33 ? 35.140 -14.178 78.908 1.00 23.55 33 ILE H N 1
ATOM 13094 C CA . ILE H 1 33 ? 35.273 -12.760 78.581 1.00 22.81 33 ILE H CA 1
ATOM 13095 C C . ILE H 1 33 ? 36.466 -12.142 79.304 1.00 20.18 33 ILE H C 1
ATOM 13096 O O . ILE H 1 33 ? 37.369 -11.577 78.676 1.00 21.34 33 ILE H O 1
ATOM 13101 N N . ALA H 1 34 ? 36.478 -12.261 80.625 1.00 20.56 34 ALA H N 1
ATOM 13102 C CA . ALA H 1 34 ? 37.558 -11.694 81.420 1.00 21.22 34 ALA H CA 1
ATOM 13103 C C . ALA H 1 34 ? 38.933 -12.247 81.059 1.00 20.69 34 ALA H C 1
ATOM 13104 O O . ALA H 1 34 ? 39.889 -11.486 80.930 1.00 22.20 34 ALA H O 1
ATOM 13106 N N . GLU H 1 35 ? 39.036 -13.563 80.895 1.00 21.55 35 GLU H N 1
ATOM 13107 C CA . GLU H 1 35 ? 40.319 -14.179 80.542 1.00 22.13 35 GLU H CA 1
ATOM 13108 C C . GLU H 1 35 ? 40.884 -13.694 79.214 1.00 23.50 35 GLU H C 1
ATOM 13109 O O . GLU H 1 35 ? 42.078 -13.835 78.960 1.00 25.88 35 GLU H O 1
ATOM 13115 N N . GLN H 1 36 ? 40.029 -13.136 78.365 1.00 23.38 36 GLN H N 1
ATOM 13116 C CA . GLN H 1 36 ? 40.469 -12.668 77.059 1.00 22.20 36 GLN H CA 1
ATOM 13117 C C . GLN H 1 36 ? 40.542 -11.154 76.936 1.00 22.08 36 GLN H C 1
ATOM 13118 O O . GLN H 1 36 ? 40.882 -10.620 75.882 1.00 21.79 36 GLN H O 1
ATOM 13124 N N . ALA H 1 37 ? 40.240 -10.468 78.034 1.00 21.36 37 ALA H N 1
ATOM 13125 C CA . ALA H 1 37 ? 40.253 -9.008 78.073 1.00 19.41 37 ALA H CA 1
ATOM 13126 C C . ALA H 1 37 ? 41.254 -8.450 79.085 1.00 21.97 37 ALA H C 1
ATOM 13127 O O . ALA H 1 37 ? 41.206 -7.265 79.407 1.00 21.61 37 ALA H O 1
ATOM 13129 N N . GLY H 1 38 ? 42.140 -9.299 79.604 1.00 20.95 38 GLY H N 1
ATOM 13130 C CA . GLY H 1 38 ? 43.125 -8.814 80.559 1.00 21.82 38 GLY H CA 1
ATOM 13131 C C . GLY H 1 38 ? 43.333 -9.605 81.840 1.00 22.53 38 GLY H C 1
ATOM 13132 O O . GLY H 1 38 ? 44.317 -9.369 82.552 1.00 24.02 38 GLY H O 1
ATOM 13133 N N . ALA H 1 39 ? 42.419 -10.530 82.140 1.00 23.96 39 ALA H N 1
ATOM 13134 C CA . ALA H 1 39 ? 42.507 -11.352 83.345 1.00 24.42 39 ALA H CA 1
ATOM 13135 C C . ALA H 1 39 ? 43.603 -12.409 83.242 1.00 26.18 39 ALA H C 1
ATOM 13136 O O . ALA H 1 39 ? 43.663 -13.167 82.273 1.00 27.76 39 ALA H O 1
ATOM 13138 N N . ASP H 1 40 ? 44.467 -12.458 84.248 1.00 25.29 40 ASP H N 1
ATOM 13139 C CA . ASP H 1 40 ? 45.546 -13.436 84.265 1.00 25.52 40 ASP H CA 1
ATOM 13140 C C . ASP H 1 40 ? 45.127 -14.607 85.132 1.00 25.79 40 ASP H C 1
ATOM 13141 O O . ASP H 1 40 ? 45.840 -15.601 85.260 1.00 27.12 40 ASP H O 1
ATOM 13146 N N . GLY H 1 41 ? 43.938 -14.476 85.707 1.00 24.12 41 GLY H N 1
ATOM 13147 C CA . GLY H 1 41 ? 43.389 -15.511 86.559 1.00 23.05 41 GLY H CA 1
ATOM 13148 C C . GLY H 1 41 ? 41.959 -15.160 86.920 1.00 24.17 41 GLY H C 1
ATOM 13149 O O . GLY H 1 41 ? 41.560 -14.000 86.821 1.00 21.72 41 GLY H O 1
ATOM 13150 N N . ILE H 1 42 ? 41.179 -16.162 87.312 1.00 23.53 42 ILE H N 1
ATOM 13151 C CA . ILE H 1 42 ? 39.792 -15.934 87.695 1.00 22.76 42 ILE H CA 1
ATOM 13152 C C . ILE H 1 42 ? 39.583 -16.344 89.142 1.00 23.96 42 ILE H C 1
ATOM 13153 O O . ILE H 1 42 ? 39.978 -17.437 89.557 1.00 24.56 42 ILE H O 1
ATOM 13158 N N . THR H 1 43 ? 38.962 -15.457 89.909 1.00 24.65 43 THR H N 1
ATOM 13159 C CA . THR H 1 43 ? 38.700 -15.712 91.318 1.00 25.27 43 THR H CA 1
ATOM 13160 C C . THR H 1 43 ? 37.218 -15.902 91.637 1.00 26.39 43 THR H C 1
ATOM 13161 O O . THR H 1 43 ? 36.375 -15.120 91.198 1.00 27.01 43 THR H O 1
ATOM 13165 N N . VAL H 1 44 ? 36.906 -16.942 92.402 1.00 25.71 44 VAL H N 1
ATOM 13166 C CA . VAL H 1 44 ? 35.534 -17.190 92.826 1.00 27.28 44 VAL H CA 1
ATOM 13167 C C . VAL H 1 44 ? 35.560 -17.567 94.301 1.00 27.24 44 VAL H C 1
ATOM 13168 O O . VAL H 1 44 ? 36.382 -18.381 94.726 1.00 28.28 44 VAL H O 1
ATOM 13172 N N . HIS H 1 45 ? 34.675 -16.953 95.081 1.00 26.10 45 HIS H N 1
ATOM 13173 C CA . HIS H 1 45 ? 34.582 -17.236 96.514 1.00 24.76 45 HIS H CA 1
ATOM 13174 C C . HIS H 1 45 ? 33.389 -18.154 96.740 1.00 26.45 45 HIS H C 1
ATOM 13175 O O . HIS H 1 45 ? 32.238 -17.740 96.597 1.00 24.08 45 HIS H O 1
ATOM 13182 N N . LEU H 1 46 ? 33.669 -19.410 97.074 1.00 25.65 46 LEU H N 1
ATOM 13183 C CA . LEU H 1 46 ? 32.603 -20.370 97.334 1.00 27.41 46 LEU H CA 1
ATOM 13184 C C . LEU H 1 46 ? 32.291 -20.258 98.835 1.00 27.50 46 LEU H C 1
ATOM 13185 O O . LEU H 1 46 ? 32.990 -20.837 99.658 1.00 26.23 46 LEU H O 1
ATOM 13190 N N . ARG H 1 47 ? 31.245 -19.509 99.181 1.00 28.38 47 ARG H N 1
ATOM 13191 C CA . ARG H 1 47 ? 30.864 -19.310 100.574 1.00 30.51 47 ARG H CA 1
ATOM 13192 C C . ARG H 1 47 ? 30.145 -20.525 101.140 1.00 31.84 47 ARG H C 1
ATOM 13193 O O . ARG H 1 47 ? 29.530 -21.291 100.391 1.00 32.78 47 ARG H O 1
ATOM 13201 N N . GLU H 1 48 ? 30.214 -20.708 102.457 1.00 33.52 48 GLU H N 1
ATOM 13202 C CA . GLU H 1 48 ? 29.533 -21.841 103.068 1.00 33.12 48 GLU H CA 1
ATOM 13203 C C . GLU H 1 48 ? 28.046 -21.784 102.712 1.00 32.53 48 GLU H C 1
ATOM 13204 O O . GLU H 1 48 ? 27.437 -22.808 102.397 1.00 30.83 48 GLU H O 1
ATOM 13210 N N . ASP H 1 49 ? 27.469 -20.587 102.737 1.00 31.92 49 ASP H N 1
ATOM 13211 C CA . ASP H 1 49 ? 26.055 -20.423 102.409 1.00 32.25 49 ASP H CA 1
ATOM 13212 C C . ASP H 1 49 ? 25.759 -20.375 100.910 1.00 32.26 49 ASP H C 1
ATOM 13213 O O . ASP H 1 49 ? 24.595 -20.331 100.511 1.00 32.40 49 ASP H O 1
ATOM 13218 N N . ARG H 1 50 ? 26.798 -20.382 100.080 1.00 31.76 50 ARG H N 1
ATOM 13219 C CA . ARG H 1 50 ? 26.603 -20.313 98.635 1.00 31.03 50 ARG H CA 1
ATOM 13220 C C . ARG H 1 50 ? 25.731 -19.112 98.236 1.00 30.49 50 ARG H C 1
ATOM 13221 O O . ARG H 1 50 ? 24.865 -19.227 97.365 1.00 32.23 50 ARG H O 1
ATOM 13229 N N . ARG H 1 51 ? 25.969 -17.967 98.874 1.00 32.07 51 ARG H N 1
ATOM 13230 C CA . ARG H 1 51 ? 25.226 -16.734 98.600 1.00 32.97 51 ARG H CA 1
ATOM 13231 C C . ARG H 1 51 ? 25.273 -16.372 97.114 1.00 32.20 51 ARG H C 1
ATOM 13232 O O . ARG H 1 51 ? 24.283 -15.916 96.550 1.00 30.83 51 ARG H O 1
ATOM 13240 N N . HIS H 1 52 ? 26.424 -16.558 96.476 1.00 30.95 52 HIS H N 1
ATOM 13241 C CA . HIS H 1 52 ? 26.514 -16.286 95.047 1.00 30.87 52 HIS H CA 1
ATOM 13242 C C . HIS H 1 52 ? 27.100 -17.497 94.326 1.00 29.89 52 HIS H C 1
ATOM 13243 O O . HIS H 1 52 ? 26.356 -18.346 93.840 1.00 29.13 52 HIS H O 1
ATOM 13250 N N . ILE H 1 53 ? 28.421 -17.593 94.264 1.00 27.46 53 ILE H N 1
ATOM 13251 C CA . ILE H 1 53 ? 29.041 -18.729 93.603 1.00 26.78 53 ILE H CA 1
ATOM 13252 C C . ILE H 1 53 ? 28.543 -20.023 94.247 1.00 26.77 53 ILE H C 1
ATOM 13253 O O . ILE H 1 53 ? 28.430 -20.119 95.466 1.00 26.57 53 ILE H O 1
ATOM 13258 N N . THR H 1 54 ? 28.225 -21.007 93.415 1.00 27.04 54 THR H N 1
ATOM 13259 C CA . THR H 1 54 ? 27.722 -22.284 93.896 1.00 26.60 54 THR H CA 1
ATOM 13260 C C . THR H 1 54 ? 28.663 -23.410 93.526 1.00 27.89 54 THR H C 1
ATOM 13261 O O . THR H 1 54 ? 29.593 -23.235 92.738 1.00 26.44 54 THR H O 1
ATOM 13265 N N . ASP H 1 55 ? 28.372 -24.584 94.072 1.00 27.96 55 ASP H N 1
ATOM 13266 C CA . ASP H 1 55 ? 29.165 -25.770 93.819 1.00 28.28 55 ASP H CA 1
ATOM 13267 C C . ASP H 1 55 ? 29.282 -26.096 92.332 1.00 27.68 55 ASP H C 1
ATOM 13268 O O . ASP H 1 55 ? 30.361 -26.469 91.875 1.00 28.18 55 ASP H O 1
ATOM 13273 N N . ARG H 1 56 ? 28.197 -25.955 91.573 1.00 27.64 56 ARG H N 1
ATOM 13274 C CA . ARG H 1 56 ? 28.275 -26.240 90.143 1.00 27.01 56 ARG H CA 1
ATOM 13275 C C . ARG H 1 56 ? 29.161 -25.212 89.448 1.00 26.73 56 ARG H C 1
ATOM 13276 O O . ARG H 1 56 ? 29.913 -25.559 88.534 1.00 26.53 56 ARG H O 1
ATOM 13284 N N . ASP H 1 57 ? 29.074 -23.952 89.875 1.00 25.44 57 ASP H N 1
ATOM 13285 C CA . ASP H 1 57 ? 29.907 -22.904 89.281 1.00 26.00 57 ASP H CA 1
ATOM 13286 C C . ASP H 1 57 ? 31.364 -23.337 89.410 1.00 25.98 57 ASP H C 1
ATOM 13287 O O . ASP H 1 57 ? 32.114 -23.292 88.437 1.00 28.41 57 ASP H O 1
ATOM 13292 N N . VAL H 1 58 ? 31.761 -23.772 90.606 1.00 26.81 58 VAL H N 1
ATOM 13293 C CA . VAL H 1 58 ? 33.150 -24.183 90.831 1.00 27.25 58 VAL H CA 1
ATOM 13294 C C . VAL H 1 58 ? 33.534 -25.377 89.968 1.00 26.68 58 VAL H C 1
ATOM 13295 O O . VAL H 1 58 ? 34.572 -25.367 89.310 1.00 26.94 58 VAL H O 1
ATOM 13299 N N . ARG H 1 59 ? 32.689 -26.402 89.989 1.00 27.88 59 ARG H N 1
ATOM 13300 C CA . ARG H 1 59 ? 32.905 -27.622 89.219 1.00 28.34 59 ARG H CA 1
ATOM 13301 C C . ARG H 1 59 ? 33.047 -27.345 87.721 1.00 27.16 59 ARG H C 1
ATOM 13302 O O . ARG H 1 59 ? 33.983 -27.822 87.072 1.00 26.34 59 ARG H O 1
ATOM 13310 N N . ILE H 1 60 ? 32.126 -26.567 87.166 1.00 26.59 60 ILE H N 1
ATOM 13311 C CA . ILE H 1 60 ? 32.186 -26.263 85.746 1.00 25.73 60 ILE H CA 1
ATOM 13312 C C . ILE H 1 60 ? 33.358 -25.353 85.399 1.00 24.18 60 ILE H C 1
ATOM 13313 O O . ILE H 1 60 ? 34.073 -25.610 84.437 1.00 25.87 60 ILE H O 1
ATOM 13318 N N . LEU H 1 61 ? 33.563 -24.305 86.190 1.00 23.99 61 LEU H N 1
ATOM 13319 C CA . LEU H 1 61 ? 34.664 -23.383 85.952 1.00 23.73 61 LEU H CA 1
ATOM 13320 C C . LEU H 1 61 ? 36.022 -24.094 85.957 1.00 25.63 61 LEU H C 1
ATOM 13321 O O . LEU H 1 61 ? 36.903 -23.756 85.163 1.00 27.60 61 LEU H O 1
ATOM 13326 N N . ARG H 1 62 ? 36.196 -25.083 86.832 1.00 25.51 62 ARG H N 1
ATOM 13327 C CA . ARG H 1 62 ? 37.467 -25.816 86.888 1.00 26.54 62 ARG H CA 1
ATOM 13328 C C . ARG H 1 62 ? 37.759 -26.477 85.540 1.00 26.36 62 ARG H C 1
ATOM 13329 O O . ARG H 1 62 ? 38.920 -26.682 85.171 1.00 25.51 62 ARG H O 1
ATOM 13337 N N . GLN H 1 63 ? 36.692 -26.801 84.814 1.00 26.10 63 GLN H N 1
ATOM 13338 C CA . GLN H 1 63 ? 36.787 -27.449 83.510 1.00 26.74 63 GLN H CA 1
ATOM 13339 C C . GLN H 1 63 ? 36.809 -26.503 82.305 1.00 26.47 63 GLN H C 1
ATOM 13340 O O . GLN H 1 63 ? 37.254 -26.890 81.231 1.00 27.47 63 GLN H O 1
ATOM 13346 N N . THR H 1 64 ? 36.331 -25.273 82.480 1.00 25.63 64 THR H N 1
ATOM 13347 C CA . THR H 1 64 ? 36.292 -24.325 81.372 1.00 25.48 64 THR H CA 1
ATOM 13348 C C . THR H 1 64 ? 37.346 -23.226 81.411 1.00 26.27 64 THR H C 1
ATOM 13349 O O . THR H 1 64 ? 37.669 -22.646 80.377 1.00 29.13 64 THR H O 1
ATOM 13353 N N . LEU H 1 65 ? 37.873 -22.927 82.591 1.00 27.30 65 LEU H N 1
ATOM 13354 C CA . LEU H 1 65 ? 38.884 -21.884 82.714 1.00 27.77 65 LEU H CA 1
ATOM 13355 C C . LEU H 1 65 ? 40.128 -22.159 81.873 1.00 28.94 65 LEU H C 1
ATOM 13356 O O . LEU H 1 65 ? 40.634 -23.283 81.838 1.00 29.43 65 LEU H O 1
ATOM 13361 N N . ASP H 1 66 ? 40.611 -21.112 81.206 1.00 30.17 66 ASP H N 1
ATOM 13362 C CA . ASP H 1 66 ? 41.789 -21.190 80.347 1.00 30.90 66 ASP H CA 1
ATOM 13363 C C . ASP H 1 66 ? 43.019 -20.724 81.103 1.00 31.69 66 ASP H C 1
ATOM 13364 O O . ASP H 1 66 ? 44.143 -21.000 80.692 1.00 31.63 66 ASP H O 1
ATOM 13369 N N . THR H 1 67 ? 42.796 -20.006 82.199 1.00 31.81 67 THR H N 1
ATOM 13370 C CA . THR H 1 67 ? 43.895 -19.505 83.008 1.00 31.91 67 THR H CA 1
ATOM 13371 C C . THR H 1 67 ? 44.018 -20.332 84.285 1.00 34.12 67 THR H C 1
ATOM 13372 O O . THR H 1 67 ? 43.910 -21.559 84.240 1.00 37.57 67 THR H O 1
ATOM 13376 N N . ARG H 1 68 ? 44.249 -19.678 85.417 1.00 33.83 68 ARG H N 1
ATOM 13377 C CA . ARG H 1 68 ? 44.393 -20.386 86.685 1.00 34.85 68 ARG H CA 1
ATOM 13378 C C . ARG H 1 68 ? 43.265 -19.987 87.627 1.00 32.67 68 ARG H C 1
ATOM 13379 O O . ARG H 1 68 ? 42.927 -18.813 87.718 1.00 32.42 68 ARG H O 1
ATOM 13387 N N . MET H 1 69 ? 42.675 -20.960 88.311 1.00 31.54 69 MET H N 1
ATOM 13388 C CA . MET H 1 69 ? 41.594 -20.661 89.241 1.00 31.09 69 MET H CA 1
ATOM 13389 C C . MET H 1 69 ? 42.117 -20.295 90.628 1.00 29.59 69 MET H C 1
ATOM 13390 O O . MET H 1 69 ? 43.086 -20.878 91.116 1.00 29.41 69 MET H O 1
ATOM 13395 N N . ASN H 1 70 ? 41.482 -19.305 91.248 1.00 27.54 70 ASN H N 1
ATOM 13396 C CA . ASN H 1 70 ? 41.831 -18.894 92.604 1.00 26.18 70 ASN H CA 1
ATOM 13397 C C . ASN H 1 70 ? 40.554 -19.056 93.410 1.00 26.51 70 ASN H C 1
ATOM 13398 O O . ASN H 1 70 ? 39.604 -18.288 93.252 1.00 28.36 70 ASN H O 1
ATOM 13403 N N . LEU H 1 71 ? 40.551 -20.068 94.273 1.00 27.35 71 LEU H N 1
ATOM 13404 C CA . LEU H 1 71 ? 39.395 -20.403 95.089 1.00 26.27 71 LEU H CA 1
ATOM 13405 C C . LEU H 1 71 ? 39.413 -19.792 96.483 1.00 25.23 71 LEU H C 1
ATOM 13406 O O . LEU H 1 71 ? 40.161 -20.232 97.355 1.00 25.51 71 LEU H O 1
ATOM 13411 N N . GLU H 1 72 ? 38.588 -18.771 96.688 1.00 25.32 72 GLU H N 1
ATOM 13412 C CA . GLU H 1 72 ? 38.482 -18.143 97.997 1.00 26.33 72 GLU H CA 1
ATOM 13413 C C . GLU H 1 72 ? 37.491 -19.006 98.781 1.00 27.34 72 GLU H C 1
ATOM 13414 O O . GLU H 1 72 ? 36.450 -19.415 98.253 1.00 27.33 72 GLU H O 1
ATOM 13420 N N . MET H 1 73 ? 37.822 -19.276 100.038 1.00 26.85 73 MET H N 1
ATOM 13421 C CA . MET H 1 73 ? 36.991 -20.114 100.890 1.00 27.61 73 MET H CA 1
ATOM 13422 C C . MET H 1 73 ? 37.390 -19.935 102.344 1.00 28.97 73 MET H C 1
ATOM 13423 O O . MET H 1 73 ? 38.499 -19.475 102.647 1.00 26.64 73 MET H O 1
ATOM 13428 N N . ALA H 1 74 ? 36.472 -20.304 103.234 1.00 28.42 74 ALA H N 1
ATOM 13429 C CA . ALA H 1 74 ? 36.692 -20.233 104.673 1.00 28.92 74 ALA H CA 1
ATOM 13430 C C . ALA H 1 74 ? 37.493 -21.469 105.076 1.00 28.78 74 ALA H C 1
ATOM 13431 O O . ALA H 1 74 ? 37.491 -22.471 104.362 1.00 27.01 74 ALA H O 1
ATOM 13433 N N . VAL H 1 75 ? 38.168 -21.412 106.217 1.00 29.89 75 VAL H N 1
ATOM 13434 C CA . VAL H 1 75 ? 38.965 -22.556 106.653 1.00 30.45 75 VAL H CA 1
ATOM 13435 C C . VAL H 1 75 ? 38.113 -23.582 107.412 1.00 30.89 75 VAL H C 1
ATOM 13436 O O . VAL H 1 75 ? 37.999 -23.522 108.635 1.00 32.01 75 VAL H O 1
ATOM 13440 N N . THR H 1 76 ? 37.505 -24.511 106.671 1.00 32.07 76 THR H N 1
ATOM 13441 C CA . THR H 1 76 ? 36.672 -25.560 107.260 1.00 32.69 76 THR H CA 1
ATOM 13442 C C . THR H 1 76 ? 36.957 -26.900 106.582 1.00 33.50 76 THR H C 1
ATOM 13443 O O . THR H 1 76 ? 37.510 -26.943 105.479 1.00 32.95 76 THR H O 1
ATOM 13447 N N . GLU H 1 77 ? 36.564 -27.992 107.235 1.00 34.25 77 GLU H N 1
ATOM 13448 C CA . GLU H 1 77 ? 36.779 -29.321 106.678 1.00 35.16 77 GLU H CA 1
ATOM 13449 C C . GLU H 1 77 ? 36.047 -29.480 105.364 1.00 33.21 77 GLU H C 1
ATOM 13450 O O . GLU H 1 77 ? 36.565 -30.080 104.423 1.00 33.07 77 GLU H O 1
ATOM 13456 N N . GLU H 1 78 ? 34.838 -28.936 105.296 1.00 33.49 78 GLU H N 1
ATOM 13457 C CA . GLU H 1 78 ? 34.051 -29.045 104.077 1.00 34.09 78 GLU H CA 1
ATOM 13458 C C . GLU H 1 78 ? 34.797 -28.415 102.908 1.00 32.33 78 GLU H C 1
ATOM 13459 O O . GLU H 1 78 ? 34.975 -29.038 101.861 1.00 32.06 78 GLU H O 1
ATOM 13465 N N . MET H 1 79 ? 35.226 -27.170 103.090 1.00 32.19 79 MET H N 1
ATOM 13466 C CA . MET H 1 79 ? 35.934 -26.460 102.035 1.00 30.87 79 MET H CA 1
ATOM 13467 C C . MET H 1 79 ? 37.307 -27.059 101.730 1.00 31.08 79 MET H C 1
ATOM 13468 O O . MET H 1 79 ? 37.751 -27.051 100.579 1.00 31.35 79 MET H O 1
ATOM 13473 N N . LEU H 1 80 ? 37.994 -27.564 102.748 1.00 29.95 80 LEU H N 1
ATOM 13474 C CA . LEU H 1 80 ? 39.302 -28.154 102.495 1.00 30.53 80 LEU H CA 1
ATOM 13475 C C . LEU H 1 80 ? 39.151 -29.396 101.624 1.00 29.90 80 LEU H C 1
ATOM 13476 O O . LEU H 1 80 ? 39.992 -29.666 100.762 1.00 29.82 80 LEU H O 1
ATOM 13481 N N . ALA H 1 81 ? 38.072 -30.145 101.832 1.00 28.96 81 ALA H N 1
ATOM 13482 C CA . ALA H 1 81 ? 37.823 -31.353 101.045 1.00 28.61 81 ALA H CA 1
ATOM 13483 C C . ALA H 1 81 ? 37.442 -30.991 99.619 1.00 28.29 81 ALA H C 1
ATOM 13484 O O . ALA H 1 81 ? 37.790 -31.691 98.671 1.00 28.36 81 ALA H O 1
ATOM 13486 N N . ILE H 1 82 ? 36.713 -29.896 99.475 1.00 27.51 82 ILE H N 1
ATOM 13487 C CA . ILE H 1 82 ? 36.310 -29.446 98.157 1.00 28.41 82 ILE H CA 1
ATOM 13488 C C . ILE H 1 82 ? 37.533 -28.920 97.411 1.00 27.46 82 ILE H C 1
ATOM 13489 O O . ILE H 1 82 ? 37.759 -29.255 96.250 1.00 27.84 82 ILE H O 1
ATOM 13494 N N . ALA H 1 83 ? 38.325 -28.097 98.084 1.00 27.36 83 ALA H N 1
ATOM 13495 C CA . ALA H 1 83 ? 39.514 -27.545 97.458 1.00 27.34 83 ALA H CA 1
ATOM 13496 C C . ALA H 1 83 ? 40.425 -28.658 96.952 1.00 27.95 83 ALA H C 1
ATOM 13497 O O . ALA H 1 83 ? 40.894 -28.613 95.818 1.00 28.51 83 ALA H O 1
ATOM 13499 N N . VAL H 1 84 ? 40.670 -29.659 97.795 1.00 28.99 84 VAL H N 1
ATOM 13500 C CA . VAL H 1 84 ? 41.546 -30.770 97.426 1.00 30.94 84 VAL H CA 1
ATOM 13501 C C . VAL H 1 84 ? 41.038 -31.531 96.209 1.00 32.50 84 VAL H C 1
ATOM 13502 O O . VAL H 1 84 ? 41.816 -31.939 95.349 1.00 32.50 84 VAL H O 1
ATOM 13506 N N . GLU H 1 85 ? 39.724 -31.718 96.154 1.00 34.27 85 GLU H N 1
ATOM 13507 C CA . GLU H 1 85 ? 39.082 -32.420 95.057 1.00 35.40 85 GLU H CA 1
ATOM 13508 C C . GLU H 1 85 ? 39.112 -31.573 93.778 1.00 34.96 85 GLU H C 1
ATOM 13509 O O . GLU H 1 85 ? 39.333 -32.092 92.681 1.00 35.64 85 GLU H O 1
ATOM 13515 N N . THR H 1 86 ? 38.898 -30.268 93.935 1.00 33.41 86 THR H N 1
ATOM 13516 C CA . THR H 1 86 ? 38.882 -29.334 92.810 1.00 32.08 86 THR H CA 1
ATOM 13517 C C . THR H 1 86 ? 40.274 -29.043 92.261 1.00 32.12 86 THR H C 1
ATOM 13518 O O . THR H 1 86 ? 40.445 -28.812 91.066 1.00 31.95 86 THR H O 1
ATOM 13522 N N . LYS H 1 87 ? 41.262 -29.038 93.145 1.00 32.88 87 LYS H N 1
ATOM 13523 C CA . LYS H 1 87 ? 42.642 -28.777 92.757 1.00 34.23 87 LYS H CA 1
ATOM 13524 C C . LYS H 1 87 ? 42.848 -27.463 91.997 1.00 32.88 87 LYS H C 1
ATOM 13525 O O . LYS H 1 87 ? 43.434 -27.451 90.920 1.00 33.57 87 LYS H O 1
ATOM 13531 N N . PRO H 1 88 ? 42.347 -26.338 92.541 1.00 32.18 88 PRO H N 1
ATOM 13532 C CA . PRO H 1 88 ? 42.534 -25.056 91.856 1.00 30.53 88 PRO H CA 1
ATOM 13533 C C . PRO H 1 88 ? 44.018 -24.723 91.939 1.00 29.70 88 PRO H C 1
ATOM 13534 O O . PRO H 1 88 ? 44.725 -25.224 92.816 1.00 26.83 88 PRO H O 1
ATOM 13538 N N . HIS H 1 89 ? 44.489 -23.872 91.042 1.00 28.77 89 HIS H N 1
ATOM 13539 C CA . HIS H 1 89 ? 45.894 -23.509 91.054 1.00 28.41 89 HIS H CA 1
ATOM 13540 C C . HIS H 1 89 ? 46.210 -22.776 92.350 1.00 27.92 89 HIS H C 1
ATOM 13541 O O . HIS H 1 89 ? 47.235 -23.028 92.991 1.00 26.63 89 HIS H O 1
ATOM 13548 N N . PHE H 1 90 ? 45.318 -21.861 92.718 1.00 25.97 90 PHE H N 1
ATOM 13549 C CA . PHE H 1 90 ? 45.467 -21.070 93.934 1.00 29.09 90 PHE H CA 1
ATOM 13550 C C . PHE H 1 90 ? 44.273 -21.242 94.855 1.00 29.76 90 PHE H C 1
ATOM 13551 O O . PHE H 1 90 ? 43.196 -21.670 94.438 1.00 30.46 90 PHE H O 1
ATOM 13559 N N . CYS H 1 91 ? 44.484 -20.896 96.117 1.00 31.21 91 CYS H N 1
ATOM 13560 C CA . CYS H 1 91 ? 43.449 -20.971 97.132 1.00 32.01 91 CYS H CA 1
ATOM 13561 C C . CYS H 1 91 ? 43.681 -19.803 98.086 1.00 31.21 91 CYS H C 1
ATOM 13562 O O . CYS H 1 91 ? 44.779 -19.647 98.609 1.00 32.57 91 CYS H O 1
ATOM 13565 N N . CYS H 1 92 ? 42.670 -18.969 98.303 1.00 30.53 92 CYS H N 1
ATOM 13566 C CA . CYS H 1 92 ? 42.837 -17.850 99.222 1.00 29.82 92 CYS H CA 1
ATOM 13567 C C . CYS H 1 92 ? 41.905 -18.007 100.413 1.00 27.96 92 CYS H C 1
ATOM 13568 O O . CYS H 1 92 ? 40.682 -17.987 100.263 1.00 27.13 92 CYS H O 1
ATOM 13571 N N . LEU H 1 93 ? 42.493 -18.145 101.596 1.00 26.87 93 LEU H N 1
ATOM 13572 C CA . LEU H 1 93 ? 41.716 -18.330 102.809 1.00 26.41 93 LEU H CA 1
ATOM 13573 C C . LEU H 1 93 ? 41.183 -17.019 103.369 1.00 26.97 93 LEU H C 1
ATOM 13574 O O . LEU H 1 93 ? 41.930 -16.071 103.614 1.00 25.07 93 LEU H O 1
ATOM 13579 N N . VAL H 1 94 ? 39.873 -16.986 103.571 1.00 26.75 94 VAL H N 1
ATOM 13580 C CA . VAL H 1 94 ? 39.214 -15.795 104.064 1.00 27.68 94 VAL H CA 1
ATOM 13581 C C . VAL H 1 94 ? 38.287 -16.084 105.231 1.00 28.22 94 VAL H C 1
ATOM 13582 O O . VAL H 1 94 ? 37.853 -17.218 105.426 1.00 27.55 94 VAL H O 1
ATOM 13586 N N . PRO H 1 95 ? 37.989 -15.054 106.037 1.00 27.04 95 PRO H N 1
ATOM 13587 C CA . PRO H 1 95 ? 37.110 -15.177 107.194 1.00 27.59 95 PRO H CA 1
ATOM 13588 C C . PRO H 1 95 ? 35.665 -15.080 106.723 1.00 27.76 95 PRO H C 1
ATOM 13589 O O . PRO H 1 95 ? 35.370 -14.297 105.822 1.00 26.86 95 PRO H O 1
ATOM 13593 N N . GLU H 1 96 ? 34.783 -15.880 107.318 1.00 28.77 96 GLU H N 1
ATOM 13594 C CA . GLU H 1 96 ? 33.361 -15.884 106.968 1.00 29.25 96 GLU H CA 1
ATOM 13595 C C . GLU H 1 96 ? 32.509 -15.825 108.231 1.00 29.73 96 GLU H C 1
ATOM 13596 O O . GLU H 1 96 ? 31.287 -15.698 108.162 1.00 31.36 96 GLU H O 1
ATOM 13602 N N . LYS H 1 97 ? 33.168 -15.912 109.381 1.00 29.76 97 LYS H N 1
ATOM 13603 C CA . LYS H 1 97 ? 32.489 -15.853 110.665 1.00 30.58 97 LYS H CA 1
ATOM 13604 C C . LYS H 1 97 ? 33.222 -14.925 111.615 1.00 30.69 97 LYS H C 1
ATOM 13605 O O . LYS H 1 97 ? 34.409 -14.648 111.440 1.00 30.35 97 LYS H O 1
ATOM 13611 N N . ARG H 1 98 ? 32.503 -14.457 112.629 1.00 31.93 98 ARG H N 1
ATOM 13612 C CA . ARG H 1 98 ? 33.044 -13.535 113.627 1.00 32.56 98 ARG H CA 1
ATOM 13613 C C . ARG H 1 98 ? 34.322 -14.051 114.286 1.00 31.75 98 ARG H C 1
ATOM 13614 O O . ARG H 1 98 ? 35.319 -13.327 114.402 1.00 29.72 98 ARG H O 1
ATOM 13622 N N . GLN H 1 99 ? 34.298 -15.310 114.699 1.00 31.31 99 GLN H N 1
ATOM 13623 C CA . GLN H 1 99 ? 35.447 -15.900 115.377 1.00 34.92 99 GLN H CA 1
ATOM 13624 C C . GLN H 1 99 ? 36.714 -16.005 114.526 1.00 34.02 99 GLN H C 1
ATOM 13625 O O . GLN H 1 99 ? 37.802 -16.234 115.060 1.00 33.84 99 GLN H O 1
ATOM 13631 N N . GLU H 1 100 ? 36.571 -15.812 113.216 1.00 32.66 100 GLU H N 1
ATOM 13632 C CA . GLU H 1 100 ? 37.694 -15.910 112.285 1.00 31.48 100 GLU H CA 1
ATOM 13633 C C . GLU H 1 100 ? 38.197 -14.565 111.769 1.00 30.86 100 GLU H C 1
ATOM 13634 O O . GLU H 1 100 ? 39.250 -14.498 111.127 1.00 29.51 100 GLU H O 1
ATOM 13640 N N . VAL H 1 101 ? 37.461 -13.492 112.053 1.00 30.54 101 VAL H N 1
ATOM 13641 C CA . VAL H 1 101 ? 37.847 -12.168 111.545 1.00 30.26 101 VAL H CA 1
ATOM 13642 C C . VAL H 1 101 ? 38.418 -11.185 112.562 1.00 29.17 101 VAL H C 1
ATOM 13643 O O . VAL H 1 101 ? 38.057 -11.214 113.733 1.00 31.51 101 VAL H O 1
ATOM 13647 N N . THR H 1 102 ? 39.313 -10.311 112.107 1.00 28.76 102 THR H N 1
ATOM 13648 C CA . THR H 1 102 ? 39.871 -9.295 112.993 1.00 28.67 102 THR H CA 1
ATOM 13649 C C . THR H 1 102 ? 38.937 -8.088 112.923 1.00 30.36 102 THR H C 1
ATOM 13650 O O . THR H 1 102 ? 37.964 -8.087 112.160 1.00 30.14 102 THR H O 1
ATOM 13654 N N . THR H 1 103 ? 39.235 -7.063 113.720 1.00 32.22 103 THR H N 1
ATOM 13655 C CA . THR H 1 103 ? 38.436 -5.837 113.742 1.00 34.30 103 THR H CA 1
ATOM 13656 C C . THR H 1 103 ? 38.522 -5.131 112.392 1.00 34.26 103 THR H C 1
ATOM 13657 O O . THR H 1 103 ? 37.564 -4.497 111.953 1.00 33.53 103 THR H O 1
ATOM 13661 N N . GLU H 1 104 ? 39.671 -5.247 111.730 1.00 34.21 104 GLU H N 1
ATOM 13662 C CA . GLU H 1 104 ? 39.843 -4.607 110.433 1.00 33.50 104 GLU H CA 1
ATOM 13663 C C . GLU H 1 104 ? 39.132 -5.374 109.322 1.00 33.67 104 GLU H C 1
ATOM 13664 O O . GLU H 1 104 ? 38.724 -4.783 108.323 1.00 34.02 104 GLU H O 1
ATOM 13670 N N . GLY H 1 105 ? 38.997 -6.687 109.488 1.00 30.12 105 GLY H N 1
ATOM 13671 C CA . GLY H 1 105 ? 38.311 -7.485 108.490 1.00 29.25 105 GLY H CA 1
ATOM 13672 C C . GLY H 1 105 ? 39.125 -8.610 107.880 1.00 29.68 105 GLY H C 1
ATOM 13673 O O . GLY H 1 105 ? 38.574 -9.435 107.160 1.00 28.05 105 GLY H O 1
ATOM 13674 N N . GLY H 1 106 ? 40.428 -8.644 108.145 1.00 29.76 106 GLY H N 1
ATOM 13675 C CA . GLY H 1 106 ? 41.259 -9.705 107.596 1.00 29.21 106 GLY H CA 1
ATOM 13676 C C . GLY H 1 106 ? 41.090 -11.008 108.355 1.00 28.73 106 GLY H C 1
ATOM 13677 O O . GLY H 1 106 ? 40.426 -11.040 109.396 1.00 28.77 106 GLY H O 1
ATOM 13678 N N . LEU H 1 107 ? 41.670 -12.092 107.844 1.00 27.89 107 LEU H N 1
ATOM 13679 C CA . LEU H 1 107 ? 41.565 -13.386 108.521 1.00 27.57 107 LEU H CA 1
ATOM 13680 C C . LEU H 1 107 ? 42.446 -13.360 109.768 1.00 27.09 107 LEU H C 1
ATOM 13681 O O . LEU H 1 107 ? 43.552 -12.826 109.722 1.00 27.88 107 LEU H O 1
ATOM 13686 N N . ASP H 1 108 ? 41.959 -13.912 110.880 1.00 26.63 108 ASP H N 1
ATOM 13687 C CA . ASP H 1 108 ? 42.755 -13.929 112.108 1.00 27.90 108 ASP H CA 1
ATOM 13688 C C . ASP H 1 108 ? 43.672 -15.146 112.075 1.00 26.46 108 ASP H C 1
ATOM 13689 O O . ASP H 1 108 ? 43.329 -16.202 112.596 1.00 28.65 108 ASP H O 1
ATOM 13694 N N . VAL H 1 109 ? 44.832 -14.984 111.453 1.00 26.30 109 VAL H N 1
ATOM 13695 C CA . VAL H 1 109 ? 45.802 -16.065 111.319 1.00 27.72 109 VAL H CA 1
ATOM 13696 C C . VAL H 1 109 ? 46.592 -16.242 112.611 1.00 27.80 109 VAL H C 1
ATOM 13697 O O . VAL H 1 109 ? 46.768 -17.362 113.092 1.00 29.76 109 VAL H O 1
ATOM 13701 N N . ALA H 1 110 ? 47.061 -15.133 113.174 1.00 29.05 110 ALA H N 1
ATOM 13702 C CA . ALA H 1 110 ? 47.824 -15.161 114.424 1.00 31.54 110 ALA H CA 1
ATOM 13703 C C . ALA H 1 110 ? 47.017 -15.813 115.553 1.00 32.91 110 ALA H C 1
ATOM 13704 O O . ALA H 1 110 ? 47.578 -16.448 116.451 1.00 35.31 110 ALA H O 1
ATOM 13706 N N . GLY H 1 111 ? 45.699 -15.654 115.503 1.00 32.40 111 GLY H N 1
ATOM 13707 C CA . GLY H 1 111 ? 44.855 -16.233 116.528 1.00 31.99 111 GLY H CA 1
ATOM 13708 C C . GLY H 1 111 ? 44.472 -17.680 116.289 1.00 33.27 111 GLY H C 1
ATOM 13709 O O . GLY H 1 111 ? 43.876 -18.310 117.164 1.00 34.38 111 GLY H O 1
ATOM 13710 N N . GLN H 1 112 ? 44.810 -18.212 115.115 1.00 33.05 112 GLN H N 1
ATOM 13711 C CA . GLN H 1 112 ? 44.482 -19.595 114.777 1.00 33.09 112 GLN H CA 1
ATOM 13712 C C . GLN H 1 112 ? 45.661 -20.304 114.108 1.00 33.08 112 GLN H C 1
ATOM 13713 O O . GLN H 1 112 ? 45.504 -20.901 113.043 1.00 33.40 112 GLN H O 1
ATOM 13719 N N . ARG H 1 113 ? 46.827 -20.252 114.743 1.00 33.76 113 ARG H N 1
ATOM 13720 C CA . ARG H 1 113 ? 48.037 -20.868 114.205 1.00 36.26 113 ARG H CA 1
ATOM 13721 C C . ARG H 1 113 ? 47.928 -22.331 113.791 1.00 36.53 113 ARG H C 1
ATOM 13722 O O . ARG H 1 113 ? 48.225 -22.685 112.649 1.00 36.23 113 ARG H O 1
ATOM 13730 N N . ASP H 1 114 ? 47.519 -23.181 114.722 1.00 36.14 114 ASP H N 1
ATOM 13731 C CA . ASP H 1 114 ? 47.391 -24.599 114.442 1.00 36.53 114 ASP H CA 1
ATOM 13732 C C . ASP H 1 114 ? 46.444 -24.873 113.282 1.00 35.66 114 ASP H C 1
ATOM 13733 O O . ASP H 1 114 ? 46.785 -25.629 112.370 1.00 35.83 114 ASP H O 1
ATOM 13738 N N . LYS H 1 115 ? 45.266 -24.253 113.308 1.00 34.14 115 LYS H N 1
ATOM 13739 C CA . LYS H 1 115 ? 44.286 -24.450 112.242 1.00 32.64 115 LYS H CA 1
ATOM 13740 C C . LYS H 1 115 ? 44.841 -24.045 110.868 1.00 31.77 115 LYS H C 1
ATOM 13741 O O . LYS H 1 115 ? 44.721 -24.805 109.910 1.00 31.34 115 LYS H O 1
ATOM 13747 N N . MET H 1 116 ? 45.438 -22.859 110.763 1.00 32.07 116 MET H N 1
ATOM 13748 C CA . MET H 1 116 ? 45.985 -22.423 109.482 1.00 31.55 116 MET H CA 1
ATOM 13749 C C . MET H 1 116 ? 47.183 -23.291 109.067 1.00 32.00 116 MET H C 1
ATOM 13750 O O . MET H 1 116 ? 47.372 -23.575 107.881 1.00 31.95 116 MET H O 1
ATOM 13755 N N . ARG H 1 117 ? 47.995 -23.712 110.036 1.00 31.66 117 ARG H N 1
ATOM 13756 C CA . ARG H 1 117 ? 49.161 -24.548 109.731 1.00 33.05 117 ARG H CA 1
ATOM 13757 C C . ARG H 1 117 ? 48.691 -25.834 109.062 1.00 31.84 117 ARG H C 1
ATOM 13758 O O . ARG H 1 117 ? 49.244 -26.266 108.049 1.00 31.47 117 ARG H O 1
ATOM 13766 N N . ASP H 1 118 ? 47.655 -26.435 109.637 1.00 32.45 118 ASP H N 1
ATOM 13767 C CA . ASP H 1 118 ? 47.089 -27.669 109.106 1.00 33.74 118 ASP H CA 1
ATOM 13768 C C . ASP H 1 118 ? 46.519 -27.410 107.715 1.00 31.66 118 ASP H C 1
ATOM 13769 O O . ASP H 1 118 ? 46.774 -28.163 106.772 1.00 31.89 118 ASP H O 1
ATOM 13774 N N . ALA H 1 119 ? 45.752 -26.333 107.594 1.00 31.19 119 ALA H N 1
ATOM 13775 C CA . ALA H 1 119 ? 45.137 -25.974 106.322 1.00 28.88 119 ALA H CA 1
ATOM 13776 C C . ALA H 1 119 ? 46.180 -25.795 105.225 1.00 28.42 119 ALA H C 1
ATOM 13777 O O . ALA H 1 119 ? 46.084 -26.405 104.166 1.00 30.28 119 ALA H O 1
ATOM 13779 N N . CYS H 1 120 ? 47.178 -24.955 105.479 1.00 28.33 120 CYS H N 1
ATOM 13780 C CA . CYS H 1 120 ? 48.203 -24.717 104.482 1.00 28.96 120 CYS H CA 1
ATOM 13781 C C . CYS H 1 120 ? 48.933 -25.991 104.067 1.00 29.27 120 CYS H C 1
ATOM 13782 O O . CYS H 1 120 ? 49.201 -26.196 102.885 1.00 28.92 120 CYS H O 1
ATOM 13785 N N . LYS H 1 121 ? 49.253 -26.853 105.025 1.00 30.98 121 LYS H N 1
ATOM 13786 C CA . LYS H 1 121 ? 49.951 -28.098 104.696 1.00 32.07 121 LYS H CA 1
ATOM 13787 C C . LYS H 1 121 ? 49.086 -29.020 103.833 1.00 31.37 121 LYS H C 1
ATOM 13788 O O . LYS H 1 121 ? 49.553 -29.598 102.849 1.00 31.55 121 LYS H O 1
ATOM 13794 N N . ARG H 1 122 ? 47.823 -29.161 104.214 1.00 31.81 122 ARG H N 1
ATOM 13795 C CA . ARG H 1 122 ? 46.891 -30.010 103.482 1.00 31.89 122 ARG H CA 1
ATOM 13796 C C . ARG H 1 122 ? 46.719 -29.590 102.027 1.00 32.66 122 ARG H C 1
ATOM 13797 O O . ARG H 1 122 ? 46.752 -30.428 101.122 1.00 32.09 122 ARG H O 1
ATOM 13805 N N . LEU H 1 123 ? 46.527 -28.292 101.807 1.00 31.64 123 LEU H N 1
ATOM 13806 C CA . LEU H 1 123 ? 46.342 -27.749 100.456 1.00 30.31 123 LEU H CA 1
ATOM 13807 C C . LEU H 1 123 ? 47.664 -27.782 99.685 1.00 31.20 123 LEU H C 1
ATOM 13808 O O . LEU H 1 123 ? 47.692 -28.074 98.486 1.00 30.21 123 LEU H O 1
ATOM 13813 N N . ALA H 1 124 ? 48.758 -27.484 100.381 1.00 31.63 124 ALA H N 1
ATOM 13814 C CA . ALA H 1 124 ? 50.078 -27.496 99.765 1.00 32.14 124 ALA H CA 1
ATOM 13815 C C . ALA H 1 124 ? 50.378 -28.900 99.238 1.00 33.37 124 ALA H C 1
ATOM 13816 O O . ALA H 1 124 ? 50.923 -29.057 98.148 1.00 33.37 124 ALA H O 1
ATOM 13818 N N . ASP H 1 125 ? 50.012 -29.922 100.006 1.00 34.68 125 ASP H N 1
ATOM 13819 C CA . ASP H 1 125 ? 50.255 -31.294 99.575 1.00 35.31 125 ASP H CA 1
ATOM 13820 C C . ASP H 1 125 ? 49.418 -31.648 98.363 1.00 34.57 125 ASP H C 1
ATOM 13821 O O . ASP H 1 125 ? 49.783 -32.532 97.594 1.00 34.80 125 ASP H O 1
ATOM 13826 N N . ALA H 1 126 ? 48.291 -30.970 98.191 1.00 33.49 126 ALA H N 1
ATOM 13827 C CA . ALA H 1 126 ? 47.441 -31.263 97.053 1.00 32.88 126 ALA H CA 1
ATOM 13828 C C . ALA H 1 126 ? 47.922 -30.502 95.819 1.00 32.93 126 ALA H C 1
ATOM 13829 O O . ALA H 1 126 ? 47.324 -30.601 94.753 1.00 34.65 126 ALA H O 1
ATOM 13831 N N . GLY H 1 127 ? 49.011 -29.747 95.973 1.00 31.65 127 GLY H N 1
ATOM 13832 C CA . GLY H 1 127 ? 49.573 -28.991 94.862 1.00 31.39 127 GLY H CA 1
ATOM 13833 C C . GLY H 1 127 ? 48.954 -27.624 94.649 1.00 30.39 127 GLY H C 1
ATOM 13834 O O . GLY H 1 127 ? 49.001 -27.073 93.547 1.00 32.64 127 GLY H O 1
ATOM 13835 N N . ILE H 1 128 ? 48.388 -27.077 95.719 1.00 29.96 128 ILE H N 1
ATOM 13836 C CA . ILE H 1 128 ? 47.723 -25.784 95.682 1.00 28.66 128 ILE H CA 1
ATOM 13837 C C . ILE H 1 128 ? 48.514 -24.698 96.400 1.00 28.87 128 ILE H C 1
ATOM 13838 O O . ILE H 1 128 ? 48.907 -24.876 97.551 1.00 28.54 128 ILE H O 1
ATOM 13843 N N . GLN H 1 129 ? 48.735 -23.576 95.720 1.00 29.21 129 GLN H N 1
ATOM 13844 C CA . GLN H 1 129 ? 49.450 -22.455 96.308 1.00 30.08 129 GLN H CA 1
ATOM 13845 C C . GLN H 1 129 ? 48.442 -21.625 97.086 1.00 30.73 129 GLN H C 1
ATOM 13846 O O . GLN H 1 129 ? 47.491 -21.083 96.518 1.00 31.37 129 GLN H O 1
ATOM 13852 N N . VAL H 1 130 ? 48.664 -21.548 98.395 1.00 30.07 130 VAL H N 1
ATOM 13853 C CA . VAL H 1 130 ? 47.775 -20.848 99.309 1.00 28.95 130 VAL H CA 1
ATOM 13854 C C . VAL H 1 130 ? 48.109 -19.405 99.615 1.00 29.68 130 VAL H C 1
ATOM 13855 O O . VAL H 1 130 ? 49.269 -19.034 99.776 1.00 28.30 130 VAL H O 1
ATOM 13859 N N . SER H 1 131 ? 47.060 -18.596 99.709 1.00 29.60 131 SER H N 1
ATOM 13860 C CA . SER H 1 131 ? 47.200 -17.196 100.062 1.00 28.74 131 SER H CA 1
ATOM 13861 C C . SER H 1 131 ? 46.307 -16.971 101.266 1.00 28.81 131 SER H C 1
ATOM 13862 O O . SER H 1 131 ? 45.250 -17.591 101.385 1.00 28.26 131 SER H O 1
ATOM 13865 N N . LEU H 1 132 ? 46.749 -16.109 102.174 1.00 26.97 132 LEU H N 1
ATOM 13866 C CA . LEU H 1 132 ? 45.963 -15.794 103.352 1.00 25.22 132 LEU H CA 1
ATOM 13867 C C . LEU H 1 132 ? 45.571 -14.317 103.273 1.00 25.10 132 LEU H C 1
ATOM 13868 O O . LEU H 1 132 ? 46.423 -13.433 103.142 1.00 24.85 132 LEU H O 1
ATOM 13873 N N . PHE H 1 133 ? 44.267 -14.073 103.316 1.00 24.39 133 PHE H N 1
ATOM 13874 C CA . PHE H 1 133 ? 43.702 -12.729 103.253 1.00 25.21 133 PHE H CA 1
ATOM 13875 C C . PHE H 1 133 ? 43.828 -12.118 104.645 1.00 24.37 133 PHE H C 1
ATOM 13876 O O . PHE H 1 133 ? 43.058 -12.455 105.542 1.00 29.01 133 PHE H O 1
ATOM 13884 N N . ILE H 1 134 ? 44.790 -11.213 104.811 1.00 25.78 134 ILE H N 1
ATOM 13885 C CA . ILE H 1 134 ? 45.062 -10.585 106.104 1.00 27.08 134 ILE H CA 1
ATOM 13886 C C . ILE H 1 134 ? 45.260 -9.067 106.056 1.00 26.46 134 ILE H C 1
ATOM 13887 O O . ILE H 1 134 ? 45.510 -8.487 104.997 1.00 27.64 134 ILE H O 1
ATOM 13892 N N . ASP H 1 135 ? 45.175 -8.443 107.229 1.00 26.70 135 ASP H N 1
ATOM 13893 C CA . ASP H 1 135 ? 45.350 -7.006 107.364 1.00 28.08 135 ASP H CA 1
ATOM 13894 C C . ASP H 1 135 ? 46.830 -6.650 107.253 1.00 28.56 135 ASP H C 1
ATOM 13895 O O . ASP H 1 135 ? 47.703 -7.516 107.408 1.00 29.12 135 ASP H O 1
ATOM 13900 N N . ALA H 1 136 ? 47.099 -5.377 106.976 1.00 28.84 136 ALA H N 1
ATOM 13901 C CA . ALA H 1 136 ? 48.463 -4.868 106.862 1.00 29.99 136 ALA H CA 1
ATOM 13902 C C . ALA H 1 136 ? 48.945 -4.724 108.295 1.00 30.75 136 ALA H C 1
ATOM 13903 O O . ALA H 1 136 ? 49.143 -3.619 108.800 1.00 30.95 136 ALA H O 1
ATOM 13905 N N . ASP H 1 137 ? 49.129 -5.869 108.938 1.00 31.36 137 ASP H N 1
ATOM 13906 C CA . ASP H 1 137 ? 49.536 -5.924 110.330 1.00 31.79 137 ASP H CA 1
ATOM 13907 C C . ASP H 1 137 ? 50.833 -6.695 110.556 1.00 33.38 137 ASP H C 1
ATOM 13908 O O . ASP H 1 137 ? 50.963 -7.843 110.123 1.00 31.48 137 ASP H O 1
ATOM 13913 N N . GLU H 1 138 ? 51.781 -6.061 111.242 1.00 36.27 138 GLU H N 1
ATOM 13914 C CA . GLU H 1 138 ? 53.072 -6.677 111.539 1.00 40.24 138 GLU H CA 1
ATOM 13915 C C . GLU H 1 138 ? 52.962 -7.675 112.692 1.00 41.60 138 GLU H C 1
ATOM 13916 O O . GLU H 1 138 ? 53.624 -7.540 113.728 1.00 45.23 138 GLU H O 1
ATOM 13922 N N . GLU H 1 139 ? 52.101 -8.663 112.501 1.00 39.08 139 GLU H N 1
ATOM 13923 C CA . GLU H 1 139 ? 51.875 -9.720 113.474 1.00 37.60 139 GLU H CA 1
ATOM 13924 C C . GLU H 1 139 ? 51.141 -10.816 112.704 1.00 35.87 139 GLU H C 1
ATOM 13925 O O . GLU H 1 139 ? 51.474 -12.002 112.802 1.00 34.59 139 GLU H O 1
ATOM 13931 N N . GLN H 1 140 ? 50.146 -10.408 111.922 1.00 32.40 140 GLN H N 1
ATOM 13932 C CA . GLN H 1 140 ? 49.397 -11.351 111.104 1.00 30.58 140 GLN H CA 1
ATOM 13933 C C . GLN H 1 140 ? 50.337 -11.813 109.989 1.00 29.50 140 GLN H C 1
ATOM 13934 O O . GLN H 1 140 ? 50.295 -12.964 109.561 1.00 29.48 140 GLN H O 1
ATOM 13940 N N . ILE H 1 141 ? 51.188 -10.897 109.535 1.00 27.84 141 ILE H N 1
ATOM 13941 C CA . ILE H 1 141 ? 52.158 -11.170 108.487 1.00 29.43 141 ILE H CA 1
ATOM 13942 C C . ILE H 1 141 ? 53.142 -12.242 108.967 1.00 29.35 141 ILE H C 1
ATOM 13943 O O . ILE H 1 141 ? 53.433 -13.198 108.246 1.00 29.01 141 ILE H O 1
ATOM 13948 N N . LYS H 1 142 ? 53.649 -12.090 110.186 1.00 30.96 142 LYS H N 1
ATOM 13949 C CA . LYS H 1 142 ? 54.576 -13.077 110.740 1.00 30.53 142 LYS H CA 1
ATOM 13950 C C . LYS H 1 142 ? 53.876 -14.420 110.852 1.00 30.80 142 LYS H C 1
ATOM 13951 O O . LYS H 1 142 ? 54.453 -15.464 110.542 1.00 30.97 142 LYS H O 1
ATOM 13957 N N . ALA H 1 143 ? 52.626 -14.388 111.305 1.00 29.83 143 ALA H N 1
ATOM 13958 C CA . ALA H 1 143 ? 51.846 -15.607 111.456 1.00 28.93 143 ALA H CA 1
ATOM 13959 C C . ALA H 1 143 ? 51.702 -16.295 110.104 1.00 28.36 143 ALA H C 1
ATOM 13960 O O . ALA H 1 143 ? 51.831 -17.515 110.000 1.00 27.76 143 ALA H O 1
ATOM 13962 N N . ALA H 1 144 ? 51.432 -15.504 109.069 1.00 27.03 144 ALA H N 1
ATOM 13963 C CA . ALA H 1 144 ? 51.268 -16.044 107.725 1.00 27.05 144 ALA H CA 1
ATOM 13964 C C . ALA H 1 144 ? 52.513 -16.808 107.270 1.00 26.85 144 ALA H C 1
ATOM 13965 O O . ALA H 1 144 ? 52.407 -17.893 106.691 1.00 26.65 144 ALA H O 1
ATOM 13967 N N . ALA H 1 145 ? 53.689 -16.247 107.532 1.00 27.08 145 ALA H N 1
ATOM 13968 C CA . ALA H 1 145 ? 54.935 -16.906 107.151 1.00 28.06 145 ALA H CA 1
ATOM 13969 C C . ALA H 1 145 ? 55.148 -18.221 107.910 1.00 29.97 145 ALA H C 1
ATOM 13970 O O . ALA H 1 145 ? 55.299 -19.276 107.298 1.00 31.26 145 ALA H O 1
ATOM 13972 N N . GLU H 1 146 ? 55.134 -18.166 109.237 1.00 30.22 146 GLU H N 1
ATOM 13973 C CA . GLU H 1 146 ? 55.356 -19.360 110.043 1.00 32.91 146 GLU H CA 1
ATOM 13974 C C . GLU H 1 146 ? 54.362 -20.494 109.808 1.00 33.27 146 GLU H C 1
ATOM 13975 O O . GLU H 1 146 ? 54.635 -21.643 110.158 1.00 31.62 146 GLU H O 1
ATOM 13981 N N . VAL H 1 147 ? 53.222 -20.170 109.209 1.00 33.42 147 VAL H N 1
ATOM 13982 C CA . VAL H 1 147 ? 52.176 -21.151 108.949 1.00 32.34 147 VAL H CA 1
ATOM 13983 C C . VAL H 1 147 ? 52.411 -21.879 107.618 1.00 32.21 147 VAL H C 1
ATOM 13984 O O . VAL H 1 147 ? 51.785 -22.906 107.334 1.00 31.48 147 VAL H O 1
ATOM 13988 N N . GLY H 1 148 ? 53.316 -21.340 106.804 1.00 30.44 148 GLY H N 1
ATOM 13989 C CA . GLY H 1 148 ? 53.645 -21.970 105.535 1.00 30.25 148 GLY H CA 1
ATOM 13990 C C . GLY H 1 148 ? 53.017 -21.402 104.274 1.00 30.39 148 GLY H C 1
ATOM 13991 O O . GLY H 1 148 ? 53.356 -21.829 103.173 1.00 32.64 148 GLY H O 1
ATOM 13992 N N . ALA H 1 149 ? 52.110 -20.443 104.408 1.00 29.62 149 ALA H N 1
ATOM 13993 C CA . ALA H 1 149 ? 51.466 -19.870 103.230 1.00 29.15 149 ALA H CA 1
ATOM 13994 C C . ALA H 1 149 ? 52.484 -19.125 102.377 1.00 27.79 149 ALA H C 1
ATOM 13995 O O . ALA H 1 149 ? 53.189 -18.250 102.861 1.00 28.92 149 ALA H O 1
ATOM 13997 N N . PRO H 1 150 ? 52.580 -19.466 101.089 1.00 28.29 150 PRO H N 1
ATOM 13998 C CA . PRO H 1 150 ? 53.549 -18.765 100.244 1.00 28.33 150 PRO H CA 1
ATOM 13999 C C . PRO H 1 150 ? 53.066 -17.365 99.877 1.00 29.47 150 PRO H C 1
ATOM 14000 O O . PRO H 1 150 ? 53.865 -16.469 99.617 1.00 27.77 150 PRO H O 1
ATOM 14004 N N . PHE H 1 151 ? 51.752 -17.176 99.887 1.00 30.38 151 PHE H N 1
ATOM 14005 C CA . PHE H 1 151 ? 51.166 -15.891 99.538 1.00 29.03 151 PHE H CA 1
ATOM 14006 C C . PHE H 1 151 ? 50.284 -15.293 100.640 1.00 29.07 151 PHE H C 1
ATOM 14007 O O . PHE H 1 151 ? 49.755 -15.998 101.499 1.00 27.61 151 PHE H O 1
ATOM 14015 N N . ILE H 1 152 ? 50.134 -13.978 100.599 1.00 28.20 152 ILE H N 1
ATOM 14016 C CA . ILE H 1 152 ? 49.236 -13.291 101.504 1.00 28.07 152 ILE H CA 1
ATOM 14017 C C . ILE H 1 152 ? 48.567 -12.267 100.596 1.00 26.99 152 ILE H C 1
ATOM 14018 O O . ILE H 1 152 ? 49.133 -11.862 99.576 1.00 25.46 152 ILE H O 1
ATOM 14023 N N . GLU H 1 153 ? 47.349 -11.880 100.943 1.00 24.74 153 GLU H N 1
ATOM 14024 C CA . GLU H 1 153 ? 46.645 -10.867 100.172 1.00 26.44 153 GLU H CA 1
ATOM 14025 C C . GLU H 1 153 ? 46.284 -9.784 101.169 1.00 25.26 153 GLU H C 1
ATOM 14026 O O . GLU H 1 153 ? 45.535 -10.026 102.103 1.00 26.64 153 GLU H O 1
ATOM 14032 N N . ILE H 1 154 ? 46.849 -8.598 100.973 1.00 25.85 154 ILE H N 1
ATOM 14033 C CA . ILE H 1 154 ? 46.625 -7.466 101.862 1.00 25.91 154 ILE H CA 1
ATOM 14034 C C . ILE H 1 154 ? 45.225 -6.907 101.694 1.00 26.64 154 ILE H C 1
ATOM 14035 O O . ILE H 1 154 ? 44.788 -6.632 100.579 1.00 27.13 154 ILE H O 1
ATOM 14040 N N . HIS H 1 155 ? 44.531 -6.727 102.809 1.00 25.72 155 HIS H N 1
ATOM 14041 C CA . HIS H 1 155 ? 43.188 -6.187 102.777 1.00 26.34 155 HIS H CA 1
ATOM 14042 C C . HIS H 1 155 ? 43.263 -4.688 102.522 1.00 27.04 155 HIS H C 1
ATOM 14043 O O . HIS H 1 155 ? 43.605 -3.931 103.430 1.00 29.10 155 HIS H O 1
ATOM 14050 N N . THR H 1 156 ? 42.946 -4.250 101.306 1.00 28.02 156 THR H N 1
ATOM 14051 C CA . THR H 1 156 ? 42.998 -2.820 101.011 1.00 27.60 156 THR H CA 1
ATOM 14052 C C . THR H 1 156 ? 41.678 -2.093 101.243 1.00 27.39 156 THR H C 1
ATOM 14053 O O . THR H 1 156 ? 41.452 -1.004 100.710 1.00 27.22 156 THR H O 1
ATOM 14057 N N . GLY H 1 157 ? 40.816 -2.688 102.061 1.00 28.42 157 GLY H N 1
ATOM 14058 C CA . GLY H 1 157 ? 39.533 -2.070 102.354 1.00 28.45 157 GLY H CA 1
ATOM 14059 C C . GLY H 1 157 ? 39.625 -0.685 102.978 1.00 30.59 157 GLY H C 1
ATOM 14060 O O . GLY H 1 157 ? 38.885 0.214 102.584 1.00 30.90 157 GLY H O 1
ATOM 14061 N N . CYS H 1 158 ? 40.514 -0.492 103.950 1.00 32.50 158 CYS H N 1
ATOM 14062 C CA . CYS H 1 158 ? 40.629 0.821 104.586 1.00 35.58 158 CYS H CA 1
ATOM 14063 C C . CYS H 1 158 ? 41.132 1.857 103.598 1.00 34.54 158 CYS H C 1
ATOM 14064 O O . CYS H 1 158 ? 40.688 3.008 103.615 1.00 35.06 158 CYS H O 1
ATOM 14067 N N . TYR H 1 159 ? 42.073 1.450 102.751 1.00 32.80 159 TYR H N 1
ATOM 14068 C CA . TYR H 1 159 ? 42.626 2.343 101.736 1.00 31.77 159 TYR H CA 1
ATOM 14069 C C . TYR H 1 159 ? 41.515 2.777 100.786 1.00 31.46 159 TYR H C 1
ATOM 14070 O O . TYR H 1 159 ? 41.431 3.941 100.412 1.00 32.72 159 TYR H O 1
ATOM 14079 N N . ALA H 1 160 ? 40.660 1.835 100.406 1.00 30.92 160 ALA H N 1
ATOM 14080 C CA . ALA H 1 160 ? 39.562 2.126 99.497 1.00 31.98 160 ALA H CA 1
ATOM 14081 C C . ALA H 1 160 ? 38.558 3.109 100.109 1.00 32.67 160 ALA H C 1
ATOM 14082 O O . ALA H 1 160 ? 37.908 3.866 99.387 1.00 32.58 160 ALA H O 1
ATOM 14084 N N . ASP H 1 161 ? 38.428 3.095 101.433 1.00 34.24 161 ASP H N 1
ATOM 14085 C CA . ASP H 1 161 ? 37.497 3.994 102.121 1.00 37.13 161 ASP H CA 1
ATOM 14086 C C . ASP H 1 161 ? 38.095 5.388 102.409 1.00 36.75 161 ASP H C 1
ATOM 14087 O O . ASP H 1 161 ? 37.348 6.324 102.686 1.00 37.81 161 ASP H O 1
ATOM 14092 N N . ALA H 1 162 ? 39.424 5.528 102.359 1.00 36.64 162 ALA H N 1
ATOM 14093 C CA . ALA H 1 162 ? 40.067 6.827 102.611 1.00 36.65 162 ALA H CA 1
ATOM 14094 C C . ALA H 1 162 ? 39.586 7.865 101.589 1.00 36.96 162 ALA H C 1
ATOM 14095 O O . ALA H 1 162 ? 39.706 7.660 100.376 1.00 37.43 162 ALA H O 1
ATOM 14097 N N . LYS H 1 163 ? 39.051 8.982 102.080 1.00 37.96 163 LYS H N 1
ATOM 14098 C CA . LYS H 1 163 ? 38.523 10.040 101.207 1.00 38.38 163 LYS H CA 1
ATOM 14099 C C . LYS H 1 163 ? 39.419 11.260 101.026 1.00 37.18 163 LYS H C 1
ATOM 14100 O O . LYS H 1 163 ? 39.522 11.811 99.926 1.00 37.12 163 LYS H O 1
ATOM 14106 N N . THR H 1 164 ? 40.066 11.685 102.102 1.00 37.54 164 THR H N 1
ATOM 14107 C CA . THR H 1 164 ? 40.931 12.852 102.027 1.00 37.76 164 THR H CA 1
ATOM 14108 C C . THR H 1 164 ? 42.325 12.450 101.588 1.00 38.79 164 THR H C 1
ATOM 14109 O O . THR H 1 164 ? 42.751 11.320 101.801 1.00 40.02 164 THR H O 1
ATOM 14113 N N . ASP H 1 165 ? 43.033 13.378 100.962 1.00 38.84 165 ASP H N 1
ATOM 14114 C CA . ASP H 1 165 ? 44.379 13.089 100.518 1.00 39.30 165 ASP H CA 1
ATOM 14115 C C . ASP H 1 165 ? 45.208 12.543 101.679 1.00 38.37 165 ASP H C 1
ATOM 14116 O O . ASP H 1 165 ? 45.969 11.591 101.510 1.00 38.00 165 ASP H O 1
ATOM 14121 N N . ALA H 1 166 ? 45.043 13.132 102.860 1.00 37.06 166 ALA H N 1
ATOM 14122 C CA . ALA H 1 166 ? 45.791 12.700 104.040 1.00 37.13 166 ALA H CA 1
ATOM 14123 C C . ALA H 1 166 ? 45.502 11.256 104.439 1.00 36.11 166 ALA H C 1
ATOM 14124 O O . ALA H 1 166 ? 46.418 10.496 104.765 1.00 35.70 166 ALA H O 1
ATOM 14126 N N . GLU H 1 167 ? 44.226 10.886 104.432 1.00 36.41 167 GLU H N 1
ATOM 14127 C CA . GLU H 1 167 ? 43.833 9.527 104.787 1.00 37.19 167 GLU H CA 1
ATOM 14128 C C . GLU H 1 167 ? 44.318 8.539 103.731 1.00 37.11 167 GLU H C 1
ATOM 14129 O O . GLU H 1 167 ? 44.770 7.446 104.069 1.00 37.67 167 GLU H O 1
ATOM 14135 N N . GLN H 1 168 ? 44.231 8.918 102.458 1.00 36.35 168 GLN H N 1
ATOM 14136 C CA . GLN H 1 168 ? 44.680 8.032 101.392 1.00 36.50 168 GLN H CA 1
ATOM 14137 C C . GLN H 1 168 ? 46.165 7.753 101.565 1.00 35.44 168 GLN H C 1
ATOM 14138 O O . GLN H 1 168 ? 46.590 6.601 101.569 1.00 35.09 168 GLN H O 1
ATOM 14144 N N . ALA H 1 169 ? 46.938 8.819 101.738 1.00 34.57 169 ALA H N 1
ATOM 14145 C CA . ALA H 1 169 ? 48.379 8.728 101.921 1.00 34.26 169 ALA H CA 1
ATOM 14146 C C . ALA H 1 169 ? 48.747 7.879 103.134 1.00 33.84 169 ALA H C 1
ATOM 14147 O O . ALA H 1 169 ? 49.705 7.105 103.091 1.00 32.21 169 ALA H O 1
ATOM 14149 N N . GLN H 1 170 ? 47.992 8.038 104.216 1.00 34.69 170 GLN H N 1
ATOM 14150 C CA . GLN H 1 170 ? 48.247 7.289 105.439 1.00 35.95 170 GLN H CA 1
ATOM 14151 C C . GLN H 1 170 ? 47.980 5.807 105.238 1.00 35.30 170 GLN H C 1
ATOM 14152 O O . GLN H 1 170 ? 48.809 4.970 105.593 1.00 34.22 170 GLN H O 1
ATOM 14158 N N . GLU H 1 171 ? 46.831 5.473 104.663 1.00 33.77 171 GLU H N 1
ATOM 14159 C CA . GLU H 1 171 ? 46.515 4.067 104.442 1.00 33.56 171 GLU H CA 1
ATOM 14160 C C . GLU H 1 171 ? 47.428 3.439 103.390 1.00 32.45 171 GLU H C 1
ATOM 14161 O O . GLU H 1 171 ? 47.839 2.288 103.525 1.00 31.23 171 GLU H O 1
ATOM 14167 N N . LEU H 1 172 ? 47.758 4.199 102.352 1.00 31.57 172 LEU H N 1
ATOM 14168 C CA . LEU H 1 172 ? 48.634 3.695 101.301 1.00 32.37 172 LEU H CA 1
ATOM 14169 C C . LEU H 1 172 ? 49.984 3.343 101.933 1.00 32.91 172 LEU H C 1
ATOM 14170 O O . LEU H 1 172 ? 50.482 2.226 101.779 1.00 31.79 172 LEU H O 1
ATOM 14175 N N . ALA H 1 173 ? 50.572 4.300 102.646 1.00 32.83 173 ALA H N 1
ATOM 14176 C CA . ALA H 1 173 ? 51.866 4.084 103.301 1.00 32.10 173 ALA H CA 1
ATOM 14177 C C . ALA H 1 173 ? 51.823 2.817 104.153 1.00 31.67 173 ALA H C 1
ATOM 14178 O O . ALA H 1 173 ? 52.776 2.039 104.191 1.00 31.91 173 ALA H O 1
ATOM 14180 N N . ARG H 1 174 ? 50.708 2.624 104.842 1.00 31.80 174 ARG H N 1
ATOM 14181 C CA . ARG H 1 174 ? 50.516 1.456 105.687 1.00 32.99 174 ARG H CA 1
ATOM 14182 C C . ARG H 1 174 ? 50.591 0.167 104.854 1.00 32.68 174 ARG H C 1
ATOM 14183 O O . ARG H 1 174 ? 51.263 -0.796 105.234 1.00 31.75 174 ARG H O 1
ATOM 14191 N N . ILE H 1 175 ? 49.913 0.153 103.709 1.00 31.96 175 ILE H N 1
ATOM 14192 C CA . ILE H 1 175 ? 49.936 -1.017 102.838 1.00 30.02 175 ILE H CA 1
ATOM 14193 C C . ILE H 1 175 ? 51.345 -1.228 102.294 1.00 30.18 175 ILE H C 1
ATOM 14194 O O . ILE H 1 175 ? 51.842 -2.353 102.254 1.00 28.86 175 ILE H O 1
ATOM 14199 N N . ALA H 1 176 ? 51.978 -0.137 101.870 1.00 29.26 176 ALA H N 1
ATOM 14200 C CA . ALA H 1 176 ? 53.328 -0.195 101.320 1.00 30.41 176 ALA H CA 1
ATOM 14201 C C . ALA H 1 176 ? 54.331 -0.793 102.307 1.00 32.06 176 ALA H C 1
ATOM 14202 O O . ALA H 1 176 ? 55.058 -1.725 101.964 1.00 34.54 176 ALA H O 1
ATOM 14204 N N . LYS H 1 177 ? 54.374 -0.260 103.527 1.00 33.65 177 LYS H N 1
ATOM 14205 C CA . LYS H 1 177 ? 55.299 -0.771 104.533 1.00 33.19 177 LYS H CA 1
ATOM 14206 C C . LYS H 1 177 ? 55.028 -2.252 104.791 1.00 32.95 177 LYS H C 1
ATOM 14207 O O . LYS H 1 177 ? 55.957 -3.044 104.929 1.00 33.46 177 LYS H O 1
ATOM 14213 N N . ALA H 1 178 ? 53.752 -2.621 104.852 1.00 30.78 178 ALA H N 1
ATOM 14214 C CA . ALA H 1 178 ? 53.372 -4.004 105.087 1.00 30.22 178 ALA H CA 1
ATOM 14215 C C . ALA H 1 178 ? 53.900 -4.901 103.972 1.00 30.20 178 ALA H C 1
ATOM 14216 O O . ALA H 1 178 ? 54.486 -5.953 104.235 1.00 31.93 178 ALA H O 1
ATOM 14218 N N . ALA H 1 179 ? 53.685 -4.482 102.728 1.00 27.97 179 ALA H N 1
ATOM 14219 C CA . ALA H 1 179 ? 54.132 -5.239 101.561 1.00 28.21 179 ALA H CA 1
ATOM 14220 C C . ALA H 1 179 ? 55.638 -5.469 101.603 1.00 28.70 179 ALA H C 1
ATOM 14221 O O . ALA H 1 179 ? 56.121 -6.579 101.359 1.00 29.53 179 ALA H O 1
ATOM 14223 N N . THR H 1 180 ? 56.373 -4.403 101.900 1.00 29.27 180 THR H N 1
ATOM 14224 C CA . THR H 1 180 ? 57.818 -4.470 101.990 1.00 29.14 180 THR H CA 1
ATOM 14225 C C . THR H 1 180 ? 58.235 -5.414 103.119 1.00 29.73 180 THR H C 1
ATOM 14226 O O . THR H 1 180 ? 59.207 -6.162 102.980 1.00 29.68 180 THR H O 1
ATOM 14230 N N . PHE H 1 181 ? 57.494 -5.390 104.226 1.00 29.84 181 PHE H N 1
ATOM 14231 C CA . PHE H 1 181 ? 57.808 -6.262 105.353 1.00 30.75 181 PHE H CA 1
ATOM 14232 C C . PHE H 1 181 ? 57.549 -7.710 104.957 1.00 31.39 181 PHE H C 1
ATOM 14233 O O . PHE H 1 181 ? 58.380 -8.583 105.204 1.00 30.89 181 PHE H O 1
ATOM 14241 N N . ALA H 1 182 ? 56.402 -7.953 104.327 1.00 30.18 182 ALA H N 1
ATOM 14242 C CA . ALA H 1 182 ? 56.030 -9.291 103.877 1.00 31.13 182 ALA H CA 1
ATOM 14243 C C . ALA H 1 182 ? 57.123 -9.896 102.994 1.00 31.60 182 ALA H C 1
ATOM 14244 O O . ALA H 1 182 ? 57.515 -11.047 103.178 1.00 31.22 182 ALA H O 1
ATOM 14246 N N . ALA H 1 183 ? 57.606 -9.105 102.039 1.00 30.78 183 ALA H N 1
ATOM 14247 C CA . ALA H 1 183 ? 58.650 -9.540 101.116 1.00 31.59 183 ALA H CA 1
ATOM 14248 C C . ALA H 1 183 ? 59.944 -9.925 101.830 1.00 31.97 183 ALA H C 1
ATOM 14249 O O . ALA H 1 183 ? 60.602 -10.893 101.445 1.00 33.67 183 ALA H O 1
ATOM 14251 N N . SER H 1 184 ? 60.304 -9.175 102.869 1.00 33.38 184 SER H N 1
ATOM 14252 C CA . SER H 1 184 ? 61.533 -9.446 103.618 1.00 34.63 184 SER H CA 1
ATOM 14253 C C . SER H 1 184 ? 61.474 -10.818 104.276 1.00 34.93 184 SER H C 1
ATOM 14254 O O . SER H 1 184 ? 62.508 -11.414 104.583 1.00 35.81 184 SER H O 1
ATOM 14257 N N . LEU H 1 185 ? 60.255 -11.316 104.471 1.00 35.35 185 LEU H N 1
ATOM 14258 C CA . LEU H 1 185 ? 60.028 -12.627 105.077 1.00 37.79 185 LEU H CA 1
ATOM 14259 C C . LEU H 1 185 ? 59.925 -13.735 104.030 1.00 36.27 185 LEU H C 1
ATOM 14260 O O . LEU H 1 185 ? 59.681 -14.893 104.366 1.00 37.36 185 LEU H O 1
ATOM 14265 N N . GLY H 1 186 ? 60.100 -13.376 102.763 1.00 36.07 186 GLY H N 1
ATOM 14266 C CA . GLY H 1 186 ? 60.016 -14.365 101.703 1.00 34.04 186 GLY H CA 1
ATOM 14267 C C . GLY H 1 186 ? 58.605 -14.566 101.181 1.00 33.05 186 GLY H C 1
ATOM 14268 O O . GLY H 1 186 ? 58.367 -15.414 100.319 1.00 32.44 186 GLY H O 1
ATOM 14269 N N . LEU H 1 187 ? 57.659 -13.791 101.699 1.00 31.63 187 LEU H N 1
ATOM 14270 C CA . LEU H 1 187 ? 56.277 -13.920 101.257 1.00 30.10 187 LEU H CA 1
ATOM 14271 C C . LEU H 1 187 ? 55.991 -13.192 99.948 1.00 29.88 187 LEU H C 1
ATOM 14272 O O . LEU H 1 187 ? 56.638 -12.189 99.620 1.00 28.55 187 LEU H O 1
ATOM 14277 N N . LYS H 1 188 ? 55.045 -13.736 99.184 1.00 28.77 188 LYS H N 1
ATOM 14278 C CA . LYS H 1 188 ? 54.604 -13.122 97.932 1.00 30.20 188 LYS H CA 1
ATOM 14279 C C . LYS H 1 188 ? 53.383 -12.336 98.377 1.00 30.08 188 LYS H C 1
ATOM 14280 O O . LYS H 1 188 ? 52.586 -12.829 99.180 1.00 30.58 188 LYS H O 1
ATOM 14286 N N . VAL H 1 189 ? 53.220 -11.131 97.850 1.00 29.99 189 VAL H N 1
ATOM 14287 C CA . VAL H 1 189 ? 52.118 -10.292 98.283 1.00 29.23 189 VAL H CA 1
ATOM 14288 C C . VAL H 1 189 ? 51.137 -9.856 97.208 1.00 29.12 189 VAL H C 1
ATOM 14289 O O . VAL H 1 189 ? 51.520 -9.346 96.154 1.00 28.20 189 VAL H O 1
ATOM 14293 N N . ASN H 1 190 ? 49.861 -10.083 97.492 1.00 27.61 190 ASN H N 1
ATOM 14294 C CA . ASN H 1 190 ? 48.797 -9.689 96.593 1.00 26.63 190 ASN H CA 1
ATOM 14295 C C . ASN H 1 190 ? 47.932 -8.678 97.304 1.00 27.37 190 ASN H C 1
ATOM 14296 O O . ASN H 1 190 ? 48.152 -8.383 98.475 1.00 28.04 190 ASN H O 1
ATOM 14301 N N . ALA H 1 191 ? 46.947 -8.149 96.589 1.00 29.36 191 ALA H N 1
ATOM 14302 C CA . ALA H 1 191 ? 46.046 -7.163 97.161 1.00 31.27 191 ALA H CA 1
ATOM 14303 C C . ALA H 1 191 ? 44.722 -7.152 96.400 1.00 32.14 191 ALA H C 1
ATOM 14304 O O . ALA H 1 191 ? 44.530 -7.915 95.451 1.00 31.44 191 ALA H O 1
ATOM 14306 N N . GLY H 1 192 ? 43.807 -6.291 96.832 1.00 34.17 192 GLY H N 1
ATOM 14307 C CA . GLY H 1 192 ? 42.511 -6.206 96.188 1.00 36.88 192 GLY H CA 1
ATOM 14308 C C . GLY H 1 192 ? 41.440 -5.840 97.195 1.00 38.12 192 GLY H C 1
ATOM 14309 O O . GLY H 1 192 ? 41.735 -5.282 98.249 1.00 42.62 192 GLY H O 1
ATOM 14310 N N . HIS H 1 193 ? 40.192 -6.160 96.888 1.00 37.43 193 HIS H N 1
ATOM 14311 C CA . HIS H 1 193 ? 39.094 -5.846 97.790 1.00 35.42 193 HIS H CA 1
ATOM 14312 C C . HIS H 1 193 ? 38.916 -4.340 97.920 1.00 33.17 193 HIS H C 1
ATOM 14313 O O . HIS H 1 193 ? 39.779 -3.633 98.448 1.00 31.90 193 HIS H O 1
ATOM 14320 N N . GLY H 1 194 ? 37.785 -3.860 97.420 1.00 31.96 194 GLY H N 1
ATOM 14321 C CA . GLY H 1 194 ? 37.485 -2.442 97.478 1.00 29.24 194 GLY H CA 1
ATOM 14322 C C . GLY H 1 194 ? 38.171 -1.608 96.411 1.00 28.91 194 GLY H C 1
ATOM 14323 O O . GLY H 1 194 ? 37.820 -0.442 96.228 1.00 30.01 194 GLY H O 1
ATOM 14324 N N . LEU H 1 195 ? 39.133 -2.183 95.689 1.00 26.97 195 LEU H N 1
ATOM 14325 C CA . LEU H 1 195 ? 39.847 -1.418 94.664 1.00 25.65 195 LEU H CA 1
ATOM 14326 C C . LEU H 1 195 ? 38.957 -0.966 93.495 1.00 25.64 195 LEU H C 1
ATOM 14327 O O . LEU H 1 195 ? 38.098 -1.714 93.028 1.00 23.81 195 LEU H O 1
ATOM 14332 N N . THR H 1 196 ? 39.176 0.264 93.030 1.00 26.19 196 THR H N 1
ATOM 14333 C CA . THR H 1 196 ? 38.374 0.851 91.953 1.00 25.28 196 THR H CA 1
ATOM 14334 C C . THR H 1 196 ? 39.211 1.429 90.823 1.00 26.48 196 THR H C 1
ATOM 14335 O O . THR H 1 196 ? 40.444 1.425 90.880 1.00 25.60 196 THR H O 1
ATOM 14339 N N . TYR H 1 197 ? 38.532 1.952 89.802 1.00 24.21 197 TYR H N 1
ATOM 14340 C CA . TYR H 1 197 ? 39.232 2.558 88.683 1.00 23.48 197 TYR H CA 1
ATOM 14341 C C . TYR H 1 197 ? 39.903 3.856 89.128 1.00 23.34 197 TYR H C 1
ATOM 14342 O O . TYR H 1 197 ? 40.815 4.344 88.456 1.00 24.55 197 TYR H O 1
ATOM 14351 N N . HIS H 1 198 ? 39.479 4.403 90.269 1.00 23.75 198 HIS H N 1
ATOM 14352 C CA . HIS H 1 198 ? 40.070 5.652 90.760 1.00 24.64 198 HIS H CA 1
ATOM 14353 C C . HIS H 1 198 ? 41.088 5.536 91.900 1.00 24.55 198 HIS H C 1
ATOM 14354 O O . HIS H 1 198 ? 41.624 6.549 92.351 1.00 25.88 198 HIS H O 1
ATOM 14361 N N . ASN H 1 199 ? 41.355 4.321 92.373 1.00 23.28 199 ASN H N 1
ATOM 14362 C CA . ASN H 1 199 ? 42.344 4.148 93.435 1.00 23.56 199 ASN H CA 1
ATOM 14363 C C . ASN H 1 199 ? 43.309 2.987 93.199 1.00 23.76 199 ASN H C 1
ATOM 14364 O O . ASN H 1 199 ? 44.245 2.781 93.971 1.00 25.54 199 ASN H O 1
ATOM 14369 N N . VAL H 1 200 ? 43.105 2.240 92.118 1.00 23.33 200 VAL H N 1
ATOM 14370 C CA . VAL H 1 200 ? 43.969 1.095 91.851 1.00 22.48 200 VAL H CA 1
ATOM 14371 C C . VAL H 1 200 ? 45.425 1.440 91.523 1.00 23.13 200 VAL H C 1
ATOM 14372 O O . VAL H 1 200 ? 46.340 0.694 91.882 1.00 22.55 200 VAL H O 1
ATOM 14376 N N . LYS H 1 201 ? 45.665 2.567 90.868 1.00 24.15 201 LYS H N 1
ATOM 14377 C CA . LYS H 1 201 ? 47.043 2.893 90.505 1.00 25.36 201 LYS H CA 1
ATOM 14378 C C . LYS H 1 201 ? 48.067 2.961 91.646 1.00 24.55 201 LYS H C 1
ATOM 14379 O O . LYS H 1 201 ? 49.155 2.400 91.520 1.00 25.00 201 LYS H O 1
ATOM 14385 N N . ALA H 1 202 ? 47.731 3.631 92.747 1.00 24.65 202 ALA H N 1
ATOM 14386 C CA . ALA H 1 202 ? 48.662 3.733 93.872 1.00 25.27 202 ALA H CA 1
ATOM 14387 C C . ALA H 1 202 ? 49.053 2.360 94.426 1.00 24.72 202 ALA H C 1
ATOM 14388 O O . ALA H 1 202 ? 50.165 2.176 94.929 1.00 24.15 202 ALA H O 1
ATOM 14390 N N . ILE H 1 203 ? 48.138 1.399 94.345 1.00 25.34 203 ILE H N 1
ATOM 14391 C CA . ILE H 1 203 ? 48.423 0.054 94.843 1.00 24.64 203 ILE H CA 1
ATOM 14392 C C . ILE H 1 203 ? 49.275 -0.684 93.809 1.00 24.95 203 ILE H C 1
ATOM 14393 O O . ILE H 1 203 ? 50.284 -1.298 94.151 1.00 25.65 203 ILE H O 1
ATOM 14398 N N . ALA H 1 204 ? 48.873 -0.603 92.543 1.00 24.78 204 ALA H N 1
ATOM 14399 C CA . ALA H 1 204 ? 49.600 -1.266 91.461 1.00 24.65 204 ALA H CA 1
ATOM 14400 C C . ALA H 1 204 ? 51.044 -0.776 91.411 1.00 25.96 204 ALA H C 1
ATOM 14401 O O . ALA H 1 204 ? 51.944 -1.488 90.956 1.00 25.68 204 ALA H O 1
ATOM 14403 N N . ALA H 1 205 ? 51.253 0.449 91.884 1.00 25.81 205 ALA H N 1
ATOM 14404 C CA . ALA H 1 205 ? 52.582 1.047 91.895 1.00 28.33 205 ALA H CA 1
ATOM 14405 C C . ALA H 1 205 ? 53.446 0.487 93.021 1.00 29.37 205 ALA H C 1
ATOM 14406 O O . ALA H 1 205 ? 54.651 0.738 93.059 1.00 30.14 205 ALA H O 1
ATOM 14408 N N . ILE H 1 206 ? 52.840 -0.261 93.941 1.00 30.13 206 ILE H N 1
ATOM 14409 C CA . ILE H 1 206 ? 53.620 -0.850 95.029 1.00 31.77 206 ILE H CA 1
ATOM 14410 C C . ILE H 1 206 ? 54.470 -1.929 94.373 1.00 30.30 206 ILE H C 1
ATOM 14411 O O . ILE H 1 206 ? 53.946 -2.882 93.814 1.00 30.00 206 ILE H O 1
ATOM 14416 N N . PRO H 1 207 ? 55.801 -1.780 94.417 1.00 31.25 207 PRO H N 1
ATOM 14417 C CA . PRO H 1 207 ? 56.718 -2.750 93.809 1.00 31.16 207 PRO H CA 1
ATOM 14418 C C . PRO H 1 207 ? 56.490 -4.222 94.132 1.00 29.67 207 PRO H C 1
ATOM 14419 O O . PRO H 1 207 ? 56.492 -5.063 93.240 1.00 31.26 207 PRO H O 1
ATOM 14423 N N . GLU H 1 208 ? 56.289 -4.527 95.406 1.00 29.85 208 GLU H N 1
ATOM 14424 C CA . GLU H 1 208 ? 56.109 -5.901 95.830 1.00 28.66 208 GLU H CA 1
ATOM 14425 C C . GLU H 1 208 ? 54.828 -6.573 95.340 1.00 28.50 208 GLU H C 1
ATOM 14426 O O . GLU H 1 208 ? 54.780 -7.796 95.215 1.00 28.79 208 GLU H O 1
ATOM 14432 N N . MET H 1 209 ? 53.796 -5.789 95.048 1.00 28.22 209 MET H N 1
ATOM 14433 C CA . MET H 1 209 ? 52.539 -6.374 94.596 1.00 28.27 209 MET H CA 1
ATOM 14434 C C . MET H 1 209 ? 52.705 -7.288 93.398 1.00 28.29 209 MET H C 1
ATOM 14435 O O . MET H 1 209 ? 53.269 -6.913 92.372 1.00 28.83 209 MET H O 1
ATOM 14440 N N . HIS H 1 210 ? 52.217 -8.510 93.550 1.00 29.70 210 HIS H N 1
ATOM 14441 C CA . HIS H 1 210 ? 52.305 -9.490 92.488 1.00 28.96 210 HIS H CA 1
ATOM 14442 C C . HIS H 1 210 ? 51.002 -9.583 91.709 1.00 28.92 210 HIS H C 1
ATOM 14443 O O . HIS H 1 210 ? 51.003 -9.530 90.481 1.00 28.69 210 HIS H O 1
ATOM 14450 N N . GLU H 1 211 ? 49.886 -9.717 92.416 1.00 29.71 211 GLU H N 1
ATOM 14451 C CA . GLU H 1 211 ? 48.595 -9.813 91.743 1.00 28.82 211 GLU H CA 1
ATOM 14452 C C . GLU H 1 211 ? 47.514 -9.040 92.470 1.00 26.71 211 GLU H C 1
ATOM 14453 O O . GLU H 1 211 ? 47.450 -9.057 93.694 1.00 26.00 211 GLU H O 1
ATOM 14459 N N . LEU H 1 212 ? 46.669 -8.350 91.720 1.00 26.17 212 LEU H N 1
ATOM 14460 C CA . LEU H 1 212 ? 45.573 -7.633 92.346 1.00 25.28 212 LEU H CA 1
ATOM 14461 C C . LEU H 1 212 ? 44.310 -8.420 91.997 1.00 25.64 212 LEU H C 1
ATOM 14462 O O . LEU H 1 212 ? 44.084 -8.768 90.838 1.00 26.48 212 LEU H O 1
ATOM 14467 N N . ASN H 1 213 ? 43.507 -8.730 93.004 1.00 27.40 213 ASN H N 1
ATOM 14468 C CA . ASN H 1 213 ? 42.274 -9.467 92.777 1.00 28.14 213 ASN H CA 1
ATOM 14469 C C . ASN H 1 213 ? 41.138 -8.474 92.953 1.00 27.64 213 ASN H C 1
ATOM 14470 O O . ASN H 1 213 ? 40.849 -8.032 94.068 1.00 28.24 213 ASN H O 1
ATOM 14475 N N . ILE H 1 214 ? 40.501 -8.117 91.845 1.00 27.54 214 ILE H N 1
ATOM 14476 C CA . ILE H 1 214 ? 39.425 -7.140 91.882 1.00 27.09 214 ILE H CA 1
ATOM 14477 C C . ILE H 1 214 ? 38.127 -7.745 91.397 1.00 25.71 214 ILE H C 1
ATOM 14478 O O . ILE H 1 214 ? 38.111 -8.541 90.458 1.00 26.35 214 ILE H O 1
ATOM 14483 N N . GLY H 1 215 ? 37.027 -7.356 92.019 1.00 23.42 215 GLY H N 1
ATOM 14484 C CA . GLY H 1 215 ? 35.770 -7.924 91.595 1.00 25.08 215 GLY H CA 1
ATOM 14485 C C . GLY H 1 215 ? 34.609 -6.974 91.434 1.00 24.36 215 GLY H C 1
ATOM 14486 O O . GLY H 1 215 ? 34.216 -6.645 90.317 1.00 26.53 215 GLY H O 1
ATOM 14487 N N . HIS H 1 216 ? 34.063 -6.522 92.551 1.00 23.50 216 HIS H N 1
ATOM 14488 C CA . HIS H 1 216 ? 32.900 -5.658 92.499 1.00 24.67 216 HIS H CA 1
ATOM 14489 C C . HIS H 1 216 ? 32.995 -4.411 91.624 1.00 22.95 216 HIS H C 1
ATOM 14490 O O . HIS H 1 216 ? 32.047 -4.086 90.910 1.00 23.85 216 HIS H O 1
ATOM 14497 N N . ALA H 1 217 ? 34.125 -3.714 91.666 1.00 21.87 217 ALA H N 1
ATOM 14498 C CA . ALA H 1 217 ? 34.288 -2.503 90.865 1.00 20.84 217 ALA H CA 1
ATOM 14499 C C . ALA H 1 217 ? 34.213 -2.793 89.366 1.00 21.63 217 ALA H C 1
ATOM 14500 O O . ALA H 1 217 ? 33.639 -2.022 88.596 1.00 21.60 217 ALA H O 1
ATOM 14502 N N . ILE H 1 218 ? 34.809 -3.909 88.964 1.00 18.79 218 ILE H N 1
ATOM 14503 C CA . ILE H 1 218 ? 34.807 -4.322 87.577 1.00 18.35 218 ILE H CA 1
ATOM 14504 C C . ILE H 1 218 ? 33.395 -4.723 87.157 1.00 20.43 218 ILE H C 1
ATOM 14505 O O . ILE H 1 218 ? 32.919 -4.297 86.111 1.00 22.51 218 ILE H O 1
ATOM 14510 N N . ILE H 1 219 ? 32.710 -5.510 87.976 1.00 20.16 219 ILE H N 1
ATOM 14511 C CA . ILE H 1 219 ? 31.364 -5.926 87.617 1.00 22.24 219 ILE H CA 1
ATOM 14512 C C . ILE H 1 219 ? 30.432 -4.716 87.588 1.00 22.11 219 ILE H C 1
ATOM 14513 O O . ILE H 1 219 ? 29.571 -4.616 86.720 1.00 23.32 219 ILE H O 1
ATOM 14518 N N . GLY H 1 220 ? 30.608 -3.806 88.541 1.00 22.30 220 GLY H N 1
ATOM 14519 C CA . GLY H 1 220 ? 29.779 -2.616 88.579 1.00 22.49 220 GLY H CA 1
ATOM 14520 C C . GLY H 1 220 ? 29.952 -1.776 87.331 1.00 22.97 220 GLY H C 1
ATOM 14521 O O . GLY H 1 220 ? 29.003 -1.148 86.864 1.00 22.73 220 GLY H O 1
ATOM 14522 N N . ARG H 1 221 ? 31.169 -1.750 86.789 1.00 22.16 221 ARG H N 1
ATOM 14523 C CA . ARG H 1 221 ? 31.432 -0.999 85.557 1.00 21.34 221 ARG H CA 1
ATOM 14524 C C . ARG H 1 221 ? 30.852 -1.779 84.376 1.00 22.31 221 ARG H C 1
ATOM 14525 O O . ARG H 1 221 ? 30.273 -1.192 83.456 1.00 23.80 221 ARG H O 1
ATOM 14533 N N . ALA H 1 222 ? 31.005 -3.101 84.415 1.00 21.40 222 ALA H N 1
ATOM 14534 C CA . ALA H 1 222 ? 30.517 -3.964 83.341 1.00 22.99 222 ALA H CA 1
ATOM 14535 C C . ALA H 1 222 ? 29.046 -3.768 82.976 1.00 23.61 222 ALA H C 1
ATOM 14536 O O . ALA H 1 222 ? 28.705 -3.752 81.792 1.00 24.73 222 ALA H O 1
ATOM 14538 N N . VAL H 1 223 ? 28.175 -3.638 83.977 1.00 25.46 223 VAL H N 1
ATOM 14539 C CA . VAL H 1 223 ? 26.754 -3.455 83.694 1.00 26.38 223 VAL H CA 1
ATOM 14540 C C . VAL H 1 223 ? 26.554 -2.246 82.805 1.00 27.53 223 VAL H C 1
ATOM 14541 O O . VAL H 1 223 ? 25.578 -2.177 82.063 1.00 28.98 223 VAL H O 1
ATOM 14545 N N . MET H 1 224 ? 27.490 -1.305 82.852 1.00 26.23 224 MET H N 1
ATOM 14546 C CA . MET H 1 224 ? 27.379 -0.118 82.013 1.00 27.67 224 MET H CA 1
ATOM 14547 C C . MET H 1 224 ? 28.082 -0.314 80.671 1.00 26.52 224 MET H C 1
ATOM 14548 O O . MET H 1 224 ? 27.462 -0.205 79.622 1.00 29.95 224 MET H O 1
ATOM 14553 N N . THR H 1 225 ? 29.374 -0.628 80.722 1.00 27.66 225 THR H N 1
ATOM 14554 C CA . THR H 1 225 ? 30.199 -0.783 79.524 1.00 27.50 225 THR H CA 1
ATOM 14555 C C . THR H 1 225 ? 30.352 -2.175 78.916 1.00 25.55 225 THR H C 1
ATOM 14556 O O . THR H 1 225 ? 30.787 -2.289 77.778 1.00 27.37 225 THR H O 1
ATOM 14560 N N . GLY H 1 226 ? 30.014 -3.217 79.664 1.00 25.19 226 GLY H N 1
ATOM 14561 C CA . GLY H 1 226 ? 30.202 -4.568 79.170 1.00 23.33 226 GLY H CA 1
ATOM 14562 C C . GLY H 1 226 ? 31.453 -5.058 79.883 1.00 23.22 226 GLY H C 1
ATOM 14563 O O . GLY H 1 226 ? 32.358 -4.270 80.162 1.00 23.40 226 GLY H O 1
ATOM 14564 N N . LEU H 1 227 ? 31.520 -6.348 80.185 1.00 24.78 227 LEU H N 1
ATOM 14565 C CA . LEU H 1 227 ? 32.669 -6.906 80.901 1.00 24.93 227 LEU H CA 1
ATOM 14566 C C . LEU H 1 227 ? 34.012 -6.760 80.183 1.00 24.93 227 LEU H C 1
ATOM 14567 O O . LEU H 1 227 ? 35.033 -6.478 80.815 1.00 24.90 227 LEU H O 1
ATOM 14572 N N . LYS H 1 228 ? 34.025 -6.976 78.870 1.00 26.00 228 LYS H N 1
ATOM 14573 C CA . LYS H 1 228 ? 35.273 -6.884 78.122 1.00 23.42 228 LYS H CA 1
ATOM 14574 C C . LYS H 1 228 ? 35.979 -5.570 78.376 1.00 24.22 228 LYS H C 1
ATOM 14575 O O . LYS H 1 228 ? 37.125 -5.555 78.821 1.00 25.59 228 LYS H O 1
ATOM 14581 N N . ASP H 1 229 ? 35.303 -4.462 78.095 1.00 23.60 229 ASP H N 1
ATOM 14582 C CA . ASP H 1 229 ? 35.918 -3.154 78.311 1.00 24.66 229 ASP H CA 1
ATOM 14583 C C . ASP H 1 229 ? 36.234 -2.886 79.775 1.00 23.59 229 ASP H C 1
ATOM 14584 O O . ASP H 1 229 ? 37.241 -2.254 80.088 1.00 23.61 229 ASP H O 1
ATOM 14589 N N . ALA H 1 230 ? 35.378 -3.359 80.673 1.00 21.42 230 ALA H N 1
ATOM 14590 C CA . ALA H 1 230 ? 35.609 -3.141 82.089 1.00 21.30 230 ALA H CA 1
ATOM 14591 C C . ALA H 1 230 ? 36.925 -3.760 82.542 1.00 21.36 230 ALA H C 1
ATOM 14592 O O . ALA H 1 230 ? 37.708 -3.121 83.245 1.00 21.17 230 ALA H O 1
ATOM 14594 N N . VAL H 1 231 ? 37.148 -5.010 82.151 1.00 20.53 231 VAL H N 1
ATOM 14595 C CA . VAL H 1 231 ? 38.360 -5.727 82.517 1.00 20.91 231 VAL H CA 1
ATOM 14596 C C . VAL H 1 231 ? 39.584 -5.108 81.850 1.00 21.64 231 VAL H C 1
ATOM 14597 O O . VAL H 1 231 ? 40.594 -4.874 82.508 1.00 23.82 231 VAL H O 1
ATOM 14601 N N . ALA H 1 232 ? 39.492 -4.825 80.555 1.00 22.08 232 ALA H N 1
ATOM 14602 C CA . ALA H 1 232 ? 40.612 -4.235 79.821 1.00 23.42 232 ALA H CA 1
ATOM 14603 C C . ALA H 1 232 ? 41.049 -2.906 80.416 1.00 24.40 232 ALA H C 1
ATOM 14604 O O . ALA H 1 232 ? 42.234 -2.630 80.537 1.00 24.34 232 ALA H O 1
ATOM 14606 N N . GLU H 1 233 ? 40.072 -2.071 80.757 1.00 25.30 233 GLU H N 1
ATOM 14607 C CA . GLU H 1 233 ? 40.336 -0.772 81.364 1.00 24.73 233 GLU H CA 1
ATOM 14608 C C . GLU H 1 233 ? 41.138 -0.957 82.670 1.00 24.58 233 GLU H C 1
ATOM 14609 O O . GLU H 1 233 ? 42.191 -0.328 82.851 1.00 25.30 233 GLU H O 1
ATOM 14615 N N . MET H 1 234 ? 40.659 -1.825 83.561 1.00 23.70 234 MET H N 1
ATOM 14616 C CA . MET H 1 234 ? 41.352 -2.074 84.821 1.00 23.69 234 MET H CA 1
ATOM 14617 C C . MET H 1 234 ? 42.764 -2.611 84.605 1.00 22.34 234 MET H C 1
ATOM 14618 O O . MET H 1 234 ? 43.669 -2.259 85.357 1.00 22.48 234 MET H O 1
ATOM 14623 N N . LYS H 1 235 ? 42.956 -3.452 83.587 1.00 22.23 235 LYS H N 1
ATOM 14624 C CA . LYS H 1 235 ? 44.284 -4.021 83.335 1.00 22.88 235 LYS H CA 1
ATOM 14625 C C . LYS H 1 235 ? 45.244 -2.942 82.834 1.00 22.81 235 LYS H C 1
ATOM 14626 O O . LYS H 1 235 ? 46.412 -2.902 83.229 1.00 23.40 235 LYS H O 1
ATOM 14632 N N . ARG H 1 236 ? 44.734 -2.056 81.983 1.00 23.00 236 ARG H N 1
ATOM 14633 C CA . ARG H 1 236 ? 45.543 -0.976 81.435 1.00 24.81 236 ARG H CA 1
ATOM 14634 C C . ARG H 1 236 ? 45.944 0.025 82.522 1.00 23.51 236 ARG H C 1
ATOM 14635 O O . ARG H 1 236 ? 47.070 0.524 82.525 1.00 25.84 236 ARG H O 1
ATOM 14643 N N . LEU H 1 237 ? 45.037 0.325 83.444 1.00 21.82 237 LEU H N 1
ATOM 14644 C CA . LEU H 1 237 ? 45.372 1.265 84.502 1.00 22.65 237 LEU H CA 1
ATOM 14645 C C . LEU H 1 237 ? 46.475 0.671 85.376 1.00 24.52 237 LEU H C 1
ATOM 14646 O O . LEU H 1 237 ? 47.399 1.377 85.779 1.00 25.39 237 LEU H O 1
ATOM 14651 N N . MET H 1 238 ? 46.390 -0.628 85.652 1.00 24.02 238 MET H N 1
ATOM 14652 C CA . MET H 1 238 ? 47.394 -1.307 86.480 1.00 24.42 238 MET H CA 1
ATOM 14653 C C . MET H 1 238 ? 48.770 -1.317 85.829 1.00 26.28 238 MET H C 1
ATOM 14654 O O . MET H 1 238 ? 49.778 -0.998 86.471 1.00 25.28 238 MET H O 1
ATOM 14659 N N . LEU H 1 239 ? 48.811 -1.695 84.558 1.00 25.49 239 LEU H N 1
ATOM 14660 C CA . LEU H 1 239 ? 50.071 -1.727 83.852 1.00 27.65 239 LEU H CA 1
ATOM 14661 C C . LEU H 1 239 ? 50.649 -0.319 83.719 1.00 27.45 239 LEU H C 1
ATOM 14662 O O . LEU H 1 239 ? 51.867 -0.145 83.774 1.00 26.59 239 LEU H O 1
ATOM 14667 N N . GLU H 1 240 ? 49.793 0.691 83.558 1.00 27.79 240 GLU H N 1
ATOM 14668 C CA . GLU H 1 240 ? 50.301 2.059 83.458 1.00 27.74 240 GLU H CA 1
ATOM 14669 C C . GLU H 1 240 ? 50.984 2.442 84.777 1.00 30.32 240 GLU H C 1
ATOM 14670 O O . GLU H 1 240 ? 52.051 3.064 84.769 1.00 29.33 240 GLU H O 1
ATOM 14676 N N . ALA H 1 241 ? 50.402 2.037 85.904 1.00 29.11 241 ALA H N 1
ATOM 14677 C CA . ALA H 1 241 ? 50.987 2.353 87.205 1.00 31.31 241 ALA H CA 1
ATOM 14678 C C . ALA H 1 241 ? 52.403 1.779 87.330 1.00 35.02 241 ALA H C 1
ATOM 14679 O O . ALA H 1 241 ? 53.234 2.315 88.061 1.00 33.00 241 ALA H O 1
ATOM 14681 N N . ARG H 1 242 ? 52.676 0.691 86.616 1.00 39.20 242 ARG H N 1
ATOM 14682 C CA . ARG H 1 242 ? 54.007 0.076 86.628 1.00 43.59 242 ARG H CA 1
ATOM 14683 C C . ARG H 1 242 ? 54.812 0.495 85.394 1.00 47.25 242 ARG H C 1
ATOM 14684 O O . ARG H 1 242 ? 55.297 -0.345 84.627 1.00 49.97 242 ARG H O 1
ATOM 14692 N N . GLY H 1 243 ? 54.945 1.805 85.206 1.00 49.87 243 GLY H N 1
ATOM 14693 C CA . GLY H 1 243 ? 55.684 2.327 84.068 1.00 52.80 243 GLY H CA 1
ATOM 14694 C C . GLY H 1 243 ? 56.086 3.785 84.226 1.00 54.78 243 GLY H C 1
ATOM 14695 O O . GLY H 1 243 ? 57.225 4.134 83.850 1.00 33.82 243 GLY H O 1
#